Protein 1P6R (pdb70)

Solvent-accessible surface area: 5342 Å² total; per-residue (Å²): 195,136,107,42,1,48,3,56,97,39,6,30,59,1,2,96,27,0,58,167,64,115,30,20,37,14,72,82,0,36,111,60,1,31,159,84,31,128,72,69,74,148,39,0,74,60,16,2,98,92,0,49,128,16,18,0,2,66,66,109,178,119,83,233,44,52,36,0,36,39,80,12,82,156,38,90,74,98,96,81,202,76

Structure (mmCIF, N/CA/C/O backbone):
data_1P6R
#
_entry.id   1P6R
#
loop_
_atom_site.group_PDB
_atom_site.id
_atom_site.type_symbol
_atom_site.label_atom_id
_atom_site.label_alt_id
_atom_site.label_comp_id
_atom_site.label_asym_id
_atom_site.label_entity_id
_atom_site.label_seq_id
_atom_site.pdbx_PDB_ins_code
_atom_site.Cartn_x
_atom_site.Cartn_y
_atom_site.Cartn_z
_atom_site.occupancy
_atom_site.B_iso_or_equiv
_atom_site.auth_seq_id
_atom_site.auth_comp_id
_atom_site.auth_asym_id
_atom_site.auth_atom_id
_atom_site.pdbx_PDB_model_num
ATOM 1 N N . MET A 1 1 ? 7.481 8.700 9.263 1.00 0.00 1 MET A N 1
ATOM 2 C CA . MET A 1 1 ? 6.581 9.847 9.472 1.00 0.00 1 MET A CA 1
ATOM 3 C C . MET A 1 1 ? 5.999 10.236 8.117 1.00 0.00 1 MET A C 1
ATOM 4 O O . MET A 1 1 ? 6.437 9.670 7.117 1.00 0.00 1 MET A O 1
ATOM 20 N N . LYS A 1 2 ? 5.027 11.152 8.067 1.00 0.00 2 LYS A N 1
ATOM 21 C CA . LYS A 1 2 ? 4.433 11.519 6.792 1.00 0.00 2 LYS A CA 1
ATOM 22 C C . LYS A 1 2 ? 5.491 12.139 5.875 1.00 0.00 2 LYS A C 1
ATOM 23 O O . LYS A 1 2 ? 6.187 13.071 6.272 1.00 0.00 2 LYS A O 1
ATOM 42 N N . LYS A 1 3 ? 5.617 11.596 4.666 1.00 0.00 3 LYS A N 1
ATOM 43 C CA . LYS A 1 3 ? 6.556 12.006 3.637 1.00 0.00 3 LYS A CA 1
ATOM 44 C C . LYS A 1 3 ? 5.814 11.832 2.312 1.00 0.00 3 LYS A C 1
ATOM 45 O O . LYS A 1 3 ? 4.912 10.994 2.245 1.00 0.00 3 LYS A O 1
ATOM 64 N N . ILE A 1 4 ? 6.123 12.609 1.268 1.00 0.00 4 ILE A N 1
ATOM 65 C CA . ILE A 1 4 ? 5.442 12.386 -0.003 1.00 0.00 4 ILE A CA 1
ATOM 66 C C . ILE A 1 4 ? 5.837 10.973 -0.464 1.00 0.00 4 ILE A C 1
ATOM 67 O O . ILE A 1 4 ? 7.001 10.599 -0.306 1.00 0.00 4 ILE A O 1
ATOM 83 N N . PRO A 1 5 ? 4.916 10.139 -0.970 1.00 0.00 5 PRO A N 1
ATOM 84 C CA . PRO A 1 5 ? 5.282 8.771 -1.287 1.00 0.00 5 PRO A CA 1
ATOM 85 C C . PRO A 1 5 ? 6.401 8.684 -2.338 1.00 0.00 5 PRO A C 1
ATOM 86 O O . PRO A 1 5 ? 6.181 8.941 -3.521 1.00 0.00 5 PRO A O 1
ATOM 97 N N . GLN A 1 6 ? 7.574 8.193 -1.921 1.00 0.00 6 GLN A N 1
ATOM 98 C CA . GLN A 1 6 ? 8.717 7.954 -2.792 1.00 0.00 6 GLN A CA 1
ATOM 99 C C . GLN A 1 6 ? 8.529 6.532 -3.315 1.00 0.00 6 GLN A C 1
ATOM 100 O O . GLN A 1 6 ? 9.123 5.577 -2.816 1.00 0.00 6 GLN A O 1
ATOM 114 N N . ILE A 1 7 ? 7.599 6.415 -4.260 1.00 0.00 7 ILE A N 1
ATOM 115 C CA . ILE A 1 7 ? 7.073 5.171 -4.801 1.00 0.00 7 ILE A CA 1
ATOM 116 C C . ILE A 1 7 ? 7.824 4.662 -6.036 1.00 0.00 7 ILE A C 1
ATOM 117 O O . ILE A 1 7 ? 8.114 5.413 -6.966 1.00 0.00 7 ILE A O 1
ATOM 133 N N . SER A 1 8 ? 8.100 3.356 -6.058 1.00 0.00 8 SER A N 1
ATOM 134 C CA . SER A 1 8 ? 8.612 2.649 -7.222 1.00 0.00 8 SER A CA 1
ATOM 135 C C . SER A 1 8 ? 7.406 2.000 -7.913 1.00 0.00 8 SER A C 1
ATOM 136 O O . SER A 1 8 ? 6.385 1.765 -7.265 1.00 0.00 8 SER A O 1
ATOM 144 N N . ASP A 1 9 ? 7.502 1.680 -9.208 1.00 0.00 9 ASP A N 1
ATOM 145 C CA . ASP A 1 9 ? 6.395 1.065 -9.943 1.00 0.00 9 ASP A CA 1
ATOM 146 C C . ASP A 1 9 ? 5.830 -0.159 -9.209 1.00 0.00 9 ASP A C 1
ATOM 147 O O . ASP A 1 9 ? 4.618 -0.339 -9.116 1.00 0.00 9 ASP A O 1
ATOM 156 N N . ALA A 1 10 ? 6.719 -0.993 -8.667 1.00 0.00 10 ALA A N 1
ATOM 157 C CA . ALA A 1 10 ? 6.331 -2.181 -7.924 1.00 0.00 10 ALA A CA 1
ATOM 158 C C . ALA A 1 10 ? 5.400 -1.822 -6.759 1.00 0.00 10 ALA A C 1
ATOM 159 O O . ALA A 1 10 ? 4.427 -2.528 -6.508 1.00 0.00 10 ALA A O 1
ATOM 166 N N . GLU A 1 11 ? 5.685 -0.726 -6.047 1.00 0.00 11 GLU A N 1
ATOM 167 C CA . GLU A 1 11 ? 4.810 -0.252 -4.982 1.00 0.00 11 GLU A CA 1
ATOM 168 C C . GLU A 1 11 ? 3.538 0.323 -5.610 1.00 0.00 11 GLU A C 1
ATOM 169 O O . GLU A 1 11 ? 2.434 0.066 -5.132 1.00 0.00 11 GLU A O 1
ATOM 181 N N . LEU A 1 12 ? 3.690 1.112 -6.681 1.00 0.00 12 LEU A N 1
ATOM 182 C CA . LEU A 1 12 ? 2.569 1.730 -7.376 1.00 0.00 12 LEU A CA 1
ATOM 183 C C . LEU A 1 12 ? 1.502 0.689 -7.705 1.00 0.00 12 LEU A C 1
ATOM 184 O O . LEU A 1 12 ? 0.320 0.980 -7.570 1.00 0.00 12 LEU A O 1
ATOM 200 N N . GLU A 1 13 ? 1.899 -0.519 -8.119 1.00 0.00 13 GLU A N 1
ATOM 201 C CA . GLU A 1 13 ? 0.947 -1.597 -8.354 1.00 0.00 13 GLU A CA 1
ATOM 202 C C . GLU A 1 13 ? 0.033 -1.805 -7.140 1.00 0.00 13 GLU A C 1
ATOM 203 O O . GLU A 1 13 ? -1.185 -1.902 -7.290 1.00 0.00 13 GLU A O 1
ATOM 215 N N . VAL A 1 14 ? 0.604 -1.865 -5.932 1.00 0.00 14 VAL A N 1
ATOM 216 C CA . VAL A 1 14 ? -0.198 -2.078 -4.736 1.00 0.00 14 VAL A CA 1
ATOM 217 C C . VAL A 1 14 ? -1.080 -0.858 -4.492 1.00 0.00 14 VAL A C 1
ATOM 218 O O . VAL A 1 14 ? -2.257 -1.021 -4.184 1.00 0.00 14 VAL A O 1
ATOM 231 N N . MET A 1 15 ? -0.542 0.357 -4.665 1.00 0.00 15 MET A N 1
ATOM 232 C CA . MET A 1 15 ? -1.355 1.560 -4.504 1.00 0.00 15 MET A CA 1
ATOM 233 C C . MET A 1 15 ? -2.577 1.489 -5.420 1.00 0.00 15 MET A C 1
ATOM 234 O O . MET A 1 15 ? -3.709 1.673 -4.984 1.00 0.00 15 MET A O 1
ATOM 248 N N . LYS A 1 16 ? -2.314 1.227 -6.700 1.00 0.00 16 LYS A N 1
ATOM 249 C CA . LYS A 1 16 ? -3.291 1.111 -7.764 1.00 0.00 16 LYS A CA 1
ATOM 250 C C . LYS A 1 16 ? -4.363 0.105 -7.373 1.00 0.00 16 LYS A C 1
ATOM 251 O O . LYS A 1 16 ? -5.545 0.436 -7.416 1.00 0.00 16 LYS A O 1
ATOM 270 N N . VAL A 1 17 ? -3.962 -1.106 -6.978 1.00 0.00 17 VAL A N 1
ATOM 271 C CA . VAL A 1 17 ? -4.910 -2.121 -6.540 1.00 0.00 17 VAL A CA 1
ATOM 272 C C . VAL A 1 17 ? -5.752 -1.581 -5.377 1.00 0.00 17 VAL A C 1
ATOM 273 O O . VAL A 1 17 ? -6.980 -1.562 -5.449 1.00 0.00 17 VAL A O 1
ATOM 286 N N . ILE A 1 18 ? -5.087 -1.119 -4.317 1.00 0.00 18 ILE A N 1
ATOM 287 C CA . ILE A 1 18 ? -5.736 -0.642 -3.102 1.00 0.00 18 ILE A CA 1
ATOM 288 C C . ILE A 1 18 ? -6.752 0.463 -3.410 1.00 0.00 18 ILE A C 1
ATOM 289 O O . ILE A 1 18 ? -7.877 0.407 -2.921 1.00 0.00 18 ILE A O 1
ATOM 305 N N . TRP A 1 19 ? -6.386 1.454 -4.229 1.00 0.00 19 TRP A N 1
ATOM 306 C CA . TRP A 1 19 ? -7.268 2.562 -4.580 1.00 0.00 19 TRP A CA 1
ATOM 307 C C . TRP A 1 19 ? -8.579 2.102 -5.238 1.00 0.00 19 TRP A C 1
ATOM 308 O O . TRP A 1 19 ? -9.536 2.874 -5.256 1.00 0.00 19 TRP A O 1
ATOM 329 N N . LYS A 1 20 ? -8.663 0.880 -5.783 1.00 0.00 20 LYS A N 1
ATOM 330 C CA . LYS A 1 20 ? -9.924 0.395 -6.343 1.00 0.00 20 LYS A CA 1
ATOM 331 C C . LYS A 1 20 ? -10.903 -0.011 -5.234 1.00 0.00 20 LYS A C 1
ATOM 332 O O . LYS A 1 20 ? -12.100 -0.133 -5.484 1.00 0.00 20 LYS A O 1
ATOM 351 N N . HIS A 1 21 ? -10.394 -0.268 -4.027 1.00 0.00 21 HIS A N 1
ATOM 352 C CA . HIS A 1 21 ? -11.156 -0.746 -2.884 1.00 0.00 21 HIS A CA 1
ATOM 353 C C . HIS A 1 21 ? -11.448 0.411 -1.922 1.00 0.00 21 HIS A C 1
ATOM 354 O O . HIS A 1 21 ? -10.784 1.444 -1.982 1.00 0.00 21 HIS A O 1
ATOM 368 N N . SER A 1 22 ? -12.441 0.268 -1.034 1.00 0.00 22 SER A N 1
ATOM 369 C CA . SER A 1 22 ? -12.739 1.293 -0.038 1.00 0.00 22 SER A CA 1
ATOM 370 C C . SER A 1 22 ? -11.553 1.307 0.922 1.00 0.00 22 SER A C 1
ATOM 371 O O . SER A 1 22 ? -10.893 2.324 1.127 1.00 0.00 22 SER A O 1
ATOM 379 N N . SER A 1 23 ? -11.307 0.170 1.568 1.00 0.00 23 SER A N 1
ATOM 380 C CA . SER A 1 23 ? -9.976 -0.117 2.063 1.00 0.00 23 SER A CA 1
ATOM 381 C C . SER A 1 23 ? -9.695 -1.555 1.615 1.00 0.00 23 SER A C 1
ATOM 382 O O . SER A 1 23 ? -10.468 -2.086 0.822 1.00 0.00 23 SER A O 1
ATOM 390 N N . ILE A 1 24 ? -8.733 -2.261 2.208 1.00 0.00 24 ILE A N 1
ATOM 391 C CA . ILE A 1 24 ? -8.550 -3.696 2.012 1.00 0.00 24 ILE A CA 1
ATOM 392 C C . ILE A 1 24 ? -7.844 -4.253 3.248 1.00 0.00 24 ILE A C 1
ATOM 393 O O . ILE A 1 24 ? -7.099 -3.499 3.877 1.00 0.00 24 ILE A O 1
ATOM 409 N N . ASN A 1 25 ? -8.052 -5.527 3.601 1.00 0.00 25 ASN A N 1
ATOM 410 C CA . ASN A 1 25 ? -7.355 -6.176 4.712 1.00 0.00 25 ASN A CA 1
ATOM 411 C C . ASN A 1 25 ? -6.141 -6.947 4.199 1.00 0.00 25 ASN A C 1
ATOM 412 O O . ASN A 1 25 ? -6.110 -7.346 3.037 1.00 0.00 25 ASN A O 1
ATOM 423 N N . THR A 1 26 ? -5.165 -7.183 5.078 1.00 0.00 26 THR A N 1
ATOM 424 C CA . THR A 1 26 ? -3.930 -7.883 4.770 1.00 0.00 26 THR A CA 1
ATOM 425 C C . THR A 1 26 ? -4.124 -9.170 3.971 1.00 0.00 26 THR A C 1
ATOM 426 O O . THR A 1 26 ? -3.487 -9.322 2.936 1.00 0.00 26 THR A O 1
ATOM 437 N N . ASN A 1 27 ? -4.974 -10.101 4.419 1.00 0.00 27 ASN A N 1
ATOM 438 C CA . ASN A 1 27 ? -5.124 -11.369 3.709 1.00 0.00 27 ASN A CA 1
ATOM 439 C C . ASN A 1 27 ? -5.492 -11.116 2.250 1.00 0.00 27 ASN A C 1
ATOM 440 O O . ASN A 1 27 ? -4.777 -11.541 1.344 1.00 0.00 27 ASN A O 1
ATOM 451 N N . GLU A 1 28 ? -6.586 -10.385 2.028 1.00 0.00 28 GLU A N 1
ATOM 452 C CA . GLU A 1 28 ? -7.023 -10.017 0.700 1.00 0.00 28 GLU A CA 1
ATOM 453 C C . GLU A 1 28 ? -5.913 -9.294 -0.071 1.00 0.00 28 GLU A C 1
ATOM 454 O O . GLU A 1 28 ? -5.714 -9.586 -1.247 1.00 0.00 28 GLU A O 1
ATOM 466 N N . VAL A 1 29 ? -5.191 -8.366 0.566 1.00 0.00 29 VAL A N 1
ATOM 467 C CA . VAL A 1 29 ? -4.116 -7.635 -0.098 1.00 0.00 29 VAL A CA 1
ATOM 468 C C . VAL A 1 29 ? -3.035 -8.606 -0.593 1.00 0.00 29 VAL A C 1
ATOM 469 O O . VAL A 1 29 ? -2.715 -8.610 -1.782 1.00 0.00 29 VAL A O 1
ATOM 482 N N . ILE A 1 30 ? -2.489 -9.446 0.295 1.00 0.00 30 ILE A N 1
ATOM 483 C CA . ILE A 1 30 ? -1.471 -10.419 -0.065 1.00 0.00 30 ILE A CA 1
ATOM 484 C C . ILE A 1 30 ? -1.993 -11.323 -1.179 1.00 0.00 30 ILE A C 1
ATOM 485 O O . ILE A 1 30 ? -1.299 -11.501 -2.176 1.00 0.00 30 ILE A O 1
ATOM 501 N N . LYS A 1 31 ? -3.198 -11.882 -1.035 1.00 0.00 31 LYS A N 1
ATOM 502 C CA . LYS A 1 31 ? -3.768 -12.747 -2.060 1.00 0.00 31 LYS A CA 1
ATOM 503 C C . LYS A 1 31 ? -3.831 -12.020 -3.409 1.00 0.00 31 LYS A C 1
ATOM 504 O O . LYS A 1 31 ? -3.283 -12.506 -4.396 1.00 0.00 31 LYS A O 1
ATOM 523 N N . GLU A 1 32 ? -4.483 -10.854 -3.448 1.00 0.00 32 GLU A N 1
ATOM 524 C CA . GLU A 1 32 ? -4.648 -10.061 -4.656 1.00 0.00 32 GLU A CA 1
ATOM 525 C C . GLU A 1 32 ? -3.296 -9.784 -5.318 1.00 0.00 32 GLU A C 1
ATOM 526 O O . GLU A 1 32 ? -3.114 -10.052 -6.509 1.00 0.00 32 GLU A O 1
ATOM 538 N N . LEU A 1 33 ? -2.341 -9.238 -4.558 1.00 0.00 33 LEU A N 1
ATOM 539 C CA . LEU A 1 33 ? -1.038 -8.950 -5.131 1.00 0.00 33 LEU A CA 1
ATOM 540 C C . LEU A 1 33 ? -0.369 -10.237 -5.599 1.00 0.00 33 LEU A C 1
ATOM 541 O O . LEU A 1 33 ? 0.118 -10.266 -6.719 1.00 0.00 33 LEU A O 1
ATOM 557 N N . SER A 1 34 ? -0.378 -11.310 -4.806 1.00 0.00 34 SER A N 1
ATOM 558 C CA . SER A 1 34 ? 0.226 -12.573 -5.221 1.00 0.00 34 SER A CA 1
ATOM 559 C C . SER A 1 34 ? -0.362 -13.059 -6.550 1.00 0.00 34 SER A C 1
ATOM 560 O O . SER A 1 34 ? 0.370 -13.521 -7.420 1.00 0.00 34 SER A O 1
ATOM 568 N N . LYS A 1 35 ? -1.685 -12.966 -6.709 1.00 0.00 35 LYS A N 1
ATOM 569 C CA . LYS A 1 35 ? -2.356 -13.388 -7.931 1.00 0.00 35 LYS A CA 1
ATOM 570 C C . LYS A 1 35 ? -1.917 -12.531 -9.121 1.00 0.00 35 LYS A C 1
ATOM 571 O O . LYS A 1 35 ? -1.585 -13.061 -10.179 1.00 0.00 35 LYS A O 1
ATOM 590 N N . THR A 1 36 ? -1.933 -11.207 -8.961 1.00 0.00 36 THR A N 1
ATOM 591 C CA . THR A 1 36 ? -1.612 -10.287 -10.049 1.00 0.00 36 THR A CA 1
ATOM 592 C C . THR A 1 36 ? -0.111 -10.247 -10.375 1.00 0.00 36 THR A C 1
ATOM 593 O O . THR A 1 36 ? 0.274 -10.019 -11.520 1.00 0.00 36 THR A O 1
ATOM 604 N N . SER A 1 37 ? 0.754 -10.390 -9.374 1.00 0.00 37 SER A N 1
ATOM 605 C CA . SER A 1 37 ? 2.203 -10.435 -9.501 1.00 0.00 37 SER A CA 1
ATOM 606 C C . SER A 1 37 ? 2.743 -11.369 -8.417 1.00 0.00 37 SER A C 1
ATOM 607 O O . SER A 1 37 ? 2.757 -11.006 -7.244 1.00 0.00 37 SER A O 1
ATOM 615 N N . THR A 1 38 ? 3.204 -12.560 -8.802 1.00 0.00 38 THR A N 1
ATOM 616 C CA . THR A 1 38 ? 3.656 -13.602 -7.892 1.00 0.00 38 THR A CA 1
ATOM 617 C C . THR A 1 38 ? 4.949 -13.240 -7.153 1.00 0.00 38 THR A C 1
ATOM 618 O O . THR A 1 38 ? 6.001 -13.814 -7.434 1.00 0.00 38 THR A O 1
ATOM 629 N N . TRP A 1 39 ? 4.870 -12.295 -6.216 1.00 0.00 39 TRP A N 1
ATOM 630 C CA . TRP A 1 39 ? 5.954 -11.904 -5.337 1.00 0.00 39 TRP A CA 1
ATOM 631 C C . TRP A 1 39 ? 5.796 -12.655 -4.012 1.00 0.00 39 TRP A C 1
ATOM 632 O O . TRP A 1 39 ? 4.694 -13.067 -3.653 1.00 0.00 39 TRP A O 1
ATOM 653 N N . SER A 1 40 ? 6.891 -12.836 -3.269 1.00 0.00 40 SER A N 1
ATOM 654 C CA . SER A 1 40 ? 6.823 -13.476 -1.960 1.00 0.00 40 SER A CA 1
ATOM 655 C C . SER A 1 40 ? 6.015 -12.571 -1.017 1.00 0.00 40 SER A C 1
ATOM 656 O O . SER A 1 40 ? 6.150 -11.353 -1.136 1.00 0.00 40 SER A O 1
ATOM 664 N N . PRO A 1 41 ? 5.219 -13.106 -0.073 1.00 0.00 41 PRO A N 1
ATOM 665 C CA . PRO A 1 41 ? 4.492 -12.311 0.911 1.00 0.00 41 PRO A CA 1
ATOM 666 C C . PRO A 1 41 ? 5.361 -11.226 1.558 1.00 0.00 41 PRO A C 1
ATOM 667 O O . PRO A 1 41 ? 4.898 -10.108 1.779 1.00 0.00 41 PRO A O 1
ATOM 678 N N . LYS A 1 42 ? 6.632 -11.547 1.834 1.00 0.00 42 LYS A N 1
ATOM 679 C CA . LYS A 1 42 ? 7.602 -10.613 2.393 1.00 0.00 42 LYS A CA 1
ATOM 680 C C . LYS A 1 42 ? 7.643 -9.322 1.569 1.00 0.00 42 LYS A C 1
ATOM 681 O O . LYS A 1 42 ? 7.722 -8.227 2.123 1.00 0.00 42 LYS A O 1
ATOM 700 N N . THR A 1 43 ? 7.589 -9.447 0.241 1.00 0.00 43 THR A N 1
ATOM 701 C CA . THR A 1 43 ? 7.580 -8.322 -0.680 1.00 0.00 43 THR A CA 1
ATOM 702 C C . THR A 1 43 ? 6.401 -7.413 -0.337 1.00 0.00 43 THR A C 1
ATOM 703 O O . THR A 1 43 ? 6.569 -6.209 -0.149 1.00 0.00 43 THR A O 1
ATOM 714 N N . ILE A 1 44 ? 5.211 -8.009 -0.220 1.00 0.00 44 ILE A N 1
ATOM 715 C CA . ILE A 1 44 ? 3.993 -7.275 0.077 1.00 0.00 44 ILE A CA 1
ATOM 716 C C . ILE A 1 44 ? 4.153 -6.580 1.425 1.00 0.00 44 ILE A C 1
ATOM 717 O O . ILE A 1 44 ? 3.895 -5.386 1.542 1.00 0.00 44 ILE A O 1
ATOM 733 N N . GLN A 1 45 ? 4.611 -7.319 2.438 1.00 0.00 45 GLN A N 1
ATOM 734 C CA . GLN A 1 45 ? 4.849 -6.766 3.760 1.00 0.00 45 GLN A CA 1
ATOM 735 C C . GLN A 1 45 ? 5.802 -5.568 3.679 1.00 0.00 45 GLN A C 1
ATOM 736 O O . GLN A 1 45 ? 5.557 -4.549 4.319 1.00 0.00 45 GLN A O 1
ATOM 750 N N . THR A 1 46 ? 6.867 -5.669 2.880 1.00 0.00 46 THR A N 1
ATOM 751 C CA . THR A 1 46 ? 7.820 -4.580 2.697 1.00 0.00 46 THR A CA 1
ATOM 752 C C . THR A 1 46 ? 7.122 -3.361 2.079 1.00 0.00 46 THR A C 1
ATOM 753 O O . THR A 1 46 ? 7.255 -2.248 2.586 1.00 0.00 46 THR A O 1
ATOM 764 N N . MET A 1 47 ? 6.381 -3.557 0.983 1.00 0.00 47 MET A N 1
ATOM 765 C CA . MET A 1 47 ? 5.641 -2.489 0.322 1.00 0.00 47 MET A CA 1
ATOM 766 C C . MET A 1 47 ? 4.692 -1.809 1.315 1.00 0.00 47 MET A C 1
ATOM 767 O O . MET A 1 47 ? 4.712 -0.589 1.468 1.00 0.00 47 MET A O 1
ATOM 781 N N . LEU A 1 48 ? 3.869 -2.601 2.005 1.00 0.00 48 LEU A N 1
ATOM 782 C CA . LEU A 1 48 ? 2.955 -2.086 3.014 1.00 0.00 48 LEU A CA 1
ATOM 783 C C . LEU A 1 48 ? 3.740 -1.274 4.042 1.00 0.00 48 LEU A C 1
ATOM 784 O O . LEU A 1 48 ? 3.399 -0.126 4.314 1.00 0.00 48 LEU A O 1
ATOM 800 N N . LEU A 1 49 ? 4.801 -1.861 4.600 1.00 0.00 49 LEU A N 1
ATOM 801 C CA . LEU A 1 49 ? 5.629 -1.210 5.599 1.00 0.00 49 LEU A CA 1
ATOM 802 C C . LEU A 1 49 ? 6.125 0.146 5.091 1.00 0.00 49 LEU A C 1
ATOM 803 O O . LEU A 1 49 ? 6.039 1.127 5.823 1.00 0.00 49 LEU A O 1
ATOM 819 N N . ARG A 1 50 ? 6.637 0.214 3.856 1.00 0.00 50 ARG A N 1
ATOM 820 C CA . ARG A 1 50 ? 7.085 1.463 3.246 1.00 0.00 50 ARG A CA 1
ATOM 821 C C . ARG A 1 50 ? 5.957 2.497 3.291 1.00 0.00 50 ARG A C 1
ATOM 822 O O . ARG A 1 50 ? 6.100 3.557 3.901 1.00 0.00 50 ARG A O 1
ATOM 843 N N . LEU A 1 51 ? 4.836 2.196 2.634 1.00 0.00 51 LEU A N 1
ATOM 844 C CA . LEU A 1 51 ? 3.675 3.057 2.577 1.00 0.00 51 LEU A CA 1
ATOM 845 C C . LEU A 1 51 ? 3.189 3.483 3.968 1.00 0.00 51 LEU A C 1
ATOM 846 O O . LEU A 1 51 ? 2.759 4.622 4.140 1.00 0.00 51 LEU A O 1
ATOM 862 N N . ILE A 1 52 ? 3.238 2.600 4.964 1.00 0.00 52 ILE A N 1
ATOM 863 C CA . ILE A 1 52 ? 2.859 2.950 6.325 1.00 0.00 52 ILE A CA 1
ATOM 864 C C . ILE A 1 52 ? 3.882 3.934 6.902 1.00 0.00 52 ILE A C 1
ATOM 865 O O . ILE A 1 52 ? 3.516 5.013 7.362 1.00 0.00 52 ILE A O 1
ATOM 881 N N . LYS A 1 53 ? 5.166 3.575 6.860 1.00 0.00 53 LYS A N 1
ATOM 882 C CA . LYS A 1 53 ? 6.262 4.374 7.389 1.00 0.00 53 LYS A CA 1
ATOM 883 C C . LYS A 1 53 ? 6.243 5.797 6.824 1.00 0.00 53 LYS A C 1
ATOM 884 O O . LYS A 1 53 ? 6.436 6.756 7.575 1.00 0.00 53 LYS A O 1
ATOM 903 N N . LYS A 1 54 ? 6.012 5.933 5.515 1.00 0.00 54 LYS A N 1
ATOM 904 C CA . LYS A 1 54 ? 5.941 7.205 4.820 1.00 0.00 54 LYS A CA 1
ATOM 905 C C . LYS A 1 54 ? 4.617 7.945 5.061 1.00 0.00 54 LYS A C 1
ATOM 906 O O . LYS A 1 54 ? 4.432 9.039 4.534 1.00 0.00 54 LYS A O 1
ATOM 925 N N . GLY A 1 55 ? 3.675 7.372 5.819 1.00 0.00 55 GLY A N 1
ATOM 926 C CA . GLY A 1 55 ? 2.375 7.986 6.052 1.00 0.00 55 GLY A CA 1
ATOM 927 C C . GLY A 1 55 ? 1.567 8.089 4.756 1.00 0.00 55 GLY A C 1
ATOM 928 O O . GLY A 1 55 ? 0.757 9.001 4.594 1.00 0.00 55 GLY A O 1
ATOM 932 N N . ALA A 1 56 ? 1.803 7.157 3.828 1.00 0.00 56 ALA A N 1
ATOM 933 C CA . ALA A 1 56 ? 1.092 7.060 2.567 1.00 0.00 56 ALA A CA 1
ATOM 934 C C . ALA A 1 56 ? -0.233 6.341 2.839 1.00 0.00 56 ALA A C 1
ATOM 935 O O . ALA A 1 56 ? -1.304 6.799 2.449 1.00 0.00 56 ALA A O 1
ATOM 942 N N . LEU A 1 57 ? -0.162 5.196 3.519 1.00 0.00 57 LEU A N 1
ATOM 943 C CA . LEU A 1 57 ? -1.329 4.409 3.894 1.00 0.00 57 LEU A CA 1
ATOM 944 C C . LEU A 1 57 ? -1.430 4.403 5.414 1.00 0.00 57 LEU A C 1
ATOM 945 O O . LEU A 1 57 ? -0.476 4.021 6.087 1.00 0.00 57 LEU A O 1
ATOM 961 N N . ASN A 1 58 ? -2.578 4.809 5.955 1.00 0.00 58 ASN A N 1
ATOM 962 C CA . ASN A 1 58 ? -2.852 4.671 7.380 1.00 0.00 58 ASN A CA 1
ATOM 963 C C . ASN A 1 58 ? -3.509 3.299 7.512 1.00 0.00 58 ASN A C 1
ATOM 964 O O . ASN A 1 58 ? -4.101 2.834 6.538 1.00 0.00 58 ASN A O 1
ATOM 975 N N . HIS A 1 59 ? -3.398 2.622 8.657 1.00 0.00 59 HIS A N 1
ATOM 976 C CA . HIS A 1 59 ? -4.053 1.334 8.836 1.00 0.00 59 HIS A CA 1
ATOM 977 C C . HIS A 1 59 ? -4.742 1.226 10.185 1.00 0.00 59 HIS A C 1
ATOM 978 O O . HIS A 1 59 ? -4.440 1.979 11.111 1.00 0.00 59 HIS A O 1
ATOM 992 N N . HIS A 1 60 ? -5.692 0.296 10.253 1.00 0.00 60 HIS A N 1
ATOM 993 C CA . HIS A 1 60 ? -6.453 -0.039 11.447 1.00 0.00 60 HIS A CA 1
ATOM 994 C C . HIS A 1 60 ? -6.290 -1.540 11.683 1.00 0.00 60 HIS A C 1
ATOM 995 O O . HIS A 1 60 ? -6.499 -2.328 10.763 1.00 0.00 60 HIS A O 1
ATOM 1009 N N . LYS A 1 61 ? -5.923 -1.948 12.900 1.00 0.00 61 LYS A N 1
ATOM 1010 C CA . LYS A 1 61 ? -5.664 -3.346 13.222 1.00 0.00 61 LYS A CA 1
ATOM 1011 C C . LYS A 1 61 ? -6.967 -4.083 13.551 1.00 0.00 61 LYS A C 1
ATOM 1012 O O . LYS A 1 61 ? -7.464 -4.028 14.676 1.00 0.00 61 LYS A O 1
ATOM 1031 N N . GLU A 1 62 ? -7.516 -4.811 12.576 1.00 0.00 62 GLU A N 1
ATOM 1032 C CA . GLU A 1 62 ? -8.736 -5.573 12.763 1.00 0.00 62 GLU A CA 1
ATOM 1033 C C . GLU A 1 62 ? -8.336 -6.935 13.333 1.00 0.00 62 GLU A C 1
ATOM 1034 O O . GLU A 1 62 ? -8.336 -7.959 12.645 1.00 0.00 62 GLU A O 1
ATOM 1046 N N . GLY A 1 63 ? -8.034 -6.923 14.633 1.00 0.00 63 GLY A N 1
ATOM 1047 C CA . GLY A 1 63 ? -7.659 -8.084 15.425 1.00 0.00 63 GLY A CA 1
ATOM 1048 C C . GLY A 1 63 ? -6.401 -8.789 14.911 1.00 0.00 63 GLY A C 1
ATOM 1049 O O . GLY A 1 63 ? -5.331 -8.657 15.497 1.00 0.00 63 GLY A O 1
ATOM 1053 N N . ARG A 1 64 ? -6.549 -9.561 13.832 1.00 0.00 64 ARG A N 1
ATOM 1054 C CA . ARG A 1 64 ? -5.493 -10.361 13.226 1.00 0.00 64 ARG A CA 1
ATOM 1055 C C . ARG A 1 64 ? -4.908 -9.682 11.987 1.00 0.00 64 ARG A C 1
ATOM 1056 O O . ARG A 1 64 ? -3.694 -9.691 11.799 1.00 0.00 64 ARG A O 1
ATOM 1077 N N . VAL A 1 65 ? -5.766 -9.129 11.127 1.00 0.00 65 VAL A N 1
ATOM 1078 C CA . VAL A 1 65 ? -5.356 -8.477 9.888 1.00 0.00 65 VAL A CA 1
ATOM 1079 C C . VAL A 1 65 ? -5.456 -6.967 10.076 1.00 0.00 65 VAL A C 1
ATOM 1080 O O . VAL A 1 65 ? -6.220 -6.502 10.919 1.00 0.00 65 VAL A O 1
ATOM 1093 N N . PHE A 1 66 ? -4.689 -6.192 9.309 1.00 0.00 66 PHE A N 1
ATOM 1094 C CA . PHE A 1 66 ? -4.706 -4.741 9.381 1.00 0.00 66 PHE A CA 1
ATOM 1095 C C . PHE A 1 66 ? -5.269 -4.192 8.069 1.00 0.00 66 PHE A C 1
ATOM 1096 O O . PHE A 1 66 ? -4.837 -4.573 6.982 1.00 0.00 66 PHE A O 1
ATOM 1113 N N . VAL A 1 67 ? -6.310 -3.366 8.192 1.00 0.00 67 VAL A N 1
ATOM 1114 C CA . VAL A 1 67 ? -7.054 -2.762 7.101 1.00 0.00 67 VAL A CA 1
ATOM 1115 C C . VAL A 1 67 ? -6.343 -1.482 6.684 1.00 0.00 67 VAL A C 1
ATOM 1116 O O . VAL A 1 67 ? -6.053 -0.661 7.551 1.00 0.00 67 VAL A O 1
ATOM 1129 N N . TYR A 1 68 ? -6.076 -1.304 5.384 1.00 0.00 68 TYR A N 1
ATOM 1130 C CA . TYR A 1 68 ? -5.347 -0.148 4.866 1.00 0.00 68 TYR A CA 1
ATOM 1131 C C . TYR A 1 68 ? -6.289 0.925 4.331 1.00 0.00 68 TYR A C 1
ATOM 1132 O O . TYR A 1 68 ? -7.017 0.685 3.371 1.00 0.00 68 TYR A O 1
ATOM 1150 N N . THR A 1 69 ? -6.208 2.122 4.909 1.00 0.00 69 THR A N 1
ATOM 1151 C CA . THR A 1 69 ? -6.943 3.314 4.527 1.00 0.00 69 THR A CA 1
ATOM 1152 C C . THR A 1 69 ? -5.948 4.260 3.835 1.00 0.00 69 THR A C 1
ATOM 1153 O O . THR A 1 69 ? -5.061 4.785 4.517 1.00 0.00 69 THR A O 1
ATOM 1164 N N . PRO A 1 70 ? -6.033 4.465 2.511 1.00 0.00 70 PRO A N 1
ATOM 1165 C CA . PRO A 1 70 ? -5.140 5.364 1.793 1.00 0.00 70 PRO A CA 1
ATOM 1166 C C . PRO A 1 70 ? -5.166 6.779 2.376 1.00 0.00 70 PRO A C 1
ATOM 1167 O O . PRO A 1 70 ? -6.224 7.400 2.440 1.00 0.00 70 PRO A O 1
ATOM 1178 N N . ASN A 1 71 ? -4.009 7.293 2.801 1.00 0.00 71 ASN A N 1
ATOM 1179 C CA . ASN A 1 71 ? -3.890 8.656 3.311 1.00 0.00 71 ASN A CA 1
ATOM 1180 C C . ASN A 1 71 ? -3.788 9.640 2.147 1.00 0.00 71 ASN A C 1
ATOM 1181 O O . ASN A 1 71 ? -4.132 10.813 2.282 1.00 0.00 71 ASN A O 1
ATOM 1192 N N . ILE A 1 72 ? -3.249 9.144 1.033 1.00 0.00 72 ILE A N 1
ATOM 1193 C CA . ILE A 1 72 ? -3.025 9.824 -0.231 1.00 0.00 72 ILE A CA 1
ATOM 1194 C C . ILE A 1 72 ? -3.944 9.234 -1.305 1.00 0.00 72 ILE A C 1
ATOM 1195 O O . ILE A 1 72 ? -4.207 8.031 -1.338 1.00 0.00 72 ILE A O 1
ATOM 1211 N N . ASP A 1 73 ? -4.430 10.103 -2.192 1.00 0.00 73 ASP A N 1
ATOM 1212 C CA . ASP A 1 73 ? -5.285 9.760 -3.317 1.00 0.00 73 ASP A CA 1
ATOM 1213 C C . ASP A 1 73 ? -5.144 10.842 -4.384 1.00 0.00 73 ASP A C 1
ATOM 1214 O O . ASP A 1 73 ? -4.783 10.561 -5.523 1.00 0.00 73 ASP A O 1
ATOM 1223 N N . GLU A 1 74 ? -5.390 12.092 -3.980 1.00 0.00 74 GLU A N 1
ATOM 1224 C CA . GLU A 1 74 ? -5.272 13.271 -4.825 1.00 0.00 74 GLU A CA 1
ATOM 1225 C C . GLU A 1 74 ? -3.851 13.338 -5.384 1.00 0.00 74 GLU A C 1
ATOM 1226 O O . GLU A 1 74 ? -3.644 13.482 -6.587 1.00 0.00 74 GLU A O 1
ATOM 1238 N N . SER A 1 75 ? -2.867 13.230 -4.488 1.00 0.00 75 SER A N 1
ATOM 1239 C CA . SER A 1 75 ? -1.449 13.205 -4.810 1.00 0.00 75 SER A CA 1
ATOM 1240 C C . SER A 1 75 ? -1.086 11.858 -5.447 1.00 0.00 75 SER A C 1
ATOM 1241 O O . SER A 1 75 ? -0.294 11.093 -4.895 1.00 0.00 75 SER A O 1
ATOM 1249 N N . ASP A 1 76 ? -1.676 11.565 -6.607 1.00 0.00 76 ASP A N 1
ATOM 1250 C CA . ASP A 1 76 ? -1.508 10.307 -7.312 1.00 0.00 76 ASP A CA 1
ATOM 1251 C C . ASP A 1 76 ? -0.089 10.153 -7.859 1.00 0.00 76 ASP A C 1
ATOM 1252 O O . ASP A 1 76 ? 0.161 10.412 -9.033 1.00 0.00 76 ASP A O 1
ATOM 1261 N N . TYR A 1 77 ? 0.827 9.731 -6.986 1.00 0.00 77 TYR A N 1
ATOM 1262 C CA . TYR A 1 77 ? 2.209 9.398 -7.297 1.00 0.00 77 TYR A CA 1
ATOM 1263 C C . TYR A 1 77 ? 3.012 10.593 -7.825 1.00 0.00 77 TYR A C 1
ATOM 1264 O O . TYR A 1 77 ? 3.312 10.682 -9.013 1.00 0.00 77 TYR A O 1
ATOM 1282 N N . ILE A 1 78 ? 3.391 11.502 -6.922 1.00 0.00 78 ILE A N 1
ATOM 1283 C CA . ILE A 1 78 ? 4.161 12.698 -7.246 1.00 0.00 78 ILE A CA 1
ATOM 1284 C C . ILE A 1 78 ? 5.443 12.702 -6.408 1.00 0.00 78 ILE A C 1
ATOM 1285 O O . ILE A 1 78 ? 5.435 13.149 -5.263 1.00 0.00 78 ILE A O 1
ATOM 1301 N N . GLU A 1 79 ? 6.549 12.199 -6.966 1.00 0.00 79 GLU A N 1
ATOM 1302 C CA . GLU A 1 79 ? 7.824 12.166 -6.272 1.00 0.00 79 GLU A CA 1
ATOM 1303 C C . GLU A 1 79 ? 8.522 13.522 -6.375 1.00 0.00 79 GLU A C 1
ATOM 1304 O O . GLU A 1 79 ? 9.154 13.828 -7.384 1.00 0.00 79 GLU A O 1
ATOM 1316 N N . VAL A 1 80 ? 8.402 14.321 -5.319 1.00 0.00 80 VAL A N 1
ATOM 1317 C CA . VAL A 1 80 ? 9.087 15.589 -5.115 1.00 0.00 80 VAL A CA 1
ATOM 1318 C C . VAL A 1 80 ? 10.007 15.362 -3.913 1.00 0.00 80 VAL A C 1
ATOM 1319 O O . VAL A 1 80 ? 9.739 14.463 -3.118 1.00 0.00 80 VAL A O 1
ATOM 1332 N N . LYS A 1 81 ? 11.142 16.061 -3.833 1.00 0.00 81 LYS A N 1
ATOM 1333 C CA . LYS A 1 81 ? 12.091 15.907 -2.733 1.00 0.00 81 LYS A CA 1
ATOM 1334 C C . LYS A 1 81 ? 11.471 16.354 -1.398 1.00 0.00 81 LYS A C 1
ATOM 1335 O O . LYS A 1 81 ? 11.764 17.438 -0.897 1.00 0.00 81 LYS A O 1
ATOM 1354 N N . SER A 1 82 ? 10.600 15.518 -0.834 1.00 0.00 82 SER A N 1
ATOM 1355 C CA . SER A 1 82 ? 9.889 15.682 0.421 1.00 0.00 82 SER A CA 1
ATOM 1356 C C . SER A 1 82 ? 9.351 14.298 0.796 1.00 0.00 82 SER A C 1
ATOM 1357 O O . SER A 1 82 ? 9.979 13.303 0.364 1.00 0.00 82 SER A O 1
ATOM 1366 N N . MET A 1 1 ? 1.865 11.441 2.988 1.00 0.00 1 MET A N 2
ATOM 1367 C CA . MET A 1 1 ? 1.407 12.248 4.126 1.00 0.00 1 MET A CA 2
ATOM 1368 C C . MET A 1 1 ? 2.434 13.359 4.357 1.00 0.00 1 MET A C 2
ATOM 1369 O O . MET A 1 1 ? 3.012 13.812 3.373 1.00 0.00 1 MET A O 2
ATOM 1385 N N . LYS A 1 2 ? 2.696 13.771 5.607 1.00 0.00 2 LYS A N 2
ATOM 1386 C CA . LYS A 1 2 ? 3.784 14.704 5.895 1.00 0.00 2 LYS A CA 2
ATOM 1387 C C . LYS A 1 2 ? 5.064 14.038 5.385 1.00 0.00 2 LYS A C 2
ATOM 1388 O O . LYS A 1 2 ? 5.859 14.634 4.663 1.00 0.00 2 LYS A O 2
ATOM 1407 N N . LYS A 1 3 ? 5.232 12.763 5.745 1.00 0.00 3 LYS A N 2
ATOM 1408 C CA . LYS A 1 3 ? 6.245 11.921 5.141 1.00 0.00 3 LYS A CA 2
ATOM 1409 C C . LYS A 1 3 ? 5.709 11.647 3.732 1.00 0.00 3 LYS A C 2
ATOM 1410 O O . LYS A 1 3 ? 4.564 11.203 3.590 1.00 0.00 3 LYS A O 2
ATOM 1429 N N . ILE A 1 4 ? 6.487 11.994 2.705 1.00 0.00 4 ILE A N 2
ATOM 1430 C CA . ILE A 1 4 ? 6.078 11.857 1.315 1.00 0.00 4 ILE A CA 2
ATOM 1431 C C . ILE A 1 4 ? 6.549 10.514 0.743 1.00 0.00 4 ILE A C 2
ATOM 1432 O O . ILE A 1 4 ? 7.690 10.115 0.994 1.00 0.00 4 ILE A O 2
ATOM 1448 N N . PRO A 1 5 ? 5.694 9.804 -0.011 1.00 0.00 5 PRO A N 2
ATOM 1449 C CA . PRO A 1 5 ? 6.048 8.542 -0.629 1.00 0.00 5 PRO A CA 2
ATOM 1450 C C . PRO A 1 5 ? 6.766 8.774 -1.963 1.00 0.00 5 PRO A C 2
ATOM 1451 O O . PRO A 1 5 ? 6.489 9.736 -2.678 1.00 0.00 5 PRO A O 2
ATOM 1462 N N . GLN A 1 6 ? 7.694 7.871 -2.288 1.00 0.00 6 GLN A N 2
ATOM 1463 C CA . GLN A 1 6 ? 8.513 7.853 -3.492 1.00 0.00 6 GLN A CA 2
ATOM 1464 C C . GLN A 1 6 ? 8.319 6.461 -4.091 1.00 0.00 6 GLN A C 2
ATOM 1465 O O . GLN A 1 6 ? 9.033 5.517 -3.767 1.00 0.00 6 GLN A O 2
ATOM 1479 N N . ILE A 1 7 ? 7.304 6.342 -4.944 1.00 0.00 7 ILE A N 2
ATOM 1480 C CA . ILE A 1 7 ? 6.831 5.070 -5.457 1.00 0.00 7 ILE A CA 2
ATOM 1481 C C . ILE A 1 7 ? 7.676 4.531 -6.610 1.00 0.00 7 ILE A C 2
ATOM 1482 O O . ILE A 1 7 ? 7.739 5.134 -7.679 1.00 0.00 7 ILE A O 2
ATOM 1498 N N . SER A 1 8 ? 8.292 3.365 -6.392 1.00 0.00 8 SER A N 2
ATOM 1499 C CA . SER A 1 8 ? 8.982 2.611 -7.428 1.00 0.00 8 SER A CA 2
ATOM 1500 C C . SER A 1 8 ? 7.939 1.757 -8.162 1.00 0.00 8 SER A C 2
ATOM 1501 O O . SER A 1 8 ? 6.818 1.604 -7.681 1.00 0.00 8 SER A O 2
ATOM 1509 N N . ASP A 1 9 ? 8.297 1.171 -9.310 1.00 0.00 9 ASP A N 2
ATOM 1510 C CA . ASP A 1 9 ? 7.381 0.345 -10.096 1.00 0.00 9 ASP A CA 2
ATOM 1511 C C . ASP A 1 9 ? 6.687 -0.725 -9.244 1.00 0.00 9 ASP A C 2
ATOM 1512 O O . ASP A 1 9 ? 5.463 -0.830 -9.245 1.00 0.00 9 ASP A O 2
ATOM 1521 N N . ALA A 1 10 ? 7.473 -1.512 -8.505 1.00 0.00 10 ALA A N 2
ATOM 1522 C CA . ALA A 1 10 ? 6.944 -2.576 -7.661 1.00 0.00 10 ALA A CA 2
ATOM 1523 C C . ALA A 1 10 ? 5.883 -2.032 -6.701 1.00 0.00 10 ALA A C 2
ATOM 1524 O O . ALA A 1 10 ? 4.783 -2.573 -6.601 1.00 0.00 10 ALA A O 2
ATOM 1531 N N . GLU A 1 11 ? 6.211 -0.942 -6.005 1.00 0.00 11 GLU A N 2
ATOM 1532 C CA . GLU A 1 11 ? 5.287 -0.296 -5.090 1.00 0.00 11 GLU A CA 2
ATOM 1533 C C . GLU A 1 11 ? 4.042 0.184 -5.842 1.00 0.00 11 GLU A C 2
ATOM 1534 O O . GLU A 1 11 ? 2.925 0.030 -5.351 1.00 0.00 11 GLU A O 2
ATOM 1546 N N . LEU A 1 12 ? 4.229 0.771 -7.028 1.00 0.00 12 LEU A N 2
ATOM 1547 C CA . LEU A 1 12 ? 3.134 1.277 -7.842 1.00 0.00 12 LEU A CA 2
ATOM 1548 C C . LEU A 1 12 ? 2.100 0.165 -8.033 1.00 0.00 12 LEU A C 2
ATOM 1549 O O . LEU A 1 12 ? 0.909 0.419 -7.906 1.00 0.00 12 LEU A O 2
ATOM 1565 N N . GLU A 1 13 ? 2.529 -1.076 -8.293 1.00 0.00 13 GLU A N 2
ATOM 1566 C CA . GLU A 1 13 ? 1.591 -2.182 -8.443 1.00 0.00 13 GLU A CA 2
ATOM 1567 C C . GLU A 1 13 ? 0.707 -2.342 -7.202 1.00 0.00 13 GLU A C 2
ATOM 1568 O O . GLU A 1 13 ? -0.513 -2.459 -7.321 1.00 0.00 13 GLU A O 2
ATOM 1580 N N . VAL A 1 14 ? 1.307 -2.358 -6.007 1.00 0.00 14 VAL A N 2
ATOM 1581 C CA . VAL A 1 14 ? 0.520 -2.532 -4.792 1.00 0.00 14 VAL A CA 2
ATOM 1582 C C . VAL A 1 14 ? -0.424 -1.345 -4.616 1.00 0.00 14 VAL A C 2
ATOM 1583 O O . VAL A 1 14 ? -1.596 -1.520 -4.286 1.00 0.00 14 VAL A O 2
ATOM 1596 N N . MET A 1 15 ? 0.080 -0.135 -4.872 1.00 0.00 15 MET A N 2
ATOM 1597 C CA . MET A 1 15 ? -0.729 1.069 -4.795 1.00 0.00 15 MET A CA 2
ATOM 1598 C C . MET A 1 15 ? -1.939 0.946 -5.727 1.00 0.00 15 MET A C 2
ATOM 1599 O O . MET A 1 15 ? -3.071 1.197 -5.324 1.00 0.00 15 MET A O 2
ATOM 1613 N N . LYS A 1 16 ? -1.690 0.544 -6.975 1.00 0.00 16 LYS A N 2
ATOM 1614 C CA . LYS A 1 16 ? -2.698 0.328 -7.997 1.00 0.00 16 LYS A CA 2
ATOM 1615 C C . LYS A 1 16 ? -3.737 -0.667 -7.487 1.00 0.00 16 LYS A C 2
ATOM 1616 O O . LYS A 1 16 ? -4.929 -0.400 -7.588 1.00 0.00 16 LYS A O 2
ATOM 1635 N N . VAL A 1 17 ? -3.307 -1.804 -6.933 1.00 0.00 17 VAL A N 2
ATOM 1636 C CA . VAL A 1 17 ? -4.235 -2.774 -6.359 1.00 0.00 17 VAL A CA 2
ATOM 1637 C C . VAL A 1 17 ? -5.105 -2.097 -5.291 1.00 0.00 17 VAL A C 2
ATOM 1638 O O . VAL A 1 17 ? -6.334 -2.182 -5.337 1.00 0.00 17 VAL A O 2
ATOM 1651 N N . ILE A 1 18 ? -4.471 -1.411 -4.336 1.00 0.00 18 ILE A N 2
ATOM 1652 C CA . ILE A 1 18 ? -5.180 -0.726 -3.262 1.00 0.00 18 ILE A CA 2
ATOM 1653 C C . ILE A 1 18 ? -6.207 0.257 -3.842 1.00 0.00 18 ILE A C 2
ATOM 1654 O O . ILE A 1 18 ? -7.337 0.296 -3.367 1.00 0.00 18 ILE A O 2
ATOM 1670 N N . TRP A 1 19 ? -5.826 1.033 -4.862 1.00 0.00 19 TRP A N 2
ATOM 1671 C CA . TRP A 1 19 ? -6.702 1.996 -5.522 1.00 0.00 19 TRP A CA 2
ATOM 1672 C C . TRP A 1 19 ? -7.785 1.322 -6.373 1.00 0.00 19 TRP A C 2
ATOM 1673 O O . TRP A 1 19 ? -8.855 1.896 -6.560 1.00 0.00 19 TRP A O 2
ATOM 1694 N N . LYS A 1 20 ? -7.511 0.138 -6.927 1.00 0.00 20 LYS A N 2
ATOM 1695 C CA . LYS A 1 20 ? -8.482 -0.607 -7.714 1.00 0.00 20 LYS A CA 2
ATOM 1696 C C . LYS A 1 20 ? -9.607 -1.075 -6.790 1.00 0.00 20 LYS A C 2
ATOM 1697 O O . LYS A 1 20 ? -10.782 -0.981 -7.142 1.00 0.00 20 LYS A O 2
ATOM 1716 N N . HIS A 1 21 ? -9.245 -1.621 -5.626 1.00 0.00 21 HIS A N 2
ATOM 1717 C CA . HIS A 1 21 ? -10.223 -2.000 -4.614 1.00 0.00 21 HIS A CA 2
ATOM 1718 C C . HIS A 1 21 ? -10.693 -0.720 -3.892 1.00 0.00 21 HIS A C 2
ATOM 1719 O O . HIS A 1 21 ? -10.176 0.362 -4.156 1.00 0.00 21 HIS A O 2
ATOM 1733 N N . SER A 1 22 ? -11.686 -0.798 -2.997 1.00 0.00 22 SER A N 2
ATOM 1734 C CA . SER A 1 22 ? -12.139 0.376 -2.253 1.00 0.00 22 SER A CA 2
ATOM 1735 C C . SER A 1 22 ? -11.046 0.727 -1.243 1.00 0.00 22 SER A C 2
ATOM 1736 O O . SER A 1 22 ? -10.527 1.840 -1.193 1.00 0.00 22 SER A O 2
ATOM 1744 N N . SER A 1 23 ? -10.756 -0.226 -0.365 1.00 0.00 23 SER A N 2
ATOM 1745 C CA . SER A 1 23 ? -9.500 -0.285 0.357 1.00 0.00 23 SER A CA 2
ATOM 1746 C C . SER A 1 23 ? -9.060 -1.744 0.183 1.00 0.00 23 SER A C 2
ATOM 1747 O O . SER A 1 23 ? -9.611 -2.414 -0.689 1.00 0.00 23 SER A O 2
ATOM 1755 N N . ILE A 1 24 ? -8.199 -2.316 1.028 1.00 0.00 24 ILE A N 2
ATOM 1756 C CA . ILE A 1 24 ? -7.923 -3.752 0.952 1.00 0.00 24 ILE A CA 2
ATOM 1757 C C . ILE A 1 24 ? -7.495 -4.288 2.320 1.00 0.00 24 ILE A C 2
ATOM 1758 O O . ILE A 1 24 ? -6.850 -3.538 3.054 1.00 0.00 24 ILE A O 2
ATOM 1774 N N . ASN A 1 25 ? -7.821 -5.540 2.676 1.00 0.00 25 ASN A N 2
ATOM 1775 C CA . ASN A 1 25 ? -7.346 -6.167 3.917 1.00 0.00 25 ASN A CA 2
ATOM 1776 C C . ASN A 1 25 ? -6.088 -6.992 3.642 1.00 0.00 25 ASN A C 2
ATOM 1777 O O . ASN A 1 25 ? -5.855 -7.378 2.502 1.00 0.00 25 ASN A O 2
ATOM 1788 N N . THR A 1 26 ? -5.279 -7.288 4.662 1.00 0.00 26 THR A N 2
ATOM 1789 C CA . THR A 1 26 ? -4.026 -8.018 4.490 1.00 0.00 26 THR A CA 2
ATOM 1790 C C . THR A 1 26 ? -4.138 -9.352 3.741 1.00 0.00 26 THR A C 2
ATOM 1791 O O . THR A 1 26 ? -3.246 -9.680 2.962 1.00 0.00 26 THR A O 2
ATOM 1802 N N . ASN A 1 27 ? -5.190 -10.146 3.959 1.00 0.00 27 ASN A N 2
ATOM 1803 C CA . ASN A 1 27 ? -5.308 -11.405 3.228 1.00 0.00 27 ASN A CA 2
ATOM 1804 C C . ASN A 1 27 ? -5.468 -11.093 1.744 1.00 0.00 27 ASN A C 2
ATOM 1805 O O . ASN A 1 27 ? -4.714 -11.593 0.911 1.00 0.00 27 ASN A O 2
ATOM 1816 N N . GLU A 1 28 ? -6.449 -10.243 1.430 1.00 0.00 28 GLU A N 2
ATOM 1817 C CA . GLU A 1 28 ? -6.723 -9.823 0.068 1.00 0.00 28 GLU A CA 2
ATOM 1818 C C . GLU A 1 28 ? -5.454 -9.255 -0.570 1.00 0.00 28 GLU A C 2
ATOM 1819 O O . GLU A 1 28 ? -5.109 -9.628 -1.688 1.00 0.00 28 GLU A O 2
ATOM 1831 N N . VAL A 1 29 ? -4.767 -8.354 0.139 1.00 0.00 29 VAL A N 2
ATOM 1832 C CA . VAL A 1 29 ? -3.567 -7.705 -0.360 1.00 0.00 29 VAL A CA 2
ATOM 1833 C C . VAL A 1 29 ? -2.503 -8.754 -0.654 1.00 0.00 29 VAL A C 2
ATOM 1834 O O . VAL A 1 29 ? -2.045 -8.829 -1.788 1.00 0.00 29 VAL A O 2
ATOM 1847 N N . ILE A 1 30 ? -2.137 -9.598 0.317 1.00 0.00 30 ILE A N 2
ATOM 1848 C CA . ILE A 1 30 ? -1.088 -10.583 0.100 1.00 0.00 30 ILE A CA 2
ATOM 1849 C C . ILE A 1 30 ? -1.453 -11.492 -1.072 1.00 0.00 30 ILE A C 2
ATOM 1850 O O . ILE A 1 30 ? -0.624 -11.691 -1.959 1.00 0.00 30 ILE A O 2
ATOM 1866 N N . LYS A 1 31 ? -2.683 -12.009 -1.110 1.00 0.00 31 LYS A N 2
ATOM 1867 C CA . LYS A 1 31 ? -3.117 -12.872 -2.198 1.00 0.00 31 LYS A CA 2
ATOM 1868 C C . LYS A 1 31 ? -2.998 -12.150 -3.548 1.00 0.00 31 LYS A C 2
ATOM 1869 O O . LYS A 1 31 ? -2.315 -12.633 -4.451 1.00 0.00 31 LYS A O 2
ATOM 1888 N N . GLU A 1 32 ? -3.644 -10.988 -3.685 1.00 0.00 32 GLU A N 2
ATOM 1889 C CA . GLU A 1 32 ? -3.664 -10.218 -4.920 1.00 0.00 32 GLU A CA 2
ATOM 1890 C C . GLU A 1 32 ? -2.245 -9.870 -5.383 1.00 0.00 32 GLU A C 2
ATOM 1891 O O . GLU A 1 32 ? -1.900 -10.072 -6.548 1.00 0.00 32 GLU A O 2
ATOM 1903 N N . LEU A 1 33 ? -1.413 -9.335 -4.487 1.00 0.00 33 LEU A N 2
ATOM 1904 C CA . LEU A 1 33 ? -0.055 -8.979 -4.784 1.00 0.00 33 LEU A CA 2
ATOM 1905 C C . LEU A 1 33 ? 0.692 -10.230 -5.243 1.00 0.00 33 LEU A C 2
ATOM 1906 O O . LEU A 1 33 ? 1.272 -10.206 -6.319 1.00 0.00 33 LEU A O 2
ATOM 1922 N N . SER A 1 34 ? 0.637 -11.328 -4.478 1.00 0.00 34 SER A N 2
ATOM 1923 C CA . SER A 1 34 ? 1.308 -12.571 -4.852 1.00 0.00 34 SER A CA 2
ATOM 1924 C C . SER A 1 34 ? 0.891 -13.037 -6.251 1.00 0.00 34 SER A C 2
ATOM 1925 O O . SER A 1 34 ? 1.729 -13.474 -7.036 1.00 0.00 34 SER A O 2
ATOM 1933 N N . LYS A 1 35 ? -0.409 -12.965 -6.559 1.00 0.00 35 LYS A N 2
ATOM 1934 C CA . LYS A 1 35 ? -0.926 -13.369 -7.860 1.00 0.00 35 LYS A CA 2
ATOM 1935 C C . LYS A 1 35 ? -0.366 -12.474 -8.968 1.00 0.00 35 LYS A C 2
ATOM 1936 O O . LYS A 1 35 ? 0.098 -12.968 -9.993 1.00 0.00 35 LYS A O 2
ATOM 1955 N N . THR A 1 36 ? -0.435 -11.156 -8.777 1.00 0.00 36 THR A N 2
ATOM 1956 C CA . THR A 1 36 ? -0.006 -10.200 -9.790 1.00 0.00 36 THR A CA 2
ATOM 1957 C C . THR A 1 36 ? 1.518 -10.162 -9.961 1.00 0.00 36 THR A C 2
ATOM 1958 O O . THR A 1 36 ? 2.009 -9.901 -11.058 1.00 0.00 36 THR A O 2
ATOM 1969 N N . SER A 1 37 ? 2.287 -10.341 -8.887 1.00 0.00 37 SER A N 2
ATOM 1970 C CA . SER A 1 37 ? 3.741 -10.367 -8.915 1.00 0.00 37 SER A CA 2
ATOM 1971 C C . SER A 1 37 ? 4.252 -11.332 -7.845 1.00 0.00 37 SER A C 2
ATOM 1972 O O . SER A 1 37 ? 3.856 -11.240 -6.686 1.00 0.00 37 SER A O 2
ATOM 1980 N N . THR A 1 38 ? 5.156 -12.242 -8.212 1.00 0.00 38 THR A N 2
ATOM 1981 C CA . THR A 1 38 ? 5.680 -13.266 -7.325 1.00 0.00 38 THR A CA 2
ATOM 1982 C C . THR A 1 38 ? 6.606 -12.679 -6.252 1.00 0.00 38 THR A C 2
ATOM 1983 O O . THR A 1 38 ? 7.825 -12.827 -6.339 1.00 0.00 38 THR A O 2
ATOM 1994 N N . TRP A 1 39 ? 6.025 -12.012 -5.255 1.00 0.00 39 TRP A N 2
ATOM 1995 C CA . TRP A 1 39 ? 6.693 -11.453 -4.095 1.00 0.00 39 TRP A CA 2
ATOM 1996 C C . TRP A 1 39 ? 6.243 -12.262 -2.879 1.00 0.00 39 TRP A C 2
ATOM 1997 O O . TRP A 1 39 ? 5.074 -12.634 -2.787 1.00 0.00 39 TRP A O 2
ATOM 2018 N N . SER A 1 40 ? 7.161 -12.572 -1.960 1.00 0.00 40 SER A N 2
ATOM 2019 C CA . SER A 1 40 ? 6.813 -13.371 -0.793 1.00 0.00 40 SER A CA 2
ATOM 2020 C C . SER A 1 40 ? 5.933 -12.562 0.167 1.00 0.00 40 SER A C 2
ATOM 2021 O O . SER A 1 40 ? 5.945 -11.331 0.103 1.00 0.00 40 SER A O 2
ATOM 2029 N N . PRO A 1 41 ? 5.204 -13.213 1.088 1.00 0.00 41 PRO A N 2
ATOM 2030 C CA . PRO A 1 41 ? 4.473 -12.516 2.132 1.00 0.00 41 PRO A CA 2
ATOM 2031 C C . PRO A 1 41 ? 5.392 -11.538 2.870 1.00 0.00 41 PRO A C 2
ATOM 2032 O O . PRO A 1 41 ? 4.995 -10.412 3.144 1.00 0.00 41 PRO A O 2
ATOM 2043 N N . LYS A 1 42 ? 6.633 -11.951 3.159 1.00 0.00 42 LYS A N 2
ATOM 2044 C CA . LYS A 1 42 ? 7.619 -11.103 3.816 1.00 0.00 42 LYS A CA 2
ATOM 2045 C C . LYS A 1 42 ? 7.873 -9.864 2.948 1.00 0.00 42 LYS A C 2
ATOM 2046 O O . LYS A 1 42 ? 7.787 -8.734 3.429 1.00 0.00 42 LYS A O 2
ATOM 2065 N N . THR A 1 43 ? 8.180 -10.064 1.661 1.00 0.00 43 THR A N 2
ATOM 2066 C CA . THR A 1 43 ? 8.400 -8.971 0.720 1.00 0.00 43 THR A CA 2
ATOM 2067 C C . THR A 1 43 ? 7.212 -8.003 0.756 1.00 0.00 43 THR A C 2
ATOM 2068 O O . THR A 1 43 ? 7.388 -6.795 0.910 1.00 0.00 43 THR A O 2
ATOM 2079 N N . ILE A 1 44 ? 5.999 -8.543 0.635 1.00 0.00 44 ILE A N 2
ATOM 2080 C CA . ILE A 1 44 ? 4.768 -7.770 0.641 1.00 0.00 44 ILE A CA 2
ATOM 2081 C C . ILE A 1 44 ? 4.647 -6.962 1.934 1.00 0.00 44 ILE A C 2
ATOM 2082 O O . ILE A 1 44 ? 4.406 -5.757 1.896 1.00 0.00 44 ILE A O 2
ATOM 2098 N N . GLN A 1 45 ? 4.824 -7.614 3.081 1.00 0.00 45 GLN A N 2
ATOM 2099 C CA . GLN A 1 45 ? 4.773 -6.960 4.378 1.00 0.00 45 GLN A CA 2
ATOM 2100 C C . GLN A 1 45 ? 5.811 -5.837 4.442 1.00 0.00 45 GLN A C 2
ATOM 2101 O O . GLN A 1 45 ? 5.515 -4.756 4.947 1.00 0.00 45 GLN A O 2
ATOM 2115 N N . THR A 1 46 ? 7.009 -6.071 3.900 1.00 0.00 46 THR A N 2
ATOM 2116 C CA . THR A 1 46 ? 8.048 -5.052 3.848 1.00 0.00 46 THR A CA 2
ATOM 2117 C C . THR A 1 46 ? 7.554 -3.860 3.018 1.00 0.00 46 THR A C 2
ATOM 2118 O O . THR A 1 46 ? 7.629 -2.723 3.477 1.00 0.00 46 THR A O 2
ATOM 2129 N N . MET A 1 47 ? 7.038 -4.105 1.808 1.00 0.00 47 MET A N 2
ATOM 2130 C CA . MET A 1 47 ? 6.513 -3.045 0.949 1.00 0.00 47 MET A CA 2
ATOM 2131 C C . MET A 1 47 ? 5.444 -2.239 1.694 1.00 0.00 47 MET A C 2
ATOM 2132 O O . MET A 1 47 ? 5.527 -1.012 1.764 1.00 0.00 47 MET A O 2
ATOM 2146 N N . LEU A 1 48 ? 4.449 -2.931 2.259 1.00 0.00 48 LEU A N 2
ATOM 2147 C CA . LEU A 1 48 ? 3.382 -2.305 3.030 1.00 0.00 48 LEU A CA 2
ATOM 2148 C C . LEU A 1 48 ? 3.983 -1.421 4.124 1.00 0.00 48 LEU A C 2
ATOM 2149 O O . LEU A 1 48 ? 3.685 -0.231 4.186 1.00 0.00 48 LEU A O 2
ATOM 2165 N N . LEU A 1 49 ? 4.835 -2.000 4.975 1.00 0.00 49 LEU A N 2
ATOM 2166 C CA . LEU A 1 49 ? 5.493 -1.293 6.066 1.00 0.00 49 LEU A CA 2
ATOM 2167 C C . LEU A 1 49 ? 6.174 -0.027 5.547 1.00 0.00 49 LEU A C 2
ATOM 2168 O O . LEU A 1 49 ? 5.935 1.059 6.070 1.00 0.00 49 LEU A O 2
ATOM 2184 N N . ARG A 1 50 ? 7.011 -0.156 4.514 1.00 0.00 50 ARG A N 2
ATOM 2185 C CA . ARG A 1 50 ? 7.727 0.966 3.930 1.00 0.00 50 ARG A CA 2
ATOM 2186 C C . ARG A 1 50 ? 6.756 2.062 3.485 1.00 0.00 50 ARG A C 2
ATOM 2187 O O . ARG A 1 50 ? 6.925 3.219 3.863 1.00 0.00 50 ARG A O 2
ATOM 2208 N N . LEU A 1 51 ? 5.736 1.723 2.694 1.00 0.00 51 LEU A N 2
ATOM 2209 C CA . LEU A 1 51 ? 4.773 2.673 2.209 1.00 0.00 51 LEU A CA 2
ATOM 2210 C C . LEU A 1 51 ? 4.046 3.353 3.372 1.00 0.00 51 LEU A C 2
ATOM 2211 O O . LEU A 1 51 ? 3.909 4.574 3.375 1.00 0.00 51 LEU A O 2
ATOM 2227 N N . ILE A 1 52 ? 3.593 2.588 4.369 1.00 0.00 52 ILE A N 2
ATOM 2228 C CA . ILE A 1 52 ? 2.941 3.143 5.551 1.00 0.00 52 ILE A CA 2
ATOM 2229 C C . ILE A 1 52 ? 3.890 4.149 6.213 1.00 0.00 52 ILE A C 2
ATOM 2230 O O . ILE A 1 52 ? 3.516 5.297 6.444 1.00 0.00 52 ILE A O 2
ATOM 2246 N N . LYS A 1 53 ? 5.127 3.729 6.490 1.00 0.00 53 LYS A N 2
ATOM 2247 C CA . LYS A 1 53 ? 6.144 4.572 7.103 1.00 0.00 53 LYS A CA 2
ATOM 2248 C C . LYS A 1 53 ? 6.330 5.862 6.297 1.00 0.00 53 LYS A C 2
ATOM 2249 O O . LYS A 1 53 ? 6.434 6.941 6.874 1.00 0.00 53 LYS A O 2
ATOM 2268 N N . LYS A 1 54 ? 6.347 5.759 4.966 1.00 0.00 54 LYS A N 2
ATOM 2269 C CA . LYS A 1 54 ? 6.487 6.901 4.071 1.00 0.00 54 LYS A CA 2
ATOM 2270 C C . LYS A 1 54 ? 5.164 7.652 3.848 1.00 0.00 54 LYS A C 2
ATOM 2271 O O . LYS A 1 54 ? 5.064 8.450 2.918 1.00 0.00 54 LYS A O 2
ATOM 2290 N N . GLY A 1 55 ? 4.137 7.408 4.669 1.00 0.00 55 GLY A N 2
ATOM 2291 C CA . GLY A 1 55 ? 2.879 8.131 4.599 1.00 0.00 55 GLY A CA 2
ATOM 2292 C C . GLY A 1 55 ? 2.113 7.904 3.296 1.00 0.00 55 GLY A C 2
ATOM 2293 O O . GLY A 1 55 ? 1.382 8.792 2.857 1.00 0.00 55 GLY A O 2
ATOM 2297 N N . ALA A 1 56 ? 2.275 6.736 2.672 1.00 0.00 56 ALA A N 2
ATOM 2298 C CA . ALA A 1 56 ? 1.564 6.369 1.453 1.00 0.00 56 ALA A CA 2
ATOM 2299 C C . ALA A 1 56 ? 0.149 5.904 1.794 1.00 0.00 56 ALA A C 2
ATOM 2300 O O . ALA A 1 56 ? -0.806 6.179 1.068 1.00 0.00 56 ALA A O 2
ATOM 2307 N N . LEU A 1 57 ? 0.036 5.154 2.892 1.00 0.00 57 LEU A N 2
ATOM 2308 C CA . LEU A 1 57 ? -1.186 4.530 3.351 1.00 0.00 57 LEU A CA 2
ATOM 2309 C C . LEU A 1 57 ? -1.347 4.756 4.853 1.00 0.00 57 LEU A C 2
ATOM 2310 O O . LEU A 1 57 ? -0.367 4.965 5.564 1.00 0.00 57 LEU A O 2
ATOM 2326 N N . ASN A 1 58 ? -2.594 4.682 5.313 1.00 0.00 58 ASN A N 2
ATOM 2327 C CA . ASN A 1 58 ? -3.037 4.707 6.699 1.00 0.00 58 ASN A CA 2
ATOM 2328 C C . ASN A 1 58 ? -3.770 3.379 6.872 1.00 0.00 58 ASN A C 2
ATOM 2329 O O . ASN A 1 58 ? -4.353 2.910 5.898 1.00 0.00 58 ASN A O 2
ATOM 2340 N N . HIS A 1 59 ? -3.741 2.740 8.044 1.00 0.00 59 HIS A N 2
ATOM 2341 C CA . HIS A 1 59 ? -4.411 1.454 8.216 1.00 0.00 59 HIS A CA 2
ATOM 2342 C C . HIS A 1 59 ? -5.199 1.371 9.516 1.00 0.00 59 HIS A C 2
ATOM 2343 O O . HIS A 1 59 ? -4.948 2.128 10.452 1.00 0.00 59 HIS A O 2
ATOM 2357 N N . HIS A 1 60 ? -6.164 0.448 9.539 1.00 0.00 60 HIS A N 2
ATOM 2358 C CA . HIS A 1 60 ? -7.003 0.118 10.682 1.00 0.00 60 HIS A CA 2
ATOM 2359 C C . HIS A 1 60 ? -6.925 -1.398 10.873 1.00 0.00 60 HIS A C 2
ATOM 2360 O O . HIS A 1 60 ? -6.823 -2.124 9.887 1.00 0.00 60 HIS A O 2
ATOM 2374 N N . LYS A 1 61 ? -6.957 -1.888 12.114 1.00 0.00 61 LYS A N 2
ATOM 2375 C CA . LYS A 1 61 ? -6.821 -3.308 12.414 1.00 0.00 61 LYS A CA 2
ATOM 2376 C C . LYS A 1 61 ? -8.176 -3.983 12.640 1.00 0.00 61 LYS A C 2
ATOM 2377 O O . LYS A 1 61 ? -8.920 -3.601 13.541 1.00 0.00 61 LYS A O 2
ATOM 2396 N N . GLU A 1 62 ? -8.481 -5.000 11.828 1.00 0.00 62 GLU A N 2
ATOM 2397 C CA . GLU A 1 62 ? -9.684 -5.814 11.909 1.00 0.00 62 GLU A CA 2
ATOM 2398 C C . GLU A 1 62 ? -9.276 -7.213 12.382 1.00 0.00 62 GLU A C 2
ATOM 2399 O O . GLU A 1 62 ? -9.222 -8.168 11.605 1.00 0.00 62 GLU A O 2
ATOM 2411 N N . GLY A 1 63 ? -9.033 -7.315 13.691 1.00 0.00 63 GLY A N 2
ATOM 2412 C CA . GLY A 1 63 ? -8.686 -8.533 14.411 1.00 0.00 63 GLY A CA 2
ATOM 2413 C C . GLY A 1 63 ? -7.551 -9.352 13.791 1.00 0.00 63 GLY A C 2
ATOM 2414 O O . GLY A 1 63 ? -6.410 -9.278 14.239 1.00 0.00 63 GLY A O 2
ATOM 2418 N N . ARG A 1 64 ? -7.881 -10.167 12.788 1.00 0.00 64 ARG A N 2
ATOM 2419 C CA . ARG A 1 64 ? -6.960 -11.084 12.131 1.00 0.00 64 ARG A CA 2
ATOM 2420 C C . ARG A 1 64 ? -6.172 -10.422 11.002 1.00 0.00 64 ARG A C 2
ATOM 2421 O O . ARG A 1 64 ? -5.081 -10.883 10.673 1.00 0.00 64 ARG A O 2
ATOM 2442 N N . VAL A 1 65 ? -6.727 -9.378 10.380 1.00 0.00 65 VAL A N 2
ATOM 2443 C CA . VAL A 1 65 ? -6.099 -8.673 9.269 1.00 0.00 65 VAL A CA 2
ATOM 2444 C C . VAL A 1 65 ? -6.198 -7.177 9.531 1.00 0.00 65 VAL A C 2
ATOM 2445 O O . VAL A 1 65 ? -6.932 -6.756 10.422 1.00 0.00 65 VAL A O 2
ATOM 2458 N N . PHE A 1 66 ? -5.454 -6.362 8.782 1.00 0.00 66 PHE A N 2
ATOM 2459 C CA . PHE A 1 66 ? -5.544 -4.916 8.866 1.00 0.00 66 PHE A CA 2
ATOM 2460 C C . PHE A 1 66 ? -5.864 -4.365 7.479 1.00 0.00 66 PHE A C 2
ATOM 2461 O O . PHE A 1 66 ? -5.387 -4.881 6.468 1.00 0.00 66 PHE A O 2
ATOM 2478 N N . VAL A 1 67 ? -6.767 -3.384 7.447 1.00 0.00 67 VAL A N 2
ATOM 2479 C CA . VAL A 1 67 ? -7.299 -2.752 6.257 1.00 0.00 67 VAL A CA 2
ATOM 2480 C C . VAL A 1 67 ? -6.464 -1.518 5.950 1.00 0.00 67 VAL A C 2
ATOM 2481 O O . VAL A 1 67 ? -6.295 -0.676 6.833 1.00 0.00 67 VAL A O 2
ATOM 2494 N N . TYR A 1 68 ? -5.952 -1.412 4.719 1.00 0.00 68 TYR A N 2
ATOM 2495 C CA . TYR A 1 68 ? -5.146 -0.279 4.287 1.00 0.00 68 TYR A CA 2
ATOM 2496 C C . TYR A 1 68 ? -6.019 0.703 3.518 1.00 0.00 68 TYR A C 2
ATOM 2497 O O . TYR A 1 68 ? -6.572 0.355 2.475 1.00 0.00 68 TYR A O 2
ATOM 2515 N N . THR A 1 69 ? -6.099 1.932 4.017 1.00 0.00 69 THR A N 2
ATOM 2516 C CA . THR A 1 69 ? -6.768 3.052 3.387 1.00 0.00 69 THR A CA 2
ATOM 2517 C C . THR A 1 69 ? -5.658 3.929 2.804 1.00 0.00 69 THR A C 2
ATOM 2518 O O . THR A 1 69 ? -4.755 4.317 3.546 1.00 0.00 69 THR A O 2
ATOM 2529 N N . PRO A 1 70 ? -5.673 4.251 1.510 1.00 0.00 70 PRO A N 2
ATOM 2530 C CA . PRO A 1 70 ? -4.588 4.989 0.901 1.00 0.00 70 PRO A CA 2
ATOM 2531 C C . PRO A 1 70 ? -4.625 6.477 1.268 1.00 0.00 70 PRO A C 2
ATOM 2532 O O . PRO A 1 70 ? -5.691 7.087 1.296 1.00 0.00 70 PRO A O 2
ATOM 2543 N N . ASN A 1 71 ? -3.454 7.053 1.571 1.00 0.00 71 ASN A N 2
ATOM 2544 C CA . ASN A 1 71 ? -3.307 8.463 1.929 1.00 0.00 71 ASN A CA 2
ATOM 2545 C C . ASN A 1 71 ? -3.265 9.330 0.675 1.00 0.00 71 ASN A C 2
ATOM 2546 O O . ASN A 1 71 ? -3.718 10.470 0.677 1.00 0.00 71 ASN A O 2
ATOM 2557 N N . ILE A 1 72 ? -2.680 8.770 -0.381 1.00 0.00 72 ILE A N 2
ATOM 2558 C CA . ILE A 1 72 ? -2.463 9.394 -1.674 1.00 0.00 72 ILE A CA 2
ATOM 2559 C C . ILE A 1 72 ? -3.351 8.701 -2.706 1.00 0.00 72 ILE A C 2
ATOM 2560 O O . ILE A 1 72 ? -3.838 7.598 -2.458 1.00 0.00 72 ILE A O 2
ATOM 2576 N N . ASP A 1 73 ? -3.588 9.356 -3.845 1.00 0.00 73 ASP A N 2
ATOM 2577 C CA . ASP A 1 73 ? -4.397 8.852 -4.947 1.00 0.00 73 ASP A CA 2
ATOM 2578 C C . ASP A 1 73 ? -3.488 8.519 -6.132 1.00 0.00 73 ASP A C 2
ATOM 2579 O O . ASP A 1 73 ? -2.341 8.957 -6.177 1.00 0.00 73 ASP A O 2
ATOM 2588 N N . GLU A 1 74 ? -4.025 7.761 -7.095 1.00 0.00 74 GLU A N 2
ATOM 2589 C CA . GLU A 1 74 ? -3.376 7.405 -8.350 1.00 0.00 74 GLU A CA 2
ATOM 2590 C C . GLU A 1 74 ? -2.643 8.605 -8.955 1.00 0.00 74 GLU A C 2
ATOM 2591 O O . GLU A 1 74 ? -1.509 8.481 -9.407 1.00 0.00 74 GLU A O 2
ATOM 2603 N N . SER A 1 75 ? -3.320 9.756 -8.982 1.00 0.00 75 SER A N 2
ATOM 2604 C CA . SER A 1 75 ? -2.769 10.988 -9.523 1.00 0.00 75 SER A CA 2
ATOM 2605 C C . SER A 1 75 ? -1.585 11.472 -8.685 1.00 0.00 75 SER A C 2
ATOM 2606 O O . SER A 1 75 ? -0.429 11.321 -9.075 1.00 0.00 75 SER A O 2
ATOM 2614 N N . ASP A 1 76 ? -1.875 12.058 -7.523 1.00 0.00 76 ASP A N 2
ATOM 2615 C CA . ASP A 1 76 ? -0.878 12.643 -6.633 1.00 0.00 76 ASP A CA 2
ATOM 2616 C C . ASP A 1 76 ? -0.040 11.601 -5.883 1.00 0.00 76 ASP A C 2
ATOM 2617 O O . ASP A 1 76 ? 0.272 11.801 -4.711 1.00 0.00 76 ASP A O 2
ATOM 2626 N N . TYR A 1 77 ? 0.371 10.511 -6.542 1.00 0.00 77 TYR A N 2
ATOM 2627 C CA . TYR A 1 77 ? 1.209 9.518 -5.914 1.00 0.00 77 TYR A CA 2
ATOM 2628 C C . TYR A 1 77 ? 2.511 10.194 -5.478 1.00 0.00 77 TYR A C 2
ATOM 2629 O O . TYR A 1 77 ? 3.005 9.951 -4.380 1.00 0.00 77 TYR A O 2
ATOM 2647 N N . ILE A 1 78 ? 3.049 11.073 -6.332 1.00 0.00 78 ILE A N 2
ATOM 2648 C CA . ILE A 1 78 ? 4.164 11.922 -5.949 1.00 0.00 78 ILE A CA 2
ATOM 2649 C C . ILE A 1 78 ? 3.497 13.082 -5.208 1.00 0.00 78 ILE A C 2
ATOM 2650 O O . ILE A 1 78 ? 3.062 14.051 -5.830 1.00 0.00 78 ILE A O 2
ATOM 2666 N N . GLU A 1 79 ? 3.400 12.975 -3.884 1.00 0.00 79 GLU A N 2
ATOM 2667 C CA . GLU A 1 79 ? 2.724 13.965 -3.060 1.00 0.00 79 GLU A CA 2
ATOM 2668 C C . GLU A 1 79 ? 3.725 14.996 -2.543 1.00 0.00 79 GLU A C 2
ATOM 2669 O O . GLU A 1 79 ? 4.797 14.634 -2.063 1.00 0.00 79 GLU A O 2
ATOM 2681 N N . VAL A 1 80 ? 3.371 16.280 -2.628 1.00 0.00 80 VAL A N 2
ATOM 2682 C CA . VAL A 1 80 ? 4.180 17.360 -2.088 1.00 0.00 80 VAL A CA 2
ATOM 2683 C C . VAL A 1 80 ? 4.048 17.353 -0.561 1.00 0.00 80 VAL A C 2
ATOM 2684 O O . VAL A 1 80 ? 3.015 16.944 -0.031 1.00 0.00 80 VAL A O 2
ATOM 2697 N N . LYS A 1 81 ? 5.096 17.766 0.157 1.00 0.00 81 LYS A N 2
ATOM 2698 C CA . LYS A 1 81 ? 5.049 17.795 1.612 1.00 0.00 81 LYS A CA 2
ATOM 2699 C C . LYS A 1 81 ? 4.014 18.819 2.101 1.00 0.00 81 LYS A C 2
ATOM 2700 O O . LYS A 1 81 ? 3.627 19.736 1.377 1.00 0.00 81 LYS A O 2
ATOM 2719 N N . SER A 1 82 ? 3.558 18.633 3.338 1.00 0.00 82 SER A N 2
ATOM 2720 C CA . SER A 1 82 ? 2.655 19.456 4.115 1.00 0.00 82 SER A CA 2
ATOM 2721 C C . SER A 1 82 ? 2.835 18.934 5.544 1.00 0.00 82 SER A C 2
ATOM 2722 O O . SER A 1 82 ? 3.882 18.275 5.764 1.00 0.00 82 SER A O 2
ATOM 2731 N N . MET A 1 1 ? 2.890 18.469 -0.951 1.00 0.00 1 MET A N 3
ATOM 2732 C CA . MET A 1 1 ? 1.494 18.525 -0.489 1.00 0.00 1 MET A CA 3
ATOM 2733 C C . MET A 1 1 ? 1.168 17.413 0.519 1.00 0.00 1 MET A C 3
ATOM 2734 O O . MET A 1 1 ? 0.093 16.821 0.445 1.00 0.00 1 MET A O 3
ATOM 2750 N N . LYS A 1 2 ? 2.085 17.129 1.455 1.00 0.00 2 LYS A N 3
ATOM 2751 C CA . LYS A 1 2 ? 1.960 16.141 2.526 1.00 0.00 2 LYS A CA 3
ATOM 2752 C C . LYS A 1 2 ? 1.756 14.698 2.036 1.00 0.00 2 LYS A C 3
ATOM 2753 O O . LYS A 1 2 ? 2.623 13.848 2.234 1.00 0.00 2 LYS A O 3
ATOM 2772 N N . LYS A 1 3 ? 0.609 14.399 1.424 1.00 0.00 3 LYS A N 3
ATOM 2773 C CA . LYS A 1 3 ? 0.237 13.082 0.922 1.00 0.00 3 LYS A CA 3
ATOM 2774 C C . LYS A 1 3 ? 1.025 12.768 -0.357 1.00 0.00 3 LYS A C 3
ATOM 2775 O O . LYS A 1 3 ? 0.446 12.620 -1.432 1.00 0.00 3 LYS A O 3
ATOM 2794 N N . ILE A 1 4 ? 2.353 12.678 -0.237 1.00 0.00 4 ILE A N 3
ATOM 2795 C CA . ILE A 1 4 ? 3.267 12.491 -1.359 1.00 0.00 4 ILE A CA 3
ATOM 2796 C C . ILE A 1 4 ? 4.326 11.413 -1.091 1.00 0.00 4 ILE A C 3
ATOM 2797 O O . ILE A 1 4 ? 5.519 11.712 -1.075 1.00 0.00 4 ILE A O 3
ATOM 2813 N N . PRO A 1 5 ? 3.928 10.151 -0.879 1.00 0.00 5 PRO A N 3
ATOM 2814 C CA . PRO A 1 5 ? 4.879 9.070 -0.697 1.00 0.00 5 PRO A CA 3
ATOM 2815 C C . PRO A 1 5 ? 5.684 8.887 -1.987 1.00 0.00 5 PRO A C 3
ATOM 2816 O O . PRO A 1 5 ? 5.140 8.979 -3.087 1.00 0.00 5 PRO A O 3
ATOM 2827 N N . GLN A 1 6 ? 6.987 8.632 -1.870 1.00 0.00 6 GLN A N 3
ATOM 2828 C CA . GLN A 1 6 ? 7.836 8.433 -3.034 1.00 0.00 6 GLN A CA 3
ATOM 2829 C C . GLN A 1 6 ? 7.604 7.012 -3.558 1.00 0.00 6 GLN A C 3
ATOM 2830 O O . GLN A 1 6 ? 8.363 6.096 -3.248 1.00 0.00 6 GLN A O 3
ATOM 2844 N N . ILE A 1 7 ? 6.543 6.819 -4.343 1.00 0.00 7 ILE A N 3
ATOM 2845 C CA . ILE A 1 7 ? 6.147 5.495 -4.801 1.00 0.00 7 ILE A CA 3
ATOM 2846 C C . ILE A 1 7 ? 7.006 5.031 -5.987 1.00 0.00 7 ILE A C 3
ATOM 2847 O O . ILE A 1 7 ? 6.974 5.613 -7.073 1.00 0.00 7 ILE A O 3
ATOM 2863 N N . SER A 1 8 ? 7.737 3.934 -5.777 1.00 0.00 8 SER A N 3
ATOM 2864 C CA . SER A 1 8 ? 8.537 3.267 -6.795 1.00 0.00 8 SER A CA 3
ATOM 2865 C C . SER A 1 8 ? 7.628 2.362 -7.638 1.00 0.00 8 SER A C 3
ATOM 2866 O O . SER A 1 8 ? 6.512 2.056 -7.226 1.00 0.00 8 SER A O 3
ATOM 2874 N N . ASP A 1 9 ? 8.111 1.888 -8.792 1.00 0.00 9 ASP A N 3
ATOM 2875 C CA . ASP A 1 9 ? 7.344 1.027 -9.694 1.00 0.00 9 ASP A CA 3
ATOM 2876 C C . ASP A 1 9 ? 6.664 -0.140 -8.965 1.00 0.00 9 ASP A C 3
ATOM 2877 O O . ASP A 1 9 ? 5.446 -0.287 -9.018 1.00 0.00 9 ASP A O 3
ATOM 2886 N N . ALA A 1 10 ? 7.453 -0.971 -8.278 1.00 0.00 10 ALA A N 3
ATOM 2887 C CA . ALA A 1 10 ? 6.924 -2.126 -7.561 1.00 0.00 10 ALA A CA 3
ATOM 2888 C C . ALA A 1 10 ? 5.844 -1.703 -6.564 1.00 0.00 10 ALA A C 3
ATOM 2889 O O . ALA A 1 10 ? 4.767 -2.292 -6.518 1.00 0.00 10 ALA A O 3
ATOM 2896 N N . GLU A 1 11 ? 6.134 -0.663 -5.779 1.00 0.00 11 GLU A N 3
ATOM 2897 C CA . GLU A 1 11 ? 5.201 -0.132 -4.801 1.00 0.00 11 GLU A CA 3
ATOM 2898 C C . GLU A 1 11 ? 3.895 0.280 -5.488 1.00 0.00 11 GLU A C 3
ATOM 2899 O O . GLU A 1 11 ? 2.815 -0.055 -5.009 1.00 0.00 11 GLU A O 3
ATOM 2911 N N . LEU A 1 12 ? 3.977 0.992 -6.615 1.00 0.00 12 LEU A N 3
ATOM 2912 C CA . LEU A 1 12 ? 2.795 1.455 -7.332 1.00 0.00 12 LEU A CA 3
ATOM 2913 C C . LEU A 1 12 ? 1.828 0.294 -7.576 1.00 0.00 12 LEU A C 3
ATOM 2914 O O . LEU A 1 12 ? 0.625 0.452 -7.397 1.00 0.00 12 LEU A O 3
ATOM 2930 N N . GLU A 1 13 ? 2.333 -0.887 -7.945 1.00 0.00 13 GLU A N 3
ATOM 2931 C CA . GLU A 1 13 ? 1.464 -2.038 -8.149 1.00 0.00 13 GLU A CA 3
ATOM 2932 C C . GLU A 1 13 ? 0.685 -2.378 -6.878 1.00 0.00 13 GLU A C 3
ATOM 2933 O O . GLU A 1 13 ? -0.506 -2.680 -6.944 1.00 0.00 13 GLU A O 3
ATOM 2945 N N . VAL A 1 14 ? 1.341 -2.336 -5.714 1.00 0.00 14 VAL A N 3
ATOM 2946 C CA . VAL A 1 14 ? 0.658 -2.662 -4.473 1.00 0.00 14 VAL A CA 3
ATOM 2947 C C . VAL A 1 14 ? -0.389 -1.591 -4.176 1.00 0.00 14 VAL A C 3
ATOM 2948 O O . VAL A 1 14 ? -1.525 -1.915 -3.833 1.00 0.00 14 VAL A O 3
ATOM 2961 N N . MET A 1 15 ? -0.021 -0.317 -4.352 1.00 0.00 15 MET A N 3
ATOM 2962 C CA . MET A 1 15 ? -0.934 0.797 -4.154 1.00 0.00 15 MET A CA 3
ATOM 2963 C C . MET A 1 15 ? -2.173 0.594 -5.029 1.00 0.00 15 MET A C 3
ATOM 2964 O O . MET A 1 15 ? -3.291 0.649 -4.530 1.00 0.00 15 MET A O 3
ATOM 2978 N N . LYS A 1 16 ? -1.963 0.329 -6.321 1.00 0.00 16 LYS A N 3
ATOM 2979 C CA . LYS A 1 16 ? -3.001 0.046 -7.304 1.00 0.00 16 LYS A CA 3
ATOM 2980 C C . LYS A 1 16 ? -3.873 -1.111 -6.819 1.00 0.00 16 LYS A C 3
ATOM 2981 O O . LYS A 1 16 ? -5.095 -1.000 -6.852 1.00 0.00 16 LYS A O 3
ATOM 3000 N N . VAL A 1 17 ? -3.275 -2.221 -6.376 1.00 0.00 17 VAL A N 3
ATOM 3001 C CA . VAL A 1 17 ? -4.036 -3.343 -5.854 1.00 0.00 17 VAL A CA 3
ATOM 3002 C C . VAL A 1 17 ? -4.940 -2.877 -4.709 1.00 0.00 17 VAL A C 3
ATOM 3003 O O . VAL A 1 17 ? -6.128 -3.192 -4.703 1.00 0.00 17 VAL A O 3
ATOM 3016 N N . ILE A 1 18 ? -4.398 -2.127 -3.745 1.00 0.00 18 ILE A N 3
ATOM 3017 C CA . ILE A 1 18 ? -5.202 -1.640 -2.629 1.00 0.00 18 ILE A CA 3
ATOM 3018 C C . ILE A 1 18 ? -6.349 -0.784 -3.189 1.00 0.00 18 ILE A C 3
ATOM 3019 O O . ILE A 1 18 ? -7.517 -1.076 -2.949 1.00 0.00 18 ILE A O 3
ATOM 3035 N N . TRP A 1 19 ? -6.003 0.243 -3.970 1.00 0.00 19 TRP A N 3
ATOM 3036 C CA . TRP A 1 19 ? -6.879 1.189 -4.628 1.00 0.00 19 TRP A CA 3
ATOM 3037 C C . TRP A 1 19 ? -7.973 0.513 -5.465 1.00 0.00 19 TRP A C 3
ATOM 3038 O O . TRP A 1 19 ? -9.071 1.051 -5.583 1.00 0.00 19 TRP A O 3
ATOM 3059 N N . LYS A 1 20 ? -7.683 -0.640 -6.072 1.00 0.00 20 LYS A N 3
ATOM 3060 C CA . LYS A 1 20 ? -8.649 -1.384 -6.867 1.00 0.00 20 LYS A CA 3
ATOM 3061 C C . LYS A 1 20 ? -9.768 -1.939 -5.976 1.00 0.00 20 LYS A C 3
ATOM 3062 O O . LYS A 1 20 ? -10.908 -2.054 -6.425 1.00 0.00 20 LYS A O 3
ATOM 3081 N N . HIS A 1 21 ? -9.446 -2.320 -4.737 1.00 0.00 21 HIS A N 3
ATOM 3082 C CA . HIS A 1 21 ? -10.418 -2.819 -3.773 1.00 0.00 21 HIS A CA 3
ATOM 3083 C C . HIS A 1 21 ? -10.921 -1.627 -2.937 1.00 0.00 21 HIS A C 3
ATOM 3084 O O . HIS A 1 21 ? -10.455 -0.505 -3.118 1.00 0.00 21 HIS A O 3
ATOM 3098 N N . SER A 1 22 ? -11.885 -1.828 -2.029 1.00 0.00 22 SER A N 3
ATOM 3099 C CA . SER A 1 22 ? -12.364 -0.747 -1.170 1.00 0.00 22 SER A CA 3
ATOM 3100 C C . SER A 1 22 ? -11.241 -0.431 -0.182 1.00 0.00 22 SER A C 3
ATOM 3101 O O . SER A 1 22 ? -10.763 0.696 -0.066 1.00 0.00 22 SER A O 3
ATOM 3109 N N . SER A 1 23 ? -10.866 -1.437 0.599 1.00 0.00 23 SER A N 3
ATOM 3110 C CA . SER A 1 23 ? -9.567 -1.489 1.243 1.00 0.00 23 SER A CA 3
ATOM 3111 C C . SER A 1 23 ? -9.067 -2.905 0.934 1.00 0.00 23 SER A C 3
ATOM 3112 O O . SER A 1 23 ? -9.639 -3.540 0.051 1.00 0.00 23 SER A O 3
ATOM 3120 N N . ILE A 1 24 ? -8.132 -3.490 1.684 1.00 0.00 24 ILE A N 3
ATOM 3121 C CA . ILE A 1 24 ? -7.782 -4.897 1.485 1.00 0.00 24 ILE A CA 3
ATOM 3122 C C . ILE A 1 24 ? -7.259 -5.500 2.787 1.00 0.00 24 ILE A C 3
ATOM 3123 O O . ILE A 1 24 ? -6.558 -4.796 3.515 1.00 0.00 24 ILE A O 3
ATOM 3139 N N . ASN A 1 25 ? -7.568 -6.770 3.084 1.00 0.00 25 ASN A N 3
ATOM 3140 C CA . ASN A 1 25 ? -7.030 -7.458 4.258 1.00 0.00 25 ASN A CA 3
ATOM 3141 C C . ASN A 1 25 ? -5.675 -8.049 3.879 1.00 0.00 25 ASN A C 3
ATOM 3142 O O . ASN A 1 25 ? -5.497 -8.476 2.740 1.00 0.00 25 ASN A O 3
ATOM 3153 N N . THR A 1 26 ? -4.732 -8.092 4.820 1.00 0.00 26 THR A N 3
ATOM 3154 C CA . THR A 1 26 ? -3.380 -8.557 4.542 1.00 0.00 26 THR A CA 3
ATOM 3155 C C . THR A 1 26 ? -3.315 -9.889 3.785 1.00 0.00 26 THR A C 3
ATOM 3156 O O . THR A 1 26 ? -2.514 -10.014 2.864 1.00 0.00 26 THR A O 3
ATOM 3167 N N . ASN A 1 27 ? -4.148 -10.879 4.111 1.00 0.00 27 ASN A N 3
ATOM 3168 C CA . ASN A 1 27 ? -4.111 -12.149 3.385 1.00 0.00 27 ASN A CA 3
ATOM 3169 C C . ASN A 1 27 ? -4.358 -11.896 1.897 1.00 0.00 27 ASN A C 3
ATOM 3170 O O . ASN A 1 27 ? -3.583 -12.331 1.045 1.00 0.00 27 ASN A O 3
ATOM 3181 N N . GLU A 1 28 ? -5.429 -11.158 1.590 1.00 0.00 28 GLU A N 3
ATOM 3182 C CA . GLU A 1 28 ? -5.761 -10.795 0.227 1.00 0.00 28 GLU A CA 3
ATOM 3183 C C . GLU A 1 28 ? -4.663 -9.928 -0.385 1.00 0.00 28 GLU A C 3
ATOM 3184 O O . GLU A 1 28 ? -4.383 -10.085 -1.569 1.00 0.00 28 GLU A O 3
ATOM 3196 N N . VAL A 1 29 ? -4.039 -9.022 0.379 1.00 0.00 29 VAL A N 3
ATOM 3197 C CA . VAL A 1 29 ? -2.961 -8.208 -0.174 1.00 0.00 29 VAL A CA 3
ATOM 3198 C C . VAL A 1 29 ? -1.821 -9.124 -0.618 1.00 0.00 29 VAL A C 3
ATOM 3199 O O . VAL A 1 29 ? -1.432 -9.089 -1.781 1.00 0.00 29 VAL A O 3
ATOM 3212 N N . ILE A 1 30 ? -1.311 -9.974 0.279 1.00 0.00 30 ILE A N 3
ATOM 3213 C CA . ILE A 1 30 ? -0.220 -10.877 -0.056 1.00 0.00 30 ILE A CA 3
ATOM 3214 C C . ILE A 1 30 ? -0.620 -11.748 -1.250 1.00 0.00 30 ILE A C 3
ATOM 3215 O O . ILE A 1 30 ? 0.156 -11.870 -2.197 1.00 0.00 30 ILE A O 3
ATOM 3231 N N . LYS A 1 31 ? -1.829 -12.314 -1.242 1.00 0.00 31 LYS A N 3
ATOM 3232 C CA . LYS A 1 31 ? -2.311 -13.149 -2.335 1.00 0.00 31 LYS A CA 3
ATOM 3233 C C . LYS A 1 31 ? -2.327 -12.385 -3.669 1.00 0.00 31 LYS A C 3
ATOM 3234 O O . LYS A 1 31 ? -1.718 -12.822 -4.646 1.00 0.00 31 LYS A O 3
ATOM 3253 N N . GLU A 1 32 ? -3.028 -11.249 -3.719 1.00 0.00 32 GLU A N 3
ATOM 3254 C CA . GLU A 1 32 ? -3.178 -10.436 -4.917 1.00 0.00 32 GLU A CA 3
ATOM 3255 C C . GLU A 1 32 ? -1.809 -9.988 -5.433 1.00 0.00 32 GLU A C 3
ATOM 3256 O O . GLU A 1 32 ? -1.529 -10.085 -6.629 1.00 0.00 32 GLU A O 3
ATOM 3268 N N . LEU A 1 33 ? -0.948 -9.490 -4.540 1.00 0.00 33 LEU A N 3
ATOM 3269 C CA . LEU A 1 33 ? 0.405 -9.110 -4.913 1.00 0.00 33 LEU A CA 3
ATOM 3270 C C . LEU A 1 33 ? 1.100 -10.328 -5.518 1.00 0.00 33 LEU A C 3
ATOM 3271 O O . LEU A 1 33 ? 1.608 -10.241 -6.628 1.00 0.00 33 LEU A O 3
ATOM 3287 N N . SER A 1 34 ? 1.079 -11.474 -4.830 1.00 0.00 34 SER A N 3
ATOM 3288 C CA . SER A 1 34 ? 1.712 -12.686 -5.332 1.00 0.00 34 SER A CA 3
ATOM 3289 C C . SER A 1 34 ? 1.234 -13.035 -6.746 1.00 0.00 34 SER A C 3
ATOM 3290 O O . SER A 1 34 ? 2.042 -13.405 -7.597 1.00 0.00 34 SER A O 3
ATOM 3298 N N . LYS A 1 35 ? -0.076 -12.931 -6.990 1.00 0.00 35 LYS A N 3
ATOM 3299 C CA . LYS A 1 35 ? -0.661 -13.208 -8.296 1.00 0.00 35 LYS A CA 3
ATOM 3300 C C . LYS A 1 35 ? -0.165 -12.217 -9.354 1.00 0.00 35 LYS A C 3
ATOM 3301 O O . LYS A 1 35 ? 0.237 -12.620 -10.442 1.00 0.00 35 LYS A O 3
ATOM 3320 N N . THR A 1 36 ? -0.225 -10.919 -9.051 1.00 0.00 36 THR A N 3
ATOM 3321 C CA . THR A 1 36 ? 0.124 -9.871 -10.005 1.00 0.00 36 THR A CA 3
ATOM 3322 C C . THR A 1 36 ? 1.631 -9.821 -10.281 1.00 0.00 36 THR A C 3
ATOM 3323 O O . THR A 1 36 ? 2.056 -9.730 -11.431 1.00 0.00 36 THR A O 3
ATOM 3334 N N . SER A 1 37 ? 2.454 -9.797 -9.236 1.00 0.00 37 SER A N 3
ATOM 3335 C CA . SER A 1 37 ? 3.905 -9.828 -9.328 1.00 0.00 37 SER A CA 3
ATOM 3336 C C . SER A 1 37 ? 4.428 -10.591 -8.113 1.00 0.00 37 SER A C 3
ATOM 3337 O O . SER A 1 37 ? 4.435 -10.059 -7.005 1.00 0.00 37 SER A O 3
ATOM 3345 N N . THR A 1 38 ? 4.895 -11.821 -8.332 1.00 0.00 38 THR A N 3
ATOM 3346 C CA . THR A 1 38 ? 5.298 -12.770 -7.307 1.00 0.00 38 THR A CA 3
ATOM 3347 C C . THR A 1 38 ? 6.562 -12.405 -6.515 1.00 0.00 38 THR A C 3
ATOM 3348 O O . THR A 1 38 ? 7.535 -13.156 -6.508 1.00 0.00 38 THR A O 3
ATOM 3359 N N . TRP A 1 39 ? 6.546 -11.267 -5.819 1.00 0.00 39 TRP A N 3
ATOM 3360 C CA . TRP A 1 39 ? 7.601 -10.886 -4.903 1.00 0.00 39 TRP A CA 3
ATOM 3361 C C . TRP A 1 39 ? 7.413 -11.708 -3.625 1.00 0.00 39 TRP A C 3
ATOM 3362 O O . TRP A 1 39 ? 6.283 -11.994 -3.231 1.00 0.00 39 TRP A O 3
ATOM 3383 N N . SER A 1 40 ? 8.505 -12.106 -2.975 1.00 0.00 40 SER A N 3
ATOM 3384 C CA . SER A 1 40 ? 8.438 -12.909 -1.767 1.00 0.00 40 SER A CA 3
ATOM 3385 C C . SER A 1 40 ? 7.653 -12.185 -0.660 1.00 0.00 40 SER A C 3
ATOM 3386 O O . SER A 1 40 ? 7.753 -10.962 -0.557 1.00 0.00 40 SER A O 3
ATOM 3394 N N . PRO A 1 41 ? 6.906 -12.899 0.202 1.00 0.00 41 PRO A N 3
ATOM 3395 C CA . PRO A 1 41 ? 6.188 -12.301 1.323 1.00 0.00 41 PRO A CA 3
ATOM 3396 C C . PRO A 1 41 ? 7.044 -11.333 2.145 1.00 0.00 41 PRO A C 3
ATOM 3397 O O . PRO A 1 41 ? 6.531 -10.346 2.667 1.00 0.00 41 PRO A O 3
ATOM 3408 N N . LYS A 1 42 ? 8.343 -11.613 2.297 1.00 0.00 42 LYS A N 3
ATOM 3409 C CA . LYS A 1 42 ? 9.260 -10.714 2.984 1.00 0.00 42 LYS A CA 3
ATOM 3410 C C . LYS A 1 42 ? 9.287 -9.362 2.257 1.00 0.00 42 LYS A C 3
ATOM 3411 O O . LYS A 1 42 ? 9.146 -8.313 2.882 1.00 0.00 42 LYS A O 3
ATOM 3430 N N . THR A 1 43 ? 9.466 -9.389 0.934 1.00 0.00 43 THR A N 3
ATOM 3431 C CA . THR A 1 43 ? 9.483 -8.215 0.078 1.00 0.00 43 THR A CA 3
ATOM 3432 C C . THR A 1 43 ? 8.170 -7.451 0.252 1.00 0.00 43 THR A C 3
ATOM 3433 O O . THR A 1 43 ? 8.178 -6.246 0.494 1.00 0.00 43 THR A O 3
ATOM 3444 N N . ILE A 1 44 ? 7.044 -8.162 0.148 1.00 0.00 44 ILE A N 3
ATOM 3445 C CA . ILE A 1 44 ? 5.718 -7.592 0.326 1.00 0.00 44 ILE A CA 3
ATOM 3446 C C . ILE A 1 44 ? 5.622 -6.863 1.669 1.00 0.00 44 ILE A C 3
ATOM 3447 O O . ILE A 1 44 ? 5.283 -5.680 1.716 1.00 0.00 44 ILE A O 3
ATOM 3463 N N . GLN A 1 45 ? 5.933 -7.562 2.762 1.00 0.00 45 GLN A N 3
ATOM 3464 C CA . GLN A 1 45 ? 5.905 -6.985 4.098 1.00 0.00 45 GLN A CA 3
ATOM 3465 C C . GLN A 1 45 ? 6.826 -5.766 4.180 1.00 0.00 45 GLN A C 3
ATOM 3466 O O . GLN A 1 45 ? 6.450 -4.757 4.771 1.00 0.00 45 GLN A O 3
ATOM 3480 N N . THR A 1 46 ? 8.015 -5.838 3.575 1.00 0.00 46 THR A N 3
ATOM 3481 C CA . THR A 1 46 ? 8.940 -4.712 3.553 1.00 0.00 46 THR A CA 3
ATOM 3482 C C . THR A 1 46 ? 8.275 -3.511 2.871 1.00 0.00 46 THR A C 3
ATOM 3483 O O . THR A 1 46 ? 8.245 -2.425 3.443 1.00 0.00 46 THR A O 3
ATOM 3494 N N . MET A 1 47 ? 7.730 -3.691 1.662 1.00 0.00 47 MET A N 3
ATOM 3495 C CA . MET A 1 47 ? 7.060 -2.606 0.954 1.00 0.00 47 MET A CA 3
ATOM 3496 C C . MET A 1 47 ? 5.941 -2.021 1.816 1.00 0.00 47 MET A C 3
ATOM 3497 O O . MET A 1 47 ? 5.882 -0.807 1.998 1.00 0.00 47 MET A O 3
ATOM 3511 N N . LEU A 1 48 ? 5.065 -2.877 2.356 1.00 0.00 48 LEU A N 3
ATOM 3512 C CA . LEU A 1 48 ? 3.982 -2.432 3.227 1.00 0.00 48 LEU A CA 3
ATOM 3513 C C . LEU A 1 48 ? 4.548 -1.575 4.363 1.00 0.00 48 LEU A C 3
ATOM 3514 O O . LEU A 1 48 ? 4.123 -0.437 4.543 1.00 0.00 48 LEU A O 3
ATOM 3530 N N . LEU A 1 49 ? 5.519 -2.106 5.110 1.00 0.00 49 LEU A N 3
ATOM 3531 C CA . LEU A 1 49 ? 6.175 -1.411 6.210 1.00 0.00 49 LEU A CA 3
ATOM 3532 C C . LEU A 1 49 ? 6.671 -0.034 5.760 1.00 0.00 49 LEU A C 3
ATOM 3533 O O . LEU A 1 49 ? 6.354 0.977 6.388 1.00 0.00 49 LEU A O 3
ATOM 3549 N N . ARG A 1 50 ? 7.441 0.010 4.669 1.00 0.00 50 ARG A N 3
ATOM 3550 C CA . ARG A 1 50 ? 7.967 1.252 4.133 1.00 0.00 50 ARG A CA 3
ATOM 3551 C C . ARG A 1 50 ? 6.841 2.240 3.830 1.00 0.00 50 ARG A C 3
ATOM 3552 O O . ARG A 1 50 ? 6.875 3.367 4.316 1.00 0.00 50 ARG A O 3
ATOM 3573 N N . LEU A 1 51 ? 5.841 1.844 3.039 1.00 0.00 51 LEU A N 3
ATOM 3574 C CA . LEU A 1 51 ? 4.737 2.686 2.672 1.00 0.00 51 LEU A CA 3
ATOM 3575 C C . LEU A 1 51 ? 4.001 3.192 3.916 1.00 0.00 51 LEU A C 3
ATOM 3576 O O . LEU A 1 51 ? 3.669 4.373 3.987 1.00 0.00 51 LEU A O 3
ATOM 3592 N N . ILE A 1 52 ? 3.760 2.328 4.906 1.00 0.00 52 ILE A N 3
ATOM 3593 C CA . ILE A 1 52 ? 3.126 2.733 6.157 1.00 0.00 52 ILE A CA 3
ATOM 3594 C C . ILE A 1 52 ? 3.970 3.839 6.800 1.00 0.00 52 ILE A C 3
ATOM 3595 O O . ILE A 1 52 ? 3.448 4.910 7.105 1.00 0.00 52 ILE A O 3
ATOM 3611 N N . LYS A 1 53 ? 5.277 3.612 6.980 1.00 0.00 53 LYS A N 3
ATOM 3612 C CA . LYS A 1 53 ? 6.159 4.626 7.552 1.00 0.00 53 LYS A CA 3
ATOM 3613 C C . LYS A 1 53 ? 6.133 5.920 6.727 1.00 0.00 53 LYS A C 3
ATOM 3614 O O . LYS A 1 53 ? 6.158 7.011 7.290 1.00 0.00 53 LYS A O 3
ATOM 3633 N N . LYS A 1 54 ? 6.047 5.809 5.398 1.00 0.00 54 LYS A N 3
ATOM 3634 C CA . LYS A 1 54 ? 5.955 6.951 4.493 1.00 0.00 54 LYS A CA 3
ATOM 3635 C C . LYS A 1 54 ? 4.556 7.596 4.515 1.00 0.00 54 LYS A C 3
ATOM 3636 O O . LYS A 1 54 ? 4.287 8.484 3.710 1.00 0.00 54 LYS A O 3
ATOM 3655 N N . GLY A 1 55 ? 3.652 7.164 5.405 1.00 0.00 55 GLY A N 3
ATOM 3656 C CA . GLY A 1 55 ? 2.311 7.718 5.531 1.00 0.00 55 GLY A CA 3
ATOM 3657 C C . GLY A 1 55 ? 1.439 7.430 4.310 1.00 0.00 55 GLY A C 3
ATOM 3658 O O . GLY A 1 55 ? 0.458 8.135 4.074 1.00 0.00 55 GLY A O 3
ATOM 3662 N N . ALA A 1 56 ? 1.773 6.384 3.550 1.00 0.00 56 ALA A N 3
ATOM 3663 C CA . ALA A 1 56 ? 1.048 6.000 2.353 1.00 0.00 56 ALA A CA 3
ATOM 3664 C C . ALA A 1 56 ? -0.283 5.354 2.730 1.00 0.00 56 ALA A C 3
ATOM 3665 O O . ALA A 1 56 ? -1.354 5.819 2.353 1.00 0.00 56 ALA A O 3
ATOM 3672 N N . LEU A 1 57 ? -0.211 4.250 3.469 1.00 0.00 57 LEU A N 3
ATOM 3673 C CA . LEU A 1 57 ? -1.351 3.436 3.849 1.00 0.00 57 LEU A CA 3
ATOM 3674 C C . LEU A 1 57 ? -1.429 3.381 5.370 1.00 0.00 57 LEU A C 3
ATOM 3675 O O . LEU A 1 57 ? -0.434 3.087 6.028 1.00 0.00 57 LEU A O 3
ATOM 3691 N N . ASN A 1 58 ? -2.605 3.676 5.921 1.00 0.00 58 ASN A N 3
ATOM 3692 C CA . ASN A 1 58 ? -2.908 3.483 7.332 1.00 0.00 58 ASN A CA 3
ATOM 3693 C C . ASN A 1 58 ? -3.486 2.071 7.423 1.00 0.00 58 ASN A C 3
ATOM 3694 O O . ASN A 1 58 ? -3.981 1.576 6.412 1.00 0.00 58 ASN A O 3
ATOM 3705 N N . HIS A 1 59 ? -3.416 1.392 8.572 1.00 0.00 59 HIS A N 3
ATOM 3706 C CA . HIS A 1 59 ? -4.051 0.087 8.711 1.00 0.00 59 HIS A CA 3
ATOM 3707 C C . HIS A 1 59 ? -4.905 0.028 9.967 1.00 0.00 59 HIS A C 3
ATOM 3708 O O . HIS A 1 59 ? -4.743 0.834 10.882 1.00 0.00 59 HIS A O 3
ATOM 3722 N N . HIS A 1 60 ? -5.845 -0.914 9.955 1.00 0.00 60 HIS A N 3
ATOM 3723 C CA . HIS A 1 60 ? -6.794 -1.179 11.023 1.00 0.00 60 HIS A CA 3
ATOM 3724 C C . HIS A 1 60 ? -6.772 -2.672 11.333 1.00 0.00 60 HIS A C 3
ATOM 3725 O O . HIS A 1 60 ? -6.721 -3.484 10.413 1.00 0.00 60 HIS A O 3
ATOM 3739 N N . LYS A 1 61 ? -6.818 -3.039 12.614 1.00 0.00 61 LYS A N 3
ATOM 3740 C CA . LYS A 1 61 ? -6.844 -4.424 13.053 1.00 0.00 61 LYS A CA 3
ATOM 3741 C C . LYS A 1 61 ? -8.297 -4.902 13.020 1.00 0.00 61 LYS A C 3
ATOM 3742 O O . LYS A 1 61 ? -9.038 -4.721 13.987 1.00 0.00 61 LYS A O 3
ATOM 3761 N N . GLU A 1 62 ? -8.716 -5.542 11.926 1.00 0.00 62 GLU A N 3
ATOM 3762 C CA . GLU A 1 62 ? -10.090 -5.992 11.790 1.00 0.00 62 GLU A CA 3
ATOM 3763 C C . GLU A 1 62 ? -10.206 -7.366 12.453 1.00 0.00 62 GLU A C 3
ATOM 3764 O O . GLU A 1 62 ? -10.278 -8.409 11.798 1.00 0.00 62 GLU A O 3
ATOM 3776 N N . GLY A 1 63 ? -10.264 -7.327 13.786 1.00 0.00 63 GLY A N 3
ATOM 3777 C CA . GLY A 1 63 ? -10.431 -8.469 14.671 1.00 0.00 63 GLY A CA 3
ATOM 3778 C C . GLY A 1 63 ? -9.332 -9.523 14.529 1.00 0.00 63 GLY A C 3
ATOM 3779 O O . GLY A 1 63 ? -8.469 -9.643 15.394 1.00 0.00 63 GLY A O 3
ATOM 3783 N N . ARG A 1 64 ? -9.393 -10.304 13.450 1.00 0.00 64 ARG A N 3
ATOM 3784 C CA . ARG A 1 64 ? -8.483 -11.405 13.168 1.00 0.00 64 ARG A CA 3
ATOM 3785 C C . ARG A 1 64 ? -7.436 -11.045 12.113 1.00 0.00 64 ARG A C 3
ATOM 3786 O O . ARG A 1 64 ? -6.329 -11.576 12.155 1.00 0.00 64 ARG A O 3
ATOM 3807 N N . VAL A 1 65 ? -7.776 -10.172 11.159 1.00 0.00 65 VAL A N 3
ATOM 3808 C CA . VAL A 1 65 ? -6.883 -9.786 10.072 1.00 0.00 65 VAL A CA 3
ATOM 3809 C C . VAL A 1 65 ? -6.752 -8.269 10.065 1.00 0.00 65 VAL A C 3
ATOM 3810 O O . VAL A 1 65 ? -7.686 -7.579 10.463 1.00 0.00 65 VAL A O 3
ATOM 3823 N N . PHE A 1 66 ? -5.607 -7.731 9.636 1.00 0.00 66 PHE A N 3
ATOM 3824 C CA . PHE A 1 66 ? -5.424 -6.290 9.559 1.00 0.00 66 PHE A CA 3
ATOM 3825 C C . PHE A 1 66 ? -5.614 -5.839 8.111 1.00 0.00 66 PHE A C 3
ATOM 3826 O O . PHE A 1 66 ? -5.146 -6.499 7.177 1.00 0.00 66 PHE A O 3
ATOM 3843 N N . VAL A 1 67 ? -6.373 -4.752 7.952 1.00 0.00 67 VAL A N 3
ATOM 3844 C CA . VAL A 1 67 ? -6.821 -4.168 6.700 1.00 0.00 67 VAL A CA 3
ATOM 3845 C C . VAL A 1 67 ? -6.073 -2.868 6.432 1.00 0.00 67 VAL A C 3
ATOM 3846 O O . VAL A 1 67 ? -5.896 -2.079 7.357 1.00 0.00 67 VAL A O 3
ATOM 3859 N N . TYR A 1 68 ? -5.663 -2.640 5.177 1.00 0.00 68 TYR A N 3
ATOM 3860 C CA . TYR A 1 68 ? -4.953 -1.433 4.767 1.00 0.00 68 TYR A CA 3
ATOM 3861 C C . TYR A 1 68 ? -5.926 -0.437 4.148 1.00 0.00 68 TYR A C 3
ATOM 3862 O O . TYR A 1 68 ? -6.566 -0.736 3.140 1.00 0.00 68 TYR A O 3
ATOM 3880 N N . THR A 1 69 ? -5.999 0.750 4.742 1.00 0.00 69 THR A N 3
ATOM 3881 C CA . THR A 1 69 ? -6.811 1.881 4.336 1.00 0.00 69 THR A CA 3
ATOM 3882 C C . THR A 1 69 ? -5.873 2.936 3.731 1.00 0.00 69 THR A C 3
ATOM 3883 O O . THR A 1 69 ? -5.036 3.465 4.469 1.00 0.00 69 THR A O 3
ATOM 3894 N N . PRO A 1 70 ? -5.953 3.238 2.425 1.00 0.00 70 PRO A N 3
ATOM 3895 C CA . PRO A 1 70 ? -5.135 4.271 1.805 1.00 0.00 70 PRO A CA 3
ATOM 3896 C C . PRO A 1 70 ? -5.236 5.589 2.585 1.00 0.00 70 PRO A C 3
ATOM 3897 O O . PRO A 1 70 ? -6.342 6.042 2.868 1.00 0.00 70 PRO A O 3
ATOM 3908 N N . ASN A 1 71 ? -4.098 6.199 2.936 1.00 0.00 71 ASN A N 3
ATOM 3909 C CA . ASN A 1 71 ? -4.045 7.442 3.709 1.00 0.00 71 ASN A CA 3
ATOM 3910 C C . ASN A 1 71 ? -3.745 8.657 2.823 1.00 0.00 71 ASN A C 3
ATOM 3911 O O . ASN A 1 71 ? -3.699 9.781 3.312 1.00 0.00 71 ASN A O 3
ATOM 3922 N N . ILE A 1 72 ? -3.551 8.438 1.520 1.00 0.00 72 ILE A N 3
ATOM 3923 C CA . ILE A 1 72 ? -3.170 9.461 0.551 1.00 0.00 72 ILE A CA 3
ATOM 3924 C C . ILE A 1 72 ? -4.276 9.764 -0.455 1.00 0.00 72 ILE A C 3
ATOM 3925 O O . ILE A 1 72 ? -5.123 8.922 -0.746 1.00 0.00 72 ILE A O 3
ATOM 3941 N N . ASP A 1 73 ? -4.268 11.002 -0.956 1.00 0.00 73 ASP A N 3
ATOM 3942 C CA . ASP A 1 73 ? -5.216 11.598 -1.846 1.00 0.00 73 ASP A CA 3
ATOM 3943 C C . ASP A 1 73 ? -4.486 12.688 -2.643 1.00 0.00 73 ASP A C 3
ATOM 3944 O O . ASP A 1 73 ? -3.284 12.893 -2.451 1.00 0.00 73 ASP A O 3
ATOM 3953 N N . GLU A 1 74 ? -5.230 13.396 -3.501 1.00 0.00 74 GLU A N 3
ATOM 3954 C CA . GLU A 1 74 ? -4.794 14.539 -4.297 1.00 0.00 74 GLU A CA 3
ATOM 3955 C C . GLU A 1 74 ? -3.591 14.231 -5.193 1.00 0.00 74 GLU A C 3
ATOM 3956 O O . GLU A 1 74 ? -3.737 14.062 -6.400 1.00 0.00 74 GLU A O 3
ATOM 3968 N N . SER A 1 75 ? -2.399 14.213 -4.600 1.00 0.00 75 SER A N 3
ATOM 3969 C CA . SER A 1 75 ? -1.153 13.953 -5.300 1.00 0.00 75 SER A CA 3
ATOM 3970 C C . SER A 1 75 ? -0.969 12.448 -5.495 1.00 0.00 75 SER A C 3
ATOM 3971 O O . SER A 1 75 ? -0.544 12.014 -6.566 1.00 0.00 75 SER A O 3
ATOM 3979 N N . ASP A 1 76 ? -1.285 11.666 -4.452 1.00 0.00 76 ASP A N 3
ATOM 3980 C CA . ASP A 1 76 ? -1.212 10.207 -4.409 1.00 0.00 76 ASP A CA 3
ATOM 3981 C C . ASP A 1 76 ? 0.158 9.642 -4.803 1.00 0.00 76 ASP A C 3
ATOM 3982 O O . ASP A 1 76 ? 0.922 9.207 -3.947 1.00 0.00 76 ASP A O 3
ATOM 3991 N N . TYR A 1 77 ? 0.432 9.606 -6.108 1.00 0.00 77 TYR A N 3
ATOM 3992 C CA . TYR A 1 77 ? 1.650 9.083 -6.707 1.00 0.00 77 TYR A CA 3
ATOM 3993 C C . TYR A 1 77 ? 2.662 10.196 -6.996 1.00 0.00 77 TYR A C 3
ATOM 3994 O O . TYR A 1 77 ? 3.866 9.949 -7.004 1.00 0.00 77 TYR A O 3
ATOM 4012 N N . ILE A 1 78 ? 2.195 11.425 -7.234 1.00 0.00 78 ILE A N 3
ATOM 4013 C CA . ILE A 1 78 ? 3.077 12.497 -7.669 1.00 0.00 78 ILE A CA 3
ATOM 4014 C C . ILE A 1 78 ? 3.806 13.078 -6.458 1.00 0.00 78 ILE A C 3
ATOM 4015 O O . ILE A 1 78 ? 3.180 13.471 -5.474 1.00 0.00 78 ILE A O 3
ATOM 4031 N N . GLU A 1 79 ? 5.138 13.128 -6.527 1.00 0.00 79 GLU A N 3
ATOM 4032 C CA . GLU A 1 79 ? 5.951 13.682 -5.464 1.00 0.00 79 GLU A CA 3
ATOM 4033 C C . GLU A 1 79 ? 5.928 15.210 -5.594 1.00 0.00 79 GLU A C 3
ATOM 4034 O O . GLU A 1 79 ? 6.693 15.769 -6.377 1.00 0.00 79 GLU A O 3
ATOM 4046 N N . VAL A 1 80 ? 5.073 15.884 -4.818 1.00 0.00 80 VAL A N 3
ATOM 4047 C CA . VAL A 1 80 ? 4.948 17.340 -4.808 1.00 0.00 80 VAL A CA 3
ATOM 4048 C C . VAL A 1 80 ? 5.391 17.862 -3.441 1.00 0.00 80 VAL A C 3
ATOM 4049 O O . VAL A 1 80 ? 4.827 17.456 -2.426 1.00 0.00 80 VAL A O 3
ATOM 4062 N N . LYS A 1 81 ? 6.375 18.764 -3.411 1.00 0.00 81 LYS A N 3
ATOM 4063 C CA . LYS A 1 81 ? 6.935 19.321 -2.183 1.00 0.00 81 LYS A CA 3
ATOM 4064 C C . LYS A 1 81 ? 5.877 19.966 -1.273 1.00 0.00 81 LYS A C 3
ATOM 4065 O O . LYS A 1 81 ? 4.755 20.251 -1.704 1.00 0.00 81 LYS A O 3
ATOM 4084 N N . SER A 1 82 ? 6.261 20.179 -0.010 1.00 0.00 82 SER A N 3
ATOM 4085 C CA . SER A 1 82 ? 5.438 20.758 1.045 1.00 0.00 82 SER A CA 3
ATOM 4086 C C . SER A 1 82 ? 4.208 19.889 1.304 1.00 0.00 82 SER A C 3
ATOM 4087 O O . SER A 1 82 ? 4.335 18.644 1.231 1.00 0.00 82 SER A O 3
ATOM 4096 N N . MET A 1 1 ? 6.507 8.528 9.493 1.00 0.00 1 MET A N 4
ATOM 4097 C CA . MET A 1 1 ? 6.948 9.898 9.189 1.00 0.00 1 MET A CA 4
ATOM 4098 C C . MET A 1 1 ? 5.726 10.654 8.675 1.00 0.00 1 MET A C 4
ATOM 4099 O O . MET A 1 1 ? 4.632 10.096 8.766 1.00 0.00 1 MET A O 4
ATOM 4115 N N . LYS A 1 2 ? 5.885 11.894 8.204 1.00 0.00 2 LYS A N 4
ATOM 4116 C CA . LYS A 1 2 ? 4.769 12.664 7.677 1.00 0.00 2 LYS A CA 4
ATOM 4117 C C . LYS A 1 2 ? 4.270 12.057 6.360 1.00 0.00 2 LYS A C 4
ATOM 4118 O O . LYS A 1 2 ? 4.860 11.112 5.839 1.00 0.00 2 LYS A O 4
ATOM 4137 N N . LYS A 1 3 ? 3.186 12.617 5.822 1.00 0.00 3 LYS A N 4
ATOM 4138 C CA . LYS A 1 3 ? 2.595 12.182 4.568 1.00 0.00 3 LYS A CA 4
ATOM 4139 C C . LYS A 1 3 ? 3.514 12.589 3.412 1.00 0.00 3 LYS A C 4
ATOM 4140 O O . LYS A 1 3 ? 3.398 13.704 2.907 1.00 0.00 3 LYS A O 4
ATOM 4159 N N . ILE A 1 4 ? 4.449 11.725 3.006 1.00 0.00 4 ILE A N 4
ATOM 4160 C CA . ILE A 1 4 ? 5.346 12.020 1.889 1.00 0.00 4 ILE A CA 4
ATOM 4161 C C . ILE A 1 4 ? 5.810 10.730 1.199 1.00 0.00 4 ILE A C 4
ATOM 4162 O O . ILE A 1 4 ? 6.955 10.307 1.353 1.00 0.00 4 ILE A O 4
ATOM 4178 N N . PRO A 1 5 ? 4.935 10.073 0.420 1.00 0.00 5 PRO A N 4
ATOM 4179 C CA . PRO A 1 5 ? 5.307 8.872 -0.304 1.00 0.00 5 PRO A CA 4
ATOM 4180 C C . PRO A 1 5 ? 6.401 9.172 -1.334 1.00 0.00 5 PRO A C 4
ATOM 4181 O O . PRO A 1 5 ? 6.420 10.248 -1.931 1.00 0.00 5 PRO A O 4
ATOM 4192 N N . GLN A 1 6 ? 7.307 8.216 -1.542 1.00 0.00 6 GLN A N 4
ATOM 4193 C CA . GLN A 1 6 ? 8.396 8.253 -2.510 1.00 0.00 6 GLN A CA 4
ATOM 4194 C C . GLN A 1 6 ? 8.269 6.912 -3.228 1.00 0.00 6 GLN A C 4
ATOM 4195 O O . GLN A 1 6 ? 8.844 5.910 -2.809 1.00 0.00 6 GLN A O 4
ATOM 4209 N N . ILE A 1 7 ? 7.420 6.899 -4.254 1.00 0.00 7 ILE A N 4
ATOM 4210 C CA . ILE A 1 7 ? 6.958 5.695 -4.918 1.00 0.00 7 ILE A CA 4
ATOM 4211 C C . ILE A 1 7 ? 7.798 5.270 -6.121 1.00 0.00 7 ILE A C 4
ATOM 4212 O O . ILE A 1 7 ? 7.958 6.027 -7.076 1.00 0.00 7 ILE A O 4
ATOM 4228 N N . SER A 1 8 ? 8.278 4.024 -6.079 1.00 0.00 8 SER A N 4
ATOM 4229 C CA . SER A 1 8 ? 8.954 3.364 -7.188 1.00 0.00 8 SER A CA 4
ATOM 4230 C C . SER A 1 8 ? 7.878 2.640 -8.011 1.00 0.00 8 SER A C 4
ATOM 4231 O O . SER A 1 8 ? 6.807 2.357 -7.480 1.00 0.00 8 SER A O 4
ATOM 4239 N N . ASP A 1 9 ? 8.141 2.291 -9.274 1.00 0.00 9 ASP A N 4
ATOM 4240 C CA . ASP A 1 9 ? 7.151 1.616 -10.120 1.00 0.00 9 ASP A CA 4
ATOM 4241 C C . ASP A 1 9 ? 6.499 0.418 -9.413 1.00 0.00 9 ASP A C 4
ATOM 4242 O O . ASP A 1 9 ? 5.277 0.348 -9.294 1.00 0.00 9 ASP A O 4
ATOM 4251 N N . ALA A 1 10 ? 7.329 -0.507 -8.920 1.00 0.00 10 ALA A N 4
ATOM 4252 C CA . ALA A 1 10 ? 6.872 -1.699 -8.213 1.00 0.00 10 ALA A CA 4
ATOM 4253 C C . ALA A 1 10 ? 5.941 -1.337 -7.053 1.00 0.00 10 ALA A C 4
ATOM 4254 O O . ALA A 1 10 ? 4.931 -1.999 -6.834 1.00 0.00 10 ALA A O 4
ATOM 4261 N N . GLU A 1 11 ? 6.282 -0.282 -6.307 1.00 0.00 11 GLU A N 4
ATOM 4262 C CA . GLU A 1 11 ? 5.441 0.194 -5.223 1.00 0.00 11 GLU A CA 4
ATOM 4263 C C . GLU A 1 11 ? 4.120 0.689 -5.813 1.00 0.00 11 GLU A C 4
ATOM 4264 O O . GLU A 1 11 ? 3.053 0.306 -5.347 1.00 0.00 11 GLU A O 4
ATOM 4276 N N . LEU A 1 12 ? 4.178 1.523 -6.854 1.00 0.00 12 LEU A N 4
ATOM 4277 C CA . LEU A 1 12 ? 2.988 2.084 -7.479 1.00 0.00 12 LEU A CA 4
ATOM 4278 C C . LEU A 1 12 ? 1.990 0.980 -7.846 1.00 0.00 12 LEU A C 4
ATOM 4279 O O . LEU A 1 12 ? 0.801 1.110 -7.563 1.00 0.00 12 LEU A O 4
ATOM 4295 N N . GLU A 1 13 ? 2.464 -0.113 -8.459 1.00 0.00 13 GLU A N 4
ATOM 4296 C CA . GLU A 1 13 ? 1.612 -1.248 -8.810 1.00 0.00 13 GLU A CA 4
ATOM 4297 C C . GLU A 1 13 ? 0.755 -1.677 -7.617 1.00 0.00 13 GLU A C 4
ATOM 4298 O O . GLU A 1 13 ? -0.451 -1.887 -7.747 1.00 0.00 13 GLU A O 4
ATOM 4310 N N . VAL A 1 14 ? 1.391 -1.809 -6.452 1.00 0.00 14 VAL A N 4
ATOM 4311 C CA . VAL A 1 14 ? 0.715 -2.178 -5.223 1.00 0.00 14 VAL A CA 4
ATOM 4312 C C . VAL A 1 14 ? -0.373 -1.153 -4.931 1.00 0.00 14 VAL A C 4
ATOM 4313 O O . VAL A 1 14 ? -1.531 -1.522 -4.754 1.00 0.00 14 VAL A O 4
ATOM 4326 N N . MET A 1 15 ? -0.009 0.131 -4.905 1.00 0.00 15 MET A N 4
ATOM 4327 C CA . MET A 1 15 ? -0.968 1.193 -4.624 1.00 0.00 15 MET A CA 4
ATOM 4328 C C . MET A 1 15 ? -2.183 1.064 -5.533 1.00 0.00 15 MET A C 4
ATOM 4329 O O . MET A 1 15 ? -3.305 1.026 -5.051 1.00 0.00 15 MET A O 4
ATOM 4343 N N . LYS A 1 16 ? -1.944 0.998 -6.844 1.00 0.00 16 LYS A N 4
ATOM 4344 C CA . LYS A 1 16 ? -2.962 0.860 -7.873 1.00 0.00 16 LYS A CA 4
ATOM 4345 C C . LYS A 1 16 ? -3.848 -0.348 -7.582 1.00 0.00 16 LYS A C 4
ATOM 4346 O O . LYS A 1 16 ? -5.068 -0.212 -7.614 1.00 0.00 16 LYS A O 4
ATOM 4365 N N . VAL A 1 17 ? -3.263 -1.517 -7.293 1.00 0.00 17 VAL A N 4
ATOM 4366 C CA . VAL A 1 17 ? -4.046 -2.696 -6.938 1.00 0.00 17 VAL A CA 4
ATOM 4367 C C . VAL A 1 17 ? -4.957 -2.363 -5.751 1.00 0.00 17 VAL A C 4
ATOM 4368 O O . VAL A 1 17 ? -6.177 -2.499 -5.846 1.00 0.00 17 VAL A O 4
ATOM 4381 N N . ILE A 1 18 ? -4.370 -1.899 -4.645 1.00 0.00 18 ILE A N 4
ATOM 4382 C CA . ILE A 1 18 ? -5.113 -1.550 -3.441 1.00 0.00 18 ILE A CA 4
ATOM 4383 C C . ILE A 1 18 ? -6.252 -0.578 -3.768 1.00 0.00 18 ILE A C 4
ATOM 4384 O O . ILE A 1 18 ? -7.392 -0.796 -3.362 1.00 0.00 18 ILE A O 4
ATOM 4400 N N . TRP A 1 19 ? -5.947 0.474 -4.527 1.00 0.00 19 TRP A N 4
ATOM 4401 C CA . TRP A 1 19 ? -6.842 1.529 -4.941 1.00 0.00 19 TRP A CA 4
ATOM 4402 C C . TRP A 1 19 ? -8.055 1.017 -5.730 1.00 0.00 19 TRP A C 4
ATOM 4403 O O . TRP A 1 19 ? -9.026 1.759 -5.865 1.00 0.00 19 TRP A O 4
ATOM 4424 N N . LYS A 1 20 ? -8.041 -0.218 -6.253 1.00 0.00 20 LYS A N 4
ATOM 4425 C CA . LYS A 1 20 ? -9.234 -0.767 -6.892 1.00 0.00 20 LYS A CA 4
ATOM 4426 C C . LYS A 1 20 ? -10.272 -1.153 -5.832 1.00 0.00 20 LYS A C 4
ATOM 4427 O O . LYS A 1 20 ? -11.469 -1.139 -6.110 1.00 0.00 20 LYS A O 4
ATOM 4446 N N . HIS A 1 21 ? -9.817 -1.536 -4.634 1.00 0.00 21 HIS A N 4
ATOM 4447 C CA . HIS A 1 21 ? -10.678 -1.939 -3.532 1.00 0.00 21 HIS A CA 4
ATOM 4448 C C . HIS A 1 21 ? -11.021 -0.706 -2.682 1.00 0.00 21 HIS A C 4
ATOM 4449 O O . HIS A 1 21 ? -10.404 0.348 -2.822 1.00 0.00 21 HIS A O 4
ATOM 4463 N N . SER A 1 22 ? -12.024 -0.827 -1.811 1.00 0.00 22 SER A N 4
ATOM 4464 C CA . SER A 1 22 ? -12.476 0.249 -0.930 1.00 0.00 22 SER A CA 4
ATOM 4465 C C . SER A 1 22 ? -11.340 0.602 0.033 1.00 0.00 22 SER A C 4
ATOM 4466 O O . SER A 1 22 ? -10.878 1.738 0.125 1.00 0.00 22 SER A O 4
ATOM 4474 N N . SER A 1 23 ? -10.933 -0.393 0.808 1.00 0.00 23 SER A N 4
ATOM 4475 C CA . SER A 1 23 ? -9.655 -0.458 1.485 1.00 0.00 23 SER A CA 4
ATOM 4476 C C . SER A 1 23 ? -9.174 -1.869 1.122 1.00 0.00 23 SER A C 4
ATOM 4477 O O . SER A 1 23 ? -9.751 -2.450 0.208 1.00 0.00 23 SER A O 4
ATOM 4485 N N . ILE A 1 24 ? -8.270 -2.523 1.849 1.00 0.00 24 ILE A N 4
ATOM 4486 C CA . ILE A 1 24 ? -7.994 -3.934 1.559 1.00 0.00 24 ILE A CA 4
ATOM 4487 C C . ILE A 1 24 ? -7.522 -4.660 2.814 1.00 0.00 24 ILE A C 4
ATOM 4488 O O . ILE A 1 24 ? -6.783 -4.061 3.592 1.00 0.00 24 ILE A O 4
ATOM 4504 N N . ASN A 1 25 ? -7.905 -5.924 3.020 1.00 0.00 25 ASN A N 4
ATOM 4505 C CA . ASN A 1 25 ? -7.432 -6.692 4.173 1.00 0.00 25 ASN A CA 4
ATOM 4506 C C . ASN A 1 25 ? -6.048 -7.247 3.826 1.00 0.00 25 ASN A C 4
ATOM 4507 O O . ASN A 1 25 ? -5.774 -7.516 2.658 1.00 0.00 25 ASN A O 4
ATOM 4518 N N . THR A 1 26 ? -5.157 -7.427 4.806 1.00 0.00 26 THR A N 4
ATOM 4519 C CA . THR A 1 26 ? -3.812 -7.909 4.499 1.00 0.00 26 THR A CA 4
ATOM 4520 C C . THR A 1 26 ? -3.830 -9.242 3.744 1.00 0.00 26 THR A C 4
ATOM 4521 O O . THR A 1 26 ? -3.083 -9.407 2.785 1.00 0.00 26 THR A O 4
ATOM 4532 N N . ASN A 1 27 ? -4.679 -10.196 4.135 1.00 0.00 27 ASN A N 4
ATOM 4533 C CA . ASN A 1 27 ? -4.766 -11.461 3.417 1.00 0.00 27 ASN A CA 4
ATOM 4534 C C . ASN A 1 27 ? -5.110 -11.205 1.944 1.00 0.00 27 ASN A C 4
ATOM 4535 O O . ASN A 1 27 ? -4.427 -11.718 1.059 1.00 0.00 27 ASN A O 4
ATOM 4546 N N . GLU A 1 28 ? -6.139 -10.387 1.683 1.00 0.00 28 GLU A N 4
ATOM 4547 C CA . GLU A 1 28 ? -6.527 -9.995 0.332 1.00 0.00 28 GLU A CA 4
ATOM 4548 C C . GLU A 1 28 ? -5.315 -9.420 -0.408 1.00 0.00 28 GLU A C 4
ATOM 4549 O O . GLU A 1 28 ? -5.020 -9.832 -1.528 1.00 0.00 28 GLU A O 4
ATOM 4561 N N . VAL A 1 29 ? -4.620 -8.464 0.217 1.00 0.00 29 VAL A N 4
ATOM 4562 C CA . VAL A 1 29 ? -3.482 -7.793 -0.398 1.00 0.00 29 VAL A CA 4
ATOM 4563 C C . VAL A 1 29 ? -2.385 -8.791 -0.772 1.00 0.00 29 VAL A C 4
ATOM 4564 O O . VAL A 1 29 ? -1.956 -8.825 -1.927 1.00 0.00 29 VAL A O 4
ATOM 4577 N N . ILE A 1 30 ? -1.938 -9.613 0.185 1.00 0.00 30 ILE A N 4
ATOM 4578 C CA . ILE A 1 30 ? -0.882 -10.574 -0.081 1.00 0.00 30 ILE A CA 4
ATOM 4579 C C . ILE A 1 30 ? -1.326 -11.534 -1.178 1.00 0.00 30 ILE A C 4
ATOM 4580 O O . ILE A 1 30 ? -0.561 -11.764 -2.113 1.00 0.00 30 ILE A O 4
ATOM 4596 N N . LYS A 1 31 ? -2.544 -12.079 -1.092 1.00 0.00 31 LYS A N 4
ATOM 4597 C CA . LYS A 1 31 ? -3.044 -12.975 -2.124 1.00 0.00 31 LYS A CA 4
ATOM 4598 C C . LYS A 1 31 ? -2.984 -12.291 -3.492 1.00 0.00 31 LYS A C 4
ATOM 4599 O O . LYS A 1 31 ? -2.368 -12.826 -4.411 1.00 0.00 31 LYS A O 4
ATOM 4618 N N . GLU A 1 32 ? -3.588 -11.106 -3.624 1.00 0.00 32 GLU A N 4
ATOM 4619 C CA . GLU A 1 32 ? -3.625 -10.381 -4.881 1.00 0.00 32 GLU A CA 4
ATOM 4620 C C . GLU A 1 32 ? -2.220 -10.162 -5.441 1.00 0.00 32 GLU A C 4
ATOM 4621 O O . GLU A 1 32 ? -1.930 -10.547 -6.576 1.00 0.00 32 GLU A O 4
ATOM 4633 N N . LEU A 1 33 ? -1.337 -9.532 -4.661 1.00 0.00 33 LEU A N 4
ATOM 4634 C CA . LEU A 1 33 ? -0.005 -9.245 -5.161 1.00 0.00 33 LEU A CA 4
ATOM 4635 C C . LEU A 1 33 ? 0.762 -10.529 -5.466 1.00 0.00 33 LEU A C 4
ATOM 4636 O O . LEU A 1 33 ? 1.403 -10.589 -6.507 1.00 0.00 33 LEU A O 4
ATOM 4652 N N . SER A 1 34 ? 0.683 -11.561 -4.623 1.00 0.00 34 SER A N 4
ATOM 4653 C CA . SER A 1 34 ? 1.381 -12.814 -4.899 1.00 0.00 34 SER A CA 4
ATOM 4654 C C . SER A 1 34 ? 0.850 -13.466 -6.183 1.00 0.00 34 SER A C 4
ATOM 4655 O O . SER A 1 34 ? 1.611 -14.051 -6.948 1.00 0.00 34 SER A O 4
ATOM 4663 N N . LYS A 1 35 ? -0.466 -13.398 -6.404 1.00 0.00 35 LYS A N 4
ATOM 4664 C CA . LYS A 1 35 ? -1.105 -13.971 -7.580 1.00 0.00 35 LYS A CA 4
ATOM 4665 C C . LYS A 1 35 ? -0.644 -13.258 -8.851 1.00 0.00 35 LYS A C 4
ATOM 4666 O O . LYS A 1 35 ? -0.299 -13.896 -9.842 1.00 0.00 35 LYS A O 4
ATOM 4685 N N . THR A 1 36 ? -0.693 -11.928 -8.828 1.00 0.00 36 THR A N 4
ATOM 4686 C CA . THR A 1 36 ? -0.433 -11.105 -9.999 1.00 0.00 36 THR A CA 4
ATOM 4687 C C . THR A 1 36 ? 1.054 -10.872 -10.268 1.00 0.00 36 THR A C 4
ATOM 4688 O O . THR A 1 36 ? 1.461 -10.790 -11.425 1.00 0.00 36 THR A O 4
ATOM 4699 N N . SER A 1 37 ? 1.856 -10.740 -9.210 1.00 0.00 37 SER A N 4
ATOM 4700 C CA . SER A 1 37 ? 3.263 -10.383 -9.272 1.00 0.00 37 SER A CA 4
ATOM 4701 C C . SER A 1 37 ? 4.114 -11.436 -8.562 1.00 0.00 37 SER A C 4
ATOM 4702 O O . SER A 1 37 ? 3.784 -11.863 -7.458 1.00 0.00 37 SER A O 4
ATOM 4710 N N . THR A 1 38 ? 5.235 -11.837 -9.163 1.00 0.00 38 THR A N 4
ATOM 4711 C CA . THR A 1 38 ? 6.139 -12.823 -8.591 1.00 0.00 38 THR A CA 4
ATOM 4712 C C . THR A 1 38 ? 6.953 -12.181 -7.463 1.00 0.00 38 THR A C 4
ATOM 4713 O O . THR A 1 38 ? 8.155 -11.965 -7.614 1.00 0.00 38 THR A O 4
ATOM 4724 N N . TRP A 1 39 ? 6.286 -11.848 -6.357 1.00 0.00 39 TRP A N 4
ATOM 4725 C CA . TRP A 1 39 ? 6.832 -11.224 -5.168 1.00 0.00 39 TRP A CA 4
ATOM 4726 C C . TRP A 1 39 ? 6.446 -12.084 -3.966 1.00 0.00 39 TRP A C 4
ATOM 4727 O O . TRP A 1 39 ? 5.379 -12.696 -3.971 1.00 0.00 39 TRP A O 4
ATOM 4748 N N . SER A 1 40 ? 7.306 -12.155 -2.946 1.00 0.00 40 SER A N 4
ATOM 4749 C CA . SER A 1 40 ? 7.016 -12.958 -1.766 1.00 0.00 40 SER A CA 4
ATOM 4750 C C . SER A 1 40 ? 6.141 -12.155 -0.797 1.00 0.00 40 SER A C 4
ATOM 4751 O O . SER A 1 40 ? 6.052 -10.931 -0.932 1.00 0.00 40 SER A O 4
ATOM 4759 N N . PRO A 1 41 ? 5.523 -12.799 0.209 1.00 0.00 41 PRO A N 4
ATOM 4760 C CA . PRO A 1 41 ? 4.805 -12.078 1.244 1.00 0.00 41 PRO A CA 4
ATOM 4761 C C . PRO A 1 41 ? 5.738 -11.043 1.877 1.00 0.00 41 PRO A C 4
ATOM 4762 O O . PRO A 1 41 ? 5.336 -9.908 2.087 1.00 0.00 41 PRO A O 4
ATOM 4773 N N . LYS A 1 42 ? 7.002 -11.406 2.123 1.00 0.00 42 LYS A N 4
ATOM 4774 C CA . LYS A 1 42 ? 7.985 -10.487 2.678 1.00 0.00 42 LYS A CA 4
ATOM 4775 C C . LYS A 1 42 ? 8.188 -9.288 1.744 1.00 0.00 42 LYS A C 4
ATOM 4776 O O . LYS A 1 42 ? 8.212 -8.145 2.202 1.00 0.00 42 LYS A O 4
ATOM 4795 N N . THR A 1 43 ? 8.328 -9.529 0.436 1.00 0.00 43 THR A N 4
ATOM 4796 C CA . THR A 1 43 ? 8.453 -8.456 -0.545 1.00 0.00 43 THR A CA 4
ATOM 4797 C C . THR A 1 43 ? 7.258 -7.503 -0.404 1.00 0.00 43 THR A C 4
ATOM 4798 O O . THR A 1 43 ? 7.422 -6.292 -0.257 1.00 0.00 43 THR A O 4
ATOM 4809 N N . ILE A 1 44 ? 6.048 -8.065 -0.427 1.00 0.00 44 ILE A N 4
ATOM 4810 C CA . ILE A 1 44 ? 4.807 -7.312 -0.307 1.00 0.00 44 ILE A CA 4
ATOM 4811 C C . ILE A 1 44 ? 4.807 -6.500 0.993 1.00 0.00 44 ILE A C 4
ATOM 4812 O O . ILE A 1 44 ? 4.522 -5.303 0.989 1.00 0.00 44 ILE A O 4
ATOM 4828 N N . GLN A 1 45 ? 5.157 -7.144 2.106 1.00 0.00 45 GLN A N 4
ATOM 4829 C CA . GLN A 1 45 ? 5.249 -6.512 3.409 1.00 0.00 45 GLN A CA 4
ATOM 4830 C C . GLN A 1 45 ? 6.265 -5.372 3.382 1.00 0.00 45 GLN A C 4
ATOM 4831 O O . GLN A 1 45 ? 6.036 -4.349 4.017 1.00 0.00 45 GLN A O 4
ATOM 4845 N N . THR A 1 46 ? 7.366 -5.515 2.641 1.00 0.00 46 THR A N 4
ATOM 4846 C CA . THR A 1 46 ? 8.340 -4.439 2.500 1.00 0.00 46 THR A CA 4
ATOM 4847 C C . THR A 1 46 ? 7.672 -3.235 1.821 1.00 0.00 46 THR A C 4
ATOM 4848 O O . THR A 1 46 ? 7.798 -2.105 2.296 1.00 0.00 46 THR A O 4
ATOM 4859 N N . MET A 1 47 ? 6.942 -3.464 0.722 1.00 0.00 47 MET A N 4
ATOM 4860 C CA . MET A 1 47 ? 6.236 -2.383 0.039 1.00 0.00 47 MET A CA 4
ATOM 4861 C C . MET A 1 47 ? 5.244 -1.711 0.996 1.00 0.00 47 MET A C 4
ATOM 4862 O O . MET A 1 47 ? 5.245 -0.489 1.144 1.00 0.00 47 MET A O 4
ATOM 4876 N N . LEU A 1 48 ? 4.409 -2.515 1.660 1.00 0.00 48 LEU A N 4
ATOM 4877 C CA . LEU A 1 48 ? 3.444 -2.013 2.633 1.00 0.00 48 LEU A CA 4
ATOM 4878 C C . LEU A 1 48 ? 4.161 -1.172 3.693 1.00 0.00 48 LEU A C 4
ATOM 4879 O O . LEU A 1 48 ? 3.738 -0.057 3.983 1.00 0.00 48 LEU A O 4
ATOM 4895 N N . LEU A 1 49 ? 5.250 -1.697 4.259 1.00 0.00 49 LEU A N 4
ATOM 4896 C CA . LEU A 1 49 ? 6.053 -1.017 5.264 1.00 0.00 49 LEU A CA 4
ATOM 4897 C C . LEU A 1 49 ? 6.487 0.351 4.743 1.00 0.00 49 LEU A C 4
ATOM 4898 O O . LEU A 1 49 ? 6.282 1.345 5.434 1.00 0.00 49 LEU A O 4
ATOM 4914 N N . ARG A 1 50 ? 7.067 0.417 3.537 1.00 0.00 50 ARG A N 4
ATOM 4915 C CA . ARG A 1 50 ? 7.492 1.678 2.942 1.00 0.00 50 ARG A CA 4
ATOM 4916 C C . ARG A 1 50 ? 6.325 2.673 2.943 1.00 0.00 50 ARG A C 4
ATOM 4917 O O . ARG A 1 50 ? 6.405 3.731 3.565 1.00 0.00 50 ARG A O 4
ATOM 4938 N N . LEU A 1 51 ? 5.234 2.329 2.255 1.00 0.00 51 LEU A N 4
ATOM 4939 C CA . LEU A 1 51 ? 4.029 3.125 2.179 1.00 0.00 51 LEU A CA 4
ATOM 4940 C C . LEU A 1 51 ? 3.554 3.594 3.556 1.00 0.00 51 LEU A C 4
ATOM 4941 O O . LEU A 1 51 ? 3.331 4.787 3.748 1.00 0.00 51 LEU A O 4
ATOM 4957 N N . ILE A 1 52 ? 3.394 2.685 4.517 1.00 0.00 52 ILE A N 4
ATOM 4958 C CA . ILE A 1 52 ? 2.937 3.037 5.857 1.00 0.00 52 ILE A CA 4
ATOM 4959 C C . ILE A 1 52 ? 3.905 4.040 6.492 1.00 0.00 52 ILE A C 4
ATOM 4960 O O . ILE A 1 52 ? 3.489 5.106 6.941 1.00 0.00 52 ILE A O 4
ATOM 4976 N N . LYS A 1 53 ? 5.200 3.714 6.509 1.00 0.00 53 LYS A N 4
ATOM 4977 C CA . LYS A 1 53 ? 6.239 4.558 7.079 1.00 0.00 53 LYS A CA 4
ATOM 4978 C C . LYS A 1 53 ? 6.188 5.972 6.490 1.00 0.00 53 LYS A C 4
ATOM 4979 O O . LYS A 1 53 ? 6.336 6.951 7.224 1.00 0.00 53 LYS A O 4
ATOM 4998 N N . LYS A 1 54 ? 5.965 6.084 5.178 1.00 0.00 54 LYS A N 4
ATOM 4999 C CA . LYS A 1 54 ? 5.890 7.363 4.479 1.00 0.00 54 LYS A CA 4
ATOM 5000 C C . LYS A 1 54 ? 4.496 8.016 4.559 1.00 0.00 54 LYS A C 4
ATOM 5001 O O . LYS A 1 54 ? 4.235 8.992 3.852 1.00 0.00 54 LYS A O 4
ATOM 5020 N N . GLY A 1 55 ? 3.590 7.482 5.387 1.00 0.00 55 GLY A N 4
ATOM 5021 C CA . GLY A 1 55 ? 2.251 8.019 5.582 1.00 0.00 55 GLY A CA 4
ATOM 5022 C C . GLY A 1 55 ? 1.366 7.916 4.337 1.00 0.00 55 GLY A C 4
ATOM 5023 O O . GLY A 1 55 ? 0.426 8.694 4.186 1.00 0.00 55 GLY A O 4
ATOM 5027 N N . ALA A 1 56 ? 1.641 6.947 3.459 1.00 0.00 56 ALA A N 4
ATOM 5028 C CA . ALA A 1 56 ? 0.882 6.714 2.238 1.00 0.00 56 ALA A CA 4
ATOM 5029 C C . ALA A 1 56 ? -0.397 5.931 2.544 1.00 0.00 56 ALA A C 4
ATOM 5030 O O . ALA A 1 56 ? -1.464 6.213 2.001 1.00 0.00 56 ALA A O 4
ATOM 5037 N N . LEU A 1 57 ? -0.277 4.918 3.403 1.00 0.00 57 LEU A N 4
ATOM 5038 C CA . LEU A 1 57 ? -1.365 4.043 3.811 1.00 0.00 57 LEU A CA 4
ATOM 5039 C C . LEU A 1 57 ? -1.487 4.090 5.330 1.00 0.00 57 LEU A C 4
ATOM 5040 O O . LEU A 1 57 ? -0.480 4.080 6.034 1.00 0.00 57 LEU A O 4
ATOM 5056 N N . ASN A 1 58 ? -2.725 4.131 5.818 1.00 0.00 58 ASN A N 4
ATOM 5057 C CA . ASN A 1 58 ? -3.071 4.021 7.228 1.00 0.00 58 ASN A CA 4
ATOM 5058 C C . ASN A 1 58 ? -3.670 2.626 7.391 1.00 0.00 58 ASN A C 4
ATOM 5059 O O . ASN A 1 58 ? -4.214 2.112 6.415 1.00 0.00 58 ASN A O 4
ATOM 5070 N N . HIS A 1 59 ? -3.559 1.984 8.558 1.00 0.00 59 HIS A N 4
ATOM 5071 C CA . HIS A 1 59 ? -4.171 0.675 8.771 1.00 0.00 59 HIS A CA 4
ATOM 5072 C C . HIS A 1 59 ? -4.874 0.581 10.115 1.00 0.00 59 HIS A C 4
ATOM 5073 O O . HIS A 1 59 ? -4.617 1.377 11.016 1.00 0.00 59 HIS A O 4
ATOM 5087 N N . HIS A 1 60 ? -5.791 -0.383 10.205 1.00 0.00 60 HIS A N 4
ATOM 5088 C CA . HIS A 1 60 ? -6.588 -0.676 11.390 1.00 0.00 60 HIS A CA 4
ATOM 5089 C C . HIS A 1 60 ? -6.782 -2.187 11.502 1.00 0.00 60 HIS A C 4
ATOM 5090 O O . HIS A 1 60 ? -6.822 -2.876 10.485 1.00 0.00 60 HIS A O 4
ATOM 5104 N N . LYS A 1 61 ? -6.847 -2.714 12.728 1.00 0.00 61 LYS A N 4
ATOM 5105 C CA . LYS A 1 61 ? -6.975 -4.144 12.973 1.00 0.00 61 LYS A CA 4
ATOM 5106 C C . LYS A 1 61 ? -8.446 -4.551 12.863 1.00 0.00 61 LYS A C 4
ATOM 5107 O O . LYS A 1 61 ? -9.224 -4.344 13.794 1.00 0.00 61 LYS A O 4
ATOM 5126 N N . GLU A 1 62 ? -8.829 -5.177 11.745 1.00 0.00 62 GLU A N 4
ATOM 5127 C CA . GLU A 1 62 ? -10.200 -5.606 11.531 1.00 0.00 62 GLU A CA 4
ATOM 5128 C C . GLU A 1 62 ? -10.334 -6.989 12.174 1.00 0.00 62 GLU A C 4
ATOM 5129 O O . GLU A 1 62 ? -10.350 -8.025 11.507 1.00 0.00 62 GLU A O 4
ATOM 5141 N N . GLY A 1 63 ? -10.449 -6.976 13.504 1.00 0.00 63 GLY A N 4
ATOM 5142 C CA . GLY A 1 63 ? -10.631 -8.152 14.338 1.00 0.00 63 GLY A CA 4
ATOM 5143 C C . GLY A 1 63 ? -9.442 -9.115 14.298 1.00 0.00 63 GLY A C 4
ATOM 5144 O O . GLY A 1 63 ? -8.714 -9.239 15.284 1.00 0.00 63 GLY A O 4
ATOM 5148 N N . ARG A 1 64 ? -9.292 -9.839 13.187 1.00 0.00 64 ARG A N 4
ATOM 5149 C CA . ARG A 1 64 ? -8.266 -10.852 12.964 1.00 0.00 64 ARG A CA 4
ATOM 5150 C C . ARG A 1 64 ? -7.189 -10.336 12.009 1.00 0.00 64 ARG A C 4
ATOM 5151 O O . ARG A 1 64 ? -6.002 -10.445 12.304 1.00 0.00 64 ARG A O 4
ATOM 5172 N N . VAL A 1 65 ? -7.599 -9.797 10.858 1.00 0.00 65 VAL A N 4
ATOM 5173 C CA . VAL A 1 65 ? -6.691 -9.291 9.837 1.00 0.00 65 VAL A CA 4
ATOM 5174 C C . VAL A 1 65 ? -6.692 -7.770 9.903 1.00 0.00 65 VAL A C 4
ATOM 5175 O O . VAL A 1 65 ? -7.713 -7.166 10.221 1.00 0.00 65 VAL A O 4
ATOM 5188 N N . PHE A 1 66 ? -5.554 -7.133 9.627 1.00 0.00 66 PHE A N 4
ATOM 5189 C CA . PHE A 1 66 ? -5.504 -5.682 9.582 1.00 0.00 66 PHE A CA 4
ATOM 5190 C C . PHE A 1 66 ? -5.766 -5.240 8.147 1.00 0.00 66 PHE A C 4
ATOM 5191 O O . PHE A 1 66 ? -5.386 -5.928 7.196 1.00 0.00 66 PHE A O 4
ATOM 5208 N N . VAL A 1 67 ? -6.492 -4.131 8.011 1.00 0.00 67 VAL A N 4
ATOM 5209 C CA . VAL A 1 67 ? -6.939 -3.566 6.755 1.00 0.00 67 VAL A CA 4
ATOM 5210 C C . VAL A 1 67 ? -6.221 -2.248 6.514 1.00 0.00 67 VAL A C 4
ATOM 5211 O O . VAL A 1 67 ? -6.079 -1.452 7.442 1.00 0.00 67 VAL A O 4
ATOM 5224 N N . TYR A 1 68 ? -5.794 -2.034 5.266 1.00 0.00 68 TYR A N 4
ATOM 5225 C CA . TYR A 1 68 ? -5.103 -0.839 4.819 1.00 0.00 68 TYR A CA 4
ATOM 5226 C C . TYR A 1 68 ? -6.104 0.101 4.159 1.00 0.00 68 TYR A C 4
ATOM 5227 O O . TYR A 1 68 ? -6.743 -0.269 3.173 1.00 0.00 68 TYR A O 4
ATOM 5245 N N . THR A 1 69 ? -6.213 1.307 4.706 1.00 0.00 69 THR A N 4
ATOM 5246 C CA . THR A 1 69 ? -7.009 2.420 4.227 1.00 0.00 69 THR A CA 4
ATOM 5247 C C . THR A 1 69 ? -6.031 3.388 3.547 1.00 0.00 69 THR A C 4
ATOM 5248 O O . THR A 1 69 ? -5.175 3.942 4.246 1.00 0.00 69 THR A O 4
ATOM 5259 N N . PRO A 1 70 ? -6.089 3.572 2.218 1.00 0.00 70 PRO A N 4
ATOM 5260 C CA . PRO A 1 70 ? -5.211 4.496 1.520 1.00 0.00 70 PRO A CA 4
ATOM 5261 C C . PRO A 1 70 ? -5.340 5.913 2.079 1.00 0.00 70 PRO A C 4
ATOM 5262 O O . PRO A 1 70 ? -6.456 6.404 2.232 1.00 0.00 70 PRO A O 4
ATOM 5273 N N . ASN A 1 71 ? -4.217 6.566 2.391 1.00 0.00 71 ASN A N 4
ATOM 5274 C CA . ASN A 1 71 ? -4.222 7.921 2.933 1.00 0.00 71 ASN A CA 4
ATOM 5275 C C . ASN A 1 71 ? -4.221 8.947 1.797 1.00 0.00 71 ASN A C 4
ATOM 5276 O O . ASN A 1 71 ? -4.825 10.009 1.915 1.00 0.00 71 ASN A O 4
ATOM 5287 N N . ILE A 1 72 ? -3.534 8.623 0.694 1.00 0.00 72 ILE A N 4
ATOM 5288 C CA . ILE A 1 72 ? -3.406 9.459 -0.497 1.00 0.00 72 ILE A CA 4
ATOM 5289 C C . ILE A 1 72 ? -4.139 8.824 -1.692 1.00 0.00 72 ILE A C 4
ATOM 5290 O O . ILE A 1 72 ? -4.500 7.643 -1.661 1.00 0.00 72 ILE A O 4
ATOM 5306 N N . ASP A 1 73 ? -4.404 9.630 -2.725 1.00 0.00 73 ASP A N 4
ATOM 5307 C CA . ASP A 1 73 ? -5.038 9.225 -3.978 1.00 0.00 73 ASP A CA 4
ATOM 5308 C C . ASP A 1 73 ? -3.996 9.248 -5.101 1.00 0.00 73 ASP A C 4
ATOM 5309 O O . ASP A 1 73 ? -3.005 9.965 -4.998 1.00 0.00 73 ASP A O 4
ATOM 5318 N N . GLU A 1 74 ? -4.251 8.500 -6.181 1.00 0.00 74 GLU A N 4
ATOM 5319 C CA . GLU A 1 74 ? -3.420 8.396 -7.381 1.00 0.00 74 GLU A CA 4
ATOM 5320 C C . GLU A 1 74 ? -2.800 9.735 -7.786 1.00 0.00 74 GLU A C 4
ATOM 5321 O O . GLU A 1 74 ? -1.585 9.862 -7.925 1.00 0.00 74 GLU A O 4
ATOM 5333 N N . SER A 1 75 ? -3.646 10.744 -7.971 1.00 0.00 75 SER A N 4
ATOM 5334 C CA . SER A 1 75 ? -3.244 12.078 -8.385 1.00 0.00 75 SER A CA 4
ATOM 5335 C C . SER A 1 75 ? -2.148 12.685 -7.511 1.00 0.00 75 SER A C 4
ATOM 5336 O O . SER A 1 75 ? -1.366 13.508 -7.980 1.00 0.00 75 SER A O 4
ATOM 5344 N N . ASP A 1 76 ? -2.108 12.287 -6.242 1.00 0.00 76 ASP A N 4
ATOM 5345 C CA . ASP A 1 76 ? -1.153 12.719 -5.247 1.00 0.00 76 ASP A CA 4
ATOM 5346 C C . ASP A 1 76 ? -0.418 11.489 -4.707 1.00 0.00 76 ASP A C 4
ATOM 5347 O O . ASP A 1 76 ? -0.081 11.442 -3.526 1.00 0.00 76 ASP A O 4
ATOM 5356 N N . TYR A 1 77 ? -0.129 10.508 -5.579 1.00 0.00 77 TYR A N 4
ATOM 5357 C CA . TYR A 1 77 ? 0.600 9.310 -5.178 1.00 0.00 77 TYR A CA 4
ATOM 5358 C C . TYR A 1 77 ? 1.944 9.689 -4.565 1.00 0.00 77 TYR A C 4
ATOM 5359 O O . TYR A 1 77 ? 2.411 9.006 -3.662 1.00 0.00 77 TYR A O 4
ATOM 5377 N N . ILE A 1 78 ? 2.556 10.764 -5.075 1.00 0.00 78 ILE A N 4
ATOM 5378 C CA . ILE A 1 78 ? 3.770 11.358 -4.534 1.00 0.00 78 ILE A CA 4
ATOM 5379 C C . ILE A 1 78 ? 3.423 12.809 -4.218 1.00 0.00 78 ILE A C 4
ATOM 5380 O O . ILE A 1 78 ? 3.257 13.620 -5.128 1.00 0.00 78 ILE A O 4
ATOM 5396 N N . GLU A 1 79 ? 3.287 13.141 -2.934 1.00 0.00 79 GLU A N 4
ATOM 5397 C CA . GLU A 1 79 ? 3.032 14.498 -2.515 1.00 0.00 79 GLU A CA 4
ATOM 5398 C C . GLU A 1 79 ? 4.367 15.237 -2.618 1.00 0.00 79 GLU A C 4
ATOM 5399 O O . GLU A 1 79 ? 5.189 15.170 -1.705 1.00 0.00 79 GLU A O 4
ATOM 5411 N N . VAL A 1 80 ? 4.570 15.963 -3.717 1.00 0.00 80 VAL A N 4
ATOM 5412 C CA . VAL A 1 80 ? 5.825 16.650 -3.979 1.00 0.00 80 VAL A CA 4
ATOM 5413 C C . VAL A 1 80 ? 5.965 17.880 -3.076 1.00 0.00 80 VAL A C 4
ATOM 5414 O O . VAL A 1 80 ? 5.083 18.735 -3.041 1.00 0.00 80 VAL A O 4
ATOM 5427 N N . LYS A 1 81 ? 7.073 17.934 -2.332 1.00 0.00 81 LYS A N 4
ATOM 5428 C CA . LYS A 1 81 ? 7.457 18.991 -1.408 1.00 0.00 81 LYS A CA 4
ATOM 5429 C C . LYS A 1 81 ? 8.817 18.584 -0.825 1.00 0.00 81 LYS A C 4
ATOM 5430 O O . LYS A 1 81 ? 9.772 18.411 -1.581 1.00 0.00 81 LYS A O 4
ATOM 5449 N N . SER A 1 82 ? 8.916 18.404 0.490 1.00 0.00 82 SER A N 4
ATOM 5450 C CA . SER A 1 82 ? 10.065 17.951 1.247 1.00 0.00 82 SER A CA 4
ATOM 5451 C C . SER A 1 82 ? 9.493 17.572 2.612 1.00 0.00 82 SER A C 4
ATOM 5452 O O . SER A 1 82 ? 10.248 16.994 3.421 1.00 0.00 82 SER A O 4
ATOM 5461 N N . MET A 1 1 ? 10.394 18.993 4.585 1.00 0.00 1 MET A N 5
ATOM 5462 C CA . MET A 1 1 ? 8.941 18.946 4.807 1.00 0.00 1 MET A CA 5
ATOM 5463 C C . MET A 1 1 ? 8.230 18.215 3.662 1.00 0.00 1 MET A C 5
ATOM 5464 O O . MET A 1 1 ? 7.384 17.356 3.900 1.00 0.00 1 MET A O 5
ATOM 5480 N N . LYS A 1 2 ? 8.577 18.545 2.416 1.00 0.00 2 LYS A N 5
ATOM 5481 C CA . LYS A 1 2 ? 8.015 17.932 1.226 1.00 0.00 2 LYS A CA 5
ATOM 5482 C C . LYS A 1 2 ? 8.677 16.565 1.033 1.00 0.00 2 LYS A C 5
ATOM 5483 O O . LYS A 1 2 ? 9.455 16.377 0.099 1.00 0.00 2 LYS A O 5
ATOM 5502 N N . LYS A 1 3 ? 8.388 15.626 1.936 1.00 0.00 3 LYS A N 5
ATOM 5503 C CA . LYS A 1 3 ? 8.931 14.275 1.914 1.00 0.00 3 LYS A CA 5
ATOM 5504 C C . LYS A 1 3 ? 7.794 13.309 1.574 1.00 0.00 3 LYS A C 5
ATOM 5505 O O . LYS A 1 3 ? 7.167 12.719 2.454 1.00 0.00 3 LYS A O 5
ATOM 5524 N N . ILE A 1 4 ? 7.512 13.154 0.279 1.00 0.00 4 ILE A N 5
ATOM 5525 C CA . ILE A 1 4 ? 6.469 12.246 -0.195 1.00 0.00 4 ILE A CA 5
ATOM 5526 C C . ILE A 1 4 ? 7.009 10.816 -0.044 1.00 0.00 4 ILE A C 5
ATOM 5527 O O . ILE A 1 4 ? 8.216 10.624 -0.196 1.00 0.00 4 ILE A O 5
ATOM 5543 N N . PRO A 1 5 ? 6.175 9.810 0.285 1.00 0.00 5 PRO A N 5
ATOM 5544 C CA . PRO A 1 5 ? 6.642 8.438 0.411 1.00 0.00 5 PRO A CA 5
ATOM 5545 C C . PRO A 1 5 ? 7.440 8.021 -0.833 1.00 0.00 5 PRO A C 5
ATOM 5546 O O . PRO A 1 5 ? 6.975 8.183 -1.961 1.00 0.00 5 PRO A O 5
ATOM 5557 N N . GLN A 1 6 ? 8.663 7.520 -0.622 1.00 0.00 6 GLN A N 5
ATOM 5558 C CA . GLN A 1 6 ? 9.587 7.099 -1.674 1.00 0.00 6 GLN A CA 5
ATOM 5559 C C . GLN A 1 6 ? 9.095 5.814 -2.356 1.00 0.00 6 GLN A C 5
ATOM 5560 O O . GLN A 1 6 ? 9.656 4.730 -2.196 1.00 0.00 6 GLN A O 5
ATOM 5574 N N . ILE A 1 7 ? 8.018 5.950 -3.120 1.00 0.00 7 ILE A N 5
ATOM 5575 C CA . ILE A 1 7 ? 7.324 4.857 -3.772 1.00 0.00 7 ILE A CA 5
ATOM 5576 C C . ILE A 1 7 ? 8.036 4.446 -5.065 1.00 0.00 7 ILE A C 5
ATOM 5577 O O . ILE A 1 7 ? 8.141 5.230 -6.010 1.00 0.00 7 ILE A O 5
ATOM 5593 N N . SER A 1 8 ? 8.512 3.198 -5.103 1.00 0.00 8 SER A N 5
ATOM 5594 C CA . SER A 1 8 ? 9.113 2.595 -6.285 1.00 0.00 8 SER A CA 5
ATOM 5595 C C . SER A 1 8 ? 8.000 2.162 -7.245 1.00 0.00 8 SER A C 5
ATOM 5596 O O . SER A 1 8 ? 6.821 2.255 -6.911 1.00 0.00 8 SER A O 5
ATOM 5604 N N . ASP A 1 9 ? 8.353 1.651 -8.427 1.00 0.00 9 ASP A N 5
ATOM 5605 C CA . ASP A 1 9 ? 7.400 1.162 -9.400 1.00 0.00 9 ASP A CA 5
ATOM 5606 C C . ASP A 1 9 ? 6.525 0.051 -8.805 1.00 0.00 9 ASP A C 5
ATOM 5607 O O . ASP A 1 9 ? 5.301 0.118 -8.882 1.00 0.00 9 ASP A O 5
ATOM 5616 N N . ALA A 1 10 ? 7.144 -0.957 -8.182 1.00 0.00 10 ALA A N 5
ATOM 5617 C CA . ALA A 1 10 ? 6.432 -2.071 -7.566 1.00 0.00 10 ALA A CA 5
ATOM 5618 C C . ALA A 1 10 ? 5.452 -1.546 -6.514 1.00 0.00 10 ALA A C 5
ATOM 5619 O O . ALA A 1 10 ? 4.275 -1.907 -6.501 1.00 0.00 10 ALA A O 5
ATOM 5626 N N . GLU A 1 11 ? 5.947 -0.675 -5.632 1.00 0.00 11 GLU A N 5
ATOM 5627 C CA . GLU A 1 11 ? 5.117 -0.045 -4.620 1.00 0.00 11 GLU A CA 5
ATOM 5628 C C . GLU A 1 11 ? 3.970 0.719 -5.290 1.00 0.00 11 GLU A C 5
ATOM 5629 O O . GLU A 1 11 ? 2.835 0.651 -4.831 1.00 0.00 11 GLU A O 5
ATOM 5641 N N . LEU A 1 12 ? 4.241 1.433 -6.383 1.00 0.00 12 LEU A N 5
ATOM 5642 C CA . LEU A 1 12 ? 3.210 2.189 -7.071 1.00 0.00 12 LEU A CA 5
ATOM 5643 C C . LEU A 1 12 ? 2.131 1.248 -7.601 1.00 0.00 12 LEU A C 5
ATOM 5644 O O . LEU A 1 12 ? 0.955 1.525 -7.397 1.00 0.00 12 LEU A O 5
ATOM 5660 N N . GLU A 1 13 ? 2.500 0.141 -8.260 1.00 0.00 13 GLU A N 5
ATOM 5661 C CA . GLU A 1 13 ? 1.527 -0.842 -8.734 1.00 0.00 13 GLU A CA 5
ATOM 5662 C C . GLU A 1 13 ? 0.588 -1.230 -7.596 1.00 0.00 13 GLU A C 5
ATOM 5663 O O . GLU A 1 13 ? -0.631 -1.201 -7.736 1.00 0.00 13 GLU A O 5
ATOM 5675 N N . VAL A 1 14 ? 1.184 -1.599 -6.466 1.00 0.00 14 VAL A N 5
ATOM 5676 C CA . VAL A 1 14 ? 0.467 -1.956 -5.256 1.00 0.00 14 VAL A CA 5
ATOM 5677 C C . VAL A 1 14 ? -0.507 -0.840 -4.871 1.00 0.00 14 VAL A C 5
ATOM 5678 O O . VAL A 1 14 ? -1.696 -1.087 -4.672 1.00 0.00 14 VAL A O 5
ATOM 5691 N N . MET A 1 15 ? -0.010 0.393 -4.781 1.00 0.00 15 MET A N 5
ATOM 5692 C CA . MET A 1 15 ? -0.820 1.537 -4.390 1.00 0.00 15 MET A CA 5
ATOM 5693 C C . MET A 1 15 ? -1.995 1.706 -5.351 1.00 0.00 15 MET A C 5
ATOM 5694 O O . MET A 1 15 ? -3.129 1.810 -4.905 1.00 0.00 15 MET A O 5
ATOM 5708 N N . LYS A 1 16 ? -1.726 1.706 -6.657 1.00 0.00 16 LYS A N 5
ATOM 5709 C CA . LYS A 1 16 ? -2.707 1.797 -7.732 1.00 0.00 16 LYS A CA 5
ATOM 5710 C C . LYS A 1 16 ? -3.765 0.710 -7.575 1.00 0.00 16 LYS A C 5
ATOM 5711 O O . LYS A 1 16 ? -4.954 1.009 -7.652 1.00 0.00 16 LYS A O 5
ATOM 5730 N N . VAL A 1 17 ? -3.348 -0.541 -7.364 1.00 0.00 17 VAL A N 5
ATOM 5731 C CA . VAL A 1 17 ? -4.275 -1.639 -7.150 1.00 0.00 17 VAL A CA 5
ATOM 5732 C C . VAL A 1 17 ? -5.189 -1.291 -5.970 1.00 0.00 17 VAL A C 5
ATOM 5733 O O . VAL A 1 17 ? -6.409 -1.242 -6.121 1.00 0.00 17 VAL A O 5
ATOM 5746 N N . ILE A 1 18 ? -4.599 -1.017 -4.804 1.00 0.00 18 ILE A N 5
ATOM 5747 C CA . ILE A 1 18 ? -5.354 -0.695 -3.598 1.00 0.00 18 ILE A CA 5
ATOM 5748 C C . ILE A 1 18 ? -6.313 0.477 -3.855 1.00 0.00 18 ILE A C 5
ATOM 5749 O O . ILE A 1 18 ? -7.486 0.401 -3.494 1.00 0.00 18 ILE A O 5
ATOM 5765 N N . TRP A 1 19 ? -5.834 1.531 -4.520 1.00 0.00 19 TRP A N 5
ATOM 5766 C CA . TRP A 1 19 ? -6.553 2.739 -4.864 1.00 0.00 19 TRP A CA 5
ATOM 5767 C C . TRP A 1 19 ? -7.834 2.468 -5.669 1.00 0.00 19 TRP A C 5
ATOM 5768 O O . TRP A 1 19 ? -8.694 3.344 -5.724 1.00 0.00 19 TRP A O 5
ATOM 5789 N N . LYS A 1 20 ? -7.994 1.291 -6.291 1.00 0.00 20 LYS A N 5
ATOM 5790 C CA . LYS A 1 20 ? -9.242 0.969 -6.977 1.00 0.00 20 LYS A CA 5
ATOM 5791 C C . LYS A 1 20 ? -10.361 0.666 -5.975 1.00 0.00 20 LYS A C 5
ATOM 5792 O O . LYS A 1 20 ? -11.533 0.875 -6.280 1.00 0.00 20 LYS A O 5
ATOM 5811 N N . HIS A 1 21 ? -10.008 0.137 -4.801 1.00 0.00 21 HIS A N 5
ATOM 5812 C CA . HIS A 1 21 ? -10.956 -0.275 -3.777 1.00 0.00 21 HIS A CA 5
ATOM 5813 C C . HIS A 1 21 ? -11.152 0.838 -2.743 1.00 0.00 21 HIS A C 5
ATOM 5814 O O . HIS A 1 21 ? -10.346 1.762 -2.665 1.00 0.00 21 HIS A O 5
ATOM 5828 N N . SER A 1 22 ? -12.220 0.764 -1.939 1.00 0.00 22 SER A N 5
ATOM 5829 C CA . SER A 1 22 ? -12.473 1.738 -0.885 1.00 0.00 22 SER A CA 5
ATOM 5830 C C . SER A 1 22 ? -11.386 1.548 0.171 1.00 0.00 22 SER A C 5
ATOM 5831 O O . SER A 1 22 ? -10.659 2.474 0.528 1.00 0.00 22 SER A O 5
ATOM 5839 N N . SER A 1 23 ? -11.318 0.348 0.743 1.00 0.00 23 SER A N 5
ATOM 5840 C CA . SER A 1 23 ? -10.100 -0.098 1.398 1.00 0.00 23 SER A CA 5
ATOM 5841 C C . SER A 1 23 ? -9.847 -1.514 0.870 1.00 0.00 23 SER A C 5
ATOM 5842 O O . SER A 1 23 ? -10.494 -1.900 -0.101 1.00 0.00 23 SER A O 5
ATOM 5850 N N . ILE A 1 24 ? -9.057 -2.353 1.543 1.00 0.00 24 ILE A N 5
ATOM 5851 C CA . ILE A 1 24 ? -8.926 -3.766 1.179 1.00 0.00 24 ILE A CA 5
ATOM 5852 C C . ILE A 1 24 ? -8.530 -4.590 2.406 1.00 0.00 24 ILE A C 5
ATOM 5853 O O . ILE A 1 24 ? -7.729 -4.069 3.184 1.00 0.00 24 ILE A O 5
ATOM 5869 N N . ASN A 1 25 ? -9.011 -5.831 2.607 1.00 0.00 25 ASN A N 5
ATOM 5870 C CA . ASN A 1 25 ? -8.494 -6.634 3.727 1.00 0.00 25 ASN A CA 5
ATOM 5871 C C . ASN A 1 25 ? -7.185 -7.305 3.325 1.00 0.00 25 ASN A C 5
ATOM 5872 O O . ASN A 1 25 ? -6.883 -7.437 2.143 1.00 0.00 25 ASN A O 5
ATOM 5883 N N . THR A 1 26 ? -6.397 -7.742 4.306 1.00 0.00 26 THR A N 5
ATOM 5884 C CA . THR A 1 26 ? -5.089 -8.321 4.019 1.00 0.00 26 THR A CA 5
ATOM 5885 C C . THR A 1 26 ? -5.150 -9.593 3.159 1.00 0.00 26 THR A C 5
ATOM 5886 O O . THR A 1 26 ? -4.267 -9.801 2.329 1.00 0.00 26 THR A O 5
ATOM 5897 N N . ASN A 1 27 ? -6.160 -10.454 3.320 1.00 0.00 27 ASN A N 5
ATOM 5898 C CA . ASN A 1 27 ? -6.242 -11.646 2.478 1.00 0.00 27 ASN A CA 5
ATOM 5899 C C . ASN A 1 27 ? -6.433 -11.211 1.026 1.00 0.00 27 ASN A C 5
ATOM 5900 O O . ASN A 1 27 ? -5.682 -11.623 0.142 1.00 0.00 27 ASN A O 5
ATOM 5911 N N . GLU A 1 28 ? -7.424 -10.343 0.810 1.00 0.00 28 GLU A N 5
ATOM 5912 C CA . GLU A 1 28 ? -7.736 -9.753 -0.481 1.00 0.00 28 GLU A CA 5
ATOM 5913 C C . GLU A 1 28 ? -6.478 -9.121 -1.080 1.00 0.00 28 GLU A C 5
ATOM 5914 O O . GLU A 1 28 ? -6.135 -9.405 -2.226 1.00 0.00 28 GLU A O 5
ATOM 5926 N N . VAL A 1 29 ? -5.794 -8.270 -0.307 1.00 0.00 29 VAL A N 5
ATOM 5927 C CA . VAL A 1 29 ? -4.610 -7.573 -0.783 1.00 0.00 29 VAL A CA 5
ATOM 5928 C C . VAL A 1 29 ? -3.544 -8.577 -1.208 1.00 0.00 29 VAL A C 5
ATOM 5929 O O . VAL A 1 29 ? -3.095 -8.523 -2.348 1.00 0.00 29 VAL A O 5
ATOM 5942 N N . ILE A 1 30 ? -3.159 -9.513 -0.331 1.00 0.00 30 ILE A N 5
ATOM 5943 C CA . ILE A 1 30 ? -2.114 -10.470 -0.664 1.00 0.00 30 ILE A CA 5
ATOM 5944 C C . ILE A 1 30 ? -2.502 -11.259 -1.913 1.00 0.00 30 ILE A C 5
ATOM 5945 O O . ILE A 1 30 ? -1.702 -11.351 -2.843 1.00 0.00 30 ILE A O 5
ATOM 5961 N N . LYS A 1 31 ? -3.724 -11.794 -1.954 1.00 0.00 31 LYS A N 5
ATOM 5962 C CA . LYS A 1 31 ? -4.216 -12.557 -3.091 1.00 0.00 31 LYS A CA 5
ATOM 5963 C C . LYS A 1 31 ? -4.092 -11.739 -4.385 1.00 0.00 31 LYS A C 5
ATOM 5964 O O . LYS A 1 31 ? -3.462 -12.175 -5.351 1.00 0.00 31 LYS A O 5
ATOM 5983 N N . GLU A 1 32 ? -4.689 -10.545 -4.392 1.00 0.00 32 GLU A N 5
ATOM 5984 C CA . GLU A 1 32 ? -4.709 -9.650 -5.538 1.00 0.00 32 GLU A CA 5
ATOM 5985 C C . GLU A 1 32 ? -3.289 -9.314 -6.000 1.00 0.00 32 GLU A C 5
ATOM 5986 O O . GLU A 1 32 ? -2.945 -9.528 -7.163 1.00 0.00 32 GLU A O 5
ATOM 5998 N N . LEU A 1 33 ? -2.449 -8.797 -5.099 1.00 0.00 33 LEU A N 5
ATOM 5999 C CA . LEU A 1 33 ? -1.092 -8.436 -5.396 1.00 0.00 33 LEU A CA 5
ATOM 6000 C C . LEU A 1 33 ? -0.362 -9.642 -5.987 1.00 0.00 33 LEU A C 5
ATOM 6001 O O . LEU A 1 33 ? 0.191 -9.520 -7.078 1.00 0.00 33 LEU A O 5
ATOM 6017 N N . SER A 1 34 ? -0.425 -10.803 -5.321 1.00 0.00 34 SER A N 5
ATOM 6018 C CA . SER A 1 34 ? 0.200 -12.030 -5.806 1.00 0.00 34 SER A CA 5
ATOM 6019 C C . SER A 1 34 ? -0.224 -12.342 -7.244 1.00 0.00 34 SER A C 5
ATOM 6020 O O . SER A 1 34 ? 0.601 -12.761 -8.053 1.00 0.00 34 SER A O 5
ATOM 6028 N N . LYS A 1 35 ? -1.511 -12.159 -7.565 1.00 0.00 35 LYS A N 5
ATOM 6029 C CA . LYS A 1 35 ? -1.999 -12.384 -8.920 1.00 0.00 35 LYS A CA 5
ATOM 6030 C C . LYS A 1 35 ? -1.347 -11.396 -9.887 1.00 0.00 35 LYS A C 5
ATOM 6031 O O . LYS A 1 35 ? -0.862 -11.794 -10.943 1.00 0.00 35 LYS A O 5
ATOM 6050 N N . THR A 1 36 ? -1.355 -10.106 -9.546 1.00 0.00 36 THR A N 5
ATOM 6051 C CA . THR A 1 36 ? -0.814 -9.086 -10.437 1.00 0.00 36 THR A CA 5
ATOM 6052 C C . THR A 1 36 ? 0.693 -9.261 -10.663 1.00 0.00 36 THR A C 5
ATOM 6053 O O . THR A 1 36 ? 1.176 -9.080 -11.780 1.00 0.00 36 THR A O 5
ATOM 6064 N N . SER A 1 37 ? 1.465 -9.529 -9.610 1.00 0.00 37 SER A N 5
ATOM 6065 C CA . SER A 1 37 ? 2.888 -9.817 -9.702 1.00 0.00 37 SER A CA 5
ATOM 6066 C C . SER A 1 37 ? 3.236 -10.804 -8.593 1.00 0.00 37 SER A C 5
ATOM 6067 O O . SER A 1 37 ? 2.748 -10.656 -7.476 1.00 0.00 37 SER A O 5
ATOM 6075 N N . THR A 1 38 ? 4.092 -11.787 -8.873 1.00 0.00 38 THR A N 5
ATOM 6076 C CA . THR A 1 38 ? 4.435 -12.844 -7.935 1.00 0.00 38 THR A CA 5
ATOM 6077 C C . THR A 1 38 ? 5.358 -12.361 -6.810 1.00 0.00 38 THR A C 5
ATOM 6078 O O . THR A 1 38 ? 6.497 -12.814 -6.705 1.00 0.00 38 THR A O 5
ATOM 6089 N N . TRP A 1 39 ? 4.874 -11.437 -5.979 1.00 0.00 39 TRP A N 5
ATOM 6090 C CA . TRP A 1 39 ? 5.552 -10.972 -4.784 1.00 0.00 39 TRP A CA 5
ATOM 6091 C C . TRP A 1 39 ? 5.129 -11.926 -3.667 1.00 0.00 39 TRP A C 5
ATOM 6092 O O . TRP A 1 39 ? 3.946 -12.237 -3.547 1.00 0.00 39 TRP A O 5
ATOM 6113 N N . SER A 1 40 ? 6.073 -12.435 -2.870 1.00 0.00 40 SER A N 5
ATOM 6114 C CA . SER A 1 40 ? 5.716 -13.366 -1.807 1.00 0.00 40 SER A CA 5
ATOM 6115 C C . SER A 1 40 ? 4.873 -12.649 -0.746 1.00 0.00 40 SER A C 5
ATOM 6116 O O . SER A 1 40 ? 4.949 -11.423 -0.650 1.00 0.00 40 SER A O 5
ATOM 6124 N N . PRO A 1 41 ? 4.101 -13.376 0.081 1.00 0.00 41 PRO A N 5
ATOM 6125 C CA . PRO A 1 41 ? 3.385 -12.780 1.197 1.00 0.00 41 PRO A CA 5
ATOM 6126 C C . PRO A 1 41 ? 4.327 -11.907 2.028 1.00 0.00 41 PRO A C 5
ATOM 6127 O O . PRO A 1 41 ? 3.993 -10.774 2.347 1.00 0.00 41 PRO A O 5
ATOM 6138 N N . LYS A 1 42 ? 5.532 -12.408 2.324 1.00 0.00 42 LYS A N 5
ATOM 6139 C CA . LYS A 1 42 ? 6.539 -11.651 3.055 1.00 0.00 42 LYS A CA 5
ATOM 6140 C C . LYS A 1 42 ? 6.870 -10.346 2.320 1.00 0.00 42 LYS A C 5
ATOM 6141 O O . LYS A 1 42 ? 6.897 -9.281 2.937 1.00 0.00 42 LYS A O 5
ATOM 6160 N N . THR A 1 43 ? 7.117 -10.417 1.006 1.00 0.00 43 THR A N 5
ATOM 6161 C CA . THR A 1 43 ? 7.399 -9.226 0.208 1.00 0.00 43 THR A CA 5
ATOM 6162 C C . THR A 1 43 ? 6.247 -8.228 0.360 1.00 0.00 43 THR A C 5
ATOM 6163 O O . THR A 1 43 ? 6.460 -7.076 0.730 1.00 0.00 43 THR A O 5
ATOM 6174 N N . ILE A 1 44 ? 5.020 -8.684 0.098 1.00 0.00 44 ILE A N 5
ATOM 6175 C CA . ILE A 1 44 ? 3.819 -7.864 0.176 1.00 0.00 44 ILE A CA 5
ATOM 6176 C C . ILE A 1 44 ? 3.706 -7.214 1.556 1.00 0.00 44 ILE A C 5
ATOM 6177 O O . ILE A 1 44 ? 3.492 -6.009 1.665 1.00 0.00 44 ILE A O 5
ATOM 6193 N N . GLN A 1 45 ? 3.867 -8.006 2.613 1.00 0.00 45 GLN A N 5
ATOM 6194 C CA . GLN A 1 45 ? 3.814 -7.529 3.984 1.00 0.00 45 GLN A CA 5
ATOM 6195 C C . GLN A 1 45 ? 4.895 -6.473 4.220 1.00 0.00 45 GLN A C 5
ATOM 6196 O O . GLN A 1 45 ? 4.624 -5.465 4.868 1.00 0.00 45 GLN A O 5
ATOM 6210 N N . THR A 1 46 ? 6.100 -6.669 3.677 1.00 0.00 46 THR A N 5
ATOM 6211 C CA . THR A 1 46 ? 7.163 -5.678 3.792 1.00 0.00 46 THR A CA 5
ATOM 6212 C C . THR A 1 46 ? 6.726 -4.372 3.113 1.00 0.00 46 THR A C 5
ATOM 6213 O O . THR A 1 46 ? 6.822 -3.303 3.712 1.00 0.00 46 THR A O 5
ATOM 6224 N N . MET A 1 47 ? 6.237 -4.447 1.870 1.00 0.00 47 MET A N 5
ATOM 6225 C CA . MET A 1 47 ? 5.764 -3.278 1.135 1.00 0.00 47 MET A CA 5
ATOM 6226 C C . MET A 1 47 ? 4.686 -2.543 1.943 1.00 0.00 47 MET A C 5
ATOM 6227 O O . MET A 1 47 ? 4.790 -1.338 2.172 1.00 0.00 47 MET A O 5
ATOM 6241 N N . LEU A 1 48 ? 3.661 -3.275 2.394 1.00 0.00 48 LEU A N 5
ATOM 6242 C CA . LEU A 1 48 ? 2.593 -2.726 3.222 1.00 0.00 48 LEU A CA 5
ATOM 6243 C C . LEU A 1 48 ? 3.201 -2.016 4.433 1.00 0.00 48 LEU A C 5
ATOM 6244 O O . LEU A 1 48 ? 2.938 -0.838 4.655 1.00 0.00 48 LEU A O 5
ATOM 6260 N N . LEU A 1 49 ? 4.026 -2.729 5.204 1.00 0.00 49 LEU A N 5
ATOM 6261 C CA . LEU A 1 49 ? 4.697 -2.211 6.388 1.00 0.00 49 LEU A CA 5
ATOM 6262 C C . LEU A 1 49 ? 5.422 -0.897 6.086 1.00 0.00 49 LEU A C 5
ATOM 6263 O O . LEU A 1 49 ? 5.261 0.073 6.826 1.00 0.00 49 LEU A O 5
ATOM 6279 N N . ARG A 1 50 ? 6.207 -0.853 5.005 1.00 0.00 50 ARG A N 5
ATOM 6280 C CA . ARG A 1 50 ? 6.946 0.341 4.611 1.00 0.00 50 ARG A CA 5
ATOM 6281 C C . ARG A 1 50 ? 5.995 1.529 4.454 1.00 0.00 50 ARG A C 5
ATOM 6282 O O . ARG A 1 50 ? 6.121 2.525 5.166 1.00 0.00 50 ARG A O 5
ATOM 6303 N N . LEU A 1 51 ? 5.036 1.429 3.530 1.00 0.00 51 LEU A N 5
ATOM 6304 C CA . LEU A 1 51 ? 4.035 2.425 3.276 1.00 0.00 51 LEU A CA 5
ATOM 6305 C C . LEU A 1 51 ? 3.333 2.838 4.570 1.00 0.00 51 LEU A C 5
ATOM 6306 O O . LEU A 1 51 ? 3.234 4.028 4.851 1.00 0.00 51 LEU A O 5
ATOM 6322 N N . ILE A 1 52 ? 2.852 1.881 5.366 1.00 0.00 52 ILE A N 5
ATOM 6323 C CA . ILE A 1 52 ? 2.170 2.173 6.622 1.00 0.00 52 ILE A CA 5
ATOM 6324 C C . ILE A 1 52 ? 3.066 3.033 7.516 1.00 0.00 52 ILE A C 5
ATOM 6325 O O . ILE A 1 52 ? 2.642 4.099 7.961 1.00 0.00 52 ILE A O 5
ATOM 6341 N N . LYS A 1 53 ? 4.309 2.606 7.762 1.00 0.00 53 LYS A N 5
ATOM 6342 C CA . LYS A 1 53 ? 5.237 3.383 8.576 1.00 0.00 53 LYS A CA 5
ATOM 6343 C C . LYS A 1 53 ? 5.421 4.787 7.994 1.00 0.00 53 LYS A C 5
ATOM 6344 O O . LYS A 1 53 ? 5.462 5.762 8.740 1.00 0.00 53 LYS A O 5
ATOM 6363 N N . LYS A 1 54 ? 5.508 4.901 6.664 1.00 0.00 54 LYS A N 5
ATOM 6364 C CA . LYS A 1 54 ? 5.656 6.190 5.998 1.00 0.00 54 LYS A CA 5
ATOM 6365 C C . LYS A 1 54 ? 4.330 6.975 5.925 1.00 0.00 54 LYS A C 5
ATOM 6366 O O . LYS A 1 54 ? 4.272 8.013 5.271 1.00 0.00 54 LYS A O 5
ATOM 6385 N N . GLY A 1 55 ? 3.253 6.505 6.564 1.00 0.00 55 GLY A N 5
ATOM 6386 C CA . GLY A 1 55 ? 1.966 7.185 6.548 1.00 0.00 55 GLY A CA 5
ATOM 6387 C C . GLY A 1 55 ? 1.335 7.215 5.154 1.00 0.00 55 GLY A C 5
ATOM 6388 O O . GLY A 1 55 ? 0.512 8.082 4.865 1.00 0.00 55 GLY A O 5
ATOM 6392 N N . ALA A 1 56 ? 1.703 6.266 4.289 1.00 0.00 56 ALA A N 5
ATOM 6393 C CA . ALA A 1 56 ? 1.155 6.135 2.949 1.00 0.00 56 ALA A CA 5
ATOM 6394 C C . ALA A 1 56 ? -0.273 5.593 3.059 1.00 0.00 56 ALA A C 5
ATOM 6395 O O . ALA A 1 56 ? -1.226 6.132 2.493 1.00 0.00 56 ALA A O 5
ATOM 6402 N N . LEU A 1 57 ? -0.397 4.489 3.794 1.00 0.00 57 LEU A N 5
ATOM 6403 C CA . LEU A 1 57 ? -1.626 3.765 4.067 1.00 0.00 57 LEU A CA 5
ATOM 6404 C C . LEU A 1 57 ? -1.849 3.805 5.578 1.00 0.00 57 LEU A C 5
ATOM 6405 O O . LEU A 1 57 ? -0.917 4.054 6.342 1.00 0.00 57 LEU A O 5
ATOM 6421 N N . ASN A 1 58 ? -3.085 3.592 6.020 1.00 0.00 58 ASN A N 5
ATOM 6422 C CA . ASN A 1 58 ? -3.475 3.474 7.423 1.00 0.00 58 ASN A CA 5
ATOM 6423 C C . ASN A 1 58 ? -4.332 2.214 7.468 1.00 0.00 58 ASN A C 5
ATOM 6424 O O . ASN A 1 58 ? -4.935 1.882 6.449 1.00 0.00 58 ASN A O 5
ATOM 6435 N N . HIS A 1 59 ? -4.363 1.475 8.584 1.00 0.00 59 HIS A N 5
ATOM 6436 C CA . HIS A 1 59 ? -5.138 0.240 8.647 1.00 0.00 59 HIS A CA 5
ATOM 6437 C C . HIS A 1 59 ? -5.943 0.106 9.935 1.00 0.00 59 HIS A C 5
ATOM 6438 O O . HIS A 1 59 ? -5.626 0.751 10.933 1.00 0.00 59 HIS A O 5
ATOM 6452 N N . HIS A 1 60 ? -6.984 -0.728 9.882 1.00 0.00 60 HIS A N 5
ATOM 6453 C CA . HIS A 1 60 ? -7.860 -1.060 10.998 1.00 0.00 60 HIS A CA 5
ATOM 6454 C C . HIS A 1 60 ? -7.915 -2.580 11.149 1.00 0.00 60 HIS A C 5
ATOM 6455 O O . HIS A 1 60 ? -7.896 -3.296 10.150 1.00 0.00 60 HIS A O 5
ATOM 6469 N N . LYS A 1 61 ? -8.010 -3.082 12.382 1.00 0.00 61 LYS A N 5
ATOM 6470 C CA . LYS A 1 61 ? -8.094 -4.507 12.658 1.00 0.00 61 LYS A CA 5
ATOM 6471 C C . LYS A 1 61 ? -9.567 -4.907 12.520 1.00 0.00 61 LYS A C 5
ATOM 6472 O O . LYS A 1 61 ? -10.330 -4.869 13.487 1.00 0.00 61 LYS A O 5
ATOM 6491 N N . GLU A 1 62 ? -9.980 -5.339 11.323 1.00 0.00 62 GLU A N 5
ATOM 6492 C CA . GLU A 1 62 ? -11.383 -5.645 11.090 1.00 0.00 62 GLU A CA 5
ATOM 6493 C C . GLU A 1 62 ? -11.685 -7.082 11.509 1.00 0.00 62 GLU A C 5
ATOM 6494 O O . GLU A 1 62 ? -11.849 -7.975 10.679 1.00 0.00 62 GLU A O 5
ATOM 6506 N N . GLY A 1 63 ? -11.813 -7.281 12.822 1.00 0.00 63 GLY A N 5
ATOM 6507 C CA . GLY A 1 63 ? -12.214 -8.540 13.436 1.00 0.00 63 GLY A CA 5
ATOM 6508 C C . GLY A 1 63 ? -11.194 -9.673 13.301 1.00 0.00 63 GLY A C 5
ATOM 6509 O O . GLY A 1 63 ? -10.747 -10.215 14.310 1.00 0.00 63 GLY A O 5
ATOM 6513 N N . ARG A 1 64 ? -10.877 -10.086 12.071 1.00 0.00 64 ARG A N 5
ATOM 6514 C CA . ARG A 1 64 ? -9.963 -11.179 11.771 1.00 0.00 64 ARG A CA 5
ATOM 6515 C C . ARG A 1 64 ? -8.755 -10.662 10.994 1.00 0.00 64 ARG A C 5
ATOM 6516 O O . ARG A 1 64 ? -7.640 -10.708 11.511 1.00 0.00 64 ARG A O 5
ATOM 6537 N N . VAL A 1 65 ? -8.959 -10.156 9.775 1.00 0.00 65 VAL A N 5
ATOM 6538 C CA . VAL A 1 65 ? -7.881 -9.634 8.951 1.00 0.00 65 VAL A CA 5
ATOM 6539 C C . VAL A 1 65 ? -7.959 -8.114 8.999 1.00 0.00 65 VAL A C 5
ATOM 6540 O O . VAL A 1 65 ? -9.044 -7.544 9.113 1.00 0.00 65 VAL A O 5
ATOM 6553 N N . PHE A 1 66 ? -6.807 -7.450 8.944 1.00 0.00 66 PHE A N 5
ATOM 6554 C CA . PHE A 1 66 ? -6.770 -5.999 8.991 1.00 0.00 66 PHE A CA 5
ATOM 6555 C C . PHE A 1 66 ? -7.050 -5.454 7.593 1.00 0.00 66 PHE A C 5
ATOM 6556 O O . PHE A 1 66 ? -6.716 -6.095 6.591 1.00 0.00 66 PHE A O 5
ATOM 6573 N N . VAL A 1 67 ? -7.701 -4.290 7.559 1.00 0.00 67 VAL A N 5
ATOM 6574 C CA . VAL A 1 67 ? -8.137 -3.575 6.377 1.00 0.00 67 VAL A CA 5
ATOM 6575 C C . VAL A 1 67 ? -7.277 -2.335 6.193 1.00 0.00 67 VAL A C 5
ATOM 6576 O O . VAL A 1 67 ? -7.183 -1.536 7.122 1.00 0.00 67 VAL A O 5
ATOM 6589 N N . TYR A 1 68 ? -6.671 -2.184 5.009 1.00 0.00 68 TYR A N 5
ATOM 6590 C CA . TYR A 1 68 ? -5.820 -1.057 4.653 1.00 0.00 68 TYR A CA 5
ATOM 6591 C C . TYR A 1 68 ? -6.619 -0.038 3.852 1.00 0.00 68 TYR A C 5
ATOM 6592 O O . TYR A 1 68 ? -7.244 -0.401 2.853 1.00 0.00 68 TYR A O 5
ATOM 6610 N N . THR A 1 69 ? -6.565 1.224 4.275 1.00 0.00 69 THR A N 5
ATOM 6611 C CA . THR A 1 69 ? -7.160 2.368 3.610 1.00 0.00 69 THR A CA 5
ATOM 6612 C C . THR A 1 69 ? -6.000 3.267 3.162 1.00 0.00 69 THR A C 5
ATOM 6613 O O . THR A 1 69 ? -5.062 3.478 3.938 1.00 0.00 69 THR A O 5
ATOM 6624 N N . PRO A 1 70 ? -6.015 3.786 1.928 1.00 0.00 70 PRO A N 5
ATOM 6625 C CA . PRO A 1 70 ? -5.011 4.731 1.474 1.00 0.00 70 PRO A CA 5
ATOM 6626 C C . PRO A 1 70 ? -5.081 5.996 2.333 1.00 0.00 70 PRO A C 5
ATOM 6627 O O . PRO A 1 70 ? -6.164 6.557 2.489 1.00 0.00 70 PRO A O 5
ATOM 6638 N N . ASN A 1 71 ? -3.955 6.445 2.895 1.00 0.00 71 ASN A N 5
ATOM 6639 C CA . ASN A 1 71 ? -3.901 7.700 3.639 1.00 0.00 71 ASN A CA 5
ATOM 6640 C C . ASN A 1 71 ? -3.568 8.830 2.660 1.00 0.00 71 ASN A C 5
ATOM 6641 O O . ASN A 1 71 ? -4.014 9.958 2.851 1.00 0.00 71 ASN A O 5
ATOM 6652 N N . ILE A 1 72 ? -2.827 8.517 1.588 1.00 0.00 72 ILE A N 5
ATOM 6653 C CA . ILE A 1 72 ? -2.507 9.450 0.512 1.00 0.00 72 ILE A CA 5
ATOM 6654 C C . ILE A 1 72 ? -3.239 9.016 -0.770 1.00 0.00 72 ILE A C 5
ATOM 6655 O O . ILE A 1 72 ? -3.553 7.837 -0.960 1.00 0.00 72 ILE A O 5
ATOM 6671 N N . ASP A 1 73 ? -3.560 9.971 -1.647 1.00 0.00 73 ASP A N 5
ATOM 6672 C CA . ASP A 1 73 ? -4.227 9.748 -2.909 1.00 0.00 73 ASP A CA 5
ATOM 6673 C C . ASP A 1 73 ? -3.205 9.699 -4.043 1.00 0.00 73 ASP A C 5
ATOM 6674 O O . ASP A 1 73 ? -2.062 10.112 -3.868 1.00 0.00 73 ASP A O 5
ATOM 6683 N N . GLU A 1 74 ? -3.640 9.251 -5.222 1.00 0.00 74 GLU A N 5
ATOM 6684 C CA . GLU A 1 74 ? -2.801 9.131 -6.407 1.00 0.00 74 GLU A CA 5
ATOM 6685 C C . GLU A 1 74 ? -1.947 10.379 -6.665 1.00 0.00 74 GLU A C 5
ATOM 6686 O O . GLU A 1 74 ? -0.730 10.286 -6.826 1.00 0.00 74 GLU A O 5
ATOM 6698 N N . SER A 1 75 ? -2.577 11.555 -6.645 1.00 0.00 75 SER A N 5
ATOM 6699 C CA . SER A 1 75 ? -1.932 12.835 -6.887 1.00 0.00 75 SER A CA 5
ATOM 6700 C C . SER A 1 75 ? -0.765 13.115 -5.939 1.00 0.00 75 SER A C 5
ATOM 6701 O O . SER A 1 75 ? 0.077 13.951 -6.253 1.00 0.00 75 SER A O 5
ATOM 6709 N N . ASP A 1 76 ? -0.711 12.451 -4.780 1.00 0.00 76 ASP A N 5
ATOM 6710 C CA . ASP A 1 76 ? 0.382 12.633 -3.839 1.00 0.00 76 ASP A CA 5
ATOM 6711 C C . ASP A 1 76 ? 1.687 12.046 -4.381 1.00 0.00 76 ASP A C 5
ATOM 6712 O O . ASP A 1 76 ? 2.751 12.407 -3.882 1.00 0.00 76 ASP A O 5
ATOM 6721 N N . TYR A 1 77 ? 1.645 11.153 -5.383 1.00 0.00 77 TYR A N 5
ATOM 6722 C CA . TYR A 1 77 ? 2.850 10.507 -5.893 1.00 0.00 77 TYR A CA 5
ATOM 6723 C C . TYR A 1 77 ? 3.710 11.420 -6.783 1.00 0.00 77 TYR A C 5
ATOM 6724 O O . TYR A 1 77 ? 3.979 11.120 -7.944 1.00 0.00 77 TYR A O 5
ATOM 6742 N N . ILE A 1 78 ? 4.173 12.531 -6.215 1.00 0.00 78 ILE A N 5
ATOM 6743 C CA . ILE A 1 78 ? 5.157 13.429 -6.786 1.00 0.00 78 ILE A CA 5
ATOM 6744 C C . ILE A 1 78 ? 6.339 13.218 -5.845 1.00 0.00 78 ILE A C 5
ATOM 6745 O O . ILE A 1 78 ? 6.384 13.812 -4.770 1.00 0.00 78 ILE A O 5
ATOM 6761 N N . GLU A 1 79 ? 7.272 12.331 -6.201 1.00 0.00 79 GLU A N 5
ATOM 6762 C CA . GLU A 1 79 ? 8.299 11.940 -5.249 1.00 0.00 79 GLU A CA 5
ATOM 6763 C C . GLU A 1 79 ? 9.314 13.074 -5.069 1.00 0.00 79 GLU A C 5
ATOM 6764 O O . GLU A 1 79 ? 10.281 13.196 -5.819 1.00 0.00 79 GLU A O 5
ATOM 6776 N N . VAL A 1 80 ? 9.097 13.856 -4.011 1.00 0.00 80 VAL A N 5
ATOM 6777 C CA . VAL A 1 80 ? 9.945 14.942 -3.557 1.00 0.00 80 VAL A CA 5
ATOM 6778 C C . VAL A 1 80 ? 10.502 14.533 -2.194 1.00 0.00 80 VAL A C 5
ATOM 6779 O O . VAL A 1 80 ? 9.808 13.894 -1.397 1.00 0.00 80 VAL A O 5
ATOM 6792 N N . LYS A 1 81 ? 11.773 14.874 -1.979 1.00 0.00 81 LYS A N 5
ATOM 6793 C CA . LYS A 1 81 ? 12.551 14.576 -0.794 1.00 0.00 81 LYS A CA 5
ATOM 6794 C C . LYS A 1 81 ? 13.123 15.891 -0.266 1.00 0.00 81 LYS A C 5
ATOM 6795 O O . LYS A 1 81 ? 14.305 16.186 -0.445 1.00 0.00 81 LYS A O 5
ATOM 6814 N N . SER A 1 82 ? 12.264 16.714 0.334 1.00 0.00 82 SER A N 5
ATOM 6815 C CA . SER A 1 82 ? 12.632 17.992 0.921 1.00 0.00 82 SER A CA 5
ATOM 6816 C C . SER A 1 82 ? 11.634 18.306 2.035 1.00 0.00 82 SER A C 5
ATOM 6817 O O . SER A 1 82 ? 11.363 17.399 2.854 1.00 0.00 82 SER A O 5
ATOM 6826 N N . MET A 1 1 ? 4.658 11.407 4.452 1.00 0.00 1 MET A N 6
ATOM 6827 C CA . MET A 1 1 ? 5.018 12.164 5.663 1.00 0.00 1 MET A CA 6
ATOM 6828 C C . MET A 1 1 ? 4.558 13.598 5.417 1.00 0.00 1 MET A C 6
ATOM 6829 O O . MET A 1 1 ? 3.588 13.758 4.681 1.00 0.00 1 MET A O 6
ATOM 6845 N N . LYS A 1 2 ? 5.233 14.614 5.973 1.00 0.00 2 LYS A N 6
ATOM 6846 C CA . LYS A 1 2 ? 4.963 15.997 5.595 1.00 0.00 2 LYS A CA 6
ATOM 6847 C C . LYS A 1 2 ? 5.221 16.074 4.086 1.00 0.00 2 LYS A C 6
ATOM 6848 O O . LYS A 1 2 ? 4.419 16.606 3.325 1.00 0.00 2 LYS A O 6
ATOM 6867 N N . LYS A 1 3 ? 6.350 15.493 3.666 1.00 0.00 3 LYS A N 6
ATOM 6868 C CA . LYS A 1 3 ? 6.643 15.276 2.265 1.00 0.00 3 LYS A CA 6
ATOM 6869 C C . LYS A 1 3 ? 5.726 14.141 1.803 1.00 0.00 3 LYS A C 6
ATOM 6870 O O . LYS A 1 3 ? 5.589 13.126 2.501 1.00 0.00 3 LYS A O 6
ATOM 6889 N N . ILE A 1 4 ? 5.093 14.311 0.641 1.00 0.00 4 ILE A N 6
ATOM 6890 C CA . ILE A 1 4 ? 4.279 13.262 0.044 1.00 0.00 4 ILE A CA 6
ATOM 6891 C C . ILE A 1 4 ? 5.171 12.023 -0.148 1.00 0.00 4 ILE A C 6
ATOM 6892 O O . ILE A 1 4 ? 6.370 12.167 -0.388 1.00 0.00 4 ILE A O 6
ATOM 6908 N N . PRO A 1 5 ? 4.626 10.809 0.016 1.00 0.00 5 PRO A N 6
ATOM 6909 C CA . PRO A 1 5 ? 5.413 9.589 -0.006 1.00 0.00 5 PRO A CA 6
ATOM 6910 C C . PRO A 1 5 ? 6.201 9.402 -1.310 1.00 0.00 5 PRO A C 6
ATOM 6911 O O . PRO A 1 5 ? 5.631 9.333 -2.400 1.00 0.00 5 PRO A O 6
ATOM 6922 N N . GLN A 1 6 ? 7.528 9.305 -1.181 1.00 0.00 6 GLN A N 6
ATOM 6923 C CA . GLN A 1 6 ? 8.469 9.098 -2.270 1.00 0.00 6 GLN A CA 6
ATOM 6924 C C . GLN A 1 6 ? 8.351 7.642 -2.737 1.00 0.00 6 GLN A C 6
ATOM 6925 O O . GLN A 1 6 ? 9.175 6.791 -2.407 1.00 0.00 6 GLN A O 6
ATOM 6939 N N . ILE A 1 7 ? 7.294 7.358 -3.494 1.00 0.00 7 ILE A N 6
ATOM 6940 C CA . ILE A 1 7 ? 6.941 6.019 -3.945 1.00 0.00 7 ILE A CA 6
ATOM 6941 C C . ILE A 1 7 ? 7.763 5.576 -5.156 1.00 0.00 7 ILE A C 6
ATOM 6942 O O . ILE A 1 7 ? 8.140 6.390 -5.996 1.00 0.00 7 ILE A O 6
ATOM 6958 N N . SER A 1 8 ? 8.011 4.262 -5.239 1.00 0.00 8 SER A N 6
ATOM 6959 C CA . SER A 1 8 ? 8.695 3.607 -6.351 1.00 0.00 8 SER A CA 6
ATOM 6960 C C . SER A 1 8 ? 7.665 2.807 -7.158 1.00 0.00 8 SER A C 6
ATOM 6961 O O . SER A 1 8 ? 6.642 2.412 -6.607 1.00 0.00 8 SER A O 6
ATOM 6969 N N . ASP A 1 9 ? 7.923 2.517 -8.437 1.00 0.00 9 ASP A N 6
ATOM 6970 C CA . ASP A 1 9 ? 6.985 1.786 -9.296 1.00 0.00 9 ASP A CA 6
ATOM 6971 C C . ASP A 1 9 ? 6.427 0.515 -8.635 1.00 0.00 9 ASP A C 6
ATOM 6972 O O . ASP A 1 9 ? 5.214 0.316 -8.570 1.00 0.00 9 ASP A O 6
ATOM 6981 N N . ALA A 1 10 ? 7.321 -0.332 -8.117 1.00 0.00 10 ALA A N 6
ATOM 6982 C CA . ALA A 1 10 ? 6.954 -1.586 -7.465 1.00 0.00 10 ALA A CA 6
ATOM 6983 C C . ALA A 1 10 ? 6.082 -1.383 -6.224 1.00 0.00 10 ALA A C 6
ATOM 6984 O O . ALA A 1 10 ? 5.421 -2.314 -5.782 1.00 0.00 10 ALA A O 6
ATOM 6991 N N . GLU A 1 11 ? 6.101 -0.188 -5.636 1.00 0.00 11 GLU A N 6
ATOM 6992 C CA . GLU A 1 11 ? 5.241 0.160 -4.520 1.00 0.00 11 GLU A CA 6
ATOM 6993 C C . GLU A 1 11 ? 3.918 0.647 -5.126 1.00 0.00 11 GLU A C 6
ATOM 6994 O O . GLU A 1 11 ? 2.842 0.137 -4.821 1.00 0.00 11 GLU A O 6
ATOM 7006 N N . LEU A 1 12 ? 4.003 1.615 -6.040 1.00 0.00 12 LEU A N 6
ATOM 7007 C CA . LEU A 1 12 ? 2.861 2.216 -6.712 1.00 0.00 12 LEU A CA 6
ATOM 7008 C C . LEU A 1 12 ? 1.902 1.167 -7.286 1.00 0.00 12 LEU A C 6
ATOM 7009 O O . LEU A 1 12 ? 0.686 1.325 -7.163 1.00 0.00 12 LEU A O 6
ATOM 7025 N N . GLU A 1 13 ? 2.418 0.088 -7.895 1.00 0.00 13 GLU A N 6
ATOM 7026 C CA . GLU A 1 13 ? 1.542 -0.942 -8.455 1.00 0.00 13 GLU A CA 6
ATOM 7027 C C . GLU A 1 13 ? 0.542 -1.473 -7.428 1.00 0.00 13 GLU A C 6
ATOM 7028 O O . GLU A 1 13 ? -0.601 -1.786 -7.757 1.00 0.00 13 GLU A O 6
ATOM 7040 N N . VAL A 1 14 ? 0.984 -1.570 -6.177 1.00 0.00 14 VAL A N 6
ATOM 7041 C CA . VAL A 1 14 ? 0.180 -2.104 -5.096 1.00 0.00 14 VAL A CA 6
ATOM 7042 C C . VAL A 1 14 ? -0.747 -1.001 -4.599 1.00 0.00 14 VAL A C 6
ATOM 7043 O O . VAL A 1 14 ? -1.920 -1.253 -4.323 1.00 0.00 14 VAL A O 6
ATOM 7056 N N . MET A 1 15 ? -0.240 0.237 -4.545 1.00 0.00 15 MET A N 6
ATOM 7057 C CA . MET A 1 15 ? -1.074 1.377 -4.201 1.00 0.00 15 MET A CA 6
ATOM 7058 C C . MET A 1 15 ? -2.296 1.414 -5.113 1.00 0.00 15 MET A C 6
ATOM 7059 O O . MET A 1 15 ? -3.387 1.689 -4.636 1.00 0.00 15 MET A O 6
ATOM 7073 N N . LYS A 1 16 ? -2.125 1.140 -6.412 1.00 0.00 16 LYS A N 6
ATOM 7074 C CA . LYS A 1 16 ? -3.239 1.108 -7.352 1.00 0.00 16 LYS A CA 6
ATOM 7075 C C . LYS A 1 16 ? -4.330 0.144 -6.867 1.00 0.00 16 LYS A C 6
ATOM 7076 O O . LYS A 1 16 ? -5.496 0.530 -6.760 1.00 0.00 16 LYS A O 6
ATOM 7095 N N . VAL A 1 17 ? -3.953 -1.104 -6.561 1.00 0.00 17 VAL A N 6
ATOM 7096 C CA . VAL A 1 17 ? -4.876 -2.103 -6.028 1.00 0.00 17 VAL A CA 6
ATOM 7097 C C . VAL A 1 17 ? -5.584 -1.535 -4.796 1.00 0.00 17 VAL A C 6
ATOM 7098 O O . VAL A 1 17 ? -6.790 -1.708 -4.636 1.00 0.00 17 VAL A O 6
ATOM 7111 N N . ILE A 1 18 ? -4.836 -0.858 -3.923 1.00 0.00 18 ILE A N 6
ATOM 7112 C CA . ILE A 1 18 ? -5.407 -0.307 -2.707 1.00 0.00 18 ILE A CA 6
ATOM 7113 C C . ILE A 1 18 ? -6.375 0.841 -3.053 1.00 0.00 18 ILE A C 6
ATOM 7114 O O . ILE A 1 18 ? -7.541 0.753 -2.708 1.00 0.00 18 ILE A O 6
ATOM 7130 N N . TRP A 1 19 ? -5.982 1.896 -3.769 1.00 0.00 19 TRP A N 6
ATOM 7131 C CA . TRP A 1 19 ? -6.907 2.974 -4.130 1.00 0.00 19 TRP A CA 6
ATOM 7132 C C . TRP A 1 19 ? -8.181 2.452 -4.816 1.00 0.00 19 TRP A C 6
ATOM 7133 O O . TRP A 1 19 ? -9.245 3.046 -4.664 1.00 0.00 19 TRP A O 6
ATOM 7154 N N . LYS A 1 20 ? -8.086 1.351 -5.568 1.00 0.00 20 LYS A N 6
ATOM 7155 C CA . LYS A 1 20 ? -9.225 0.741 -6.246 1.00 0.00 20 LYS A CA 6
ATOM 7156 C C . LYS A 1 20 ? -10.268 0.130 -5.282 1.00 0.00 20 LYS A C 6
ATOM 7157 O O . LYS A 1 20 ? -11.398 -0.124 -5.698 1.00 0.00 20 LYS A O 6
ATOM 7176 N N . HIS A 1 21 ? -9.914 -0.141 -4.021 1.00 0.00 21 HIS A N 6
ATOM 7177 C CA . HIS A 1 21 ? -10.788 -0.804 -3.049 1.00 0.00 21 HIS A CA 6
ATOM 7178 C C . HIS A 1 21 ? -11.753 0.158 -2.321 1.00 0.00 21 HIS A C 6
ATOM 7179 O O . HIS A 1 21 ? -11.902 1.314 -2.712 1.00 0.00 21 HIS A O 6
ATOM 7193 N N . SER A 1 22 ? -12.405 -0.328 -1.249 1.00 0.00 22 SER A N 6
ATOM 7194 C CA . SER A 1 22 ? -13.125 0.502 -0.282 1.00 0.00 22 SER A CA 6
ATOM 7195 C C . SER A 1 22 ? -12.172 0.683 0.914 1.00 0.00 22 SER A C 6
ATOM 7196 O O . SER A 1 22 ? -11.777 1.795 1.258 1.00 0.00 22 SER A O 6
ATOM 7204 N N . SER A 1 23 ? -11.817 -0.438 1.553 1.00 0.00 23 SER A N 6
ATOM 7205 C CA . SER A 1 23 ? -10.580 -0.613 2.297 1.00 0.00 23 SER A CA 6
ATOM 7206 C C . SER A 1 23 ? -10.045 -1.969 1.797 1.00 0.00 23 SER A C 6
ATOM 7207 O O . SER A 1 23 ? -10.589 -2.490 0.825 1.00 0.00 23 SER A O 6
ATOM 7215 N N . ILE A 1 24 ? -9.132 -2.643 2.502 1.00 0.00 24 ILE A N 6
ATOM 7216 C CA . ILE A 1 24 ? -8.741 -4.021 2.194 1.00 0.00 24 ILE A CA 6
ATOM 7217 C C . ILE A 1 24 ? -8.197 -4.712 3.445 1.00 0.00 24 ILE A C 6
ATOM 7218 O O . ILE A 1 24 ? -7.567 -4.023 4.244 1.00 0.00 24 ILE A O 6
ATOM 7234 N N . ASN A 1 25 ? -8.366 -6.033 3.604 1.00 0.00 25 ASN A N 6
ATOM 7235 C CA . ASN A 1 25 ? -7.706 -6.789 4.675 1.00 0.00 25 ASN A CA 6
ATOM 7236 C C . ASN A 1 25 ? -6.420 -7.402 4.129 1.00 0.00 25 ASN A C 6
ATOM 7237 O O . ASN A 1 25 ? -6.274 -7.567 2.917 1.00 0.00 25 ASN A O 6
ATOM 7248 N N . THR A 1 26 ? -5.505 -7.778 5.026 1.00 0.00 26 THR A N 6
ATOM 7249 C CA . THR A 1 26 ? -4.218 -8.336 4.648 1.00 0.00 26 THR A CA 6
ATOM 7250 C C . THR A 1 26 ? -4.337 -9.484 3.646 1.00 0.00 26 THR A C 6
ATOM 7251 O O . THR A 1 26 ? -3.688 -9.440 2.607 1.00 0.00 26 THR A O 6
ATOM 7262 N N . ASN A 1 27 ? -5.154 -10.503 3.937 1.00 0.00 27 ASN A N 6
ATOM 7263 C CA . ASN A 1 27 ? -5.276 -11.654 3.046 1.00 0.00 27 ASN A CA 6
ATOM 7264 C C . ASN A 1 27 ? -5.597 -11.205 1.624 1.00 0.00 27 ASN A C 6
ATOM 7265 O O . ASN A 1 27 ? -4.872 -11.547 0.693 1.00 0.00 27 ASN A O 6
ATOM 7276 N N . GLU A 1 28 ? -6.653 -10.405 1.466 1.00 0.00 28 GLU A N 6
ATOM 7277 C CA . GLU A 1 28 ? -7.045 -9.884 0.170 1.00 0.00 28 GLU A CA 6
ATOM 7278 C C . GLU A 1 28 ? -5.893 -9.094 -0.451 1.00 0.00 28 GLU A C 6
ATOM 7279 O O . GLU A 1 28 ? -5.630 -9.233 -1.643 1.00 0.00 28 GLU A O 6
ATOM 7291 N N . VAL A 1 29 ? -5.184 -8.286 0.343 1.00 0.00 29 VAL A N 6
ATOM 7292 C CA . VAL A 1 29 ? -4.028 -7.561 -0.167 1.00 0.00 29 VAL A CA 6
ATOM 7293 C C . VAL A 1 29 ? -3.025 -8.548 -0.772 1.00 0.00 29 VAL A C 6
ATOM 7294 O O . VAL A 1 29 ? -2.604 -8.366 -1.912 1.00 0.00 29 VAL A O 6
ATOM 7307 N N . ILE A 1 30 ? -2.658 -9.606 -0.041 1.00 0.00 30 ILE A N 6
ATOM 7308 C CA . ILE A 1 30 ? -1.705 -10.585 -0.548 1.00 0.00 30 ILE A CA 6
ATOM 7309 C C . ILE A 1 30 ? -2.252 -11.219 -1.831 1.00 0.00 30 ILE A C 6
ATOM 7310 O O . ILE A 1 30 ? -1.534 -11.288 -2.830 1.00 0.00 30 ILE A O 6
ATOM 7326 N N . LYS A 1 31 ? -3.522 -11.641 -1.826 1.00 0.00 31 LYS A N 6
ATOM 7327 C CA . LYS A 1 31 ? -4.170 -12.226 -2.995 1.00 0.00 31 LYS A CA 6
ATOM 7328 C C . LYS A 1 31 ? -4.039 -11.302 -4.213 1.00 0.00 31 LYS A C 6
ATOM 7329 O O . LYS A 1 31 ? -3.566 -11.734 -5.263 1.00 0.00 31 LYS A O 6
ATOM 7348 N N . GLU A 1 32 ? -4.457 -10.039 -4.087 1.00 0.00 32 GLU A N 6
ATOM 7349 C CA . GLU A 1 32 ? -4.403 -9.079 -5.183 1.00 0.00 32 GLU A CA 6
ATOM 7350 C C . GLU A 1 32 ? -2.961 -8.842 -5.628 1.00 0.00 32 GLU A C 6
ATOM 7351 O O . GLU A 1 32 ? -2.646 -8.980 -6.809 1.00 0.00 32 GLU A O 6
ATOM 7363 N N . LEU A 1 33 ? -2.076 -8.475 -4.699 1.00 0.00 33 LEU A N 6
ATOM 7364 C CA . LEU A 1 33 ? -0.690 -8.193 -5.043 1.00 0.00 33 LEU A CA 6
ATOM 7365 C C . LEU A 1 33 ? -0.070 -9.371 -5.791 1.00 0.00 33 LEU A C 6
ATOM 7366 O O . LEU A 1 33 ? 0.572 -9.152 -6.817 1.00 0.00 33 LEU A O 6
ATOM 7382 N N . SER A 1 34 ? -0.322 -10.606 -5.341 1.00 0.00 34 SER A N 6
ATOM 7383 C CA . SER A 1 34 ? 0.174 -11.793 -6.028 1.00 0.00 34 SER A CA 6
ATOM 7384 C C . SER A 1 34 ? -0.198 -11.793 -7.517 1.00 0.00 34 SER A C 6
ATOM 7385 O O . SER A 1 34 ? 0.584 -12.264 -8.337 1.00 0.00 34 SER A O 6
ATOM 7393 N N . LYS A 1 35 ? -1.384 -11.284 -7.877 1.00 0.00 35 LYS A N 6
ATOM 7394 C CA . LYS A 1 35 ? -1.805 -11.220 -9.272 1.00 0.00 35 LYS A CA 6
ATOM 7395 C C . LYS A 1 35 ? -0.927 -10.231 -10.035 1.00 0.00 35 LYS A C 6
ATOM 7396 O O . LYS A 1 35 ? -0.469 -10.522 -11.136 1.00 0.00 35 LYS A O 6
ATOM 7415 N N . THR A 1 36 ? -0.717 -9.047 -9.454 1.00 0.00 36 THR A N 6
ATOM 7416 C CA . THR A 1 36 ? 0.061 -7.996 -10.096 1.00 0.00 36 THR A CA 6
ATOM 7417 C C . THR A 1 36 ? 1.523 -8.428 -10.265 1.00 0.00 36 THR A C 6
ATOM 7418 O O . THR A 1 36 ? 2.080 -8.303 -11.352 1.00 0.00 36 THR A O 6
ATOM 7429 N N . SER A 1 37 ? 2.136 -8.930 -9.190 1.00 0.00 37 SER A N 6
ATOM 7430 C CA . SER A 1 37 ? 3.487 -9.463 -9.175 1.00 0.00 37 SER A CA 6
ATOM 7431 C C . SER A 1 37 ? 3.516 -10.611 -8.170 1.00 0.00 37 SER A C 6
ATOM 7432 O O . SER A 1 37 ? 3.229 -10.398 -6.993 1.00 0.00 37 SER A O 6
ATOM 7440 N N . THR A 1 38 ? 3.884 -11.816 -8.606 1.00 0.00 38 THR A N 6
ATOM 7441 C CA . THR A 1 38 ? 3.907 -13.007 -7.773 1.00 0.00 38 THR A CA 6
ATOM 7442 C C . THR A 1 38 ? 5.091 -12.989 -6.798 1.00 0.00 38 THR A C 6
ATOM 7443 O O . THR A 1 38 ? 5.983 -13.830 -6.902 1.00 0.00 38 THR A O 6
ATOM 7454 N N . TRP A 1 39 ? 5.124 -12.025 -5.876 1.00 0.00 39 TRP A N 6
ATOM 7455 C CA . TRP A 1 39 ? 6.140 -11.942 -4.844 1.00 0.00 39 TRP A CA 6
ATOM 7456 C C . TRP A 1 39 ? 5.694 -12.768 -3.633 1.00 0.00 39 TRP A C 6
ATOM 7457 O O . TRP A 1 39 ? 4.501 -12.993 -3.434 1.00 0.00 39 TRP A O 6
ATOM 7478 N N . SER A 1 40 ? 6.641 -13.196 -2.798 1.00 0.00 40 SER A N 6
ATOM 7479 C CA . SER A 1 40 ? 6.340 -13.949 -1.591 1.00 0.00 40 SER A CA 6
ATOM 7480 C C . SER A 1 40 ? 5.537 -13.083 -0.601 1.00 0.00 40 SER A C 6
ATOM 7481 O O . SER A 1 40 ? 5.743 -11.870 -0.565 1.00 0.00 40 SER A O 6
ATOM 7489 N N . PRO A 1 41 ? 4.663 -13.665 0.239 1.00 0.00 41 PRO A N 6
ATOM 7490 C CA . PRO A 1 41 ? 3.892 -12.929 1.237 1.00 0.00 41 PRO A CA 6
ATOM 7491 C C . PRO A 1 41 ? 4.729 -11.953 2.075 1.00 0.00 41 PRO A C 6
ATOM 7492 O O . PRO A 1 41 ? 4.292 -10.836 2.342 1.00 0.00 41 PRO A O 6
ATOM 7503 N N . LYS A 1 42 ? 5.934 -12.356 2.493 1.00 0.00 42 LYS A N 6
ATOM 7504 C CA . LYS A 1 42 ? 6.828 -11.486 3.250 1.00 0.00 42 LYS A CA 6
ATOM 7505 C C . LYS A 1 42 ? 7.232 -10.271 2.407 1.00 0.00 42 LYS A C 6
ATOM 7506 O O . LYS A 1 42 ? 7.194 -9.133 2.877 1.00 0.00 42 LYS A O 6
ATOM 7525 N N . THR A 1 43 ? 7.627 -10.511 1.156 1.00 0.00 43 THR A N 6
ATOM 7526 C CA . THR A 1 43 ? 7.988 -9.470 0.209 1.00 0.00 43 THR A CA 6
ATOM 7527 C C . THR A 1 43 ? 6.801 -8.521 0.039 1.00 0.00 43 THR A C 6
ATOM 7528 O O . THR A 1 43 ? 6.970 -7.304 0.046 1.00 0.00 43 THR A O 6
ATOM 7539 N N . ILE A 1 44 ? 5.592 -9.075 -0.086 1.00 0.00 44 ILE A N 6
ATOM 7540 C CA . ILE A 1 44 ? 4.381 -8.274 -0.163 1.00 0.00 44 ILE A CA 6
ATOM 7541 C C . ILE A 1 44 ? 4.284 -7.403 1.087 1.00 0.00 44 ILE A C 6
ATOM 7542 O O . ILE A 1 44 ? 4.233 -6.183 0.974 1.00 0.00 44 ILE A O 6
ATOM 7558 N N . GLN A 1 45 ? 4.287 -8.005 2.277 1.00 0.00 45 GLN A N 6
ATOM 7559 C CA . GLN A 1 45 ? 4.201 -7.260 3.524 1.00 0.00 45 GLN A CA 6
ATOM 7560 C C . GLN A 1 45 ? 5.268 -6.175 3.630 1.00 0.00 45 GLN A C 6
ATOM 7561 O O . GLN A 1 45 ? 5.000 -5.111 4.184 1.00 0.00 45 GLN A O 6
ATOM 7575 N N . THR A 1 46 ? 6.461 -6.422 3.089 1.00 0.00 46 THR A N 6
ATOM 7576 C CA . THR A 1 46 ? 7.500 -5.402 3.043 1.00 0.00 46 THR A CA 6
ATOM 7577 C C . THR A 1 46 ? 6.954 -4.137 2.356 1.00 0.00 46 THR A C 6
ATOM 7578 O O . THR A 1 46 ? 7.211 -3.030 2.825 1.00 0.00 46 THR A O 6
ATOM 7589 N N . MET A 1 47 ? 6.172 -4.279 1.277 1.00 0.00 47 MET A N 6
ATOM 7590 C CA . MET A 1 47 ? 5.572 -3.134 0.606 1.00 0.00 47 MET A CA 6
ATOM 7591 C C . MET A 1 47 ? 4.674 -2.372 1.581 1.00 0.00 47 MET A C 6
ATOM 7592 O O . MET A 1 47 ? 4.897 -1.184 1.804 1.00 0.00 47 MET A O 6
ATOM 7606 N N . LEU A 1 48 ? 3.674 -3.031 2.187 1.00 0.00 48 LEU A N 6
ATOM 7607 C CA . LEU A 1 48 ? 2.809 -2.392 3.150 1.00 0.00 48 LEU A CA 6
ATOM 7608 C C . LEU A 1 48 ? 3.625 -1.695 4.245 1.00 0.00 48 LEU A C 6
ATOM 7609 O O . LEU A 1 48 ? 3.340 -0.552 4.594 1.00 0.00 48 LEU A O 6
ATOM 7625 N N . LEU A 1 49 ? 4.650 -2.369 4.771 1.00 0.00 49 LEU A N 6
ATOM 7626 C CA . LEU A 1 49 ? 5.534 -1.816 5.787 1.00 0.00 49 LEU A CA 6
ATOM 7627 C C . LEU A 1 49 ? 6.139 -0.497 5.290 1.00 0.00 49 LEU A C 6
ATOM 7628 O O . LEU A 1 49 ? 6.047 0.517 5.980 1.00 0.00 49 LEU A O 6
ATOM 7644 N N . ARG A 1 50 ? 6.738 -0.484 4.093 1.00 0.00 50 ARG A N 6
ATOM 7645 C CA . ARG A 1 50 ? 7.293 0.732 3.509 1.00 0.00 50 ARG A CA 6
ATOM 7646 C C . ARG A 1 50 ? 6.240 1.837 3.432 1.00 0.00 50 ARG A C 6
ATOM 7647 O O . ARG A 1 50 ? 6.478 2.973 3.843 1.00 0.00 50 ARG A O 6
ATOM 7668 N N . LEU A 1 51 ? 5.088 1.498 2.858 1.00 0.00 51 LEU A N 6
ATOM 7669 C CA . LEU A 1 51 ? 3.971 2.427 2.711 1.00 0.00 51 LEU A CA 6
ATOM 7670 C C . LEU A 1 51 ? 3.600 3.044 4.066 1.00 0.00 51 LEU A C 6
ATOM 7671 O O . LEU A 1 51 ? 3.407 4.257 4.163 1.00 0.00 51 LEU A O 6
ATOM 7687 N N . ILE A 1 52 ? 3.500 2.224 5.114 1.00 0.00 52 ILE A N 6
ATOM 7688 C CA . ILE A 1 52 ? 3.213 2.700 6.458 1.00 0.00 52 ILE A CA 6
ATOM 7689 C C . ILE A 1 52 ? 4.338 3.625 6.930 1.00 0.00 52 ILE A C 6
ATOM 7690 O O . ILE A 1 52 ? 4.062 4.737 7.374 1.00 0.00 52 ILE A O 6
ATOM 7706 N N . LYS A 1 53 ? 5.603 3.197 6.827 1.00 0.00 53 LYS A N 6
ATOM 7707 C CA . LYS A 1 53 ? 6.733 4.016 7.258 1.00 0.00 53 LYS A CA 6
ATOM 7708 C C . LYS A 1 53 ? 6.723 5.395 6.595 1.00 0.00 53 LYS A C 6
ATOM 7709 O O . LYS A 1 53 ? 6.962 6.393 7.269 1.00 0.00 53 LYS A O 6
ATOM 7728 N N . LYS A 1 54 ? 6.442 5.468 5.290 1.00 0.00 54 LYS A N 6
ATOM 7729 C CA . LYS A 1 54 ? 6.386 6.747 4.588 1.00 0.00 54 LYS A CA 6
ATOM 7730 C C . LYS A 1 54 ? 5.101 7.535 4.893 1.00 0.00 54 LYS A C 6
ATOM 7731 O O . LYS A 1 54 ? 4.925 8.643 4.377 1.00 0.00 54 LYS A O 6
ATOM 7750 N N . GLY A 1 55 ? 4.205 7.010 5.735 1.00 0.00 55 GLY A N 6
ATOM 7751 C CA . GLY A 1 55 ? 2.958 7.671 6.088 1.00 0.00 55 GLY A CA 6
ATOM 7752 C C . GLY A 1 55 ? 2.008 7.729 4.894 1.00 0.00 55 GLY A C 6
ATOM 7753 O O . GLY A 1 55 ? 1.227 8.669 4.772 1.00 0.00 55 GLY A O 6
ATOM 7757 N N . ALA A 1 56 ? 2.101 6.747 3.993 1.00 0.00 56 ALA A N 6
ATOM 7758 C CA . ALA A 1 56 ? 1.259 6.675 2.812 1.00 0.00 56 ALA A CA 6
ATOM 7759 C C . ALA A 1 56 ? -0.060 5.981 3.153 1.00 0.00 56 ALA A C 6
ATOM 7760 O O . ALA A 1 56 ? -1.130 6.408 2.722 1.00 0.00 56 ALA A O 6
ATOM 7767 N N . LEU A 1 57 ? 0.017 4.889 3.915 1.00 0.00 57 LEU A N 6
ATOM 7768 C CA . LEU A 1 57 ? -1.131 4.089 4.316 1.00 0.00 57 LEU A CA 6
ATOM 7769 C C . LEU A 1 57 ? -1.191 3.998 5.839 1.00 0.00 57 LEU A C 6
ATOM 7770 O O . LEU A 1 57 ? -0.158 3.931 6.501 1.00 0.00 57 LEU A O 6
ATOM 7786 N N . ASN A 1 58 ? -2.411 3.979 6.373 1.00 0.00 58 ASN A N 6
ATOM 7787 C CA . ASN A 1 58 ? -2.738 3.800 7.779 1.00 0.00 58 ASN A CA 6
ATOM 7788 C C . ASN A 1 58 ? -3.344 2.401 7.911 1.00 0.00 58 ASN A C 6
ATOM 7789 O O . ASN A 1 58 ? -4.040 1.969 6.992 1.00 0.00 58 ASN A O 6
ATOM 7800 N N . HIS A 1 59 ? -3.101 1.684 9.011 1.00 0.00 59 HIS A N 6
ATOM 7801 C CA . HIS A 1 59 ? -3.608 0.330 9.206 1.00 0.00 59 HIS A CA 6
ATOM 7802 C C . HIS A 1 59 ? -4.236 0.129 10.580 1.00 0.00 59 HIS A C 6
ATOM 7803 O O . HIS A 1 59 ? -3.988 0.892 11.512 1.00 0.00 59 HIS A O 6
ATOM 7817 N N . HIS A 1 60 ? -5.080 -0.900 10.676 1.00 0.00 60 HIS A N 6
ATOM 7818 C CA . HIS A 1 60 ? -5.820 -1.273 11.879 1.00 0.00 60 HIS A CA 6
ATOM 7819 C C . HIS A 1 60 ? -5.909 -2.798 11.978 1.00 0.00 60 HIS A C 6
ATOM 7820 O O . HIS A 1 60 ? -6.031 -3.458 10.953 1.00 0.00 60 HIS A O 6
ATOM 7834 N N . LYS A 1 61 ? -5.851 -3.370 13.185 1.00 0.00 61 LYS A N 6
ATOM 7835 C CA . LYS A 1 61 ? -5.983 -4.809 13.397 1.00 0.00 61 LYS A CA 6
ATOM 7836 C C . LYS A 1 61 ? -7.473 -5.140 13.475 1.00 0.00 61 LYS A C 6
ATOM 7837 O O . LYS A 1 61 ? -8.083 -5.006 14.537 1.00 0.00 61 LYS A O 6
ATOM 7856 N N . GLU A 1 62 ? -8.075 -5.608 12.378 1.00 0.00 62 GLU A N 6
ATOM 7857 C CA . GLU A 1 62 ? -9.494 -5.917 12.391 1.00 0.00 62 GLU A CA 6
ATOM 7858 C C . GLU A 1 62 ? -9.668 -7.348 12.896 1.00 0.00 62 GLU A C 6
ATOM 7859 O O . GLU A 1 62 ? -9.952 -8.278 12.140 1.00 0.00 62 GLU A O 6
ATOM 7871 N N . GLY A 1 63 ? -9.540 -7.495 14.216 1.00 0.00 63 GLY A N 6
ATOM 7872 C CA . GLY A 1 63 ? -9.698 -8.750 14.931 1.00 0.00 63 GLY A CA 6
ATOM 7873 C C . GLY A 1 63 ? -8.647 -9.793 14.544 1.00 0.00 63 GLY A C 6
ATOM 7874 O O . GLY A 1 63 ? -7.736 -10.067 15.320 1.00 0.00 63 GLY A O 6
ATOM 7878 N N . ARG A 1 64 ? -8.787 -10.382 13.354 1.00 0.00 64 ARG A N 6
ATOM 7879 C CA . ARG A 1 64 ? -7.923 -11.440 12.849 1.00 0.00 64 ARG A CA 6
ATOM 7880 C C . ARG A 1 64 ? -6.887 -10.896 11.867 1.00 0.00 64 ARG A C 6
ATOM 7881 O O . ARG A 1 64 ? -5.688 -11.060 12.083 1.00 0.00 64 ARG A O 6
ATOM 7902 N N . VAL A 1 65 ? -7.340 -10.256 10.785 1.00 0.00 65 VAL A N 6
ATOM 7903 C CA . VAL A 1 65 ? -6.479 -9.725 9.740 1.00 0.00 65 VAL A CA 6
ATOM 7904 C C . VAL A 1 65 ? -6.397 -8.214 9.927 1.00 0.00 65 VAL A C 6
ATOM 7905 O O . VAL A 1 65 ? -7.288 -7.614 10.530 1.00 0.00 65 VAL A O 6
ATOM 7918 N N . PHE A 1 66 ? -5.314 -7.593 9.456 1.00 0.00 66 PHE A N 6
ATOM 7919 C CA . PHE A 1 66 ? -5.162 -6.155 9.581 1.00 0.00 66 PHE A CA 6
ATOM 7920 C C . PHE A 1 66 ? -5.604 -5.487 8.287 1.00 0.00 66 PHE A C 6
ATOM 7921 O O . PHE A 1 66 ? -5.265 -5.932 7.189 1.00 0.00 66 PHE A O 6
ATOM 7938 N N . VAL A 1 67 ? -6.429 -4.458 8.448 1.00 0.00 67 VAL A N 6
ATOM 7939 C CA . VAL A 1 67 ? -7.045 -3.688 7.396 1.00 0.00 67 VAL A CA 6
ATOM 7940 C C . VAL A 1 67 ? -6.160 -2.487 7.077 1.00 0.00 67 VAL A C 6
ATOM 7941 O O . VAL A 1 67 ? -5.619 -1.866 7.993 1.00 0.00 67 VAL A O 6
ATOM 7954 N N . TYR A 1 68 ? -6.000 -2.193 5.781 1.00 0.00 68 TYR A N 6
ATOM 7955 C CA . TYR A 1 68 ? -5.187 -1.101 5.263 1.00 0.00 68 TYR A CA 6
ATOM 7956 C C . TYR A 1 68 ? -6.083 -0.004 4.691 1.00 0.00 68 TYR A C 6
ATOM 7957 O O . TYR A 1 68 ? -7.071 -0.290 4.010 1.00 0.00 68 TYR A O 6
ATOM 7975 N N . THR A 1 69 ? -5.722 1.257 4.945 1.00 0.00 69 THR A N 6
ATOM 7976 C CA . THR A 1 69 ? -6.474 2.423 4.513 1.00 0.00 69 THR A CA 6
ATOM 7977 C C . THR A 1 69 ? -5.549 3.497 3.909 1.00 0.00 69 THR A C 6
ATOM 7978 O O . THR A 1 69 ? -4.559 3.875 4.536 1.00 0.00 69 THR A O 6
ATOM 7989 N N . PRO A 1 70 ? -5.841 3.972 2.688 1.00 0.00 70 PRO A N 6
ATOM 7990 C CA . PRO A 1 70 ? -5.134 5.049 2.014 1.00 0.00 70 PRO A CA 6
ATOM 7991 C C . PRO A 1 70 ? -5.060 6.314 2.877 1.00 0.00 70 PRO A C 6
ATOM 7992 O O . PRO A 1 70 ? -6.092 6.913 3.169 1.00 0.00 70 PRO A O 6
ATOM 8003 N N . ASN A 1 71 ? -3.859 6.738 3.289 1.00 0.00 71 ASN A N 6
ATOM 8004 C CA . ASN A 1 71 ? -3.692 7.997 4.018 1.00 0.00 71 ASN A CA 6
ATOM 8005 C C . ASN A 1 71 ? -3.695 9.159 3.024 1.00 0.00 71 ASN A C 6
ATOM 8006 O O . ASN A 1 71 ? -4.045 10.286 3.368 1.00 0.00 71 ASN A O 6
ATOM 8017 N N . ILE A 1 72 ? -3.251 8.852 1.805 1.00 0.00 72 ILE A N 6
ATOM 8018 C CA . ILE A 1 72 ? -3.157 9.713 0.639 1.00 0.00 72 ILE A CA 6
ATOM 8019 C C . ILE A 1 72 ? -4.164 9.260 -0.425 1.00 0.00 72 ILE A C 6
ATOM 8020 O O . ILE A 1 72 ? -4.356 8.068 -0.668 1.00 0.00 72 ILE A O 6
ATOM 8036 N N . ASP A 1 73 ? -4.806 10.235 -1.066 1.00 0.00 73 ASP A N 6
ATOM 8037 C CA . ASP A 1 73 ? -5.788 10.073 -2.123 1.00 0.00 73 ASP A CA 6
ATOM 8038 C C . ASP A 1 73 ? -5.742 11.359 -2.947 1.00 0.00 73 ASP A C 6
ATOM 8039 O O . ASP A 1 73 ? -5.168 12.344 -2.479 1.00 0.00 73 ASP A O 6
ATOM 8048 N N . GLU A 1 74 ? -6.345 11.361 -4.140 1.00 0.00 74 GLU A N 6
ATOM 8049 C CA . GLU A 1 74 ? -6.357 12.463 -5.096 1.00 0.00 74 GLU A CA 6
ATOM 8050 C C . GLU A 1 74 ? -4.928 12.773 -5.555 1.00 0.00 74 GLU A C 6
ATOM 8051 O O . GLU A 1 74 ? -4.546 12.427 -6.672 1.00 0.00 74 GLU A O 6
ATOM 8063 N N . SER A 1 75 ? -4.110 13.377 -4.690 1.00 0.00 75 SER A N 6
ATOM 8064 C CA . SER A 1 75 ? -2.686 13.574 -4.929 1.00 0.00 75 SER A CA 6
ATOM 8065 C C . SER A 1 75 ? -1.996 12.240 -4.628 1.00 0.00 75 SER A C 6
ATOM 8066 O O . SER A 1 75 ? -1.166 12.150 -3.727 1.00 0.00 75 SER A O 6
ATOM 8074 N N . ASP A 1 76 ? -2.381 11.209 -5.383 1.00 0.00 76 ASP A N 6
ATOM 8075 C CA . ASP A 1 76 ? -1.950 9.828 -5.233 1.00 0.00 76 ASP A CA 6
ATOM 8076 C C . ASP A 1 76 ? -0.432 9.713 -5.127 1.00 0.00 76 ASP A C 6
ATOM 8077 O O . ASP A 1 76 ? 0.080 9.165 -4.153 1.00 0.00 76 ASP A O 6
ATOM 8086 N N . TYR A 1 77 ? 0.288 10.210 -6.135 1.00 0.00 77 TYR A N 6
ATOM 8087 C CA . TYR A 1 77 ? 1.738 10.136 -6.154 1.00 0.00 77 TYR A CA 6
ATOM 8088 C C . TYR A 1 77 ? 2.328 11.118 -7.161 1.00 0.00 77 TYR A C 6
ATOM 8089 O O . TYR A 1 77 ? 2.094 10.997 -8.361 1.00 0.00 77 TYR A O 6
ATOM 8107 N N . ILE A 1 78 ? 3.083 12.091 -6.653 1.00 0.00 78 ILE A N 6
ATOM 8108 C CA . ILE A 1 78 ? 3.933 12.984 -7.418 1.00 0.00 78 ILE A CA 6
ATOM 8109 C C . ILE A 1 78 ? 5.303 12.763 -6.777 1.00 0.00 78 ILE A C 6
ATOM 8110 O O . ILE A 1 78 ? 5.397 12.785 -5.549 1.00 0.00 78 ILE A O 6
ATOM 8126 N N . GLU A 1 79 ? 6.349 12.485 -7.559 1.00 0.00 79 GLU A N 6
ATOM 8127 C CA . GLU A 1 79 ? 7.649 12.204 -6.969 1.00 0.00 79 GLU A CA 6
ATOM 8128 C C . GLU A 1 79 ? 8.285 13.503 -6.469 1.00 0.00 79 GLU A C 6
ATOM 8129 O O . GLU A 1 79 ? 8.897 14.238 -7.243 1.00 0.00 79 GLU A O 6
ATOM 8141 N N . VAL A 1 80 ? 8.167 13.770 -5.167 1.00 0.00 80 VAL A N 6
ATOM 8142 C CA . VAL A 1 80 ? 8.777 14.937 -4.550 1.00 0.00 80 VAL A CA 6
ATOM 8143 C C . VAL A 1 80 ? 10.285 14.694 -4.437 1.00 0.00 80 VAL A C 6
ATOM 8144 O O . VAL A 1 80 ? 10.722 13.681 -3.897 1.00 0.00 80 VAL A O 6
ATOM 8157 N N . LYS A 1 81 ? 11.090 15.615 -4.969 1.00 0.00 81 LYS A N 6
ATOM 8158 C CA . LYS A 1 81 ? 12.541 15.504 -4.953 1.00 0.00 81 LYS A CA 6
ATOM 8159 C C . LYS A 1 81 ? 13.091 16.112 -3.660 1.00 0.00 81 LYS A C 6
ATOM 8160 O O . LYS A 1 81 ? 13.912 17.026 -3.702 1.00 0.00 81 LYS A O 6
ATOM 8179 N N . SER A 1 82 ? 12.623 15.617 -2.513 1.00 0.00 82 SER A N 6
ATOM 8180 C CA . SER A 1 82 ? 13.019 16.039 -1.182 1.00 0.00 82 SER A CA 6
ATOM 8181 C C . SER A 1 82 ? 12.292 15.116 -0.205 1.00 0.00 82 SER A C 6
ATOM 8182 O O . SER A 1 82 ? 12.398 15.388 1.012 1.00 0.00 82 SER A O 6
ATOM 8191 N N . MET A 1 1 ? 4.459 11.523 5.002 1.00 0.00 1 MET A N 7
ATOM 8192 C CA . MET A 1 1 ? 3.451 12.339 5.697 1.00 0.00 1 MET A CA 7
ATOM 8193 C C . MET A 1 1 ? 4.013 13.755 5.707 1.00 0.00 1 MET A C 7
ATOM 8194 O O . MET A 1 1 ? 5.209 13.877 5.968 1.00 0.00 1 MET A O 7
ATOM 8210 N N . LYS A 1 2 ? 3.212 14.773 5.366 1.00 0.00 2 LYS A N 7
ATOM 8211 C CA . LYS A 1 2 ? 3.655 16.141 5.095 1.00 0.00 2 LYS A CA 7
ATOM 8212 C C . LYS A 1 2 ? 4.445 16.061 3.784 1.00 0.00 2 LYS A C 7
ATOM 8213 O O . LYS A 1 2 ? 3.962 16.476 2.735 1.00 0.00 2 LYS A O 7
ATOM 8232 N N . LYS A 1 3 ? 5.628 15.447 3.839 1.00 0.00 3 LYS A N 7
ATOM 8233 C CA . LYS A 1 3 ? 6.367 15.049 2.660 1.00 0.00 3 LYS A CA 7
ATOM 8234 C C . LYS A 1 3 ? 5.534 13.926 2.029 1.00 0.00 3 LYS A C 7
ATOM 8235 O O . LYS A 1 3 ? 5.104 12.999 2.732 1.00 0.00 3 LYS A O 7
ATOM 8254 N N . ILE A 1 4 ? 5.260 14.024 0.727 1.00 0.00 4 ILE A N 7
ATOM 8255 C CA . ILE A 1 4 ? 4.494 13.011 0.015 1.00 0.00 4 ILE A CA 7
ATOM 8256 C C . ILE A 1 4 ? 5.290 11.696 0.080 1.00 0.00 4 ILE A C 7
ATOM 8257 O O . ILE A 1 4 ? 6.516 11.745 -0.033 1.00 0.00 4 ILE A O 7
ATOM 8273 N N . PRO A 1 5 ? 4.644 10.536 0.294 1.00 0.00 5 PRO A N 7
ATOM 8274 C CA . PRO A 1 5 ? 5.319 9.248 0.342 1.00 0.00 5 PRO A CA 7
ATOM 8275 C C . PRO A 1 5 ? 6.273 9.052 -0.841 1.00 0.00 5 PRO A C 7
ATOM 8276 O O . PRO A 1 5 ? 5.838 9.085 -1.990 1.00 0.00 5 PRO A O 7
ATOM 8287 N N . GLN A 1 6 ? 7.570 8.850 -0.571 1.00 0.00 6 GLN A N 7
ATOM 8288 C CA . GLN A 1 6 ? 8.565 8.588 -1.606 1.00 0.00 6 GLN A CA 7
ATOM 8289 C C . GLN A 1 6 ? 8.374 7.151 -2.096 1.00 0.00 6 GLN A C 7
ATOM 8290 O O . GLN A 1 6 ? 9.109 6.236 -1.730 1.00 0.00 6 GLN A O 7
ATOM 8304 N N . ILE A 1 7 ? 7.332 6.968 -2.899 1.00 0.00 7 ILE A N 7
ATOM 8305 C CA . ILE A 1 7 ? 6.877 5.700 -3.433 1.00 0.00 7 ILE A CA 7
ATOM 8306 C C . ILE A 1 7 ? 7.690 5.287 -4.666 1.00 0.00 7 ILE A C 7
ATOM 8307 O O . ILE A 1 7 ? 7.768 6.031 -5.643 1.00 0.00 7 ILE A O 7
ATOM 8323 N N . SER A 1 8 ? 8.280 4.089 -4.628 1.00 0.00 8 SER A N 7
ATOM 8324 C CA . SER A 1 8 ? 8.956 3.497 -5.776 1.00 0.00 8 SER A CA 7
ATOM 8325 C C . SER A 1 8 ? 7.917 2.813 -6.678 1.00 0.00 8 SER A C 7
ATOM 8326 O O . SER A 1 8 ? 6.725 2.798 -6.374 1.00 0.00 8 SER A O 7
ATOM 8334 N N . ASP A 1 9 ? 8.378 2.206 -7.772 1.00 0.00 9 ASP A N 7
ATOM 8335 C CA . ASP A 1 9 ? 7.531 1.546 -8.761 1.00 0.00 9 ASP A CA 7
ATOM 8336 C C . ASP A 1 9 ? 6.636 0.480 -8.120 1.00 0.00 9 ASP A C 7
ATOM 8337 O O . ASP A 1 9 ? 5.413 0.593 -8.145 1.00 0.00 9 ASP A O 7
ATOM 8346 N N . ALA A 1 10 ? 7.253 -0.552 -7.535 1.00 0.00 10 ALA A N 7
ATOM 8347 C CA . ALA A 1 10 ? 6.532 -1.647 -6.896 1.00 0.00 10 ALA A CA 7
ATOM 8348 C C . ALA A 1 10 ? 5.519 -1.109 -5.885 1.00 0.00 10 ALA A C 7
ATOM 8349 O O . ALA A 1 10 ? 4.363 -1.522 -5.864 1.00 0.00 10 ALA A O 7
ATOM 8356 N N . GLU A 1 11 ? 5.953 -0.165 -5.051 1.00 0.00 11 GLU A N 7
ATOM 8357 C CA . GLU A 1 11 ? 5.083 0.460 -4.074 1.00 0.00 11 GLU A CA 7
ATOM 8358 C C . GLU A 1 11 ? 3.878 1.104 -4.775 1.00 0.00 11 GLU A C 7
ATOM 8359 O O . GLU A 1 11 ? 2.740 0.896 -4.362 1.00 0.00 11 GLU A O 7
ATOM 8371 N N . LEU A 1 12 ? 4.110 1.880 -5.836 1.00 0.00 12 LEU A N 7
ATOM 8372 C CA . LEU A 1 12 ? 3.031 2.535 -6.562 1.00 0.00 12 LEU A CA 7
ATOM 8373 C C . LEU A 1 12 ? 2.065 1.492 -7.117 1.00 0.00 12 LEU A C 7
ATOM 8374 O O . LEU A 1 12 ? 0.856 1.685 -7.027 1.00 0.00 12 LEU A O 7
ATOM 8390 N N . GLU A 1 13 ? 2.572 0.380 -7.664 1.00 0.00 13 GLU A N 7
ATOM 8391 C CA . GLU A 1 13 ? 1.705 -0.697 -8.134 1.00 0.00 13 GLU A CA 7
ATOM 8392 C C . GLU A 1 13 ? 0.729 -1.100 -7.025 1.00 0.00 13 GLU A C 7
ATOM 8393 O O . GLU A 1 13 ? -0.485 -1.120 -7.242 1.00 0.00 13 GLU A O 7
ATOM 8405 N N . VAL A 1 14 ? 1.247 -1.414 -5.830 1.00 0.00 14 VAL A N 7
ATOM 8406 C CA . VAL A 1 14 ? 0.359 -1.808 -4.746 1.00 0.00 14 VAL A CA 7
ATOM 8407 C C . VAL A 1 14 ? -0.581 -0.661 -4.389 1.00 0.00 14 VAL A C 7
ATOM 8408 O O . VAL A 1 14 ? -1.771 -0.906 -4.218 1.00 0.00 14 VAL A O 7
ATOM 8421 N N . MET A 1 15 ? -0.089 0.584 -4.317 1.00 0.00 15 MET A N 7
ATOM 8422 C CA . MET A 1 15 ? -0.963 1.715 -4.024 1.00 0.00 15 MET A CA 7
ATOM 8423 C C . MET A 1 15 ? -2.140 1.750 -4.998 1.00 0.00 15 MET A C 7
ATOM 8424 O O . MET A 1 15 ? -3.284 1.911 -4.586 1.00 0.00 15 MET A O 7
ATOM 8438 N N . LYS A 1 16 ? -1.850 1.595 -6.291 1.00 0.00 16 LYS A N 7
ATOM 8439 C CA . LYS A 1 16 ? -2.852 1.589 -7.341 1.00 0.00 16 LYS A CA 7
ATOM 8440 C C . LYS A 1 16 ? -3.891 0.506 -7.058 1.00 0.00 16 LYS A C 7
ATOM 8441 O O . LYS A 1 16 ? -5.087 0.774 -7.113 1.00 0.00 16 LYS A O 7
ATOM 8460 N N . VAL A 1 17 ? -3.446 -0.710 -6.732 1.00 0.00 17 VAL A N 7
ATOM 8461 C CA . VAL A 1 17 ? -4.354 -1.795 -6.380 1.00 0.00 17 VAL A CA 7
ATOM 8462 C C . VAL A 1 17 ? -5.221 -1.390 -5.176 1.00 0.00 17 VAL A C 7
ATOM 8463 O O . VAL A 1 17 ? -6.446 -1.517 -5.217 1.00 0.00 17 VAL A O 7
ATOM 8476 N N . ILE A 1 18 ? -4.588 -0.896 -4.108 1.00 0.00 18 ILE A N 7
ATOM 8477 C CA . ILE A 1 18 ? -5.284 -0.470 -2.899 1.00 0.00 18 ILE A CA 7
ATOM 8478 C C . ILE A 1 18 ? -6.344 0.584 -3.250 1.00 0.00 18 ILE A C 7
ATOM 8479 O O . ILE A 1 18 ? -7.456 0.515 -2.738 1.00 0.00 18 ILE A O 7
ATOM 8495 N N . TRP A 1 19 ? -6.005 1.548 -4.113 1.00 0.00 19 TRP A N 7
ATOM 8496 C CA . TRP A 1 19 ? -6.914 2.598 -4.562 1.00 0.00 19 TRP A CA 7
ATOM 8497 C C . TRP A 1 19 ? -8.002 2.059 -5.499 1.00 0.00 19 TRP A C 7
ATOM 8498 O O . TRP A 1 19 ? -9.106 2.597 -5.521 1.00 0.00 19 TRP A O 7
ATOM 8519 N N . LYS A 1 20 ? -7.696 1.039 -6.307 1.00 0.00 20 LYS A N 7
ATOM 8520 C CA . LYS A 1 20 ? -8.658 0.445 -7.225 1.00 0.00 20 LYS A CA 7
ATOM 8521 C C . LYS A 1 20 ? -9.800 -0.191 -6.432 1.00 0.00 20 LYS A C 7
ATOM 8522 O O . LYS A 1 20 ? -10.970 0.023 -6.746 1.00 0.00 20 LYS A O 7
ATOM 8541 N N . HIS A 1 21 ? -9.465 -1.011 -5.433 1.00 0.00 21 HIS A N 7
ATOM 8542 C CA . HIS A 1 21 ? -10.473 -1.597 -4.556 1.00 0.00 21 HIS A CA 7
ATOM 8543 C C . HIS A 1 21 ? -10.962 -0.512 -3.581 1.00 0.00 21 HIS A C 7
ATOM 8544 O O . HIS A 1 21 ? -10.294 0.504 -3.417 1.00 0.00 21 HIS A O 7
ATOM 8558 N N . SER A 1 22 ? -12.120 -0.690 -2.928 1.00 0.00 22 SER A N 7
ATOM 8559 C CA . SER A 1 22 ? -12.628 0.309 -1.986 1.00 0.00 22 SER A CA 7
ATOM 8560 C C . SER A 1 22 ? -11.594 0.518 -0.875 1.00 0.00 22 SER A C 7
ATOM 8561 O O . SER A 1 22 ? -11.173 1.637 -0.588 1.00 0.00 22 SER A O 7
ATOM 8569 N N . SER A 1 23 ? -11.261 -0.554 -0.159 1.00 0.00 23 SER A N 7
ATOM 8570 C CA . SER A 1 23 ? -9.998 -0.619 0.554 1.00 0.00 23 SER A CA 7
ATOM 8571 C C . SER A 1 23 ? -9.450 -2.001 0.180 1.00 0.00 23 SER A C 7
ATOM 8572 O O . SER A 1 23 ? -9.966 -2.591 -0.768 1.00 0.00 23 SER A O 7
ATOM 8580 N N . ILE A 1 24 ? -8.539 -2.607 0.944 1.00 0.00 24 ILE A N 7
ATOM 8581 C CA . ILE A 1 24 ? -8.164 -4.003 0.732 1.00 0.00 24 ILE A CA 7
ATOM 8582 C C . ILE A 1 24 ? -7.665 -4.604 2.050 1.00 0.00 24 ILE A C 7
ATOM 8583 O O . ILE A 1 24 ? -7.150 -3.839 2.868 1.00 0.00 24 ILE A O 7
ATOM 8599 N N . ASN A 1 25 ? -7.799 -5.921 2.274 1.00 0.00 25 ASN A N 7
ATOM 8600 C CA . ASN A 1 25 ? -7.236 -6.597 3.450 1.00 0.00 25 ASN A CA 7
ATOM 8601 C C . ASN A 1 25 ? -5.968 -7.367 3.084 1.00 0.00 25 ASN A C 7
ATOM 8602 O O . ASN A 1 25 ? -5.735 -7.638 1.910 1.00 0.00 25 ASN A O 7
ATOM 8613 N N . THR A 1 26 ? -5.151 -7.729 4.078 1.00 0.00 26 THR A N 7
ATOM 8614 C CA . THR A 1 26 ? -3.885 -8.421 3.864 1.00 0.00 26 THR A CA 7
ATOM 8615 C C . THR A 1 26 ? -3.982 -9.640 2.940 1.00 0.00 26 THR A C 7
ATOM 8616 O O . THR A 1 26 ? -3.144 -9.810 2.059 1.00 0.00 26 THR A O 7
ATOM 8627 N N . ASN A 1 27 ? -4.981 -10.505 3.123 1.00 0.00 27 ASN A N 7
ATOM 8628 C CA . ASN A 1 27 ? -5.094 -11.680 2.267 1.00 0.00 27 ASN A CA 7
ATOM 8629 C C . ASN A 1 27 ? -5.360 -11.255 0.826 1.00 0.00 27 ASN A C 7
ATOM 8630 O O . ASN A 1 27 ? -4.675 -11.701 -0.092 1.00 0.00 27 ASN A O 7
ATOM 8641 N N . GLU A 1 28 ? -6.353 -10.385 0.637 1.00 0.00 28 GLU A N 7
ATOM 8642 C CA . GLU A 1 28 ? -6.759 -9.923 -0.675 1.00 0.00 28 GLU A CA 7
ATOM 8643 C C . GLU A 1 28 ? -5.570 -9.270 -1.366 1.00 0.00 28 GLU A C 7
ATOM 8644 O O . GLU A 1 28 ? -5.287 -9.565 -2.523 1.00 0.00 28 GLU A O 7
ATOM 8656 N N . VAL A 1 29 ? -4.876 -8.389 -0.645 1.00 0.00 29 VAL A N 7
ATOM 8657 C CA . VAL A 1 29 ? -3.746 -7.664 -1.182 1.00 0.00 29 VAL A CA 7
ATOM 8658 C C . VAL A 1 29 ? -2.636 -8.641 -1.556 1.00 0.00 29 VAL A C 7
ATOM 8659 O O . VAL A 1 29 ? -2.204 -8.630 -2.703 1.00 0.00 29 VAL A O 7
ATOM 8672 N N . ILE A 1 30 ? -2.203 -9.518 -0.641 1.00 0.00 30 ILE A N 7
ATOM 8673 C CA . ILE A 1 30 ? -1.137 -10.465 -0.944 1.00 0.00 30 ILE A CA 7
ATOM 8674 C C . ILE A 1 30 ? -1.508 -11.293 -2.177 1.00 0.00 30 ILE A C 7
ATOM 8675 O O . ILE A 1 30 ? -0.722 -11.359 -3.120 1.00 0.00 30 ILE A O 7
ATOM 8691 N N . LYS A 1 31 ? -2.708 -11.884 -2.204 1.00 0.00 31 LYS A N 7
ATOM 8692 C CA . LYS A 1 31 ? -3.142 -12.670 -3.352 1.00 0.00 31 LYS A CA 7
ATOM 8693 C C . LYS A 1 31 ? -3.120 -11.828 -4.636 1.00 0.00 31 LYS A C 7
ATOM 8694 O O . LYS A 1 31 ? -2.465 -12.203 -5.606 1.00 0.00 31 LYS A O 7
ATOM 8713 N N . GLU A 1 32 ? -3.830 -10.695 -4.643 1.00 0.00 32 GLU A N 7
ATOM 8714 C CA . GLU A 1 32 ? -3.943 -9.810 -5.796 1.00 0.00 32 GLU A CA 7
ATOM 8715 C C . GLU A 1 32 ? -2.567 -9.427 -6.345 1.00 0.00 32 GLU A C 7
ATOM 8716 O O . GLU A 1 32 ? -2.297 -9.578 -7.537 1.00 0.00 32 GLU A O 7
ATOM 8728 N N . LEU A 1 33 ? -1.693 -8.913 -5.480 1.00 0.00 33 LEU A N 7
ATOM 8729 C CA . LEU A 1 33 ? -0.374 -8.489 -5.843 1.00 0.00 33 LEU A CA 7
ATOM 8730 C C . LEU A 1 33 ? 0.420 -9.689 -6.366 1.00 0.00 33 LEU A C 7
ATOM 8731 O O . LEU A 1 33 ? 0.794 -9.688 -7.534 1.00 0.00 33 LEU A O 7
ATOM 8747 N N . SER A 1 34 ? 0.608 -10.741 -5.558 1.00 0.00 34 SER A N 7
ATOM 8748 C CA . SER A 1 34 ? 1.398 -11.898 -5.964 1.00 0.00 34 SER A CA 7
ATOM 8749 C C . SER A 1 34 ? 0.900 -12.526 -7.271 1.00 0.00 34 SER A C 7
ATOM 8750 O O . SER A 1 34 ? 1.709 -13.014 -8.055 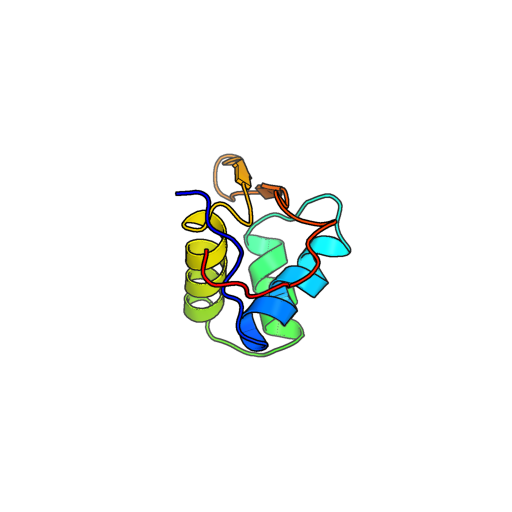1.00 0.00 34 SER A O 7
ATOM 8758 N N . LYS A 1 35 ? -0.414 -12.524 -7.520 1.00 0.00 35 LYS A N 7
ATOM 8759 C CA . LYS A 1 35 ? -0.969 -13.077 -8.750 1.00 0.00 35 LYS A CA 7
ATOM 8760 C C . LYS A 1 35 ? -0.494 -12.288 -9.971 1.00 0.00 35 LYS A C 7
ATOM 8761 O O . LYS A 1 35 ? -0.290 -12.863 -11.038 1.00 0.00 35 LYS A O 7
ATOM 8780 N N . THR A 1 36 ? -0.374 -10.969 -9.825 1.00 0.00 36 THR A N 7
ATOM 8781 C CA . THR A 1 36 ? -0.063 -10.065 -10.917 1.00 0.00 36 THR A CA 7
ATOM 8782 C C . THR A 1 36 ? 1.446 -9.826 -11.000 1.00 0.00 36 THR A C 7
ATOM 8783 O O . THR A 1 36 ? 2.078 -10.177 -11.994 1.00 0.00 36 THR A O 7
ATOM 8794 N N . SER A 1 37 ? 2.020 -9.250 -9.945 1.00 0.00 37 SER A N 7
ATOM 8795 C CA . SER A 1 37 ? 3.444 -8.996 -9.801 1.00 0.00 37 SER A CA 7
ATOM 8796 C C . SER A 1 37 ? 3.928 -9.907 -8.672 1.00 0.00 37 SER A C 7
ATOM 8797 O O . SER A 1 37 ? 3.650 -9.657 -7.501 1.00 0.00 37 SER A O 7
ATOM 8805 N N . THR A 1 38 ? 4.664 -10.960 -9.029 1.00 0.00 38 THR A N 7
ATOM 8806 C CA . THR A 1 38 ? 5.074 -12.039 -8.144 1.00 0.00 38 THR A CA 7
ATOM 8807 C C . THR A 1 38 ? 6.079 -11.644 -7.054 1.00 0.00 38 THR A C 7
ATOM 8808 O O . THR A 1 38 ? 7.214 -12.119 -7.069 1.00 0.00 38 THR A O 7
ATOM 8819 N N . TRP A 1 39 ? 5.670 -10.803 -6.103 1.00 0.00 39 TRP A N 7
ATOM 8820 C CA . TRP A 1 39 ? 6.449 -10.488 -4.918 1.00 0.00 39 TRP A CA 7
ATOM 8821 C C . TRP A 1 39 ? 6.011 -11.463 -3.824 1.00 0.00 39 TRP A C 7
ATOM 8822 O O . TRP A 1 39 ? 4.828 -11.804 -3.730 1.00 0.00 39 TRP A O 7
ATOM 8843 N N . SER A 1 40 ? 6.954 -11.927 -3.004 1.00 0.00 40 SER A N 7
ATOM 8844 C CA . SER A 1 40 ? 6.663 -12.852 -1.922 1.00 0.00 40 SER A CA 7
ATOM 8845 C C . SER A 1 40 ? 5.818 -12.160 -0.839 1.00 0.00 40 SER A C 7
ATOM 8846 O O . SER A 1 40 ? 5.926 -10.944 -0.676 1.00 0.00 40 SER A O 7
ATOM 8854 N N . PRO A 1 41 ? 5.013 -12.900 -0.057 1.00 0.00 41 PRO A N 7
ATOM 8855 C CA . PRO A 1 41 ? 4.204 -12.320 1.007 1.00 0.00 41 PRO A CA 7
ATOM 8856 C C . PRO A 1 41 ? 5.031 -11.429 1.943 1.00 0.00 41 PRO A C 7
ATOM 8857 O O . PRO A 1 41 ? 4.564 -10.382 2.385 1.00 0.00 41 PRO A O 7
ATOM 8868 N N . LYS A 1 42 ? 6.258 -11.845 2.273 1.00 0.00 42 LYS A N 7
ATOM 8869 C CA . LYS A 1 42 ? 7.154 -11.051 3.107 1.00 0.00 42 LYS A CA 7
ATOM 8870 C C . LYS A 1 42 ? 7.485 -9.711 2.435 1.00 0.00 42 LYS A C 7
ATOM 8871 O O . LYS A 1 42 ? 7.472 -8.665 3.083 1.00 0.00 42 LYS A O 7
ATOM 8890 N N . THR A 1 43 ? 7.768 -9.734 1.130 1.00 0.00 43 THR A N 7
ATOM 8891 C CA . THR A 1 43 ? 8.074 -8.553 0.338 1.00 0.00 43 THR A CA 7
ATOM 8892 C C . THR A 1 43 ? 6.887 -7.596 0.416 1.00 0.00 43 THR A C 7
ATOM 8893 O O . THR A 1 43 ? 7.042 -6.425 0.759 1.00 0.00 43 THR A O 7
ATOM 8904 N N . ILE A 1 44 ? 5.691 -8.110 0.124 1.00 0.00 44 ILE A N 7
ATOM 8905 C CA . ILE A 1 44 ? 4.462 -7.342 0.182 1.00 0.00 44 ILE A CA 7
ATOM 8906 C C . ILE A 1 44 ? 4.291 -6.715 1.564 1.00 0.00 44 ILE A C 7
ATOM 8907 O O . ILE A 1 44 ? 4.064 -5.512 1.674 1.00 0.00 44 ILE A O 7
ATOM 8923 N N . GLN A 1 45 ? 4.409 -7.518 2.621 1.00 0.00 45 GLN A N 7
ATOM 8924 C CA . GLN A 1 45 ? 4.288 -7.016 3.981 1.00 0.00 45 GLN A CA 7
ATOM 8925 C C . GLN A 1 45 ? 5.329 -5.929 4.256 1.00 0.00 45 GLN A C 7
ATOM 8926 O O . GLN A 1 45 ? 5.010 -4.925 4.893 1.00 0.00 45 GLN A O 7
ATOM 8940 N N . THR A 1 46 ? 6.552 -6.090 3.744 1.00 0.00 46 THR A N 7
ATOM 8941 C CA . THR A 1 46 ? 7.565 -5.052 3.870 1.00 0.00 46 THR A CA 7
ATOM 8942 C C . THR A 1 46 ? 7.048 -3.770 3.204 1.00 0.00 46 THR A C 7
ATOM 8943 O O . THR A 1 46 ? 7.029 -2.720 3.839 1.00 0.00 46 THR A O 7
ATOM 8954 N N . MET A 1 47 ? 6.595 -3.844 1.946 1.00 0.00 47 MET A N 7
ATOM 8955 C CA . MET A 1 47 ? 6.069 -2.679 1.237 1.00 0.00 47 MET A CA 7
ATOM 8956 C C . MET A 1 47 ? 4.932 -2.015 2.023 1.00 0.00 47 MET A C 7
ATOM 8957 O O . MET A 1 47 ? 4.939 -0.799 2.215 1.00 0.00 47 MET A O 7
ATOM 8971 N N . LEU A 1 48 ? 3.965 -2.807 2.498 1.00 0.00 48 LEU A N 7
ATOM 8972 C CA . LEU A 1 48 ? 2.874 -2.299 3.325 1.00 0.00 48 LEU A CA 7
ATOM 8973 C C . LEU A 1 48 ? 3.463 -1.536 4.516 1.00 0.00 48 LEU A C 7
ATOM 8974 O O . LEU A 1 48 ? 3.062 -0.406 4.795 1.00 0.00 48 LEU A O 7
ATOM 8990 N N . LEU A 1 49 ? 4.434 -2.142 5.208 1.00 0.00 49 LEU A N 7
ATOM 8991 C CA . LEU A 1 49 ? 5.100 -1.510 6.336 1.00 0.00 49 LEU A CA 7
ATOM 8992 C C . LEU A 1 49 ? 5.735 -0.179 5.914 1.00 0.00 49 LEU A C 7
ATOM 8993 O O . LEU A 1 49 ? 5.601 0.803 6.641 1.00 0.00 49 LEU A O 7
ATOM 9009 N N . ARG A 1 50 ? 6.410 -0.125 4.755 1.00 0.00 50 ARG A N 7
ATOM 9010 C CA . ARG A 1 50 ? 6.998 1.117 4.254 1.00 0.00 50 ARG A CA 7
ATOM 9011 C C . ARG A 1 50 ? 5.927 2.201 4.185 1.00 0.00 50 ARG A C 7
ATOM 9012 O O . ARG A 1 50 ? 6.060 3.245 4.815 1.00 0.00 50 ARG A O 7
ATOM 9033 N N . LEU A 1 51 ? 4.865 1.958 3.417 1.00 0.00 51 LEU A N 7
ATOM 9034 C CA . LEU A 1 51 ? 3.746 2.867 3.272 1.00 0.00 51 LEU A CA 7
ATOM 9035 C C . LEU A 1 51 ? 3.185 3.295 4.624 1.00 0.00 51 LEU A C 7
ATOM 9036 O O . LEU A 1 51 ? 2.936 4.481 4.825 1.00 0.00 51 LEU A O 7
ATOM 9052 N N . ILE A 1 52 ? 2.981 2.359 5.551 1.00 0.00 52 ILE A N 7
ATOM 9053 C CA . ILE A 1 52 ? 2.496 2.709 6.879 1.00 0.00 52 ILE A CA 7
ATOM 9054 C C . ILE A 1 52 ? 3.481 3.690 7.533 1.00 0.00 52 ILE A C 7
ATOM 9055 O O . ILE A 1 52 ? 3.080 4.772 7.956 1.00 0.00 52 ILE A O 7
ATOM 9071 N N . LYS A 1 53 ? 4.773 3.349 7.572 1.00 0.00 53 LYS A N 7
ATOM 9072 C CA . LYS A 1 53 ? 5.807 4.198 8.158 1.00 0.00 53 LYS A CA 7
ATOM 9073 C C . LYS A 1 53 ? 5.825 5.589 7.508 1.00 0.00 53 LYS A C 7
ATOM 9074 O O . LYS A 1 53 ? 5.950 6.596 8.199 1.00 0.00 53 LYS A O 7
ATOM 9093 N N . LYS A 1 54 ? 5.695 5.649 6.180 1.00 0.00 54 LYS A N 7
ATOM 9094 C CA . LYS A 1 54 ? 5.673 6.876 5.410 1.00 0.00 54 LYS A CA 7
ATOM 9095 C C . LYS A 1 54 ? 4.359 7.644 5.601 1.00 0.00 54 LYS A C 7
ATOM 9096 O O . LYS A 1 54 ? 4.245 8.782 5.138 1.00 0.00 54 LYS A O 7
ATOM 9115 N N . GLY A 1 55 ? 3.360 7.052 6.261 1.00 0.00 55 GLY A N 7
ATOM 9116 C CA . GLY A 1 55 ? 2.068 7.677 6.467 1.00 0.00 55 GLY A CA 7
ATOM 9117 C C . GLY A 1 55 ? 1.273 7.745 5.165 1.00 0.00 55 GLY A C 7
ATOM 9118 O O . GLY A 1 55 ? 0.449 8.644 5.003 1.00 0.00 55 GLY A O 7
ATOM 9122 N N . ALA A 1 56 ? 1.496 6.793 4.257 1.00 0.00 56 ALA A N 7
ATOM 9123 C CA . ALA A 1 56 ? 0.800 6.678 2.981 1.00 0.00 56 ALA A CA 7
ATOM 9124 C C . ALA A 1 56 ? -0.528 5.932 3.159 1.00 0.00 56 ALA A C 7
ATOM 9125 O O . ALA A 1 56 ? -1.504 6.191 2.453 1.00 0.00 56 ALA A O 7
ATOM 9132 N N . LEU A 1 57 ? -0.554 4.997 4.110 1.00 0.00 57 LEU A N 7
ATOM 9133 C CA . LEU A 1 57 ? -1.702 4.181 4.463 1.00 0.00 57 LEU A CA 7
ATOM 9134 C C . LEU A 1 57 ? -1.801 4.121 5.990 1.00 0.00 57 LEU A C 7
ATOM 9135 O O . LEU A 1 57 ? -0.837 4.418 6.696 1.00 0.00 57 LEU A O 7
ATOM 9151 N N . ASN A 1 58 ? -2.975 3.735 6.480 1.00 0.00 58 ASN A N 7
ATOM 9152 C CA . ASN A 1 58 ? -3.323 3.486 7.871 1.00 0.00 58 ASN A CA 7
ATOM 9153 C C . ASN A 1 58 ? -4.075 2.160 7.830 1.00 0.00 58 ASN A C 7
ATOM 9154 O O . ASN A 1 58 ? -4.575 1.812 6.762 1.00 0.00 58 ASN A O 7
ATOM 9165 N N . HIS A 1 59 ? -4.121 1.381 8.914 1.00 0.00 59 HIS A N 7
ATOM 9166 C CA . HIS A 1 59 ? -4.827 0.106 8.887 1.00 0.00 59 HIS A CA 7
ATOM 9167 C C . HIS A 1 59 ? -5.692 -0.139 10.114 1.00 0.00 59 HIS A C 7
ATOM 9168 O O . HIS A 1 59 ? -5.505 0.485 11.157 1.00 0.00 59 HIS A O 7
ATOM 9182 N N . HIS A 1 60 ? -6.656 -1.046 9.940 1.00 0.00 60 HIS A N 7
ATOM 9183 C CA . HIS A 1 60 ? -7.560 -1.548 10.964 1.00 0.00 60 HIS A CA 7
ATOM 9184 C C . HIS A 1 60 ? -7.400 -3.069 11.009 1.00 0.00 60 HIS A C 7
ATOM 9185 O O . HIS A 1 60 ? -7.196 -3.688 9.967 1.00 0.00 60 HIS A O 7
ATOM 9199 N N . LYS A 1 61 ? -7.499 -3.676 12.193 1.00 0.00 61 LYS A N 7
ATOM 9200 C CA . LYS A 1 61 ? -7.362 -5.115 12.371 1.00 0.00 61 LYS A CA 7
ATOM 9201 C C . LYS A 1 61 ? -8.697 -5.819 12.109 1.00 0.00 61 LYS A C 7
ATOM 9202 O O . LYS A 1 61 ? -9.586 -5.829 12.960 1.00 0.00 61 LYS A O 7
ATOM 9221 N N . GLU A 1 62 ? -8.833 -6.444 10.939 1.00 0.00 62 GLU A N 7
ATOM 9222 C CA . GLU A 1 62 ? -10.007 -7.219 10.583 1.00 0.00 62 GLU A CA 7
ATOM 9223 C C . GLU A 1 62 ? -9.773 -8.634 11.122 1.00 0.00 62 GLU A C 7
ATOM 9224 O O . GLU A 1 62 ? -9.456 -9.574 10.387 1.00 0.00 62 GLU A O 7
ATOM 9236 N N . GLY A 1 63 ? -9.967 -8.761 12.436 1.00 0.00 63 GLY A N 7
ATOM 9237 C CA . GLY A 1 63 ? -9.836 -9.996 13.192 1.00 0.00 63 GLY A CA 7
ATOM 9238 C C . GLY A 1 63 ? -8.436 -10.606 13.103 1.00 0.00 63 GLY A C 7
ATOM 9239 O O . GLY A 1 63 ? -7.638 -10.472 14.027 1.00 0.00 63 GLY A O 7
ATOM 9243 N N . ARG A 1 64 ? -8.159 -11.297 11.996 1.00 0.00 64 ARG A N 7
ATOM 9244 C CA . ARG A 1 64 ? -6.908 -12.000 11.738 1.00 0.00 64 ARG A CA 7
ATOM 9245 C C . ARG A 1 64 ? -6.021 -11.234 10.757 1.00 0.00 64 ARG A C 7
ATOM 9246 O O . ARG A 1 64 ? -4.801 -11.238 10.902 1.00 0.00 64 ARG A O 7
ATOM 9267 N N . VAL A 1 65 ? -6.625 -10.609 9.744 1.00 0.00 65 VAL A N 7
ATOM 9268 C CA . VAL A 1 65 ? -5.916 -9.831 8.734 1.00 0.00 65 VAL A CA 7
ATOM 9269 C C . VAL A 1 65 ? -6.139 -8.354 9.042 1.00 0.00 65 VAL A C 7
ATOM 9270 O O . VAL A 1 65 ? -6.903 -8.027 9.948 1.00 0.00 65 VAL A O 7
ATOM 9283 N N . PHE A 1 66 ? -5.462 -7.447 8.337 1.00 0.00 66 PHE A N 7
ATOM 9284 C CA . PHE A 1 66 ? -5.627 -6.018 8.540 1.00 0.00 66 PHE A CA 7
ATOM 9285 C C . PHE A 1 66 ? -6.021 -5.340 7.226 1.00 0.00 66 PHE A C 7
ATOM 9286 O O . PHE A 1 66 ? -5.486 -5.666 6.166 1.00 0.00 66 PHE A O 7
ATOM 9303 N N . VAL A 1 67 ? -7.026 -4.462 7.307 1.00 0.00 67 VAL A N 7
ATOM 9304 C CA . VAL A 1 67 ? -7.595 -3.690 6.213 1.00 0.00 67 VAL A CA 7
ATOM 9305 C C . VAL A 1 67 ? -6.831 -2.381 6.124 1.00 0.00 67 VAL A C 7
ATOM 9306 O O . VAL A 1 67 ? -6.662 -1.727 7.151 1.00 0.00 67 VAL A O 7
ATOM 9319 N N . TYR A 1 68 ? -6.397 -1.994 4.921 1.00 0.00 68 TYR A N 7
ATOM 9320 C CA . TYR A 1 68 ? -5.645 -0.764 4.723 1.00 0.00 68 TYR A CA 7
ATOM 9321 C C . TYR A 1 68 ? -6.574 0.348 4.252 1.00 0.00 68 TYR A C 7
ATOM 9322 O O . TYR A 1 68 ? -7.169 0.253 3.180 1.00 0.00 68 TYR A O 7
ATOM 9340 N N . THR A 1 69 ? -6.649 1.420 5.034 1.00 0.00 69 THR A N 7
ATOM 9341 C CA . THR A 1 69 ? -7.363 2.642 4.731 1.00 0.00 69 THR A CA 7
ATOM 9342 C C . THR A 1 69 ? -6.296 3.591 4.176 1.00 0.00 69 THR A C 7
ATOM 9343 O O . THR A 1 69 ? -5.366 3.918 4.918 1.00 0.00 69 THR A O 7
ATOM 9354 N N . PRO A 1 70 ? -6.353 3.999 2.901 1.00 0.00 70 PRO A N 7
ATOM 9355 C CA . PRO A 1 70 ? -5.326 4.854 2.337 1.00 0.00 70 PRO A CA 7
ATOM 9356 C C . PRO A 1 70 ? -5.377 6.263 2.936 1.00 0.00 70 PRO A C 7
ATOM 9357 O O . PRO A 1 70 ? -6.455 6.820 3.127 1.00 0.00 70 PRO A O 7
ATOM 9368 N N . ASN A 1 71 ? -4.204 6.830 3.238 1.00 0.00 71 ASN A N 7
ATOM 9369 C CA . ASN A 1 71 ? -4.074 8.147 3.865 1.00 0.00 71 ASN A CA 7
ATOM 9370 C C . ASN A 1 71 ? -4.120 9.235 2.805 1.00 0.00 71 ASN A C 7
ATOM 9371 O O . ASN A 1 71 ? -4.646 10.322 3.028 1.00 0.00 71 ASN A O 7
ATOM 9382 N N . ILE A 1 72 ? -3.540 8.921 1.650 1.00 0.00 72 ILE A N 7
ATOM 9383 C CA . ILE A 1 72 ? -3.459 9.777 0.485 1.00 0.00 72 ILE A CA 7
ATOM 9384 C C . ILE A 1 72 ? -4.346 9.138 -0.583 1.00 0.00 72 ILE A C 7
ATOM 9385 O O . ILE A 1 72 ? -4.432 7.913 -0.665 1.00 0.00 72 ILE A O 7
ATOM 9401 N N . ASP A 1 73 ? -5.046 9.958 -1.368 1.00 0.00 73 ASP A N 7
ATOM 9402 C CA . ASP A 1 73 ? -5.960 9.491 -2.401 1.00 0.00 73 ASP A CA 7
ATOM 9403 C C . ASP A 1 73 ? -6.125 10.549 -3.488 1.00 0.00 73 ASP A C 7
ATOM 9404 O O . ASP A 1 73 ? -5.760 10.312 -4.634 1.00 0.00 73 ASP A O 7
ATOM 9413 N N . GLU A 1 74 ? -6.650 11.719 -3.108 1.00 0.00 74 GLU A N 7
ATOM 9414 C CA . GLU A 1 74 ? -6.901 12.867 -3.977 1.00 0.00 74 GLU A CA 7
ATOM 9415 C C . GLU A 1 74 ? -5.796 13.065 -5.023 1.00 0.00 74 GLU A C 7
ATOM 9416 O O . GLU A 1 74 ? -6.018 12.913 -6.221 1.00 0.00 74 GLU A O 7
ATOM 9428 N N . SER A 1 75 ? -4.598 13.402 -4.549 1.00 0.00 75 SER A N 7
ATOM 9429 C CA . SER A 1 75 ? -3.429 13.660 -5.378 1.00 0.00 75 SER A CA 7
ATOM 9430 C C . SER A 1 75 ? -2.710 12.381 -5.824 1.00 0.00 75 SER A C 7
ATOM 9431 O O . SER A 1 75 ? -1.604 12.479 -6.350 1.00 0.00 75 SER A O 7
ATOM 9439 N N . ASP A 1 76 ? -3.305 11.200 -5.616 1.00 0.00 76 ASP A N 7
ATOM 9440 C CA . ASP A 1 76 ? -2.717 9.901 -5.918 1.00 0.00 76 ASP A CA 7
ATOM 9441 C C . ASP A 1 76 ? -1.297 9.835 -5.344 1.00 0.00 76 ASP A C 7
ATOM 9442 O O . ASP A 1 76 ? -1.144 9.742 -4.128 1.00 0.00 76 ASP A O 7
ATOM 9451 N N . TYR A 1 77 ? -0.266 9.921 -6.188 1.00 0.00 77 TYR A N 7
ATOM 9452 C CA . TYR A 1 77 ? 1.127 9.930 -5.781 1.00 0.00 77 TYR A CA 7
ATOM 9453 C C . TYR A 1 77 ? 1.900 10.924 -6.649 1.00 0.00 77 TYR A C 7
ATOM 9454 O O . TYR A 1 77 ? 2.245 10.619 -7.789 1.00 0.00 77 TYR A O 7
ATOM 9472 N N . ILE A 1 78 ? 2.177 12.112 -6.108 1.00 0.00 78 ILE A N 7
ATOM 9473 C CA . ILE A 1 78 ? 3.026 13.100 -6.757 1.00 0.00 78 ILE A CA 7
ATOM 9474 C C . ILE A 1 78 ? 4.455 12.802 -6.297 1.00 0.00 78 ILE A C 7
ATOM 9475 O O . ILE A 1 78 ? 4.723 12.793 -5.096 1.00 0.00 78 ILE A O 7
ATOM 9491 N N . GLU A 1 79 ? 5.379 12.557 -7.230 1.00 0.00 79 GLU A N 7
ATOM 9492 C CA . GLU A 1 79 ? 6.760 12.294 -6.862 1.00 0.00 79 GLU A CA 7
ATOM 9493 C C . GLU A 1 79 ? 7.399 13.619 -6.442 1.00 0.00 79 GLU A C 7
ATOM 9494 O O . GLU A 1 79 ? 7.827 14.408 -7.282 1.00 0.00 79 GLU A O 7
ATOM 9506 N N . VAL A 1 80 ? 7.462 13.855 -5.132 1.00 0.00 80 VAL A N 7
ATOM 9507 C CA . VAL A 1 80 ? 8.070 15.049 -4.571 1.00 0.00 80 VAL A CA 7
ATOM 9508 C C . VAL A 1 80 ? 9.593 14.932 -4.690 1.00 0.00 80 VAL A C 7
ATOM 9509 O O . VAL A 1 80 ? 10.139 13.830 -4.667 1.00 0.00 80 VAL A O 7
ATOM 9522 N N . LYS A 1 81 ? 10.283 16.062 -4.852 1.00 0.00 81 LYS A N 7
ATOM 9523 C CA . LYS A 1 81 ? 11.733 16.110 -4.974 1.00 0.00 81 LYS A CA 7
ATOM 9524 C C . LYS A 1 81 ? 12.329 16.617 -3.659 1.00 0.00 81 LYS A C 7
ATOM 9525 O O . LYS A 1 81 ? 13.041 17.621 -3.636 1.00 0.00 81 LYS A O 7
ATOM 9544 N N . SER A 1 82 ? 12.010 15.946 -2.552 1.00 0.00 82 SER A N 7
ATOM 9545 C CA . SER A 1 82 ? 12.483 16.253 -1.214 1.00 0.00 82 SER A CA 7
ATOM 9546 C C . SER A 1 82 ? 12.244 15.006 -0.369 1.00 0.00 82 SER A C 7
ATOM 9547 O O . SER A 1 82 ? 12.784 14.963 0.755 1.00 0.00 82 SER A O 7
ATOM 9556 N N . MET A 1 1 ? 4.281 10.021 4.986 1.00 0.00 1 MET A N 8
ATOM 9557 C CA . MET A 1 1 ? 4.344 11.484 5.074 1.00 0.00 1 MET A CA 8
ATOM 9558 C C . MET A 1 1 ? 3.809 12.062 3.766 1.00 0.00 1 MET A C 8
ATOM 9559 O O . MET A 1 1 ? 3.969 11.419 2.733 1.00 0.00 1 MET A O 8
ATOM 9575 N N . LYS A 1 2 ? 3.149 13.224 3.808 1.00 0.00 2 LYS A N 8
ATOM 9576 C CA . LYS A 1 2 ? 2.604 13.851 2.612 1.00 0.00 2 LYS A CA 8
ATOM 9577 C C . LYS A 1 2 ? 3.747 14.227 1.667 1.00 0.00 2 LYS A C 8
ATOM 9578 O O . LYS A 1 2 ? 3.726 13.890 0.487 1.00 0.00 2 LYS A O 8
ATOM 9597 N N . LYS A 1 3 ? 4.740 14.946 2.193 1.00 0.00 3 LYS A N 8
ATOM 9598 C CA . LYS A 1 3 ? 5.917 15.334 1.434 1.00 0.00 3 LYS A CA 8
ATOM 9599 C C . LYS A 1 3 ? 6.827 14.115 1.240 1.00 0.00 3 LYS A C 8
ATOM 9600 O O . LYS A 1 3 ? 6.897 13.255 2.117 1.00 0.00 3 LYS A O 8
ATOM 9619 N N . ILE A 1 4 ? 7.517 14.067 0.094 1.00 0.00 4 ILE A N 8
ATOM 9620 C CA . ILE A 1 4 ? 8.475 13.036 -0.310 1.00 0.00 4 ILE A CA 8
ATOM 9621 C C . ILE A 1 4 ? 8.150 11.616 0.197 1.00 0.00 4 ILE A C 8
ATOM 9622 O O . ILE A 1 4 ? 8.948 11.018 0.918 1.00 0.00 4 ILE A O 8
ATOM 9638 N N . PRO A 1 5 ? 7.003 11.038 -0.194 1.00 0.00 5 PRO A N 8
ATOM 9639 C CA . PRO A 1 5 ? 6.634 9.705 0.238 1.00 0.00 5 PRO A CA 8
ATOM 9640 C C . PRO A 1 5 ? 7.491 8.644 -0.450 1.00 0.00 5 PRO A C 8
ATOM 9641 O O . PRO A 1 5 ? 7.994 8.837 -1.557 1.00 0.00 5 PRO A O 8
ATOM 9652 N N . GLN A 1 6 ? 7.638 7.500 0.219 1.00 0.00 6 GLN A N 8
ATOM 9653 C CA . GLN A 1 6 ? 8.407 6.371 -0.271 1.00 0.00 6 GLN A CA 8
ATOM 9654 C C . GLN A 1 6 ? 7.708 5.718 -1.474 1.00 0.00 6 GLN A C 8
ATOM 9655 O O . GLN A 1 6 ? 7.047 4.697 -1.302 1.00 0.00 6 GLN A O 8
ATOM 9669 N N . ILE A 1 7 ? 7.817 6.287 -2.676 1.00 0.00 7 ILE A N 8
ATOM 9670 C CA . ILE A 1 7 ? 7.214 5.703 -3.873 1.00 0.00 7 ILE A CA 8
ATOM 9671 C C . ILE A 1 7 ? 8.299 5.194 -4.828 1.00 0.00 7 ILE A C 8
ATOM 9672 O O . ILE A 1 7 ? 9.404 5.728 -4.895 1.00 0.00 7 ILE A O 8
ATOM 9688 N N . SER A 1 8 ? 7.956 4.138 -5.564 1.00 0.00 8 SER A N 8
ATOM 9689 C CA . SER A 1 8 ? 8.711 3.474 -6.613 1.00 0.00 8 SER A CA 8
ATOM 9690 C C . SER A 1 8 ? 7.651 2.710 -7.414 1.00 0.00 8 SER A C 8
ATOM 9691 O O . SER A 1 8 ? 6.505 2.657 -6.967 1.00 0.00 8 SER A O 8
ATOM 9699 N N . ASP A 1 9 ? 7.990 2.130 -8.569 1.00 0.00 9 ASP A N 8
ATOM 9700 C CA . ASP A 1 9 ? 7.013 1.455 -9.424 1.00 0.00 9 ASP A CA 8
ATOM 9701 C C . ASP A 1 9 ? 6.091 0.504 -8.650 1.00 0.00 9 ASP A C 8
ATOM 9702 O O . ASP A 1 9 ? 4.886 0.732 -8.572 1.00 0.00 9 ASP A O 8
ATOM 9711 N N . ALA A 1 10 ? 6.656 -0.555 -8.067 1.00 0.00 10 ALA A N 8
ATOM 9712 C CA . ALA A 1 10 ? 5.876 -1.553 -7.345 1.00 0.00 10 ALA A CA 8
ATOM 9713 C C . ALA A 1 10 ? 5.051 -0.915 -6.225 1.00 0.00 10 ALA A C 8
ATOM 9714 O O . ALA A 1 10 ? 3.859 -1.189 -6.089 1.00 0.00 10 ALA A O 8
ATOM 9721 N N . GLU A 1 11 ? 5.683 -0.047 -5.430 1.00 0.00 11 GLU A N 8
ATOM 9722 C CA . GLU A 1 11 ? 4.998 0.655 -4.357 1.00 0.00 11 GLU A CA 8
ATOM 9723 C C . GLU A 1 11 ? 3.825 1.466 -4.910 1.00 0.00 11 GLU A C 8
ATOM 9724 O O . GLU A 1 11 ? 2.789 1.561 -4.262 1.00 0.00 11 GLU A O 8
ATOM 9736 N N . LEU A 1 12 ? 3.974 2.059 -6.096 1.00 0.00 12 LEU A N 8
ATOM 9737 C CA . LEU A 1 12 ? 2.912 2.836 -6.707 1.00 0.00 12 LEU A CA 8
ATOM 9738 C C . LEU A 1 12 ? 1.801 1.904 -7.200 1.00 0.00 12 LEU A C 8
ATOM 9739 O O . LEU A 1 12 ? 0.634 2.212 -6.986 1.00 0.00 12 LEU A O 8
ATOM 9755 N N . GLU A 1 13 ? 2.119 0.761 -7.825 1.00 0.00 13 GLU A N 8
ATOM 9756 C CA . GLU A 1 13 ? 1.094 -0.218 -8.200 1.00 0.00 13 GLU A CA 8
ATOM 9757 C C . GLU A 1 13 ? 0.250 -0.551 -6.970 1.00 0.00 13 GLU A C 8
ATOM 9758 O O . GLU A 1 13 ? -0.980 -0.534 -6.994 1.00 0.00 13 GLU A O 8
ATOM 9770 N N . VAL A 1 14 ? 0.956 -0.859 -5.887 1.00 0.00 14 VAL A N 8
ATOM 9771 C CA . VAL A 1 14 ? 0.375 -1.127 -4.591 1.00 0.00 14 VAL A CA 8
ATOM 9772 C C . VAL A 1 14 ? -0.532 0.036 -4.201 1.00 0.00 14 VAL A C 8
ATOM 9773 O O . VAL A 1 14 ? -1.722 -0.167 -4.002 1.00 0.00 14 VAL A O 8
ATOM 9786 N N . MET A 1 15 ? 0.000 1.254 -4.126 1.00 0.00 15 MET A N 8
ATOM 9787 C CA . MET A 1 15 ? -0.759 2.437 -3.748 1.00 0.00 15 MET A CA 8
ATOM 9788 C C . MET A 1 15 ? -2.038 2.582 -4.570 1.00 0.00 15 MET A C 8
ATOM 9789 O O . MET A 1 15 ? -3.108 2.797 -4.008 1.00 0.00 15 MET A O 8
ATOM 9803 N N . LYS A 1 16 ? -1.923 2.458 -5.892 1.00 0.00 16 LYS A N 8
ATOM 9804 C CA . LYS A 1 16 ? -3.042 2.503 -6.815 1.00 0.00 16 LYS A CA 8
ATOM 9805 C C . LYS A 1 16 ? -4.103 1.498 -6.372 1.00 0.00 16 LYS A C 8
ATOM 9806 O O . LYS A 1 16 ? -5.271 1.854 -6.240 1.00 0.00 16 LYS A O 8
ATOM 9825 N N . VAL A 1 17 ? -3.700 0.246 -6.145 1.00 0.00 17 VAL A N 8
ATOM 9826 C CA . VAL A 1 17 ? -4.610 -0.791 -5.681 1.00 0.00 17 VAL A CA 8
ATOM 9827 C C . VAL A 1 17 ? -5.244 -0.379 -4.343 1.00 0.00 17 VAL A C 8
ATOM 9828 O O . VAL A 1 17 ? -6.468 -0.368 -4.220 1.00 0.00 17 VAL A O 8
ATOM 9841 N N . ILE A 1 18 ? -4.428 -0.009 -3.351 1.00 0.00 18 ILE A N 8
ATOM 9842 C CA . ILE A 1 18 ? -4.893 0.395 -2.028 1.00 0.00 18 ILE A CA 8
ATOM 9843 C C . ILE A 1 18 ? -5.961 1.485 -2.144 1.00 0.00 18 ILE A C 8
ATOM 9844 O O . ILE A 1 18 ? -7.034 1.358 -1.558 1.00 0.00 18 ILE A O 8
ATOM 9860 N N . TRP A 1 19 ? -5.680 2.541 -2.911 1.00 0.00 19 TRP A N 8
ATOM 9861 C CA . TRP A 1 19 ? -6.574 3.675 -3.096 1.00 0.00 19 TRP A CA 8
ATOM 9862 C C . TRP A 1 19 ? -7.956 3.296 -3.648 1.00 0.00 19 TRP A C 8
ATOM 9863 O O . TRP A 1 19 ? -8.869 4.117 -3.583 1.00 0.00 19 TRP A O 8
ATOM 9884 N N . LYS A 1 20 ? -8.148 2.089 -4.196 1.00 0.00 20 LYS A N 8
ATOM 9885 C CA . LYS A 1 20 ? -9.480 1.670 -4.622 1.00 0.00 20 LYS A CA 8
ATOM 9886 C C . LYS A 1 20 ? -10.366 1.374 -3.404 1.00 0.00 20 LYS A C 8
ATOM 9887 O O . LYS A 1 20 ? -11.588 1.455 -3.501 1.00 0.00 20 LYS A O 8
ATOM 9906 N N . HIS A 1 21 ? -9.757 1.003 -2.272 1.00 0.00 21 HIS A N 8
ATOM 9907 C CA . HIS A 1 21 ? -10.445 0.681 -1.027 1.00 0.00 21 HIS A CA 8
ATOM 9908 C C . HIS A 1 21 ? -10.403 1.900 -0.089 1.00 0.00 21 HIS A C 8
ATOM 9909 O O . HIS A 1 21 ? -9.604 2.810 -0.301 1.00 0.00 21 HIS A O 8
ATOM 9923 N N . SER A 1 22 ? -11.256 1.947 0.943 1.00 0.00 22 SER A N 8
ATOM 9924 C CA . SER A 1 22 ? -11.292 3.070 1.882 1.00 0.00 22 SER A CA 8
ATOM 9925 C C . SER A 1 22 ? -9.956 3.124 2.628 1.00 0.00 22 SER A C 8
ATOM 9926 O O . SER A 1 22 ? -9.272 4.144 2.666 1.00 0.00 22 SER A O 8
ATOM 9934 N N . SER A 1 23 ? -9.624 2.036 3.315 1.00 0.00 23 SER A N 8
ATOM 9935 C CA . SER A 1 23 ? -8.245 1.744 3.667 1.00 0.00 23 SER A CA 8
ATOM 9936 C C . SER A 1 23 ? -8.099 0.279 3.244 1.00 0.00 23 SER A C 8
ATOM 9937 O O . SER A 1 23 ? -8.956 -0.181 2.496 1.00 0.00 23 SER A O 8
ATOM 9945 N N . ILE A 1 24 ? -7.167 -0.521 3.761 1.00 0.00 24 ILE A N 8
ATOM 9946 C CA . ILE A 1 24 ? -7.155 -1.939 3.397 1.00 0.00 24 ILE A CA 8
ATOM 9947 C C . ILE A 1 24 ? -6.549 -2.785 4.513 1.00 0.00 24 ILE A C 8
ATOM 9948 O O . ILE A 1 24 ? -5.543 -2.354 5.080 1.00 0.00 24 ILE A O 8
ATOM 9964 N N . ASN A 1 25 ? -7.122 -3.954 4.843 1.00 0.00 25 ASN A N 8
ATOM 9965 C CA . ASN A 1 25 ? -6.474 -4.852 5.795 1.00 0.00 25 ASN A CA 8
ATOM 9966 C C . ASN A 1 25 ? -5.403 -5.649 5.062 1.00 0.00 25 ASN A C 8
ATOM 9967 O O . ASN A 1 25 ? -5.449 -5.818 3.843 1.00 0.00 25 ASN A O 8
ATOM 9978 N N . THR A 1 26 ? -4.433 -6.150 5.819 1.00 0.00 26 THR A N 8
ATOM 9979 C CA . THR A 1 26 ? -3.316 -6.864 5.228 1.00 0.00 26 THR A CA 8
ATOM 9980 C C . THR A 1 26 ? -3.744 -8.068 4.383 1.00 0.00 26 THR A C 8
ATOM 9981 O O . THR A 1 26 ? -3.207 -8.254 3.295 1.00 0.00 26 THR A O 8
ATOM 9992 N N . ASN A 1 27 ? -4.706 -8.881 4.835 1.00 0.00 27 ASN A N 8
ATOM 9993 C CA . ASN A 1 27 ? -5.146 -10.032 4.047 1.00 0.00 27 ASN A CA 8
ATOM 9994 C C . ASN A 1 27 ? -5.627 -9.570 2.671 1.00 0.00 27 ASN A C 8
ATOM 9995 O O . ASN A 1 27 ? -5.167 -10.082 1.650 1.00 0.00 27 ASN A O 8
ATOM 10006 N N . GLU A 1 28 ? -6.540 -8.592 2.653 1.00 0.00 28 GLU A N 8
ATOM 10007 C CA . GLU A 1 28 ? -7.034 -7.994 1.427 1.00 0.00 28 GLU A CA 8
ATOM 10008 C C . GLU A 1 28 ? -5.854 -7.534 0.572 1.00 0.00 28 GLU A C 8
ATOM 10009 O O . GLU A 1 28 ? -5.818 -7.833 -0.615 1.00 0.00 28 GLU A O 8
ATOM 10021 N N . VAL A 1 29 ? -4.901 -6.803 1.160 1.00 0.00 29 VAL A N 8
ATOM 10022 C CA . VAL A 1 29 ? -3.769 -6.283 0.402 1.00 0.00 29 VAL A CA 8
ATOM 10023 C C . VAL A 1 29 ? -2.962 -7.410 -0.250 1.00 0.00 29 VAL A C 8
ATOM 10024 O O . VAL A 1 29 ? -2.757 -7.384 -1.465 1.00 0.00 29 VAL A O 8
ATOM 10037 N N . ILE A 1 30 ? -2.514 -8.400 0.533 1.00 0.00 30 ILE A N 8
ATOM 10038 C CA . ILE A 1 30 ? -1.721 -9.499 -0.002 1.00 0.00 30 ILE A CA 8
ATOM 10039 C C . ILE A 1 30 ? -2.512 -10.189 -1.110 1.00 0.00 30 ILE A C 8
ATOM 10040 O O . ILE A 1 30 ? -1.984 -10.384 -2.203 1.00 0.00 30 ILE A O 8
ATOM 10056 N N . LYS A 1 31 ? -3.774 -10.536 -0.843 1.00 0.00 31 LYS A N 8
ATOM 10057 C CA . LYS A 1 31 ? -4.615 -11.212 -1.815 1.00 0.00 31 LYS A CA 8
ATOM 10058 C C . LYS A 1 31 ? -4.735 -10.391 -3.106 1.00 0.00 31 LYS A C 8
ATOM 10059 O O . LYS A 1 31 ? -4.449 -10.894 -4.192 1.00 0.00 31 LYS A O 8
ATOM 10078 N N . GLU A 1 32 ? -5.149 -9.126 -2.987 1.00 0.00 32 GLU A N 8
ATOM 10079 C CA . GLU A 1 32 ? -5.369 -8.231 -4.112 1.00 0.00 32 GLU A CA 8
ATOM 10080 C C . GLU A 1 32 ? -4.108 -8.078 -4.958 1.00 0.00 32 GLU A C 8
ATOM 10081 O O . GLU A 1 32 ? -4.164 -8.181 -6.186 1.00 0.00 32 GLU A O 8
ATOM 10093 N N . LEU A 1 33 ? -2.967 -7.818 -4.314 1.00 0.00 33 LEU A N 8
ATOM 10094 C CA . LEU A 1 33 ? -1.738 -7.713 -5.076 1.00 0.00 33 LEU A CA 8
ATOM 10095 C C . LEU A 1 33 ? -1.438 -9.064 -5.720 1.00 0.00 33 LEU A C 8
ATOM 10096 O O . LEU A 1 33 ? -1.293 -9.113 -6.934 1.00 0.00 33 LEU A O 8
ATOM 10112 N N . SER A 1 34 ? -1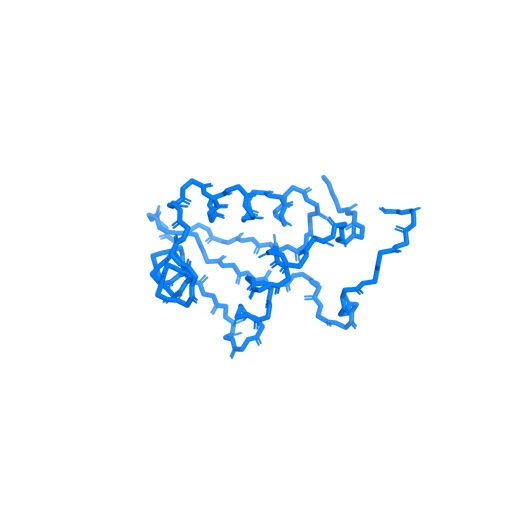.420 -10.160 -4.956 1.00 0.00 34 SER A N 8
ATOM 10113 C CA . SER A 1 34 ? -1.132 -11.485 -5.501 1.00 0.00 34 SER A CA 8
ATOM 10114 C C . SER A 1 34 ? -1.987 -11.808 -6.736 1.00 0.00 34 SER A C 8
ATOM 10115 O O . SER A 1 34 ? -1.486 -12.393 -7.692 1.00 0.00 34 SER A O 8
ATOM 10123 N N . LYS A 1 35 ? -3.270 -11.429 -6.720 1.00 0.00 35 LYS A N 8
ATOM 10124 C CA . LYS A 1 35 ? -4.179 -11.655 -7.839 1.00 0.00 35 LYS A CA 8
ATOM 10125 C C . LYS A 1 35 ? -3.738 -10.891 -9.094 1.00 0.00 35 LYS A C 8
ATOM 10126 O O . LYS A 1 35 ? -3.977 -11.358 -10.205 1.00 0.00 35 LYS A O 8
ATOM 10145 N N . THR A 1 36 ? -3.146 -9.707 -8.924 1.00 0.00 36 THR A N 8
ATOM 10146 C CA . THR A 1 36 ? -2.737 -8.840 -10.019 1.00 0.00 36 THR A CA 8
ATOM 10147 C C . THR A 1 36 ? -1.242 -9.016 -10.303 1.00 0.00 36 THR A C 8
ATOM 10148 O O . THR A 1 36 ? -0.855 -9.551 -11.339 1.00 0.00 36 THR A O 8
ATOM 10159 N N . SER A 1 37 ? -0.403 -8.545 -9.381 1.00 0.00 37 SER A N 8
ATOM 10160 C CA . SER A 1 37 ? 1.046 -8.651 -9.437 1.00 0.00 37 SER A CA 8
ATOM 10161 C C . SER A 1 37 ? 1.469 -9.812 -8.535 1.00 0.00 37 SER A C 8
ATOM 10162 O O . SER A 1 37 ? 1.459 -9.686 -7.310 1.00 0.00 37 SER A O 8
ATOM 10170 N N . THR A 1 38 ? 1.881 -10.930 -9.133 1.00 0.00 38 THR A N 8
ATOM 10171 C CA . THR A 1 38 ? 2.231 -12.152 -8.430 1.00 0.00 38 THR A CA 8
ATOM 10172 C C . THR A 1 38 ? 3.557 -12.031 -7.667 1.00 0.00 38 THR A C 8
ATOM 10173 O O . THR A 1 38 ? 4.554 -12.635 -8.059 1.00 0.00 38 THR A O 8
ATOM 10184 N N . TRP A 1 39 ? 3.563 -11.247 -6.588 1.00 0.00 39 TRP A N 8
ATOM 10185 C CA . TRP A 1 39 ? 4.680 -11.079 -5.674 1.00 0.00 39 TRP A CA 8
ATOM 10186 C C . TRP A 1 39 ? 4.404 -11.942 -4.438 1.00 0.00 39 TRP A C 8
ATOM 10187 O O . TRP A 1 39 ? 3.249 -12.108 -4.050 1.00 0.00 39 TRP A O 8
ATOM 10208 N N . SER A 1 40 ? 5.443 -12.511 -3.817 1.00 0.00 40 SER A N 8
ATOM 10209 C CA . SER A 1 40 ? 5.248 -13.356 -2.645 1.00 0.00 40 SER A CA 8
ATOM 10210 C C . SER A 1 40 ? 4.773 -12.512 -1.455 1.00 0.00 40 SER A C 8
ATOM 10211 O O . SER A 1 40 ? 5.052 -11.312 -1.424 1.00 0.00 40 SER A O 8
ATOM 10219 N N . PRO A 1 41 ? 4.102 -13.103 -0.451 1.00 0.00 41 PRO A N 8
ATOM 10220 C CA . PRO A 1 41 ? 3.722 -12.375 0.749 1.00 0.00 41 PRO A CA 8
ATOM 10221 C C . PRO A 1 41 ? 4.939 -11.676 1.359 1.00 0.00 41 PRO A C 8
ATOM 10222 O O . PRO A 1 41 ? 4.846 -10.521 1.752 1.00 0.00 41 PRO A O 8
ATOM 10233 N N . LYS A 1 42 ? 6.098 -12.345 1.392 1.00 0.00 42 LYS A N 8
ATOM 10234 C CA . LYS A 1 42 ? 7.333 -11.737 1.872 1.00 0.00 42 LYS A CA 8
ATOM 10235 C C . LYS A 1 42 ? 7.654 -10.479 1.055 1.00 0.00 42 LYS A C 8
ATOM 10236 O O . LYS A 1 42 ? 7.942 -9.425 1.625 1.00 0.00 42 LYS A O 8
ATOM 10255 N N . THR A 1 43 ? 7.619 -10.581 -0.278 1.00 0.00 43 THR A N 8
ATOM 10256 C CA . THR A 1 43 ? 7.877 -9.437 -1.145 1.00 0.00 43 THR A CA 8
ATOM 10257 C C . THR A 1 43 ? 6.922 -8.295 -0.783 1.00 0.00 43 THR A C 8
ATOM 10258 O O . THR A 1 43 ? 7.363 -7.181 -0.499 1.00 0.00 43 THR A O 8
ATOM 10269 N N . ILE A 1 44 ? 5.616 -8.577 -0.763 1.00 0.00 44 ILE A N 8
ATOM 10270 C CA . ILE A 1 44 ? 4.592 -7.604 -0.425 1.00 0.00 44 ILE A CA 8
ATOM 10271 C C . ILE A 1 44 ? 4.904 -6.945 0.915 1.00 0.00 44 ILE A C 8
ATOM 10272 O O . ILE A 1 44 ? 4.925 -5.725 1.025 1.00 0.00 44 ILE A O 8
ATOM 10288 N N . GLN A 1 45 ? 5.147 -7.760 1.936 1.00 0.00 45 GLN A N 8
ATOM 10289 C CA . GLN A 1 45 ? 5.477 -7.305 3.277 1.00 0.00 45 GLN A CA 8
ATOM 10290 C C . GLN A 1 45 ? 6.708 -6.396 3.249 1.00 0.00 45 GLN A C 8
ATOM 10291 O O . GLN A 1 45 ? 6.731 -5.382 3.941 1.00 0.00 45 GLN A O 8
ATOM 10305 N N . THR A 1 46 ? 7.716 -6.722 2.437 1.00 0.00 46 THR A N 8
ATOM 10306 C CA . THR A 1 46 ? 8.895 -5.874 2.299 1.00 0.00 46 THR A CA 8
ATOM 10307 C C . THR A 1 46 ? 8.489 -4.513 1.709 1.00 0.00 46 THR A C 8
ATOM 10308 O O . THR A 1 46 ? 8.857 -3.466 2.244 1.00 0.00 46 THR A O 8
ATOM 10319 N N . MET A 1 47 ? 7.719 -4.515 0.615 1.00 0.00 47 MET A N 8
ATOM 10320 C CA . MET A 1 47 ? 7.236 -3.288 -0.013 1.00 0.00 47 MET A CA 8
ATOM 10321 C C . MET A 1 47 ? 6.433 -2.451 0.991 1.00 0.00 47 MET A C 8
ATOM 10322 O O . MET A 1 47 ? 6.650 -1.247 1.115 1.00 0.00 47 MET A O 8
ATOM 10336 N N . LEU A 1 48 ? 5.512 -3.090 1.717 1.00 0.00 48 LEU A N 8
ATOM 10337 C CA . LEU A 1 48 ? 4.711 -2.447 2.748 1.00 0.00 48 LEU A CA 8
ATOM 10338 C C . LEU A 1 48 ? 5.631 -1.842 3.805 1.00 0.00 48 LEU A C 8
ATOM 10339 O O . LEU A 1 48 ? 5.456 -0.687 4.178 1.00 0.00 48 LEU A O 8
ATOM 10355 N N . LEU A 1 49 ? 6.614 -2.606 4.290 1.00 0.00 49 LEU A N 8
ATOM 10356 C CA . LEU A 1 49 ? 7.568 -2.122 5.278 1.00 0.00 49 LEU A CA 8
ATOM 10357 C C . LEU A 1 49 ? 8.240 -0.857 4.755 1.00 0.00 49 LEU A C 8
ATOM 10358 O O . LEU A 1 49 ? 8.278 0.138 5.475 1.00 0.00 49 LEU A O 8
ATOM 10374 N N . ARG A 1 50 ? 8.748 -0.870 3.515 1.00 0.00 50 ARG A N 8
ATOM 10375 C CA . ARG A 1 50 ? 9.332 0.336 2.939 1.00 0.00 50 ARG A CA 8
ATOM 10376 C C . ARG A 1 50 ? 8.314 1.472 2.976 1.00 0.00 50 ARG A C 8
ATOM 10377 O O . ARG A 1 50 ? 8.596 2.527 3.538 1.00 0.00 50 ARG A O 8
ATOM 10398 N N . LEU A 1 51 ? 7.135 1.262 2.389 1.00 0.00 51 LEU A N 8
ATOM 10399 C CA . LEU A 1 51 ? 6.101 2.282 2.337 1.00 0.00 51 LEU A CA 8
ATOM 10400 C C . LEU A 1 51 ? 5.836 2.893 3.719 1.00 0.00 51 LEU A C 8
ATOM 10401 O O . LEU A 1 51 ? 5.768 4.112 3.865 1.00 0.00 51 LEU A O 8
ATOM 10417 N N . ILE A 1 52 ? 5.656 2.052 4.734 1.00 0.00 52 ILE A N 8
ATOM 10418 C CA . ILE A 1 52 ? 5.288 2.492 6.069 1.00 0.00 52 ILE A CA 8
ATOM 10419 C C . ILE A 1 52 ? 6.464 3.138 6.803 1.00 0.00 52 ILE A C 8
ATOM 10420 O O . ILE A 1 52 ? 6.386 4.282 7.243 1.00 0.00 52 ILE A O 8
ATOM 10436 N N . LYS A 1 53 ? 7.569 2.407 6.934 1.00 0.00 53 LYS A N 8
ATOM 10437 C CA . LYS A 1 53 ? 8.709 2.837 7.722 1.00 0.00 53 LYS A CA 8
ATOM 10438 C C . LYS A 1 53 ? 9.509 3.940 7.033 1.00 0.00 53 LYS A C 8
ATOM 10439 O O . LYS A 1 53 ? 10.014 4.843 7.696 1.00 0.00 53 LYS A O 8
ATOM 10458 N N . LYS A 1 54 ? 9.642 3.863 5.708 1.00 0.00 54 LYS A N 8
ATOM 10459 C CA . LYS A 1 54 ? 10.526 4.726 4.942 1.00 0.00 54 LYS A CA 8
ATOM 10460 C C . LYS A 1 54 ? 9.863 5.988 4.369 1.00 0.00 54 LYS A C 8
ATOM 10461 O O . LYS A 1 54 ? 10.396 6.553 3.413 1.00 0.00 54 LYS A O 8
ATOM 10480 N N . GLY A 1 55 ? 8.758 6.464 4.965 1.00 0.00 55 GLY A N 8
ATOM 10481 C CA . GLY A 1 55 ? 8.153 7.754 4.622 1.00 0.00 55 GLY A CA 8
ATOM 10482 C C . GLY A 1 55 ? 6.828 7.858 3.857 1.00 0.00 55 GLY A C 8
ATOM 10483 O O . GLY A 1 55 ? 6.381 8.990 3.683 1.00 0.00 55 GLY A O 8
ATOM 10487 N N . ALA A 1 56 ? 6.132 6.798 3.432 1.00 0.00 56 ALA A N 8
ATOM 10488 C CA . ALA A 1 56 ? 4.873 6.977 2.689 1.00 0.00 56 ALA A CA 8
ATOM 10489 C C . ALA A 1 56 ? 3.611 6.847 3.546 1.00 0.00 56 ALA A C 8
ATOM 10490 O O . ALA A 1 56 ? 2.956 7.849 3.833 1.00 0.00 56 ALA A O 8
ATOM 10497 N N . LEU A 1 57 ? 3.313 5.625 3.987 1.00 0.00 57 LEU A N 8
ATOM 10498 C CA . LEU A 1 57 ? 2.009 5.165 4.472 1.00 0.00 57 LEU A CA 8
ATOM 10499 C C . LEU A 1 57 ? 1.995 4.998 5.994 1.00 0.00 57 LEU A C 8
ATOM 10500 O O . LEU A 1 57 ? 3.047 5.034 6.624 1.00 0.00 57 LEU A O 8
ATOM 10516 N N . ASN A 1 58 ? 0.806 4.859 6.593 1.00 0.00 58 ASN A N 8
ATOM 10517 C CA . ASN A 1 58 ? 0.647 4.647 8.027 1.00 0.00 58 ASN A CA 8
ATOM 10518 C C . ASN A 1 58 ? -0.106 3.337 8.292 1.00 0.00 58 ASN A C 8
ATOM 10519 O O . ASN A 1 58 ? -0.931 2.925 7.476 1.00 0.00 58 ASN A O 8
ATOM 10530 N N . HIS A 1 59 ? 0.190 2.691 9.425 1.00 0.00 59 HIS A N 8
ATOM 10531 C CA . HIS A 1 59 ? -0.400 1.436 9.883 1.00 0.00 59 HIS A CA 8
ATOM 10532 C C . HIS A 1 59 ? -1.401 1.709 11.009 1.00 0.00 59 HIS A C 8
ATOM 10533 O O . HIS A 1 59 ? -1.296 2.704 11.728 1.00 0.00 59 HIS A O 8
ATOM 10547 N N . HIS A 1 60 ? -2.365 0.805 11.158 1.00 0.00 60 HIS A N 8
ATOM 10548 C CA . HIS A 1 60 ? -3.371 0.796 12.204 1.00 0.00 60 HIS A CA 8
ATOM 10549 C C . HIS A 1 60 ? -3.682 -0.659 12.559 1.00 0.00 60 HIS A C 8
ATOM 10550 O O . HIS A 1 60 ? -3.655 -1.523 11.685 1.00 0.00 60 HIS A O 8
ATOM 10564 N N . LYS A 1 61 ? -3.961 -0.947 13.832 1.00 0.00 61 LYS A N 8
ATOM 10565 C CA . LYS A 1 61 ? -4.361 -2.270 14.287 1.00 0.00 61 LYS A CA 8
ATOM 10566 C C . LYS A 1 61 ? -5.886 -2.257 14.370 1.00 0.00 61 LYS A C 8
ATOM 10567 O O . LYS A 1 61 ? -6.448 -1.843 15.386 1.00 0.00 61 LYS A O 8
ATOM 10586 N N . GLU A 1 62 ? -6.578 -2.728 13.330 1.00 0.00 62 GLU A N 8
ATOM 10587 C CA . GLU A 1 62 ? -8.033 -2.708 13.348 1.00 0.00 62 GLU A CA 8
ATOM 10588 C C . GLU A 1 62 ? -8.516 -3.977 14.054 1.00 0.00 62 GLU A C 8
ATOM 10589 O O . GLU A 1 62 ? -9.023 -4.919 13.441 1.00 0.00 62 GLU A O 8
ATOM 10601 N N . GLY A 1 63 ? -8.404 -3.937 15.384 1.00 0.00 63 GLY A N 8
ATOM 10602 C CA . GLY A 1 63 ? -8.803 -4.989 16.305 1.00 0.00 63 GLY A CA 8
ATOM 10603 C C . GLY A 1 63 ? -8.136 -6.331 15.999 1.00 0.00 63 GLY A C 8
ATOM 10604 O O . GLY A 1 63 ? -7.171 -6.714 16.655 1.00 0.00 63 GLY A O 8
ATOM 10608 N N . ARG A 1 64 ? -8.677 -7.044 15.010 1.00 0.00 64 ARG A N 8
ATOM 10609 C CA . ARG A 1 64 ? -8.231 -8.363 14.590 1.00 0.00 64 ARG A CA 8
ATOM 10610 C C . ARG A 1 64 ? -7.200 -8.271 13.466 1.00 0.00 64 ARG A C 8
ATOM 10611 O O . ARG A 1 64 ? -6.173 -8.942 13.520 1.00 0.00 64 ARG A O 8
ATOM 10632 N N . VAL A 1 65 ? -7.485 -7.471 12.434 1.00 0.00 65 VAL A N 8
ATOM 10633 C CA . VAL A 1 65 ? -6.618 -7.328 11.275 1.00 0.00 65 VAL A CA 8
ATOM 10634 C C . VAL A 1 65 ? -5.884 -5.998 11.360 1.00 0.00 65 VAL A C 8
ATOM 10635 O O . VAL A 1 65 ? -6.433 -5.031 11.881 1.00 0.00 65 VAL A O 8
ATOM 10648 N N . PHE A 1 66 ? -4.651 -5.922 10.854 1.00 0.00 66 PHE A N 8
ATOM 10649 C CA . PHE A 1 66 ? -3.966 -4.643 10.777 1.00 0.00 66 PHE A CA 8
ATOM 10650 C C . PHE A 1 66 ? -4.195 -4.061 9.384 1.00 0.00 66 PHE A C 8
ATOM 10651 O O . PHE A 1 66 ? -4.115 -4.768 8.370 1.00 0.00 66 PHE A O 8
ATOM 10668 N N . VAL A 1 67 ? -4.549 -2.776 9.391 1.00 0.00 67 VAL A N 8
ATOM 10669 C CA . VAL A 1 67 ? -4.983 -1.956 8.283 1.00 0.00 67 VAL A CA 8
ATOM 10670 C C . VAL A 1 67 ? -3.939 -0.911 7.932 1.00 0.00 67 VAL A C 8
ATOM 10671 O O . VAL A 1 67 ? -3.308 -0.333 8.816 1.00 0.00 67 VAL A O 8
ATOM 10684 N N . TYR A 1 68 ? -3.755 -0.692 6.630 1.00 0.00 68 TYR A N 8
ATOM 10685 C CA . TYR A 1 68 ? -2.891 0.358 6.128 1.00 0.00 68 TYR A CA 8
ATOM 10686 C C . TYR A 1 68 ? -3.785 1.541 5.786 1.00 0.00 68 TYR A C 8
ATOM 10687 O O . TYR A 1 68 ? -4.709 1.405 4.983 1.00 0.00 68 TYR A O 8
ATOM 10705 N N . THR A 1 69 ? -3.524 2.681 6.422 1.00 0.00 69 THR A N 8
ATOM 10706 C CA . THR A 1 69 ? -4.256 3.922 6.257 1.00 0.00 69 THR A CA 8
ATOM 10707 C C . THR A 1 69 ? -3.465 4.799 5.279 1.00 0.00 69 THR A C 8
ATOM 10708 O O . THR A 1 69 ? -2.324 5.154 5.601 1.00 0.00 69 THR A O 8
ATOM 10719 N N . PRO A 1 70 ? -4.012 5.140 4.101 1.00 0.00 70 PRO A N 8
ATOM 10720 C CA . PRO A 1 70 ? -3.318 5.965 3.126 1.00 0.00 70 PRO A CA 8
ATOM 10721 C C . PRO A 1 70 ? -3.041 7.385 3.621 1.00 0.00 70 PRO A C 8
ATOM 10722 O O . PRO A 1 70 ? -3.809 8.315 3.394 1.00 0.00 70 PRO A O 8
ATOM 10733 N N . ASN A 1 71 ? -1.893 7.542 4.279 1.00 0.00 71 ASN A N 8
ATOM 10734 C CA . ASN A 1 71 ? -1.347 8.820 4.726 1.00 0.00 71 ASN A CA 8
ATOM 10735 C C . ASN A 1 71 ? -1.243 9.822 3.575 1.00 0.00 71 ASN A C 8
ATOM 10736 O O . ASN A 1 71 ? -1.299 11.032 3.774 1.00 0.00 71 ASN A O 8
ATOM 10747 N N . ILE A 1 72 ? -1.085 9.272 2.372 1.00 0.00 72 ILE A N 8
ATOM 10748 C CA . ILE A 1 72 ? -1.011 9.983 1.108 1.00 0.00 72 ILE A CA 8
ATOM 10749 C C . ILE A 1 72 ? -2.303 9.672 0.340 1.00 0.00 72 ILE A C 8
ATOM 10750 O O . ILE A 1 72 ? -2.695 8.512 0.204 1.00 0.00 72 ILE A O 8
ATOM 10766 N N . ASP A 1 73 ? -2.996 10.720 -0.115 1.00 0.00 73 ASP A N 8
ATOM 10767 C CA . ASP A 1 73 ? -4.260 10.637 -0.816 1.00 0.00 73 ASP A CA 8
ATOM 10768 C C . ASP A 1 73 ? -4.107 10.079 -2.231 1.00 0.00 73 ASP A C 8
ATOM 10769 O O . ASP A 1 73 ? -3.004 10.036 -2.768 1.00 0.00 73 ASP A O 8
ATOM 10778 N N . GLU A 1 74 ? -5.245 9.725 -2.835 1.00 0.00 74 GLU A N 8
ATOM 10779 C CA . GLU A 1 74 ? -5.394 9.172 -4.176 1.00 0.00 74 GLU A CA 8
ATOM 10780 C C . GLU A 1 74 ? -4.368 9.746 -5.153 1.00 0.00 74 GLU A C 8
ATOM 10781 O O . GLU A 1 74 ? -3.437 9.060 -5.567 1.00 0.00 74 GLU A O 8
ATOM 10793 N N . SER A 1 75 ? -4.530 11.018 -5.511 1.00 0.00 75 SER A N 8
ATOM 10794 C CA . SER A 1 75 ? -3.675 11.678 -6.483 1.00 0.00 75 SER A CA 8
ATOM 10795 C C . SER A 1 75 ? -2.467 12.358 -5.841 1.00 0.00 75 SER A C 8
ATOM 10796 O O . SER A 1 75 ? -2.006 13.378 -6.348 1.00 0.00 75 SER A O 8
ATOM 10804 N N . ASP A 1 76 ? -1.950 11.815 -4.733 1.00 0.00 76 ASP A N 8
ATOM 10805 C CA . ASP A 1 76 ? -0.722 12.324 -4.137 1.00 0.00 76 ASP A CA 8
ATOM 10806 C C . ASP A 1 76 ? 0.410 12.165 -5.152 1.00 0.00 76 ASP A C 8
ATOM 10807 O O . ASP A 1 76 ? 1.243 13.054 -5.314 1.00 0.00 76 ASP A O 8
ATOM 10816 N N . TYR A 1 77 ? 0.436 10.999 -5.799 1.00 0.00 77 TYR A N 8
ATOM 10817 C CA . TYR A 1 77 ? 1.388 10.639 -6.831 1.00 0.00 77 TYR A CA 8
ATOM 10818 C C . TYR A 1 77 ? 0.617 10.482 -8.144 1.00 0.00 77 TYR A C 8
ATOM 10819 O O . TYR A 1 77 ? -0.611 10.577 -8.171 1.00 0.00 77 TYR A O 8
ATOM 10837 N N . ILE A 1 78 ? 1.328 10.196 -9.233 1.00 0.00 78 ILE A N 8
ATOM 10838 C CA . ILE A 1 78 ? 0.728 10.028 -10.544 1.00 0.00 78 ILE A CA 8
ATOM 10839 C C . ILE A 1 78 ? 0.158 8.610 -10.606 1.00 0.00 78 ILE A C 8
ATOM 10840 O O . ILE A 1 78 ? 0.898 7.635 -10.724 1.00 0.00 78 ILE A O 8
ATOM 10856 N N . GLU A 1 79 ? -1.168 8.496 -10.511 1.00 0.00 79 GLU A N 8
ATOM 10857 C CA . GLU A 1 79 ? -1.870 7.234 -10.576 1.00 0.00 79 GLU A CA 8
ATOM 10858 C C . GLU A 1 79 ? -1.860 6.772 -12.036 1.00 0.00 79 GLU A C 8
ATOM 10859 O O . GLU A 1 79 ? -2.659 7.241 -12.843 1.00 0.00 79 GLU A O 8
ATOM 10871 N N . VAL A 1 80 ? -0.946 5.863 -12.378 1.00 0.00 80 VAL A N 8
ATOM 10872 C CA . VAL A 1 80 ? -0.795 5.357 -13.734 1.00 0.00 80 VAL A CA 8
ATOM 10873 C C . VAL A 1 80 ? -1.939 4.401 -14.088 1.00 0.00 80 VAL A C 8
ATOM 10874 O O . VAL A 1 80 ? -2.459 3.705 -13.219 1.00 0.00 80 VAL A O 8
ATOM 10887 N N . LYS A 1 81 ? -2.311 4.362 -15.372 1.00 0.00 81 LYS A N 8
ATOM 10888 C CA . LYS A 1 81 ? -3.388 3.529 -15.895 1.00 0.00 81 LYS A CA 8
ATOM 10889 C C . LYS A 1 81 ? -4.715 3.913 -15.223 1.00 0.00 81 LYS A C 8
ATOM 10890 O O . LYS A 1 81 ? -5.059 5.093 -15.189 1.00 0.00 81 LYS A O 8
ATOM 10909 N N . SER A 1 82 ? -5.480 2.940 -14.729 1.00 0.00 82 SER A N 8
ATOM 10910 C CA . SER A 1 82 ? -6.743 3.087 -14.030 1.00 0.00 82 SER A CA 8
ATOM 10911 C C . SER A 1 82 ? -6.974 1.733 -13.365 1.00 0.00 82 SER A C 8
ATOM 10912 O O . SER A 1 82 ? -7.787 1.675 -12.421 1.00 0.00 82 SER A O 8
ATOM 10921 N N . MET A 1 1 ? 10.713 14.366 -3.213 1.00 0.00 1 MET A N 9
ATOM 10922 C CA . MET A 1 1 ? 11.328 14.915 -2.001 1.00 0.00 1 MET A CA 9
ATOM 10923 C C . MET A 1 1 ? 10.569 14.378 -0.797 1.00 0.00 1 MET A C 9
ATOM 10924 O O . MET A 1 1 ? 9.421 13.970 -0.968 1.00 0.00 1 MET A O 9
ATOM 10940 N N . LYS A 1 2 ? 11.174 14.398 0.395 1.00 0.00 2 LYS A N 9
ATOM 10941 C CA . LYS A 1 2 ? 10.560 13.921 1.631 1.00 0.00 2 LYS A CA 9
ATOM 10942 C C . LYS A 1 2 ? 9.510 14.922 2.126 1.00 0.00 2 LYS A C 9
ATOM 10943 O O . LYS A 1 2 ? 9.674 15.566 3.159 1.00 0.00 2 LYS A O 9
ATOM 10962 N N . LYS A 1 3 ? 8.445 15.044 1.334 1.00 0.00 3 LYS A N 9
ATOM 10963 C CA . LYS A 1 3 ? 7.262 15.867 1.531 1.00 0.00 3 LYS A CA 9
ATOM 10964 C C . LYS A 1 3 ? 6.131 15.117 0.830 1.00 0.00 3 LYS A C 9
ATOM 10965 O O . LYS A 1 3 ? 5.135 14.752 1.448 1.00 0.00 3 LYS A O 9
ATOM 10984 N N . ILE A 1 4 ? 6.317 14.862 -0.469 1.00 0.00 4 ILE A N 9
ATOM 10985 C CA . ILE A 1 4 ? 5.408 14.043 -1.254 1.00 0.00 4 ILE A CA 9
ATOM 10986 C C . ILE A 1 4 ? 5.781 12.573 -1.015 1.00 0.00 4 ILE A C 9
ATOM 10987 O O . ILE A 1 4 ? 6.913 12.299 -0.609 1.00 0.00 4 ILE A O 9
ATOM 11003 N N . PRO A 1 5 ? 4.874 11.608 -1.226 1.00 0.00 5 PRO A N 9
ATOM 11004 C CA . PRO A 1 5 ? 5.216 10.208 -1.045 1.00 0.00 5 PRO A CA 9
ATOM 11005 C C . PRO A 1 5 ? 6.245 9.784 -2.098 1.00 0.00 5 PRO A C 9
ATOM 11006 O O . PRO A 1 5 ? 5.933 9.746 -3.288 1.00 0.00 5 PRO A O 9
ATOM 11017 N N . GLN A 1 6 ? 7.460 9.416 -1.679 1.00 0.00 6 GLN A N 9
ATOM 11018 C CA . GLN A 1 6 ? 8.493 8.924 -2.586 1.00 0.00 6 GLN A CA 9
ATOM 11019 C C . GLN A 1 6 ? 8.189 7.449 -2.876 1.00 0.00 6 GLN A C 9
ATOM 11020 O O . GLN A 1 6 ? 8.944 6.553 -2.507 1.00 0.00 6 GLN A O 9
ATOM 11034 N N . ILE A 1 7 ? 7.035 7.207 -3.497 1.00 0.00 7 ILE A N 9
ATOM 11035 C CA . ILE A 1 7 ? 6.505 5.888 -3.793 1.00 0.00 7 ILE A CA 9
ATOM 11036 C C . ILE A 1 7 ? 7.058 5.371 -5.122 1.00 0.00 7 ILE A C 9
ATOM 11037 O O . ILE A 1 7 ? 6.961 6.042 -6.151 1.00 0.00 7 ILE A O 9
ATOM 11053 N N . SER A 1 8 ? 7.637 4.169 -5.082 1.00 0.00 8 SER A N 9
ATOM 11054 C CA . SER A 1 8 ? 8.190 3.474 -6.235 1.00 0.00 8 SER A CA 9
ATOM 11055 C C . SER A 1 8 ? 7.063 2.793 -7.021 1.00 0.00 8 SER A C 9
ATOM 11056 O O . SER A 1 8 ? 5.960 2.636 -6.505 1.00 0.00 8 SER A O 9
ATOM 11064 N N . ASP A 1 9 ? 7.344 2.332 -8.244 1.00 0.00 9 ASP A N 9
ATOM 11065 C CA . ASP A 1 9 ? 6.356 1.656 -9.084 1.00 0.00 9 ASP A CA 9
ATOM 11066 C C . ASP A 1 9 ? 5.682 0.488 -8.352 1.00 0.00 9 ASP A C 9
ATOM 11067 O O . ASP A 1 9 ? 4.458 0.386 -8.326 1.00 0.00 9 ASP A O 9
ATOM 11076 N N . ALA A 1 10 ? 6.485 -0.395 -7.750 1.00 0.00 10 ALA A N 9
ATOM 11077 C CA . ALA A 1 10 ? 5.971 -1.545 -7.016 1.00 0.00 10 ALA A CA 9
ATOM 11078 C C . ALA A 1 10 ? 4.973 -1.092 -5.948 1.00 0.00 10 ALA A C 9
ATOM 11079 O O . ALA A 1 10 ? 3.835 -1.555 -5.910 1.00 0.00 10 ALA A O 9
ATOM 11086 N N . GLU A 1 11 ? 5.402 -0.153 -5.100 1.00 0.00 11 GLU A N 9
ATOM 11087 C CA . GLU A 1 11 ? 4.570 0.431 -4.060 1.00 0.00 11 GLU A CA 9
ATOM 11088 C C . GLU A 1 11 ? 3.289 1.005 -4.678 1.00 0.00 11 GLU A C 9
ATOM 11089 O O . GLU A 1 11 ? 2.196 0.813 -4.153 1.00 0.00 11 GLU A O 9
ATOM 11101 N N . LEU A 1 12 ? 3.418 1.716 -5.800 1.00 0.00 12 LEU A N 9
ATOM 11102 C CA . LEU A 1 12 ? 2.278 2.315 -6.472 1.00 0.00 12 LEU A CA 9
ATOM 11103 C C . LEU A 1 12 ? 1.276 1.247 -6.914 1.00 0.00 12 LEU A C 9
ATOM 11104 O O . LEU A 1 12 ? 0.069 1.464 -6.812 1.00 0.00 12 LEU A O 9
ATOM 11120 N N . GLU A 1 13 ? 1.762 0.100 -7.406 1.00 0.00 13 GLU A N 9
ATOM 11121 C CA . GLU A 1 13 ? 0.899 -0.997 -7.829 1.00 0.00 13 GLU A CA 9
ATOM 11122 C C . GLU A 1 13 ? -0.042 -1.348 -6.684 1.00 0.00 13 GLU A C 9
ATOM 11123 O O . GLU A 1 13 ? -1.267 -1.328 -6.820 1.00 0.00 13 GLU A O 9
ATOM 11135 N N . VAL A 1 14 ? 0.553 -1.625 -5.526 1.00 0.00 14 VAL A N 9
ATOM 11136 C CA . VAL A 1 14 ? -0.222 -2.041 -4.377 1.00 0.00 14 VAL A CA 9
ATOM 11137 C C . VAL A 1 14 ? -1.120 -0.903 -3.922 1.00 0.00 14 VAL A C 9
ATOM 11138 O O . VAL A 1 14 ? -2.294 -1.136 -3.658 1.00 0.00 14 VAL A O 9
ATOM 11151 N N . MET A 1 15 ? -0.602 0.330 -3.885 1.00 0.00 15 MET A N 9
ATOM 11152 C CA . MET A 1 15 ? -1.402 1.488 -3.527 1.00 0.00 15 MET A CA 9
ATOM 11153 C C . MET A 1 15 ? -2.675 1.542 -4.362 1.00 0.00 15 MET A C 9
ATOM 11154 O O . MET A 1 15 ? -3.757 1.672 -3.799 1.00 0.00 15 MET A O 9
ATOM 11168 N N . LYS A 1 16 ? -2.555 1.432 -5.687 1.00 0.00 16 LYS A N 9
ATOM 11169 C CA . LYS A 1 16 ? -3.707 1.441 -6.576 1.00 0.00 16 LYS A CA 9
ATOM 11170 C C . LYS A 1 16 ? -4.655 0.298 -6.209 1.00 0.00 16 LYS A C 9
ATOM 11171 O O . LYS A 1 16 ? -5.861 0.514 -6.127 1.00 0.00 16 LYS A O 9
ATOM 11190 N N . VAL A 1 17 ? -4.129 -0.908 -5.971 1.00 0.00 17 VAL A N 9
ATOM 11191 C CA . VAL A 1 17 ? -4.970 -2.024 -5.543 1.00 0.00 17 VAL A CA 9
ATOM 11192 C C . VAL A 1 17 ? -5.735 -1.653 -4.263 1.00 0.00 17 VAL A C 9
ATOM 11193 O O . VAL A 1 17 ? -6.936 -1.900 -4.176 1.00 0.00 17 VAL A O 9
ATOM 11206 N N . ILE A 1 18 ? -5.072 -1.051 -3.268 1.00 0.00 18 ILE A N 9
ATOM 11207 C CA . ILE A 1 18 ? -5.757 -0.644 -2.045 1.00 0.00 18 ILE A CA 9
ATOM 11208 C C . ILE A 1 18 ? -6.834 0.393 -2.387 1.00 0.00 18 ILE A C 9
ATOM 11209 O O . ILE A 1 18 ? -7.993 0.221 -2.024 1.00 0.00 18 ILE A O 9
ATOM 11225 N N . TRP A 1 19 ? -6.450 1.456 -3.096 1.00 0.00 19 TRP A N 9
ATOM 11226 C CA . TRP A 1 19 ? -7.283 2.553 -3.537 1.00 0.00 19 TRP A CA 9
ATOM 11227 C C . TRP A 1 19 ? -8.487 2.079 -4.362 1.00 0.00 19 TRP A C 9
ATOM 11228 O O . TRP A 1 19 ? -9.527 2.731 -4.353 1.00 0.00 19 TRP A O 9
ATOM 11249 N N . LYS A 1 20 ? -8.359 0.960 -5.080 1.00 0.00 20 LYS A N 9
ATOM 11250 C CA . LYS A 1 20 ? -9.461 0.364 -5.821 1.00 0.00 20 LYS A CA 9
ATOM 11251 C C . LYS A 1 20 ? -10.515 -0.186 -4.846 1.00 0.00 20 LYS A C 9
ATOM 11252 O O . LYS A 1 20 ? -11.702 -0.207 -5.169 1.00 0.00 20 LYS A O 9
ATOM 11271 N N . HIS A 1 21 ? -10.084 -0.660 -3.672 1.00 0.00 21 HIS A N 9
ATOM 11272 C CA . HIS A 1 21 ? -10.950 -1.173 -2.617 1.00 0.00 21 HIS A CA 9
ATOM 11273 C C . HIS A 1 21 ? -11.326 -0.001 -1.691 1.00 0.00 21 HIS A C 9
ATOM 11274 O O . HIS A 1 21 ? -10.914 1.134 -1.921 1.00 0.00 21 HIS A O 9
ATOM 11288 N N . SER A 1 22 ? -12.128 -0.241 -0.651 1.00 0.00 22 SER A N 9
ATOM 11289 C CA . SER A 1 22 ? -12.506 0.803 0.299 1.00 0.00 22 SER A CA 9
ATOM 11290 C C . SER A 1 22 ? -11.288 1.053 1.188 1.00 0.00 22 SER A C 9
ATOM 11291 O O . SER A 1 22 ? -10.746 2.153 1.276 1.00 0.00 22 SER A O 9
ATOM 11299 N N . SER A 1 23 ? -10.879 0.010 1.898 1.00 0.00 23 SER A N 9
ATOM 11300 C CA . SER A 1 23 ? -9.527 -0.145 2.396 1.00 0.00 23 SER A CA 9
ATOM 11301 C C . SER A 1 23 ? -9.182 -1.587 2.002 1.00 0.00 23 SER A C 9
ATOM 11302 O O . SER A 1 23 ? -9.889 -2.138 1.164 1.00 0.00 23 SER A O 9
ATOM 11310 N N . ILE A 1 24 ? -8.235 -2.281 2.634 1.00 0.00 24 ILE A N 9
ATOM 11311 C CA . ILE A 1 24 ? -8.055 -3.703 2.338 1.00 0.00 24 ILE A CA 9
ATOM 11312 C C . ILE A 1 24 ? -7.483 -4.436 3.549 1.00 0.00 24 ILE A C 9
ATOM 11313 O O . ILE A 1 24 ? -6.613 -3.870 4.216 1.00 0.00 24 ILE A O 9
ATOM 11329 N N . ASN A 1 25 ? -7.951 -5.659 3.842 1.00 0.00 25 ASN A N 9
ATOM 11330 C CA . ASN A 1 25 ? -7.355 -6.479 4.897 1.00 0.00 25 ASN A CA 9
ATOM 11331 C C . ASN A 1 25 ? -6.148 -7.206 4.330 1.00 0.00 25 ASN A C 9
ATOM 11332 O O . ASN A 1 25 ? -6.061 -7.446 3.127 1.00 0.00 25 ASN A O 9
ATOM 11343 N N . THR A 1 26 ? -5.207 -7.553 5.205 1.00 0.00 26 THR A N 9
ATOM 11344 C CA . THR A 1 26 ? -3.958 -8.157 4.778 1.00 0.00 26 THR A CA 9
ATOM 11345 C C . THR A 1 26 ? -4.174 -9.445 3.979 1.00 0.00 26 THR A C 9
ATOM 11346 O O . THR A 1 26 ? -3.463 -9.675 3.009 1.00 0.00 26 THR A O 9
ATOM 11357 N N . ASN A 1 27 ? -5.155 -10.284 4.329 1.00 0.00 27 ASN A N 9
ATOM 11358 C CA . ASN A 1 27 ? -5.390 -11.498 3.551 1.00 0.00 27 ASN A CA 9
ATOM 11359 C C . ASN A 1 27 ? -5.704 -11.128 2.101 1.00 0.00 27 ASN A C 9
ATOM 11360 O O . ASN A 1 27 ? -5.096 -11.683 1.184 1.00 0.00 27 ASN A O 9
ATOM 11371 N N . GLU A 1 28 ? -6.657 -10.216 1.895 1.00 0.00 28 GLU A N 9
ATOM 11372 C CA . GLU A 1 28 ? -7.027 -9.747 0.574 1.00 0.00 28 GLU A CA 9
ATOM 11373 C C . GLU A 1 28 ? -5.835 -9.075 -0.110 1.00 0.00 28 GLU A C 9
ATOM 11374 O O . GLU A 1 28 ? -5.616 -9.312 -1.296 1.00 0.00 28 GLU A O 9
ATOM 11386 N N . VAL A 1 29 ? -5.062 -8.254 0.615 1.00 0.00 29 VAL A N 9
ATOM 11387 C CA . VAL A 1 29 ? -3.905 -7.587 0.028 1.00 0.00 29 VAL A CA 9
ATOM 11388 C C . VAL A 1 29 ? -2.921 -8.637 -0.487 1.00 0.00 29 VAL A C 9
ATOM 11389 O O . VAL A 1 29 ? -2.599 -8.632 -1.670 1.00 0.00 29 VAL A O 9
ATOM 11402 N N . ILE A 1 30 ? -2.473 -9.564 0.366 1.00 0.00 30 ILE A N 9
ATOM 11403 C CA . ILE A 1 30 ? -1.530 -10.592 -0.042 1.00 0.00 30 ILE A CA 9
ATOM 11404 C C . ILE A 1 30 ? -2.097 -11.393 -1.210 1.00 0.00 30 ILE A C 9
ATOM 11405 O O . ILE A 1 30 ? -1.396 -11.590 -2.201 1.00 0.00 30 ILE A O 9
ATOM 11421 N N . LYS A 1 31 ? -3.356 -11.830 -1.123 1.00 0.00 31 LYS A N 9
ATOM 11422 C CA . LYS A 1 31 ? -3.975 -12.594 -2.194 1.00 0.00 31 LYS A CA 9
ATOM 11423 C C . LYS A 1 31 ? -3.927 -11.817 -3.517 1.00 0.00 31 LYS A C 9
ATOM 11424 O O . LYS A 1 31 ? -3.304 -12.266 -4.478 1.00 0.00 31 LYS A O 9
ATOM 11443 N N . GLU A 1 32 ? -4.549 -10.637 -3.559 1.00 0.00 32 GLU A N 9
ATOM 11444 C CA . GLU A 1 32 ? -4.642 -9.832 -4.767 1.00 0.00 32 GLU A CA 9
ATOM 11445 C C . GLU A 1 32 ? -3.256 -9.484 -5.314 1.00 0.00 32 GLU A C 9
ATOM 11446 O O . GLU A 1 32 ? -2.985 -9.672 -6.503 1.00 0.00 32 GLU A O 9
ATOM 11458 N N . LEU A 1 33 ? -2.375 -8.970 -4.452 1.00 0.00 33 LEU A N 9
ATOM 11459 C CA . LEU A 1 33 ? -1.025 -8.619 -4.854 1.00 0.00 33 LEU A CA 9
ATOM 11460 C C . LEU A 1 33 ? -0.332 -9.852 -5.429 1.00 0.00 33 LEU A C 9
ATOM 11461 O O . LEU A 1 33 ? 0.096 -9.797 -6.571 1.00 0.00 33 LEU A O 9
ATOM 11477 N N . SER A 1 34 ? -0.246 -10.961 -4.685 1.00 0.00 34 SER A N 9
ATOM 11478 C CA . SER A 1 34 ? 0.440 -12.160 -5.165 1.00 0.00 34 SER A CA 9
ATOM 11479 C C . SER A 1 34 ? -0.101 -12.635 -6.518 1.00 0.00 34 SER A C 9
ATOM 11480 O O . SER A 1 34 ? 0.678 -13.022 -7.387 1.00 0.00 34 SER A O 9
ATOM 11488 N N . LYS A 1 35 ? -1.426 -12.608 -6.704 1.00 0.00 35 LYS A N 9
ATOM 11489 C CA . LYS A 1 35 ? -2.032 -13.023 -7.963 1.00 0.00 35 LYS A CA 9
ATOM 11490 C C . LYS A 1 35 ? -1.605 -12.105 -9.109 1.00 0.00 35 LYS A C 9
ATOM 11491 O O . LYS A 1 35 ? -1.240 -12.588 -10.178 1.00 0.00 35 LYS A O 9
ATOM 11510 N N . THR A 1 36 ? -1.684 -10.789 -8.906 1.00 0.00 36 THR A N 9
ATOM 11511 C CA . THR A 1 36 ? -1.338 -9.828 -9.945 1.00 0.00 36 THR A CA 9
ATOM 11512 C C . THR A 1 36 ? 0.181 -9.764 -10.139 1.00 0.00 36 THR A C 9
ATOM 11513 O O . THR A 1 36 ? 0.698 -10.065 -11.213 1.00 0.00 36 THR A O 9
ATOM 11524 N N . SER A 1 37 ? 0.886 -9.351 -9.090 1.00 0.00 37 SER A N 9
ATOM 11525 C CA . SER A 1 37 ? 2.330 -9.220 -9.022 1.00 0.00 37 SER A CA 9
ATOM 11526 C C . SER A 1 37 ? 2.893 -10.408 -8.237 1.00 0.00 37 SER A C 9
ATOM 11527 O O . SER A 1 37 ? 2.781 -10.459 -7.013 1.00 0.00 37 SER A O 9
ATOM 11535 N N . THR A 1 38 ? 3.538 -11.349 -8.928 1.00 0.00 38 THR A N 9
ATOM 11536 C CA . THR A 1 38 ? 4.069 -12.572 -8.346 1.00 0.00 38 THR A CA 9
ATOM 11537 C C . THR A 1 38 ? 5.200 -12.294 -7.349 1.00 0.00 38 THR A C 9
ATOM 11538 O O . THR A 1 38 ? 6.375 -12.402 -7.702 1.00 0.00 38 THR A O 9
ATOM 11549 N N . TRP A 1 39 ? 4.836 -11.944 -6.115 1.00 0.00 39 TRP A N 9
ATOM 11550 C CA . TRP A 1 39 ? 5.721 -11.658 -4.998 1.00 0.00 39 TRP A CA 9
ATOM 11551 C C . TRP A 1 39 ? 5.317 -12.525 -3.802 1.00 0.00 39 TRP A C 9
ATOM 11552 O O . TRP A 1 39 ? 4.150 -12.896 -3.672 1.00 0.00 39 TRP A O 9
ATOM 11573 N N . SER A 1 40 ? 6.275 -12.855 -2.928 1.00 0.00 40 SER A N 9
ATOM 11574 C CA . SER A 1 40 ? 5.992 -13.668 -1.750 1.00 0.00 40 SER A CA 9
ATOM 11575 C C . SER A 1 40 ? 5.233 -12.841 -0.705 1.00 0.00 40 SER A C 9
ATOM 11576 O O . SER A 1 40 ? 5.279 -11.610 -0.759 1.00 0.00 40 SER A O 9
ATOM 11584 N N . PRO A 1 41 ? 4.573 -13.478 0.278 1.00 0.00 41 PRO A N 9
ATOM 11585 C CA . PRO A 1 41 ? 3.918 -12.764 1.362 1.00 0.00 41 PRO A CA 9
ATOM 11586 C C . PRO A 1 41 ? 4.886 -11.811 2.069 1.00 0.00 41 PRO A C 9
ATOM 11587 O O . PRO A 1 41 ? 4.506 -10.695 2.402 1.00 0.00 41 PRO A O 9
ATOM 11598 N N . LYS A 1 42 ? 6.139 -12.230 2.280 1.00 0.00 42 LYS A N 9
ATOM 11599 C CA . LYS A 1 42 ? 7.156 -11.401 2.917 1.00 0.00 42 LYS A CA 9
ATOM 11600 C C . LYS A 1 42 ? 7.468 -10.188 2.036 1.00 0.00 42 LYS A C 9
ATOM 11601 O O . LYS A 1 42 ? 7.453 -9.044 2.499 1.00 0.00 42 LYS A O 9
ATOM 11620 N N . THR A 1 43 ? 7.753 -10.441 0.754 1.00 0.00 43 THR A N 9
ATOM 11621 C CA . THR A 1 43 ? 8.016 -9.392 -0.221 1.00 0.00 43 THR A CA 9
ATOM 11622 C C . THR A 1 43 ? 6.874 -8.371 -0.188 1.00 0.00 43 THR A C 9
ATOM 11623 O O . THR A 1 43 ? 7.111 -7.166 -0.162 1.00 0.00 43 THR A O 9
ATOM 11634 N N . ILE A 1 44 ? 5.634 -8.862 -0.167 1.00 0.00 44 ILE A N 9
ATOM 11635 C CA . ILE A 1 44 ? 4.451 -8.025 -0.099 1.00 0.00 44 ILE A CA 9
ATOM 11636 C C . ILE A 1 44 ? 4.449 -7.222 1.203 1.00 0.00 44 ILE A C 9
ATOM 11637 O O . ILE A 1 44 ? 4.428 -5.996 1.153 1.00 0.00 44 ILE A O 9
ATOM 11653 N N . GLN A 1 45 ? 4.482 -7.892 2.360 1.00 0.00 45 GLN A N 9
ATOM 11654 C CA . GLN A 1 45 ? 4.483 -7.271 3.684 1.00 0.00 45 GLN A CA 9
ATOM 11655 C C . GLN A 1 45 ? 5.477 -6.110 3.751 1.00 0.00 45 GLN A C 9
ATOM 11656 O O . GLN A 1 45 ? 5.161 -5.051 4.294 1.00 0.00 45 GLN A O 9
ATOM 11670 N N . THR A 1 46 ? 6.669 -6.305 3.181 1.00 0.00 46 THR A N 9
ATOM 11671 C CA . THR A 1 46 ? 7.696 -5.274 3.128 1.00 0.00 46 THR A CA 9
ATOM 11672 C C . THR A 1 46 ? 7.144 -3.966 2.534 1.00 0.00 46 THR A C 9
ATOM 11673 O O . THR A 1 46 ? 7.473 -2.885 3.017 1.00 0.00 46 THR A O 9
ATOM 11684 N N . MET A 1 47 ? 6.300 -4.044 1.499 1.00 0.00 47 MET A N 9
ATOM 11685 C CA . MET A 1 47 ? 5.717 -2.868 0.867 1.00 0.00 47 MET A CA 9
ATOM 11686 C C . MET A 1 47 ? 4.784 -2.144 1.838 1.00 0.00 47 MET A C 9
ATOM 11687 O O . MET A 1 47 ? 4.935 -0.937 2.029 1.00 0.00 47 MET A O 9
ATOM 11701 N N . LEU A 1 48 ? 3.828 -2.849 2.465 1.00 0.00 48 LEU A N 9
ATOM 11702 C CA . LEU A 1 48 ? 2.959 -2.245 3.444 1.00 0.00 48 LEU A CA 9
ATOM 11703 C C . LEU A 1 48 ? 3.798 -1.571 4.528 1.00 0.00 48 LEU A C 9
ATOM 11704 O O . LEU A 1 48 ? 3.592 -0.400 4.832 1.00 0.00 48 LEU A O 9
ATOM 11720 N N . LEU A 1 49 ? 4.754 -2.314 5.093 1.00 0.00 49 LEU A N 9
ATOM 11721 C CA . LEU A 1 49 ? 5.667 -1.815 6.113 1.00 0.00 49 LEU A CA 9
ATOM 11722 C C . LEU A 1 49 ? 6.318 -0.507 5.651 1.00 0.00 49 LEU A C 9
ATOM 11723 O O . LEU A 1 49 ? 6.254 0.498 6.359 1.00 0.00 49 LEU A O 9
ATOM 11739 N N . ARG A 1 50 ? 6.933 -0.512 4.464 1.00 0.00 50 ARG A N 9
ATOM 11740 C CA . ARG A 1 50 ? 7.586 0.661 3.906 1.00 0.00 50 ARG A CA 9
ATOM 11741 C C . ARG A 1 50 ? 6.622 1.839 3.834 1.00 0.00 50 ARG A C 9
ATOM 11742 O O . ARG A 1 50 ? 6.920 2.911 4.356 1.00 0.00 50 ARG A O 9
ATOM 11763 N N . LEU A 1 51 ? 5.466 1.654 3.195 1.00 0.00 51 LEU A N 9
ATOM 11764 C CA . LEU A 1 51 ? 4.471 2.680 3.049 1.00 0.00 51 LEU A CA 9
ATOM 11765 C C . LEU A 1 51 ? 4.062 3.227 4.422 1.00 0.00 51 LEU A C 9
ATOM 11766 O O . LEU A 1 51 ? 4.066 4.440 4.616 1.00 0.00 51 LEU A O 9
ATOM 11782 N 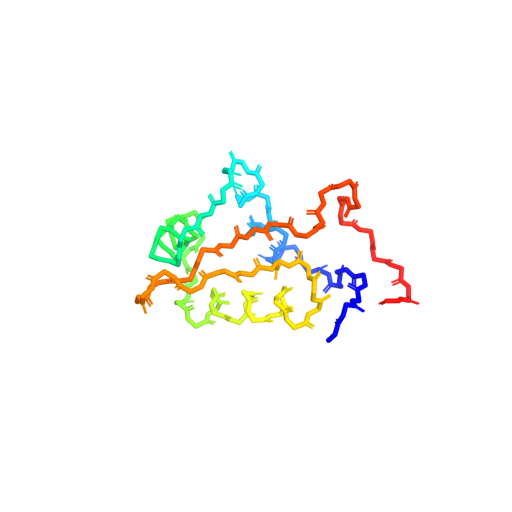N . ILE A 1 52 ? 3.738 2.360 5.385 1.00 0.00 52 ILE A N 9
ATOM 11783 C CA . ILE A 1 52 ? 3.383 2.782 6.736 1.00 0.00 52 ILE A CA 9
ATOM 11784 C C . ILE A 1 52 ? 4.503 3.656 7.312 1.00 0.00 52 ILE A C 9
ATOM 11785 O O . ILE A 1 52 ? 4.237 4.767 7.765 1.00 0.00 52 ILE A O 9
ATOM 11801 N N . LYS A 1 53 ? 5.755 3.184 7.277 1.00 0.00 53 LYS A N 9
ATOM 11802 C CA . LYS A 1 53 ? 6.880 3.969 7.780 1.00 0.00 53 LYS A CA 9
ATOM 11803 C C . LYS A 1 53 ? 6.987 5.313 7.048 1.00 0.00 53 LYS A C 9
ATOM 11804 O O . LYS A 1 53 ? 7.304 6.325 7.666 1.00 0.00 53 LYS A O 9
ATOM 11823 N N . LYS A 1 54 ? 6.694 5.339 5.745 1.00 0.00 54 LYS A N 9
ATOM 11824 C CA . LYS A 1 54 ? 6.692 6.558 4.943 1.00 0.00 54 LYS A CA 9
ATOM 11825 C C . LYS A 1 54 ? 5.413 7.391 5.166 1.00 0.00 54 LYS A C 9
ATOM 11826 O O . LYS A 1 54 ? 5.177 8.349 4.433 1.00 0.00 54 LYS A O 9
ATOM 11845 N N . GLY A 1 55 ? 4.576 7.049 6.154 1.00 0.00 55 GLY A N 9
ATOM 11846 C CA . GLY A 1 55 ? 3.359 7.781 6.483 1.00 0.00 55 GLY A CA 9
ATOM 11847 C C . GLY A 1 55 ? 2.285 7.680 5.399 1.00 0.00 55 GLY A C 9
ATOM 11848 O O . GLY A 1 55 ? 1.363 8.492 5.368 1.00 0.00 55 GLY A O 9
ATOM 11852 N N . ALA A 1 56 ? 2.354 6.656 4.549 1.00 0.00 56 ALA A N 9
ATOM 11853 C CA . ALA A 1 56 ? 1.435 6.452 3.439 1.00 0.00 56 ALA A CA 9
ATOM 11854 C C . ALA A 1 56 ? 0.099 5.840 3.868 1.00 0.00 56 ALA A C 9
ATOM 11855 O O . ALA A 1 56 ? -0.927 6.066 3.230 1.00 0.00 56 ALA A O 9
ATOM 11862 N N . LEU A 1 57 ? 0.124 5.026 4.922 1.00 0.00 57 LEU A N 9
ATOM 11863 C CA . LEU A 1 57 ? -0.975 4.187 5.376 1.00 0.00 57 LEU A CA 9
ATOM 11864 C C . LEU A 1 57 ? -1.079 4.244 6.900 1.00 0.00 57 LEU A C 9
ATOM 11865 O O . LEU A 1 57 ? -0.105 4.567 7.581 1.00 0.00 57 LEU A O 9
ATOM 11881 N N . ASN A 1 58 ? -2.264 3.914 7.412 1.00 0.00 58 ASN A N 9
ATOM 11882 C CA . ASN A 1 58 ? -2.593 3.753 8.814 1.00 0.00 58 ASN A CA 9
ATOM 11883 C C . ASN A 1 58 ? -3.148 2.335 8.994 1.00 0.00 58 ASN A C 9
ATOM 11884 O O . ASN A 1 58 ? -3.681 1.756 8.047 1.00 0.00 58 ASN A O 9
ATOM 11895 N N . HIS A 1 59 ? -3.008 1.774 10.198 1.00 0.00 59 HIS A N 9
ATOM 11896 C CA . HIS A 1 59 ? -3.436 0.422 10.534 1.00 0.00 59 HIS A CA 9
ATOM 11897 C C . HIS A 1 59 ? -4.814 0.423 11.207 1.00 0.00 59 HIS A C 9
ATOM 11898 O O . HIS A 1 59 ? -5.202 1.391 11.863 1.00 0.00 59 HIS A O 9
ATOM 11912 N N . HIS A 1 60 ? -5.548 -0.675 11.030 1.00 0.00 60 HIS A N 9
ATOM 11913 C CA . HIS A 1 60 ? -6.852 -0.956 11.612 1.00 0.00 60 HIS A CA 9
ATOM 11914 C C . HIS A 1 60 ? -6.933 -2.465 11.861 1.00 0.00 60 HIS A C 9
ATOM 11915 O O . HIS A 1 60 ? -6.319 -3.229 11.122 1.00 0.00 60 HIS A O 9
ATOM 11929 N N . LYS A 1 61 ? -7.627 -2.902 12.915 1.00 0.00 61 LYS A N 9
ATOM 11930 C CA . LYS A 1 61 ? -7.813 -4.311 13.243 1.00 0.00 61 LYS A CA 9
ATOM 11931 C C . LYS A 1 61 ? -9.233 -4.731 12.847 1.00 0.00 61 LYS A C 9
ATOM 11932 O O . LYS A 1 61 ? -10.186 -4.484 13.586 1.00 0.00 61 LYS A O 9
ATOM 11951 N N . GLU A 1 62 ? -9.396 -5.393 11.697 1.00 0.00 62 GLU A N 9
ATOM 11952 C CA . GLU A 1 62 ? -10.705 -5.850 11.249 1.00 0.00 62 GLU A CA 9
ATOM 11953 C C . GLU A 1 62 ? -10.959 -7.219 11.881 1.00 0.00 62 GLU A C 9
ATOM 11954 O O . GLU A 1 62 ? -10.874 -8.265 11.234 1.00 0.00 62 GLU A O 9
ATOM 11966 N N . GLY A 1 63 ? -11.319 -7.176 13.167 1.00 0.00 63 GLY A N 9
ATOM 11967 C CA . GLY A 1 63 ? -11.659 -8.329 13.988 1.00 0.00 63 GLY A CA 9
ATOM 11968 C C . GLY A 1 63 ? -10.513 -9.333 14.118 1.00 0.00 63 GLY A C 9
ATOM 11969 O O . GLY A 1 63 ? -9.871 -9.413 15.162 1.00 0.00 63 GLY A O 9
ATOM 11973 N N . ARG A 1 64 ? -10.281 -10.112 13.061 1.00 0.00 64 ARG A N 9
ATOM 11974 C CA . ARG A 1 64 ? -9.270 -11.156 12.993 1.00 0.00 64 ARG A CA 9
ATOM 11975 C C . ARG A 1 64 ? -8.045 -10.697 12.205 1.00 0.00 64 ARG A C 9
ATOM 11976 O O . ARG A 1 64 ? -6.915 -10.900 12.643 1.00 0.00 64 ARG A O 9
ATOM 11997 N N . VAL A 1 65 ? -8.265 -10.098 11.033 1.00 0.00 65 VAL A N 9
ATOM 11998 C CA . VAL A 1 65 ? -7.205 -9.660 10.137 1.00 0.00 65 VAL A CA 9
ATOM 11999 C C . VAL A 1 65 ? -7.079 -8.146 10.247 1.00 0.00 65 VAL A C 9
ATOM 12000 O O . VAL A 1 65 ? -8.040 -7.474 10.607 1.00 0.00 65 VAL A O 9
ATOM 12013 N N . PHE A 1 66 ? -5.898 -7.590 9.974 1.00 0.00 66 PHE A N 9
ATOM 12014 C CA . PHE A 1 66 ? -5.709 -6.150 10.031 1.00 0.00 66 PHE A CA 9
ATOM 12015 C C . PHE A 1 66 ? -5.809 -5.540 8.637 1.00 0.00 66 PHE A C 9
ATOM 12016 O O . PHE A 1 66 ? -5.408 -6.155 7.646 1.00 0.00 66 PHE A O 9
ATOM 12033 N N . VAL A 1 67 ? -6.384 -4.336 8.606 1.00 0.00 67 VAL A N 9
ATOM 12034 C CA . VAL A 1 67 ? -6.697 -3.511 7.459 1.00 0.00 67 VAL A CA 9
ATOM 12035 C C . VAL A 1 67 ? -5.764 -2.317 7.369 1.00 0.00 67 VAL A C 9
ATOM 12036 O O . VAL A 1 67 ? -5.420 -1.709 8.383 1.00 0.00 67 VAL A O 9
ATOM 12049 N N . TYR A 1 68 ? -5.354 -2.009 6.137 1.00 0.00 68 TYR A N 9
ATOM 12050 C CA . TYR A 1 68 ? -4.568 -0.828 5.842 1.00 0.00 68 TYR A CA 9
ATOM 12051 C C . TYR A 1 68 ? -5.525 0.232 5.321 1.00 0.00 68 TYR A C 9
ATOM 12052 O O . TYR A 1 68 ? -6.183 0.012 4.304 1.00 0.00 68 TYR A O 9
ATOM 12070 N N . THR A 1 69 ? -5.598 1.373 6.002 1.00 0.00 69 THR A N 9
ATOM 12071 C CA . THR A 1 69 ? -6.406 2.504 5.589 1.00 0.00 69 THR A CA 9
ATOM 12072 C C . THR A 1 69 ? -5.435 3.529 4.993 1.00 0.00 69 THR A C 9
ATOM 12073 O O . THR A 1 69 ? -4.545 3.976 5.721 1.00 0.00 69 THR A O 9
ATOM 12084 N N . PRO A 1 70 ? -5.544 3.885 3.706 1.00 0.00 70 PRO A N 9
ATOM 12085 C CA . PRO A 1 70 ? -4.638 4.832 3.080 1.00 0.00 70 PRO A CA 9
ATOM 12086 C C . PRO A 1 70 ? -4.683 6.207 3.750 1.00 0.00 70 PRO A C 9
ATOM 12087 O O . PRO A 1 70 ? -5.762 6.730 4.016 1.00 0.00 70 PRO A O 9
ATOM 12098 N N . ASN A 1 71 ? -3.513 6.797 4.001 1.00 0.00 71 ASN A N 9
ATOM 12099 C CA . ASN A 1 71 ? -3.390 8.149 4.546 1.00 0.00 71 ASN A CA 9
ATOM 12100 C C . ASN A 1 71 ? -3.472 9.148 3.394 1.00 0.00 71 ASN A C 9
ATOM 12101 O O . ASN A 1 71 ? -3.965 10.261 3.553 1.00 0.00 71 ASN A O 9
ATOM 12112 N N . ILE A 1 72 ? -2.949 8.735 2.238 1.00 0.00 72 ILE A N 9
ATOM 12113 C CA . ILE A 1 72 ? -2.853 9.498 1.005 1.00 0.00 72 ILE A CA 9
ATOM 12114 C C . ILE A 1 72 ? -3.764 8.893 -0.068 1.00 0.00 72 ILE A C 9
ATOM 12115 O O . ILE A 1 72 ? -4.191 7.742 0.036 1.00 0.00 72 ILE A O 9
ATOM 12131 N N . ASP A 1 73 ? -4.056 9.695 -1.095 1.00 0.00 73 ASP A N 9
ATOM 12132 C CA . ASP A 1 73 ? -4.853 9.351 -2.265 1.00 0.00 73 ASP A CA 9
ATOM 12133 C C . ASP A 1 73 ? -3.965 9.503 -3.502 1.00 0.00 73 ASP A C 9
ATOM 12134 O O . ASP A 1 73 ? -2.957 10.205 -3.434 1.00 0.00 73 ASP A O 9
ATOM 12143 N N . GLU A 1 74 ? -4.356 8.890 -4.625 1.00 0.00 74 GLU A N 9
ATOM 12144 C CA . GLU A 1 74 ? -3.668 8.981 -5.911 1.00 0.00 74 GLU A CA 9
ATOM 12145 C C . GLU A 1 74 ? -3.171 10.404 -6.178 1.00 0.00 74 GLU A C 9
ATOM 12146 O O . GLU A 1 74 ? -1.990 10.625 -6.422 1.00 0.00 74 GLU A O 9
ATOM 12158 N N . SER A 1 75 ? -4.079 11.374 -6.097 1.00 0.00 75 SER A N 9
ATOM 12159 C CA . SER A 1 75 ? -3.803 12.780 -6.338 1.00 0.00 75 SER A CA 9
ATOM 12160 C C . SER A 1 75 ? -2.636 13.338 -5.518 1.00 0.00 75 SER A C 9
ATOM 12161 O O . SER A 1 75 ? -1.972 14.270 -5.961 1.00 0.00 75 SER A O 9
ATOM 12169 N N . ASP A 1 76 ? -2.397 12.800 -4.318 1.00 0.00 76 ASP A N 9
ATOM 12170 C CA . ASP A 1 76 ? -1.302 13.246 -3.470 1.00 0.00 76 ASP A CA 9
ATOM 12171 C C . ASP A 1 76 ? 0.038 12.694 -3.966 1.00 0.00 76 ASP A C 9
ATOM 12172 O O . ASP A 1 76 ? 1.085 13.267 -3.666 1.00 0.00 76 ASP A O 9
ATOM 12181 N N . TYR A 1 77 ? 0.029 11.591 -4.724 1.00 0.00 77 TYR A N 9
ATOM 12182 C CA . TYR A 1 77 ? 1.241 10.968 -5.237 1.00 0.00 77 TYR A CA 9
ATOM 12183 C C . TYR A 1 77 ? 1.812 11.754 -6.426 1.00 0.00 77 TYR A C 9
ATOM 12184 O O . TYR A 1 77 ? 1.863 11.289 -7.563 1.00 0.00 77 TYR A O 9
ATOM 12202 N N . ILE A 1 78 ? 2.265 12.970 -6.146 1.00 0.00 78 ILE A N 9
ATOM 12203 C CA . ILE A 1 78 ? 2.932 13.837 -7.100 1.00 0.00 78 ILE A CA 9
ATOM 12204 C C . ILE A 1 78 ? 4.402 13.423 -7.062 1.00 0.00 78 ILE A C 9
ATOM 12205 O O . ILE A 1 78 ? 5.159 13.858 -6.196 1.00 0.00 78 ILE A O 9
ATOM 12221 N N . GLU A 1 79 ? 4.796 12.543 -7.980 1.00 0.00 79 GLU A N 9
ATOM 12222 C CA . GLU A 1 79 ? 6.146 12.006 -8.020 1.00 0.00 79 GLU A CA 9
ATOM 12223 C C . GLU A 1 79 ? 7.115 13.062 -8.553 1.00 0.00 79 GLU A C 9
ATOM 12224 O O . GLU A 1 79 ? 7.249 13.242 -9.762 1.00 0.00 79 GLU A O 9
ATOM 12236 N N . VAL A 1 80 ? 7.807 13.743 -7.643 1.00 0.00 80 VAL A N 9
ATOM 12237 C CA . VAL A 1 80 ? 8.875 14.666 -7.992 1.00 0.00 80 VAL A CA 9
ATOM 12238 C C . VAL A 1 80 ? 10.102 13.818 -8.344 1.00 0.00 80 VAL A C 9
ATOM 12239 O O . VAL A 1 80 ? 10.240 12.703 -7.839 1.00 0.00 80 VAL A O 9
ATOM 12252 N N . LYS A 1 81 ? 10.961 14.300 -9.249 1.00 0.00 81 LYS A N 9
ATOM 12253 C CA . LYS A 1 81 ? 12.181 13.603 -9.641 1.00 0.00 81 LYS A CA 9
ATOM 12254 C C . LYS A 1 81 ? 13.179 13.643 -8.472 1.00 0.00 81 LYS A C 9
ATOM 12255 O O . LYS A 1 81 ? 14.165 14.377 -8.523 1.00 0.00 81 LYS A O 9
ATOM 12274 N N . SER A 1 82 ? 12.909 12.814 -7.460 1.00 0.00 82 SER A N 9
ATOM 12275 C CA . SER A 1 82 ? 13.552 12.652 -6.161 1.00 0.00 82 SER A CA 9
ATOM 12276 C C . SER A 1 82 ? 12.571 13.215 -5.138 1.00 0.00 82 SER A C 9
ATOM 12277 O O . SER A 1 82 ? 12.184 12.493 -4.189 1.00 0.00 82 SER A O 9
ATOM 12286 N N . MET A 1 1 ? 4.915 8.223 8.130 1.00 0.00 1 MET A N 10
ATOM 12287 C CA . MET A 1 1 ? 5.588 9.433 8.622 1.00 0.00 1 MET A CA 10
ATOM 12288 C C . MET A 1 1 ? 5.388 10.529 7.579 1.00 0.00 1 MET A C 10
ATOM 12289 O O . MET A 1 1 ? 4.297 10.568 7.017 1.00 0.00 1 MET A O 10
ATOM 12305 N N . LYS A 1 2 ? 6.388 11.376 7.308 1.00 0.00 2 LYS A N 10
ATOM 12306 C CA . LYS A 1 2 ? 6.279 12.435 6.311 1.00 0.00 2 LYS A CA 10
ATOM 12307 C C . LYS A 1 2 ? 5.882 11.838 4.955 1.00 0.00 2 LYS A C 10
ATOM 12308 O O . LYS A 1 2 ? 6.383 10.783 4.570 1.00 0.00 2 LYS A O 10
ATOM 12327 N N . LYS A 1 3 ? 4.966 12.511 4.254 1.00 0.00 3 LYS A N 10
ATOM 12328 C CA . LYS A 1 3 ? 4.414 12.087 2.976 1.00 0.00 3 LYS A CA 10
ATOM 12329 C C . LYS A 1 3 ? 5.444 12.259 1.851 1.00 0.00 3 LYS A C 10
ATOM 12330 O O . LYS A 1 3 ? 5.569 13.354 1.307 1.00 0.00 3 LYS A O 10
ATOM 12349 N N . ILE A 1 4 ? 6.182 11.199 1.503 1.00 0.00 4 ILE A N 10
ATOM 12350 C CA . ILE A 1 4 ? 7.143 11.209 0.395 1.00 0.00 4 ILE A CA 10
ATOM 12351 C C . ILE A 1 4 ? 7.348 9.777 -0.128 1.00 0.00 4 ILE A C 10
ATOM 12352 O O . ILE A 1 4 ? 8.421 9.199 0.038 1.00 0.00 4 ILE A O 10
ATOM 12368 N N . PRO A 1 5 ? 6.330 9.177 -0.767 1.00 0.00 5 PRO A N 10
ATOM 12369 C CA . PRO A 1 5 ? 6.392 7.801 -1.232 1.00 0.00 5 PRO A CA 10
ATOM 12370 C C . PRO A 1 5 ? 7.334 7.638 -2.432 1.00 0.00 5 PRO A C 10
ATOM 12371 O O . PRO A 1 5 ? 7.587 8.595 -3.163 1.00 0.00 5 PRO A O 10
ATOM 12382 N N . GLN A 1 6 ? 7.836 6.415 -2.636 1.00 0.00 6 GLN A N 10
ATOM 12383 C CA . GLN A 1 6 ? 8.679 6.033 -3.766 1.00 0.00 6 GLN A CA 10
ATOM 12384 C C . GLN A 1 6 ? 7.787 5.271 -4.742 1.00 0.00 6 GLN A C 10
ATOM 12385 O O . GLN A 1 6 ? 6.846 4.606 -4.308 1.00 0.00 6 GLN A O 10
ATOM 12399 N N . ILE A 1 7 ? 8.070 5.368 -6.046 1.00 0.00 7 ILE A N 10
ATOM 12400 C CA . ILE A 1 7 ? 7.262 4.737 -7.082 1.00 0.00 7 ILE A CA 10
ATOM 12401 C C . ILE A 1 7 ? 8.093 3.741 -7.885 1.00 0.00 7 ILE A C 10
ATOM 12402 O O . ILE A 1 7 ? 9.294 3.912 -8.077 1.00 0.00 7 ILE A O 10
ATOM 12418 N N . SER A 1 8 ? 7.408 2.700 -8.353 1.00 0.00 8 SER A N 10
ATOM 12419 C CA . SER A 1 8 ? 7.874 1.598 -9.166 1.00 0.00 8 SER A CA 10
ATOM 12420 C C . SER A 1 8 ? 6.610 0.807 -9.509 1.00 0.00 8 SER A C 10
ATOM 12421 O O . SER A 1 8 ? 5.520 1.174 -9.061 1.00 0.00 8 SER A O 10
ATOM 12429 N N . ASP A 1 9 ? 6.758 -0.276 -10.274 1.00 0.00 9 ASP A N 10
ATOM 12430 C CA . ASP A 1 9 ? 5.638 -1.102 -10.704 1.00 0.00 9 ASP A CA 10
ATOM 12431 C C . ASP A 1 9 ? 4.821 -1.556 -9.495 1.00 0.00 9 ASP A C 10
ATOM 12432 O O . ASP A 1 9 ? 3.699 -1.098 -9.302 1.00 0.00 9 ASP A O 10
ATOM 12441 N N . ALA A 1 10 ? 5.400 -2.429 -8.666 1.00 0.00 10 ALA A N 10
ATOM 12442 C CA . ALA A 1 10 ? 4.733 -2.957 -7.484 1.00 0.00 10 ALA A CA 10
ATOM 12443 C C . ALA A 1 10 ? 4.172 -1.822 -6.625 1.00 0.00 10 ALA A C 10
ATOM 12444 O O . ALA A 1 10 ? 2.990 -1.829 -6.286 1.00 0.00 10 ALA A O 10
ATOM 12451 N N . GLU A 1 11 ? 5.022 -0.838 -6.310 1.00 0.00 11 GLU A N 10
ATOM 12452 C CA . GLU A 1 11 ? 4.653 0.311 -5.496 1.00 0.00 11 GLU A CA 10
ATOM 12453 C C . GLU A 1 11 ? 3.377 0.978 -6.000 1.00 0.00 11 GLU A C 10
ATOM 12454 O O . GLU A 1 11 ? 2.575 1.406 -5.174 1.00 0.00 11 GLU A O 10
ATOM 12466 N N . LEU A 1 12 ? 3.180 1.112 -7.316 1.00 0.00 12 LEU A N 10
ATOM 12467 C CA . LEU A 1 12 ? 1.948 1.715 -7.806 1.00 0.00 12 LEU A CA 10
ATOM 12468 C C . LEU A 1 12 ? 0.810 0.688 -7.872 1.00 0.00 12 LEU A C 10
ATOM 12469 O O . LEU A 1 12 ? -0.313 0.974 -7.459 1.00 0.00 12 LEU A O 10
ATOM 12485 N N . GLU A 1 13 ? 1.092 -0.509 -8.393 1.00 0.00 13 GLU A N 10
ATOM 12486 C CA . GLU A 1 13 ? 0.111 -1.577 -8.536 1.00 0.00 13 GLU A CA 10
ATOM 12487 C C . GLU A 1 13 ? -0.636 -1.830 -7.231 1.00 0.00 13 GLU A C 10
ATOM 12488 O O . GLU A 1 13 ? -1.867 -1.806 -7.211 1.00 0.00 13 GLU A O 10
ATOM 12500 N N . VAL A 1 14 ? 0.096 -2.079 -6.140 1.00 0.00 14 VAL A N 10
ATOM 12501 C CA . VAL A 1 14 ? -0.553 -2.367 -4.871 1.00 0.00 14 VAL A CA 10
ATOM 12502 C C . VAL A 1 14 ? -1.462 -1.204 -4.483 1.00 0.00 14 VAL A C 10
ATOM 12503 O O . VAL A 1 14 ? -2.616 -1.424 -4.131 1.00 0.00 14 VAL A O 10
ATOM 12516 N N . MET A 1 15 ? -0.976 0.034 -4.603 1.00 0.00 15 MET A N 10
ATOM 12517 C CA . MET A 1 15 ? -1.760 1.206 -4.263 1.00 0.00 15 MET A CA 10
ATOM 12518 C C . MET A 1 15 ? -3.063 1.237 -5.046 1.00 0.00 15 MET A C 10
ATOM 12519 O O . MET A 1 15 ? -4.120 1.413 -4.454 1.00 0.00 15 MET A O 10
ATOM 12533 N N . LYS A 1 16 ? -2.989 1.071 -6.369 1.00 0.00 16 LYS A N 10
ATOM 12534 C CA . LYS A 1 16 ? -4.165 1.031 -7.230 1.00 0.00 16 LYS A CA 10
ATOM 12535 C C . LYS A 1 16 ? -5.126 -0.050 -6.731 1.00 0.00 16 LYS A C 10
ATOM 12536 O O . LYS A 1 16 ? -6.324 0.199 -6.599 1.00 0.00 16 LYS A O 10
ATOM 12555 N N . VAL A 1 17 ? -4.610 -1.246 -6.435 1.00 0.00 17 VAL A N 10
ATOM 12556 C CA . VAL A 1 17 ? -5.440 -2.320 -5.910 1.00 0.00 17 VAL A CA 10
ATOM 12557 C C . VAL A 1 17 ? -6.119 -1.878 -4.605 1.00 0.00 17 VAL A C 10
ATOM 12558 O O . VAL A 1 17 ? -7.315 -2.103 -4.441 1.00 0.00 17 VAL A O 10
ATOM 12571 N N . ILE A 1 18 ? -5.395 -1.242 -3.678 1.00 0.00 18 ILE A N 10
ATOM 12572 C CA . ILE A 1 18 ? -6.007 -0.731 -2.453 1.00 0.00 18 ILE A CA 10
ATOM 12573 C C . ILE A 1 18 ? -7.106 0.277 -2.818 1.00 0.00 18 ILE A C 10
ATOM 12574 O O . ILE A 1 18 ? -8.246 0.124 -2.391 1.00 0.00 18 ILE A O 10
ATOM 12590 N N . TRP A 1 19 ? -6.765 1.289 -3.620 1.00 0.00 19 TRP A N 10
ATOM 12591 C CA . TRP A 1 19 ? -7.626 2.357 -4.084 1.00 0.00 19 TRP A CA 10
ATOM 12592 C C . TRP A 1 19 ? -8.893 1.830 -4.767 1.00 0.00 19 TRP A C 10
ATOM 12593 O O . TRP A 1 19 ? -9.928 2.490 -4.719 1.00 0.00 19 TRP A O 10
ATOM 12614 N N . LYS A 1 20 ? -8.827 0.663 -5.415 1.00 0.00 20 LYS A N 10
ATOM 12615 C CA . LYS A 1 20 ? -9.999 0.044 -6.020 1.00 0.00 20 LYS A CA 10
ATOM 12616 C C . LYS A 1 20 ? -11.052 -0.293 -4.950 1.00 0.00 20 LYS A C 10
ATOM 12617 O O . LYS A 1 20 ? -12.248 -0.272 -5.239 1.00 0.00 20 LYS A O 10
ATOM 12636 N N . HIS A 1 21 ? -10.615 -0.633 -3.733 1.00 0.00 21 HIS A N 10
ATOM 12637 C CA . HIS A 1 21 ? -11.478 -0.951 -2.601 1.00 0.00 21 HIS A CA 10
ATOM 12638 C C . HIS A 1 21 ? -11.655 0.304 -1.734 1.00 0.00 21 HIS A C 10
ATOM 12639 O O . HIS A 1 21 ? -10.983 1.309 -1.955 1.00 0.00 21 HIS A O 10
ATOM 12653 N N . SER A 1 22 ? -12.566 0.285 -0.752 1.00 0.00 22 SER A N 10
ATOM 12654 C CA . SER A 1 22 ? -12.767 1.433 0.127 1.00 0.00 22 SER A CA 10
ATOM 12655 C C . SER A 1 22 ? -11.509 1.583 0.980 1.00 0.00 22 SER A C 10
ATOM 12656 O O . SER A 1 22 ? -10.858 2.626 1.004 1.00 0.00 22 SER A O 10
ATOM 12664 N N . SER A 1 23 ? -11.199 0.548 1.754 1.00 0.00 23 SER A N 10
ATOM 12665 C CA . SER A 1 23 ? -9.847 0.340 2.236 1.00 0.00 23 SER A CA 10
ATOM 12666 C C . SER A 1 23 ? -9.561 -1.141 1.962 1.00 0.00 23 SER A C 10
ATOM 12667 O O . SER A 1 23 ? -10.317 -1.761 1.217 1.00 0.00 23 SER A O 10
ATOM 12675 N N . ILE A 1 24 ? -8.590 -1.767 2.628 1.00 0.00 24 ILE A N 10
ATOM 12676 C CA . ILE A 1 24 ? -8.407 -3.214 2.600 1.00 0.00 24 ILE A CA 10
ATOM 12677 C C . ILE A 1 24 ? -7.697 -3.639 3.886 1.00 0.00 24 ILE A C 10
ATOM 12678 O O . ILE A 1 24 ? -6.960 -2.812 4.427 1.00 0.00 24 ILE A O 10
ATOM 12694 N N . ASN A 1 25 ? -7.890 -4.871 4.377 1.00 0.00 25 ASN A N 10
ATOM 12695 C CA . ASN A 1 25 ? -7.138 -5.384 5.528 1.00 0.00 25 ASN A CA 10
ATOM 12696 C C . ASN A 1 25 ? -5.980 -6.248 5.041 1.00 0.00 25 ASN A C 10
ATOM 12697 O O . ASN A 1 25 ? -6.005 -6.703 3.902 1.00 0.00 25 ASN A O 10
ATOM 12708 N N . THR A 1 26 ? -4.967 -6.485 5.876 1.00 0.00 26 THR A N 10
ATOM 12709 C CA . THR A 1 26 ? -3.787 -7.238 5.476 1.00 0.00 26 THR A CA 10
ATOM 12710 C C . THR A 1 26 ? -4.076 -8.610 4.858 1.00 0.00 26 THR A C 10
ATOM 12711 O O . THR A 1 26 ? -3.512 -8.927 3.819 1.00 0.00 26 THR A O 10
ATOM 12722 N N . ASN A 1 27 ? -4.931 -9.44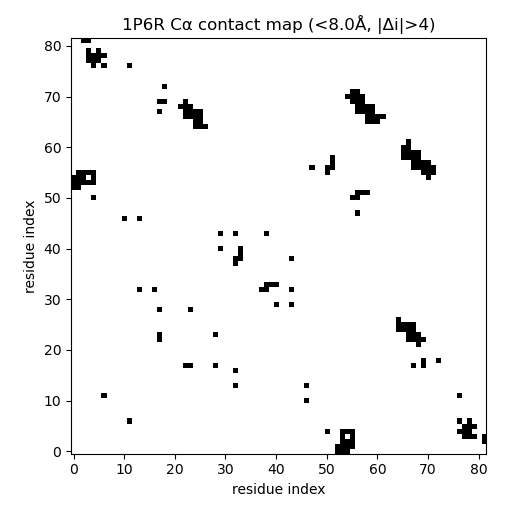1 5.456 1.00 0.00 27 ASN A N 10
ATOM 12723 C CA . ASN A 1 27 ? -5.199 -10.766 4.890 1.00 0.00 27 ASN A CA 10
ATOM 12724 C C . ASN A 1 27 ? -5.701 -10.618 3.454 1.00 0.00 27 ASN A C 10
ATOM 12725 O O . ASN A 1 27 ? -5.146 -11.203 2.522 1.00 0.00 27 ASN A O 10
ATOM 12736 N N . GLU A 1 28 ? -6.731 -9.788 3.281 1.00 0.00 28 GLU A N 10
ATOM 12737 C CA . GLU A 1 28 ? -7.305 -9.485 1.992 1.00 0.00 28 GLU A CA 10
ATOM 12738 C C . GLU A 1 28 ? -6.257 -8.873 1.056 1.00 0.00 28 GLU A C 10
ATOM 12739 O O . GLU A 1 28 ? -6.228 -9.227 -0.119 1.00 0.00 28 GLU A O 10
ATOM 12751 N N . VAL A 1 29 ? -5.397 -7.971 1.547 1.00 0.00 29 VAL A N 10
ATOM 12752 C CA . VAL A 1 29 ? -4.380 -7.341 0.715 1.00 0.00 29 VAL A CA 10
ATOM 12753 C C . VAL A 1 29 ? -3.410 -8.403 0.211 1.00 0.00 29 VAL A C 10
ATOM 12754 O O . VAL A 1 29 ? -3.264 -8.547 -0.997 1.00 0.00 29 VAL A O 10
ATOM 12767 N N . ILE A 1 30 ? -2.784 -9.180 1.103 1.00 0.00 30 ILE A N 10
ATOM 12768 C CA . ILE A 1 30 ? -1.863 -10.232 0.703 1.00 0.00 30 ILE A CA 10
ATOM 12769 C C . ILE A 1 30 ? -2.544 -11.149 -0.312 1.00 0.00 30 ILE A C 10
ATOM 12770 O O . ILE A 1 30 ? -1.963 -11.418 -1.362 1.00 0.00 30 ILE A O 10
ATOM 12786 N N . LYS A 1 31 ? -3.771 -11.598 -0.034 1.00 0.00 31 LYS A N 10
ATOM 12787 C CA . LYS A 1 31 ? -4.500 -12.467 -0.947 1.00 0.00 31 LYS A CA 10
ATOM 12788 C C . LYS A 1 31 ? -4.664 -11.812 -2.329 1.00 0.00 31 LYS A C 10
ATOM 12789 O O . LYS A 1 31 ? -4.220 -12.363 -3.336 1.00 0.00 31 LYS A O 10
ATOM 12808 N N . GLU A 1 32 ? -5.297 -10.637 -2.374 1.00 0.00 32 GLU A N 10
ATOM 12809 C CA . GLU A 1 32 ? -5.575 -9.886 -3.594 1.00 0.00 32 GLU A CA 10
ATOM 12810 C C . GLU A 1 32 ? -4.298 -9.645 -4.405 1.00 0.00 32 GLU A C 10
ATOM 12811 O O . GLU A 1 32 ? -4.246 -9.901 -5.611 1.00 0.00 32 GLU A O 10
ATOM 12823 N N . LEU A 1 33 ? -3.257 -9.128 -3.752 1.00 0.00 33 LEU A N 10
ATOM 12824 C CA . LEU A 1 33 ? -2.000 -8.836 -4.367 1.00 0.00 33 LEU A CA 10
ATOM 12825 C C . LEU A 1 33 ? -1.405 -10.136 -4.903 1.00 0.00 33 LEU A C 10
ATOM 12826 O O . LEU A 1 33 ? -1.075 -10.191 -6.078 1.00 0.00 33 LEU A O 10
ATOM 12842 N N . SER A 1 34 ? -1.336 -11.198 -4.093 1.00 0.00 34 SER A N 10
ATOM 12843 C CA . SER A 1 34 ? -0.813 -12.483 -4.549 1.00 0.00 34 SER A CA 10
ATOM 12844 C C . SER A 1 34 ? -1.560 -12.987 -5.789 1.00 0.00 34 SER A C 10
ATOM 12845 O O . SER A 1 34 ? -0.935 -13.501 -6.713 1.00 0.00 34 SER A O 10
ATOM 12853 N N . LYS A 1 35 ? -2.890 -12.850 -5.814 1.00 0.00 35 LYS A N 10
ATOM 12854 C CA . LYS A 1 35 ? -3.691 -13.289 -6.950 1.00 0.00 35 LYS A CA 10
ATOM 12855 C C . LYS A 1 35 ? -3.330 -12.489 -8.202 1.00 0.00 35 LYS A C 10
ATOM 12856 O O . LYS A 1 35 ? -3.113 -13.062 -9.266 1.00 0.00 35 LYS A O 10
ATOM 12875 N N . THR A 1 36 ? -3.295 -11.162 -8.082 1.00 0.00 36 THR A N 10
ATOM 12876 C CA . THR A 1 36 ? -3.028 -10.288 -9.216 1.00 0.00 36 THR A CA 10
ATOM 12877 C C . THR A 1 36 ? -1.578 -10.411 -9.707 1.00 0.00 36 THR A C 10
ATOM 12878 O O . THR A 1 36 ? -1.323 -10.391 -10.910 1.00 0.00 36 THR A O 10
ATOM 12889 N N . SER A 1 37 ? -0.606 -10.466 -8.797 1.00 0.00 37 SER A N 10
ATOM 12890 C CA . SER A 1 37 ? 0.805 -10.667 -9.092 1.00 0.00 37 SER A CA 10
ATOM 12891 C C . SER A 1 37 ? 1.432 -11.456 -7.941 1.00 0.00 37 SER A C 10
ATOM 12892 O O . SER A 1 37 ? 1.489 -10.963 -6.818 1.00 0.00 37 SER A O 10
ATOM 12900 N N . THR A 1 38 ? 1.927 -12.665 -8.212 1.00 0.00 38 THR A N 10
ATOM 12901 C CA . THR A 1 38 ? 2.453 -13.579 -7.210 1.00 0.00 38 THR A CA 10
ATOM 12902 C C . THR A 1 38 ? 3.771 -13.106 -6.582 1.00 0.00 38 THR A C 10
ATOM 12903 O O . THR A 1 38 ? 4.820 -13.699 -6.831 1.00 0.00 38 THR A O 10
ATOM 12914 N N . TRP A 1 39 ? 3.717 -12.052 -5.767 1.00 0.00 39 TRP A N 10
ATOM 12915 C CA . TRP A 1 39 ? 4.823 -11.537 -4.988 1.00 0.00 39 TRP A CA 10
ATOM 12916 C C . TRP A 1 39 ? 4.668 -12.126 -3.583 1.00 0.00 39 TRP A C 10
ATOM 12917 O O . TRP A 1 39 ? 3.662 -11.873 -2.923 1.00 0.00 39 TRP A O 10
ATOM 12938 N N . SER A 1 40 ? 5.632 -12.931 -3.131 1.00 0.00 40 SER A N 10
ATOM 12939 C CA . SER A 1 40 ? 5.602 -13.601 -1.837 1.00 0.00 40 SER A CA 10
ATOM 12940 C C . SER A 1 40 ? 5.246 -12.633 -0.695 1.00 0.00 40 SER A C 10
ATOM 12941 O O . SER A 1 40 ? 5.700 -11.491 -0.746 1.00 0.00 40 SER A O 10
ATOM 12949 N N . PRO A 1 41 ? 4.505 -13.064 0.343 1.00 0.00 41 PRO A N 10
ATOM 12950 C CA . PRO A 1 41 ? 4.085 -12.244 1.480 1.00 0.00 41 PRO A CA 10
ATOM 12951 C C . PRO A 1 41 ? 5.110 -11.216 1.971 1.00 0.00 41 PRO A C 10
ATOM 12952 O O . PRO A 1 41 ? 4.765 -10.054 2.178 1.00 0.00 41 PRO A O 10
ATOM 12963 N N . LYS A 1 42 ? 6.368 -11.629 2.158 1.00 0.00 42 LYS A N 10
ATOM 12964 C CA . LYS A 1 42 ? 7.435 -10.734 2.591 1.00 0.00 42 LYS A CA 10
ATOM 12965 C C . LYS A 1 42 ? 7.512 -9.499 1.684 1.00 0.00 42 LYS A C 10
ATOM 12966 O O . LYS A 1 42 ? 7.627 -8.374 2.167 1.00 0.00 42 LYS A O 10
ATOM 12985 N N . THR A 1 43 ? 7.430 -9.712 0.370 1.00 0.00 43 THR A N 10
ATOM 12986 C CA . THR A 1 43 ? 7.436 -8.664 -0.637 1.00 0.00 43 THR A CA 10
ATOM 12987 C C . THR A 1 43 ? 6.306 -7.682 -0.336 1.00 0.00 43 THR A C 10
ATOM 12988 O O . THR A 1 43 ? 6.528 -6.474 -0.274 1.00 0.00 43 THR A O 10
ATOM 12999 N N . ILE A 1 44 ? 5.097 -8.217 -0.133 1.00 0.00 44 ILE A N 10
ATOM 13000 C CA . ILE A 1 44 ? 3.912 -7.422 0.146 1.00 0.00 44 ILE A CA 10
ATOM 13001 C C . ILE A 1 44 ? 4.160 -6.559 1.379 1.00 0.00 44 ILE A C 10
ATOM 13002 O O . ILE A 1 44 ? 4.026 -5.338 1.330 1.00 0.00 44 ILE A O 10
ATOM 13018 N N . GLN A 1 45 ? 4.550 -7.201 2.481 1.00 0.00 45 GLN A N 10
ATOM 13019 C CA . GLN A 1 45 ? 4.821 -6.512 3.727 1.00 0.00 45 GLN A CA 10
ATOM 13020 C C . GLN A 1 45 ? 5.879 -5.423 3.531 1.00 0.00 45 GLN A C 10
ATOM 13021 O O . GLN A 1 45 ? 5.714 -4.319 4.042 1.00 0.00 45 GLN A O 10
ATOM 13035 N N . THR A 1 46 ? 6.944 -5.706 2.777 1.00 0.00 46 THR A N 10
ATOM 13036 C CA . THR A 1 46 ? 7.979 -4.716 2.507 1.00 0.00 46 THR A CA 10
ATOM 13037 C C . THR A 1 46 ? 7.389 -3.523 1.742 1.00 0.00 46 THR A C 10
ATOM 13038 O O . THR A 1 46 ? 7.587 -2.375 2.139 1.00 0.00 46 THR A O 10
ATOM 13049 N N . MET A 1 47 ? 6.659 -3.780 0.650 1.00 0.00 47 MET A N 10
ATOM 13050 C CA . MET A 1 47 ? 6.035 -2.725 -0.146 1.00 0.00 47 MET A CA 10
ATOM 13051 C C . MET A 1 47 ? 5.153 -1.844 0.743 1.00 0.00 47 MET A C 10
ATOM 13052 O O . MET A 1 47 ? 5.295 -0.620 0.749 1.00 0.00 47 MET A O 10
ATOM 13066 N N . LEU A 1 48 ? 4.256 -2.479 1.505 1.00 0.00 48 LEU A N 10
ATOM 13067 C CA . LEU A 1 48 ? 3.380 -1.780 2.435 1.00 0.00 48 LEU A CA 10
ATOM 13068 C C . LEU A 1 48 ? 4.217 -0.947 3.406 1.00 0.00 48 LEU A C 10
ATOM 13069 O O . LEU A 1 48 ? 3.943 0.236 3.590 1.00 0.00 48 LEU A O 10
ATOM 13085 N N . LEU A 1 49 ? 5.233 -1.557 4.024 1.00 0.00 49 LEU A N 10
ATOM 13086 C CA . LEU A 1 49 ? 6.103 -0.890 4.981 1.00 0.00 49 LEU A CA 10
ATOM 13087 C C . LEU A 1 49 ? 6.687 0.384 4.375 1.00 0.00 49 LEU A C 10
ATOM 13088 O O . LEU A 1 49 ? 6.576 1.438 4.997 1.00 0.00 49 LEU A O 10
ATOM 13104 N N . ARG A 1 50 ? 7.290 0.306 3.179 1.00 0.00 50 ARG A N 10
ATOM 13105 C CA . ARG A 1 50 ? 7.860 1.484 2.525 1.00 0.00 50 ARG A CA 10
ATOM 13106 C C . ARG A 1 50 ? 6.836 2.620 2.486 1.00 0.00 50 ARG A C 10
ATOM 13107 O O . ARG A 1 50 ? 7.062 3.679 3.066 1.00 0.00 50 ARG A O 10
ATOM 13128 N N . LEU A 1 51 ? 5.709 2.398 1.807 1.00 0.00 51 LEU A N 10
ATOM 13129 C CA . LEU A 1 51 ? 4.621 3.319 1.675 1.00 0.00 51 LEU A CA 10
ATOM 13130 C C . LEU A 1 51 ? 4.182 3.871 3.036 1.00 0.00 51 LEU A C 10
ATOM 13131 O O . LEU A 1 51 ? 4.185 5.083 3.218 1.00 0.00 51 LEU A O 10
ATOM 13147 N N . ILE A 1 52 ? 3.817 3.019 3.995 1.00 0.00 52 ILE A N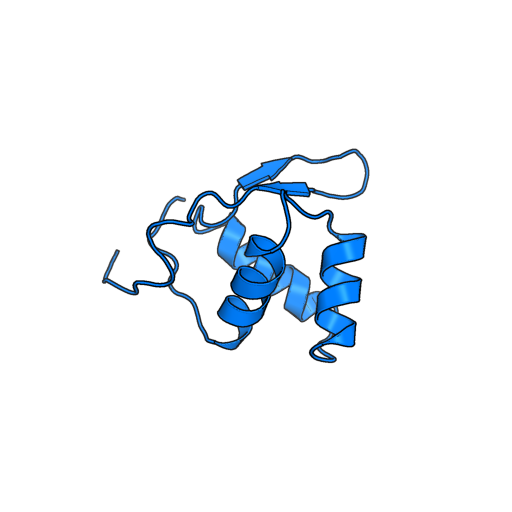 10
ATOM 13148 C CA . ILE A 1 52 ? 3.378 3.447 5.324 1.00 0.00 52 ILE A CA 10
ATOM 13149 C C . ILE A 1 52 ? 4.423 4.373 5.956 1.00 0.00 52 ILE A C 10
ATOM 13150 O O . ILE A 1 52 ? 4.118 5.503 6.353 1.00 0.00 52 ILE A O 10
ATOM 13166 N N . LYS A 1 53 ? 5.667 3.898 6.043 1.00 0.00 53 LYS A N 10
ATOM 13167 C CA . LYS A 1 53 ? 6.770 4.658 6.606 1.00 0.00 53 LYS A CA 10
ATOM 13168 C C . LYS A 1 53 ? 6.840 6.027 5.928 1.00 0.00 53 LYS A C 10
ATOM 13169 O O . LYS A 1 53 ? 6.886 7.053 6.605 1.00 0.00 53 LYS A O 10
ATOM 13188 N N . LYS A 1 54 ? 6.749 6.055 4.600 1.00 0.00 54 LYS A N 10
ATOM 13189 C CA . LYS A 1 54 ? 6.818 7.252 3.790 1.00 0.00 54 LYS A CA 10
ATOM 13190 C C . LYS A 1 54 ? 5.478 8.004 3.690 1.00 0.00 54 LYS A C 10
ATOM 13191 O O . LYS A 1 54 ? 5.286 8.794 2.764 1.00 0.00 54 LYS A O 10
ATOM 13210 N N . GLY A 1 55 ? 4.549 7.763 4.625 1.00 0.00 55 GLY A N 10
ATOM 13211 C CA . GLY A 1 55 ? 3.292 8.492 4.736 1.00 0.00 55 GLY A CA 10
ATOM 13212 C C . GLY A 1 55 ? 2.338 8.306 3.560 1.00 0.00 55 GLY A C 10
ATOM 13213 O O . GLY A 1 55 ? 1.535 9.190 3.282 1.00 0.00 55 GLY A O 10
ATOM 13217 N N . ALA A 1 56 ? 2.398 7.160 2.882 1.00 0.00 56 ALA A N 10
ATOM 13218 C CA . ALA A 1 56 ? 1.527 6.851 1.759 1.00 0.00 56 ALA A CA 10
ATOM 13219 C C . ALA A 1 56 ? 0.153 6.396 2.262 1.00 0.00 56 ALA A C 10
ATOM 13220 O O . ALA A 1 56 ? -0.889 6.851 1.788 1.00 0.00 56 ALA A O 10
ATOM 13227 N N . LEU A 1 57 ? 0.157 5.465 3.219 1.00 0.00 57 LEU A N 10
ATOM 13228 C CA . LEU A 1 57 ? -1.038 4.847 3.771 1.00 0.00 57 LEU A CA 10
ATOM 13229 C C . LEU A 1 57 ? -1.040 4.983 5.290 1.00 0.00 57 LEU A C 10
ATOM 13230 O O . LEU A 1 57 ? -0.038 4.675 5.933 1.00 0.00 57 LEU A O 10
ATOM 13246 N N . ASN A 1 58 ? -2.160 5.436 5.854 1.00 0.00 58 ASN A N 10
ATOM 13247 C CA . ASN A 1 58 ? -2.394 5.427 7.293 1.00 0.00 58 ASN A CA 10
ATOM 13248 C C . ASN A 1 58 ? -3.071 4.084 7.565 1.00 0.00 58 ASN A C 10
ATOM 13249 O O . ASN A 1 58 ? -3.698 3.549 6.651 1.00 0.00 58 ASN A O 10
ATOM 13260 N N . HIS A 1 59 ? -2.938 3.494 8.756 1.00 0.00 59 HIS A N 10
ATOM 13261 C CA . HIS A 1 59 ? -3.597 2.224 9.044 1.00 0.00 59 HIS A CA 10
ATOM 13262 C C . HIS A 1 59 ? -4.253 2.194 10.419 1.00 0.00 59 HIS A C 10
ATOM 13263 O O . HIS A 1 59 ? -3.917 2.992 11.292 1.00 0.00 59 HIS A O 10
ATOM 13277 N N . HIS A 1 60 ? -5.214 1.277 10.574 1.00 0.00 60 HIS A N 10
ATOM 13278 C CA . HIS A 1 60 ? -5.951 1.005 11.802 1.00 0.00 60 HIS A CA 10
ATOM 13279 C C . HIS A 1 60 ? -5.868 -0.496 12.082 1.00 0.00 60 HIS A C 10
ATOM 13280 O O . HIS A 1 60 ? -5.824 -1.289 11.146 1.00 0.00 60 HIS A O 10
ATOM 13294 N N . LYS A 1 61 ? -5.811 -0.902 13.351 1.00 0.00 61 LYS A N 10
ATOM 13295 C CA . LYS A 1 61 ? -5.686 -2.303 13.732 1.00 0.00 61 LYS A CA 10
ATOM 13296 C C . LYS A 1 61 ? -7.054 -2.993 13.777 1.00 0.00 61 LYS A C 10
ATOM 13297 O O . LYS A 1 61 ? -7.987 -2.488 14.398 1.00 0.00 61 LYS A O 10
ATOM 13316 N N . GLU A 1 62 ? -7.161 -4.154 13.122 1.00 0.00 62 GLU A N 10
ATOM 13317 C CA . GLU A 1 62 ? -8.350 -4.994 13.055 1.00 0.00 62 GLU A CA 10
ATOM 13318 C C . GLU A 1 62 ? -7.939 -6.412 13.486 1.00 0.00 62 GLU A C 10
ATOM 13319 O O . GLU A 1 62 ? -7.787 -7.325 12.673 1.00 0.00 62 GLU A O 10
ATOM 13331 N N . GLY A 1 63 ? -7.798 -6.594 14.801 1.00 0.00 63 GLY A N 10
ATOM 13332 C CA . GLY A 1 63 ? -7.427 -7.854 15.427 1.00 0.00 63 GLY A CA 10
ATOM 13333 C C . GLY A 1 63 ? -6.188 -8.494 14.791 1.00 0.00 63 GLY A C 10
ATOM 13334 O O . GLY A 1 63 ? -5.066 -8.059 15.035 1.00 0.00 63 GLY A O 10
ATOM 13338 N N . ARG A 1 64 ? -6.399 -9.543 13.991 1.00 0.00 64 ARG A N 10
ATOM 13339 C CA . ARG A 1 64 ? -5.336 -10.288 13.326 1.00 0.00 64 ARG A CA 10
ATOM 13340 C C . ARG A 1 64 ? -4.639 -9.466 12.240 1.00 0.00 64 ARG A C 10
ATOM 13341 O O . ARG A 1 64 ? -3.469 -9.701 11.947 1.00 0.00 64 ARG A O 10
ATOM 13362 N N . VAL A 1 65 ? -5.371 -8.548 11.611 1.00 0.00 65 VAL A N 10
ATOM 13363 C CA . VAL A 1 65 ? -4.916 -7.788 10.458 1.00 0.00 65 VAL A CA 10
ATOM 13364 C C . VAL A 1 65 ? -5.003 -6.294 10.747 1.00 0.00 65 VAL A C 10
ATOM 13365 O O . VAL A 1 65 ? -5.518 -5.888 11.786 1.00 0.00 65 VAL A O 10
ATOM 13378 N N . PHE A 1 66 ? -4.449 -5.461 9.867 1.00 0.00 66 PHE A N 10
ATOM 13379 C CA . PHE A 1 66 ? -4.585 -4.019 9.953 1.00 0.00 66 PHE A CA 10
ATOM 13380 C C . PHE A 1 66 ? -5.147 -3.488 8.632 1.00 0.00 66 PHE A C 10
ATOM 13381 O O . PHE A 1 66 ? -4.793 -3.982 7.562 1.00 0.00 66 PHE A O 10
ATOM 13398 N N . VAL A 1 67 ? -6.088 -2.545 8.729 1.00 0.00 67 VAL A N 10
ATOM 13399 C CA . VAL A 1 67 ? -6.795 -1.916 7.625 1.00 0.00 67 VAL A CA 10
ATOM 13400 C C . VAL A 1 67 ? -5.978 -0.732 7.133 1.00 0.00 67 VAL A C 10
ATOM 13401 O O . VAL A 1 67 ? -5.594 0.101 7.952 1.00 0.00 67 VAL A O 10
ATOM 13414 N N . TYR A 1 68 ? -5.730 -0.645 5.821 1.00 0.00 68 TYR A N 10
ATOM 13415 C CA . TYR A 1 68 ? -4.979 0.453 5.225 1.00 0.00 68 TYR A CA 10
ATOM 13416 C C . TYR A 1 68 ? -5.934 1.489 4.644 1.00 0.00 68 TYR A C 10
ATOM 13417 O O . TYR A 1 68 ? -6.688 1.188 3.721 1.00 0.00 68 TYR A O 10
ATOM 13435 N N . THR A 1 69 ? -5.847 2.716 5.148 1.00 0.00 69 THR A N 10
ATOM 13436 C CA . THR A 1 69 ? -6.602 3.876 4.713 1.00 0.00 69 THR A CA 10
ATOM 13437 C C . THR A 1 69 ? -5.630 4.768 3.930 1.00 0.00 69 THR A C 10
ATOM 13438 O O . THR A 1 69 ? -4.677 5.266 4.537 1.00 0.00 69 THR A O 10
ATOM 13449 N N . PRO A 1 70 ? -5.806 4.951 2.611 1.00 0.00 70 PRO A N 10
ATOM 13450 C CA . PRO A 1 70 ? -4.936 5.795 1.806 1.00 0.00 70 PRO A CA 10
ATOM 13451 C C . PRO A 1 70 ? -4.716 7.171 2.448 1.00 0.00 70 PRO A C 10
ATOM 13452 O O . PRO A 1 70 ? -5.682 7.864 2.758 1.00 0.00 70 PRO A O 10
ATOM 13463 N N . ASN A 1 71 ? -3.455 7.558 2.668 1.00 0.00 71 ASN A N 10
ATOM 13464 C CA . ASN A 1 71 ? -3.105 8.825 3.305 1.00 0.00 71 ASN A CA 10
ATOM 13465 C C . ASN A 1 71 ? -3.020 9.942 2.273 1.00 0.00 71 ASN A C 10
ATOM 13466 O O . ASN A 1 71 ? -3.312 11.097 2.579 1.00 0.00 71 ASN A O 10
ATOM 13477 N N . ILE A 1 72 ? -2.531 9.590 1.084 1.00 0.00 72 ILE A N 10
ATOM 13478 C CA . ILE A 1 72 ? -2.306 10.487 -0.038 1.00 0.00 72 ILE A CA 10
ATOM 13479 C C . ILE A 1 72 ? -3.277 10.146 -1.176 1.00 0.00 72 ILE A C 10
ATOM 13480 O O . ILE A 1 72 ? -3.849 9.056 -1.199 1.00 0.00 72 ILE A O 10
ATOM 13496 N N . ASP A 1 73 ? -3.483 11.074 -2.115 1.00 0.00 73 ASP A N 10
ATOM 13497 C CA . ASP A 1 73 ? -4.286 10.826 -3.308 1.00 0.00 73 ASP A CA 10
ATOM 13498 C C . ASP A 1 73 ? -3.351 10.421 -4.448 1.00 0.00 73 ASP A C 10
ATOM 13499 O O . ASP A 1 73 ? -2.158 10.720 -4.415 1.00 0.00 73 ASP A O 10
ATOM 13508 N N . GLU A 1 74 ? -3.897 9.775 -5.481 1.00 0.00 74 GLU A N 10
ATOM 13509 C CA . GLU A 1 74 ? -3.153 9.377 -6.669 1.00 0.00 74 GLU A CA 10
ATOM 13510 C C . GLU A 1 74 ? -2.294 10.534 -7.191 1.00 0.00 74 GLU A C 10
ATOM 13511 O O . GLU A 1 74 ? -1.114 10.355 -7.478 1.00 0.00 74 GLU A O 10
ATOM 13523 N N . SER A 1 75 ? -2.882 11.732 -7.275 1.00 0.00 75 SER A N 10
ATOM 13524 C CA . SER A 1 75 ? -2.180 12.927 -7.733 1.00 0.00 75 SER A CA 10
ATOM 13525 C C . SER A 1 75 ? -0.969 13.273 -6.855 1.00 0.00 75 SER A C 10
ATOM 13526 O O . SER A 1 75 ? 0.006 13.831 -7.352 1.00 0.00 75 SER A O 10
ATOM 13534 N N . ASP A 1 76 ? -1.031 12.964 -5.556 1.00 0.00 76 ASP A N 10
ATOM 13535 C CA . ASP A 1 76 ? 0.048 13.226 -4.616 1.00 0.00 76 ASP A CA 10
ATOM 13536 C C . ASP A 1 76 ? 1.113 12.137 -4.710 1.00 0.00 76 ASP A C 10
ATOM 13537 O O . ASP A 1 76 ? 2.281 12.392 -4.428 1.00 0.00 76 ASP A O 10
ATOM 13546 N N . TYR A 1 77 ? 0.712 10.910 -5.059 1.00 0.00 77 TYR A N 10
ATOM 13547 C CA . TYR A 1 77 ? 1.576 9.735 -5.108 1.00 0.00 77 TYR A CA 10
ATOM 13548 C C . TYR A 1 77 ? 2.552 9.745 -6.296 1.00 0.00 77 TYR A C 10
ATOM 13549 O O . TYR A 1 77 ? 2.654 8.772 -7.040 1.00 0.00 77 TYR A O 10
ATOM 13567 N N . ILE A 1 78 ? 3.270 10.852 -6.481 1.00 0.00 78 ILE A N 10
ATOM 13568 C CA . ILE A 1 78 ? 4.297 11.045 -7.486 1.00 0.00 78 ILE A CA 10
ATOM 13569 C C . ILE A 1 78 ? 5.558 11.442 -6.725 1.00 0.00 78 ILE A C 10
ATOM 13570 O O . ILE A 1 78 ? 5.545 12.447 -6.015 1.00 0.00 78 ILE A O 10
ATOM 13586 N N . GLU A 1 79 ? 6.643 10.672 -6.840 1.00 0.00 79 GLU A N 10
ATOM 13587 C CA . GLU A 1 79 ? 7.859 11.018 -6.124 1.00 0.00 79 GLU A CA 10
ATOM 13588 C C . GLU A 1 79 ? 8.517 12.210 -6.820 1.00 0.00 79 GLU A C 10
ATOM 13589 O O . GLU A 1 79 ? 9.223 12.042 -7.814 1.00 0.00 79 GLU A O 10
ATOM 13601 N N . VAL A 1 80 ? 8.304 13.411 -6.286 1.00 0.00 80 VAL A N 10
ATOM 13602 C CA . VAL A 1 80 ? 8.914 14.615 -6.822 1.00 0.00 80 VAL A CA 10
ATOM 13603 C C . VAL A 1 80 ? 10.399 14.605 -6.453 1.00 0.00 80 VAL A C 10
ATOM 13604 O O . VAL A 1 80 ? 10.774 14.114 -5.389 1.00 0.00 80 VAL A O 10
ATOM 13617 N N . LYS A 1 81 ? 11.247 15.117 -7.348 1.00 0.00 81 LYS A N 10
ATOM 13618 C CA . LYS A 1 81 ? 12.690 15.174 -7.179 1.00 0.00 81 LYS A CA 10
ATOM 13619 C C . LYS A 1 81 ? 13.186 16.513 -7.717 1.00 0.00 81 LYS A C 10
ATOM 13620 O O . LYS A 1 81 ? 12.471 17.199 -8.448 1.00 0.00 81 LYS A O 10
ATOM 13639 N N . SER A 1 82 ? 14.403 16.875 -7.326 1.00 0.00 82 SER A N 10
ATOM 13640 C CA . SER A 1 82 ? 15.179 18.047 -7.678 1.00 0.00 82 SER A CA 10
ATOM 13641 C C . SER A 1 82 ? 16.564 17.756 -7.094 1.00 0.00 82 SER A C 10
ATOM 13642 O O . SER A 1 82 ? 17.448 18.623 -7.246 1.00 0.00 82 SER A O 10
ATOM 13651 N N . MET A 1 1 ? 9.970 20.059 1.474 1.00 0.00 1 MET A N 11
ATOM 13652 C CA . MET A 1 1 ? 9.737 20.109 2.925 1.00 0.00 1 MET A CA 11
ATOM 13653 C C . MET A 1 1 ? 8.780 18.995 3.354 1.00 0.00 1 MET A C 11
ATOM 13654 O O . MET A 1 1 ? 9.073 18.279 4.308 1.00 0.00 1 MET A O 11
ATOM 13670 N N . LYS A 1 2 ? 7.640 18.852 2.666 1.00 0.00 2 LYS A N 11
ATOM 13671 C CA . LYS A 1 2 ? 6.683 17.807 3.009 1.00 0.00 2 LYS A CA 11
ATOM 13672 C C . LYS A 1 2 ? 7.335 16.421 2.914 1.00 0.00 2 LYS A C 11
ATOM 13673 O O . LYS A 1 2 ? 8.157 16.174 2.031 1.00 0.00 2 LYS A O 11
ATOM 13692 N N . LYS A 1 3 ? 6.954 15.508 3.811 1.00 0.00 3 LYS A N 11
ATOM 13693 C CA . LYS A 1 3 ? 7.483 14.150 3.854 1.00 0.00 3 LYS A CA 11
ATOM 13694 C C . LYS A 1 3 ? 6.843 13.295 2.755 1.00 0.00 3 LYS A C 11
ATOM 13695 O O . LYS A 1 3 ? 6.149 12.321 3.036 1.00 0.00 3 LYS A O 11
ATOM 13714 N N . ILE A 1 4 ? 7.069 13.668 1.494 1.00 0.00 4 ILE A N 11
ATOM 13715 C CA . ILE A 1 4 ? 6.553 12.933 0.347 1.00 0.00 4 ILE A CA 11
ATOM 13716 C C . ILE A 1 4 ? 7.145 11.512 0.368 1.00 0.00 4 ILE A C 11
ATOM 13717 O O . ILE A 1 4 ? 8.368 11.375 0.428 1.00 0.00 4 ILE A O 11
ATOM 13733 N N . PRO A 1 5 ? 6.331 10.443 0.361 1.00 0.00 5 PRO A N 11
ATOM 13734 C CA . PRO A 1 5 ? 6.876 9.099 0.425 1.00 0.00 5 PRO A CA 11
ATOM 13735 C C . PRO A 1 5 ? 7.521 8.727 -0.920 1.00 0.00 5 PRO A C 11
ATOM 13736 O O . PRO A 1 5 ? 6.837 8.534 -1.923 1.00 0.00 5 PRO A O 11
ATOM 13747 N N . GLN A 1 6 ? 8.845 8.541 -0.923 1.00 0.00 6 GLN A N 11
ATOM 13748 C CA . GLN A 1 6 ? 9.620 8.201 -2.114 1.00 0.00 6 GLN A CA 11
ATOM 13749 C C . GLN A 1 6 ? 9.522 6.693 -2.357 1.00 0.00 6 GLN A C 11
ATOM 13750 O O . GLN A 1 6 ? 10.468 5.938 -2.149 1.00 0.00 6 GLN A O 11
ATOM 13764 N N . ILE A 1 7 ? 8.345 6.268 -2.806 1.00 0.00 7 ILE A N 11
ATOM 13765 C CA . ILE A 1 7 ? 8.001 4.870 -3.015 1.00 0.00 7 ILE A CA 11
ATOM 13766 C C . ILE A 1 7 ? 8.543 4.318 -4.343 1.00 0.00 7 ILE A C 11
ATOM 13767 O O . ILE A 1 7 ? 8.585 5.022 -5.353 1.00 0.00 7 ILE A O 11
ATOM 13783 N N . SER A 1 8 ? 8.937 3.037 -4.337 1.00 0.00 8 SER A N 11
ATOM 13784 C CA . SER A 1 8 ? 9.455 2.329 -5.506 1.00 0.00 8 SER A CA 11
ATOM 13785 C C . SER A 1 8 ? 8.315 1.722 -6.337 1.00 0.00 8 SER A C 11
ATOM 13786 O O . SER A 1 8 ? 7.185 1.617 -5.868 1.00 0.00 8 SER A O 11
ATOM 13794 N N . ASP A 1 9 ? 8.612 1.284 -7.566 1.00 0.00 9 ASP A N 11
ATOM 13795 C CA . ASP A 1 9 ? 7.620 0.706 -8.469 1.00 0.00 9 ASP A CA 11
ATOM 13796 C C . ASP A 1 9 ? 6.851 -0.461 -7.836 1.00 0.00 9 ASP A C 11
ATOM 13797 O O . ASP A 1 9 ? 5.624 -0.450 -7.800 1.00 0.00 9 ASP A O 11
ATOM 13806 N N . ALA A 1 10 ? 7.566 -1.475 -7.340 1.00 0.00 10 ALA A N 11
ATOM 13807 C CA . ALA A 1 10 ? 6.938 -2.659 -6.759 1.00 0.00 10 ALA A CA 11
ATOM 13808 C C . ALA A 1 10 ? 5.913 -2.273 -5.691 1.00 0.00 10 ALA A C 11
ATOM 13809 O O . ALA A 1 10 ? 4.784 -2.756 -5.685 1.00 0.00 10 ALA A O 11
ATOM 13816 N N . GLU A 1 11 ? 6.314 -1.373 -4.795 1.00 0.00 11 GLU A N 11
ATOM 13817 C CA . GLU A 1 11 ? 5.450 -0.841 -3.756 1.00 0.00 11 GLU A CA 11
ATOM 13818 C C . GLU A 1 11 ? 4.265 -0.097 -4.390 1.00 0.00 11 GLU A C 11
ATOM 13819 O O . GLU A 1 11 ? 3.113 -0.323 -4.018 1.00 0.00 11 GLU A O 11
ATOM 13831 N N . LEU A 1 12 ? 4.548 0.791 -5.350 1.00 0.00 12 LEU A N 11
ATOM 13832 C CA . LEU A 1 12 ? 3.541 1.577 -6.053 1.00 0.00 12 LEU A CA 11
ATOM 13833 C C . LEU A 1 12 ? 2.424 0.670 -6.591 1.00 0.00 12 LEU A C 11
ATOM 13834 O O . LEU A 1 12 ? 1.252 1.033 -6.517 1.00 0.00 12 LEU A O 11
ATOM 13850 N N . GLU A 1 13 ? 2.764 -0.516 -7.115 1.00 0.00 13 GLU A N 11
ATOM 13851 C CA . GLU A 1 13 ? 1.752 -1.455 -7.589 1.00 0.00 13 GLU A CA 11
ATOM 13852 C C . GLU A 1 13 ? 0.749 -1.786 -6.480 1.00 0.00 13 GLU A C 11
ATOM 13853 O O . GLU A 1 13 ? -0.459 -1.821 -6.720 1.00 0.00 13 GLU A O 11
ATOM 13865 N N . VAL A 1 14 ? 1.238 -2.039 -5.260 1.00 0.00 14 VAL A N 11
ATOM 13866 C CA . VAL A 1 14 ? 0.336 -2.361 -4.164 1.00 0.00 14 VAL A CA 11
ATOM 13867 C C . VAL A 1 14 ? -0.521 -1.138 -3.872 1.00 0.00 14 VAL A C 11
ATOM 13868 O O . VAL A 1 14 ? -1.734 -1.278 -3.734 1.00 0.00 14 VAL A O 11
ATOM 13881 N N . MET A 1 15 ? 0.081 0.061 -3.851 1.00 0.00 15 MET A N 11
ATOM 13882 C CA . MET A 1 15 ? -0.693 1.281 -3.665 1.00 0.00 15 MET A CA 11
ATOM 13883 C C . MET A 1 15 ? -1.843 1.323 -4.664 1.00 0.00 15 MET A C 11
ATOM 13884 O O . MET A 1 15 ? -2.978 1.520 -4.258 1.00 0.00 15 MET A O 11
ATOM 13898 N N . LYS A 1 16 ? -1.550 1.145 -5.957 1.00 0.00 16 LYS A N 11
ATOM 13899 C CA . LYS A 1 16 ? -2.547 1.147 -7.020 1.00 0.00 16 LYS A CA 11
ATOM 13900 C C . LYS A 1 16 ? -3.691 0.193 -6.682 1.00 0.00 16 LYS A C 11
ATOM 13901 O O . LYS A 1 16 ? -4.848 0.577 -6.815 1.00 0.00 16 LYS A O 11
ATOM 13920 N N . VAL A 1 17 ? -3.402 -1.033 -6.236 1.00 0.00 17 VAL A N 11
ATOM 13921 C CA . VAL A 1 17 ? -4.459 -1.947 -5.839 1.00 0.00 17 VAL A CA 11
ATOM 13922 C C . VAL A 1 17 ? -5.273 -1.325 -4.693 1.00 0.00 17 VAL A C 11
ATOM 13923 O O . VAL A 1 17 ? -6.495 -1.205 -4.781 1.00 0.00 17 VAL A O 11
ATOM 13936 N N . ILE A 1 18 ? -4.591 -0.900 -3.627 1.00 0.00 18 ILE A N 11
ATOM 13937 C CA . ILE A 1 18 ? -5.229 -0.317 -2.450 1.00 0.00 18 ILE A CA 11
ATOM 13938 C C . ILE A 1 18 ? -6.119 0.879 -2.847 1.00 0.00 18 ILE A C 11
ATOM 13939 O O . ILE A 1 18 ? -7.198 1.054 -2.290 1.00 0.00 18 ILE A O 11
ATOM 13955 N N . TRP A 1 19 ? -5.653 1.693 -3.799 1.00 0.00 19 TRP A N 11
ATOM 13956 C CA . TRP A 1 19 ? -6.282 2.880 -4.344 1.00 0.00 19 TRP A CA 11
ATOM 13957 C C . TRP A 1 19 ? -7.441 2.530 -5.286 1.00 0.00 19 TRP A C 11
ATOM 13958 O O . TRP A 1 19 ? -8.413 3.278 -5.358 1.00 0.00 19 TRP A O 11
ATOM 13979 N N . LYS A 1 20 ? -7.321 1.441 -6.051 1.00 0.00 20 LYS A N 11
ATOM 13980 C CA . LYS A 1 20 ? -8.359 0.991 -6.967 1.00 0.00 20 LYS A CA 11
ATOM 13981 C C . LYS A 1 20 ? -9.585 0.581 -6.153 1.00 0.00 20 LYS A C 11
ATOM 13982 O O . LYS A 1 20 ? -10.701 1.012 -6.439 1.00 0.00 20 LYS A O 11
ATOM 14001 N N . HIS A 1 21 ? -9.376 -0.284 -5.160 1.00 0.00 21 HIS A N 11
ATOM 14002 C CA . HIS A 1 21 ? -10.436 -0.691 -4.248 1.00 0.00 21 HIS A CA 11
ATOM 14003 C C . HIS A 1 21 ? -10.732 0.494 -3.307 1.00 0.00 21 HIS A C 11
ATOM 14004 O O . HIS A 1 21 ? -9.999 1.479 -3.312 1.00 0.00 21 HIS A O 11
ATOM 14018 N N . SER A 1 22 ? -11.805 0.450 -2.506 1.00 0.00 22 SER A N 11
ATOM 14019 C CA . SER A 1 22 ? -12.111 1.544 -1.582 1.00 0.00 22 SER A CA 11
ATOM 14020 C C . SER A 1 22 ? -10.969 1.622 -0.569 1.00 0.00 22 SER A C 11
ATOM 14021 O O . SER A 1 22 ? -10.336 2.656 -0.367 1.00 0.00 22 SER A O 11
ATOM 14029 N N . SER A 1 23 ? -10.770 0.525 0.151 1.00 0.00 23 SER A N 11
ATOM 14030 C CA . SER A 1 23 ? -9.494 0.224 0.767 1.00 0.00 23 SER A CA 11
ATOM 14031 C C . SER A 1 23 ? -9.252 -1.241 0.386 1.00 0.00 23 SER A C 11
ATOM 14032 O O . SER A 1 23 ? -9.934 -1.734 -0.512 1.00 0.00 23 SER A O 11
ATOM 14040 N N . ILE A 1 24 ? -8.420 -2.000 1.100 1.00 0.00 24 ILE A N 11
ATOM 14041 C CA . ILE A 1 24 ? -8.315 -3.440 0.880 1.00 0.00 24 ILE A CA 11
ATOM 14042 C C . ILE A 1 24 ? -7.862 -4.114 2.178 1.00 0.00 24 ILE A C 11
ATOM 14043 O O . ILE A 1 24 ? -7.152 -3.457 2.944 1.00 0.00 24 ILE A O 11
ATOM 14059 N N . ASN A 1 25 ? -8.239 -5.378 2.429 1.00 0.00 25 ASN A N 11
ATOM 14060 C CA . ASN A 1 25 ? -7.768 -6.144 3.589 1.00 0.00 25 ASN A CA 11
ATOM 14061 C C . ASN A 1 25 ? -6.596 -7.046 3.202 1.00 0.00 25 ASN A C 11
ATOM 14062 O O . ASN A 1 25 ? -6.387 -7.302 2.019 1.00 0.00 25 ASN A O 11
ATOM 14073 N N . THR A 1 26 ? -5.834 -7.542 4.181 1.00 0.00 26 THR A N 11
ATOM 14074 C CA . THR A 1 26 ? -4.669 -8.386 3.941 1.00 0.00 26 THR A CA 11
ATOM 14075 C C . THR A 1 26 ? -4.934 -9.544 2.971 1.00 0.00 26 THR A C 11
ATOM 14076 O O . THR A 1 26 ? -4.201 -9.721 2.004 1.00 0.00 26 THR A O 11
ATOM 14087 N N . ASN A 1 27 ? -5.973 -10.348 3.204 1.00 0.00 27 ASN A N 11
ATOM 14088 C CA . ASN A 1 27 ? -6.233 -11.494 2.339 1.00 0.00 27 ASN A CA 11
ATOM 14089 C C . ASN A 1 27 ? -6.438 -11.039 0.896 1.00 0.00 27 ASN A C 11
ATOM 14090 O O . ASN A 1 27 ? -5.892 -11.648 -0.026 1.00 0.00 27 ASN A O 11
ATOM 14101 N N . GLU A 1 28 ? -7.232 -9.985 0.705 1.00 0.00 28 GLU A N 11
ATOM 14102 C CA . GLU A 1 28 ? -7.539 -9.456 -0.606 1.00 0.00 28 GLU A CA 11
ATOM 14103 C C . GLU A 1 28 ? -6.266 -8.913 -1.251 1.00 0.00 28 GLU A C 11
ATOM 14104 O O . GLU A 1 28 ? -6.001 -9.194 -2.416 1.00 0.00 28 GLU A O 11
ATOM 14116 N N . VAL A 1 29 ? -5.483 -8.136 -0.497 1.00 0.00 29 VAL A N 11
ATOM 14117 C CA . VAL A 1 29 ? -4.265 -7.522 -0.998 1.00 0.00 29 VAL A CA 11
ATOM 14118 C C . VAL A 1 29 ? -3.297 -8.606 -1.465 1.00 0.00 29 VAL A C 11
ATOM 14119 O O . VAL A 1 29 ? -2.860 -8.576 -2.614 1.00 0.00 29 VAL A O 11
ATOM 14132 N N . ILE A 1 30 ? -2.999 -9.590 -0.610 1.00 0.00 30 ILE A N 11
ATOM 14133 C CA . ILE A 1 30 ? -2.105 -10.669 -0.985 1.00 0.00 30 ILE A CA 11
ATOM 14134 C C . ILE A 1 30 ? -2.643 -11.392 -2.217 1.00 0.00 30 ILE A C 11
ATOM 14135 O O . ILE A 1 30 ? -1.906 -11.563 -3.185 1.00 0.00 30 ILE A O 11
ATOM 14151 N N . LYS A 1 31 ? -3.918 -11.791 -2.208 1.00 0.00 31 LYS A N 11
ATOM 14152 C CA . LYS A 1 31 ? -4.498 -12.497 -3.341 1.00 0.00 31 LYS A CA 11
ATOM 14153 C C . LYS A 1 31 ? -4.334 -11.690 -4.637 1.00 0.00 31 LYS A C 11
ATOM 14154 O O . LYS A 1 31 ? -3.798 -12.197 -5.623 1.00 0.00 31 LYS A O 11
ATOM 14173 N N . GLU A 1 32 ? -4.785 -10.433 -4.627 1.00 0.00 32 GLU A N 11
ATOM 14174 C CA . GLU A 1 32 ? -4.746 -9.540 -5.773 1.00 0.00 32 GLU A CA 11
ATOM 14175 C C . GLU A 1 32 ? -3.313 -9.368 -6.281 1.00 0.00 32 GLU A C 11
ATOM 14176 O O . GLU A 1 32 ? -3.042 -9.577 -7.467 1.00 0.00 32 GLU A O 11
ATOM 14188 N N . LEU A 1 33 ? -2.390 -8.977 -5.393 1.00 0.00 33 LEU A N 11
ATOM 14189 C CA . LEU A 1 33 ? -1.008 -8.785 -5.795 1.00 0.00 33 LEU A CA 11
ATOM 14190 C C . LEU A 1 33 ? -0.447 -10.097 -6.337 1.00 0.00 33 LEU A C 11
ATOM 14191 O O . LEU A 1 33 ? -0.006 -10.105 -7.478 1.00 0.00 33 LEU A O 11
ATOM 14207 N N . SER A 1 34 ? -0.495 -11.204 -5.587 1.00 0.00 34 SER A N 11
ATOM 14208 C CA . SER A 1 34 ? 0.026 -12.483 -6.061 1.00 0.00 34 SER A CA 11
ATOM 14209 C C . SER A 1 34 ? -0.548 -12.878 -7.427 1.00 0.00 34 SER A C 11
ATOM 14210 O O . SER A 1 34 ? 0.187 -13.404 -8.260 1.00 0.00 34 SER A O 11
ATOM 14218 N N . LYS A 1 35 ? -1.846 -12.651 -7.665 1.00 0.00 35 LYS A N 11
ATOM 14219 C CA . LYS A 1 35 ? -2.447 -12.968 -8.956 1.00 0.00 35 LYS A CA 11
ATOM 14220 C C . LYS A 1 35 ? -1.831 -12.115 -10.067 1.00 0.00 35 LYS A C 11
ATOM 14221 O O . LYS A 1 35 ? -1.469 -12.639 -11.117 1.00 0.00 35 LYS A O 11
ATOM 14240 N N . THR A 1 36 ? -1.752 -10.800 -9.856 1.00 0.00 36 THR A N 11
ATOM 14241 C CA . THR A 1 36 ? -1.229 -9.885 -10.862 1.00 0.00 36 THR A CA 11
ATOM 14242 C C . THR A 1 36 ? 0.299 -9.992 -10.954 1.00 0.00 36 THR A C 11
ATOM 14243 O O . THR A 1 36 ? 0.848 -10.435 -11.960 1.00 0.00 36 THR A O 11
ATOM 14254 N N . SER A 1 37 ? 0.984 -9.556 -9.901 1.00 0.00 37 SER A N 11
ATOM 14255 C CA . SER A 1 37 ? 2.425 -9.578 -9.743 1.00 0.00 37 SER A CA 11
ATOM 14256 C C . SER A 1 37 ? 2.797 -10.821 -8.933 1.00 0.00 37 SER A C 11
ATOM 14257 O O . SER A 1 37 ? 2.570 -10.848 -7.724 1.00 0.00 37 SER A O 11
ATOM 14265 N N . THR A 1 38 ? 3.388 -11.833 -9.567 1.00 0.00 38 THR A N 11
ATOM 14266 C CA . THR A 1 38 ? 3.733 -13.094 -8.929 1.00 0.00 38 THR A CA 11
ATOM 14267 C C . THR A 1 38 ? 4.797 -12.927 -7.834 1.00 0.00 38 THR A C 11
ATOM 14268 O O . THR A 1 38 ? 5.971 -13.219 -8.065 1.00 0.00 38 THR A O 11
ATOM 14279 N N . TRP A 1 39 ? 4.379 -12.463 -6.655 1.00 0.00 39 TRP A N 11
ATOM 14280 C CA . TRP A 1 39 ? 5.176 -12.289 -5.455 1.00 0.00 39 TRP A CA 11
ATOM 14281 C C . TRP A 1 39 ? 4.532 -13.111 -4.339 1.00 0.00 39 TRP A C 11
ATOM 14282 O O . TRP A 1 39 ? 3.304 -13.202 -4.254 1.00 0.00 39 TRP A O 11
ATOM 14303 N N . SER A 1 40 ? 5.359 -13.714 -3.486 1.00 0.00 40 SER A N 11
ATOM 14304 C CA . SER A 1 40 ? 4.913 -14.541 -2.379 1.00 0.00 40 SER A CA 11
ATOM 14305 C C . SER A 1 40 ? 4.249 -13.692 -1.282 1.00 0.00 40 SER A C 11
ATOM 14306 O O . SER A 1 40 ? 4.496 -12.487 -1.207 1.00 0.00 40 SER A O 11
ATOM 14314 N N . PRO A 1 41 ? 3.441 -14.298 -0.394 1.00 0.00 41 PRO A N 11
ATOM 14315 C CA . PRO A 1 41 ? 2.817 -13.595 0.718 1.00 0.00 41 PRO A CA 11
ATOM 14316 C C . PRO A 1 41 ? 3.825 -12.798 1.548 1.00 0.00 41 PRO A C 11
ATOM 14317 O O . PRO A 1 41 ? 3.558 -11.659 1.929 1.00 0.00 41 PRO A O 11
ATOM 14328 N N . LYS A 1 42 ? 4.974 -13.403 1.868 1.00 0.00 42 LYS A N 11
ATOM 14329 C CA . LYS A 1 42 ? 6.024 -12.749 2.640 1.00 0.00 42 LYS A CA 11
ATOM 14330 C C . LYS A 1 42 ? 6.493 -11.498 1.892 1.00 0.00 42 LYS A C 11
ATOM 14331 O O . LYS A 1 42 ? 6.550 -10.409 2.464 1.00 0.00 42 LYS A O 11
ATOM 14350 N N . THR A 1 43 ? 6.837 -11.664 0.612 1.00 0.00 43 THR A N 11
ATOM 14351 C CA . THR A 1 43 ? 7.278 -10.600 -0.272 1.00 0.00 43 THR A CA 11
ATOM 14352 C C . THR A 1 43 ? 6.281 -9.441 -0.227 1.00 0.00 43 THR A C 11
ATOM 14353 O O . THR A 1 43 ? 6.658 -8.313 0.090 1.00 0.00 43 THR A O 11
ATOM 14364 N N . ILE A 1 44 ? 5.008 -9.732 -0.510 1.00 0.00 44 ILE A N 11
ATOM 14365 C CA . ILE A 1 44 ? 3.955 -8.727 -0.509 1.00 0.00 44 ILE A CA 11
ATOM 14366 C C . ILE A 1 44 ? 3.896 -8.021 0.836 1.00 0.00 44 ILE A C 11
ATOM 14367 O O . ILE A 1 44 ? 3.958 -6.794 0.885 1.00 0.00 44 ILE A O 11
ATOM 14383 N N . GLN A 1 45 ? 3.769 -8.782 1.925 1.00 0.00 45 GLN A N 11
ATOM 14384 C CA . GLN A 1 45 ? 3.701 -8.189 3.247 1.00 0.00 45 GLN A CA 11
ATOM 14385 C C . GLN A 1 45 ? 4.891 -7.264 3.467 1.00 0.00 45 GLN A C 11
ATOM 14386 O O . GLN A 1 45 ? 4.684 -6.130 3.872 1.00 0.00 45 GLN A O 11
ATOM 14400 N N . THR A 1 46 ? 6.112 -7.705 3.156 1.00 0.00 46 THR A N 11
ATOM 14401 C CA . THR A 1 46 ? 7.300 -6.873 3.310 1.00 0.00 46 THR A CA 11
ATOM 14402 C C . THR A 1 46 ? 7.134 -5.558 2.535 1.00 0.00 46 THR A C 11
ATOM 14403 O O . THR A 1 46 ? 7.198 -4.477 3.121 1.00 0.00 46 THR A O 11
ATOM 14414 N N . MET A 1 47 ? 6.908 -5.652 1.218 1.00 0.00 47 MET A N 11
ATOM 14415 C CA . MET A 1 47 ? 6.748 -4.497 0.348 1.00 0.00 47 MET A CA 11
ATOM 14416 C C . MET A 1 47 ? 5.683 -3.526 0.864 1.00 0.00 47 MET A C 11
ATOM 14417 O O . MET A 1 47 ? 5.905 -2.318 0.895 1.00 0.00 47 MET A O 11
ATOM 14431 N N . LEU A 1 48 ? 4.519 -4.046 1.252 1.00 0.00 48 LEU A N 11
ATOM 14432 C CA . LEU A 1 48 ? 3.388 -3.233 1.645 1.00 0.00 48 LEU A CA 11
ATOM 14433 C C . LEU A 1 48 ? 3.635 -2.633 3.021 1.00 0.00 48 LEU A C 11
ATOM 14434 O O . LEU A 1 48 ? 3.473 -1.436 3.232 1.00 0.00 48 LEU A O 11
ATOM 14450 N N . LEU A 1 49 ? 4.070 -3.479 3.943 1.00 0.00 49 LEU A N 11
ATOM 14451 C CA . LEU A 1 49 ? 4.449 -3.109 5.309 1.00 0.00 49 LEU A CA 11
ATOM 14452 C C . LEU A 1 49 ? 5.326 -1.856 5.320 1.00 0.00 49 LEU A C 11
ATOM 14453 O O . LEU A 1 49 ? 5.103 -0.969 6.144 1.00 0.00 49 LEU A O 11
ATOM 14469 N N . ARG A 1 50 ? 6.298 -1.753 4.405 1.00 0.00 50 ARG A N 11
ATOM 14470 C CA . ARG A 1 50 ? 7.136 -0.559 4.294 1.00 0.00 50 ARG A CA 11
ATOM 14471 C C . ARG A 1 50 ? 6.289 0.721 4.299 1.00 0.00 50 ARG A C 11
ATOM 14472 O O . ARG A 1 50 ? 6.625 1.701 4.958 1.00 0.00 50 ARG A O 11
ATOM 14493 N N . LEU A 1 51 ? 5.176 0.696 3.566 1.00 0.00 51 LEU A N 11
ATOM 14494 C CA . LEU A 1 51 ? 4.254 1.810 3.408 1.00 0.00 51 LEU A CA 11
ATOM 14495 C C . LEU A 1 51 ? 3.517 2.123 4.708 1.00 0.00 51 LEU A C 11
ATOM 14496 O O . LEU A 1 51 ? 3.085 3.257 4.922 1.00 0.00 51 LEU A O 11
ATOM 14512 N N . ILE A 1 52 ? 3.354 1.113 5.562 1.00 0.00 52 ILE A N 11
ATOM 14513 C CA . ILE A 1 52 ? 2.740 1.264 6.866 1.00 0.00 52 ILE A CA 11
ATOM 14514 C C . ILE A 1 52 ? 3.775 1.946 7.756 1.00 0.00 52 ILE A C 11
ATOM 14515 O O . ILE A 1 52 ? 3.491 2.970 8.372 1.00 0.00 52 ILE A O 11
ATOM 14531 N N . LYS A 1 53 ? 5.001 1.411 7.772 1.00 0.00 53 LYS A N 11
ATOM 14532 C CA . LYS A 1 53 ? 6.108 1.978 8.533 1.00 0.00 53 LYS A CA 11
ATOM 14533 C C . LYS A 1 53 ? 6.318 3.452 8.155 1.00 0.00 53 LYS A C 11
ATOM 14534 O O . LYS A 1 53 ? 6.499 4.299 9.026 1.00 0.00 53 LYS A O 11
ATOM 14553 N N . LYS A 1 54 ? 6.277 3.761 6.856 1.00 0.00 54 LYS A N 11
ATOM 14554 C CA . LYS A 1 54 ? 6.424 5.102 6.323 1.00 0.00 54 LYS A CA 11
ATOM 14555 C C . LYS A 1 54 ? 5.191 5.984 6.576 1.00 0.00 54 LYS A C 11
ATOM 14556 O O . LYS A 1 54 ? 5.226 7.170 6.257 1.00 0.00 54 LYS A O 11
ATOM 14575 N N . GLY A 1 55 ? 4.094 5.435 7.108 1.00 0.00 55 GLY A N 11
ATOM 14576 C CA . GLY A 1 55 ? 2.872 6.191 7.346 1.00 0.00 55 GLY A CA 11
ATOM 14577 C C . GLY A 1 55 ? 2.217 6.651 6.041 1.00 0.00 55 GLY A C 11
ATOM 14578 O O . GLY A 1 55 ? 1.446 7.611 6.038 1.00 0.00 55 GLY A O 11
ATOM 14582 N N . ALA A 1 56 ? 2.503 5.963 4.932 1.00 0.00 56 ALA A N 11
ATOM 14583 C CA . ALA A 1 56 ? 1.915 6.256 3.633 1.00 0.00 56 ALA A CA 11
ATOM 14584 C C . ALA A 1 56 ? 0.533 5.607 3.576 1.00 0.00 56 ALA A C 11
ATOM 14585 O O . ALA A 1 56 ? -0.412 6.184 3.043 1.00 0.00 56 ALA A O 11
ATOM 14592 N N . LEU A 1 57 ? 0.413 4.399 4.128 1.00 0.00 57 LEU A N 11
ATOM 14593 C CA . LEU A 1 57 ? -0.846 3.681 4.246 1.00 0.00 57 LEU A CA 11
ATOM 14594 C C . LEU A 1 57 ? -1.110 3.519 5.743 1.00 0.00 57 LEU A C 11
ATOM 14595 O O . LEU A 1 57 ? -0.264 2.982 6.452 1.00 0.00 57 LEU A O 11
ATOM 14611 N N . ASN A 1 58 ? -2.265 3.971 6.237 1.00 0.00 58 ASN A N 11
ATOM 14612 C CA . ASN A 1 58 ? -2.632 3.816 7.640 1.00 0.00 58 ASN A CA 11
ATOM 14613 C C . ASN A 1 58 ? -3.413 2.514 7.772 1.00 0.00 58 ASN A C 11
ATOM 14614 O O . ASN A 1 58 ? -4.392 2.318 7.054 1.00 0.00 58 ASN A O 11
ATOM 14625 N N . HIS A 1 59 ? -2.994 1.618 8.664 1.00 0.00 59 HIS A N 11
ATOM 14626 C CA . HIS A 1 59 ? -3.639 0.331 8.845 1.00 0.00 59 HIS A CA 11
ATOM 14627 C C . HIS A 1 59 ? -4.680 0.354 9.961 1.00 0.00 59 HIS A C 11
ATOM 14628 O O . HIS A 1 59 ? -4.581 1.116 10.920 1.00 0.00 59 HIS A O 11
ATOM 14642 N N . HIS A 1 60 ? -5.672 -0.523 9.811 1.00 0.00 60 HIS A N 11
ATOM 14643 C CA . HIS A 1 60 ? -6.779 -0.755 10.729 1.00 0.00 60 HIS A CA 11
ATOM 14644 C C . HIS A 1 60 ? -6.927 -2.267 10.912 1.00 0.00 60 HIS A C 11
ATOM 14645 O O . HIS A 1 60 ? -6.686 -3.008 9.965 1.00 0.00 60 HIS A O 11
ATOM 14659 N N . LYS A 1 61 ? -7.292 -2.740 12.107 1.00 0.00 61 LYS A N 11
ATOM 14660 C CA . LYS A 1 61 ? -7.467 -4.164 12.369 1.00 0.00 61 LYS A CA 11
ATOM 14661 C C . LYS A 1 61 ? -8.900 -4.609 12.063 1.00 0.00 61 LYS A C 11
ATOM 14662 O O . LYS A 1 61 ? -9.813 -4.366 12.853 1.00 0.00 61 LYS A O 11
ATOM 14681 N N . GLU A 1 62 ? -9.101 -5.302 10.942 1.00 0.00 62 GLU A N 11
ATOM 14682 C CA . GLU A 1 62 ? -10.385 -5.884 10.595 1.00 0.00 62 GLU A CA 11
ATOM 14683 C C . GLU A 1 62 ? -10.413 -7.263 11.260 1.00 0.00 62 GLU A C 11
ATOM 14684 O O . GLU A 1 62 ? -10.238 -8.306 10.624 1.00 0.00 62 GLU A O 11
ATOM 14696 N N . GLY A 1 63 ? -10.660 -7.235 12.572 1.00 0.00 63 GLY A N 11
ATOM 14697 C CA . GLY A 1 63 ? -10.750 -8.401 13.437 1.00 0.00 63 GLY A CA 11
ATOM 14698 C C . GLY A 1 63 ? -9.471 -9.241 13.437 1.00 0.00 63 GLY A C 11
ATOM 14699 O O . GLY A 1 63 ? -8.658 -9.140 14.353 1.00 0.00 63 GLY A O 11
ATOM 14703 N N . ARG A 1 64 ? -9.319 -10.086 12.416 1.00 0.00 64 ARG A N 11
ATOM 14704 C CA . ARG A 1 64 ? -8.208 -11.016 12.255 1.00 0.00 64 ARG A CA 11
ATOM 14705 C C . ARG A 1 64 ? -7.207 -10.527 11.208 1.00 0.00 64 ARG A C 11
ATOM 14706 O O . ARG A 1 64 ? -6.011 -10.767 11.351 1.00 0.00 64 ARG A O 11
ATOM 14727 N N . VAL A 1 65 ? -7.689 -9.872 10.148 1.00 0.00 65 VAL A N 11
ATOM 14728 C CA . VAL A 1 65 ? -6.847 -9.332 9.085 1.00 0.00 65 VAL A CA 11
ATOM 14729 C C . VAL A 1 65 ? -6.771 -7.820 9.284 1.00 0.00 65 VAL A C 11
ATOM 14730 O O . VAL A 1 65 ? -7.441 -7.286 10.167 1.00 0.00 65 VAL A O 11
ATOM 14743 N N . PHE A 1 66 ? -5.937 -7.116 8.518 1.00 0.00 66 PHE A N 11
ATOM 14744 C CA . PHE A 1 66 ? -5.807 -5.673 8.634 1.00 0.00 66 PHE A CA 11
ATOM 14745 C C . PHE A 1 66 ? -6.076 -4.999 7.288 1.00 0.00 66 PHE A C 11
ATOM 14746 O O . PHE A 1 66 ? -5.724 -5.533 6.237 1.00 0.00 66 PHE A O 11
ATOM 14763 N N . VAL A 1 67 ? -6.784 -3.867 7.341 1.00 0.00 67 VAL A N 11
ATOM 14764 C CA . VAL A 1 67 ? -7.209 -3.053 6.215 1.00 0.00 67 VAL A CA 11
ATOM 14765 C C . VAL A 1 67 ? -6.278 -1.859 6.092 1.00 0.00 67 VAL A C 11
ATOM 14766 O O . VAL A 1 67 ? -5.911 -1.269 7.107 1.00 0.00 67 VAL A O 11
ATOM 14779 N N . TYR A 1 68 ? -5.904 -1.512 4.858 1.00 0.00 68 TYR A N 11
ATOM 14780 C CA . TYR A 1 68 ? -4.994 -0.412 4.565 1.00 0.00 68 TYR A CA 11
ATOM 14781 C C . TYR A 1 68 ? -5.765 0.760 3.969 1.00 0.00 68 TYR A C 11
ATOM 14782 O O . TYR A 1 68 ? -6.385 0.609 2.919 1.00 0.00 68 TYR A O 11
ATOM 14800 N N . THR A 1 69 ? -5.706 1.922 4.620 1.00 0.00 69 THR A N 11
ATOM 14801 C CA . THR A 1 69 ? -6.343 3.151 4.174 1.00 0.00 69 THR A CA 11
ATOM 14802 C C . THR A 1 69 ? -5.241 4.085 3.645 1.00 0.00 69 THR A C 11
ATOM 14803 O O . THR A 1 69 ? -4.341 4.454 4.401 1.00 0.00 69 THR A O 11
ATOM 14814 N N . PRO A 1 70 ? -5.227 4.422 2.344 1.00 0.00 70 PRO A N 11
ATOM 14815 C CA . PRO A 1 70 ? -4.223 5.308 1.775 1.00 0.00 70 PRO A CA 11
ATOM 14816 C C . PRO A 1 70 ? -4.202 6.676 2.467 1.00 0.00 70 PRO A C 11
ATOM 14817 O O . PRO A 1 70 ? -5.217 7.367 2.487 1.00 0.00 70 PRO A O 11
ATOM 14828 N N . ASN A 1 71 ? -3.057 7.074 3.030 1.00 0.00 71 ASN A N 11
ATOM 14829 C CA . ASN A 1 71 ? -2.900 8.382 3.666 1.00 0.00 71 ASN A CA 11
ATOM 14830 C C . ASN A 1 71 ? -2.765 9.456 2.588 1.00 0.00 71 ASN A C 11
ATOM 14831 O O . ASN A 1 71 ? -3.282 10.562 2.713 1.00 0.00 71 ASN A O 11
ATOM 14842 N N . ILE A 1 72 ? -2.062 9.092 1.511 1.00 0.00 72 ILE A N 11
ATOM 14843 C CA . ILE A 1 72 ? -1.803 9.940 0.352 1.00 0.00 72 ILE A CA 11
ATOM 14844 C C . ILE A 1 72 ? -2.563 9.413 -0.875 1.00 0.00 72 ILE A C 11
ATOM 14845 O O . ILE A 1 72 ? -2.925 8.237 -0.956 1.00 0.00 72 ILE A O 11
ATOM 14861 N N . ASP A 1 73 ? -2.836 10.316 -1.821 1.00 0.00 73 ASP A N 11
ATOM 14862 C CA . ASP A 1 73 ? -3.532 10.038 -3.073 1.00 0.00 73 ASP A CA 11
ATOM 14863 C C . ASP A 1 73 ? -2.508 9.828 -4.188 1.00 0.00 73 ASP A C 11
ATOM 14864 O O . ASP A 1 73 ? -1.379 10.298 -4.068 1.00 0.00 73 ASP A O 11
ATOM 14873 N N . GLU A 1 74 ? -2.921 9.175 -5.281 1.00 0.00 74 GLU A N 11
ATOM 14874 C CA . GLU A 1 74 ? -2.114 8.936 -6.473 1.00 0.00 74 GLU A CA 11
ATOM 14875 C C . GLU A 1 74 ? -1.306 10.176 -6.860 1.00 0.00 74 GLU A C 11
ATOM 14876 O O . GLU A 1 74 ? -0.093 10.107 -7.054 1.00 0.00 74 GLU A O 11
ATOM 14888 N N . SER A 1 75 ? -1.990 11.320 -6.951 1.00 0.00 75 SER A N 11
ATOM 14889 C CA . SER A 1 75 ? -1.381 12.593 -7.306 1.00 0.00 75 SER A CA 11
ATOM 14890 C C . SER A 1 75 ? -0.161 12.893 -6.435 1.00 0.00 75 SER A C 11
ATOM 14891 O O . SER A 1 75 ? 0.847 13.387 -6.931 1.00 0.00 75 SER A O 11
ATOM 14899 N N . ASP A 1 76 ? -0.254 12.569 -5.141 1.00 0.00 76 ASP A N 11
ATOM 14900 C CA . ASP A 1 76 ? 0.787 12.812 -4.159 1.00 0.00 76 ASP A CA 11
ATOM 14901 C C . ASP A 1 76 ? 1.684 11.583 -3.969 1.00 0.00 76 ASP A C 11
ATOM 14902 O O . ASP A 1 76 ? 2.168 11.346 -2.866 1.00 0.00 76 ASP A O 11
ATOM 14911 N N . TYR A 1 77 ? 1.910 10.795 -5.030 1.00 0.00 77 TYR A N 11
ATOM 14912 C CA . TYR A 1 77 ? 2.868 9.692 -5.003 1.00 0.00 77 TYR A CA 11
ATOM 14913 C C . TYR A 1 77 ? 4.250 10.322 -4.791 1.00 0.00 77 TYR A C 11
ATOM 14914 O O . TYR A 1 77 ? 4.785 10.293 -3.687 1.00 0.00 77 TYR A O 11
ATOM 14932 N N . ILE A 1 78 ? 4.832 10.883 -5.854 1.00 0.00 78 ILE A N 11
ATOM 14933 C CA . ILE A 1 78 ? 6.052 11.674 -5.792 1.00 0.00 78 ILE A CA 11
ATOM 14934 C C . ILE A 1 78 ? 5.667 13.013 -6.421 1.00 0.00 78 ILE A C 11
ATOM 14935 O O . ILE A 1 78 ? 5.677 13.152 -7.641 1.00 0.00 78 ILE A O 11
ATOM 14951 N N . GLU A 1 79 ? 5.266 13.970 -5.582 1.00 0.00 79 GLU A N 11
ATOM 14952 C CA . GLU A 1 79 ? 4.838 15.305 -5.962 1.00 0.00 79 GLU A CA 11
ATOM 14953 C C . GLU A 1 79 ? 5.754 16.318 -5.282 1.00 0.00 79 GLU A C 11
ATOM 14954 O O . GLU A 1 79 ? 6.111 16.131 -4.120 1.00 0.00 79 GLU A O 11
ATOM 14966 N N . VAL A 1 80 ? 6.126 17.382 -5.996 1.00 0.00 80 VAL A N 11
ATOM 14967 C CA . VAL A 1 80 ? 6.890 18.495 -5.454 1.00 0.00 80 VAL A CA 11
ATOM 14968 C C . VAL A 1 80 ? 5.885 19.620 -5.198 1.00 0.00 80 VAL A C 11
ATOM 14969 O O . VAL A 1 80 ? 4.974 19.813 -6.003 1.00 0.00 80 VAL A O 11
ATOM 14982 N N . LYS A 1 81 ? 6.010 20.327 -4.072 1.00 0.00 81 LYS A N 11
ATOM 14983 C CA . LYS A 1 81 ? 5.099 21.410 -3.721 1.00 0.00 81 LYS A CA 11
ATOM 14984 C C . LYS A 1 81 ? 5.754 22.345 -2.706 1.00 0.00 81 LYS A C 11
ATOM 14985 O O . LYS A 1 81 ? 5.717 23.564 -2.871 1.00 0.00 81 LYS A O 11
ATOM 15004 N N . SER A 1 82 ? 6.308 21.788 -1.627 1.00 0.00 82 SER A N 11
ATOM 15005 C CA . SER A 1 82 ? 6.940 22.564 -0.578 1.00 0.00 82 SER A CA 11
ATOM 15006 C C . SER A 1 82 ? 7.970 21.675 0.105 1.00 0.00 82 SER A C 11
ATOM 15007 O O . SER A 1 82 ? 9.139 22.096 0.237 1.00 0.00 82 SER A O 11
ATOM 15016 N N . MET A 1 1 ? 9.267 11.283 -2.466 1.00 0.00 1 MET A N 12
ATOM 15017 C CA . MET A 1 1 ? 10.134 11.953 -3.452 1.00 0.00 1 MET A CA 12
ATOM 15018 C C . MET A 1 1 ? 9.377 13.076 -4.156 1.00 0.00 1 MET A C 12
ATOM 15019 O O . MET A 1 1 ? 9.770 14.229 -4.021 1.00 0.00 1 MET A O 12
ATOM 15035 N N . LYS A 1 2 ? 8.295 12.759 -4.884 1.00 0.00 2 LYS A N 12
ATOM 15036 C CA . LYS A 1 2 ? 7.482 13.808 -5.504 1.00 0.00 2 LYS A CA 12
ATOM 15037 C C . LYS A 1 2 ? 7.005 14.745 -4.392 1.00 0.00 2 LYS A C 12
ATOM 15038 O O . LYS A 1 2 ? 7.210 15.954 -4.436 1.00 0.00 2 LYS A O 12
ATOM 15057 N N . LYS A 1 3 ? 6.367 14.133 -3.395 1.00 0.00 3 LYS A N 12
ATOM 15058 C CA . LYS A 1 3 ? 5.916 14.732 -2.153 1.00 0.00 3 LYS A CA 12
ATOM 15059 C C . LYS A 1 3 ? 6.682 14.011 -1.031 1.00 0.00 3 LYS A C 12
ATOM 15060 O O . LYS A 1 3 ? 7.541 13.163 -1.304 1.00 0.00 3 LYS A O 12
ATOM 15079 N N . ILE A 1 4 ? 6.360 14.338 0.225 1.00 0.00 4 ILE A N 12
ATOM 15080 C CA . ILE A 1 4 ? 6.992 13.781 1.418 1.00 0.00 4 ILE A CA 12
ATOM 15081 C C . ILE A 1 4 ? 7.102 12.245 1.381 1.00 0.00 4 ILE A C 12
ATOM 15082 O O . ILE A 1 4 ? 8.190 11.743 1.662 1.00 0.00 4 ILE A O 12
ATOM 15098 N N . PRO A 1 5 ? 6.045 11.477 1.041 1.00 0.00 5 PRO A N 12
ATOM 15099 C CA . PRO A 1 5 ? 6.126 10.025 0.980 1.00 0.00 5 PRO A CA 12
ATOM 15100 C C . PRO A 1 5 ? 7.339 9.546 0.200 1.00 0.00 5 PRO A C 12
ATOM 15101 O O . PRO A 1 5 ? 7.539 9.910 -0.961 1.00 0.00 5 PRO A O 12
ATOM 15112 N N . GLN A 1 6 ? 8.152 8.707 0.839 1.00 0.00 6 GLN A N 12
ATOM 15113 C CA . GLN A 1 6 ? 9.393 8.205 0.292 1.00 0.00 6 GLN A CA 12
ATOM 15114 C C . GLN A 1 6 ? 9.110 7.044 -0.675 1.00 0.00 6 GLN A C 12
ATOM 15115 O O . GLN A 1 6 ? 9.746 5.996 -0.607 1.00 0.00 6 GLN A O 12
ATOM 15129 N N . ILE A 1 7 ? 8.159 7.242 -1.589 1.00 0.00 7 ILE A N 12
ATOM 15130 C CA . ILE A 1 7 ? 7.642 6.203 -2.473 1.00 0.00 7 ILE A CA 12
ATOM 15131 C C . ILE A 1 7 ? 8.454 6.031 -3.753 1.00 0.00 7 ILE A C 12
ATOM 15132 O O . ILE A 1 7 ? 8.696 7.000 -4.476 1.00 0.00 7 ILE A O 12
ATOM 15148 N N . SER A 1 8 ? 8.807 4.773 -4.035 1.00 0.00 8 SER A N 12
ATOM 15149 C CA . SER A 1 8 ? 9.435 4.306 -5.260 1.00 0.00 8 SER A CA 12
ATOM 15150 C C . SER A 1 8 ? 8.368 3.610 -6.128 1.00 0.00 8 SER A C 12
ATOM 15151 O O . SER A 1 8 ? 7.213 3.479 -5.720 1.00 0.00 8 SER A O 12
ATOM 15159 N N . ASP A 1 9 ? 8.749 3.141 -7.323 1.00 0.00 9 ASP A N 12
ATOM 15160 C CA . ASP A 1 9 ? 7.832 2.502 -8.264 1.00 0.00 9 ASP A CA 12
ATOM 15161 C C . ASP A 1 9 ? 7.002 1.376 -7.634 1.00 0.00 9 ASP A C 12
ATOM 15162 O O . ASP A 1 9 ? 5.778 1.460 -7.601 1.00 0.00 9 ASP A O 12
ATOM 15171 N N . ALA A 1 10 ? 7.656 0.319 -7.142 1.00 0.00 10 ALA A N 12
ATOM 15172 C CA . ALA A 1 10 ? 6.963 -0.833 -6.567 1.00 0.00 10 ALA A CA 12
ATOM 15173 C C . ALA A 1 10 ? 5.978 -0.399 -5.480 1.00 0.00 10 ALA A C 12
ATOM 15174 O O . ALA A 1 10 ? 4.818 -0.813 -5.475 1.00 0.00 10 ALA A O 12
ATOM 15181 N N . GLU A 1 11 ? 6.448 0.456 -4.569 1.00 0.00 11 GLU A N 12
ATOM 15182 C CA . GLU A 1 11 ? 5.622 1.009 -3.509 1.00 0.00 11 GLU A CA 12
ATOM 15183 C C . GLU A 1 11 ? 4.384 1.668 -4.113 1.00 0.00 11 GLU A C 12
ATOM 15184 O O . GLU A 1 11 ? 3.273 1.440 -3.647 1.00 0.00 11 GLU A O 12
ATOM 15196 N N . LEU A 1 12 ? 4.570 2.479 -5.154 1.00 0.00 12 LEU A N 12
ATOM 15197 C CA . LEU A 1 12 ? 3.464 3.156 -5.808 1.00 0.00 12 LEU A CA 12
ATOM 15198 C C . LEU A 1 12 ? 2.486 2.153 -6.440 1.00 0.00 12 LEU A C 12
ATOM 15199 O O . LEU A 1 12 ? 1.272 2.315 -6.309 1.00 0.00 12 LEU A O 12
ATOM 15215 N N . GLU A 1 13 ? 2.991 1.110 -7.112 1.00 0.00 13 GLU A N 12
ATOM 15216 C CA . GLU A 1 13 ? 2.133 0.073 -7.682 1.00 0.00 13 GLU A CA 12
ATOM 15217 C C . GLU A 1 13 ? 1.230 -0.493 -6.584 1.00 0.00 13 GLU A C 12
ATOM 15218 O O . GLU A 1 13 ? 0.009 -0.542 -6.726 1.00 0.00 13 GLU A O 12
ATOM 15230 N N . VAL A 1 14 ? 1.854 -0.913 -5.482 1.00 0.00 14 VAL A N 12
ATOM 15231 C CA . VAL A 1 14 ? 1.150 -1.452 -4.329 1.00 0.00 14 VAL A CA 12
ATOM 15232 C C . VAL A 1 14 ? 0.121 -0.440 -3.828 1.00 0.00 14 VAL A C 12
ATOM 15233 O O . VAL A 1 14 ? -1.045 -0.784 -3.633 1.00 0.00 14 VAL A O 12
ATOM 15246 N N . MET A 1 15 ? 0.545 0.810 -3.631 1.00 0.00 15 MET A N 12
ATOM 15247 C CA . MET A 1 15 ? -0.322 1.866 -3.141 1.00 0.00 15 MET A CA 12
ATOM 15248 C C . MET A 1 15 ? -1.646 1.916 -3.888 1.00 0.00 15 MET A C 12
ATOM 15249 O O . MET A 1 15 ? -2.689 2.038 -3.256 1.00 0.00 15 MET A O 12
ATOM 15263 N N . LYS A 1 16 ? -1.617 1.821 -5.219 1.00 0.00 16 LYS A N 12
ATOM 15264 C CA . LYS A 1 16 ? -2.844 1.854 -6.001 1.00 0.00 16 LYS A CA 12
ATOM 15265 C C . LYS A 1 16 ? -3.824 0.771 -5.541 1.00 0.00 16 LYS A C 12
ATOM 15266 O O . LYS A 1 16 ? -5.011 1.055 -5.409 1.00 0.00 16 LYS A O 12
ATOM 15285 N N . VAL A 1 17 ? -3.357 -0.451 -5.257 1.00 0.00 17 VAL A N 12
ATOM 15286 C CA . VAL A 1 17 ? -4.246 -1.485 -4.733 1.00 0.00 17 VAL A CA 12
ATOM 15287 C C . VAL A 1 17 ? -4.855 -0.986 -3.417 1.00 0.00 17 VAL A C 12
ATOM 15288 O O . VAL A 1 17 ? -6.071 -1.013 -3.231 1.00 0.00 17 VAL A O 12
ATOM 15301 N N . ILE A 1 18 ? -3.995 -0.508 -2.514 1.00 0.00 18 ILE A N 12
ATOM 15302 C CA . ILE A 1 18 ? -4.407 -0.012 -1.206 1.00 0.00 18 ILE A CA 12
ATOM 15303 C C . ILE A 1 18 ? -5.430 1.124 -1.342 1.00 0.00 18 ILE A C 12
ATOM 15304 O O . ILE A 1 18 ? -6.328 1.242 -0.515 1.00 0.00 18 ILE A O 12
ATOM 15320 N N . TRP A 1 19 ? -5.288 1.951 -2.380 1.00 0.00 19 TRP A N 12
ATOM 15321 C CA . TRP A 1 19 ? -6.113 3.096 -2.689 1.00 0.00 19 TRP A CA 12
ATOM 15322 C C . TRP A 1 19 ? -7.423 2.730 -3.393 1.00 0.00 19 TRP A C 12
ATOM 15323 O O . TRP A 1 19 ? -8.407 3.447 -3.230 1.00 0.00 19 TRP A O 12
ATOM 15344 N N . LYS A 1 20 ? -7.454 1.665 -4.201 1.00 0.00 20 LYS A N 12
ATOM 15345 C CA . LYS A 1 20 ? -8.697 1.234 -4.838 1.00 0.00 20 LYS A CA 12
ATOM 15346 C C . LYS A 1 20 ? -9.698 0.846 -3.751 1.00 0.00 20 LYS A C 12
ATOM 15347 O O . LYS A 1 20 ? -10.842 1.297 -3.750 1.00 0.00 20 LYS A O 12
ATOM 15366 N N . HIS A 1 21 ? -9.258 -0.012 -2.833 1.00 0.00 21 HIS A N 12
ATOM 15367 C CA . HIS A 1 21 ? -10.066 -0.428 -1.696 1.00 0.00 21 HIS A CA 12
ATOM 15368 C C . HIS A 1 21 ? -10.172 0.763 -0.723 1.00 0.00 21 HIS A C 12
ATOM 15369 O O . HIS A 1 21 ? -9.293 1.620 -0.711 1.00 0.00 21 HIS A O 12
ATOM 15383 N N . SER A 1 22 ? -11.230 0.845 0.098 1.00 0.00 22 SER A N 12
ATOM 15384 C CA . SER A 1 22 ? -11.417 1.952 1.042 1.00 0.00 22 SER A CA 12
ATOM 15385 C C . SER A 1 22 ? -10.198 2.043 1.965 1.00 0.00 22 SER A C 12
ATOM 15386 O O . SER A 1 22 ? -9.585 3.095 2.133 1.00 0.00 22 SER A O 12
ATOM 15394 N N . SER A 1 23 ? -9.911 0.947 2.661 1.00 0.00 23 SER A N 12
ATOM 15395 C CA . SER A 1 23 ? -8.582 0.705 3.195 1.00 0.00 23 SER A CA 12
ATOM 15396 C C . SER A 1 23 ? -8.302 -0.728 2.733 1.00 0.00 23 SER A C 12
ATOM 15397 O O . SER A 1 23 ? -9.009 -1.180 1.833 1.00 0.00 23 SER A O 12
ATOM 15405 N N . ILE A 1 24 ? -7.424 -1.515 3.356 1.00 0.00 24 ILE A N 12
ATOM 15406 C CA . ILE A 1 24 ? -7.277 -2.905 2.921 1.00 0.00 24 ILE A CA 12
ATOM 15407 C C . ILE A 1 24 ? -6.837 -3.808 4.070 1.00 0.00 24 ILE A C 12
ATOM 15408 O O . ILE A 1 24 ? -5.945 -3.411 4.820 1.00 0.00 24 ILE A O 12
ATOM 15424 N N . ASN A 1 25 ? -7.439 -4.994 4.229 1.00 0.00 25 ASN A N 12
ATOM 15425 C CA . ASN A 1 25 ? -7.004 -5.947 5.247 1.00 0.00 25 ASN A CA 12
ATOM 15426 C C . ASN A 1 25 ? -5.826 -6.759 4.710 1.00 0.00 25 ASN A C 12
ATOM 15427 O O . ASN A 1 25 ? -5.614 -6.830 3.499 1.00 0.00 25 ASN A O 12
ATOM 15438 N N . THR A 1 26 ? -5.057 -7.379 5.604 1.00 0.00 26 THR A N 12
ATOM 15439 C CA . THR A 1 26 ? -3.862 -8.118 5.237 1.00 0.00 26 THR A CA 12
ATOM 15440 C C . THR A 1 26 ? -4.128 -9.179 4.163 1.00 0.00 26 THR A C 12
ATOM 15441 O O . THR A 1 26 ? -3.391 -9.259 3.186 1.00 0.00 26 THR A O 12
ATOM 15452 N N . ASN A 1 27 ? -5.177 -9.992 4.309 1.00 0.00 27 ASN A N 12
ATOM 15453 C CA . ASN A 1 27 ? -5.473 -11.016 3.312 1.00 0.00 27 ASN A CA 12
ATOM 15454 C C . ASN A 1 27 ? -5.690 -10.376 1.941 1.00 0.00 27 ASN A C 12
ATOM 15455 O O . ASN A 1 27 ? -5.097 -10.814 0.958 1.00 0.00 27 ASN A O 12
ATOM 15466 N N . GLU A 1 28 ? -6.530 -9.339 1.878 1.00 0.00 28 GLU A N 12
ATOM 15467 C CA . GLU A 1 28 ? -6.818 -8.646 0.637 1.00 0.00 28 GLU A CA 12
ATOM 15468 C C . GLU A 1 28 ? -5.519 -8.121 0.038 1.00 0.00 28 GLU A C 12
ATOM 15469 O O . GLU A 1 28 ? -5.274 -8.299 -1.151 1.00 0.00 28 GLU A O 12
ATOM 15481 N N . VAL A 1 29 ? -4.689 -7.478 0.866 1.00 0.00 29 VAL A N 12
ATOM 15482 C CA . VAL A 1 29 ? -3.436 -6.910 0.403 1.00 0.00 29 VAL A CA 12
ATOM 15483 C C . VAL A 1 29 ? -2.546 -8.000 -0.196 1.00 0.00 29 VAL A C 12
ATOM 15484 O O . VAL A 1 29 ? -2.124 -7.878 -1.344 1.00 0.00 29 VAL A O 12
ATOM 15497 N N . ILE A 1 30 ? -2.281 -9.082 0.545 1.00 0.00 30 ILE A N 12
ATOM 15498 C CA . ILE A 1 30 ? -1.418 -10.138 0.038 1.00 0.00 30 ILE A CA 12
ATOM 15499 C C . ILE A 1 30 ? -2.002 -10.727 -1.247 1.00 0.00 30 ILE A C 12
ATOM 15500 O O . ILE A 1 30 ? -1.275 -10.871 -2.230 1.00 0.00 30 ILE A O 12
ATOM 15516 N N . LYS A 1 31 ? -3.302 -11.033 -1.261 1.00 0.00 31 LYS A N 12
ATOM 15517 C CA . LYS A 1 31 ? -3.955 -11.578 -2.443 1.00 0.00 31 LYS A CA 12
ATOM 15518 C C . LYS A 1 31 ? -3.778 -10.634 -3.637 1.00 0.00 31 LYS A C 12
ATOM 15519 O O . LYS A 1 31 ? -3.197 -11.034 -4.644 1.00 0.00 31 LYS A O 12
ATOM 15538 N N . GLU A 1 32 ? -4.259 -9.391 -3.533 1.00 0.00 32 GLU A N 12
ATOM 15539 C CA . GLU A 1 32 ? -4.169 -8.405 -4.604 1.00 0.00 32 GLU A CA 12
ATOM 15540 C C . GLU A 1 32 ? -2.733 -8.259 -5.101 1.00 0.00 32 GLU A C 12
ATOM 15541 O O . GLU A 1 32 ? -2.489 -8.319 -6.306 1.00 0.00 32 GLU A O 12
ATOM 15553 N N . LEU A 1 33 ? -1.781 -8.035 -4.193 1.00 0.00 33 LEU A N 12
ATOM 15554 C CA . LEU A 1 33 ? -0.393 -7.867 -4.592 1.00 0.00 33 LEU A CA 12
ATOM 15555 C C . LEU A 1 33 ? 0.088 -9.112 -5.342 1.00 0.00 33 LEU A C 12
ATOM 15556 O O . LEU A 1 33 ? 0.600 -8.981 -6.450 1.00 0.00 33 LEU A O 12
ATOM 15572 N N . SER A 1 34 ? -0.127 -10.311 -4.788 1.00 0.00 34 SER A N 12
ATOM 15573 C CA . SER A 1 34 ? 0.275 -11.554 -5.443 1.00 0.00 34 SER A CA 12
ATOM 15574 C C . SER A 1 34 ? -0.353 -11.688 -6.837 1.00 0.00 34 SER A C 12
ATOM 15575 O O . SER A 1 34 ? 0.300 -12.131 -7.778 1.00 0.00 34 SER A O 12
ATOM 15583 N N . LYS A 1 35 ? -1.637 -11.342 -6.963 1.00 0.00 35 LYS A N 12
ATOM 15584 C CA . LYS A 1 35 ? -2.362 -11.413 -8.224 1.00 0.00 35 LYS A CA 12
ATOM 15585 C C . LYS A 1 35 ? -1.766 -10.440 -9.245 1.00 0.00 35 LYS A C 12
ATOM 15586 O O . LYS A 1 35 ? -1.532 -10.806 -10.394 1.00 0.00 35 LYS A O 12
ATOM 15605 N N . THR A 1 36 ? -1.550 -9.190 -8.834 1.00 0.00 36 THR A N 12
ATOM 15606 C CA . THR A 1 36 ? -1.063 -8.146 -9.723 1.00 0.00 36 THR A CA 12
ATOM 15607 C C . THR A 1 36 ? 0.412 -8.322 -10.096 1.00 0.00 36 THR A C 12
ATOM 15608 O O . THR A 1 36 ? 0.800 -7.970 -11.210 1.00 0.00 36 THR A O 12
ATOM 15619 N N . SER A 1 37 ? 1.268 -8.784 -9.181 1.00 0.00 37 SER A N 12
ATOM 15620 C CA . SER A 1 37 ? 2.679 -9.009 -9.467 1.00 0.00 37 SER A CA 12
ATOM 15621 C C . SER A 1 37 ? 3.214 -10.197 -8.670 1.00 0.00 37 SER A C 12
ATOM 15622 O O . SER A 1 37 ? 2.800 -10.438 -7.539 1.00 0.00 37 SER A O 12
ATOM 15630 N N . THR A 1 38 ? 4.169 -10.928 -9.247 1.00 0.00 38 THR A N 12
ATOM 15631 C CA . THR A 1 38 ? 4.766 -12.106 -8.645 1.00 0.00 38 THR A CA 12
ATOM 15632 C C . THR A 1 38 ? 5.703 -11.711 -7.499 1.00 0.00 38 THR A C 12
ATOM 15633 O O . THR A 1 38 ? 6.923 -11.783 -7.645 1.00 0.00 38 THR A O 12
ATOM 15644 N N . TRP A 1 39 ? 5.127 -11.275 -6.379 1.00 0.00 39 TRP A N 12
ATOM 15645 C CA . TRP A 1 39 ? 5.823 -10.913 -5.155 1.00 0.00 39 TRP A CA 12
ATOM 15646 C C . TRP A 1 39 ? 5.369 -11.902 -4.081 1.00 0.00 39 TRP A C 12
ATOM 15647 O O . TRP A 1 39 ? 4.172 -12.135 -3.929 1.00 0.00 39 TRP A O 12
ATOM 15668 N N . SER A 1 40 ? 6.312 -12.528 -3.371 1.00 0.00 40 SER A N 12
ATOM 15669 C CA . SER A 1 40 ? 5.971 -13.510 -2.348 1.00 0.00 40 SER A CA 12
ATOM 15670 C C . SER A 1 40 ? 5.336 -12.813 -1.140 1.00 0.00 40 SER A C 12
ATOM 15671 O O . SER A 1 40 ? 5.490 -11.602 -0.999 1.00 0.00 40 SER A O 12
ATOM 15679 N N . PRO A 1 41 ? 4.672 -13.541 -0.228 1.00 0.00 41 PRO A N 12
ATOM 15680 C CA . PRO A 1 41 ? 4.179 -12.961 1.010 1.00 0.00 41 PRO A CA 12
ATOM 15681 C C . PRO A 1 41 ? 5.294 -12.230 1.769 1.00 0.00 41 PRO A C 12
ATOM 15682 O O . PRO A 1 41 ? 5.042 -11.211 2.409 1.00 0.00 41 PRO A O 12
ATOM 15693 N N . LYS A 1 42 ? 6.530 -12.743 1.723 1.00 0.00 42 LYS A N 12
ATOM 15694 C CA . LYS A 1 42 ? 7.668 -12.091 2.358 1.00 0.00 42 LYS A CA 12
ATOM 15695 C C . LYS A 1 42 ? 7.940 -10.762 1.647 1.00 0.00 42 LYS A C 12
ATOM 15696 O O . LYS A 1 42 ? 8.050 -9.722 2.297 1.00 0.00 42 LYS A O 12
ATOM 15715 N N . THR A 1 43 ? 8.051 -10.795 0.315 1.00 0.00 43 THR A N 12
ATOM 15716 C CA . THR A 1 43 ? 8.256 -9.601 -0.497 1.00 0.00 43 THR A CA 12
ATOM 15717 C C . THR A 1 43 ? 7.194 -8.555 -0.145 1.00 0.00 43 THR A C 12
ATOM 15718 O O . THR A 1 43 ? 7.506 -7.397 0.118 1.00 0.00 43 THR A O 12
ATOM 15729 N N . ILE A 1 44 ? 5.934 -8.984 -0.124 1.00 0.00 44 ILE A N 12
ATOM 15730 C CA . ILE A 1 44 ? 4.783 -8.154 0.173 1.00 0.00 44 ILE A CA 12
ATOM 15731 C C . ILE A 1 44 ? 4.917 -7.533 1.562 1.00 0.00 44 ILE A C 12
ATOM 15732 O O . ILE A 1 44 ? 4.831 -6.315 1.699 1.00 0.00 44 ILE A O 12
ATOM 15748 N N . GLN A 1 45 ? 5.139 -8.352 2.593 1.00 0.00 45 GLN A N 12
ATOM 15749 C CA . GLN A 1 45 ? 5.331 -7.850 3.948 1.00 0.00 45 GLN A CA 12
ATOM 15750 C C . GLN A 1 45 ? 6.468 -6.826 3.975 1.00 0.00 45 GLN A C 12
ATOM 15751 O O . GLN A 1 45 ? 6.340 -5.781 4.613 1.00 0.00 45 GLN A O 12
ATOM 15765 N N . THR A 1 46 ? 7.555 -7.096 3.246 1.00 0.00 46 THR A N 12
ATOM 15766 C CA . THR A 1 46 ? 8.659 -6.154 3.142 1.00 0.00 46 THR A CA 12
ATOM 15767 C C . THR A 1 46 ? 8.158 -4.841 2.523 1.00 0.00 46 THR A C 12
ATOM 15768 O O . THR A 1 46 ? 8.404 -3.779 3.082 1.00 0.00 46 THR A O 12
ATOM 15779 N N . MET A 1 47 ? 7.443 -4.888 1.394 1.00 0.00 47 MET A N 12
ATOM 15780 C CA . MET A 1 47 ? 6.915 -3.693 0.737 1.00 0.00 47 MET A CA 12
ATOM 15781 C C . MET A 1 47 ? 5.987 -2.897 1.667 1.00 0.00 47 MET A C 12
ATOM 15782 O O . MET A 1 47 ? 6.057 -1.670 1.713 1.00 0.00 47 MET A O 12
ATOM 15796 N N . LEU A 1 48 ? 5.119 -3.583 2.412 1.00 0.00 48 LEU A N 12
ATOM 15797 C CA . LEU A 1 48 ? 4.213 -2.950 3.363 1.00 0.00 48 LEU A CA 12
ATOM 15798 C C . LEU A 1 48 ? 5.033 -2.237 4.443 1.00 0.00 48 LEU A C 12
ATOM 15799 O O . LEU A 1 48 ? 4.867 -1.038 4.675 1.00 0.00 48 LEU A O 12
ATOM 15815 N N . LEU A 1 49 ? 5.940 -2.980 5.086 1.00 0.00 49 LEU A N 12
ATOM 15816 C CA . LEU A 1 49 ? 6.850 -2.447 6.092 1.00 0.00 49 LEU A CA 12
ATOM 15817 C C . LEU A 1 49 ? 7.585 -1.226 5.535 1.00 0.00 49 LEU A C 12
ATOM 15818 O O . LEU A 1 49 ? 7.708 -0.208 6.219 1.00 0.00 49 LEU A O 12
ATOM 15834 N N . ARG A 1 50 ? 8.065 -1.326 4.290 1.00 0.00 50 ARG A N 12
ATOM 15835 C CA . ARG A 1 50 ? 8.724 -0.230 3.618 1.00 0.00 50 ARG A CA 12
ATOM 15836 C C . ARG A 1 50 ? 7.768 0.955 3.571 1.00 0.00 50 ARG A C 12
ATOM 15837 O O . ARG A 1 50 ? 8.083 1.941 4.213 1.00 0.00 50 ARG A O 12
ATOM 15858 N N . LEU A 1 51 ? 6.603 0.870 2.916 1.00 0.00 51 LEU A N 12
ATOM 15859 C CA . LEU A 1 51 ? 5.651 1.987 2.825 1.00 0.00 51 LEU A CA 12
ATOM 15860 C C . LEU A 1 51 ? 5.373 2.672 4.171 1.00 0.00 51 LEU A C 12
ATOM 15861 O O . LEU A 1 51 ? 5.150 3.886 4.225 1.00 0.00 51 LEU A O 12
ATOM 15877 N N . ILE A 1 52 ? 5.349 1.904 5.261 1.00 0.00 52 ILE A N 12
ATOM 15878 C CA . ILE A 1 52 ? 5.141 2.473 6.585 1.00 0.00 52 ILE A CA 12
ATOM 15879 C C . ILE A 1 52 ? 6.313 3.393 6.956 1.00 0.00 52 ILE A C 12
ATOM 15880 O O . ILE A 1 52 ? 6.109 4.568 7.252 1.00 0.00 52 ILE A O 12
ATOM 15896 N N . LYS A 1 53 ? 7.546 2.880 6.922 1.00 0.00 53 LYS A N 12
ATOM 15897 C CA . LYS A 1 53 ? 8.726 3.669 7.275 1.00 0.00 53 LYS A CA 12
ATOM 15898 C C . LYS A 1 53 ? 8.995 4.773 6.241 1.00 0.00 53 LYS A C 12
ATOM 15899 O O . LYS A 1 53 ? 9.390 5.893 6.567 1.00 0.00 53 LYS A O 12
ATOM 15918 N N . LYS A 1 54 ? 8.734 4.455 4.978 1.00 0.00 54 LYS A N 12
ATOM 15919 C CA . LYS A 1 54 ? 8.919 5.235 3.782 1.00 0.00 54 LYS A CA 12
ATOM 15920 C C . LYS A 1 54 ? 7.911 6.375 3.645 1.00 0.00 54 LYS A C 12
ATOM 15921 O O . LYS A 1 54 ? 7.541 6.738 2.533 1.00 0.00 54 LYS A O 12
ATOM 15940 N N . GLY A 1 55 ? 7.366 6.899 4.740 1.00 0.00 55 GLY A N 12
ATOM 15941 C CA . GLY A 1 55 ? 6.607 8.130 4.634 1.00 0.00 55 GLY A CA 12
ATOM 15942 C C . GLY A 1 55 ? 5.170 7.994 4.129 1.00 0.00 55 GLY A C 12
ATOM 15943 O O . GLY A 1 55 ? 4.608 9.031 3.786 1.00 0.00 55 GLY A O 12
ATOM 15947 N N . ALA A 1 56 ? 4.547 6.802 4.087 1.00 0.00 56 ALA A N 12
ATOM 15948 C CA . ALA A 1 56 ? 3.239 6.689 3.431 1.00 0.00 56 ALA A CA 12
ATOM 15949 C C . ALA A 1 56 ? 2.122 5.974 4.190 1.00 0.00 56 ALA A C 12
ATOM 15950 O O . ALA A 1 56 ? 0.972 6.394 4.068 1.00 0.00 56 ALA A O 12
ATOM 15957 N N . LEU A 1 57 ? 2.401 4.880 4.903 1.00 0.00 57 LEU A N 12
ATOM 15958 C CA . LEU A 1 57 ? 1.345 4.061 5.508 1.00 0.00 57 LEU A CA 12
ATOM 15959 C C . LEU A 1 57 ? 1.360 3.980 7.036 1.00 0.00 57 LEU A C 12
ATOM 15960 O O . LEU A 1 57 ? 2.364 4.250 7.688 1.00 0.00 57 LEU A O 12
ATOM 15976 N N . ASN A 1 58 ? 0.210 3.572 7.581 1.00 0.00 58 ASN A N 12
ATOM 15977 C CA . ASN A 1 58 ? -0.054 3.263 8.979 1.00 0.00 58 ASN A CA 12
ATOM 15978 C C . ASN A 1 58 ? -0.969 2.034 8.959 1.00 0.00 58 ASN A C 12
ATOM 15979 O O . ASN A 1 58 ? -1.635 1.819 7.945 1.00 0.00 58 ASN A O 12
ATOM 15990 N N . HIS A 1 59 ? -1.000 1.209 10.011 1.00 0.00 59 HIS A N 12
ATOM 15991 C CA . HIS A 1 59 ? -1.910 0.069 10.072 1.00 0.00 59 HIS A CA 12
ATOM 15992 C C . HIS A 1 59 ? -2.578 -0.020 11.444 1.00 0.00 59 HIS A C 12
ATOM 15993 O O . HIS A 1 59 ? -2.083 0.561 12.409 1.00 0.00 59 HIS A O 12
ATOM 16007 N N . HIS A 1 60 ? -3.718 -0.713 11.504 1.00 0.00 60 HIS A N 12
ATOM 16008 C CA . HIS A 1 60 ? -4.510 -0.951 12.701 1.00 0.00 60 HIS A CA 12
ATOM 16009 C C . HIS A 1 60 ? -4.801 -2.449 12.797 1.00 0.00 60 HIS A C 12
ATOM 16010 O O . HIS A 1 60 ? -5.047 -3.090 11.778 1.00 0.00 60 HIS A O 12
ATOM 16024 N N . LYS A 1 61 ? -4.786 -3.007 14.011 1.00 0.00 61 LYS A N 12
ATOM 16025 C CA . LYS A 1 61 ? -5.045 -4.421 14.248 1.00 0.00 61 LYS A CA 12
ATOM 16026 C C . LYS A 1 61 ? -6.554 -4.684 14.347 1.00 0.00 61 LYS A C 12
ATOM 16027 O O . LYS A 1 61 ? -7.163 -4.505 15.402 1.00 0.00 61 LYS A O 12
ATOM 16046 N N . GLU A 1 62 ? -7.168 -5.149 13.257 1.00 0.00 62 GLU A N 12
ATOM 16047 C CA . GLU A 1 62 ? -8.584 -5.469 13.228 1.00 0.00 62 GLU A CA 12
ATOM 16048 C C . GLU A 1 62 ? -8.726 -6.911 13.722 1.00 0.00 62 GLU A C 12
ATOM 16049 O O . GLU A 1 62 ? -8.963 -7.847 12.955 1.00 0.00 62 GLU A O 12
ATOM 16061 N N . GLY A 1 63 ? -8.620 -7.056 15.045 1.00 0.00 63 GLY A N 12
ATOM 16062 C CA . GLY A 1 63 ? -8.749 -8.311 15.769 1.00 0.00 63 GLY A CA 12
ATOM 16063 C C . GLY A 1 63 ? -7.740 -9.375 15.329 1.00 0.00 63 GLY A C 12
ATOM 16064 O O . GLY A 1 63 ? -6.761 -9.628 16.026 1.00 0.00 63 GLY A O 12
ATOM 16068 N N . ARG A 1 64 ? -8.005 -10.013 14.187 1.00 0.00 64 ARG A N 12
ATOM 16069 C CA . ARG A 1 64 ? -7.206 -11.094 13.627 1.00 0.00 64 ARG A CA 12
ATOM 16070 C C . ARG A 1 64 ? -6.274 -10.592 12.523 1.00 0.00 64 ARG A C 12
ATOM 16071 O O . ARG A 1 64 ? -5.114 -10.992 12.470 1.00 0.00 64 ARG A O 12
ATOM 16092 N N . VAL A 1 65 ? -6.788 -9.750 11.623 1.00 0.00 65 VAL A N 12
ATOM 16093 C CA . VAL A 1 65 ? -6.031 -9.211 10.500 1.00 0.00 65 VAL A CA 12
ATOM 16094 C C . VAL A 1 65 ? -5.674 -7.764 10.813 1.00 0.00 65 VAL A C 12
ATOM 16095 O O . VAL A 1 65 ? -6.315 -7.142 11.656 1.00 0.00 65 VAL A O 12
ATOM 16108 N N . PHE A 1 66 ? -4.652 -7.215 10.157 1.00 0.00 66 PHE A N 12
ATOM 16109 C CA . PHE A 1 66 ? -4.261 -5.827 10.340 1.00 0.00 66 PHE A CA 12
ATOM 16110 C C . PHE A 1 66 ? -4.586 -5.057 9.064 1.00 0.00 66 PHE A C 12
ATOM 16111 O O . PHE A 1 66 ? -4.160 -5.437 7.971 1.00 0.00 66 PHE A O 12
ATOM 16128 N N . VAL A 1 67 ? -5.412 -4.020 9.211 1.00 0.00 67 VAL A N 12
ATOM 16129 C CA . VAL A 1 67 ? -5.882 -3.173 8.132 1.00 0.00 67 VAL A CA 12
ATOM 16130 C C . VAL A 1 67 ? -4.870 -2.061 7.918 1.00 0.00 67 VAL A C 12
ATOM 16131 O O . VAL A 1 67 ? -4.433 -1.439 8.883 1.00 0.00 67 VAL A O 12
ATOM 16144 N N . TYR A 1 68 ? -4.525 -1.792 6.659 1.00 0.00 68 TYR A N 12
ATOM 16145 C CA . TYR A 1 68 ? -3.575 -0.757 6.302 1.00 0.00 68 TYR A CA 12
ATOM 16146 C C . TYR A 1 68 ? -4.350 0.497 5.922 1.00 0.00 68 TYR A C 12
ATOM 16147 O O . TYR A 1 68 ? -5.176 0.474 5.010 1.00 0.00 68 TYR A O 12
ATOM 16165 N N . THR A 1 69 ? -4.077 1.577 6.650 1.00 0.00 69 THR A N 12
ATOM 16166 C CA . THR A 1 69 ? -4.656 2.892 6.480 1.00 0.00 69 THR A CA 12
ATOM 16167 C C . THR A 1 69 ? -3.592 3.751 5.791 1.00 0.00 69 THR A C 12
ATOM 16168 O O . THR A 1 69 ? -2.570 4.043 6.421 1.00 0.00 69 THR A O 12
ATOM 16179 N N . PRO A 1 70 ? -3.760 4.131 4.518 1.00 0.00 70 PRO A N 12
ATOM 16180 C CA . PRO A 1 70 ? -2.768 4.943 3.846 1.00 0.00 70 PRO A CA 12
ATOM 16181 C C . PRO A 1 70 ? -2.835 6.372 4.396 1.00 0.00 70 PRO A C 12
ATOM 16182 O O . PRO A 1 70 ? -3.917 6.930 4.556 1.00 0.00 70 PRO A O 12
ATOM 16193 N N . ASN A 1 71 ? -1.678 6.956 4.716 1.00 0.00 71 ASN A N 12
ATOM 16194 C CA . ASN A 1 71 ? -1.592 8.298 5.282 1.00 0.00 71 ASN A CA 12
ATOM 16195 C C . ASN A 1 71 ? -1.966 9.345 4.239 1.00 0.00 71 ASN A C 12
ATOM 16196 O O . ASN A 1 71 ? -2.565 10.368 4.566 1.00 0.00 71 ASN A O 12
ATOM 16207 N N . ILE A 1 72 ? -1.545 9.098 3.000 1.00 0.00 72 ILE A N 12
ATOM 16208 C CA . ILE A 1 72 ? -1.777 9.958 1.845 1.00 0.00 72 ILE A CA 12
ATOM 16209 C C . ILE A 1 72 ? -2.720 9.284 0.837 1.00 0.00 72 ILE A C 12
ATOM 16210 O O . ILE A 1 72 ? -2.914 8.069 0.877 1.00 0.00 72 ILE A O 12
ATOM 16226 N N . ASP A 1 73 ? -3.317 10.077 -0.060 1.00 0.00 73 ASP A N 12
ATOM 16227 C CA . ASP A 1 73 ? -4.219 9.616 -1.116 1.00 0.00 73 ASP A CA 12
ATOM 16228 C C . ASP A 1 73 ? -3.489 9.654 -2.465 1.00 0.00 73 ASP A C 12
ATOM 16229 O O . ASP A 1 73 ? -2.461 10.322 -2.572 1.00 0.00 73 ASP A O 12
ATOM 16238 N N . GLU A 1 74 ? -4.036 8.974 -3.484 1.00 0.00 74 GLU A N 12
ATOM 16239 C CA . GLU A 1 74 ? -3.499 8.883 -4.843 1.00 0.00 74 GLU A CA 12
ATOM 16240 C C . GLU A 1 74 ? -2.850 10.191 -5.296 1.00 0.00 74 GLU A C 12
ATOM 16241 O O . GLU A 1 74 ? -1.668 10.211 -5.637 1.00 0.00 74 GLU A O 12
ATOM 16253 N N . SER A 1 75 ? -3.628 11.277 -5.255 1.00 0.00 75 SER A N 12
ATOM 16254 C CA . SER A 1 75 ? -3.259 12.629 -5.637 1.00 0.00 75 SER A CA 12
ATOM 16255 C C . SER A 1 75 ? -1.880 13.078 -5.154 1.00 0.00 75 SER A C 12
ATOM 16256 O O . SER A 1 75 ? -1.250 13.914 -5.798 1.00 0.00 75 SER A O 12
ATOM 16264 N N . ASP A 1 76 ? -1.412 12.549 -4.022 1.00 0.00 76 ASP A N 12
ATOM 16265 C CA . ASP A 1 76 ? -0.101 12.876 -3.493 1.00 0.00 76 ASP A CA 12
ATOM 16266 C C . ASP A 1 76 ? 1.009 12.529 -4.494 1.00 0.00 76 ASP A C 12
ATOM 16267 O O . ASP A 1 76 ? 2.008 13.239 -4.553 1.00 0.00 76 ASP A O 12
ATOM 16276 N N . TYR A 1 77 ? 0.839 11.454 -5.274 1.00 0.00 77 TYR A N 12
ATOM 16277 C CA . TYR A 1 77 ? 1.813 11.004 -6.267 1.00 0.00 77 TYR A CA 12
ATOM 16278 C C . TYR A 1 77 ? 1.219 10.955 -7.680 1.00 0.00 77 TYR A C 12
ATOM 16279 O O . TYR A 1 77 ? 1.869 11.399 -8.625 1.00 0.00 77 TYR A O 12
ATOM 16297 N N . ILE A 1 78 ? 0.026 10.373 -7.842 1.00 0.00 78 ILE A N 12
ATOM 16298 C CA . ILE A 1 78 ? -0.661 10.228 -9.121 1.00 0.00 78 ILE A CA 12
ATOM 16299 C C . ILE A 1 78 ? -2.038 10.884 -9.028 1.00 0.00 78 ILE A C 12
ATOM 16300 O O . ILE A 1 78 ? -2.910 10.395 -8.311 1.00 0.00 78 ILE A O 12
ATOM 16316 N N . GLU A 1 79 ? -2.258 11.972 -9.771 1.00 0.00 79 GLU A N 12
ATOM 16317 C CA . GLU A 1 79 ? -3.552 12.629 -9.769 1.00 0.00 79 GLU A CA 12
ATOM 16318 C C . GLU A 1 79 ? -4.545 11.789 -10.572 1.00 0.00 79 GLU A C 12
ATOM 16319 O O . GLU A 1 79 ? -4.586 11.866 -11.800 1.00 0.00 79 GLU A O 12
ATOM 16331 N N . VAL A 1 80 ? -5.358 11.010 -9.859 1.00 0.00 80 VAL A N 12
ATOM 16332 C CA . VAL A 1 80 ? -6.365 10.144 -10.448 1.00 0.00 80 VAL A CA 12
ATOM 16333 C C . VAL A 1 80 ? -7.515 11.011 -10.968 1.00 0.00 80 VAL A C 12
ATOM 16334 O O . VAL A 1 80 ? -7.781 12.086 -10.430 1.00 0.00 80 VAL A O 12
ATOM 16347 N N . LYS A 1 81 ? -8.165 10.566 -12.046 1.00 0.00 81 LYS A N 12
ATOM 16348 C CA . LYS A 1 81 ? -9.261 11.265 -12.698 1.00 0.00 81 LYS A CA 12
ATOM 16349 C C . LYS A 1 81 ? -10.257 10.214 -13.185 1.00 0.00 81 LYS A C 12
ATOM 16350 O O . LYS A 1 81 ? -9.926 9.027 -13.218 1.00 0.00 81 LYS A O 12
ATOM 16369 N N . SER A 1 82 ? -11.458 10.646 -13.562 1.00 0.00 82 SER A N 12
ATOM 16370 C CA . SER A 1 82 ? -12.530 9.801 -14.044 1.00 0.00 82 SER A CA 12
ATOM 16371 C C . SER A 1 82 ? -13.509 10.740 -14.735 1.00 0.00 82 SER A C 12
ATOM 16372 O O . SER A 1 82 ? -13.841 11.735 -14.049 1.00 0.00 82 SER A O 12
ATOM 16381 N N . MET A 1 1 ? 8.254 11.875 3.392 1.00 0.00 1 MET A N 13
ATOM 16382 C CA . MET A 1 1 ? 7.725 11.057 4.488 1.00 0.00 1 MET A CA 13
ATOM 16383 C C . MET A 1 1 ? 6.559 11.801 5.137 1.00 0.00 1 MET A C 13
ATOM 16384 O O . MET A 1 1 ? 6.589 13.028 5.135 1.00 0.00 1 MET A O 13
ATOM 16400 N N . LYS A 1 2 ? 5.560 11.084 5.671 1.00 0.00 2 LYS A N 13
ATOM 16401 C CA . LYS A 1 2 ? 4.338 11.651 6.248 1.00 0.00 2 LYS A CA 13
ATOM 16402 C C . LYS A 1 2 ? 3.549 12.285 5.098 1.00 0.00 2 LYS A C 13
ATOM 16403 O O . LYS A 1 2 ? 3.755 13.444 4.745 1.00 0.00 2 LYS A O 13
ATOM 16422 N N . LYS A 1 3 ? 2.660 11.493 4.492 1.00 0.00 3 LYS A N 13
ATOM 16423 C CA . LYS A 1 3 ? 1.949 11.806 3.262 1.00 0.00 3 LYS A CA 13
ATOM 16424 C C . LYS A 1 3 ? 2.985 11.814 2.140 1.00 0.00 3 LYS A C 13
ATOM 16425 O O . LYS A 1 3 ? 3.068 10.829 1.415 1.00 0.00 3 LYS A O 13
ATOM 16444 N N . ILE A 1 4 ? 3.790 12.884 2.053 1.00 0.00 4 ILE A N 13
ATOM 16445 C CA . ILE A 1 4 ? 4.885 13.123 1.102 1.00 0.00 4 ILE A CA 13
ATOM 16446 C C . ILE A 1 4 ? 5.551 11.777 0.764 1.00 0.00 4 ILE A C 13
ATOM 16447 O O . ILE A 1 4 ? 6.345 11.295 1.575 1.00 0.00 4 ILE A O 13
ATOM 16463 N N . PRO A 1 5 ? 5.226 11.151 -0.382 1.00 0.00 5 PRO A N 13
ATOM 16464 C CA . PRO A 1 5 ? 5.647 9.790 -0.670 1.00 0.00 5 PRO A CA 13
ATOM 16465 C C . PRO A 1 5 ? 6.887 9.687 -1.568 1.00 0.00 5 PRO A C 13
ATOM 16466 O O . PRO A 1 5 ? 7.157 10.553 -2.399 1.00 0.00 5 PRO A O 13
ATOM 16477 N N . GLN A 1 6 ? 7.614 8.576 -1.400 1.00 0.00 6 GLN A N 13
ATOM 16478 C CA . GLN A 1 6 ? 8.770 8.155 -2.179 1.00 0.00 6 GLN A CA 13
ATOM 16479 C C . GLN A 1 6 ? 8.442 6.726 -2.616 1.00 0.00 6 GLN A C 13
ATOM 16480 O O . GLN A 1 6 ? 8.487 5.819 -1.787 1.00 0.00 6 GLN A O 13
ATOM 16494 N N . ILE A 1 7 ? 8.065 6.534 -3.883 1.00 0.00 7 ILE A N 13
ATOM 16495 C CA . ILE A 1 7 ? 7.557 5.265 -4.399 1.00 0.00 7 ILE A CA 13
ATOM 16496 C C . ILE A 1 7 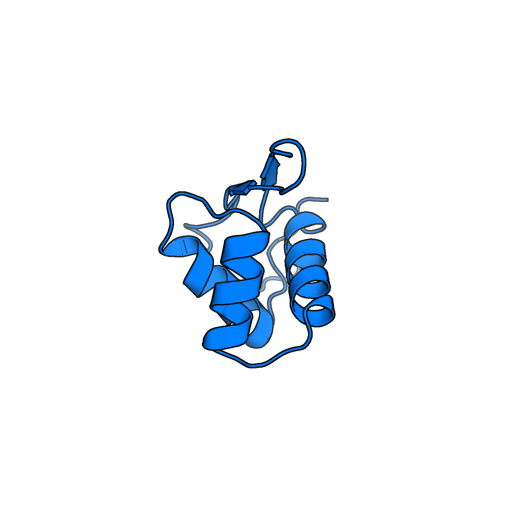? 8.540 4.565 -5.336 1.00 0.00 7 ILE A C 13
ATOM 16497 O O . ILE A 1 7 ? 9.400 5.195 -5.946 1.00 0.00 7 ILE A O 13
ATOM 16513 N N . SER A 1 8 ? 8.379 3.242 -5.437 1.00 0.00 8 SER A N 13
ATOM 16514 C CA . SER A 1 8 ? 9.081 2.338 -6.332 1.00 0.00 8 SER A CA 13
ATOM 16515 C C . SER A 1 8 ? 7.997 1.484 -7.002 1.00 0.00 8 SER A C 13
ATOM 16516 O O . SER A 1 8 ? 6.915 1.341 -6.435 1.00 0.00 8 SER A O 13
ATOM 16524 N N . ASP A 1 9 ? 8.254 0.919 -8.187 1.00 0.00 9 ASP A N 13
ATOM 16525 C CA . ASP A 1 9 ? 7.257 0.156 -8.946 1.00 0.00 9 ASP A CA 13
ATOM 16526 C C . ASP A 1 9 ? 6.493 -0.865 -8.093 1.00 0.00 9 ASP A C 13
ATOM 16527 O O . ASP A 1 9 ? 5.263 -0.927 -8.131 1.00 0.00 9 ASP A O 13
ATOM 16536 N N . ALA A 1 10 ? 7.225 -1.666 -7.317 1.00 0.00 10 ALA A N 13
ATOM 16537 C CA . ALA A 1 10 ? 6.617 -2.687 -6.479 1.00 0.00 10 ALA A CA 13
ATOM 16538 C C . ALA A 1 10 ? 5.624 -2.078 -5.484 1.00 0.00 10 ALA A C 13
ATOM 16539 O O . ALA A 1 10 ? 4.564 -2.645 -5.229 1.00 0.00 10 ALA A O 13
ATOM 16546 N N . GLU A 1 11 ? 5.961 -0.914 -4.926 1.00 0.00 11 GLU A N 13
ATOM 16547 C CA . GLU A 1 11 ? 5.061 -0.203 -4.037 1.00 0.00 11 GLU A CA 13
ATOM 16548 C C . GLU A 1 11 ? 3.886 0.337 -4.850 1.00 0.00 11 GLU A C 13
ATOM 16549 O O . GLU A 1 11 ? 2.738 0.208 -4.435 1.00 0.00 11 GLU A O 13
ATOM 16561 N N . LEU A 1 12 ? 4.162 0.940 -6.010 1.00 0.00 12 LEU A N 13
ATOM 16562 C CA . LEU A 1 12 ? 3.136 1.515 -6.869 1.00 0.00 12 LEU A CA 13
ATOM 16563 C C . LEU A 1 12 ? 2.020 0.492 -7.121 1.00 0.00 12 LEU A C 13
ATOM 16564 O O . LEU A 1 12 ? 0.847 0.828 -6.979 1.00 0.00 12 LEU A O 13
ATOM 16580 N N . GLU A 1 13 ? 2.367 -0.758 -7.463 1.00 0.00 13 GLU A N 13
ATOM 16581 C CA . GLU A 1 13 ? 1.377 -1.826 -7.640 1.00 0.00 13 GLU A CA 13
ATOM 16582 C C . GLU A 1 13 ? 0.412 -1.886 -6.453 1.00 0.00 13 GLU A C 13
ATOM 16583 O O . GLU A 1 13 ? -0.807 -1.958 -6.611 1.00 0.00 13 GLU A O 13
ATOM 16595 N N . VAL A 1 14 ? 0.985 -1.884 -5.250 1.00 0.00 14 VAL A N 13
ATOM 16596 C CA . VAL A 1 14 ? 0.230 -1.933 -4.017 1.00 0.00 14 VAL A CA 13
ATOM 16597 C C . VAL A 1 14 ? -0.682 -0.707 -3.930 1.00 0.00 14 VAL A C 13
ATOM 16598 O O . VAL A 1 14 ? -1.879 -0.851 -3.677 1.00 0.00 14 VAL A O 13
ATOM 16611 N N . MET A 1 15 ? -0.141 0.490 -4.181 1.00 0.00 15 MET A N 13
ATOM 16612 C CA . MET A 1 15 ? -0.947 1.706 -4.156 1.00 0.00 15 MET A CA 13
ATOM 16613 C C . MET A 1 15 ? -2.149 1.577 -5.089 1.00 0.00 15 MET A C 13
ATOM 16614 O O . MET A 1 15 ? -3.277 1.836 -4.686 1.00 0.00 15 MET A O 13
ATOM 16628 N N . LYS A 1 16 ? -1.885 1.190 -6.340 1.00 0.00 16 LYS A N 13
ATOM 16629 C CA . LYS A 1 16 ? -2.881 1.001 -7.382 1.00 0.00 16 LYS A CA 13
ATOM 16630 C C . LYS A 1 16 ? -3.999 0.093 -6.867 1.00 0.00 16 LYS A C 13
ATOM 16631 O O . LYS A 1 16 ? -5.169 0.476 -6.899 1.00 0.00 16 LYS A O 13
ATOM 16650 N N . VAL A 1 17 ? -3.642 -1.102 -6.384 1.00 0.00 17 VAL A N 13
ATOM 16651 C CA . VAL A 1 17 ? -4.615 -2.037 -5.850 1.00 0.00 17 VAL A CA 13
ATOM 16652 C C . VAL A 1 17 ? -5.457 -1.375 -4.758 1.00 0.00 17 VAL A C 13
ATOM 16653 O O . VAL A 1 17 ? -6.681 -1.487 -4.773 1.00 0.00 17 VAL A O 13
ATOM 16666 N N . ILE A 1 18 ? -4.816 -0.698 -3.803 1.00 0.00 18 ILE A N 13
ATOM 16667 C CA . ILE A 1 18 ? -5.552 -0.075 -2.714 1.00 0.00 18 ILE A CA 13
ATOM 16668 C C . ILE A 1 18 ? -6.501 1.002 -3.261 1.00 0.00 18 ILE A C 13
ATOM 16669 O O . ILE A 1 18 ? -7.703 0.930 -3.021 1.00 0.00 18 ILE A O 13
ATOM 16685 N N . TRP A 1 19 ? -5.975 1.984 -4.002 1.00 0.00 19 TRP A N 13
ATOM 16686 C CA . TRP A 1 19 ? -6.747 3.080 -4.583 1.00 0.00 19 TRP A CA 13
ATOM 16687 C C . TRP A 1 19 ? -7.917 2.579 -5.436 1.00 0.00 19 TRP A C 13
ATOM 16688 O O . TRP A 1 19 ? -8.941 3.251 -5.520 1.00 0.00 19 TRP A O 13
ATOM 16709 N N . LYS A 1 20 ? -7.769 1.429 -6.102 1.00 0.00 20 LYS A N 13
ATOM 16710 C CA . LYS A 1 20 ? -8.849 0.858 -6.898 1.00 0.00 20 LYS A CA 13
ATOM 16711 C C . LYS A 1 20 ? -10.076 0.527 -6.030 1.00 0.00 20 LYS A C 13
ATOM 16712 O O . LYS A 1 20 ? -11.197 0.504 -6.538 1.00 0.00 20 LYS A O 13
ATOM 16731 N N . HIS A 1 21 ? -9.870 0.244 -4.740 1.00 0.00 21 HIS A N 13
ATOM 16732 C CA . HIS A 1 21 ? -10.908 -0.097 -3.772 1.00 0.00 21 HIS A CA 13
ATOM 16733 C C . HIS A 1 21 ? -11.152 1.124 -2.862 1.00 0.00 21 HIS A C 13
ATOM 16734 O O . HIS A 1 21 ? -10.472 2.138 -3.005 1.00 0.00 21 HIS A O 13
ATOM 16748 N N . SER A 1 22 ? -12.123 1.084 -1.940 1.00 0.00 22 SER A N 13
ATOM 16749 C CA . SER A 1 22 ? -12.377 2.216 -1.045 1.00 0.00 22 SER A CA 13
ATOM 16750 C C . SER A 1 22 ? -11.183 2.322 -0.097 1.00 0.00 22 SER A C 13
ATOM 16751 O O . SER A 1 22 ? -10.514 3.348 0.012 1.00 0.00 22 SER A O 13
ATOM 16759 N N . SER A 1 23 ? -10.957 1.253 0.656 1.00 0.00 23 SER A N 13
ATOM 16760 C CA . SER A 1 23 ? -9.656 0.953 1.219 1.00 0.00 23 SER A CA 13
ATOM 16761 C C . SER A 1 23 ? -9.462 -0.523 0.860 1.00 0.00 23 SER A C 13
ATOM 16762 O O . SER A 1 23 ? -10.200 -1.013 0.010 1.00 0.00 23 SER A O 13
ATOM 16770 N N . ILE A 1 24 ? -8.618 -1.300 1.537 1.00 0.00 24 ILE A N 13
ATOM 16771 C CA . ILE A 1 24 ? -8.555 -2.733 1.256 1.00 0.00 24 ILE A CA 13
ATOM 16772 C C . ILE A 1 24 ? -8.098 -3.494 2.495 1.00 0.00 24 ILE A C 13
ATOM 16773 O O . ILE A 1 24 ? -7.281 -2.943 3.238 1.00 0.00 24 ILE A O 13
ATOM 16789 N N . ASN A 1 25 ? -8.578 -4.727 2.720 1.00 0.00 25 ASN A N 13
ATOM 16790 C CA . ASN A 1 25 ? -8.071 -5.546 3.823 1.00 0.00 25 ASN A CA 13
ATOM 16791 C C . ASN A 1 25 ? -6.884 -6.369 3.343 1.00 0.00 25 ASN A C 13
ATOM 16792 O O . ASN A 1 25 ? -6.702 -6.569 2.144 1.00 0.00 25 ASN A O 13
ATOM 16803 N N . THR A 1 26 ? -6.080 -6.869 4.278 1.00 0.00 26 THR A N 13
ATOM 16804 C CA . THR A 1 26 ? -4.870 -7.594 3.915 1.00 0.00 26 THR A CA 13
ATOM 16805 C C . THR A 1 26 ? -5.130 -8.853 3.078 1.00 0.00 26 THR A C 13
ATOM 16806 O O . THR A 1 26 ? -4.331 -9.161 2.197 1.00 0.00 26 THR A O 13
ATOM 16817 N N . ASN A 1 27 ? -6.229 -9.581 3.294 1.00 0.00 27 ASN A N 13
ATOM 16818 C CA . ASN A 1 27 ? -6.496 -10.750 2.461 1.00 0.00 27 ASN A CA 13
ATOM 16819 C C . ASN A 1 27 ? -6.722 -10.303 1.016 1.00 0.00 27 ASN A C 13
ATOM 16820 O O . ASN A 1 27 ? -6.120 -10.850 0.093 1.00 0.00 27 ASN A O 13
ATOM 16831 N N . GLU A 1 28 ? -7.563 -9.280 0.838 1.00 0.00 28 GLU A N 13
ATOM 16832 C CA . GLU A 1 28 ? -7.878 -8.707 -0.457 1.00 0.00 28 GLU A CA 13
ATOM 16833 C C . GLU A 1 28 ? -6.590 -8.224 -1.124 1.00 0.00 28 GLU A C 13
ATOM 16834 O O . GLU A 1 28 ? -6.326 -8.538 -2.283 1.00 0.00 28 GLU A O 13
ATOM 16846 N N . VAL A 1 29 ? -5.789 -7.454 -0.381 1.00 0.00 29 VAL A N 13
ATOM 16847 C CA . VAL A 1 29 ? -4.557 -6.880 -0.894 1.00 0.00 29 VAL A CA 13
ATOM 16848 C C . VAL A 1 29 ? -3.597 -7.982 -1.343 1.00 0.00 29 VAL A C 13
ATOM 16849 O O . VAL A 1 29 ? -3.166 -7.981 -2.495 1.00 0.00 29 VAL A O 13
ATOM 16862 N N . ILE A 1 30 ? -3.284 -8.940 -0.462 1.00 0.00 30 ILE A N 13
ATOM 16863 C CA . ILE A 1 30 ? -2.356 -10.006 -0.806 1.00 0.00 30 ILE A CA 13
ATOM 16864 C C . ILE A 1 30 ? -2.889 -10.776 -2.007 1.00 0.00 30 ILE A C 13
ATOM 16865 O O . ILE A 1 30 ? -2.125 -11.047 -2.931 1.00 0.00 30 ILE A O 13
ATOM 16881 N N . LYS A 1 31 ? -4.183 -11.100 -2.022 1.00 0.00 31 LYS A N 13
ATOM 16882 C CA . LYS A 1 31 ? -4.790 -11.791 -3.147 1.00 0.00 31 LYS A CA 13
ATOM 16883 C C . LYS A 1 31 ? -4.547 -11.016 -4.450 1.00 0.00 31 LYS A C 13
ATOM 16884 O O . LYS A 1 31 ? -3.976 -11.563 -5.396 1.00 0.00 31 LYS A O 13
ATOM 16903 N N . GLU A 1 32 ? -4.965 -9.746 -4.502 1.00 0.00 32 GLU A N 13
ATOM 16904 C CA . GLU A 1 32 ? -4.831 -8.937 -5.705 1.00 0.00 32 GLU A CA 13
ATOM 16905 C C . GLU A 1 32 ? -3.371 -8.834 -6.151 1.00 0.00 32 GLU A C 13
ATOM 16906 O O . GLU A 1 32 ? -3.061 -9.033 -7.328 1.00 0.00 32 GLU A O 13
ATOM 16918 N N . LEU A 1 33 ? -2.460 -8.507 -5.228 1.00 0.00 33 LEU A N 13
ATOM 16919 C CA . LEU A 1 33 ? -1.073 -8.383 -5.557 1.00 0.00 33 LEU A CA 13
ATOM 16920 C C . LEU A 1 33 ? -0.569 -9.716 -6.100 1.00 0.00 33 LEU A C 13
ATOM 16921 O O . LEU A 1 33 ? -0.006 -9.739 -7.185 1.00 0.00 33 LEU A O 13
ATOM 16937 N N . SER A 1 34 ? -0.821 -10.827 -5.402 1.00 0.00 34 SER A N 13
ATOM 16938 C CA . SER A 1 34 ? -0.396 -12.144 -5.860 1.00 0.00 34 SER A CA 13
ATOM 16939 C C . SER A 1 34 ? -0.877 -12.418 -7.291 1.00 0.00 34 SER A C 13
ATOM 16940 O O . SER A 1 34 ? -0.126 -12.960 -8.101 1.00 0.00 34 SER A O 13
ATOM 16948 N N . LYS A 1 35 ? -2.125 -12.049 -7.603 1.00 0.00 35 LYS A N 13
ATOM 16949 C CA . LYS A 1 35 ? -2.673 -12.230 -8.942 1.00 0.00 35 LYS A CA 13
ATOM 16950 C C . LYS A 1 35 ? -1.908 -11.387 -9.966 1.00 0.00 35 LYS A C 13
ATOM 16951 O O . LYS A 1 35 ? -1.573 -11.884 -11.038 1.00 0.00 35 LYS A O 13
ATOM 16970 N N . THR A 1 36 ? -1.663 -10.112 -9.659 1.00 0.00 36 THR A N 13
ATOM 16971 C CA . THR A 1 36 ? -0.987 -9.200 -10.573 1.00 0.00 36 THR A CA 13
ATOM 16972 C C . THR A 1 36 ? 0.527 -9.430 -10.572 1.00 0.00 36 THR A C 13
ATOM 16973 O O . THR A 1 36 ? 1.080 -9.894 -11.567 1.00 0.00 36 THR A O 13
ATOM 16984 N N . SER A 1 37 ? 1.203 -9.089 -9.473 1.00 0.00 37 SER A N 13
ATOM 16985 C CA . SER A 1 37 ? 2.627 -9.332 -9.300 1.00 0.00 37 SER A CA 13
ATOM 16986 C C . SER A 1 37 ? 2.786 -10.454 -8.271 1.00 0.00 37 SER A C 13
ATOM 16987 O O . SER A 1 37 ? 2.733 -10.217 -7.064 1.00 0.00 37 SER A O 13
ATOM 16995 N N . THR A 1 38 ? 3.111 -11.658 -8.744 1.00 0.00 38 THR A N 13
ATOM 16996 C CA . THR A 1 38 ? 3.175 -12.858 -7.925 1.00 0.00 38 THR A CA 13
ATOM 16997 C C . THR A 1 38 ? 4.435 -12.955 -7.059 1.00 0.00 38 THR A C 13
ATOM 16998 O O . THR A 1 38 ? 5.248 -13.860 -7.234 1.00 0.00 38 THR A O 13
ATOM 17009 N N . TRP A 1 39 ? 4.593 -12.022 -6.118 1.00 0.00 39 TRP A N 13
ATOM 17010 C CA . TRP A 1 39 ? 5.652 -12.083 -5.122 1.00 0.00 39 TRP A CA 13
ATOM 17011 C C . TRP A 1 39 ? 5.158 -12.934 -3.944 1.00 0.00 39 TRP A C 13
ATOM 17012 O O . TRP A 1 39 ? 4.062 -13.492 -3.991 1.00 0.00 39 TRP A O 13
ATOM 17033 N N . SER A 1 40 ? 5.944 -13.025 -2.866 1.00 0.00 40 SER A N 13
ATOM 17034 C CA . SER A 1 40 ? 5.508 -13.743 -1.676 1.00 0.00 40 SER A CA 13
ATOM 17035 C C . SER A 1 40 ? 4.594 -12.825 -0.856 1.00 0.00 40 SER A C 13
ATOM 17036 O O . SER A 1 40 ? 4.779 -11.604 -0.888 1.00 0.00 40 SER A O 13
ATOM 17044 N N . PRO A 1 41 ? 3.638 -13.381 -0.089 1.00 0.00 41 PRO A N 13
ATOM 17045 C CA . PRO A 1 41 ? 2.860 -12.616 0.875 1.00 0.00 41 PRO A CA 13
ATOM 17046 C C . PRO A 1 41 ? 3.796 -11.783 1.760 1.00 0.00 41 PRO A C 13
ATOM 17047 O O . PRO A 1 41 ? 3.472 -10.651 2.113 1.00 0.00 41 PRO A O 13
ATOM 17058 N N . LYS A 1 42 ? 4.975 -12.332 2.087 1.00 0.00 42 LYS A N 13
ATOM 17059 C CA . LYS A 1 42 ? 5.983 -11.631 2.867 1.00 0.00 42 LYS A CA 13
ATOM 17060 C C . LYS A 1 42 ? 6.456 -10.389 2.105 1.00 0.00 42 LYS A C 13
ATOM 17061 O O . LYS A 1 42 ? 6.581 -9.315 2.689 1.00 0.00 42 LYS A O 13
ATOM 17080 N N . THR A 1 43 ? 6.730 -10.521 0.804 1.00 0.00 43 THR A N 13
ATOM 17081 C CA . THR A 1 43 ? 7.153 -9.403 -0.024 1.00 0.00 43 THR A CA 13
ATOM 17082 C C . THR A 1 43 ? 6.067 -8.331 -0.008 1.00 0.00 43 THR A C 13
ATOM 17083 O O . THR A 1 43 ? 6.353 -7.156 0.202 1.00 0.00 43 THR A O 13
ATOM 17094 N N . ILE A 1 44 ? 4.815 -8.743 -0.221 1.00 0.00 44 ILE A N 13
ATOM 17095 C CA . ILE A 1 44 ? 3.685 -7.825 -0.234 1.00 0.00 44 ILE A CA 13
ATOM 17096 C C . ILE A 1 44 ? 3.624 -7.086 1.110 1.00 0.00 44 ILE A C 13
ATOM 17097 O O . ILE A 1 44 ? 3.569 -5.856 1.141 1.00 0.00 44 ILE A O 13
ATOM 17113 N N . GLN A 1 45 ? 3.685 -7.827 2.223 1.00 0.00 45 GLN A N 13
ATOM 17114 C CA . GLN A 1 45 ? 3.735 -7.238 3.555 1.00 0.00 45 GLN A CA 13
ATOM 17115 C C . GLN A 1 45 ? 4.920 -6.277 3.677 1.00 0.00 45 GLN A C 13
ATOM 17116 O O . GLN A 1 45 ? 4.775 -5.216 4.275 1.00 0.00 45 GLN A O 13
ATOM 17130 N N . THR A 1 46 ? 6.078 -6.616 3.106 1.00 0.00 46 THR A N 13
ATOM 17131 C CA . THR A 1 46 ? 7.233 -5.728 3.128 1.00 0.00 46 THR A CA 13
ATOM 17132 C C . THR A 1 46 ? 6.896 -4.418 2.405 1.00 0.00 46 THR A C 13
ATOM 17133 O O . THR A 1 46 ? 7.116 -3.346 2.959 1.00 0.00 46 THR A O 13
ATOM 17144 N N . MET A 1 47 ? 6.351 -4.481 1.184 1.00 0.00 47 MET A N 13
ATOM 17145 C CA . MET A 1 47 ? 5.982 -3.281 0.434 1.00 0.00 47 MET A CA 13
ATOM 17146 C C . MET A 1 47 ? 5.032 -2.406 1.257 1.00 0.00 47 MET A C 13
ATOM 17147 O O . MET A 1 47 ? 5.259 -1.206 1.424 1.00 0.00 47 MET A O 13
ATOM 17161 N N . LEU A 1 48 ? 3.973 -3.025 1.784 1.00 0.00 48 LEU A N 13
ATOM 17162 C CA . LEU A 1 48 ? 3.003 -2.353 2.641 1.00 0.00 48 LEU A CA 13
ATOM 17163 C C . LEU A 1 48 ? 3.730 -1.682 3.814 1.00 0.00 48 LEU A C 13
ATOM 17164 O O . LEU A 1 48 ? 3.538 -0.497 4.078 1.00 0.00 48 LEU A O 13
ATOM 17180 N N . LEU A 1 49 ? 4.582 -2.440 4.506 1.00 0.00 49 LEU A N 13
ATOM 17181 C CA . LEU A 1 49 ? 5.384 -1.953 5.620 1.00 0.00 49 LEU A CA 13
ATOM 17182 C C . LEU A 1 49 ? 6.200 -0.729 5.196 1.00 0.00 49 LEU A C 13
ATOM 17183 O O . LEU A 1 49 ? 6.188 0.270 5.907 1.00 0.00 49 LEU A O 13
ATOM 17199 N N . ARG A 1 50 ? 6.892 -0.765 4.050 1.00 0.00 50 ARG A N 13
ATOM 17200 C CA . ARG A 1 50 ? 7.649 0.385 3.571 1.00 0.00 50 ARG A CA 13
ATOM 17201 C C . ARG A 1 50 ? 6.729 1.597 3.425 1.00 0.00 50 ARG A C 13
ATOM 17202 O O . ARG A 1 50 ? 7.029 2.673 3.938 1.00 0.00 50 ARG A O 13
ATOM 17223 N N . LEU A 1 51 ? 5.598 1.418 2.743 1.00 0.00 51 LEU A N 13
ATOM 17224 C CA . LEU A 1 51 ? 4.618 2.490 2.575 1.00 0.00 51 LEU A CA 13
ATOM 17225 C C . LEU A 1 51 ? 4.146 3.041 3.929 1.00 0.00 51 LEU A C 13
ATOM 17226 O O . LEU A 1 51 ? 3.945 4.249 4.072 1.00 0.00 51 LEU A O 13
ATOM 17242 N N . ILE A 1 52 ? 3.958 2.170 4.923 1.00 0.00 52 ILE A N 13
ATOM 17243 C CA . ILE A 1 52 ? 3.580 2.591 6.267 1.00 0.00 52 ILE A CA 13
ATOM 17244 C C . ILE A 1 52 ? 4.728 3.391 6.894 1.00 0.00 52 ILE A C 13
ATOM 17245 O O . ILE A 1 52 ? 4.502 4.478 7.419 1.00 0.00 52 ILE A O 13
ATOM 17261 N N . LYS A 1 53 ? 5.964 2.889 6.818 1.00 0.00 53 LYS A N 13
ATOM 17262 C CA . LYS A 1 53 ? 7.147 3.555 7.357 1.00 0.00 53 LYS A CA 13
ATOM 17263 C C . LYS A 1 53 ? 7.303 4.952 6.748 1.00 0.00 53 LYS A C 13
ATOM 17264 O O . LYS A 1 53 ? 7.649 5.904 7.443 1.00 0.00 53 LYS A O 13
ATOM 17283 N N . LYS A 1 54 ? 7.036 5.079 5.446 1.00 0.00 54 LYS A N 13
ATOM 17284 C CA . LYS A 1 54 ? 7.087 6.335 4.730 1.00 0.00 54 LYS A CA 13
ATOM 17285 C C . LYS A 1 54 ? 5.906 7.241 5.114 1.00 0.00 54 LYS A C 13
ATOM 17286 O O . LYS A 1 54 ? 5.908 8.427 4.788 1.00 0.00 54 LYS A O 13
ATOM 17305 N N . GLY A 1 55 ? 4.894 6.713 5.806 1.00 0.00 55 GLY A N 13
ATOM 17306 C CA . GLY A 1 55 ? 3.706 7.458 6.180 1.00 0.00 55 GLY A CA 13
ATOM 17307 C C . GLY A 1 55 ? 2.851 7.755 4.951 1.00 0.00 55 GLY A C 13
ATOM 17308 O O . GLY A 1 55 ? 2.135 8.756 4.928 1.00 0.00 55 GLY A O 13
ATOM 17312 N N . ALA A 1 56 ? 2.931 6.894 3.931 1.00 0.00 56 ALA A N 13
ATOM 17313 C CA . ALA A 1 56 ? 2.156 6.999 2.704 1.00 0.00 56 ALA A CA 13
ATOM 17314 C C . ALA A 1 56 ? 0.807 6.310 2.920 1.00 0.00 56 ALA A C 13
ATOM 17315 O O . ALA A 1 56 ? -0.224 6.786 2.456 1.00 0.00 56 ALA A O 13
ATOM 17322 N N . LEU A 1 57 ? 0.808 5.178 3.626 1.00 0.00 57 LEU A N 13
ATOM 17323 C CA . LEU A 1 57 ? -0.389 4.412 3.946 1.00 0.00 57 LEU A CA 13
ATOM 17324 C C . LEU A 1 57 ? -0.542 4.360 5.464 1.00 0.00 57 LEU A C 13
ATOM 17325 O O . LEU A 1 57 ? 0.430 4.112 6.172 1.00 0.00 57 LEU A O 13
ATOM 17341 N N . ASN A 1 58 ? -1.757 4.597 5.957 1.00 0.00 58 ASN A N 13
ATOM 17342 C CA . ASN A 1 58 ? -2.123 4.440 7.358 1.00 0.00 58 ASN A CA 13
ATOM 17343 C C . ASN A 1 58 ? -2.904 3.131 7.425 1.00 0.00 58 ASN A C 13
ATOM 17344 O O . ASN A 1 58 ? -3.599 2.821 6.461 1.00 0.00 58 ASN A O 13
ATOM 17355 N N . HIS A 1 59 ? -2.812 2.351 8.503 1.00 0.00 59 HIS A N 13
ATOM 17356 C CA . HIS A 1 59 ? -3.546 1.096 8.620 1.00 0.00 59 HIS A CA 13
ATOM 17357 C C . HIS A 1 59 ? -4.200 0.953 9.984 1.00 0.00 59 HIS A C 13
ATOM 17358 O O . HIS A 1 59 ? -3.815 1.614 10.946 1.00 0.00 59 HIS A O 13
ATOM 17372 N N . HIS A 1 60 ? -5.216 0.092 10.039 1.00 0.00 60 HIS A N 13
ATOM 17373 C CA . HIS A 1 60 ? -5.988 -0.187 11.244 1.00 0.00 60 HIS A CA 13
ATOM 17374 C C . HIS A 1 60 ? -6.423 -1.650 11.250 1.00 0.00 60 HIS A C 13
ATOM 17375 O O . HIS A 1 60 ? -6.639 -2.233 10.190 1.00 0.00 60 HIS A O 13
ATOM 17389 N N . LYS A 1 61 ? -6.486 -2.263 12.436 1.00 0.00 61 LYS A N 13
ATOM 17390 C CA . LYS A 1 61 ? -6.836 -3.665 12.613 1.00 0.00 61 LYS A CA 13
ATOM 17391 C C . LYS A 1 61 ? -8.360 -3.794 12.632 1.00 0.00 61 LYS A C 13
ATOM 17392 O O . LYS A 1 61 ? -8.985 -3.663 13.685 1.00 0.00 61 LYS A O 13
ATOM 17411 N N . GLU A 1 62 ? -8.968 -4.095 11.480 1.00 0.00 62 GLU A N 13
ATOM 17412 C CA . GLU A 1 62 ? -10.414 -4.181 11.391 1.00 0.00 62 GLU A CA 13
ATOM 17413 C C . GLU A 1 62 ? -10.840 -5.592 11.798 1.00 0.00 62 GLU A C 13
ATOM 17414 O O . GLU A 1 62 ? -11.235 -6.412 10.969 1.00 0.00 62 GLU A O 13
ATOM 17426 N N . GLY A 1 63 ? -10.821 -5.826 13.113 1.00 0.00 63 GLY A N 13
ATOM 17427 C CA . GLY A 1 63 ? -11.237 -7.058 13.770 1.00 0.00 63 GLY A CA 13
ATOM 17428 C C . GLY A 1 63 ? -10.531 -8.319 13.264 1.00 0.00 63 GLY A C 13
ATOM 17429 O O . GLY A 1 63 ? -9.671 -8.869 13.946 1.00 0.00 63 GLY A O 13
ATOM 17433 N N . ARG A 1 64 ? -10.927 -8.797 12.083 1.00 0.00 64 ARG A N 13
ATOM 17434 C CA . ARG A 1 64 ? -10.418 -10.018 11.480 1.00 0.00 64 ARG A CA 13
ATOM 17435 C C . ARG A 1 64 ? -8.997 -9.805 10.947 1.00 0.00 64 ARG A C 13
ATOM 17436 O O . ARG A 1 64 ? -8.066 -10.511 11.335 1.00 0.00 64 ARG A O 13
ATOM 17457 N N . VAL A 1 65 ? -8.827 -8.839 10.039 1.00 0.00 65 VAL A N 13
ATOM 17458 C CA . VAL A 1 65 ? -7.550 -8.533 9.412 1.00 0.00 65 VAL A CA 13
ATOM 17459 C C . VAL A 1 65 ? -7.395 -7.017 9.343 1.00 0.00 65 VAL A C 13
ATOM 17460 O O . VAL A 1 65 ? -8.369 -6.281 9.503 1.00 0.00 65 VAL A O 13
ATOM 17473 N N . PHE A 1 66 ? -6.168 -6.539 9.124 1.00 0.00 66 PHE A N 13
ATOM 17474 C CA . PHE A 1 66 ? -5.917 -5.112 9.039 1.00 0.00 66 PHE A CA 13
ATOM 17475 C C . PHE A 1 66 ? -6.237 -4.587 7.644 1.00 0.00 66 PHE A C 13
ATOM 17476 O O . PHE A 1 66 ? -6.120 -5.311 6.650 1.00 0.00 66 PHE A O 13
ATOM 17493 N N . VAL A 1 67 ? -6.683 -3.329 7.616 1.00 0.00 67 VAL A N 13
ATOM 17494 C CA . VAL A 1 67 ? -7.100 -2.569 6.456 1.00 0.00 67 VAL A CA 13
ATOM 17495 C C . VAL A 1 67 ? -6.143 -1.402 6.271 1.00 0.00 67 VAL A C 13
ATOM 17496 O O . VAL A 1 67 ? -5.754 -0.773 7.257 1.00 0.00 67 VAL A O 13
ATOM 17509 N N . TYR A 1 68 ? -5.772 -1.132 5.014 1.00 0.00 68 TYR A N 13
ATOM 17510 C CA . TYR A 1 68 ? -4.872 -0.046 4.650 1.00 0.00 68 TYR A CA 13
ATOM 17511 C C . TYR A 1 68 ? -5.678 1.098 4.043 1.00 0.00 68 TYR A C 13
ATOM 17512 O O . TYR A 1 68 ? -6.360 0.914 3.035 1.00 0.00 68 TYR A O 13
ATOM 17530 N N . THR A 1 69 ? -5.587 2.271 4.664 1.00 0.00 69 THR A N 13
ATOM 17531 C CA . THR A 1 69 ? -6.199 3.517 4.247 1.00 0.00 69 THR A CA 13
ATOM 17532 C C . THR A 1 69 ? -5.091 4.412 3.668 1.00 0.00 69 THR A C 13
ATOM 17533 O O . THR A 1 69 ? -4.152 4.743 4.398 1.00 0.00 69 THR A O 13
ATOM 17544 N N . PRO A 1 70 ? -5.152 4.800 2.388 1.00 0.00 70 PRO A N 13
ATOM 17545 C CA . PRO A 1 70 ? -4.144 5.648 1.770 1.00 0.00 70 PRO A CA 13
ATOM 17546 C C . PRO A 1 70 ? -4.065 7.020 2.449 1.00 0.00 70 PRO A C 13
ATOM 17547 O O . PRO A 1 70 ? -5.081 7.698 2.582 1.00 0.00 70 PRO A O 13
ATOM 17558 N N . ASN A 1 71 ? -2.868 7.437 2.872 1.00 0.00 71 ASN A N 13
ATOM 17559 C CA . ASN A 1 71 ? -2.632 8.774 3.419 1.00 0.00 71 ASN A CA 13
ATOM 17560 C C . ASN A 1 71 ? -2.501 9.770 2.262 1.00 0.00 71 ASN A C 13
ATOM 17561 O O . ASN A 1 71 ? -2.786 10.958 2.396 1.00 0.00 71 ASN A O 13
ATOM 17572 N N . ILE A 1 72 ? -2.056 9.242 1.119 1.00 0.00 72 ILE A N 13
ATOM 17573 C CA . ILE A 1 72 ? -1.846 9.907 -0.157 1.00 0.00 72 ILE A CA 13
ATOM 17574 C C . ILE A 1 72 ? -2.872 9.411 -1.181 1.00 0.00 72 ILE A C 13
ATOM 17575 O O . ILE A 1 72 ? -3.218 8.231 -1.239 1.00 0.00 72 ILE A O 13
ATOM 17591 N N . ASP A 1 73 ? -3.352 10.344 -2.003 1.00 0.00 73 ASP A N 13
ATOM 17592 C CA . ASP A 1 73 ? -4.303 10.105 -3.075 1.00 0.00 73 ASP A CA 13
ATOM 17593 C C . ASP A 1 73 ? -4.137 11.205 -4.120 1.00 0.00 73 ASP A C 13
ATOM 17594 O O . ASP A 1 73 ? -3.895 10.926 -5.289 1.00 0.00 73 ASP A O 13
ATOM 17603 N N . GLU A 1 74 ? -4.225 12.461 -3.665 1.00 0.00 74 GLU A N 13
ATOM 17604 C CA . GLU A 1 74 ? -4.038 13.645 -4.494 1.00 0.00 74 GLU A CA 13
ATOM 17605 C C . GLU A 1 74 ? -2.706 13.542 -5.238 1.00 0.00 74 GLU A C 13
ATOM 17606 O O . GLU A 1 74 ? -2.650 13.642 -6.461 1.00 0.00 74 GLU A O 13
ATOM 17618 N N . SER A 1 75 ? -1.629 13.308 -4.485 1.00 0.00 75 SER A N 13
ATOM 17619 C CA . SER A 1 75 ? -0.273 13.139 -4.980 1.00 0.00 75 SER A CA 13
ATOM 17620 C C . SER A 1 75 ? -0.086 11.770 -5.651 1.00 0.00 75 SER A C 13
ATOM 17621 O O . SER A 1 75 ? 0.889 11.075 -5.361 1.00 0.00 75 SER A O 13
ATOM 17629 N N . ASP A 1 76 ? -1.011 11.391 -6.540 1.00 0.00 76 ASP A N 13
ATOM 17630 C CA . ASP A 1 76 ? -1.076 10.108 -7.225 1.00 0.00 76 ASP A CA 13
ATOM 17631 C C . ASP A 1 76 ? 0.271 9.696 -7.819 1.00 0.00 76 ASP A C 13
ATOM 17632 O O . ASP A 1 76 ? 0.614 10.092 -8.930 1.00 0.00 76 ASP A O 13
ATOM 17641 N N . TYR A 1 77 ? 1.022 8.898 -7.059 1.00 0.00 77 TYR A N 13
ATOM 17642 C CA . TYR A 1 77 ? 2.324 8.368 -7.429 1.00 0.00 77 TYR A CA 13
ATOM 17643 C C . TYR A 1 77 ? 3.329 9.484 -7.758 1.00 0.00 77 TYR A C 13
ATOM 17644 O O . TYR A 1 77 ? 4.245 9.295 -8.553 1.00 0.00 77 TYR A O 13
ATOM 17662 N N . ILE A 1 78 ? 3.198 10.649 -7.119 1.00 0.00 78 ILE A N 13
ATOM 17663 C CA . ILE A 1 78 ? 4.139 11.742 -7.328 1.00 0.00 78 ILE A CA 13
ATOM 17664 C C . ILE A 1 78 ? 5.269 11.558 -6.316 1.00 0.00 78 ILE A C 13
ATOM 17665 O O . ILE A 1 78 ? 5.114 11.914 -5.150 1.00 0.00 78 ILE A O 13
ATOM 17681 N N . GLU A 1 79 ? 6.399 10.988 -6.747 1.00 0.00 79 GLU A N 13
ATOM 17682 C CA . GLU A 1 79 ? 7.524 10.716 -5.869 1.00 0.00 79 GLU A CA 13
ATOM 17683 C C . GLU A 1 79 ? 8.253 12.019 -5.530 1.00 0.00 79 GLU A C 13
ATOM 17684 O O . GLU A 1 79 ? 8.869 12.622 -6.406 1.00 0.00 79 GLU A O 13
ATOM 17696 N N . VAL A 1 80 ? 8.192 12.447 -4.269 1.00 0.00 80 VAL A N 13
ATOM 17697 C CA . VAL A 1 80 ? 8.871 13.632 -3.768 1.00 0.00 80 VAL A CA 13
ATOM 17698 C C . VAL A 1 80 ? 9.916 13.164 -2.755 1.00 0.00 80 VAL A C 13
ATOM 17699 O O . VAL A 1 80 ? 9.572 12.580 -1.731 1.00 0.00 80 VAL A O 13
ATOM 17712 N N . LYS A 1 81 ? 11.199 13.388 -3.056 1.00 0.00 81 LYS A N 13
ATOM 17713 C CA . LYS A 1 81 ? 12.305 12.941 -2.219 1.00 0.00 81 LYS A CA 13
ATOM 17714 C C . LYS A 1 81 ? 12.391 13.774 -0.933 1.00 0.00 81 LYS A C 13
ATOM 17715 O O . LYS A 1 81 ? 13.256 14.636 -0.791 1.00 0.00 81 LYS A O 13
ATOM 17734 N N . SER A 1 82 ? 11.483 13.510 0.005 1.00 0.00 82 SER A N 13
ATOM 17735 C CA . SER A 1 82 ? 11.407 14.141 1.308 1.00 0.00 82 SER A CA 13
ATOM 17736 C C . SER A 1 82 ? 10.459 13.290 2.155 1.00 0.00 82 SER A C 13
ATOM 17737 O O . SER A 1 82 ? 9.875 13.823 3.128 1.00 0.00 82 SER A O 13
ATOM 17746 N N . MET A 1 1 ? 8.408 11.574 -2.263 1.00 0.00 1 MET A N 14
ATOM 17747 C CA . MET A 1 1 ? 9.313 12.594 -2.810 1.00 0.00 1 MET A CA 14
ATOM 17748 C C . MET A 1 1 ? 9.019 13.883 -2.035 1.00 0.00 1 MET A C 14
ATOM 17749 O O . MET A 1 1 ? 8.501 13.774 -0.922 1.00 0.00 1 MET A O 14
ATOM 17765 N N . LYS A 1 2 ? 9.330 15.068 -2.567 1.00 0.00 2 LYS A N 14
ATOM 17766 C CA . LYS A 1 2 ? 8.968 16.315 -1.909 1.00 0.00 2 LYS A CA 14
ATOM 17767 C C . LYS A 1 2 ? 7.437 16.380 -1.889 1.00 0.00 2 LYS A C 14
ATOM 17768 O O . LYS A 1 2 ? 6.817 16.204 -2.937 1.00 0.00 2 LYS A O 14
ATOM 17787 N N . LYS A 1 3 ? 6.840 16.596 -0.710 1.00 0.00 3 LYS A N 14
ATOM 17788 C CA . LYS A 1 3 ? 5.398 16.641 -0.474 1.00 0.00 3 LYS A CA 14
ATOM 17789 C C . LYS A 1 3 ? 4.753 15.267 -0.690 1.00 0.00 3 LYS A C 14
ATOM 17790 O O . LYS A 1 3 ? 4.251 14.664 0.256 1.00 0.00 3 LYS A O 14
ATOM 17809 N N . ILE A 1 4 ? 4.740 14.781 -1.931 1.00 0.00 4 ILE A N 14
ATOM 17810 C CA . ILE A 1 4 ? 4.111 13.516 -2.278 1.00 0.00 4 ILE A CA 14
ATOM 17811 C C . ILE A 1 4 ? 4.808 12.348 -1.559 1.00 0.00 4 ILE A C 14
ATOM 17812 O O . ILE A 1 4 ? 6.007 12.434 -1.279 1.00 0.00 4 ILE A O 14
ATOM 17828 N N . PRO A 1 5 ? 4.087 11.253 -1.262 1.00 0.00 5 PRO A N 14
ATOM 17829 C CA . PRO A 1 5 ? 4.604 10.071 -0.574 1.00 0.00 5 PRO A CA 14
ATOM 17830 C C . PRO A 1 5 ? 5.905 9.535 -1.176 1.00 0.00 5 PRO A C 14
ATOM 17831 O O . PRO A 1 5 ? 6.237 9.800 -2.337 1.00 0.00 5 PRO A O 14
ATOM 17842 N N . GLN A 1 6 ? 6.678 8.788 -0.378 1.00 0.00 6 GLN A N 14
ATOM 17843 C CA . GLN A 1 6 ? 7.973 8.287 -0.806 1.00 0.00 6 GLN A CA 14
ATOM 17844 C C . GLN A 1 6 ? 7.818 7.024 -1.675 1.00 0.00 6 GLN A C 14
ATOM 17845 O O . GLN A 1 6 ? 8.405 5.985 -1.390 1.00 0.00 6 GLN A O 14
ATOM 17859 N N . ILE A 1 7 ? 7.045 7.124 -2.761 1.00 0.00 7 ILE A N 14
ATOM 17860 C CA . ILE A 1 7 ? 6.687 5.984 -3.604 1.00 0.00 7 ILE A CA 14
ATOM 17861 C C . ILE A 1 7 ? 7.793 5.599 -4.590 1.00 0.00 7 ILE A C 14
ATOM 17862 O O . ILE A 1 7 ? 8.587 6.434 -5.019 1.00 0.00 7 ILE A O 14
ATOM 17878 N N . SER A 1 8 ? 7.795 4.312 -4.950 1.00 0.00 8 SER A N 14
ATOM 17879 C CA . SER A 1 8 ? 8.666 3.648 -5.907 1.00 0.00 8 SER A CA 14
ATOM 17880 C C . SER A 1 8 ? 7.775 2.778 -6.808 1.00 0.00 8 SER A C 14
ATOM 17881 O O . SER A 1 8 ? 6.638 2.481 -6.439 1.00 0.00 8 SER A O 14
ATOM 17889 N N . ASP A 1 9 ? 8.289 2.334 -7.960 1.00 0.00 9 ASP A N 14
ATOM 17890 C CA . ASP A 1 9 ? 7.535 1.552 -8.943 1.00 0.00 9 ASP A CA 14
ATOM 17891 C C . ASP A 1 9 ? 6.736 0.394 -8.327 1.00 0.00 9 ASP A C 14
ATOM 17892 O O . ASP A 1 9 ? 5.509 0.402 -8.360 1.00 0.00 9 ASP A O 14
ATOM 17901 N N . ALA A 1 10 ? 7.422 -0.604 -7.762 1.00 0.00 10 ALA A N 14
ATOM 17902 C CA . ALA A 1 10 ? 6.764 -1.767 -7.173 1.00 0.00 10 ALA A CA 14
ATOM 17903 C C . ALA A 1 10 ? 5.742 -1.349 -6.112 1.00 0.00 10 ALA A C 14
ATOM 17904 O O . ALA A 1 10 ? 4.638 -1.886 -6.051 1.00 0.00 10 ALA A O 14
ATOM 17911 N N . GLU A 1 11 ? 6.111 -0.370 -5.284 1.00 0.00 11 GLU A N 14
ATOM 17912 C CA . GLU A 1 11 ? 5.245 0.140 -4.235 1.00 0.00 11 GLU A CA 14
ATOM 17913 C C . GLU A 1 11 ? 3.940 0.661 -4.843 1.00 0.00 11 GLU A C 14
ATOM 17914 O O . GLU A 1 11 ? 2.863 0.419 -4.303 1.00 0.00 11 GLU A O 14
ATOM 17926 N N . LEU A 1 12 ? 4.021 1.357 -5.981 1.00 0.00 12 LEU A N 14
ATOM 17927 C CA . LEU A 1 12 ? 2.830 1.866 -6.643 1.00 0.00 12 LEU A CA 14
ATOM 17928 C C . LEU A 1 12 ? 1.858 0.729 -6.994 1.00 0.00 12 LEU A C 14
ATOM 17929 O O . LEU A 1 12 ? 0.645 0.925 -6.957 1.00 0.00 12 LEU A O 14
ATOM 17945 N N . GLU A 1 13 ? 2.358 -0.470 -7.318 1.00 0.00 13 GLU A N 14
ATOM 17946 C CA . GLU A 1 13 ? 1.492 -1.599 -7.628 1.00 0.00 13 GLU A CA 14
ATOM 17947 C C . GLU A 1 13 ? 0.680 -2.005 -6.398 1.00 0.00 13 GLU A C 14
ATOM 17948 O O . GLU A 1 13 ? -0.538 -2.176 -6.478 1.00 0.00 13 GLU A O 14
ATOM 17960 N N . VAL A 1 14 ? 1.347 -2.168 -5.250 1.00 0.00 14 VAL A N 14
ATOM 17961 C CA . VAL A 1 14 ? 0.627 -2.542 -4.043 1.00 0.00 14 VAL A CA 14
ATOM 17962 C C . VAL A 1 14 ? -0.341 -1.417 -3.670 1.00 0.00 14 VAL A C 14
ATOM 17963 O O . VAL A 1 14 ? -1.485 -1.680 -3.308 1.00 0.00 14 VAL A O 14
ATOM 17976 N N . MET A 1 15 ? 0.098 -0.161 -3.807 1.00 0.00 15 MET A N 14
ATOM 17977 C CA . MET A 1 15 ? -0.740 1.001 -3.555 1.00 0.00 15 MET A CA 14
ATOM 17978 C C . MET A 1 15 ? -2.011 0.941 -4.399 1.00 0.00 15 MET A C 14
ATOM 17979 O O . MET A 1 15 ? -3.105 1.137 -3.879 1.00 0.00 15 MET A O 14
ATOM 17993 N N . LYS A 1 16 ? -1.866 0.677 -5.697 1.00 0.00 16 LYS A N 14
ATOM 17994 C CA . LYS A 1 16 ? -2.978 0.536 -6.622 1.00 0.00 16 LYS A CA 14
ATOM 17995 C C . LYS A 1 16 ? -3.949 -0.523 -6.101 1.00 0.00 16 LYS A C 14
ATOM 17996 O O . LYS A 1 16 ? -5.145 -0.258 -5.977 1.00 0.00 16 LYS A O 14
ATOM 18015 N N . VAL A 1 17 ? -3.439 -1.716 -5.780 1.00 0.00 17 VAL A N 14
ATOM 18016 C CA . VAL A 1 17 ? -4.261 -2.778 -5.221 1.00 0.00 17 VAL A CA 14
ATOM 18017 C C . VAL A 1 17 ? -5.006 -2.278 -3.975 1.00 0.00 17 VAL A C 14
ATOM 18018 O O . VAL A 1 17 ? -6.213 -2.478 -3.86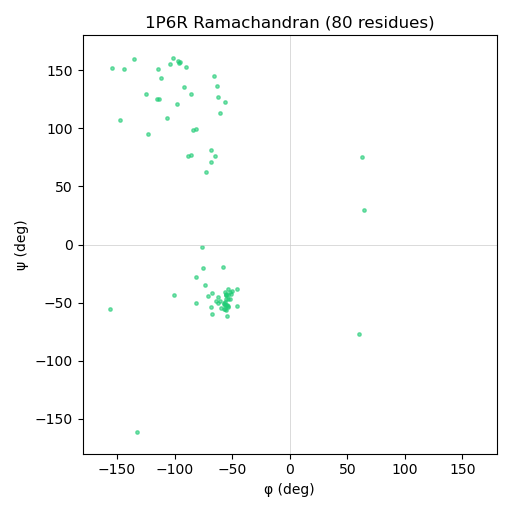4 1.00 0.00 17 VAL A O 14
ATOM 18031 N N . ILE A 1 18 ? -4.305 -1.637 -3.035 1.00 0.00 18 ILE A N 14
ATOM 18032 C CA . ILE A 1 18 ? -4.929 -1.112 -1.829 1.00 0.00 18 ILE A CA 14
ATOM 18033 C C . ILE A 1 18 ? -6.060 -0.146 -2.206 1.00 0.00 18 ILE A C 14
ATOM 18034 O O . ILE A 1 18 ? -7.206 -0.362 -1.818 1.00 0.00 18 ILE A O 14
ATOM 18050 N N . TRP A 1 19 ? -5.747 0.902 -2.972 1.00 0.00 19 TRP A N 14
ATOM 18051 C CA . TRP A 1 19 ? -6.700 1.923 -3.393 1.00 0.00 19 TRP A CA 14
ATOM 18052 C C . TRP A 1 19 ? -7.883 1.352 -4.179 1.00 0.00 19 TRP A C 14
ATOM 18053 O O . TRP A 1 19 ? -8.961 1.941 -4.164 1.00 0.00 19 TRP A O 14
ATOM 18074 N N . LYS A 1 20 ? -7.702 0.232 -4.884 1.00 0.00 20 LYS A N 14
ATOM 18075 C CA . LYS A 1 20 ? -8.808 -0.412 -5.583 1.00 0.00 20 LYS A CA 14
ATOM 18076 C C . LYS A 1 20 ? -9.885 -0.867 -4.582 1.00 0.00 20 LYS A C 14
ATOM 18077 O O . LYS A 1 20 ? -11.056 -0.965 -4.945 1.00 0.00 20 LYS A O 14
ATOM 18096 N N . HIS A 1 21 ? -9.492 -1.164 -3.338 1.00 0.00 21 HIS A N 14
ATOM 18097 C CA . HIS A 1 21 ? -10.376 -1.581 -2.255 1.00 0.00 21 HIS A CA 14
ATOM 18098 C C . HIS A 1 21 ? -10.629 -0.370 -1.334 1.00 0.00 21 HIS A C 14
ATOM 18099 O O . HIS A 1 21 ? -10.027 0.684 -1.529 1.00 0.00 21 HIS A O 14
ATOM 18113 N N . SER A 1 22 ? -11.526 -0.467 -0.344 1.00 0.00 22 SER A N 14
ATOM 18114 C CA . SER A 1 22 ? -11.797 0.648 0.566 1.00 0.00 22 SER A CA 14
ATOM 18115 C C . SER A 1 22 ? -10.546 0.867 1.417 1.00 0.00 22 SER A C 14
ATOM 18116 O O . SER A 1 22 ? -9.966 1.950 1.472 1.00 0.00 22 SER A O 14
ATOM 18124 N N . SER A 1 23 ? -10.169 -0.173 2.149 1.00 0.00 23 SER A N 14
ATOM 18125 C CA . SER A 1 23 ? -8.814 -0.346 2.640 1.00 0.00 23 SER A CA 14
ATOM 18126 C C . SER A 1 23 ? -8.495 -1.793 2.252 1.00 0.00 23 SER A C 14
ATOM 18127 O O . SER A 1 23 ? -9.217 -2.339 1.424 1.00 0.00 23 SER A O 14
ATOM 18135 N N . ILE A 1 24 ? -7.555 -2.496 2.884 1.00 0.00 24 ILE A N 14
ATOM 18136 C CA . ILE A 1 24 ? -7.379 -3.913 2.574 1.00 0.00 24 ILE A CA 14
ATOM 18137 C C . ILE A 1 24 ? -6.835 -4.654 3.791 1.00 0.00 24 ILE A C 14
ATOM 18138 O O . ILE A 1 24 ? -5.996 -4.091 4.499 1.00 0.00 24 ILE A O 14
ATOM 18154 N N . ASN A 1 25 ? -7.304 -5.883 4.049 1.00 0.00 25 ASN A N 14
ATOM 18155 C CA . ASN A 1 25 ? -6.796 -6.695 5.153 1.00 0.00 25 ASN A CA 14
ATOM 18156 C C . ASN A 1 25 ? -5.581 -7.478 4.665 1.00 0.00 25 ASN A C 14
ATOM 18157 O O . ASN A 1 25 ? -5.435 -7.699 3.465 1.00 0.00 25 ASN A O 14
ATOM 18168 N N . THR A 1 26 ? -4.691 -7.898 5.564 1.00 0.00 26 THR A N 14
ATOM 18169 C CA . THR A 1 26 ? -3.470 -8.560 5.122 1.00 0.00 26 THR A CA 14
ATOM 18170 C C . THR A 1 26 ? -3.709 -9.835 4.301 1.00 0.00 26 THR A C 14
ATOM 18171 O O . THR A 1 26 ? -2.974 -10.073 3.347 1.00 0.00 26 THR A O 14
ATOM 18182 N N . ASN A 1 27 ? -4.720 -10.653 4.605 1.00 0.00 27 ASN A N 14
ATOM 18183 C CA . ASN A 1 27 ? -4.966 -11.837 3.783 1.00 0.00 27 ASN A CA 14
ATOM 18184 C C . ASN A 1 27 ? -5.282 -11.395 2.353 1.00 0.00 27 ASN A C 14
ATOM 18185 O O . ASN A 1 27 ? -4.668 -11.869 1.398 1.00 0.00 27 ASN A O 14
ATOM 18196 N N . GLU A 1 28 ? -6.229 -10.461 2.224 1.00 0.00 28 GLU A N 14
ATOM 18197 C CA . GLU A 1 28 ? -6.610 -9.877 0.947 1.00 0.00 28 GLU A CA 14
ATOM 18198 C C . GLU A 1 28 ? -5.371 -9.327 0.230 1.00 0.00 28 GLU A C 14
ATOM 18199 O O . GLU A 1 28 ? -5.183 -9.587 -0.957 1.00 0.00 28 GLU A O 14
ATOM 18211 N N . VAL A 1 29 ? -4.538 -8.560 0.943 1.00 0.00 29 VAL A N 14
ATOM 18212 C CA . VAL A 1 29 ? -3.357 -7.944 0.358 1.00 0.00 29 VAL A CA 14
ATOM 18213 C C . VAL A 1 29 ? -2.402 -9.014 -0.171 1.00 0.00 29 VAL A C 14
ATOM 18214 O O . VAL A 1 29 ? -2.084 -8.998 -1.356 1.00 0.00 29 VAL A O 14
ATOM 18227 N N . ILE A 1 30 ? -1.967 -9.963 0.667 1.00 0.00 30 ILE A N 14
ATOM 18228 C CA . ILE A 1 30 ? -1.050 -11.008 0.235 1.00 0.00 30 ILE A CA 14
ATOM 18229 C C . ILE A 1 30 ? -1.647 -11.768 -0.952 1.00 0.00 30 ILE A C 14
ATOM 18230 O O . ILE A 1 30 ? -0.950 -12.011 -1.938 1.00 0.00 30 ILE A O 14
ATOM 18246 N N . LYS A 1 31 ? -2.938 -12.105 -0.890 1.00 0.00 31 LYS A N 14
ATOM 18247 C CA . LYS A 1 31 ? -3.598 -12.815 -1.973 1.00 0.00 31 LYS A CA 14
ATOM 18248 C C . LYS A 1 31 ? -3.543 -12.008 -3.279 1.00 0.00 31 LYS A C 14
ATOM 18249 O O . LYS A 1 31 ? -3.011 -12.486 -4.280 1.00 0.00 31 LYS A O 14
ATOM 18268 N N . GLU A 1 32 ? -4.070 -10.779 -3.287 1.00 0.00 32 GLU A N 14
ATOM 18269 C CA . GLU A 1 32 ? -4.126 -9.975 -4.498 1.00 0.00 32 GLU A CA 14
ATOM 18270 C C . GLU A 1 32 ? -2.726 -9.662 -5.028 1.00 0.00 32 GLU A C 14
ATOM 18271 O O . GLU A 1 32 ? -2.488 -9.735 -6.235 1.00 0.00 32 GLU A O 14
ATOM 18283 N N . LEU A 1 33 ? -1.792 -9.310 -4.141 1.00 0.00 33 LEU A N 14
ATOM 18284 C CA . LEU A 1 33 ? -0.421 -9.059 -4.550 1.00 0.00 33 LEU A CA 14
ATOM 18285 C C . LEU A 1 33 ? 0.137 -10.320 -5.197 1.00 0.00 33 LEU A C 14
ATOM 18286 O O . LEU A 1 33 ? 0.567 -10.255 -6.340 1.00 0.00 33 LEU A O 14
ATOM 18302 N N . SER A 1 34 ? 0.093 -11.470 -4.518 1.00 0.00 34 SER A N 14
ATOM 18303 C CA . SER A 1 34 ? 0.636 -12.694 -5.094 1.00 0.00 34 SER A CA 14
ATOM 18304 C C . SER A 1 34 ? 0.012 -13.016 -6.463 1.00 0.00 34 SER A C 14
ATOM 18305 O O . SER A 1 34 ? 0.718 -13.472 -7.365 1.00 0.00 34 SER A O 14
ATOM 18313 N N . LYS A 1 35 ? -1.294 -12.773 -6.630 1.00 0.00 35 LYS A N 14
ATOM 18314 C CA . LYS A 1 35 ? -1.962 -12.983 -7.911 1.00 0.00 35 LYS A CA 14
ATOM 18315 C C . LYS A 1 35 ? -1.416 -12.039 -8.990 1.00 0.00 35 LYS A C 14
ATOM 18316 O O . LYS A 1 35 ? -1.086 -12.479 -10.089 1.00 0.00 35 LYS A O 14
ATOM 18335 N N . THR A 1 36 ? -1.341 -10.738 -8.694 1.00 0.00 36 THR A N 14
ATOM 18336 C CA . THR A 1 36 ? -0.927 -9.732 -9.669 1.00 0.00 36 THR A CA 14
ATOM 18337 C C . THR A 1 36 ? 0.571 -9.812 -9.985 1.00 0.00 36 THR A C 14
ATOM 18338 O O . THR A 1 36 ? 0.985 -9.661 -11.133 1.00 0.00 36 THR A O 14
ATOM 18349 N N . SER A 1 37 ? 1.405 -9.963 -8.962 1.00 0.00 37 SER A N 14
ATOM 18350 C CA . SER A 1 37 ? 2.844 -10.123 -9.067 1.00 0.00 37 SER A CA 14
ATOM 18351 C C . SER A 1 37 ? 3.275 -11.044 -7.929 1.00 0.00 37 SER A C 14
ATOM 18352 O O . SER A 1 37 ? 3.317 -10.620 -6.777 1.00 0.00 37 SER A O 14
ATOM 18360 N N . THR A 1 38 ? 3.618 -12.291 -8.257 1.00 0.00 38 THR A N 14
ATOM 18361 C CA . THR A 1 38 ? 3.922 -13.359 -7.317 1.00 0.00 38 THR A CA 14
ATOM 18362 C C . THR A 1 38 ? 5.208 -13.169 -6.505 1.00 0.00 38 THR A C 14
ATOM 18363 O O . THR A 1 38 ? 6.158 -13.938 -6.624 1.00 0.00 38 THR A O 14
ATOM 18374 N N . TRP A 1 39 ? 5.211 -12.150 -5.647 1.00 0.00 39 TRP A N 14
ATOM 18375 C CA . TRP A 1 39 ? 6.251 -11.883 -4.677 1.00 0.00 39 TRP A CA 14
ATOM 18376 C C . TRP A 1 39 ? 5.961 -12.765 -3.457 1.00 0.00 39 TRP A C 14
ATOM 18377 O O . TRP A 1 39 ? 4.798 -13.030 -3.151 1.00 0.00 39 TRP A O 14
ATOM 18398 N N . SER A 1 40 ? 6.995 -13.250 -2.765 1.00 0.00 40 SER A N 14
ATOM 18399 C CA . SER A 1 40 ? 6.777 -14.126 -1.618 1.00 0.00 40 SER A CA 14
ATOM 18400 C C . SER A 1 40 ? 6.138 -13.343 -0.460 1.00 0.00 40 SER A C 14
ATOM 18401 O O . SER A 1 40 ? 6.335 -12.129 -0.385 1.00 0.00 40 SER A O 14
ATOM 18409 N N . PRO A 1 41 ? 5.401 -13.993 0.458 1.00 0.00 41 PRO A N 14
ATOM 18410 C CA . PRO A 1 41 ? 4.809 -13.332 1.613 1.00 0.00 41 PRO A CA 14
ATOM 18411 C C . PRO A 1 41 ? 5.794 -12.410 2.332 1.00 0.00 41 PRO A C 14
ATOM 18412 O O . PRO A 1 41 ? 5.463 -11.263 2.605 1.00 0.00 41 PRO A O 14
ATOM 18423 N N . LYS A 1 42 ? 7.017 -12.876 2.605 1.00 0.00 42 LYS A N 14
ATOM 18424 C CA . LYS A 1 42 ? 8.035 -12.045 3.239 1.00 0.00 42 LYS A CA 14
ATOM 18425 C C . LYS A 1 42 ? 8.322 -10.786 2.404 1.00 0.00 42 LYS A C 14
ATOM 18426 O O . LYS A 1 42 ? 8.453 -9.691 2.952 1.00 0.00 42 LYS A O 14
ATOM 18445 N N . THR A 1 43 ? 8.406 -10.922 1.076 1.00 0.00 43 THR A N 14
ATOM 18446 C CA . THR A 1 43 ? 8.622 -9.793 0.184 1.00 0.00 43 THR A CA 14
ATOM 18447 C C . THR A 1 43 ? 7.456 -8.813 0.339 1.00 0.00 43 THR A C 14
ATOM 18448 O O . THR A 1 43 ? 7.670 -7.626 0.570 1.00 0.00 43 THR A O 14
ATOM 18459 N N . ILE A 1 44 ? 6.222 -9.309 0.231 1.00 0.00 44 ILE A N 14
ATOM 18460 C CA . ILE A 1 44 ? 5.017 -8.515 0.394 1.00 0.00 44 ILE A CA 14
ATOM 18461 C C . ILE A 1 44 ? 5.030 -7.774 1.735 1.00 0.00 44 ILE A C 14
ATOM 18462 O O . ILE A 1 44 ? 4.820 -6.564 1.783 1.00 0.00 44 ILE A O 14
ATOM 18478 N N . GLN A 1 45 ? 5.289 -8.496 2.824 1.00 0.00 45 GLN A N 14
ATOM 18479 C CA . GLN A 1 45 ? 5.397 -7.936 4.163 1.00 0.00 45 GLN A CA 14
ATOM 18480 C C . GLN A 1 45 ? 6.422 -6.798 4.153 1.00 0.00 45 GLN A C 14
ATOM 18481 O O . GLN A 1 45 ? 6.155 -5.716 4.677 1.00 0.00 45 GLN A O 14
ATOM 18495 N N . THR A 1 46 ? 7.578 -7.026 3.521 1.00 0.00 46 THR A N 14
ATOM 18496 C CA . THR A 1 46 ? 8.591 -5.991 3.383 1.00 0.00 46 THR A CA 14
ATOM 18497 C C . THR A 1 46 ? 7.999 -4.783 2.647 1.00 0.00 46 THR A C 14
ATOM 18498 O O . THR A 1 46 ? 8.093 -3.673 3.153 1.00 0.00 46 THR A O 14
ATOM 18509 N N . MET A 1 47 ? 7.371 -4.969 1.479 1.00 0.00 47 MET A N 14
ATOM 18510 C CA . MET A 1 47 ? 6.764 -3.869 0.731 1.00 0.00 47 MET A CA 14
ATOM 18511 C C . MET A 1 47 ? 5.773 -3.078 1.596 1.00 0.00 47 MET A C 14
ATOM 18512 O O . MET A 1 47 ? 5.791 -1.848 1.602 1.00 0.00 47 MET A O 14
ATOM 18526 N N . LEU A 1 48 ? 4.909 -3.769 2.337 1.00 0.00 48 LEU A N 14
ATOM 18527 C CA . LEU A 1 48 ? 3.948 -3.114 3.218 1.00 0.00 48 LEU A CA 14
ATOM 18528 C C . LEU A 1 48 ? 4.693 -2.266 4.253 1.00 0.00 48 LEU A C 14
ATOM 18529 O O . LEU A 1 48 ? 4.383 -1.086 4.435 1.00 0.00 48 LEU A O 14
ATOM 18545 N N . LEU A 1 49 ? 5.699 -2.858 4.908 1.00 0.00 49 LEU A N 14
ATOM 18546 C CA . LEU A 1 49 ? 6.546 -2.135 5.849 1.00 0.00 49 LEU A CA 14
ATOM 18547 C C . LEU A 1 49 ? 7.149 -0.911 5.152 1.00 0.00 49 LEU A C 14
ATOM 18548 O O . LEU A 1 49 ? 7.197 0.172 5.738 1.00 0.00 49 LEU A O 14
ATOM 18564 N N . ARG A 1 50 ? 7.588 -1.075 3.897 1.00 0.00 50 ARG A N 14
ATOM 18565 C CA . ARG A 1 50 ? 8.115 0.028 3.119 1.00 0.00 50 ARG A CA 14
ATOM 18566 C C . ARG A 1 50 ? 7.057 1.120 3.036 1.00 0.00 50 ARG A C 14
ATOM 18567 O O . ARG A 1 50 ? 7.334 2.174 3.578 1.00 0.00 50 ARG A O 14
ATOM 18588 N N . LEU A 1 51 ? 5.863 0.925 2.452 1.00 0.00 51 LEU A N 14
ATOM 18589 C CA . LEU A 1 51 ? 4.865 1.990 2.412 1.00 0.00 51 LEU A CA 14
ATOM 18590 C C . LEU A 1 51 ? 4.631 2.674 3.766 1.00 0.00 51 LEU A C 14
ATOM 18591 O O . LEU A 1 51 ? 4.443 3.891 3.828 1.00 0.00 51 LEU A O 14
ATOM 18607 N N . ILE A 1 52 ? 4.609 1.910 4.859 1.00 0.00 52 ILE A N 14
ATOM 18608 C CA . ILE A 1 52 ? 4.426 2.503 6.176 1.00 0.00 52 ILE A CA 14
ATOM 18609 C C . ILE A 1 52 ? 5.543 3.519 6.466 1.00 0.00 52 ILE A C 14
ATOM 18610 O O . ILE A 1 52 ? 5.267 4.642 6.882 1.00 0.00 52 ILE A O 14
ATOM 18626 N N . LYS A 1 53 ? 6.804 3.151 6.224 1.00 0.00 53 LYS A N 14
ATOM 18627 C CA . LYS A 1 53 ? 7.939 4.039 6.454 1.00 0.00 53 LYS A CA 14
ATOM 18628 C C . LYS A 1 53 ? 8.027 5.152 5.392 1.00 0.00 53 LYS A C 14
ATOM 18629 O O . LYS A 1 53 ? 8.295 6.312 5.694 1.00 0.00 53 LYS A O 14
ATOM 18648 N N . LYS A 1 54 ? 7.768 4.792 4.138 1.00 0.00 54 LYS A N 14
ATOM 18649 C CA . LYS A 1 54 ? 7.883 5.541 2.905 1.00 0.00 54 LYS A CA 14
ATOM 18650 C C . LYS A 1 54 ? 6.824 6.632 2.730 1.00 0.00 54 LYS A C 14
ATOM 18651 O O . LYS A 1 54 ? 6.419 6.931 1.608 1.00 0.00 54 LYS A O 14
ATOM 18670 N N . GLY A 1 55 ? 6.277 7.185 3.808 1.00 0.00 55 GLY A N 14
ATOM 18671 C CA . GLY A 1 55 ? 5.390 8.321 3.630 1.00 0.00 55 GLY A CA 14
ATOM 18672 C C . GLY A 1 55 ? 3.980 7.940 3.178 1.00 0.00 55 GLY A C 14
ATOM 18673 O O . GLY A 1 55 ? 3.260 8.842 2.758 1.00 0.00 55 GLY A O 14
ATOM 18677 N N . ALA A 1 56 ? 3.558 6.665 3.264 1.00 0.00 56 ALA A N 14
ATOM 18678 C CA . ALA A 1 56 ? 2.298 6.245 2.650 1.00 0.00 56 ALA A CA 14
ATOM 18679 C C . ALA A 1 56 ? 1.236 5.627 3.562 1.00 0.00 56 ALA A C 14
ATOM 18680 O O . ALA A 1 56 ? 0.100 6.099 3.566 1.00 0.00 56 ALA A O 14
ATOM 18687 N N . LEU A 1 57 ? 1.544 4.536 4.265 1.00 0.00 57 LEU A N 14
ATOM 18688 C CA . LEU A 1 57 ? 0.510 3.749 4.945 1.00 0.00 57 LEU A CA 14
ATOM 18689 C C . LEU A 1 57 ? 0.502 3.832 6.470 1.00 0.00 57 LEU A C 14
ATOM 18690 O O . LEU A 1 57 ? 1.520 4.088 7.105 1.00 0.00 57 LEU A O 14
ATOM 18706 N N . ASN A 1 58 ? -0.676 3.563 7.046 1.00 0.00 58 ASN A N 14
ATOM 18707 C CA . ASN A 1 58 ? -0.908 3.431 8.474 1.00 0.00 58 ASN A CA 14
ATOM 18708 C C . ASN A 1 58 ? -1.693 2.135 8.667 1.00 0.00 58 ASN A C 14
ATOM 18709 O O . ASN A 1 58 ? -2.792 2.009 8.128 1.00 0.00 58 ASN A O 14
ATOM 18720 N N . HIS A 1 59 ? -1.136 1.147 9.370 1.00 0.00 59 HIS A N 14
ATOM 18721 C CA . HIS A 1 59 ? -1.794 -0.133 9.586 1.00 0.00 59 HIS A CA 14
ATOM 18722 C C . HIS A 1 59 ? -2.494 -0.174 10.945 1.00 0.00 59 HIS A C 14
ATOM 18723 O O . HIS A 1 59 ? -2.012 0.388 11.926 1.00 0.00 59 HIS A O 14
ATOM 18737 N N . HIS A 1 60 ? -3.652 -0.837 10.981 1.00 0.00 60 HIS A N 14
ATOM 18738 C CA . HIS A 1 60 ? -4.522 -0.997 12.137 1.00 0.00 60 HIS A CA 14
ATOM 18739 C C . HIS A 1 60 ? -4.741 -2.489 12.382 1.00 0.00 60 HIS A C 14
ATOM 18740 O O . HIS A 1 60 ? -4.797 -3.261 11.429 1.00 0.00 60 HIS A O 14
ATOM 18754 N N . LYS A 1 61 ? -4.850 -2.904 13.646 1.00 0.00 61 LYS A N 14
ATOM 18755 C CA . LYS A 1 61 ? -5.108 -4.285 14.032 1.00 0.00 61 LYS A CA 14
ATOM 18756 C C . LYS A 1 61 ? -6.624 -4.476 14.107 1.00 0.00 61 LYS A C 14
ATOM 18757 O O . LYS A 1 61 ? -7.237 -4.175 15.131 1.00 0.00 61 LYS A O 14
ATOM 18776 N N . GLU A 1 62 ? -7.248 -4.999 13.047 1.00 0.00 62 GLU A N 14
ATOM 18777 C CA . GLU A 1 62 ? -8.694 -5.137 13.027 1.00 0.00 62 GLU A CA 14
ATOM 18778 C C . GLU A 1 62 ? -9.073 -6.460 13.694 1.00 0.00 62 GLU A C 14
ATOM 18779 O O . GLU A 1 62 ? -9.447 -7.437 13.043 1.00 0.00 62 GLU A O 14
ATOM 18791 N N . GLY A 1 63 ? -9.021 -6.451 15.027 1.00 0.00 63 GLY A N 14
ATOM 18792 C CA . GLY A 1 63 ? -9.391 -7.566 15.885 1.00 0.00 63 GLY A CA 14
ATOM 18793 C C . GLY A 1 63 ? -8.459 -8.769 15.748 1.00 0.00 63 GLY A C 14
ATOM 18794 O O . GLY A 1 63 ? -7.748 -9.110 16.692 1.00 0.00 63 GLY A O 14
ATOM 18798 N N . ARG A 1 64 ? -8.509 -9.448 14.598 1.00 0.00 64 ARG A N 14
ATOM 18799 C CA . ARG A 1 64 ? -7.721 -10.643 14.313 1.00 0.00 64 ARG A CA 14
ATOM 18800 C C . ARG A 1 64 ? -6.640 -10.350 13.275 1.00 0.00 64 ARG A C 14
ATOM 18801 O O . ARG A 1 64 ? -5.464 -10.610 13.520 1.00 0.00 64 ARG A O 14
ATOM 18822 N N . VAL A 1 65 ? -7.033 -9.819 12.113 1.00 0.00 65 VAL A N 14
ATOM 18823 C CA . VAL A 1 65 ? -6.116 -9.491 11.030 1.00 0.00 65 VAL A CA 14
ATOM 18824 C C . VAL A 1 65 ? -5.910 -7.987 10.999 1.00 0.00 65 VAL A C 14
ATOM 18825 O O . VAL A 1 65 ? -6.746 -7.213 11.459 1.00 0.00 65 VAL A O 14
ATOM 18838 N N . PHE A 1 66 ? -4.765 -7.579 10.465 1.00 0.00 66 PHE A N 14
ATOM 18839 C CA . PHE A 1 66 ? -4.400 -6.178 10.359 1.00 0.00 66 PHE A CA 14
ATOM 18840 C C . PHE A 1 66 ? -4.755 -5.650 8.968 1.00 0.00 66 PHE A C 14
ATOM 18841 O O . PHE A 1 66 ? -4.621 -6.363 7.968 1.00 0.00 66 PHE A O 14
ATOM 18858 N N . VAL A 1 67 ? -5.262 -4.415 8.942 1.00 0.00 67 VAL A N 14
ATOM 18859 C CA . VAL A 1 67 ? -5.766 -3.694 7.785 1.00 0.00 67 VAL A CA 14
ATOM 18860 C C . VAL A 1 67 ? -4.872 -2.492 7.514 1.00 0.00 67 VAL A C 14
ATOM 18861 O O . VAL A 1 67 ? -4.469 -1.808 8.453 1.00 0.00 67 VAL A O 14
ATOM 18874 N N . TYR A 1 68 ? -4.574 -2.228 6.238 1.00 0.00 68 TYR A N 14
ATOM 18875 C CA . TYR A 1 68 ? -3.749 -1.096 5.838 1.00 0.00 68 TYR A CA 14
ATOM 18876 C C . TYR A 1 68 ? -4.647 0.051 5.407 1.00 0.00 68 TYR A C 14
ATOM 18877 O O . TYR A 1 68 ? -5.432 -0.114 4.473 1.00 0.00 68 TYR A O 14
ATOM 18895 N N . THR A 1 69 ? -4.526 1.203 6.071 1.00 0.00 69 THR A N 14
ATOM 18896 C CA . THR A 1 69 ? -5.263 2.404 5.724 1.00 0.00 69 THR A CA 14
ATOM 18897 C C . THR A 1 69 ? -4.282 3.383 5.061 1.00 0.00 69 THR A C 14
ATOM 18898 O O . THR A 1 69 ? -3.242 3.705 5.647 1.00 0.00 69 THR A O 14
ATOM 18909 N N . PRO A 1 70 ? -4.532 3.803 3.811 1.00 0.00 70 PRO A N 14
ATOM 18910 C CA . PRO A 1 70 ? -3.675 4.759 3.137 1.00 0.00 70 PRO A CA 14
ATOM 18911 C C . PRO A 1 70 ? -3.751 6.135 3.797 1.00 0.00 70 PRO A C 14
ATOM 18912 O O . PRO A 1 70 ? -4.840 6.627 4.077 1.00 0.00 70 PRO A O 14
ATOM 18923 N N . ASN A 1 71 ? -2.600 6.778 3.997 1.00 0.00 71 ASN A N 14
ATOM 18924 C CA . ASN A 1 71 ? -2.517 8.155 4.479 1.00 0.00 71 ASN A CA 14
ATOM 18925 C C . ASN A 1 71 ? -2.552 9.115 3.274 1.00 0.00 71 ASN A C 14
ATOM 18926 O O . ASN A 1 71 ? -2.414 10.327 3.425 1.00 0.00 71 ASN A O 14
ATOM 18937 N N . ILE A 1 72 ? -2.689 8.562 2.067 1.00 0.00 72 ILE A N 14
ATOM 18938 C CA . ILE A 1 72 ? -2.584 9.224 0.780 1.00 0.00 72 ILE A CA 14
ATOM 18939 C C . ILE A 1 72 ? -3.581 8.603 -0.200 1.00 0.00 72 ILE A C 14
ATOM 18940 O O . ILE A 1 72 ? -4.054 7.484 0.002 1.00 0.00 72 ILE A O 14
ATOM 18956 N N . ASP A 1 73 ? -3.868 9.333 -1.278 1.00 0.00 73 ASP A N 14
ATOM 18957 C CA . ASP A 1 73 ? -4.740 8.932 -2.370 1.00 0.00 73 ASP A CA 14
ATOM 18958 C C . ASP A 1 73 ? -3.982 9.162 -3.676 1.00 0.00 73 ASP A C 14
ATOM 18959 O O . ASP A 1 73 ? -3.018 9.929 -3.701 1.00 0.00 73 ASP A O 14
ATOM 18968 N N . GLU A 1 74 ? -4.434 8.525 -4.758 1.00 0.00 74 GLU A N 14
ATOM 18969 C CA . GLU A 1 74 ? -3.898 8.686 -6.103 1.00 0.00 74 GLU A CA 14
ATOM 18970 C C . GLU A 1 74 ? -3.685 10.171 -6.408 1.00 0.00 74 GLU A C 14
ATOM 18971 O O . GLU A 1 74 ? -2.614 10.580 -6.846 1.00 0.00 74 GLU A O 14
ATOM 18983 N N . SER A 1 75 ? -4.717 10.972 -6.140 1.00 0.00 75 SER A N 14
ATOM 18984 C CA . SER A 1 75 ? -4.738 12.409 -6.343 1.00 0.00 75 SER A CA 14
ATOM 18985 C C . SER A 1 75 ? -3.631 13.143 -5.577 1.00 0.00 75 SER A C 14
ATOM 18986 O O . SER A 1 75 ? -3.228 14.230 -5.979 1.00 0.00 75 SER A O 14
ATOM 18994 N N . ASP A 1 76 ? -3.180 12.591 -4.445 1.00 0.00 76 ASP A N 14
ATOM 18995 C CA . ASP A 1 76 ? -2.091 13.166 -3.668 1.00 0.00 76 ASP A CA 14
ATOM 18996 C C . ASP A 1 76 ? -0.761 12.690 -4.245 1.00 0.00 76 ASP A C 14
ATOM 18997 O O . ASP A 1 76 ? 0.178 13.473 -4.341 1.00 0.00 76 ASP A O 14
ATOM 19006 N N . TYR A 1 77 ? -0.669 11.405 -4.612 1.00 0.00 77 TYR A N 14
ATOM 19007 C CA . TYR A 1 77 ? 0.542 10.875 -5.229 1.00 0.00 77 TYR A CA 14
ATOM 19008 C C . TYR A 1 77 ? 0.850 11.669 -6.504 1.00 0.00 77 TYR A C 14
ATOM 19009 O O . TYR A 1 77 ? 1.954 12.184 -6.668 1.00 0.00 77 TYR A O 14
ATOM 19027 N N . ILE A 1 78 ? -0.130 11.766 -7.405 1.00 0.00 78 ILE A N 14
ATOM 19028 C CA . ILE A 1 78 ? -0.032 12.528 -8.639 1.00 0.00 78 ILE A CA 14
ATOM 19029 C C . ILE A 1 78 ? -0.837 13.809 -8.428 1.00 0.00 78 ILE A C 14
ATOM 19030 O O . ILE A 1 78 ? -2.043 13.834 -8.669 1.00 0.00 78 ILE A O 14
ATOM 19046 N N . GLU A 1 79 ? -0.171 14.888 -8.011 1.00 0.00 79 GLU A N 14
ATOM 19047 C CA . GLU A 1 79 ? -0.835 16.149 -7.765 1.00 0.00 79 GLU A CA 14
ATOM 19048 C C . GLU A 1 79 ? -1.185 16.796 -9.105 1.00 0.00 79 GLU A C 14
ATOM 19049 O O . GLU A 1 79 ? -0.347 17.457 -9.719 1.00 0.00 79 GLU A O 14
ATOM 19061 N N . VAL A 1 80 ? -2.436 16.630 -9.536 1.00 0.00 80 VAL A N 14
ATOM 19062 C CA . VAL A 1 80 ? -2.931 17.202 -10.776 1.00 0.00 80 VAL A CA 14
ATOM 19063 C C . VAL A 1 80 ? -3.127 18.709 -10.592 1.00 0.00 80 VAL A C 14
ATOM 19064 O O . VAL A 1 80 ? -3.587 19.158 -9.543 1.00 0.00 80 VAL A O 14
ATOM 19077 N N . LYS A 1 81 ? -2.752 19.489 -11.608 1.00 0.00 81 LYS A N 14
ATOM 19078 C CA . LYS A 1 81 ? -2.812 20.942 -11.626 1.00 0.00 81 LYS A CA 14
ATOM 19079 C C . LYS A 1 81 ? -2.475 21.385 -13.050 1.00 0.00 81 LYS A C 14
ATOM 19080 O O . LYS A 1 81 ? -2.167 20.542 -13.894 1.00 0.00 81 LYS A O 14
ATOM 19099 N N . SER A 1 82 ? -2.546 22.686 -13.319 1.00 0.00 82 SER A N 14
ATOM 19100 C CA . SER A 1 82 ? -2.236 23.352 -14.569 1.00 0.00 82 SER A CA 14
ATOM 19101 C C . SER A 1 82 ? -2.171 24.836 -14.211 1.00 0.00 82 SER A C 14
ATOM 19102 O O . SER A 1 82 ? -1.862 25.635 -15.120 1.00 0.00 82 SER A O 14
ATOM 19111 N N . MET A 1 1 ? 7.021 12.929 -0.848 1.00 0.00 1 MET A N 15
ATOM 19112 C CA . MET A 1 1 ? 7.689 13.949 -1.676 1.00 0.00 1 MET A CA 15
ATOM 19113 C C . MET A 1 1 ? 6.651 15.013 -2.043 1.00 0.00 1 MET A C 15
ATOM 19114 O O . MET A 1 1 ? 5.724 15.194 -1.258 1.00 0.00 1 MET A O 15
ATOM 19130 N N . LYS A 1 2 ? 6.770 15.689 -3.200 1.00 0.00 2 LYS A N 15
ATOM 19131 C CA . LYS A 1 2 ? 5.719 16.586 -3.693 1.00 0.00 2 LYS A CA 15
ATOM 19132 C C . LYS A 1 2 ? 4.447 15.736 -3.766 1.00 0.00 2 LYS A C 15
ATOM 19133 O O . LYS A 1 2 ? 3.383 16.114 -3.283 1.00 0.00 2 LYS A O 15
ATOM 19152 N N . LYS A 1 3 ? 4.607 14.548 -4.355 1.00 0.00 3 LYS A N 15
ATOM 19153 C CA . LYS A 1 3 ? 3.657 13.462 -4.233 1.00 0.00 3 LYS A CA 15
ATOM 19154 C C . LYS A 1 3 ? 3.829 13.096 -2.759 1.00 0.00 3 LYS A C 15
ATOM 19155 O O . LYS A 1 3 ? 4.878 12.555 -2.407 1.00 0.00 3 LYS A O 15
ATOM 19174 N N . ILE A 1 4 ? 2.873 13.478 -1.905 1.00 0.00 4 ILE A N 15
ATOM 19175 C CA . ILE A 1 4 ? 2.952 13.403 -0.445 1.00 0.00 4 ILE A CA 15
ATOM 19176 C C . ILE A 1 4 ? 3.847 12.269 0.093 1.00 0.00 4 ILE A C 15
ATOM 19177 O O . ILE A 1 4 ? 4.874 12.573 0.705 1.00 0.00 4 ILE A O 15
ATOM 19193 N N . PRO A 1 5 ? 3.524 10.986 -0.134 1.00 0.00 5 PRO A N 15
ATOM 19194 C CA . PRO A 1 5 ? 4.300 9.865 0.384 1.00 0.00 5 PRO A CA 15
ATOM 19195 C C . PRO A 1 5 ? 5.740 9.783 -0.138 1.00 0.00 5 PRO A C 15
ATOM 19196 O O . PRO A 1 5 ? 6.091 10.338 -1.181 1.00 0.00 5 PRO A O 15
ATOM 19207 N N . GLN A 1 6 ? 6.598 9.089 0.616 1.00 0.00 6 GLN A N 15
ATOM 19208 C CA . GLN A 1 6 ? 7.998 8.882 0.282 1.00 0.00 6 GLN A CA 15
ATOM 19209 C C . GLN A 1 6 ? 8.130 7.648 -0.633 1.00 0.00 6 GLN A C 15
ATOM 19210 O O . GLN A 1 6 ? 8.767 6.666 -0.268 1.00 0.00 6 GLN A O 15
ATOM 19224 N N . ILE A 1 7 ? 7.547 7.696 -1.833 1.00 0.00 7 ILE A N 15
ATOM 19225 C CA . ILE A 1 7 ? 7.419 6.533 -2.721 1.00 0.00 7 ILE A CA 15
ATOM 19226 C C . ILE A 1 7 ? 8.671 6.178 -3.529 1.00 0.00 7 ILE A C 15
ATOM 19227 O O . ILE A 1 7 ? 9.592 6.973 -3.707 1.00 0.00 7 ILE A O 15
ATOM 19243 N N . SER A 1 8 ? 8.708 4.919 -3.977 1.00 0.00 8 SER A N 15
ATOM 19244 C CA . SER A 1 8 ? 9.707 4.312 -4.836 1.00 0.00 8 SER A CA 15
ATOM 19245 C C . SER A 1 8 ? 8.953 3.322 -5.739 1.00 0.00 8 SER A C 15
ATOM 19246 O O . SER A 1 8 ? 7.872 2.866 -5.363 1.00 0.00 8 SER A O 15
ATOM 19254 N N . ASP A 1 9 ? 9.503 2.989 -6.912 1.00 0.00 9 ASP A N 15
ATOM 19255 C CA . ASP A 1 9 ? 8.830 2.197 -7.946 1.00 0.00 9 ASP A CA 15
ATOM 19256 C C . ASP A 1 9 ? 8.117 0.937 -7.439 1.00 0.00 9 ASP A C 15
ATOM 19257 O O . ASP A 1 9 ? 6.898 0.832 -7.549 1.00 0.00 9 ASP A O 15
ATOM 19266 N N . ALA A 1 10 ? 8.867 -0.027 -6.897 1.00 0.00 10 ALA A N 15
ATOM 19267 C CA . ALA A 1 10 ? 8.304 -1.292 -6.426 1.00 0.00 10 ALA A CA 15
ATOM 19268 C C . ALA A 1 10 ? 7.133 -1.059 -5.466 1.00 0.00 10 ALA A C 15
ATOM 19269 O O . ALA A 1 10 ? 6.113 -1.742 -5.537 1.00 0.00 10 ALA A O 15
ATOM 19276 N N . GLU A 1 11 ? 7.272 -0.081 -4.571 1.00 0.00 11 GLU A N 15
ATOM 19277 C CA . GLU A 1 11 ? 6.212 0.268 -3.645 1.00 0.00 11 GLU A CA 15
ATOM 19278 C C . GLU A 1 11 ? 5.017 0.827 -4.423 1.00 0.00 11 GLU A C 15
ATOM 19279 O O . GLU A 1 11 ? 3.882 0.425 -4.183 1.00 0.00 11 GLU A O 15
ATOM 19291 N N . LEU A 1 12 ? 5.260 1.737 -5.369 1.00 0.00 12 LEU A N 15
ATOM 19292 C CA . LEU A 1 12 ? 4.204 2.315 -6.192 1.00 0.00 12 LEU A CA 15
ATOM 19293 C C . LEU A 1 12 ? 3.397 1.211 -6.888 1.00 0.00 12 LEU A C 15
ATOM 19294 O O . LEU A 1 12 ? 2.171 1.289 -6.920 1.00 0.00 12 LEU A O 15
ATOM 19310 N N . GLU A 1 13 ? 4.051 0.162 -7.407 1.00 0.00 13 GLU A N 15
ATOM 19311 C CA . GLU A 1 13 ? 3.336 -0.967 -8.005 1.00 0.00 13 GLU A CA 15
ATOM 19312 C C . GLU A 1 13 ? 2.301 -1.511 -7.015 1.00 0.00 13 GLU A C 15
ATOM 19313 O O . GLU A 1 13 ? 1.126 -1.681 -7.341 1.00 0.00 13 GLU A O 15
ATOM 19325 N N . VAL A 1 14 ? 2.754 -1.783 -5.790 1.00 0.00 14 VAL A N 15
ATOM 19326 C CA . VAL A 1 14 ? 1.886 -2.264 -4.731 1.00 0.00 14 VAL A CA 15
ATOM 19327 C C . VAL A 1 14 ? 0.754 -1.263 -4.511 1.00 0.00 14 VAL A C 15
ATOM 19328 O O . VAL A 1 14 ? -0.400 -1.669 -4.427 1.00 0.00 14 VAL A O 15
ATOM 19341 N N . MET A 1 15 ? 1.048 0.038 -4.440 1.00 0.00 15 MET A N 15
ATOM 19342 C CA . MET A 1 15 ? -0.012 1.024 -4.266 1.00 0.00 15 MET A CA 15
ATOM 19343 C C . MET A 1 15 ? -1.061 0.913 -5.370 1.00 0.00 15 MET A C 15
ATOM 19344 O O . MET A 1 15 ? -2.254 0.891 -5.085 1.00 0.00 15 MET A O 15
ATOM 19358 N N . LYS A 1 16 ? -0.615 0.854 -6.627 1.00 0.00 16 LYS A N 15
ATOM 19359 C CA . LYS A 1 16 ? -1.486 0.734 -7.787 1.00 0.00 16 LYS A CA 15
ATOM 19360 C C . LYS A 1 16 ? -2.422 -0.466 -7.630 1.00 0.00 16 LYS A C 15
ATOM 19361 O O . LYS A 1 16 ? -3.602 -0.381 -7.969 1.00 0.00 16 LYS A O 15
ATOM 19380 N N . VAL A 1 17 ? -1.896 -1.581 -7.120 1.00 0.00 17 VAL A N 15
ATOM 19381 C CA . VAL A 1 17 ? -2.694 -2.765 -6.839 1.00 0.00 17 VAL A CA 15
ATOM 19382 C C . VAL A 1 17 ? -3.679 -2.476 -5.693 1.00 0.00 17 VAL A C 15
ATOM 19383 O O . VAL A 1 17 ? -4.879 -2.706 -5.827 1.00 0.00 17 VAL A O 15
ATOM 19396 N N . ILE A 1 18 ? -3.186 -1.969 -4.562 1.00 0.00 18 ILE A N 15
ATOM 19397 C CA . ILE A 1 18 ? -3.996 -1.717 -3.374 1.00 0.00 18 ILE A CA 15
ATOM 19398 C C . ILE A 1 18 ? -5.160 -0.767 -3.672 1.00 0.00 18 ILE A C 15
ATOM 19399 O O . ILE A 1 18 ? -6.301 -1.085 -3.342 1.00 0.00 18 ILE A O 15
ATOM 19415 N N . TRP A 1 19 ? -4.891 0.377 -4.308 1.00 0.00 19 TRP A N 15
ATOM 19416 C CA . TRP A 1 19 ? -5.890 1.396 -4.619 1.00 0.00 19 TRP A CA 15
ATOM 19417 C C . TRP A 1 19 ? -7.087 0.871 -5.424 1.00 0.00 19 TRP A C 15
ATOM 19418 O O . TRP A 1 19 ? -8.104 1.557 -5.499 1.00 0.00 19 TRP A O 15
ATOM 19439 N N . LYS A 1 20 ? -6.997 -0.311 -6.043 1.00 0.00 20 LYS A N 15
ATOM 19440 C CA . LYS A 1 20 ? -8.146 -0.879 -6.739 1.00 0.00 20 LYS A CA 15
ATOM 19441 C C . LYS A 1 20 ? -9.244 -1.251 -5.733 1.00 0.00 20 LYS A C 15
ATOM 19442 O O . LYS A 1 20 ? -10.425 -1.255 -6.070 1.00 0.00 20 LYS A O 15
ATOM 19461 N N . HIS A 1 21 ? -8.838 -1.588 -4.505 1.00 0.00 21 HIS A N 15
ATOM 19462 C CA . HIS A 1 21 ? -9.706 -1.967 -3.401 1.00 0.00 21 HIS A CA 15
ATOM 19463 C C . HIS A 1 21 ? -9.953 -0.743 -2.505 1.00 0.00 21 HIS A C 15
ATOM 19464 O O . HIS A 1 21 ? -9.203 0.229 -2.571 1.00 0.00 21 HIS A O 15
ATOM 19478 N N . SER A 1 22 ? -11.002 -0.761 -1.670 1.00 0.00 22 SER A N 15
ATOM 19479 C CA . SER A 1 22 ? -11.321 0.347 -0.770 1.00 0.00 22 SER A CA 15
ATOM 19480 C C . SER A 1 22 ? -10.194 0.475 0.255 1.00 0.00 22 SER A C 15
ATOM 19481 O O . SER A 1 22 ? -9.553 1.516 0.379 1.00 0.00 22 SER A O 15
ATOM 19489 N N . SER A 1 23 ? -9.978 -0.605 1.004 1.00 0.00 23 SER A N 15
ATOM 19490 C CA . SER A 1 23 ? -8.735 -0.822 1.724 1.00 0.00 23 SER A CA 15
ATOM 19491 C C . SER A 1 23 ? -8.335 -2.241 1.309 1.00 0.00 23 SER A C 15
ATOM 19492 O O . SER A 1 23 ? -8.863 -2.728 0.311 1.00 0.00 23 SER A O 15
ATOM 19500 N N . ILE A 1 24 ? -7.511 -2.970 2.061 1.00 0.00 24 ILE A N 15
ATOM 19501 C CA . ILE A 1 24 ? -7.249 -4.370 1.741 1.00 0.00 24 ILE A CA 15
ATOM 19502 C C . ILE A 1 24 ? -6.871 -5.119 3.014 1.00 0.00 24 ILE A C 15
ATOM 19503 O O . ILE A 1 24 ? -6.107 -4.548 3.795 1.00 0.00 24 ILE A O 15
ATOM 19519 N N . ASN A 1 25 ? -7.357 -6.348 3.251 1.00 0.00 25 ASN A N 15
ATOM 19520 C CA . ASN A 1 25 ? -6.921 -7.102 4.432 1.00 0.00 25 ASN A CA 15
ATOM 19521 C C . ASN A 1 25 ? -5.610 -7.817 4.138 1.00 0.00 25 ASN A C 15
ATOM 19522 O O . ASN A 1 25 ? -5.268 -8.028 2.979 1.00 0.00 25 ASN A O 15
ATOM 19533 N N . THR A 1 26 ? -4.873 -8.201 5.179 1.00 0.00 26 THR A N 15
ATOM 19534 C CA . THR A 1 26 ? -3.565 -8.822 4.974 1.00 0.00 26 THR A CA 15
ATOM 19535 C C . THR A 1 26 ? -3.616 -10.072 4.084 1.00 0.00 26 THR A C 15
ATOM 19536 O O . THR A 1 26 ? -2.769 -10.217 3.207 1.00 0.00 26 THR A O 15
ATOM 19547 N N . ASN A 1 27 ? -4.591 -10.971 4.243 1.00 0.00 27 ASN A N 15
ATOM 19548 C CA . ASN A 1 27 ? -4.639 -12.138 3.363 1.00 0.00 27 ASN A CA 15
ATOM 19549 C C . ASN A 1 27 ? -4.796 -11.690 1.908 1.00 0.00 27 ASN A C 15
ATOM 19550 O O . ASN A 1 27 ? -4.065 -12.147 1.030 1.00 0.00 27 ASN A O 15
ATOM 19561 N N . GLU A 1 28 ? -5.740 -10.776 1.668 1.00 0.00 28 GLU A N 15
ATOM 19562 C CA . GLU A 1 28 ? -6.007 -10.242 0.345 1.00 0.00 28 GLU A CA 15
ATOM 19563 C C . GLU A 1 28 ? -4.733 -9.621 -0.216 1.00 0.00 28 GLU A C 15
ATOM 19564 O O . GLU A 1 28 ? -4.388 -9.864 -1.368 1.00 0.00 28 GLU A O 15
ATOM 19576 N N . VAL A 1 29 ? -4.039 -8.822 0.597 1.00 0.00 29 VAL A N 15
ATOM 19577 C CA . VAL A 1 29 ? -2.836 -8.135 0.172 1.00 0.00 29 VAL A CA 15
ATOM 19578 C C . VAL A 1 29 ? -1.765 -9.148 -0.230 1.00 0.00 29 VAL A C 15
ATOM 19579 O O . VAL A 1 29 ? -1.285 -9.087 -1.359 1.00 0.00 29 VAL A O 15
ATOM 19592 N N . ILE A 1 30 ? -1.417 -10.102 0.644 1.00 0.00 30 ILE A N 15
ATOM 19593 C CA . ILE A 1 30 ? -0.409 -11.097 0.309 1.00 0.00 30 ILE A CA 15
ATOM 19594 C C . ILE A 1 30 ? -0.794 -11.825 -0.978 1.00 0.00 30 ILE A C 15
ATOM 19595 O O . ILE A 1 30 ? 0.013 -11.871 -1.907 1.00 0.00 30 ILE A O 15
ATOM 19611 N N . LYS A 1 31 ? -2.016 -12.362 -1.058 1.00 0.00 31 LYS A N 15
ATOM 19612 C CA . LYS A 1 31 ? -2.455 -13.072 -2.251 1.00 0.00 31 LYS A CA 15
ATOM 19613 C C . LYS A 1 31 ? -2.329 -12.188 -3.499 1.00 0.00 31 LYS A C 15
ATOM 19614 O O . LYS A 1 31 ? -1.645 -12.559 -4.451 1.00 0.00 31 LYS A O 15
ATOM 19633 N N . GLU A 1 32 ? -2.974 -11.019 -3.492 1.00 0.00 32 GLU A N 15
ATOM 19634 C CA . GLU A 1 32 ? -3.000 -10.098 -4.618 1.00 0.00 32 GLU A CA 15
ATOM 19635 C C . GLU A 1 32 ? -1.588 -9.730 -5.081 1.00 0.00 32 GLU A C 15
ATOM 19636 O O . GLU A 1 32 ? -1.267 -9.863 -6.263 1.00 0.00 32 GLU A O 15
ATOM 19648 N N . LEU A 1 33 ? -0.734 -9.250 -4.175 1.00 0.00 33 LEU A N 15
ATOM 19649 C CA . LEU A 1 33 ? 0.612 -8.865 -4.490 1.00 0.00 33 LEU A CA 15
ATOM 19650 C C . LEU A 1 33 ? 1.375 -10.071 -5.047 1.00 0.00 33 LEU A C 15
ATOM 19651 O O . LEU A 1 33 ? 1.998 -9.949 -6.096 1.00 0.00 33 LEU A O 15
ATOM 19667 N N . SER A 1 34 ? 1.292 -11.238 -4.395 1.00 0.00 34 SER A N 15
ATOM 19668 C CA . SER A 1 34 ? 1.971 -12.438 -4.878 1.00 0.00 34 SER A CA 15
ATOM 19669 C C . SER A 1 34 ? 1.515 -12.809 -6.295 1.00 0.00 34 SER A C 15
ATOM 19670 O O . SER A 1 34 ? 2.324 -13.214 -7.126 1.00 0.00 34 SER A O 15
ATOM 19678 N N . LYS A 1 35 ? 0.211 -12.707 -6.571 1.00 0.00 35 LYS A N 15
ATOM 19679 C CA . LYS A 1 35 ? -0.333 -13.004 -7.889 1.00 0.00 35 LYS A CA 15
ATOM 19680 C C . LYS A 1 35 ? 0.199 -12.012 -8.925 1.00 0.00 35 LYS A C 15
ATOM 19681 O O . LYS A 1 35 ? 0.645 -12.407 -9.999 1.00 0.00 35 LYS A O 15
ATOM 19700 N N . THR A 1 36 ? 0.120 -10.717 -8.615 1.00 0.00 36 THR A N 15
ATOM 19701 C CA . THR A 1 36 ? 0.510 -9.666 -9.545 1.00 0.00 36 THR A CA 15
ATOM 19702 C C . THR A 1 36 ? 2.027 -9.578 -9.749 1.00 0.00 36 THR A C 15
ATOM 19703 O O . THR A 1 36 ? 2.471 -9.140 -10.810 1.00 0.00 36 THR A O 15
ATOM 19714 N N . SER A 1 37 ? 2.843 -9.912 -8.747 1.00 0.00 37 SER A N 15
ATOM 19715 C CA . SER A 1 37 ? 4.295 -9.891 -8.862 1.00 0.00 37 SER A CA 15
ATOM 19716 C C . SER A 1 37 ? 4.914 -10.999 -8.010 1.00 0.00 37 SER A C 15
ATOM 19717 O O . SER A 1 37 ? 4.489 -11.234 -6.882 1.00 0.00 37 SER A O 15
ATOM 19725 N N . THR A 1 38 ? 5.943 -11.667 -8.538 1.00 0.00 38 THR A N 15
ATOM 19726 C CA . THR A 1 38 ? 6.623 -12.774 -7.887 1.00 0.00 38 THR A CA 15
ATOM 19727 C C . THR A 1 38 ? 7.436 -12.287 -6.684 1.00 0.00 38 THR A C 15
ATOM 19728 O O . THR A 1 38 ? 8.657 -12.160 -6.772 1.00 0.00 38 THR A O 15
ATOM 19739 N N . TRP A 1 39 ? 6.748 -12.008 -5.578 1.00 0.00 39 TRP A N 15
ATOM 19740 C CA . TRP A 1 39 ? 7.300 -11.573 -4.307 1.00 0.00 39 TRP A CA 15
ATOM 19741 C C . TRP A 1 39 ? 6.794 -12.546 -3.236 1.00 0.00 39 TRP A C 15
ATOM 19742 O O . TRP A 1 39 ? 5.641 -12.967 -3.294 1.00 0.00 39 TRP A O 15
ATOM 19763 N N . SER A 1 40 ? 7.651 -12.948 -2.290 1.00 0.00 40 SER A N 15
ATOM 19764 C CA . SER A 1 40 ? 7.268 -13.917 -1.263 1.00 0.00 40 SER A CA 15
ATOM 19765 C C . SER A 1 40 ? 6.440 -13.234 -0.170 1.00 0.00 40 SER A C 15
ATOM 19766 O O . SER A 1 40 ? 6.468 -12.008 -0.085 1.00 0.00 40 SER A O 15
ATOM 19774 N N . PRO A 1 41 ? 5.744 -13.979 0.706 1.00 0.00 41 PRO A N 15
ATOM 19775 C CA . PRO A 1 41 ? 5.043 -13.390 1.838 1.00 0.00 41 PRO A CA 15
ATOM 19776 C C . PRO A 1 41 ? 5.967 -12.469 2.641 1.00 0.00 41 PRO A C 15
ATOM 19777 O O . PRO A 1 41 ? 5.591 -11.346 2.962 1.00 0.00 41 PRO A O 15
ATOM 19788 N N . LYS A 1 42 ? 7.195 -12.916 2.929 1.00 0.00 42 LYS A N 15
ATOM 19789 C CA . LYS A 1 42 ? 8.170 -12.095 3.634 1.00 0.00 42 LYS A CA 15
ATOM 19790 C C . LYS A 1 42 ? 8.447 -10.813 2.847 1.00 0.00 42 LYS A C 15
ATOM 19791 O O . LYS A 1 42 ? 8.506 -9.729 3.433 1.00 0.00 42 LYS A O 15
ATOM 19810 N N . THR A 1 43 ? 8.620 -10.929 1.525 1.00 0.00 43 THR A N 15
ATOM 19811 C CA . THR A 1 43 ? 8.792 -9.761 0.676 1.00 0.00 43 THR A CA 15
ATOM 19812 C C . THR A 1 43 ? 7.595 -8.827 0.882 1.00 0.00 43 THR A C 15
ATOM 19813 O O . THR A 1 43 ? 7.788 -7.643 1.139 1.00 0.00 43 THR A O 15
ATOM 19824 N N . ILE A 1 44 ? 6.367 -9.354 0.812 1.00 0.00 44 ILE A N 15
ATOM 19825 C CA . ILE A 1 44 ? 5.166 -8.551 0.997 1.00 0.00 44 ILE A CA 15
ATOM 19826 C C . ILE A 1 44 ? 5.215 -7.824 2.336 1.00 0.00 44 ILE A C 15
ATOM 19827 O O . ILE A 1 44 ? 5.017 -6.614 2.381 1.00 0.00 44 ILE A O 15
ATOM 19843 N N . GLN A 1 45 ? 5.475 -8.545 3.427 1.00 0.00 45 GLN A N 15
ATOM 19844 C CA . GLN A 1 45 ? 5.563 -7.946 4.749 1.00 0.00 45 GLN A CA 15
ATOM 19845 C C . GLN A 1 45 ? 6.575 -6.797 4.741 1.00 0.00 45 GLN A C 15
ATOM 19846 O O . GLN A 1 45 ? 6.297 -5.717 5.266 1.00 0.00 45 GLN A O 15
ATOM 19860 N N . THR A 1 46 ? 7.728 -7.015 4.104 1.00 0.00 46 THR A N 15
ATOM 19861 C CA . THR A 1 46 ? 8.739 -5.978 3.967 1.00 0.00 46 THR A CA 15
ATOM 19862 C C . THR A 1 46 ? 8.159 -4.774 3.207 1.00 0.00 46 THR A C 15
ATOM 19863 O O . THR A 1 46 ? 8.294 -3.641 3.658 1.00 0.00 46 THR A O 15
ATOM 19874 N N . MET A 1 47 ? 7.500 -5.000 2.066 1.00 0.00 47 MET A N 15
ATOM 19875 C CA . MET A 1 47 ? 6.910 -3.930 1.268 1.00 0.00 47 MET A CA 15
ATOM 19876 C C . MET A 1 47 ? 5.839 -3.160 2.051 1.00 0.00 47 MET A C 15
ATOM 19877 O O . MET A 1 47 ? 5.778 -1.936 1.963 1.00 0.00 47 MET A O 15
ATOM 19891 N N . LEU A 1 48 ? 4.996 -3.860 2.815 1.00 0.00 48 LEU A N 15
ATOM 19892 C CA . LEU A 1 48 ? 3.979 -3.232 3.651 1.00 0.00 48 LEU A CA 15
ATOM 19893 C C . LEU A 1 48 ? 4.670 -2.320 4.665 1.00 0.00 48 LEU A C 15
ATOM 19894 O O . LEU A 1 48 ? 4.370 -1.128 4.742 1.00 0.00 48 LEU A O 15
ATOM 19910 N N . LEU A 1 49 ? 5.609 -2.886 5.432 1.00 0.00 49 LEU A N 15
ATOM 19911 C CA . LEU A 1 49 ? 6.388 -2.144 6.417 1.00 0.00 49 LEU A CA 15
ATOM 19912 C C . LEU A 1 49 ? 6.994 -0.905 5.755 1.00 0.00 49 LEU A C 15
ATOM 19913 O O . LEU A 1 49 ? 6.876 0.203 6.281 1.00 0.00 49 LEU A O 15
ATOM 19929 N N . ARG A 1 50 ? 7.612 -1.092 4.583 1.00 0.00 50 ARG A N 15
ATOM 19930 C CA . ARG A 1 50 ? 8.194 -0.008 3.820 1.00 0.00 50 ARG A CA 15
ATOM 19931 C C . ARG A 1 50 ? 7.137 1.054 3.562 1.00 0.00 50 ARG A C 15
ATOM 19932 O O . ARG A 1 50 ? 7.307 2.158 4.046 1.00 0.00 50 ARG A O 15
ATOM 19953 N N . LEU A 1 51 ? 6.049 0.743 2.853 1.00 0.00 51 LEU A N 15
ATOM 19954 C CA . LEU A 1 51 ? 4.992 1.716 2.560 1.00 0.00 51 LEU A CA 15
ATOM 19955 C C . LEU A 1 51 ? 4.485 2.449 3.808 1.00 0.00 51 LEU A C 15
ATOM 19956 O O . LEU A 1 51 ? 4.137 3.632 3.738 1.00 0.00 51 LEU A O 15
ATOM 19972 N N . ILE A 1 52 ? 4.403 1.759 4.947 1.00 0.00 52 ILE A N 15
ATOM 19973 C CA . ILE A 1 52 ? 3.989 2.404 6.184 1.00 0.00 52 ILE A CA 15
ATOM 19974 C C . ILE A 1 52 ? 5.037 3.449 6.588 1.00 0.00 52 ILE A C 15
ATOM 19975 O O . ILE A 1 52 ? 4.712 4.621 6.772 1.00 0.00 52 ILE A O 15
ATOM 19991 N N . LYS A 1 53 ? 6.303 3.041 6.707 1.00 0.00 53 LYS A N 15
ATOM 19992 C CA . LYS A 1 53 ? 7.386 3.939 7.098 1.00 0.00 53 LYS A CA 15
ATOM 19993 C C . LYS A 1 53 ? 7.573 5.081 6.088 1.00 0.00 53 LYS A C 15
ATOM 19994 O O . LYS A 1 53 ? 7.769 6.236 6.457 1.00 0.00 53 LYS A O 15
ATOM 20013 N N . LYS A 1 54 ? 7.471 4.758 4.802 1.00 0.00 54 LYS A N 15
ATOM 20014 C CA . LYS A 1 54 ? 7.675 5.582 3.631 1.00 0.00 54 LYS A CA 15
ATOM 20015 C C . LYS A 1 54 ? 6.561 6.608 3.405 1.00 0.00 54 LYS A C 15
ATOM 20016 O O . LYS A 1 54 ? 6.266 6.960 2.265 1.00 0.00 54 LYS A O 15
ATOM 20035 N N . GLY A 1 55 ? 5.860 7.042 4.450 1.00 0.00 55 GLY A N 15
ATOM 20036 C CA . GLY A 1 55 ? 4.938 8.154 4.289 1.00 0.00 55 GLY A CA 15
ATOM 20037 C C . GLY A 1 55 ? 3.601 7.804 3.635 1.00 0.00 55 GLY A C 15
ATOM 20038 O O . GLY A 1 55 ? 2.876 8.740 3.304 1.00 0.00 55 GLY A O 15
ATOM 20042 N N . ALA A 1 56 ? 3.242 6.521 3.454 1.00 0.00 56 ALA A N 15
ATOM 20043 C CA . ALA A 1 56 ? 2.073 6.174 2.644 1.00 0.00 56 ALA A CA 15
ATOM 20044 C C . ALA A 1 56 ? 0.916 5.470 3.352 1.00 0.00 56 ALA A C 15
ATOM 20045 O O . ALA A 1 56 ? -0.220 5.949 3.302 1.00 0.00 56 ALA A O 15
ATOM 20052 N N . LEU A 1 57 ? 1.166 4.315 3.969 1.00 0.00 57 LEU A N 15
ATOM 20053 C CA . LEU A 1 57 ? 0.083 3.474 4.475 1.00 0.00 57 LEU A CA 15
ATOM 20054 C C . LEU A 1 57 ? -0.017 3.484 5.998 1.00 0.00 57 LEU A C 15
ATOM 20055 O O . LEU A 1 57 ? 0.932 3.795 6.712 1.00 0.00 57 LEU A O 15
ATOM 20071 N N . ASN A 1 58 ? -1.220 3.168 6.472 1.00 0.00 58 ASN A N 15
ATOM 20072 C CA . ASN A 1 58 ? -1.630 3.063 7.860 1.00 0.00 58 ASN A CA 15
ATOM 20073 C C . ASN A 1 58 ? -2.564 1.854 7.907 1.00 0.00 58 ASN A C 15
ATOM 20074 O O . ASN A 1 58 ? -3.053 1.467 6.845 1.00 0.00 58 ASN A O 15
ATOM 20085 N N . HIS A 1 59 ? -2.753 1.193 9.052 1.00 0.00 59 HIS A N 15
ATOM 20086 C CA . HIS A 1 59 ? -3.612 0.013 9.114 1.00 0.00 59 HIS A CA 15
ATOM 20087 C C . HIS A 1 59 ? -4.549 0.027 10.319 1.00 0.00 59 HIS A C 15
ATOM 20088 O O . HIS A 1 59 ? -4.299 0.730 11.296 1.00 0.00 59 HIS A O 15
ATOM 20102 N N . HIS A 1 60 ? -5.635 -0.745 10.217 1.00 0.00 60 HIS A N 15
ATOM 20103 C CA . HIS A 1 60 ? -6.645 -0.925 11.253 1.00 0.00 60 HIS A CA 15
ATOM 20104 C C . HIS A 1 60 ? -6.862 -2.423 11.464 1.00 0.00 60 HIS A C 15
ATOM 20105 O O . HIS A 1 60 ? -6.820 -3.188 10.503 1.00 0.00 60 HIS A O 15
ATOM 20119 N N . LYS A 1 61 ? -7.122 -2.844 12.704 1.00 0.00 61 LYS A N 15
ATOM 20120 C CA . LYS A 1 61 ? -7.343 -4.239 13.052 1.00 0.00 61 LYS A CA 15
ATOM 20121 C C . LYS A 1 61 ? -8.806 -4.606 12.799 1.00 0.00 61 LYS A C 15
ATOM 20122 O O . LYS A 1 61 ? -9.644 -4.487 13.694 1.00 0.00 61 LYS A O 15
ATOM 20141 N N . GLU A 1 62 ? -9.124 -5.111 11.602 1.00 0.00 62 GLU A N 15
ATOM 20142 C CA . GLU A 1 62 ? -10.498 -5.504 11.311 1.00 0.00 62 GLU A CA 15
ATOM 20143 C C . GLU A 1 62 ? -10.702 -6.948 11.773 1.00 0.00 62 GLU A C 15
ATOM 20144 O O . GLU A 1 62 ? -10.825 -7.854 10.951 1.00 0.00 62 GLU A O 15
ATOM 20156 N N . GLY A 1 63 ? -10.840 -7.128 13.089 1.00 0.00 63 GLY A N 15
ATOM 20157 C CA . GLY A 1 63 ? -11.106 -8.399 13.761 1.00 0.00 63 GLY A CA 15
ATOM 20158 C C . GLY A 1 63 ? -10.194 -9.565 13.350 1.00 0.00 63 GLY A C 15
ATOM 20159 O O . GLY A 1 63 ? -9.317 -9.964 14.111 1.00 0.00 63 GLY A O 15
ATOM 20163 N N . ARG A 1 64 ? -10.441 -10.130 12.167 1.00 0.00 64 ARG A N 15
ATOM 20164 C CA . ARG A 1 64 ? -9.739 -11.261 11.578 1.00 0.00 64 ARG A CA 15
ATOM 20165 C C . ARG A 1 64 ? -8.230 -11.011 11.543 1.00 0.00 64 ARG A C 15
ATOM 20166 O O . ARG A 1 64 ? -7.456 -11.733 12.166 1.00 0.00 64 ARG A O 15
ATOM 20187 N N . VAL A 1 65 ? -7.826 -10.002 10.769 1.00 0.00 65 VAL A N 15
ATOM 20188 C CA . VAL A 1 65 ? -6.458 -9.558 10.585 1.00 0.00 65 VAL A CA 15
ATOM 20189 C C . VAL A 1 65 ? -6.547 -8.058 10.323 1.00 0.00 65 VAL A C 15
ATOM 20190 O O . VAL A 1 65 ? -7.647 -7.531 10.135 1.00 0.00 65 VAL A O 15
ATOM 20203 N N . PHE A 1 66 ? -5.411 -7.360 10.299 1.00 0.00 66 PHE A N 15
ATOM 20204 C CA . PHE A 1 66 ? -5.427 -5.936 10.021 1.00 0.00 66 PHE A CA 15
ATOM 20205 C C . PHE A 1 66 ? -5.482 -5.665 8.518 1.00 0.00 66 PHE A C 15
ATOM 20206 O O . PHE A 1 66 ? -5.057 -6.489 7.700 1.00 0.00 66 PHE A O 15
ATOM 20223 N N . VAL A 1 67 ? -6.088 -4.527 8.175 1.00 0.00 67 VAL A N 15
ATOM 20224 C CA . VAL A 1 67 ? -6.347 -4.035 6.852 1.00 0.00 67 VAL A CA 15
ATOM 20225 C C . VAL A 1 67 ? -5.623 -2.714 6.656 1.00 0.00 67 VAL A C 15
ATOM 20226 O O . VAL A 1 67 ? -5.581 -1.903 7.582 1.00 0.00 67 VAL A O 15
ATOM 20239 N N . TYR A 1 68 ? -5.059 -2.500 5.467 1.00 0.00 68 TYR A N 15
ATOM 20240 C CA . TYR A 1 68 ? -4.245 -1.330 5.184 1.00 0.00 68 TYR A CA 15
ATOM 20241 C C . TYR A 1 68 ? -5.103 -0.262 4.521 1.00 0.00 68 TYR A C 15
ATOM 20242 O O . TYR A 1 68 ? -5.717 -0.492 3.479 1.00 0.00 68 TYR A O 15
ATOM 20260 N N . THR A 1 69 ? -5.152 0.897 5.168 1.00 0.00 69 THR A N 15
ATOM 20261 C CA . THR A 1 69 ? -5.860 2.090 4.767 1.00 0.00 69 THR A CA 15
ATOM 20262 C C . THR A 1 69 ? -4.822 3.065 4.199 1.00 0.00 69 THR A C 15
ATOM 20263 O O . THR A 1 69 ? -3.959 3.516 4.959 1.00 0.00 69 THR A O 15
ATOM 20274 N N . PRO A 1 70 ? -4.849 3.373 2.892 1.00 0.00 70 PRO A N 15
ATOM 20275 C CA . PRO A 1 70 ? -3.960 4.364 2.305 1.00 0.00 70 PRO A CA 15
ATOM 20276 C C . PRO A 1 70 ? -4.131 5.687 3.069 1.00 0.00 70 PRO A C 15
ATOM 20277 O O . PRO A 1 70 ? -5.243 6.203 3.137 1.00 0.00 70 PRO A O 15
ATOM 20288 N N . ASN A 1 71 ? -3.061 6.233 3.663 1.00 0.00 71 ASN A N 15
ATOM 20289 C CA . ASN A 1 71 ? -3.146 7.445 4.487 1.00 0.00 71 ASN A CA 15
ATOM 20290 C C . ASN A 1 71 ? -2.937 8.724 3.660 1.00 0.00 71 ASN A C 15
ATOM 20291 O O . ASN A 1 71 ? -2.879 9.826 4.202 1.00 0.00 71 ASN A O 15
ATOM 20302 N N . ILE A 1 72 ? -2.802 8.570 2.346 1.00 0.00 72 ILE A N 15
ATOM 20303 C CA . ILE A 1 72 ? -2.566 9.620 1.365 1.00 0.00 72 ILE A CA 15
ATOM 20304 C C . ILE A 1 72 ? -3.791 9.782 0.468 1.00 0.00 72 ILE A C 15
ATOM 20305 O O . ILE A 1 72 ? -4.491 8.810 0.188 1.00 0.00 72 ILE A O 15
ATOM 20321 N N . ASP A 1 73 ? -4.043 11.009 0.008 1.00 0.00 73 ASP A N 15
ATOM 20322 C CA . ASP A 1 73 ? -5.142 11.339 -0.876 1.00 0.00 73 ASP A CA 15
ATOM 20323 C C . ASP A 1 73 ? -4.768 12.584 -1.676 1.00 0.00 73 ASP A C 15
ATOM 20324 O O . ASP A 1 73 ? -3.857 13.317 -1.290 1.00 0.00 73 ASP A O 15
ATOM 20333 N N . GLU A 1 74 ? -5.488 12.810 -2.774 1.00 0.00 74 GLU A N 15
ATOM 20334 C CA . GLU A 1 74 ? -5.335 13.924 -3.696 1.00 0.00 74 GLU A CA 15
ATOM 20335 C C . GLU A 1 74 ? -3.915 14.018 -4.268 1.00 0.00 74 GLU A C 15
ATOM 20336 O O . GLU A 1 74 ? -3.641 13.545 -5.369 1.00 0.00 74 GLU A O 15
ATOM 20348 N N . SER A 1 75 ? -2.985 14.612 -3.526 1.00 0.00 75 SER A N 15
ATOM 20349 C CA . SER A 1 75 ? -1.618 14.795 -3.985 1.00 0.00 75 SER A CA 15
ATOM 20350 C C . SER A 1 75 ? -0.769 13.571 -3.645 1.00 0.00 75 SER A C 15
ATOM 20351 O O . SER A 1 75 ? 0.312 13.692 -3.067 1.00 0.00 75 SER A O 15
ATOM 20359 N N . ASP A 1 76 ? -1.281 12.388 -3.998 1.00 0.00 76 ASP A N 15
ATOM 20360 C CA . ASP A 1 76 ? -0.585 11.123 -3.831 1.00 0.00 76 ASP A CA 15
ATOM 20361 C C . ASP A 1 76 ? 0.326 10.927 -5.048 1.00 0.00 76 ASP A C 15
ATOM 20362 O O . ASP A 1 76 ? 0.691 11.906 -5.697 1.00 0.00 76 ASP A O 15
ATOM 20371 N N . TYR A 1 77 ? 0.702 9.687 -5.384 1.00 0.00 77 TYR A N 15
ATOM 20372 C CA . TYR A 1 77 ? 1.540 9.465 -6.558 1.00 0.00 77 TYR A CA 15
ATOM 20373 C C . TYR A 1 77 ? 0.818 9.954 -7.814 1.00 0.00 77 TYR A C 15
ATOM 20374 O O . TYR A 1 77 ? 1.428 10.567 -8.688 1.00 0.00 77 TYR A O 15
ATOM 20392 N N . ILE A 1 78 ? -0.495 9.713 -7.892 1.00 0.00 78 ILE A N 15
ATOM 20393 C CA . ILE A 1 78 ? -1.310 10.313 -8.932 1.00 0.00 78 ILE A CA 15
ATOM 20394 C C . ILE A 1 78 ? -1.573 11.698 -8.339 1.00 0.00 78 ILE A C 15
ATOM 20395 O O . ILE A 1 78 ? -2.502 11.888 -7.558 1.00 0.00 78 ILE A O 15
ATOM 20411 N N . GLU A 1 79 ? -0.724 12.661 -8.693 1.00 0.00 79 GLU A N 15
ATOM 20412 C CA . GLU A 1 79 ? -0.730 13.967 -8.060 1.00 0.00 79 GLU A CA 15
ATOM 20413 C C . GLU A 1 79 ? -1.844 14.873 -8.586 1.00 0.00 79 GLU A C 15
ATOM 20414 O O . GLU A 1 79 ? -1.670 15.499 -9.630 1.00 0.00 79 GLU A O 15
ATOM 20426 N N . VAL A 1 80 ? -2.964 14.978 -7.863 1.00 0.00 80 VAL A N 15
ATOM 20427 C CA . VAL A 1 80 ? -4.017 15.930 -8.165 1.00 0.00 80 VAL A CA 15
ATOM 20428 C C . VAL A 1 80 ? -4.101 16.940 -7.014 1.00 0.00 80 VAL A C 15
ATOM 20429 O O . VAL A 1 80 ? -3.769 16.626 -5.868 1.00 0.00 80 VAL A O 15
ATOM 20442 N N . LYS A 1 81 ? -4.489 18.175 -7.335 1.00 0.00 81 LYS A N 15
ATOM 20443 C CA . LYS A 1 81 ? -4.620 19.285 -6.406 1.00 0.00 81 LYS A CA 15
ATOM 20444 C C . LYS A 1 81 ? -5.469 20.349 -7.109 1.00 0.00 81 LYS A C 15
ATOM 20445 O O . LYS A 1 81 ? -5.766 20.216 -8.298 1.00 0.00 81 LYS A O 15
ATOM 20464 N N . SER A 1 82 ? -5.897 21.373 -6.376 1.00 0.00 82 SER A N 15
ATOM 20465 C CA . SER A 1 82 ? -6.619 22.544 -6.825 1.00 0.00 82 SER A CA 15
ATOM 20466 C C . SER A 1 82 ? -6.364 23.596 -5.742 1.00 0.00 82 SER A C 15
ATOM 20467 O O . SER A 1 82 ? -5.586 23.261 -4.813 1.00 0.00 82 SER A O 15
ATOM 20476 N N . MET A 1 1 ? 8.452 8.980 7.624 1.00 0.00 1 MET A N 16
ATOM 20477 C CA . MET A 1 1 ? 7.408 9.995 7.839 1.00 0.00 1 MET A CA 16
ATOM 20478 C C . MET A 1 1 ? 6.856 10.417 6.481 1.00 0.00 1 MET A C 16
ATOM 20479 O O . MET A 1 1 ? 7.338 9.900 5.475 1.00 0.00 1 MET A O 16
ATOM 20495 N N . LYS A 1 2 ? 5.875 11.324 6.442 1.00 0.00 2 LYS A N 16
ATOM 20496 C CA . LYS A 1 2 ? 5.308 11.770 5.180 1.00 0.00 2 LYS A CA 16
ATOM 20497 C C . LYS A 1 2 ? 6.392 12.380 4.289 1.00 0.00 2 LYS A C 16
ATOM 20498 O O . LYS A 1 2 ? 7.050 13.345 4.672 1.00 0.00 2 LYS A O 16
ATOM 20517 N N . LYS A 1 3 ? 6.556 11.803 3.102 1.00 0.00 3 LYS A N 16
ATOM 20518 C CA . LYS A 1 3 ? 7.449 12.246 2.048 1.00 0.00 3 LYS A CA 16
ATOM 20519 C C . LYS A 1 3 ? 6.720 11.872 0.760 1.00 0.00 3 LYS A C 16
ATOM 20520 O O . LYS A 1 3 ? 5.858 10.997 0.806 1.00 0.00 3 LYS A O 16
ATOM 20539 N N . ILE A 1 4 ? 7.017 12.530 -0.367 1.00 0.00 4 ILE A N 16
ATOM 20540 C CA . ILE A 1 4 ? 6.424 12.183 -1.658 1.00 0.00 4 ILE A CA 16
ATOM 20541 C C . ILE A 1 4 ? 6.708 10.686 -1.842 1.00 0.00 4 ILE A C 16
ATOM 20542 O O . ILE A 1 4 ? 7.884 10.333 -1.941 1.00 0.00 4 ILE A O 16
ATOM 20558 N N . PRO A 1 5 ? 5.701 9.794 -1.830 1.00 0.00 5 PRO A N 16
ATOM 20559 C CA . PRO A 1 5 ? 5.966 8.368 -1.846 1.00 0.00 5 PRO A CA 16
ATOM 20560 C C . PRO A 1 5 ? 6.787 7.919 -3.060 1.00 0.00 5 PRO A C 16
ATOM 20561 O O . PRO A 1 5 ? 6.317 7.949 -4.197 1.00 0.00 5 PRO A O 16
ATOM 20572 N N . GLN A 1 6 ? 8.004 7.431 -2.796 1.00 0.00 6 GLN A N 16
ATOM 20573 C CA . GLN A 1 6 ? 8.941 6.950 -3.803 1.00 0.00 6 GLN A CA 16
ATOM 20574 C C . GLN A 1 6 ? 8.549 5.515 -4.151 1.00 0.00 6 GLN A C 16
ATOM 20575 O O . GLN A 1 6 ? 9.243 4.556 -3.822 1.00 0.00 6 GLN A O 16
ATOM 20589 N N . ILE A 1 7 ? 7.377 5.390 -4.765 1.00 0.00 7 ILE A N 16
ATOM 20590 C CA . ILE A 1 7 ? 6.719 4.132 -5.062 1.00 0.00 7 ILE A CA 16
ATOM 20591 C C . ILE A 1 7 ? 7.134 3.585 -6.431 1.00 0.00 7 ILE A C 16
ATOM 20592 O O . ILE A 1 7 ? 6.894 4.207 -7.463 1.00 0.00 7 ILE A O 16
ATOM 20608 N N . SER A 1 8 ? 7.761 2.405 -6.438 1.00 0.00 8 SER A N 16
ATOM 20609 C CA . SER A 1 8 ? 8.129 1.708 -7.664 1.00 0.00 8 SER A CA 16
ATOM 20610 C C . SER A 1 8 ? 6.869 1.096 -8.287 1.00 0.00 8 SER A C 16
ATOM 20611 O O . SER A 1 8 ? 5.849 0.979 -7.613 1.00 0.00 8 SER A O 16
ATOM 20619 N N . ASP A 1 9 ? 6.929 0.665 -9.552 1.00 0.00 9 ASP A N 16
ATOM 20620 C CA . ASP A 1 9 ? 5.785 0.063 -10.238 1.00 0.00 9 ASP A CA 16
ATOM 20621 C C . ASP A 1 9 ? 5.148 -1.068 -9.419 1.00 0.00 9 ASP A C 16
ATOM 20622 O O . ASP A 1 9 ? 3.931 -1.127 -9.262 1.00 0.00 9 ASP A O 16
ATOM 20631 N N . ALA A 1 10 ? 5.978 -1.967 -8.885 1.00 0.00 10 ALA A N 16
ATOM 20632 C CA . ALA A 1 10 ? 5.502 -3.086 -8.085 1.00 0.00 10 ALA A CA 16
ATOM 20633 C C . ALA A 1 10 ? 4.653 -2.592 -6.910 1.00 0.00 10 ALA A C 16
ATOM 20634 O O . ALA A 1 10 ? 3.580 -3.125 -6.642 1.00 0.00 10 ALA A O 16
ATOM 20641 N N . GLU A 1 11 ? 5.123 -1.553 -6.219 1.00 0.00 11 GLU A N 16
ATOM 20642 C CA . GLU A 1 11 ? 4.375 -0.951 -5.127 1.00 0.00 11 GLU A CA 16
ATOM 20643 C C . GLU A 1 11 ? 3.122 -0.257 -5.685 1.00 0.00 11 GLU A C 16
ATOM 20644 O O . GLU A 1 11 ? 2.043 -0.342 -5.103 1.00 0.00 11 GLU A O 16
ATOM 20656 N N . LEU A 1 12 ? 3.255 0.433 -6.822 1.00 0.00 12 LEU A N 16
ATOM 20657 C CA . LEU A 1 12 ? 2.157 1.141 -7.465 1.00 0.00 12 LEU A CA 16
ATOM 20658 C C . LEU A 1 12 ? 0.971 0.201 -7.681 1.00 0.00 12 LEU A C 16
ATOM 20659 O O . LEU A 1 12 ? -0.169 0.609 -7.491 1.00 0.00 12 LEU A O 16
ATOM 20675 N N . GLU A 1 13 ? 1.222 -1.058 -8.056 1.00 0.00 13 GLU A N 16
ATOM 20676 C CA . GLU A 1 13 ? 0.149 -2.035 -8.192 1.00 0.00 13 GLU A CA 16
ATOM 20677 C C . GLU A 1 13 ? -0.653 -2.161 -6.892 1.00 0.00 13 GLU A C 16
ATOM 20678 O O . GLU A 1 13 ? -1.883 -2.097 -6.907 1.00 0.00 13 GLU A O 16
ATOM 20690 N N . VAL A 1 14 ? 0.033 -2.342 -5.758 1.00 0.00 14 VAL A N 16
ATOM 20691 C CA . VAL A 1 14 ? -0.655 -2.498 -4.482 1.00 0.00 14 VAL A CA 16
ATOM 20692 C C . VAL A 1 14 ? -1.408 -1.213 -4.158 1.00 0.00 14 VAL A C 16
ATOM 20693 O O . VAL A 1 14 ? -2.554 -1.268 -3.722 1.00 0.00 14 VAL A O 16
ATOM 20706 N N . MET A 1 15 ? -0.793 -0.054 -4.404 1.00 0.00 15 MET A N 16
ATOM 20707 C CA . MET A 1 15 ? -1.466 1.213 -4.195 1.00 0.00 15 MET A CA 16
ATOM 20708 C C . MET A 1 15 ? -2.746 1.272 -5.022 1.00 0.00 15 MET A C 16
ATOM 20709 O O . MET A 1 15 ? -3.790 1.615 -4.488 1.00 0.00 15 MET A O 16
ATOM 20723 N N . LYS A 1 16 ? -2.677 0.928 -6.311 1.00 0.00 16 LYS A N 16
ATOM 20724 C CA . LYS A 1 16 ? -3.831 0.912 -7.198 1.00 0.00 16 LYS A CA 16
ATOM 20725 C C . LYS A 1 16 ? -4.919 0.015 -6.607 1.00 0.00 16 LYS A C 16
ATOM 20726 O O . LYS A 1 16 ? -6.069 0.439 -6.518 1.00 0.00 16 LYS A O 16
ATOM 20745 N N . VAL A 1 17 ? -4.573 -1.202 -6.174 1.00 0.00 17 VAL A N 16
ATOM 20746 C CA . VAL A 1 17 ? -5.540 -2.086 -5.524 1.00 0.00 17 VAL A CA 16
ATOM 20747 C C . VAL A 1 17 ? -6.164 -1.358 -4.323 1.00 0.00 17 VAL A C 16
ATOM 20748 O O . VAL A 1 17 ? -7.386 -1.282 -4.196 1.00 0.00 17 VAL A O 16
ATOM 20761 N N . ILE A 1 18 ? -5.325 -0.777 -3.463 1.00 0.00 18 ILE A N 16
ATOM 20762 C CA . ILE A 1 18 ? -5.775 -0.067 -2.273 1.00 0.00 18 ILE A CA 16
ATOM 20763 C C . ILE A 1 18 ? -6.517 1.232 -2.652 1.00 0.00 18 ILE A C 16
ATOM 20764 O O . ILE A 1 18 ? -7.256 1.771 -1.844 1.00 0.00 18 ILE A O 16
ATOM 20780 N N . TRP A 1 19 ? -6.359 1.762 -3.864 1.00 0.00 19 TRP A N 16
ATOM 20781 C CA . TRP A 1 19 ? -7.078 2.925 -4.349 1.00 0.00 19 TRP A CA 16
ATOM 20782 C C . TRP A 1 19 ? -8.433 2.507 -4.938 1.00 0.00 19 TRP A C 16
ATOM 20783 O O . TRP A 1 19 ? -9.399 3.261 -4.871 1.00 0.00 19 TRP A O 16
ATOM 20804 N N . LYS A 1 20 ? -8.501 1.307 -5.521 1.00 0.00 20 LYS A N 16
ATOM 20805 C CA . LYS A 1 20 ? -9.693 0.737 -6.137 1.00 0.00 20 LYS A CA 16
ATOM 20806 C C . LYS A 1 20 ? -10.709 0.244 -5.093 1.00 0.00 20 LYS A C 16
ATOM 20807 O O . LYS A 1 20 ? -11.902 0.166 -5.380 1.00 0.00 20 LYS A O 16
ATOM 20826 N N . HIS A 1 21 ? -10.225 -0.143 -3.912 1.00 0.00 21 HIS A N 16
ATOM 20827 C CA . HIS A 1 21 ? -11.014 -0.704 -2.817 1.00 0.00 21 HIS A CA 16
ATOM 20828 C C . HIS A 1 21 ? -12.013 0.286 -2.173 1.00 0.00 21 HIS A C 16
ATOM 20829 O O . HIS A 1 21 ? -12.174 1.414 -2.636 1.00 0.00 21 HIS A O 16
ATOM 20843 N N . SER A 1 22 ? -12.680 -0.140 -1.086 1.00 0.00 22 SER A N 16
ATOM 20844 C CA . SER A 1 22 ? -13.460 0.735 -0.205 1.00 0.00 22 SER A CA 16
ATOM 20845 C C . SER A 1 22 ? -12.546 1.038 0.994 1.00 0.00 22 SER A C 16
ATOM 20846 O O . SER A 1 22 ? -12.222 2.181 1.308 1.00 0.00 22 SER A O 16
ATOM 20854 N N . SER A 1 23 ? -12.165 -0.022 1.706 1.00 0.00 23 SER A N 16
ATOM 20855 C CA . SER A 1 23 ? -10.916 -0.092 2.441 1.00 0.00 23 SER A CA 16
ATOM 20856 C C . SER A 1 23 ? -10.354 -1.464 2.021 1.00 0.00 23 SER A C 16
ATOM 20857 O O . SER A 1 23 ? -10.933 -2.079 1.125 1.00 0.00 23 SER A O 16
ATOM 20865 N N . ILE A 1 24 ? -9.382 -2.062 2.713 1.00 0.00 24 ILE A N 16
ATOM 20866 C CA . ILE A 1 24 ? -9.035 -3.474 2.554 1.00 0.00 24 ILE A CA 16
ATOM 20867 C C . ILE A 1 24 ? -8.355 -3.929 3.841 1.00 0.00 24 ILE A C 16
ATOM 20868 O O . ILE A 1 24 ? -7.697 -3.080 4.446 1.00 0.00 24 ILE A O 16
ATOM 20884 N N . ASN A 1 25 ? -8.432 -5.206 4.237 1.00 0.00 25 ASN A N 16
ATOM 20885 C CA . ASN A 1 25 ? -7.647 -5.717 5.367 1.00 0.00 25 ASN A CA 16
ATOM 20886 C C . ASN A 1 25 ? -6.463 -6.536 4.862 1.00 0.00 25 ASN A C 16
ATOM 20887 O O . ASN A 1 25 ? -6.445 -6.943 3.705 1.00 0.00 25 ASN A O 16
ATOM 20898 N N . THR A 1 26 ? -5.482 -6.803 5.727 1.00 0.00 26 THR A N 16
ATOM 20899 C CA . THR A 1 26 ? -4.279 -7.546 5.356 1.00 0.00 26 THR A CA 16
ATOM 20900 C C . THR A 1 26 ? -4.569 -8.901 4.701 1.00 0.00 26 THR A C 16
ATOM 20901 O O . THR A 1 26 ? -3.883 -9.281 3.756 1.00 0.00 26 THR A O 16
ATOM 20912 N N . ASN A 1 27 ? -5.566 -9.648 5.181 1.00 0.00 27 ASN A N 16
ATOM 20913 C CA . ASN A 1 27 ? -5.872 -10.952 4.600 1.00 0.00 27 ASN A CA 16
ATOM 20914 C C . ASN A 1 27 ? -6.287 -10.769 3.143 1.00 0.00 27 ASN A C 16
ATOM 20915 O O . ASN A 1 27 ? -5.808 -11.486 2.266 1.00 0.00 27 ASN A O 16
ATOM 20926 N N . GLU A 1 28 ? -7.195 -9.822 2.912 1.00 0.00 28 GLU A N 16
ATOM 20927 C CA . GLU A 1 28 ? -7.714 -9.490 1.598 1.00 0.00 28 GLU A CA 16
ATOM 20928 C C . GLU A 1 28 ? -6.595 -8.959 0.698 1.00 0.00 28 GLU A C 16
ATOM 20929 O O . GLU A 1 28 ? -6.460 -9.391 -0.443 1.00 0.00 28 GLU A O 16
ATOM 20941 N N . VAL A 1 29 ? -5.798 -8.015 1.205 1.00 0.00 29 VAL A N 16
ATOM 20942 C CA . VAL A 1 29 ? -4.720 -7.391 0.450 1.00 0.00 29 VAL A CA 16
ATOM 20943 C C . VAL A 1 29 ? -3.700 -8.449 0.026 1.00 0.00 29 VAL A C 16
ATOM 20944 O O . VAL A 1 29 ? -3.338 -8.523 -1.148 1.00 0.00 29 VAL A O 16
ATOM 20957 N N . ILE A 1 30 ? -3.263 -9.293 0.970 1.00 0.00 30 ILE A N 16
ATOM 20958 C CA . ILE A 1 30 ? -2.300 -10.338 0.674 1.00 0.00 30 ILE A CA 16
ATOM 20959 C C . ILE A 1 30 ? -2.912 -11.304 -0.333 1.00 0.00 30 ILE A C 16
ATOM 20960 O O . ILE A 1 30 ? -2.255 -11.621 -1.320 1.00 0.00 30 ILE A O 16
ATOM 20976 N N . LYS A 1 31 ? -4.154 -11.753 -0.120 1.00 0.00 31 LYS A N 16
ATOM 20977 C CA . LYS A 1 31 ? -4.825 -12.638 -1.063 1.00 0.00 31 LYS A CA 16
ATOM 20978 C C . LYS A 1 31 ? -4.794 -12.030 -2.472 1.00 0.00 31 LYS A C 16
ATOM 20979 O O . LYS A 1 31 ? -4.285 -12.651 -3.408 1.00 0.00 31 LYS A O 16
ATOM 20998 N N . GLU A 1 32 ? -5.319 -10.807 -2.608 1.00 0.00 32 GLU A N 16
ATOM 20999 C CA . GLU A 1 32 ? -5.404 -10.091 -3.868 1.00 0.00 32 GLU A CA 16
ATOM 21000 C C . GLU A 1 32 ? -4.040 -10.019 -4.554 1.00 0.00 32 GLU A C 16
ATOM 21001 O O . GLU A 1 32 ? -3.877 -10.494 -5.681 1.00 0.00 32 GLU A O 16
ATOM 21013 N N . LEU A 1 33 ? -3.055 -9.412 -3.886 1.00 0.00 33 LEU A N 16
ATOM 21014 C CA . LEU A 1 33 ? -1.750 -9.237 -4.500 1.00 0.00 33 LEU A CA 16
ATOM 21015 C C . LEU A 1 33 ? -1.071 -10.574 -4.778 1.00 0.00 33 LEU A C 16
ATOM 21016 O O . LEU A 1 33 ? -0.502 -10.726 -5.851 1.00 0.00 33 LEU A O 16
ATOM 21032 N N . SER A 1 34 ? -1.147 -11.553 -3.873 1.00 0.00 34 SER A N 16
ATOM 21033 C CA . SER A 1 34 ? -0.536 -12.857 -4.115 1.00 0.00 34 SER A CA 16
ATOM 21034 C C . SER A 1 34 ? -1.116 -13.502 -5.377 1.00 0.00 34 SER A C 16
ATOM 21035 O O . SER A 1 34 ? -0.388 -14.115 -6.152 1.00 0.00 34 SER A O 16
ATOM 21043 N N . LYS A 1 35 ? -2.434 -13.394 -5.577 1.00 0.00 35 LYS A N 16
ATOM 21044 C CA . LYS A 1 35 ? -3.062 -13.951 -6.766 1.00 0.00 35 LYS A CA 16
ATOM 21045 C C . LYS A 1 35 ? -2.659 -13.173 -8.021 1.00 0.00 35 LYS A C 16
ATOM 21046 O O . LYS A 1 35 ? -2.333 -13.777 -9.041 1.00 0.00 35 LYS A O 16
ATOM 21065 N N . THR A 1 36 ? -2.695 -11.840 -7.967 1.00 0.00 36 THR A N 16
ATOM 21066 C CA . THR A 1 36 ? -2.420 -11.018 -9.142 1.00 0.00 36 THR A CA 16
ATOM 21067 C C . THR A 1 36 ? -0.927 -10.886 -9.471 1.00 0.00 36 THR A C 16
ATOM 21068 O O . THR A 1 36 ? -0.583 -10.544 -10.603 1.00 0.00 36 THR A O 16
ATOM 21079 N N . SER A 1 37 ? -0.020 -11.079 -8.511 1.00 0.00 37 SER A N 16
ATOM 21080 C CA . SER A 1 37 ? 1.418 -11.003 -8.730 1.00 0.00 37 SER A CA 16
ATOM 21081 C C . SER A 1 37 ? 2.143 -11.992 -7.817 1.00 0.00 37 SER A C 16
ATOM 21082 O O . SER A 1 37 ? 1.819 -12.108 -6.638 1.00 0.00 37 SER A O 16
ATOM 21090 N N . THR A 1 38 ? 3.152 -12.690 -8.342 1.00 0.00 38 THR A N 16
ATOM 21091 C CA . THR A 1 38 ? 3.909 -13.689 -7.606 1.00 0.00 38 THR A CA 16
ATOM 21092 C C . THR A 1 38 ? 4.848 -13.025 -6.593 1.00 0.00 38 THR A C 16
ATOM 21093 O O . THR A 1 38 ? 6.062 -13.006 -6.797 1.00 0.00 38 THR A O 16
ATOM 21104 N N . TRP A 1 39 ? 4.281 -12.466 -5.524 1.00 0.00 39 TRP A N 16
ATOM 21105 C CA . TRP A 1 39 ? 4.968 -11.822 -4.422 1.00 0.00 39 TRP A CA 16
ATOM 21106 C C . TRP A 1 39 ? 4.569 -12.557 -3.146 1.00 0.00 39 TRP A C 16
ATOM 21107 O O . TRP A 1 39 ? 3.416 -12.962 -3.007 1.00 0.00 39 TRP A O 16
ATOM 21128 N N . SER A 1 40 ? 5.512 -12.764 -2.224 1.00 0.00 40 SER A N 16
ATOM 21129 C CA . SER A 1 40 ? 5.218 -13.494 -1.001 1.00 0.00 40 SER A CA 16
ATOM 21130 C C . SER A 1 40 ? 4.433 -12.610 -0.026 1.00 0.00 40 SER A C 16
ATOM 21131 O O . SER A 1 40 ? 4.460 -11.383 -0.158 1.00 0.00 40 SER A O 16
ATOM 21139 N N . PRO A 1 41 ? 3.771 -13.200 0.984 1.00 0.00 41 PRO A N 16
ATOM 21140 C CA . PRO A 1 41 ? 3.144 -12.438 2.051 1.00 0.00 41 PRO A CA 16
ATOM 21141 C C . PRO A 1 41 ? 4.146 -11.438 2.630 1.00 0.00 41 PRO A C 16
ATOM 21142 O O . PRO A 1 41 ? 3.815 -10.274 2.825 1.00 0.00 41 PRO A O 16
ATOM 21153 N N . LYS A 1 42 ? 5.388 -11.882 2.860 1.00 0.00 42 LYS A N 16
ATOM 21154 C CA . LYS A 1 42 ? 6.449 -11.027 3.369 1.00 0.00 42 LYS A CA 16
ATOM 21155 C C . LYS A 1 42 ? 6.730 -9.880 2.393 1.00 0.00 42 LYS A C 16
ATOM 21156 O O . LYS A 1 42 ? 6.891 -8.737 2.819 1.00 0.00 42 LYS A O 16
ATOM 21175 N N . THR A 1 43 ? 6.800 -10.166 1.088 1.00 0.00 43 THR A N 16
ATOM 21176 C CA . THR A 1 43 ? 7.010 -9.127 0.082 1.00 0.00 43 THR A CA 16
ATOM 21177 C C . THR A 1 43 ? 5.918 -8.061 0.226 1.00 0.00 43 THR A C 16
ATOM 21178 O O . THR A 1 43 ? 6.204 -6.870 0.351 1.00 0.00 43 THR A O 16
ATOM 21189 N N . ILE A 1 44 ? 4.659 -8.503 0.235 1.00 0.00 44 ILE A N 16
ATOM 21190 C CA . ILE A 1 44 ? 3.507 -7.616 0.334 1.00 0.00 44 ILE A CA 16
ATOM 21191 C C . ILE A 1 44 ? 3.582 -6.811 1.640 1.00 0.00 44 ILE A C 16
ATOM 21192 O O . ILE A 1 44 ? 3.395 -5.595 1.631 1.00 0.00 44 ILE A O 16
ATOM 21208 N N . GLN A 1 45 ? 3.896 -7.469 2.759 1.00 0.00 45 GLN A N 16
ATOM 21209 C CA . GLN A 1 45 ? 4.086 -6.809 4.045 1.00 0.00 45 GLN A CA 16
ATOM 21210 C C . GLN A 1 45 ? 5.172 -5.736 3.935 1.00 0.00 45 GLN A C 16
ATOM 21211 O O . GLN A 1 45 ? 5.001 -4.638 4.457 1.00 0.00 45 GLN A O 16
ATOM 21225 N N . THR A 1 46 ? 6.282 -6.036 3.256 1.00 0.00 46 THR A N 16
ATOM 21226 C CA . THR A 1 46 ? 7.365 -5.078 3.067 1.00 0.00 46 THR A CA 16
ATOM 21227 C C . THR A 1 46 ? 6.856 -3.860 2.285 1.00 0.00 46 THR A C 16
ATOM 21228 O O . THR A 1 46 ? 7.123 -2.722 2.671 1.00 0.00 46 THR A O 16
ATOM 21239 N N . MET A 1 47 ? 6.117 -4.087 1.192 1.00 0.00 47 MET A N 16
ATOM 21240 C CA . MET A 1 47 ? 5.545 -2.997 0.406 1.00 0.00 47 MET A CA 16
ATOM 21241 C C . MET A 1 47 ? 4.650 -2.131 1.300 1.00 0.00 47 MET A C 16
ATOM 21242 O O . MET A 1 47 ? 4.821 -0.914 1.366 1.00 0.00 47 MET A O 16
ATOM 21256 N N . LEU A 1 48 ? 3.706 -2.761 2.006 1.00 0.00 48 LEU A N 16
ATOM 21257 C CA . LEU A 1 48 ? 2.811 -2.067 2.924 1.00 0.00 48 LEU A CA 16
ATOM 21258 C C . LEU A 1 48 ? 3.617 -1.235 3.923 1.00 0.00 48 LEU A C 16
ATOM 21259 O O . LEU A 1 48 ? 3.370 -0.043 4.085 1.00 0.00 48 LEU A O 16
ATOM 21275 N N . LEU A 1 49 ? 4.581 -1.868 4.591 1.00 0.00 49 LEU A N 16
ATOM 21276 C CA . LEU A 1 49 ? 5.460 -1.227 5.557 1.00 0.00 49 LEU A CA 16
ATOM 21277 C C . LEU A 1 49 ? 6.104 0.020 4.944 1.00 0.00 49 LEU A C 16
ATOM 21278 O O . LEU A 1 49 ? 6.056 1.093 5.546 1.00 0.00 49 LEU A O 16
ATOM 21294 N N . ARG A 1 50 ? 6.697 -0.110 3.752 1.00 0.00 50 ARG A N 16
ATOM 21295 C CA . ARG A 1 50 ? 7.321 1.006 3.058 1.00 0.00 50 ARG A CA 16
ATOM 21296 C C . ARG A 1 50 ? 6.316 2.146 2.882 1.00 0.00 50 ARG A C 16
ATOM 21297 O O . ARG A 1 50 ? 6.549 3.254 3.360 1.00 0.00 50 ARG A O 16
ATOM 21318 N N . LEU A 1 51 ? 5.195 1.880 2.209 1.00 0.00 51 LEU A N 16
ATOM 21319 C CA . LEU A 1 51 ? 4.117 2.825 2.003 1.00 0.00 51 LEU A CA 16
ATOM 21320 C C . LEU A 1 51 ? 3.688 3.501 3.305 1.00 0.00 51 LEU A C 16
ATOM 21321 O O . LEU A 1 51 ? 3.513 4.718 3.331 1.00 0.00 51 LEU A O 16
ATOM 21337 N N . ILE A 1 52 ? 3.525 2.743 4.388 1.00 0.00 52 ILE A N 16
ATOM 21338 C CA . ILE A 1 52 ? 3.166 3.313 5.678 1.00 0.00 52 ILE A CA 16
ATOM 21339 C C . ILE A 1 52 ? 4.260 4.292 6.116 1.00 0.00 52 ILE A C 16
ATOM 21340 O O . ILE A 1 52 ? 3.969 5.458 6.374 1.00 0.00 52 ILE A O 16
ATOM 21356 N N . LYS A 1 53 ? 5.521 3.848 6.164 1.00 0.00 53 LYS A N 16
ATOM 21357 C CA . LYS A 1 53 ? 6.630 4.704 6.576 1.00 0.00 53 LYS A CA 16
ATOM 21358 C C . LYS A 1 53 ? 6.742 5.969 5.717 1.00 0.00 53 LYS A C 16
ATOM 21359 O O . LYS A 1 53 ? 7.070 7.032 6.246 1.00 0.00 53 LYS A O 16
ATOM 21378 N N . LYS A 1 54 ? 6.480 5.871 4.411 1.00 0.00 54 LYS A N 16
ATOM 21379 C CA . LYS A 1 54 ? 6.503 6.987 3.481 1.00 0.00 54 LYS A CA 16
ATOM 21380 C C . LYS A 1 54 ? 5.301 7.926 3.674 1.00 0.00 54 LYS A C 16
ATOM 21381 O O . LYS A 1 54 ? 5.295 9.029 3.130 1.00 0.00 54 LYS A O 16
ATOM 21400 N N . GLY A 1 55 ? 4.278 7.500 4.425 1.00 0.00 55 GLY A N 16
ATOM 21401 C CA . GLY A 1 55 ? 3.059 8.270 4.623 1.00 0.00 55 GLY A CA 16
ATOM 21402 C C . GLY A 1 55 ? 2.165 8.201 3.385 1.00 0.00 55 GLY A C 16
ATOM 21403 O O . GLY A 1 55 ? 1.419 9.137 3.103 1.00 0.00 55 GLY A O 16
ATOM 21407 N N . ALA A 1 56 ? 2.242 7.094 2.643 1.00 0.00 56 ALA A N 16
ATOM 21408 C CA . ALA A 1 56 ? 1.462 6.855 1.439 1.00 0.00 56 ALA A CA 16
ATOM 21409 C C . ALA A 1 56 ? 0.073 6.322 1.797 1.00 0.00 56 ALA A C 16
ATOM 21410 O O . ALA A 1 56 ? -0.930 6.705 1.196 1.00 0.00 56 ALA A O 16
ATOM 21417 N N . LEU A 1 57 ? 0.015 5.419 2.777 1.00 0.00 57 LEU A N 16
ATOM 21418 C CA . LEU A 1 57 ? -1.219 4.806 3.237 1.00 0.00 57 LEU A CA 16
ATOM 21419 C C . LEU A 1 57 ? -1.261 4.865 4.760 1.00 0.00 57 LEU A C 16
ATOM 21420 O O . LEU A 1 57 ? -0.265 4.554 5.411 1.00 0.00 57 LEU A O 16
ATOM 21436 N N . ASN A 1 58 ? -2.397 5.281 5.318 1.00 0.00 58 ASN A N 16
ATOM 21437 C CA . ASN A 1 58 ? -2.646 5.248 6.752 1.00 0.00 58 ASN A CA 16
ATOM 21438 C C . ASN A 1 58 ? -3.293 3.890 7.025 1.00 0.00 58 ASN A C 16
ATOM 21439 O O . ASN A 1 58 ? -3.879 3.321 6.103 1.00 0.00 58 ASN A O 16
ATOM 21450 N N . HIS A 1 59 ? -3.189 3.339 8.237 1.00 0.00 59 HIS A N 16
ATOM 21451 C CA . HIS A 1 59 ? -3.826 2.066 8.552 1.00 0.00 59 HIS A CA 16
ATOM 21452 C C . HIS A 1 59 ? -4.527 2.110 9.905 1.00 0.00 59 HIS A C 16
ATOM 21453 O O . HIS A 1 59 ? -4.221 2.966 10.735 1.00 0.00 59 HIS A O 16
ATOM 21467 N N . HIS A 1 60 ? -5.483 1.198 10.097 1.00 0.00 60 HIS A N 16
ATOM 21468 C CA . HIS A 1 60 ? -6.229 1.003 11.331 1.00 0.00 60 HIS A CA 16
ATOM 21469 C C . HIS A 1 60 ? -5.996 -0.433 11.801 1.00 0.00 60 HIS A C 16
ATOM 21470 O O . HIS A 1 60 ? -6.013 -1.365 10.996 1.00 0.00 60 HIS A O 16
ATOM 21484 N N . LYS A 1 61 ? -5.772 -0.613 13.103 1.00 0.00 61 LYS A N 16
ATOM 21485 C CA . LYS A 1 61 ? -5.504 -1.913 13.693 1.00 0.00 61 LYS A CA 16
ATOM 21486 C C . LYS A 1 61 ? -6.808 -2.604 14.104 1.00 0.00 61 LYS A C 16
ATOM 21487 O O . LYS A 1 61 ? -7.304 -2.401 15.210 1.00 0.00 61 LYS A O 16
ATOM 21506 N N . GLU A 1 62 ? -7.354 -3.428 13.208 1.00 0.00 62 GLU A N 16
ATOM 21507 C CA . GLU A 1 62 ? -8.509 -4.276 13.467 1.00 0.00 62 GLU A CA 16
ATOM 21508 C C . GLU A 1 62 ? -7.964 -5.577 14.070 1.00 0.00 62 GLU A C 16
ATOM 21509 O O . GLU A 1 62 ? -6.913 -6.061 13.651 1.00 0.00 62 GLU A O 16
ATOM 21521 N N . GLY A 1 63 ? -8.641 -6.109 15.093 1.00 0.00 63 GLY A N 16
ATOM 21522 C CA . GLY A 1 63 ? -8.227 -7.284 15.855 1.00 0.00 63 GLY A CA 16
ATOM 21523 C C . GLY A 1 63 ? -8.243 -8.620 15.099 1.00 0.00 63 GLY A C 16
ATOM 21524 O O . GLY A 1 63 ? -8.886 -9.568 15.542 1.00 0.00 63 GLY A O 16
ATOM 21528 N N . ARG A 1 64 ? -7.503 -8.706 13.993 1.00 0.00 64 ARG A N 16
ATOM 21529 C CA . ARG A 1 64 ? -7.271 -9.903 13.193 1.00 0.00 64 ARG A CA 16
ATOM 21530 C C . ARG A 1 64 ? -6.208 -9.557 12.154 1.00 0.00 64 ARG A C 16
ATOM 21531 O O . ARG A 1 64 ? -5.151 -10.180 12.112 1.00 0.00 64 ARG A O 16
ATOM 21552 N N . VAL A 1 65 ? -6.495 -8.551 11.325 1.00 0.00 65 VAL A N 16
ATOM 21553 C CA . VAL A 1 65 ? -5.621 -8.064 10.271 1.00 0.00 65 VAL A CA 16
ATOM 21554 C C . VAL A 1 65 ? -5.840 -6.555 10.196 1.00 0.00 65 VAL A C 16
ATOM 21555 O O . VAL A 1 65 ? -6.937 -6.093 10.491 1.00 0.00 65 VAL A O 16
ATOM 21568 N N . PHE A 1 66 ? -4.823 -5.771 9.830 1.00 0.00 66 PHE A N 16
ATOM 21569 C CA . PHE A 1 66 ? -4.948 -4.319 9.837 1.00 0.00 66 PHE A CA 16
ATOM 21570 C C . PHE A 1 66 ? -5.527 -3.828 8.510 1.00 0.00 66 PHE A C 16
ATOM 21571 O O . PHE A 1 66 ? -5.327 -4.450 7.466 1.00 0.00 66 PHE A O 16
ATOM 21588 N N . VAL A 1 67 ? -6.311 -2.748 8.581 1.00 0.00 67 VAL A N 16
ATOM 21589 C CA . VAL A 1 67 ? -7.054 -2.163 7.476 1.00 0.00 67 VAL A CA 16
ATOM 21590 C C . VAL A 1 67 ? -6.264 -1.001 6.882 1.00 0.00 67 VAL A C 16
ATOM 21591 O O . VAL A 1 67 ? -5.766 -0.181 7.648 1.00 0.00 67 VAL A O 16
ATOM 21604 N N . TYR A 1 68 ? -6.161 -0.911 5.548 1.00 0.00 68 TYR A N 16
ATOM 21605 C CA . TYR A 1 68 ? -5.398 0.139 4.865 1.00 0.00 68 TYR A CA 16
ATOM 21606 C C . TYR A 1 68 ? -6.303 1.200 4.246 1.00 0.00 68 TYR A C 16
ATOM 21607 O O . TYR A 1 68 ? -7.153 0.896 3.405 1.00 0.00 68 TYR A O 16
ATOM 21625 N N . THR A 1 69 ? -6.072 2.452 4.641 1.00 0.00 69 THR A N 16
ATOM 21626 C CA . THR A 1 69 ? -6.793 3.629 4.196 1.00 0.00 69 THR A CA 16
ATOM 21627 C C . THR A 1 69 ? -5.858 4.540 3.378 1.00 0.00 69 THR A C 16
ATOM 21628 O O . THR A 1 69 ? -4.865 5.023 3.927 1.00 0.00 69 THR A O 16
ATOM 21639 N N . PRO A 1 70 ? -6.152 4.764 2.086 1.00 0.00 70 PRO A N 16
ATOM 21640 C CA . PRO A 1 70 ? -5.426 5.648 1.187 1.00 0.00 70 PRO A CA 16
ATOM 21641 C C . PRO A 1 70 ? -5.121 7.001 1.842 1.00 0.00 70 PRO A C 16
ATOM 21642 O O . PRO A 1 70 ? -6.054 7.714 2.204 1.00 0.00 70 PRO A O 16
ATOM 21653 N N . ASN A 1 71 ? -3.840 7.361 2.012 1.00 0.00 71 ASN A N 16
ATOM 21654 C CA . ASN A 1 71 ? -3.480 8.636 2.637 1.00 0.00 71 ASN A CA 16
ATOM 21655 C C . ASN A 1 71 ? -3.438 9.746 1.594 1.00 0.00 71 ASN A C 16
ATOM 21656 O O . ASN A 1 71 ? -3.842 10.877 1.845 1.00 0.00 71 ASN A O 16
ATOM 21667 N N . ILE A 1 72 ? -2.900 9.399 0.426 1.00 0.00 72 ILE A N 16
ATOM 21668 C CA . ILE A 1 72 ? -2.719 10.272 -0.719 1.00 0.00 72 ILE A CA 16
ATOM 21669 C C . ILE A 1 72 ? -3.644 9.820 -1.853 1.00 0.00 72 ILE A C 16
ATOM 21670 O O . ILE A 1 72 ? -4.123 8.684 -1.865 1.00 0.00 72 ILE A O 16
ATOM 21686 N N . ASP A 1 73 ? -3.890 10.715 -2.812 1.00 0.00 73 ASP A N 16
ATOM 21687 C CA . ASP A 1 73 ? -4.656 10.431 -4.018 1.00 0.00 73 ASP A CA 16
ATOM 21688 C C . ASP A 1 73 ? -3.674 10.039 -5.123 1.00 0.00 73 ASP A C 16
ATOM 21689 O O . ASP A 1 73 ? -2.502 10.405 -5.055 1.00 0.00 73 ASP A O 16
ATOM 21698 N N . GLU A 1 74 ? -4.157 9.340 -6.155 1.00 0.00 74 GLU A N 16
ATOM 21699 C CA . GLU A 1 74 ? -3.367 8.936 -7.313 1.00 0.00 74 GLU A CA 16
ATOM 21700 C C . GLU A 1 74 ? -2.510 10.094 -7.835 1.00 0.00 74 GLU A C 16
ATOM 21701 O O . GLU A 1 74 ? -1.318 9.935 -8.083 1.00 0.00 74 GLU A O 16
ATOM 21713 N N . SER A 1 75 ? -3.119 11.275 -7.962 1.00 0.00 75 SER A N 16
ATOM 21714 C CA . SER A 1 75 ? -2.464 12.479 -8.462 1.00 0.00 75 SER A CA 16
ATOM 21715 C C . SER A 1 75 ? -1.209 12.874 -7.679 1.00 0.00 75 SER A C 16
ATOM 21716 O O . SER A 1 75 ? -0.380 13.611 -8.203 1.00 0.00 75 SER A O 16
ATOM 21724 N N . ASP A 1 76 ? -1.063 12.418 -6.431 1.00 0.00 76 ASP A N 16
ATOM 21725 C CA . ASP A 1 76 ? 0.118 12.709 -5.632 1.00 0.00 76 ASP A CA 16
ATOM 21726 C C . ASP A 1 76 ? 1.336 11.930 -6.137 1.00 0.00 76 ASP A C 16
ATOM 21727 O O . ASP A 1 76 ? 2.462 12.270 -5.779 1.00 0.00 76 ASP A O 16
ATOM 21736 N N . TYR A 1 77 ? 1.137 10.888 -6.955 1.00 0.00 77 TYR A N 16
ATOM 21737 C CA . TYR A 1 77 ? 2.209 10.033 -7.451 1.00 0.00 77 TYR A CA 16
ATOM 21738 C C . TYR A 1 77 ? 3.064 10.711 -8.534 1.00 0.00 77 TYR A C 16
ATOM 21739 O O . TYR A 1 77 ? 3.173 10.228 -9.659 1.00 0.00 77 TYR A O 16
ATOM 21757 N N . ILE A 1 78 ? 3.693 11.832 -8.185 1.00 0.00 78 ILE A N 16
ATOM 21758 C CA . ILE A 1 78 ? 4.644 12.552 -9.014 1.00 0.00 78 ILE A CA 16
ATOM 21759 C C . ILE A 1 78 ? 5.971 12.462 -8.258 1.00 0.00 78 ILE A C 16
ATOM 21760 O O . ILE A 1 78 ? 6.236 13.258 -7.360 1.00 0.00 78 ILE A O 16
ATOM 21776 N N . GLU A 1 79 ? 6.805 11.475 -8.597 1.00 0.00 79 GLU A N 16
ATOM 21777 C CA . GLU A 1 79 ? 8.056 11.246 -7.895 1.00 0.00 79 GLU A CA 16
ATOM 21778 C C . GLU A 1 79 ? 9.076 12.320 -8.284 1.00 0.00 79 GLU A C 16
ATOM 21779 O O . GLU A 1 79 ? 9.715 12.221 -9.329 1.00 0.00 79 GLU A O 16
ATOM 21791 N N . VAL A 1 80 ? 9.224 13.335 -7.431 1.00 0.00 80 VAL A N 16
ATOM 21792 C CA . VAL A 1 80 ? 10.153 14.440 -7.584 1.00 0.00 80 VAL A CA 16
ATOM 21793 C C . VAL A 1 80 ? 11.262 14.324 -6.536 1.00 0.00 80 VAL A C 16
ATOM 21794 O O . VAL A 1 80 ? 11.027 13.819 -5.440 1.00 0.00 80 VAL A O 16
ATOM 21807 N N . LYS A 1 81 ? 12.464 14.798 -6.881 1.00 0.00 81 LYS A N 16
ATOM 21808 C CA . LYS A 1 81 ? 13.633 14.779 -6.013 1.00 0.00 81 LYS A CA 16
ATOM 21809 C C . LYS A 1 81 ? 13.970 13.334 -5.607 1.00 0.00 81 LYS A C 16
ATOM 21810 O O . LYS A 1 81 ? 13.995 12.450 -6.461 1.00 0.00 81 LYS A O 16
ATOM 21829 N N . SER A 1 82 ? 14.262 13.098 -4.329 1.00 0.00 82 SER A N 16
ATOM 21830 C CA . SER A 1 82 ? 14.604 11.841 -3.695 1.00 0.00 82 SER A CA 16
ATOM 21831 C C . SER A 1 82 ? 14.548 12.145 -2.197 1.00 0.00 82 SER A C 16
ATOM 21832 O O . SER A 1 82 ? 14.387 13.347 -1.874 1.00 0.00 82 SER A O 16
ATOM 21841 N N . MET A 1 1 ? 4.876 18.218 -4.217 1.00 0.00 1 MET A N 17
ATOM 21842 C CA . MET A 1 1 ? 3.730 19.132 -4.044 1.00 0.00 1 MET A CA 17
ATOM 21843 C C . MET A 1 1 ? 2.368 18.451 -4.279 1.00 0.00 1 MET A C 17
ATOM 21844 O O . MET A 1 1 ? 1.469 19.079 -4.830 1.00 0.00 1 MET A O 17
ATOM 21860 N N . LYS A 1 2 ? 2.204 17.179 -3.890 1.00 0.00 2 LYS A N 17
ATOM 21861 C CA . LYS A 1 2 ? 0.948 16.441 -4.004 1.00 0.00 2 LYS A CA 17
ATOM 21862 C C . LYS A 1 2 ? 0.911 15.355 -2.926 1.00 0.00 2 LYS A C 17
ATOM 21863 O O . LYS A 1 2 ? 1.954 14.900 -2.457 1.00 0.00 2 LYS A O 17
ATOM 21882 N N . LYS A 1 3 ? -0.296 14.931 -2.543 1.00 0.00 3 LYS A N 17
ATOM 21883 C CA . LYS A 1 3 ? -0.517 13.921 -1.517 1.00 0.00 3 LYS A CA 17
ATOM 21884 C C . LYS A 1 3 ? -0.268 12.505 -2.054 1.00 0.00 3 LYS A C 17
ATOM 21885 O O . LYS A 1 3 ? -1.175 11.678 -2.098 1.00 0.00 3 LYS A O 17
ATOM 21904 N N . ILE A 1 4 ? 0.973 12.220 -2.456 1.00 0.00 4 ILE A N 17
ATOM 21905 C CA . ILE A 1 4 ? 1.402 10.913 -2.951 1.00 0.00 4 ILE A CA 17
ATOM 21906 C C . ILE A 1 4 ? 2.825 10.711 -2.399 1.00 0.00 4 ILE A C 17
ATOM 21907 O O . ILE A 1 4 ? 3.551 11.701 -2.347 1.00 0.00 4 ILE A O 17
ATOM 21923 N N . PRO A 1 5 ? 3.268 9.528 -1.933 1.00 0.00 5 PRO A N 17
ATOM 21924 C CA . PRO A 1 5 ? 4.561 9.398 -1.277 1.00 0.00 5 PRO A CA 17
ATOM 21925 C C . PRO A 1 5 ? 5.688 9.124 -2.273 1.00 0.00 5 PRO A C 17
ATOM 21926 O O . PRO A 1 5 ? 5.461 8.508 -3.311 1.00 0.00 5 PRO A O 17
ATOM 21937 N N . GLN A 1 6 ? 6.908 9.549 -1.933 1.00 0.00 6 GLN A N 17
ATOM 21938 C CA . GLN A 1 6 ? 8.111 9.248 -2.703 1.00 0.00 6 GLN A CA 17
ATOM 21939 C C . GLN A 1 6 ? 8.328 7.739 -2.530 1.00 0.00 6 GLN A C 17
ATOM 21940 O O . GLN A 1 6 ? 8.652 7.286 -1.434 1.00 0.00 6 GLN A O 17
ATOM 21954 N N . ILE A 1 7 ? 8.066 6.965 -3.587 1.00 0.00 7 ILE A N 17
ATOM 21955 C CA . ILE A 1 7 ? 7.885 5.516 -3.528 1.00 0.00 7 ILE A CA 17
ATOM 21956 C C . ILE A 1 7 ? 8.829 4.704 -4.409 1.00 0.00 7 ILE A C 17
ATOM 21957 O O . ILE A 1 7 ? 9.375 5.203 -5.390 1.00 0.00 7 ILE A O 17
ATOM 21973 N N . SER A 1 8 ? 8.985 3.428 -4.047 1.00 0.00 8 SER A N 17
ATOM 21974 C CA . SER A 1 8 ? 9.738 2.437 -4.796 1.00 0.00 8 SER A CA 17
ATOM 21975 C C . SER A 1 8 ? 8.807 1.801 -5.829 1.00 0.00 8 SER A C 17
ATOM 21976 O O . SER A 1 8 ? 7.627 1.571 -5.555 1.00 0.00 8 SER A O 17
ATOM 21984 N N . ASP A 1 9 ? 9.331 1.500 -7.016 1.00 0.00 9 ASP A N 17
ATOM 21985 C CA . ASP A 1 9 ? 8.595 0.930 -8.126 1.00 0.00 9 ASP A CA 17
ATOM 21986 C C . ASP A 1 9 ? 7.713 -0.255 -7.710 1.00 0.00 9 ASP A C 17
ATOM 21987 O O . ASP A 1 9 ? 6.544 -0.314 -8.080 1.00 0.00 9 ASP A O 17
ATOM 21996 N N . ALA A 1 10 ? 8.254 -1.188 -6.922 1.00 0.00 10 ALA A N 17
ATOM 21997 C CA . ALA A 1 10 ? 7.497 -2.343 -6.457 1.00 0.00 10 ALA A CA 17
ATOM 21998 C C . ALA A 1 10 ? 6.330 -1.903 -5.573 1.00 0.00 10 ALA A C 17
ATOM 21999 O O . ALA A 1 10 ? 5.182 -2.256 -5.835 1.00 0.00 10 ALA A O 17
ATOM 22006 N N . GLU A 1 11 ? 6.624 -1.116 -4.533 1.00 0.00 11 GLU A N 17
ATOM 22007 C CA . GLU A 1 11 ? 5.613 -0.606 -3.617 1.00 0.00 11 GLU A CA 17
ATOM 22008 C C . GLU A 1 11 ? 4.482 0.072 -4.395 1.00 0.00 11 GLU A C 17
ATOM 22009 O O . GLU A 1 11 ? 3.309 -0.094 -4.060 1.00 0.00 11 GLU A O 17
ATOM 22021 N N . LEU A 1 12 ? 4.825 0.835 -5.438 1.00 0.00 12 LEU A N 17
ATOM 22022 C CA . LEU A 1 12 ? 3.826 1.531 -6.235 1.00 0.00 12 LEU A CA 17
ATOM 22023 C C . LEU A 1 12 ? 2.696 0.607 -6.685 1.00 0.00 12 LEU A C 17
ATOM 22024 O O . LEU A 1 12 ? 1.543 1.030 -6.697 1.00 0.00 12 LEU A O 17
ATOM 22040 N N . GLU A 1 13 ? 3.003 -0.645 -7.047 1.00 0.00 13 GLU A N 17
ATOM 22041 C CA . GLU A 1 13 ? 1.972 -1.586 -7.459 1.00 0.00 13 GLU A CA 17
ATOM 22042 C C . GLU A 1 13 ? 0.891 -1.693 -6.383 1.00 0.00 13 GLU A C 17
ATOM 22043 O O . GLU A 1 13 ? -0.306 -1.612 -6.666 1.00 0.00 13 GLU A O 17
ATOM 22055 N N . VAL A 1 14 ? 1.327 -1.853 -5.133 1.00 0.00 14 VAL A N 17
ATOM 22056 C CA . VAL A 1 14 ? 0.410 -2.003 -4.022 1.00 0.00 14 VAL A CA 17
ATOM 22057 C C . VAL A 1 14 ? -0.330 -0.688 -3.806 1.00 0.00 14 VAL A C 17
ATOM 22058 O O . VAL A 1 14 ? -1.546 -0.689 -3.621 1.00 0.00 14 VAL A O 17
ATOM 22071 N N . MET A 1 15 ? 0.391 0.438 -3.875 1.00 0.00 15 MET A N 17
ATOM 22072 C CA . MET A 1 15 ? -0.237 1.740 -3.714 1.00 0.00 15 MET A CA 17
ATOM 22073 C C . MET A 1 15 ? -1.377 1.930 -4.708 1.00 0.00 15 MET A C 17
ATOM 22074 O O . MET A 1 15 ? -2.474 2.331 -4.334 1.00 0.00 15 MET A O 17
ATOM 22088 N N . LYS A 1 16 ? -1.107 1.654 -5.982 1.00 0.00 16 LYS A N 17
ATOM 22089 C CA . LYS A 1 16 ? -2.089 1.785 -7.040 1.00 0.00 16 LYS A CA 17
ATOM 22090 C C . LYS A 1 16 ? -3.258 0.830 -6.806 1.00 0.00 16 LYS A C 17
ATOM 22091 O O . LYS A 1 16 ? -4.406 1.248 -6.943 1.00 0.00 16 LYS A O 17
ATOM 22110 N N . VAL A 1 17 ? -3.005 -0.428 -6.422 1.00 0.00 17 VAL A N 17
ATOM 22111 C CA . VAL A 1 17 ? -4.093 -1.338 -6.097 1.00 0.00 17 VAL A CA 17
ATOM 22112 C C . VAL A 1 17 ? -4.962 -0.729 -4.986 1.00 0.00 17 VAL A C 17
ATOM 22113 O O . VAL A 1 17 ? -6.186 -0.756 -5.081 1.00 0.00 17 VAL A O 17
ATOM 22126 N N . ILE A 1 18 ? -4.345 -0.170 -3.940 1.00 0.00 18 ILE A N 17
ATOM 22127 C CA . ILE A 1 18 ? -5.088 0.478 -2.866 1.00 0.00 18 ILE A CA 17
ATOM 22128 C C . ILE A 1 18 ? -5.911 1.640 -3.442 1.00 0.00 18 ILE A C 17
ATOM 22129 O O . ILE A 1 18 ? -7.130 1.656 -3.299 1.00 0.00 18 ILE A O 17
ATOM 22145 N N . TRP A 1 19 ? -5.255 2.593 -4.113 1.00 0.00 19 TRP A N 17
ATOM 22146 C CA . TRP A 1 19 ? -5.886 3.772 -4.701 1.00 0.00 19 TRP A CA 17
ATOM 22147 C C . TRP A 1 19 ? -7.008 3.429 -5.686 1.00 0.00 19 TRP A C 17
ATOM 22148 O O . TRP A 1 19 ? -7.935 4.218 -5.851 1.00 0.00 19 TRP A O 17
ATOM 22169 N N . LYS A 1 20 ? -6.929 2.281 -6.363 1.00 0.00 20 LYS A N 17
ATOM 22170 C CA . LYS A 1 20 ? -7.982 1.842 -7.269 1.00 0.00 20 LYS A CA 17
ATOM 22171 C C . LYS A 1 20 ? -9.299 1.619 -6.507 1.00 0.00 20 LYS A C 17
ATOM 22172 O O . LYS A 1 20 ? -10.372 1.710 -7.102 1.00 0.00 20 LYS A O 17
ATOM 22191 N N . HIS A 1 21 ? -9.223 1.305 -5.209 1.00 0.00 21 HIS A N 17
ATOM 22192 C CA . HIS A 1 21 ? -10.363 1.067 -4.333 1.00 0.00 21 HIS A CA 17
ATOM 22193 C C . HIS A 1 21 ? -10.514 2.266 -3.378 1.00 0.00 21 HIS A C 17
ATOM 22194 O O . HIS A 1 21 ? -9.720 3.203 -3.415 1.00 0.00 21 HIS A O 17
ATOM 22208 N N . SER A 1 22 ? -11.544 2.267 -2.529 1.00 0.00 22 SER A N 17
ATOM 22209 C CA . SER A 1 22 ? -11.780 3.333 -1.557 1.00 0.00 22 SER A CA 17
ATOM 22210 C C . SER A 1 22 ? -10.696 3.228 -0.484 1.00 0.00 22 SER A C 17
ATOM 22211 O O . SER A 1 22 ? -9.932 4.156 -0.224 1.00 0.00 22 SER A O 17
ATOM 22219 N N . SER A 1 23 ? -10.669 2.086 0.191 1.00 0.00 23 SER A N 17
ATOM 22220 C CA . SER A 1 23 ? -9.497 1.592 0.885 1.00 0.00 23 SER A CA 17
ATOM 22221 C C . SER A 1 23 ? -9.410 0.134 0.423 1.00 0.00 23 SER A C 17
ATOM 22222 O O . SER A 1 23 ? -10.069 -0.200 -0.557 1.00 0.00 23 SER A O 17
ATOM 22230 N N . ILE A 1 24 ? -8.756 -0.785 1.133 1.00 0.00 24 ILE A N 17
ATOM 22231 C CA . ILE A 1 24 ? -8.795 -2.189 0.721 1.00 0.00 24 ILE A CA 17
ATOM 22232 C C . ILE A 1 24 ? -8.609 -3.107 1.923 1.00 0.00 24 ILE A C 17
ATOM 22233 O O . ILE A 1 24 ? -7.713 -2.829 2.721 1.00 0.00 24 ILE A O 17
ATOM 22249 N N . ASN A 1 25 ? -9.412 -4.173 2.067 1.00 0.00 25 ASN A N 17
ATOM 22250 C CA . ASN A 1 25 ? -9.198 -5.147 3.137 1.00 0.00 25 ASN A CA 17
ATOM 22251 C C . ASN A 1 25 ? -7.975 -5.995 2.814 1.00 0.00 25 ASN A C 17
ATOM 22252 O O . ASN A 1 25 ? -7.659 -6.245 1.650 1.00 0.00 25 ASN A O 17
ATOM 22263 N N . THR A 1 26 ? -7.311 -6.462 3.869 1.00 0.00 26 THR A N 17
ATOM 22264 C CA . THR A 1 26 ? -6.098 -7.248 3.740 1.00 0.00 26 THR A CA 17
ATOM 22265 C C . THR A 1 26 ? -6.260 -8.447 2.805 1.00 0.00 26 THR A C 17
ATOM 22266 O O . THR A 1 26 ? -5.373 -8.686 1.995 1.00 0.00 26 THR A O 17
ATOM 22277 N N . ASN A 1 27 ? -7.363 -9.199 2.871 1.00 0.00 27 ASN A N 17
ATOM 22278 C CA . ASN A 1 27 ? -7.532 -10.338 1.969 1.00 0.00 27 ASN A CA 17
ATOM 22279 C C . ASN A 1 27 ? -7.408 -9.892 0.511 1.00 0.00 27 ASN A C 17
ATOM 22280 O O . ASN A 1 27 ? -6.577 -10.422 -0.225 1.00 0.00 27 ASN A O 17
ATOM 22291 N N . GLU A 1 28 ? -8.217 -8.911 0.097 1.00 0.00 28 GLU A N 17
ATOM 22292 C CA . GLU A 1 28 ? -8.159 -8.388 -1.254 1.00 0.00 28 GLU A CA 17
ATOM 22293 C C . GLU A 1 28 ? -6.749 -7.891 -1.563 1.00 0.00 28 GLU A C 17
ATOM 22294 O O . GLU A 1 28 ? -6.257 -8.123 -2.663 1.00 0.00 28 GLU A O 17
ATOM 22306 N N . VAL A 1 29 ? -6.101 -7.222 -0.604 1.00 0.00 29 VAL A N 17
ATOM 22307 C CA . VAL A 1 29 ? -4.745 -6.733 -0.807 1.00 0.00 29 VAL A CA 17
ATOM 22308 C C . VAL A 1 29 ? -3.794 -7.893 -1.125 1.00 0.00 29 VAL A C 17
ATOM 22309 O O . VAL A 1 29 ? -3.181 -7.902 -2.189 1.00 0.00 29 VAL A O 17
ATOM 22322 N N . ILE A 1 30 ? -3.683 -8.891 -0.243 1.00 0.00 30 ILE A N 17
ATOM 22323 C CA . ILE A 1 30 ? -2.796 -10.023 -0.459 1.00 0.00 30 ILE A CA 17
ATOM 22324 C C . ILE A 1 30 ? -3.120 -10.698 -1.793 1.00 0.00 30 ILE A C 17
ATOM 22325 O O . ILE A 1 30 ? -2.216 -10.910 -2.604 1.00 0.00 30 ILE A O 17
ATOM 22341 N N . LYS A 1 31 ? -4.396 -11.010 -2.037 1.00 0.00 31 LYS A N 17
ATOM 22342 C CA . LYS A 1 31 ? -4.803 -11.655 -3.276 1.00 0.00 31 LYS A CA 17
ATOM 22343 C C . LYS A 1 31 ? -4.380 -10.827 -4.495 1.00 0.00 31 LYS A C 17
ATOM 22344 O O . LYS A 1 31 ? -3.596 -11.299 -5.315 1.00 0.00 31 LYS A O 17
ATOM 22363 N N . GLU A 1 32 ? -4.867 -9.589 -4.612 1.00 0.00 32 GLU A N 17
ATOM 22364 C CA . GLU A 1 32 ? -4.595 -8.743 -5.761 1.00 0.00 32 GLU A CA 17
ATOM 22365 C C . GLU A 1 32 ? -3.092 -8.549 -5.964 1.00 0.00 32 GLU A C 17
ATOM 22366 O O . GLU A 1 32 ? -2.591 -8.724 -7.074 1.00 0.00 32 GLU A O 17
ATOM 22378 N N . LEU A 1 33 ? -2.364 -8.187 -4.904 1.00 0.00 33 LEU A N 17
ATOM 22379 C CA . LEU A 1 33 ? -0.928 -7.978 -5.011 1.00 0.00 33 LEU A CA 17
ATOM 22380 C C . LEU A 1 33 ? -0.252 -9.261 -5.498 1.00 0.00 33 LEU A C 17
ATOM 22381 O O . LEU A 1 33 ? 0.448 -9.221 -6.505 1.00 0.00 33 LEU A O 17
ATOM 22397 N N . SER A 1 34 ? -0.474 -10.396 -4.824 1.00 0.00 34 SER A N 17
ATOM 22398 C CA . SER A 1 34 ? 0.159 -11.653 -5.220 1.00 0.00 34 SER A CA 17
ATOM 22399 C C . SER A 1 34 ? -0.161 -12.024 -6.674 1.00 0.00 34 SER A C 17
ATOM 22400 O O . SER A 1 34 ? 0.710 -12.502 -7.398 1.00 0.00 34 SER A O 17
ATOM 22408 N N . LYS A 1 35 ? -1.408 -11.809 -7.108 1.00 0.00 35 LYS A N 17
ATOM 22409 C CA . LYS A 1 35 ? -1.818 -12.088 -8.479 1.00 0.00 35 LYS A CA 17
ATOM 22410 C C . LYS A 1 35 ? -1.080 -11.181 -9.467 1.00 0.00 35 LYS A C 17
ATOM 22411 O O . LYS A 1 35 ? -0.543 -11.655 -10.465 1.00 0.00 35 LYS A O 17
ATOM 22430 N N . THR A 1 36 ? -1.068 -9.873 -9.205 1.00 0.00 36 THR A N 17
ATOM 22431 C CA . THR A 1 36 ? -0.453 -8.904 -10.106 1.00 0.00 36 THR A CA 17
ATOM 22432 C C . THR A 1 36 ? 1.075 -9.005 -10.111 1.00 0.00 36 THR A C 17
ATOM 22433 O O . THR A 1 36 ? 1.715 -8.674 -11.108 1.00 0.00 36 THR A O 17
ATOM 22444 N N . SER A 1 37 ? 1.688 -9.400 -8.996 1.00 0.00 37 SER A N 17
ATOM 22445 C CA . SER A 1 37 ? 3.123 -9.597 -8.885 1.00 0.00 37 SER A CA 17
ATOM 22446 C C . SER A 1 37 ? 3.371 -10.748 -7.912 1.00 0.00 37 SER A C 17
ATOM 22447 O O . SER A 1 37 ? 2.939 -10.679 -6.766 1.00 0.00 37 SER A O 17
ATOM 22455 N N . THR A 1 38 ? 4.068 -11.794 -8.362 1.00 0.00 38 THR A N 17
ATOM 22456 C CA . THR A 1 38 ? 4.327 -13.012 -7.609 1.00 0.00 38 THR A CA 17
ATOM 22457 C C . THR A 1 38 ? 5.152 -12.746 -6.346 1.00 0.00 38 THR A C 17
ATOM 22458 O O . THR A 1 38 ? 6.363 -12.967 -6.334 1.00 0.00 38 THR A O 17
ATOM 22469 N N . TRP A 1 39 ? 4.481 -12.279 -5.295 1.00 0.00 39 TRP A N 17
ATOM 22470 C CA . TRP A 1 39 ? 5.012 -11.968 -3.984 1.00 0.00 39 TRP A CA 17
ATOM 22471 C C . TRP A 1 39 ? 4.232 -12.796 -2.960 1.00 0.00 39 TRP A C 17
ATOM 22472 O O . TRP A 1 39 ? 3.016 -12.950 -3.089 1.00 0.00 39 TRP A O 17
ATOM 22493 N N . SER A 1 40 ? 4.921 -13.357 -1.960 1.00 0.00 40 SER A N 17
ATOM 22494 C CA . SER A 1 40 ? 4.281 -14.213 -0.967 1.00 0.00 40 SER A CA 17
ATOM 22495 C C . SER A 1 40 ? 3.544 -13.363 0.073 1.00 0.00 40 SER A C 17
ATOM 22496 O O . SER A 1 40 ? 3.851 -12.179 0.203 1.00 0.00 4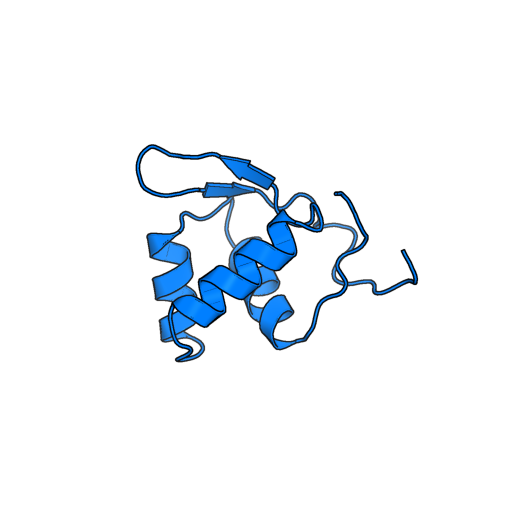0 SER A O 17
ATOM 22504 N N . PRO A 1 41 ? 2.615 -13.936 0.858 1.00 0.00 41 PRO A N 17
ATOM 22505 C CA . PRO A 1 41 ? 1.959 -13.217 1.941 1.00 0.00 41 PRO A CA 17
ATOM 22506 C C . PRO A 1 41 ? 2.970 -12.543 2.874 1.00 0.00 41 PRO A C 17
ATOM 22507 O O . PRO A 1 41 ? 2.704 -11.466 3.404 1.00 0.00 41 PRO A O 17
ATOM 22518 N N . LYS A 1 42 ? 4.126 -13.177 3.101 1.00 0.00 42 LYS A N 17
ATOM 22519 C CA . LYS A 1 42 ? 5.190 -12.610 3.918 1.00 0.00 42 LYS A CA 17
ATOM 22520 C C . LYS A 1 42 ? 5.682 -11.324 3.252 1.00 0.00 42 LYS A C 17
ATOM 22521 O O . LYS A 1 42 ? 5.780 -10.275 3.887 1.00 0.00 42 LYS A O 17
ATOM 22540 N N . THR A 1 43 ? 5.981 -11.412 1.953 1.00 0.00 43 THR A N 17
ATOM 22541 C CA . THR A 1 43 ? 6.419 -10.285 1.150 1.00 0.00 43 THR A CA 17
ATOM 22542 C C . THR A 1 43 ? 5.387 -9.156 1.241 1.00 0.00 43 THR A C 17
ATOM 22543 O O . THR A 1 43 ? 5.745 -8.011 1.511 1.00 0.00 43 THR A O 17
ATOM 22554 N N . ILE A 1 44 ? 4.103 -9.478 1.043 1.00 0.00 44 ILE A N 17
ATOM 22555 C CA . ILE A 1 44 ? 3.042 -8.483 1.118 1.00 0.00 44 ILE A CA 17
ATOM 22556 C C . ILE A 1 44 ? 3.039 -7.821 2.494 1.00 0.00 44 ILE A C 17
ATOM 22557 O O . ILE A 1 44 ? 3.065 -6.596 2.587 1.00 0.00 44 ILE A O 17
ATOM 22573 N N . GLN A 1 45 ? 3.016 -8.618 3.565 1.00 0.00 45 GLN A N 17
ATOM 22574 C CA . GLN A 1 45 ? 3.047 -8.087 4.920 1.00 0.00 45 GLN A CA 17
ATOM 22575 C C . GLN A 1 45 ? 4.261 -7.173 5.109 1.00 0.00 45 GLN A C 17
ATOM 22576 O O . GLN A 1 45 ? 4.140 -6.111 5.714 1.00 0.00 45 GLN A O 17
ATOM 22590 N N . THR A 1 46 ? 5.418 -7.554 4.562 1.00 0.00 46 THR A N 17
ATOM 22591 C CA . THR A 1 46 ? 6.615 -6.726 4.629 1.00 0.00 46 THR A CA 17
ATOM 22592 C C . THR A 1 46 ? 6.366 -5.384 3.924 1.00 0.00 46 THR A C 17
ATOM 22593 O O . THR A 1 46 ? 6.639 -4.329 4.495 1.00 0.00 46 THR A O 17
ATOM 22604 N N . MET A 1 47 ? 5.843 -5.402 2.692 1.00 0.00 47 MET A N 17
ATOM 22605 C CA . MET A 1 47 ? 5.545 -4.178 1.947 1.00 0.00 47 MET A CA 17
ATOM 22606 C C . MET A 1 47 ? 4.575 -3.286 2.731 1.00 0.00 47 MET A C 17
ATOM 22607 O O . MET A 1 47 ? 4.808 -2.085 2.878 1.00 0.00 47 MET A O 17
ATOM 22621 N N . LEU A 1 48 ? 3.490 -3.873 3.242 1.00 0.00 48 LEU A N 17
ATOM 22622 C CA . LEU A 1 48 ? 2.521 -3.150 4.053 1.00 0.00 48 LEU A CA 17
ATOM 22623 C C . LEU A 1 48 ? 3.242 -2.513 5.242 1.00 0.00 48 LEU A C 17
ATOM 22624 O O . LEU A 1 48 ? 3.115 -1.312 5.466 1.00 0.00 48 LEU A O 17
ATOM 22640 N N . LEU A 1 49 ? 4.020 -3.305 5.986 1.00 0.00 49 LEU A N 17
ATOM 22641 C CA . LEU A 1 49 ? 4.785 -2.832 7.131 1.00 0.00 49 LEU A CA 17
ATOM 22642 C C . LEU A 1 49 ? 5.647 -1.634 6.726 1.00 0.00 49 LEU A C 17
ATOM 22643 O O . LEU A 1 49 ? 5.617 -0.611 7.407 1.00 0.00 49 LEU A O 17
ATOM 22659 N N . ARG A 1 50 ? 6.391 -1.734 5.617 1.00 0.00 50 ARG A N 17
ATOM 22660 C CA . ARG A 1 50 ? 7.206 -0.633 5.117 1.00 0.00 50 ARG A CA 17
ATOM 22661 C C . ARG A 1 50 ? 6.357 0.627 4.953 1.00 0.00 50 ARG A C 17
ATOM 22662 O O . ARG A 1 50 ? 6.660 1.664 5.538 1.00 0.00 50 ARG A O 17
ATOM 22683 N N . LEU A 1 51 ? 5.287 0.537 4.162 1.00 0.00 51 LEU A N 17
ATOM 22684 C CA . LEU A 1 51 ? 4.426 1.683 3.890 1.00 0.00 51 LEU A CA 17
ATOM 22685 C C . LEU A 1 51 ? 3.789 2.262 5.159 1.00 0.00 51 LEU A C 17
ATOM 22686 O O . LEU A 1 51 ? 3.642 3.481 5.273 1.00 0.00 51 LEU A O 17
ATOM 22702 N N . ILE A 1 52 ? 3.407 1.410 6.112 1.00 0.00 52 ILE A N 17
ATOM 22703 C CA . ILE A 1 52 ? 2.862 1.854 7.387 1.00 0.00 52 ILE A CA 17
ATOM 22704 C C . ILE A 1 52 ? 3.952 2.602 8.161 1.00 0.00 52 ILE A C 17
ATOM 22705 O O . ILE A 1 52 ? 3.716 3.713 8.625 1.00 0.00 52 ILE A O 17
ATOM 22721 N N . LYS A 1 53 ? 5.157 2.031 8.277 1.00 0.00 53 LYS A N 17
ATOM 22722 C CA . LYS A 1 53 ? 6.279 2.680 8.954 1.00 0.00 53 LYS A CA 17
ATOM 22723 C C . LYS A 1 53 ? 6.585 4.030 8.293 1.00 0.00 53 LYS A C 17
ATOM 22724 O O . LYS A 1 53 ? 6.887 5.009 8.970 1.00 0.00 53 LYS A O 17
ATOM 22743 N N . LYS A 1 54 ? 6.476 4.080 6.964 1.00 0.00 54 LYS A N 17
ATOM 22744 C CA . LYS A 1 54 ? 6.692 5.272 6.155 1.00 0.00 54 LYS A CA 17
ATOM 22745 C C . LYS A 1 54 ? 5.540 6.276 6.339 1.00 0.00 54 LYS A C 17
ATOM 22746 O O . LYS A 1 54 ? 5.635 7.410 5.877 1.00 0.00 54 LYS A O 17
ATOM 22765 N N . GLY A 1 55 ? 4.442 5.873 6.991 1.00 0.00 55 GLY A N 17
ATOM 22766 C CA . GLY A 1 55 ? 3.271 6.706 7.216 1.00 0.00 55 GLY A CA 17
ATOM 22767 C C . GLY A 1 55 ? 2.481 6.946 5.930 1.00 0.00 55 GLY A C 17
ATOM 22768 O O . GLY A 1 55 ? 1.595 7.798 5.914 1.00 0.00 55 GLY A O 17
ATOM 22772 N N . ALA A 1 56 ? 2.774 6.180 4.871 1.00 0.00 56 ALA A N 17
ATOM 22773 C CA . ALA A 1 56 ? 2.135 6.312 3.568 1.00 0.00 56 ALA A CA 17
ATOM 22774 C C . ALA A 1 56 ? 0.718 5.745 3.595 1.00 0.00 56 ALA A C 17
ATOM 22775 O O . ALA A 1 56 ? -0.144 6.172 2.827 1.00 0.00 56 ALA A O 17
ATOM 22782 N N . LEU A 1 57 ? 0.494 4.743 4.449 1.00 0.00 57 LEU A N 17
ATOM 22783 C CA . LEU A 1 57 ? -0.793 4.108 4.656 1.00 0.00 57 LEU A CA 17
ATOM 22784 C C . LEU A 1 57 ? -1.001 3.971 6.164 1.00 0.00 57 LEU A C 17
ATOM 22785 O O . LEU A 1 57 ? -0.039 4.035 6.929 1.00 0.00 57 LEU A O 17
ATOM 22801 N N . ASN A 1 58 ? -2.247 3.760 6.583 1.00 0.00 58 ASN A N 17
ATOM 22802 C CA . ASN A 1 58 ? -2.643 3.542 7.968 1.00 0.00 58 ASN A CA 17
ATOM 22803 C C . ASN A 1 58 ? -3.655 2.393 7.971 1.00 0.00 58 ASN A C 17
ATOM 22804 O O . ASN A 1 58 ? -4.275 2.140 6.941 1.00 0.00 58 ASN A O 17
ATOM 22815 N N . HIS A 1 59 ? -3.787 1.663 9.083 1.00 0.00 59 HIS A N 17
ATOM 22816 C CA . HIS A 1 59 ? -4.637 0.478 9.200 1.00 0.00 59 HIS A CA 17
ATOM 22817 C C . HIS A 1 59 ? -5.845 0.764 10.080 1.00 0.00 59 HIS A C 17
ATOM 22818 O O . HIS A 1 59 ? -5.735 1.492 11.066 1.00 0.00 59 HIS A O 17
ATOM 22832 N N . HIS A 1 60 ? -6.989 0.195 9.692 1.00 0.00 60 HIS A N 17
ATOM 22833 C CA . HIS A 1 60 ? -8.254 0.303 10.416 1.00 0.00 60 HIS A CA 17
ATOM 22834 C C . HIS A 1 60 ? -8.970 -1.044 10.391 1.00 0.00 60 HIS A C 17
ATOM 22835 O O . HIS A 1 60 ? -9.136 -1.624 9.319 1.00 0.00 60 HIS A O 17
ATOM 22849 N N . LYS A 1 61 ? -9.405 -1.544 11.554 1.00 0.00 61 LYS A N 17
ATOM 22850 C CA . LYS A 1 61 ? -10.132 -2.802 11.648 1.00 0.00 61 LYS A CA 17
ATOM 22851 C C . LYS A 1 61 ? -11.612 -2.544 11.378 1.00 0.00 61 LYS A C 17
ATOM 22852 O O . LYS A 1 61 ? -12.344 -2.115 12.269 1.00 0.00 61 LYS A O 17
ATOM 22871 N N . GLU A 1 62 ? -12.079 -2.857 10.167 1.00 0.00 62 GLU A N 17
ATOM 22872 C CA . GLU A 1 62 ? -13.470 -2.622 9.818 1.00 0.00 62 GLU A CA 17
ATOM 22873 C C . GLU A 1 62 ? -14.290 -3.825 10.274 1.00 0.00 62 GLU A C 17
ATOM 22874 O O . GLU A 1 62 ? -14.654 -4.697 9.483 1.00 0.00 62 GLU A O 17
ATOM 22886 N N . GLY A 1 63 ? -14.567 -3.856 11.580 1.00 0.00 63 GLY A N 17
ATOM 22887 C CA . GLY A 1 63 ? -15.381 -4.868 12.236 1.00 0.00 63 GLY A CA 17
ATOM 22888 C C . GLY A 1 63 ? -14.685 -6.225 12.323 1.00 0.00 63 GLY A C 17
ATOM 22889 O O . GLY A 1 63 ? -14.453 -6.733 13.419 1.00 0.00 63 GLY A O 17
ATOM 22893 N N . ARG A 1 64 ? -14.388 -6.827 11.170 1.00 0.00 64 ARG A N 17
ATOM 22894 C CA . ARG A 1 64 ? -13.759 -8.136 11.054 1.00 0.00 64 ARG A CA 17
ATOM 22895 C C . ARG A 1 64 ? -12.539 -8.091 10.135 1.00 0.00 64 ARG A C 17
ATOM 22896 O O . ARG A 1 64 ? -11.518 -8.692 10.463 1.00 0.00 64 ARG A O 17
ATOM 22917 N N . VAL A 1 65 ? -12.607 -7.353 9.022 1.00 0.00 65 VAL A N 17
ATOM 22918 C CA . VAL A 1 65 ? -11.511 -7.275 8.069 1.00 0.00 65 VAL A CA 17
ATOM 22919 C C . VAL A 1 65 ? -10.801 -5.947 8.284 1.00 0.00 65 VAL A C 17
ATOM 22920 O O . VAL A 1 65 ? -11.449 -4.911 8.420 1.00 0.00 65 VAL A O 17
ATOM 22933 N N . PHE A 1 66 ? -9.470 -5.969 8.362 1.00 0.00 66 PHE A N 17
ATOM 22934 C CA . PHE A 1 66 ? -8.708 -4.747 8.517 1.00 0.00 66 PHE A CA 17
ATOM 22935 C C . PHE A 1 66 ? -8.270 -4.240 7.151 1.00 0.00 66 PHE A C 17
ATOM 22936 O O . PHE A 1 66 ? -7.756 -5.003 6.324 1.00 0.00 66 PHE A O 17
ATOM 22953 N N . VAL A 1 67 ? -8.546 -2.953 6.928 1.00 0.00 67 VAL A N 17
ATOM 22954 C CA . VAL A 1 67 ? -8.385 -2.214 5.712 1.00 0.00 67 VAL A CA 17
ATOM 22955 C C . VAL A 1 67 ? -7.263 -1.190 5.805 1.00 0.00 67 VAL A C 17
ATOM 22956 O O . VAL A 1 67 ? -7.059 -0.593 6.864 1.00 0.00 67 VAL A O 17
ATOM 22969 N N . TYR A 1 68 ? -6.519 -1.026 4.708 1.00 0.00 68 TYR A N 17
ATOM 22970 C CA . TYR A 1 68 ? -5.452 -0.040 4.643 1.00 0.00 68 TYR A CA 17
ATOM 22971 C C . TYR A 1 68 ? -6.000 1.222 3.987 1.00 0.00 68 TYR A C 17
ATOM 22972 O O . TYR A 1 68 ? -6.463 1.183 2.847 1.00 0.00 68 TYR A O 17
ATOM 22990 N N . THR A 1 69 ? -5.943 2.332 4.721 1.00 0.00 69 THR A N 17
ATOM 22991 C CA . THR A 1 69 ? -6.367 3.651 4.298 1.00 0.00 69 THR A CA 17
ATOM 22992 C C . THR A 1 69 ? -5.099 4.414 3.903 1.00 0.00 69 THR A C 17
ATOM 22993 O O . THR A 1 69 ? -4.210 4.538 4.751 1.00 0.00 69 THR A O 17
ATOM 23004 N N . PRO A 1 70 ? -4.960 4.903 2.664 1.00 0.00 70 PRO A N 17
ATOM 23005 C CA . PRO A 1 70 ? -3.781 5.652 2.266 1.00 0.00 70 PRO A CA 17
ATOM 23006 C C . PRO A 1 70 ? -3.759 7.012 2.977 1.00 0.00 70 PRO A C 17
ATOM 23007 O O . PRO A 1 70 ? -4.817 7.551 3.299 1.00 0.00 70 PRO A O 17
ATOM 23018 N N . ASN A 1 71 ? -2.570 7.571 3.238 1.00 0.00 71 ASN A N 17
ATOM 23019 C CA . ASN A 1 71 ? -2.413 8.851 3.910 1.00 0.00 71 ASN A CA 17
ATOM 23020 C C . ASN A 1 71 ? -1.047 9.429 3.614 1.00 0.00 71 ASN A C 17
ATOM 23021 O O . ASN A 1 71 ? -0.013 8.840 3.903 1.00 0.00 71 ASN A O 17
ATOM 23032 N N . ILE A 1 72 ? -1.096 10.577 2.965 1.00 0.00 72 ILE A N 17
ATOM 23033 C CA . ILE A 1 72 ? 0.048 11.319 2.489 1.00 0.00 72 ILE A CA 17
ATOM 23034 C C . ILE A 1 72 ? -0.251 12.810 2.362 1.00 0.00 72 ILE A C 17
ATOM 23035 O O . ILE A 1 72 ? -1.413 13.207 2.317 1.00 0.00 72 ILE A O 17
ATOM 23051 N N . ASP A 1 73 ? 0.809 13.622 2.288 1.00 0.00 73 ASP A N 17
ATOM 23052 C CA . ASP A 1 73 ? 0.759 15.053 2.065 1.00 0.00 73 ASP A CA 17
ATOM 23053 C C . ASP A 1 73 ? 2.100 15.500 1.472 1.00 0.00 73 ASP A C 17
ATOM 23054 O O . ASP A 1 73 ? 3.073 14.746 1.519 1.00 0.00 73 ASP A O 17
ATOM 23063 N N . GLU A 1 74 ? 2.139 16.721 0.932 1.00 0.00 74 GLU A N 17
ATOM 23064 C CA . GLU A 1 74 ? 3.304 17.413 0.391 1.00 0.00 74 GLU A CA 17
ATOM 23065 C C . GLU A 1 74 ? 4.064 16.703 -0.740 1.00 0.00 74 GLU A C 17
ATOM 23066 O O . GLU A 1 74 ? 4.047 17.187 -1.871 1.00 0.00 74 GLU A O 17
ATOM 23078 N N . SER A 1 75 ? 4.778 15.619 -0.433 1.00 0.00 75 SER A N 17
ATOM 23079 C CA . SER A 1 75 ? 5.669 14.867 -1.303 1.00 0.00 75 SER A CA 17
ATOM 23080 C C . SER A 1 75 ? 5.387 14.948 -2.810 1.00 0.00 75 SER A C 17
ATOM 23081 O O . SER A 1 75 ? 5.880 15.864 -3.471 1.00 0.00 75 SER A O 17
ATOM 23089 N N . ASP A 1 76 ? 4.594 14.012 -3.329 1.00 0.00 76 ASP A N 17
ATOM 23090 C CA . ASP A 1 76 ? 4.286 13.697 -4.721 1.00 0.00 76 ASP A CA 17
ATOM 23091 C C . ASP A 1 76 ? 5.050 12.404 -5.022 1.00 0.00 76 ASP A C 17
ATOM 23092 O O . ASP A 1 76 ? 6.092 12.147 -4.414 1.00 0.00 76 ASP A O 17
ATOM 23101 N N . TYR A 1 77 ? 4.543 11.572 -5.934 1.00 0.00 77 TYR A N 17
ATOM 23102 C CA . TYR A 1 77 ? 5.164 10.287 -6.185 1.00 0.00 77 TYR A CA 17
ATOM 23103 C C . TYR A 1 77 ? 6.446 10.411 -7.012 1.00 0.00 77 TYR A C 17
ATOM 23104 O O . TYR A 1 77 ? 6.454 10.245 -8.230 1.00 0.00 77 TYR A O 17
ATOM 23122 N N . ILE A 1 78 ? 7.546 10.679 -6.308 1.00 0.00 78 ILE A N 17
ATOM 23123 C CA . ILE A 1 78 ? 8.888 10.610 -6.866 1.00 0.00 78 ILE A CA 17
ATOM 23124 C C . ILE A 1 78 ? 9.311 9.134 -6.806 1.00 0.00 78 ILE A C 17
ATOM 23125 O O . ILE A 1 78 ? 9.039 8.455 -5.812 1.00 0.00 78 ILE A O 17
ATOM 23141 N N . GLU A 1 79 ? 9.956 8.625 -7.861 1.00 0.00 79 GLU A N 17
ATOM 23142 C CA . GLU A 1 79 ? 10.409 7.241 -7.912 1.00 0.00 79 GLU A CA 17
ATOM 23143 C C . GLU A 1 79 ? 11.739 7.120 -7.161 1.00 0.00 79 GLU A C 17
ATOM 23144 O O . GLU A 1 79 ? 12.784 7.463 -7.711 1.00 0.00 79 GLU A O 17
ATOM 23156 N N . VAL A 1 80 ? 11.701 6.664 -5.909 1.00 0.00 80 VAL A N 17
ATOM 23157 C CA . VAL A 1 80 ? 12.882 6.369 -5.109 1.00 0.00 80 VAL A CA 17
ATOM 23158 C C . VAL A 1 80 ? 12.883 4.867 -4.814 1.00 0.00 80 VAL A C 17
ATOM 23159 O O . VAL A 1 80 ? 12.084 4.395 -4.008 1.00 0.00 80 VAL A O 17
ATOM 23172 N N . LYS A 1 81 ? 13.775 4.104 -5.452 1.00 0.00 81 LYS A N 17
ATOM 23173 C CA . LYS A 1 81 ? 13.854 2.672 -5.203 1.00 0.00 81 LYS A CA 17
ATOM 23174 C C . LYS A 1 81 ? 14.288 2.442 -3.754 1.00 0.00 81 LYS A C 17
ATOM 23175 O O . LYS A 1 81 ? 15.283 3.017 -3.312 1.00 0.00 81 LYS A O 17
ATOM 23194 N N . SER A 1 82 ? 13.530 1.640 -3.008 1.00 0.00 82 SER A N 17
ATOM 23195 C CA . SER A 1 82 ? 13.771 1.302 -1.616 1.00 0.00 82 SER A CA 17
ATOM 23196 C C . SER A 1 82 ? 12.940 0.067 -1.275 1.00 0.00 82 SER A C 17
ATOM 23197 O O . SER A 1 82 ? 13.238 -0.545 -0.231 1.00 0.00 82 SER A O 17
ATOM 23206 N N . MET A 1 1 ? 3.057 14.898 -0.063 1.00 0.00 1 MET A N 18
ATOM 23207 C CA . MET A 1 1 ? 2.503 15.735 1.011 1.00 0.00 1 MET A CA 18
ATOM 23208 C C . MET A 1 1 ? 3.702 16.320 1.749 1.00 0.00 1 MET A C 18
ATOM 23209 O O . MET A 1 1 ? 4.688 16.579 1.062 1.00 0.00 1 MET A O 18
ATOM 23225 N N . LYS A 1 2 ? 3.666 16.495 3.077 1.00 0.00 2 LYS A N 18
ATOM 23226 C CA . LYS A 1 2 ? 4.850 16.922 3.821 1.00 0.00 2 LYS A CA 18
ATOM 23227 C C . LYS A 1 2 ? 5.981 15.941 3.486 1.00 0.00 2 LYS A C 18
ATOM 23228 O O . LYS A 1 2 ? 7.078 16.338 3.107 1.00 0.00 2 LYS A O 18
ATOM 23247 N N . LYS A 1 3 ? 5.666 14.648 3.596 1.00 0.00 3 LYS A N 18
ATOM 23248 C CA . LYS A 1 3 ? 6.516 13.561 3.148 1.00 0.00 3 LYS A CA 18
ATOM 23249 C C . LYS A 1 3 ? 6.081 13.231 1.712 1.00 0.00 3 LYS A C 18
ATOM 23250 O O . LYS A 1 3 ? 4.909 13.405 1.357 1.00 0.00 3 LYS A O 18
ATOM 23269 N N . ILE A 1 4 ? 7.020 12.785 0.876 1.00 0.00 4 ILE A N 18
ATOM 23270 C CA . ILE A 1 4 ? 6.785 12.468 -0.528 1.00 0.00 4 ILE A CA 18
ATOM 23271 C C . ILE A 1 4 ? 7.273 11.035 -0.772 1.00 0.00 4 ILE A C 18
ATOM 23272 O O . ILE A 1 4 ? 8.476 10.831 -0.928 1.00 0.00 4 ILE A O 18
ATOM 23288 N N . PRO A 1 5 ? 6.380 10.032 -0.766 1.00 0.00 5 PRO A N 18
ATOM 23289 C CA . PRO A 1 5 ? 6.761 8.645 -0.977 1.00 0.00 5 PRO A CA 18
ATOM 23290 C C . PRO A 1 5 ? 7.462 8.430 -2.328 1.00 0.00 5 PRO A C 18
ATOM 23291 O O . PRO A 1 5 ? 6.851 8.575 -3.387 1.00 0.00 5 PRO A O 18
ATOM 23302 N N . GLN A 1 6 ? 8.738 8.031 -2.303 1.00 0.00 6 GLN A N 18
ATOM 23303 C CA . GLN A 1 6 ? 9.499 7.720 -3.507 1.00 0.00 6 GLN A CA 18
ATOM 23304 C C . GLN A 1 6 ? 9.091 6.309 -3.946 1.00 0.00 6 GLN A C 18
ATOM 23305 O O . GLN A 1 6 ? 9.807 5.335 -3.729 1.00 0.00 6 GLN A O 18
ATOM 23319 N N . ILE A 1 7 ? 7.900 6.212 -4.532 1.00 0.00 7 ILE A N 18
ATOM 23320 C CA . ILE A 1 7 ? 7.250 4.963 -4.902 1.00 0.00 7 ILE A CA 18
ATOM 23321 C C . ILE A 1 7 ? 7.794 4.390 -6.217 1.00 0.00 7 ILE A C 18
ATOM 23322 O O . ILE A 1 7 ? 7.679 5.013 -7.270 1.00 0.00 7 ILE A O 18
ATOM 23338 N N . SER A 1 8 ? 8.358 3.179 -6.160 1.00 0.00 8 SER A N 18
ATOM 23339 C CA . SER A 1 8 ? 8.800 2.456 -7.347 1.00 0.00 8 SER A CA 18
ATOM 23340 C C . SER A 1 8 ? 7.591 1.796 -8.028 1.00 0.00 8 SER A C 18
ATOM 23341 O O . SER A 1 8 ? 6.464 1.883 -7.545 1.00 0.00 8 SER A O 18
ATOM 23349 N N . ASP A 1 9 ? 7.835 1.089 -9.133 1.00 0.00 9 ASP A N 18
ATOM 23350 C CA . ASP A 1 9 ? 6.795 0.442 -9.927 1.00 0.00 9 ASP A CA 18
ATOM 23351 C C . ASP A 1 9 ? 5.996 -0.576 -9.108 1.00 0.00 9 ASP A C 18
ATOM 23352 O O . ASP A 1 9 ? 4.789 -0.426 -8.933 1.00 0.00 9 ASP A O 18
ATOM 23361 N N . ALA A 1 10 ? 6.673 -1.614 -8.605 1.00 0.00 10 ALA A N 18
ATOM 23362 C CA . ALA A 1 10 ? 6.036 -2.678 -7.833 1.00 0.00 10 ALA A CA 18
ATOM 23363 C C . ALA A 1 10 ? 5.183 -2.093 -6.707 1.00 0.00 10 ALA A C 18
ATOM 23364 O O . ALA A 1 10 ? 4.046 -2.506 -6.497 1.00 0.00 10 ALA A O 18
ATOM 23371 N N . GLU A 1 11 ? 5.743 -1.117 -5.991 1.00 0.00 11 GLU A N 18
ATOM 23372 C CA . GLU A 1 11 ? 5.046 -0.404 -4.936 1.00 0.00 11 GLU A CA 18
ATOM 23373 C C . GLU A 1 11 ? 3.788 0.261 -5.498 1.00 0.00 11 GLU A C 18
ATOM 23374 O O . GLU A 1 11 ? 2.689 0.057 -4.984 1.00 0.00 11 GLU A O 18
ATOM 23386 N N . LEU A 1 12 ? 3.951 1.064 -6.552 1.00 0.00 12 LEU A N 18
ATOM 23387 C CA . LEU A 1 12 ? 2.854 1.788 -7.169 1.00 0.00 12 LEU A CA 18
ATOM 23388 C C . LEU A 1 12 ? 1.698 0.851 -7.501 1.00 0.00 12 LEU A C 18
ATOM 23389 O O . LEU A 1 12 ? 0.548 1.224 -7.286 1.00 0.00 12 LEU A O 18
ATOM 23405 N N . GLU A 1 13 ? 1.977 -0.356 -8.005 1.00 0.00 13 GLU A N 18
ATOM 23406 C CA . GLU A 1 13 ? 0.916 -1.312 -8.282 1.00 0.00 13 GLU A CA 18
ATOM 23407 C C . GLU A 1 13 ? 0.047 -1.531 -7.040 1.00 0.00 13 GLU A C 18
ATOM 23408 O O . GLU A 1 13 ? -1.177 -1.459 -7.131 1.00 0.00 13 GLU A O 18
ATOM 23420 N N . VAL A 1 14 ? 0.658 -1.780 -5.877 1.00 0.00 14 VAL A N 18
ATOM 23421 C CA . VAL A 1 14 ? -0.118 -2.025 -4.665 1.00 0.00 14 VAL A CA 18
ATOM 23422 C C . VAL A 1 14 ? -0.912 -0.776 -4.296 1.00 0.00 14 VAL A C 18
ATOM 23423 O O . VAL A 1 14 ? -2.100 -0.872 -3.997 1.00 0.00 14 VAL A O 18
ATOM 23436 N N . MET A 1 15 ? -0.271 0.396 -4.342 1.00 0.00 15 MET A N 18
ATOM 23437 C CA . MET A 1 15 ? -0.933 1.649 -4.029 1.00 0.00 15 MET A CA 18
ATOM 23438 C C . MET A 1 15 ? -2.174 1.829 -4.903 1.00 0.00 15 MET A C 18
ATOM 23439 O O . MET A 1 15 ? -3.267 2.056 -4.392 1.00 0.00 15 MET A O 18
ATOM 23453 N N . LYS A 1 16 ? -2.005 1.714 -6.222 1.00 0.00 16 LYS A N 18
ATOM 23454 C CA . LYS A 1 16 ? -3.086 1.825 -7.185 1.00 0.00 16 LYS A CA 18
ATOM 23455 C C . LYS A 1 16 ? -4.158 0.778 -6.911 1.00 0.00 16 LYS A C 18
ATOM 23456 O O . LYS A 1 16 ? -5.334 1.127 -6.925 1.00 0.00 16 LYS A O 18
ATOM 23475 N N . VAL A 1 17 ? -3.791 -0.480 -6.647 1.00 0.00 17 VAL A N 18
ATOM 23476 C CA . VAL A 1 17 ? -4.782 -1.497 -6.319 1.00 0.00 17 VAL A CA 18
ATOM 23477 C C . VAL A 1 17 ? -5.603 -1.030 -5.110 1.00 0.00 17 VAL A C 18
ATOM 23478 O O . VAL A 1 17 ? -6.828 -0.951 -5.200 1.00 0.00 17 VAL A O 18
ATOM 23491 N N . ILE A 1 18 ? -4.939 -0.679 -4.002 1.00 0.00 18 ILE A N 18
ATOM 23492 C CA . ILE A 1 18 ? -5.613 -0.193 -2.800 1.00 0.00 18 ILE A CA 18
ATOM 23493 C C . ILE A 1 18 ? -6.551 0.960 -3.172 1.00 0.00 18 ILE A C 18
ATOM 23494 O O . ILE A 1 18 ? -7.728 0.928 -2.826 1.00 0.00 18 ILE A O 18
ATOM 23510 N N . TRP A 1 19 ? -6.036 1.957 -3.898 1.00 0.00 19 TRP A N 18
ATOM 23511 C CA . TRP A 1 19 ? -6.736 3.146 -4.327 1.00 0.00 19 TRP A CA 18
ATOM 23512 C C . TRP A 1 19 ? -8.027 2.867 -5.114 1.00 0.00 19 TRP A C 18
ATOM 23513 O O . TRP A 1 19 ? -8.856 3.769 -5.216 1.00 0.00 19 TRP A O 18
ATOM 23534 N N . LYS A 1 20 ? -8.233 1.666 -5.676 1.00 0.00 20 LYS A N 18
ATOM 23535 C CA . LYS A 1 20 ? -9.507 1.354 -6.328 1.00 0.00 20 LYS A CA 18
ATOM 23536 C C . LYS A 1 20 ? -10.593 1.081 -5.282 1.00 0.00 20 LYS A C 18
ATOM 23537 O O . LYS A 1 20 ? -11.773 1.304 -5.545 1.00 0.00 20 LYS A O 18
ATOM 23556 N N . HIS A 1 21 ? -10.202 0.568 -4.113 1.00 0.00 21 HIS A N 18
ATOM 23557 C CA . HIS A 1 21 ? -11.101 0.268 -3.010 1.00 0.00 21 HIS A CA 18
ATOM 23558 C C . HIS A 1 21 ? -11.146 1.475 -2.064 1.00 0.00 21 HIS A C 18
ATOM 23559 O O . HIS A 1 21 ? -10.342 2.396 -2.196 1.00 0.00 21 HIS A O 18
ATOM 23573 N N . SER A 1 22 ? -12.085 1.505 -1.110 1.00 0.00 22 SER A N 18
ATOM 23574 C CA . SER A 1 22 ? -12.159 2.594 -0.143 1.00 0.00 22 SER A CA 18
ATOM 23575 C C . SER A 1 22 ? -10.933 2.472 0.760 1.00 0.00 22 SER A C 18
ATOM 23576 O O . SER A 1 22 ? -10.132 3.394 0.903 1.00 0.00 22 SER A O 18
ATOM 23584 N N . SER A 1 23 ? -10.822 1.335 1.440 1.00 0.00 23 SER A N 18
ATOM 23585 C CA . SER A 1 23 ? -9.554 0.882 1.982 1.00 0.00 23 SER A CA 18
ATOM 23586 C C . SER A 1 23 ? -9.453 -0.590 1.566 1.00 0.00 23 SER A C 18
ATOM 23587 O O . SER A 1 23 ? -10.213 -0.998 0.691 1.00 0.00 23 SER A O 18
ATOM 23595 N N . ILE A 1 24 ? -8.660 -1.436 2.226 1.00 0.00 24 ILE A N 18
ATOM 23596 C CA . ILE A 1 24 ? -8.677 -2.872 1.939 1.00 0.00 24 ILE A CA 18
ATOM 23597 C C . ILE A 1 24 ? -8.264 -3.665 3.181 1.00 0.00 24 ILE A C 18
ATOM 23598 O O . ILE A 1 24 ? -7.395 -3.185 3.909 1.00 0.00 24 ILE A O 18
ATOM 23614 N N . ASN A 1 25 ? -8.836 -4.852 3.434 1.00 0.00 25 ASN A N 18
ATOM 23615 C CA . ASN A 1 25 ? -8.451 -5.670 4.590 1.00 0.00 25 ASN A CA 18
ATOM 23616 C C . ASN A 1 25 ? -7.228 -6.514 4.223 1.00 0.00 25 ASN A C 18
ATOM 23617 O O . ASN A 1 25 ? -7.041 -6.835 3.052 1.00 0.00 25 ASN A O 18
ATOM 23628 N N . THR A 1 26 ? -6.404 -6.909 5.198 1.00 0.00 26 THR A N 18
ATOM 23629 C CA . THR A 1 26 ? -5.187 -7.677 4.951 1.00 0.00 26 THR A CA 18
ATOM 23630 C C . THR A 1 26 ? -5.404 -8.856 3.997 1.00 0.00 26 THR A C 18
ATOM 23631 O O . THR A 1 26 ? -4.751 -8.951 2.960 1.00 0.00 26 THR A O 18
ATOM 23642 N N . ASN A 1 27 ? -6.337 -9.750 4.331 1.00 0.00 27 ASN A N 18
ATOM 23643 C CA . ASN A 1 27 ? -6.617 -10.921 3.505 1.00 0.00 27 ASN A CA 18
ATOM 23644 C C . ASN A 1 27 ? -6.938 -10.506 2.066 1.00 0.00 27 ASN A C 18
ATOM 23645 O O . ASN A 1 27 ? -6.522 -11.175 1.120 1.00 0.00 27 ASN A O 18
ATOM 23656 N N . GLU A 1 28 ? -7.691 -9.415 1.908 1.00 0.00 28 GLU A N 18
ATOM 23657 C CA . GLU A 1 28 ? -8.085 -8.916 0.606 1.00 0.00 28 GLU A CA 18
ATOM 23658 C C . GLU A 1 28 ? -6.846 -8.411 -0.130 1.00 0.00 28 GLU A C 18
ATOM 23659 O O . GLU A 1 28 ? -6.649 -8.759 -1.289 1.00 0.00 28 GLU A O 18
ATOM 23671 N N . VAL A 1 29 ? -6.007 -7.609 0.535 1.00 0.00 29 VAL A N 18
ATOM 23672 C CA . VAL A 1 29 ? -4.815 -7.051 -0.089 1.00 0.00 29 VAL A CA 18
ATOM 23673 C C . VAL A 1 29 ? -3.895 -8.172 -0.572 1.00 0.00 29 VAL A C 18
ATOM 23674 O O . VAL A 1 29 ? -3.490 -8.174 -1.734 1.00 0.00 29 VAL A O 18
ATOM 23687 N N . ILE A 1 30 ? -3.586 -9.138 0.302 1.00 0.00 30 ILE A N 18
ATOM 23688 C CA . ILE A 1 30 ? -2.707 -10.236 -0.069 1.00 0.00 30 ILE A CA 18
ATOM 23689 C C . ILE A 1 30 ? -3.289 -10.990 -1.264 1.00 0.00 30 ILE A C 18
ATOM 23690 O O . ILE A 1 30 ? -2.572 -11.200 -2.239 1.00 0.00 30 ILE A O 18
ATOM 23706 N N . LYS A 1 31 ? -4.568 -11.379 -1.228 1.00 0.00 31 LYS A N 18
ATOM 23707 C CA . LYS A 1 31 ? -5.162 -12.082 -2.360 1.00 0.00 31 LYS A CA 18
ATOM 23708 C C . LYS A 1 31 ? -5.110 -11.234 -3.637 1.00 0.00 31 LYS A C 18
ATOM 23709 O O . LYS A 1 31 ? -4.643 -11.710 -4.672 1.00 0.00 31 LYS A O 18
ATOM 23728 N N . GLU A 1 32 ? -5.581 -9.987 -3.567 1.00 0.00 32 GLU A N 18
ATOM 23729 C CA . GLU A 1 32 ? -5.622 -9.070 -4.698 1.00 0.00 32 GLU A CA 18
ATOM 23730 C C . GLU A 1 32 ? -4.241 -8.966 -5.351 1.00 0.00 32 GLU A C 18
ATOM 23731 O O . GLU A 1 32 ? -4.104 -9.134 -6.567 1.00 0.00 32 GLU A O 18
ATOM 23743 N N . LEU A 1 33 ? -3.207 -8.695 -4.547 1.00 0.00 33 LEU A N 18
ATOM 23744 C CA . LEU A 1 33 ? -1.867 -8.617 -5.099 1.00 0.00 33 LEU A CA 18
ATOM 23745 C C . LEU A 1 33 ? -1.426 -9.981 -5.613 1.00 0.00 33 LEU A C 18
ATOM 23746 O O . LEU A 1 33 ? -0.918 -10.051 -6.723 1.00 0.00 33 LEU A O 18
ATOM 23762 N N . SER A 1 34 ? -1.652 -11.070 -4.875 1.00 0.00 34 SER A N 18
ATOM 23763 C CA . SER A 1 34 ? -1.254 -12.392 -5.345 1.00 0.00 34 SER A CA 18
ATOM 23764 C C . SER A 1 34 ? -1.803 -12.679 -6.749 1.00 0.00 34 SER A C 18
ATOM 23765 O O . SER A 1 34 ? -1.096 -13.231 -7.591 1.00 0.00 34 SER A O 18
ATOM 23773 N N . LYS A 1 35 ? -3.065 -12.313 -6.995 1.00 0.00 35 LYS A N 18
ATOM 23774 C CA . LYS A 1 35 ? -3.693 -12.497 -8.295 1.00 0.00 35 LYS A CA 18
ATOM 23775 C C . LYS A 1 35 ? -3.046 -11.610 -9.366 1.00 0.00 35 LYS A C 18
ATOM 23776 O O . LYS A 1 35 ? -2.728 -12.089 -10.451 1.00 0.00 35 LYS A O 18
ATOM 23795 N N . THR A 1 36 ? -2.879 -10.316 -9.082 1.00 0.00 36 THR A N 18
ATOM 23796 C CA . THR A 1 36 ? -2.379 -9.363 -10.072 1.00 0.00 36 THR A CA 18
ATOM 23797 C C . THR A 1 36 ? -0.876 -9.516 -10.346 1.00 0.00 36 THR A C 18
ATOM 23798 O O . THR A 1 36 ? -0.437 -9.431 -11.492 1.00 0.00 36 THR A O 18
ATOM 23809 N N . SER A 1 37 ? -0.060 -9.668 -9.307 1.00 0.00 37 SER A N 18
ATOM 23810 C CA . SER A 1 37 ? 1.369 -9.927 -9.399 1.00 0.00 37 SER A CA 18
ATOM 23811 C C . SER A 1 37 ? 1.747 -10.820 -8.217 1.00 0.00 37 SER A C 18
ATOM 23812 O O . SER A 1 37 ? 1.865 -10.345 -7.089 1.00 0.00 37 SER A O 18
ATOM 23820 N N . THR A 1 38 ? 1.993 -12.102 -8.492 1.00 0.00 38 THR A N 18
ATOM 23821 C CA . THR A 1 38 ? 2.204 -13.146 -7.503 1.00 0.00 38 THR A CA 18
ATOM 23822 C C . THR A 1 38 ? 3.523 -13.070 -6.724 1.00 0.00 38 THR A C 18
ATOM 23823 O O . THR A 1 38 ? 4.339 -13.988 -6.778 1.00 0.00 38 THR A O 18
ATOM 23834 N N . TRP A 1 39 ? 3.727 -11.987 -5.975 1.00 0.00 39 TRP A N 18
ATOM 23835 C CA . TRP A 1 39 ? 4.833 -11.866 -5.044 1.00 0.00 39 TRP A CA 18
ATOM 23836 C C . TRP A 1 39 ? 4.461 -12.671 -3.791 1.00 0.00 39 TRP A C 18
ATOM 23837 O O . TRP A 1 39 ? 3.278 -12.904 -3.537 1.00 0.00 39 TRP A O 18
ATOM 23858 N N . SER A 1 40 ? 5.441 -13.120 -3.001 1.00 0.00 40 SER A N 18
ATOM 23859 C CA . SER A 1 40 ? 5.124 -13.931 -1.828 1.00 0.00 40 SER A CA 18
ATOM 23860 C C . SER A 1 40 ? 4.383 -13.096 -0.775 1.00 0.00 40 SER A C 18
ATOM 23861 O O . SER A 1 40 ? 4.611 -11.888 -0.705 1.00 0.00 40 SER A O 18
ATOM 23869 N N . PRO A 1 41 ? 3.542 -13.700 0.081 1.00 0.00 41 PRO A N 18
ATOM 23870 C CA . PRO A 1 41 ? 2.906 -12.993 1.184 1.00 0.00 41 PRO A CA 18
ATOM 23871 C C . PRO A 1 41 ? 3.932 -12.227 2.029 1.00 0.00 41 PRO A C 18
ATOM 23872 O O . PRO A 1 41 ? 3.637 -11.148 2.542 1.00 0.00 41 PRO A O 18
ATOM 23883 N N . LYS A 1 42 ? 5.134 -12.791 2.201 1.00 0.00 42 LYS A N 18
ATOM 23884 C CA . LYS A 1 42 ? 6.217 -12.130 2.912 1.00 0.00 42 LYS A CA 18
ATOM 23885 C C . LYS A 1 42 ? 6.572 -10.841 2.166 1.00 0.00 42 LYS A C 18
ATOM 23886 O O . LYS A 1 42 ? 6.646 -9.776 2.776 1.00 0.00 42 LYS A O 18
ATOM 23905 N N . THR A 1 43 ? 6.784 -10.930 0.849 1.00 0.00 43 THR A N 18
ATOM 23906 C CA . THR A 1 43 ? 7.063 -9.768 0.019 1.00 0.00 43 THR A CA 18
ATOM 23907 C C . THR A 1 43 ? 5.950 -8.729 0.191 1.00 0.00 43 THR A C 18
ATOM 23908 O O . THR A 1 43 ? 6.242 -7.566 0.459 1.00 0.00 43 THR A O 18
ATOM 23919 N N . ILE A 1 44 ? 4.683 -9.142 0.065 1.00 0.00 44 ILE A N 18
ATOM 23920 C CA . ILE A 1 44 ? 3.541 -8.244 0.221 1.00 0.00 44 ILE A CA 18
ATOM 23921 C C . ILE A 1 44 ? 3.626 -7.510 1.564 1.00 0.00 44 ILE A C 18
ATOM 23922 O O . ILE A 1 44 ? 3.592 -6.280 1.609 1.00 0.00 44 ILE A O 18
ATOM 23938 N N . GLN A 1 45 ? 3.754 -8.261 2.659 1.00 0.00 45 GLN A N 18
ATOM 23939 C CA . GLN A 1 45 ? 3.873 -7.690 3.994 1.00 0.00 45 GLN A CA 18
ATOM 23940 C C . GLN A 1 45 ? 5.055 -6.718 4.075 1.00 0.00 45 GLN A C 18
ATOM 23941 O O . GLN A 1 45 ? 4.919 -5.628 4.628 1.00 0.00 45 GLN A O 18
ATOM 23955 N N . THR A 1 46 ? 6.206 -7.095 3.513 1.00 0.00 46 THR A N 18
ATOM 23956 C CA . THR A 1 46 ? 7.387 -6.240 3.501 1.00 0.00 46 THR A CA 18
ATOM 23957 C C . THR A 1 46 ? 7.072 -4.921 2.787 1.00 0.00 46 THR A C 18
ATOM 23958 O O . THR A 1 46 ? 7.384 -3.848 3.303 1.00 0.00 46 THR A O 18
ATOM 23969 N N . MET A 1 47 ? 6.451 -4.991 1.605 1.00 0.00 47 MET A N 18
ATOM 23970 C CA . MET A 1 47 ? 6.072 -3.808 0.845 1.00 0.00 47 MET A CA 18
ATOM 23971 C C . MET A 1 47 ? 5.146 -2.934 1.695 1.00 0.00 47 MET A C 18
ATOM 23972 O O . MET A 1 47 ? 5.423 -1.755 1.890 1.00 0.00 47 MET A O 18
ATOM 23986 N N . LEU A 1 48 ? 4.062 -3.511 2.220 1.00 0.00 48 LEU A N 18
ATOM 23987 C CA . LEU A 1 48 ? 3.115 -2.794 3.070 1.00 0.00 48 LEU A CA 18
ATOM 23988 C C . LEU A 1 48 ? 3.848 -2.073 4.205 1.00 0.00 48 LEU A C 18
ATOM 23989 O O . LEU A 1 48 ? 3.690 -0.866 4.384 1.00 0.00 48 LEU A O 18
ATOM 24005 N N . LEU A 1 49 ? 4.667 -2.811 4.957 1.00 0.00 49 LEU A N 18
ATOM 24006 C CA . LEU A 1 49 ? 5.464 -2.273 6.053 1.00 0.00 49 LEU A CA 18
ATOM 24007 C C . LEU A 1 49 ? 6.299 -1.082 5.567 1.00 0.00 49 LEU A C 18
ATOM 24008 O O . LEU A 1 49 ? 6.249 -0.001 6.158 1.00 0.00 49 LEU A O 18
ATOM 24024 N N . ARG A 1 50 ? 7.058 -1.272 4.483 1.00 0.00 50 ARG A N 18
ATOM 24025 C CA . ARG A 1 50 ? 7.892 -0.226 3.906 1.00 0.00 50 ARG A CA 18
ATOM 24026 C C . ARG A 1 50 ? 7.063 1.016 3.586 1.00 0.00 50 ARG A C 18
ATOM 24027 O O . ARG A 1 50 ? 7.416 2.116 4.001 1.00 0.00 50 ARG A O 18
ATOM 24048 N N . LEU A 1 51 ? 5.959 0.857 2.854 1.00 0.00 51 LEU A N 18
ATOM 24049 C CA . LEU A 1 51 ? 5.088 1.930 2.469 1.00 0.00 51 LEU A CA 18
ATOM 24050 C C . LEU A 1 51 ? 4.567 2.666 3.705 1.00 0.00 51 LEU A C 18
ATOM 24051 O O . LEU A 1 51 ? 4.580 3.896 3.735 1.00 0.00 51 LEU A O 18
ATOM 24067 N N . ILE A 1 52 ? 4.127 1.935 4.732 1.00 0.00 52 ILE A N 18
ATOM 24068 C CA . ILE A 1 52 ? 3.674 2.549 5.975 1.00 0.00 52 ILE A CA 18
ATOM 24069 C C . ILE A 1 52 ? 4.805 3.406 6.551 1.00 0.00 52 ILE A C 18
ATOM 24070 O O . ILE A 1 52 ? 4.587 4.578 6.853 1.00 0.00 52 ILE A O 18
ATOM 24086 N N . LYS A 1 53 ? 6.020 2.858 6.673 1.00 0.00 53 LYS A N 18
ATOM 24087 C CA . LYS A 1 53 ? 7.155 3.635 7.167 1.00 0.00 53 LYS A CA 18
ATOM 24088 C C . LYS A 1 53 ? 7.411 4.864 6.284 1.00 0.00 53 LYS A C 18
ATOM 24089 O O . LYS A 1 53 ? 7.727 5.936 6.795 1.00 0.00 53 LYS A O 18
ATOM 24108 N N . LYS A 1 54 ? 7.241 4.735 4.965 1.00 0.00 54 LYS A N 18
ATOM 24109 C CA . LYS A 1 54 ? 7.379 5.845 4.026 1.00 0.00 54 LYS A CA 18
ATOM 24110 C C . LYS A 1 54 ? 6.186 6.818 4.099 1.00 0.00 54 LYS A C 18
ATOM 24111 O O . LYS A 1 54 ? 6.130 7.768 3.322 1.00 0.00 54 LYS A O 18
ATOM 24130 N N . GLY A 1 55 ? 5.236 6.608 5.018 1.00 0.00 55 GLY A N 18
ATOM 24131 C CA . GLY A 1 55 ? 4.082 7.471 5.213 1.00 0.00 55 GLY A CA 18
ATOM 24132 C C . GLY A 1 55 ? 3.060 7.355 4.086 1.00 0.00 55 GLY A C 18
ATOM 24133 O O . GLY A 1 55 ? 2.230 8.247 3.926 1.00 0.00 55 GLY A O 18
ATOM 24137 N N . ALA A 1 56 ? 3.050 6.238 3.360 1.00 0.00 56 ALA A N 18
ATOM 24138 C CA . ALA A 1 56 ? 2.165 6.012 2.226 1.00 0.00 56 ALA A CA 18
ATOM 24139 C C . ALA A 1 56 ? 0.733 5.643 2.639 1.00 0.00 56 ALA A C 18
ATOM 24140 O O . ALA A 1 56 ? -0.241 6.077 2.021 1.00 0.00 56 ALA A O 18
ATOM 24147 N N . LEU A 1 57 ? 0.612 4.804 3.669 1.00 0.00 57 LEU A N 18
ATOM 24148 C CA . LEU A 1 57 ? -0.616 4.194 4.138 1.00 0.00 57 LEU A CA 18
ATOM 24149 C C . LEU A 1 57 ? -0.587 4.135 5.669 1.00 0.00 57 LEU A C 18
ATOM 24150 O O . LEU A 1 57 ? 0.476 4.313 6.269 1.00 0.00 57 LEU A O 18
ATOM 24166 N N . ASN A 1 58 ? -1.739 3.877 6.290 1.00 0.00 58 ASN A N 18
ATOM 24167 C CA . ASN A 1 58 ? -1.905 3.685 7.720 1.00 0.00 58 ASN A CA 18
ATOM 24168 C C . ASN A 1 58 ? -2.779 2.452 7.928 1.00 0.00 58 ASN A C 18
ATOM 24169 O O . ASN A 1 58 ? -3.838 2.343 7.307 1.00 0.00 58 ASN A O 18
ATOM 24180 N N . HIS A 1 59 ? -2.339 1.519 8.773 1.00 0.00 59 HIS A N 18
ATOM 24181 C CA . HIS A 1 59 ? -3.039 0.277 9.049 1.00 0.00 59 HIS A CA 18
ATOM 24182 C C . HIS A 1 59 ? -3.838 0.363 10.349 1.00 0.00 59 HIS A C 18
ATOM 24183 O O . HIS A 1 59 ? -3.279 0.599 11.418 1.00 0.00 59 HIS A O 18
ATOM 24197 N N . HIS A 1 60 ? -5.152 0.144 10.255 1.00 0.00 60 HIS A N 18
ATOM 24198 C CA . HIS A 1 60 ? -6.077 0.136 11.381 1.00 0.00 60 HIS A CA 18
ATOM 24199 C C . HIS A 1 60 ? -6.459 -1.317 11.677 1.00 0.00 60 HIS A C 18
ATOM 24200 O O . HIS A 1 60 ? -6.546 -2.131 10.762 1.00 0.00 60 HIS A O 18
ATOM 24214 N N . LYS A 1 61 ? -6.657 -1.659 12.950 1.00 0.00 61 LYS A N 18
ATOM 24215 C CA . LYS A 1 61 ? -6.954 -3.013 13.397 1.00 0.00 61 LYS A CA 18
ATOM 24216 C C . LYS A 1 61 ? -8.464 -3.272 13.356 1.00 0.00 61 LYS A C 18
ATOM 24217 O O . LYS A 1 61 ? -9.181 -2.990 14.315 1.00 0.00 61 LYS A O 18
ATOM 24236 N N . GLU A 1 62 ? -8.957 -3.829 12.248 1.00 0.00 62 GLU A N 18
ATOM 24237 C CA . GLU A 1 62 ? -10.367 -4.150 12.086 1.00 0.00 62 GLU A CA 18
ATOM 24238 C C . GLU A 1 62 ? -10.634 -5.546 12.656 1.00 0.00 62 GLU A C 18
ATOM 24239 O O . GLU A 1 62 ? -10.838 -6.525 11.934 1.00 0.00 62 GLU A O 18
ATOM 24251 N N . GLY A 1 63 ? -10.698 -5.579 13.990 1.00 0.00 63 GLY A N 18
ATOM 24252 C CA . GLY A 1 63 ? -11.018 -6.731 14.820 1.00 0.00 63 GLY A CA 18
ATOM 24253 C C . GLY A 1 63 ? -10.184 -7.982 14.538 1.00 0.00 63 GLY A C 18
ATOM 24254 O O . GLY A 1 63 ? -9.280 -8.313 15.299 1.00 0.00 63 GLY A O 18
ATOM 24258 N N . ARG A 1 64 ? -10.528 -8.699 13.467 1.00 0.00 64 ARG A N 18
ATOM 24259 C CA . ARG A 1 64 ? -9.906 -9.959 13.084 1.00 0.00 64 ARG A CA 18
ATOM 24260 C C . ARG A 1 64 ? -8.759 -9.760 12.094 1.00 0.00 64 ARG A C 18
ATOM 24261 O O . ARG A 1 64 ? -7.856 -10.590 12.036 1.00 0.00 64 ARG A O 18
ATOM 24282 N N . VAL A 1 65 ? -8.807 -8.692 11.294 1.00 0.00 65 VAL A N 18
ATOM 24283 C CA . VAL A 1 65 ? -7.801 -8.386 10.286 1.00 0.00 65 VAL A CA 18
ATOM 24284 C C . VAL A 1 65 ? -7.435 -6.913 10.424 1.00 0.00 65 VAL A C 18
ATOM 24285 O O . VAL A 1 65 ? -8.071 -6.187 11.185 1.00 0.00 65 VAL A O 18
ATOM 24298 N N . PHE A 1 66 ? -6.405 -6.457 9.712 1.00 0.00 66 PHE A N 18
ATOM 24299 C CA . PHE A 1 66 ? -6.019 -5.056 9.725 1.00 0.00 66 PHE A CA 18
ATOM 24300 C C . PHE A 1 66 ? -6.257 -4.464 8.341 1.00 0.00 66 PHE A C 18
ATOM 24301 O O . PHE A 1 66 ? -5.901 -5.066 7.328 1.00 0.00 66 PHE A O 18
ATOM 24318 N N . VAL A 1 67 ? -6.929 -3.316 8.307 1.00 0.00 67 VAL A N 18
ATOM 24319 C CA . VAL A 1 67 ? -7.323 -2.627 7.097 1.00 0.00 67 VAL A CA 18
ATOM 24320 C C . VAL A 1 67 ? -6.327 -1.517 6.803 1.00 0.00 67 VAL A C 18
ATOM 24321 O O . VAL A 1 67 ? -5.988 -0.735 7.691 1.00 0.00 67 VAL A O 18
ATOM 24334 N N . TYR A 1 68 ? -5.880 -1.440 5.548 1.00 0.00 68 TYR A N 18
ATOM 24335 C CA . TYR A 1 68 ? -4.908 -0.457 5.108 1.00 0.00 68 TYR A CA 18
ATOM 24336 C C . TYR A 1 68 ? -5.667 0.701 4.484 1.00 0.00 68 TYR A C 18
ATOM 24337 O O . TYR A 1 68 ? -6.395 0.513 3.507 1.00 0.00 68 TYR A O 18
ATOM 24355 N N . THR A 1 69 ? -5.480 1.888 5.057 1.00 0.00 69 THR A N 18
ATOM 24356 C CA . THR A 1 69 ? -6.104 3.124 4.630 1.00 0.00 69 THR A CA 18
ATOM 24357 C C . THR A 1 69 ? -5.021 3.990 3.972 1.00 0.00 69 THR A C 18
ATOM 24358 O O . THR A 1 69 ? -3.953 4.164 4.561 1.00 0.00 69 THR A O 18
ATOM 24369 N N . PRO A 1 70 ? -5.218 4.479 2.739 1.00 0.00 70 PRO A N 18
ATOM 24370 C CA . PRO A 1 70 ? -4.234 5.329 2.092 1.00 0.00 70 PRO A CA 18
ATOM 24371 C C . PRO A 1 70 ? -4.031 6.648 2.837 1.00 0.00 70 PRO A C 18
ATOM 24372 O O . PRO A 1 70 ? -5.003 7.296 3.216 1.00 0.00 70 PRO A O 18
ATOM 24383 N N . ASN A 1 71 ? -2.774 7.059 3.020 1.00 0.00 71 ASN A N 18
ATOM 24384 C CA . ASN A 1 71 ? -2.453 8.345 3.636 1.00 0.00 71 ASN A CA 18
ATOM 24385 C C . ASN A 1 71 ? -2.526 9.420 2.562 1.00 0.00 71 ASN A C 18
ATOM 24386 O O . ASN A 1 71 ? -2.964 10.542 2.800 1.00 0.00 71 ASN A O 18
ATOM 24397 N N . ILE A 1 72 ? -2.043 9.047 1.378 1.00 0.00 72 ILE A N 18
ATOM 24398 C CA . ILE A 1 72 ? -1.914 9.878 0.203 1.00 0.00 72 ILE A CA 18
ATOM 24399 C C . ILE A 1 72 ? -2.871 9.402 -0.899 1.00 0.00 72 ILE A C 18
ATOM 24400 O O . ILE A 1 72 ? -3.368 8.275 -0.857 1.00 0.00 72 ILE A O 18
ATOM 24416 N N . ASP A 1 73 ? -3.137 10.276 -1.874 1.00 0.00 73 ASP A N 18
ATOM 24417 C CA . ASP A 1 73 ? -3.975 10.022 -3.044 1.00 0.00 73 ASP A CA 18
ATOM 24418 C C . ASP A 1 73 ? -3.074 9.791 -4.261 1.00 0.00 73 ASP A C 18
ATOM 24419 O O . ASP A 1 73 ? -1.909 10.179 -4.230 1.00 0.00 73 ASP A O 18
ATOM 24428 N N . GLU A 1 74 ? -3.616 9.214 -5.342 1.00 0.00 74 GLU A N 18
ATOM 24429 C CA . GLU A 1 74 ? -2.899 8.991 -6.594 1.00 0.00 74 GLU A CA 18
ATOM 24430 C C . GLU A 1 74 ? -2.108 10.236 -7.017 1.00 0.00 74 GLU A C 18
ATOM 24431 O O . GLU A 1 74 ? -0.928 10.149 -7.349 1.00 0.00 74 GLU A O 18
ATOM 24443 N N . SER A 1 75 ? -2.751 11.405 -6.975 1.00 0.00 75 SER A N 18
ATOM 24444 C CA . SER A 1 75 ? -2.149 12.675 -7.366 1.00 0.00 75 SER A CA 18
ATOM 24445 C C . SER A 1 75 ? -0.882 13.019 -6.582 1.00 0.00 75 SER A C 18
ATOM 24446 O O . SER A 1 75 ? -0.073 13.815 -7.051 1.00 0.00 75 SER A O 18
ATOM 24454 N N . ASP A 1 76 ? -0.703 12.440 -5.393 1.00 0.00 76 ASP A N 18
ATOM 24455 C CA . ASP A 1 76 ? 0.485 12.668 -4.590 1.00 0.00 76 ASP A CA 18
ATOM 24456 C C . ASP A 1 76 ? 1.697 11.934 -5.171 1.00 0.00 76 ASP A C 18
ATOM 24457 O O . ASP A 1 76 ? 2.806 12.143 -4.684 1.00 0.00 76 ASP A O 18
ATOM 24466 N N . TYR A 1 77 ? 1.518 11.080 -6.191 1.00 0.00 77 TYR A N 18
ATOM 24467 C CA . TYR A 1 77 ? 2.592 10.300 -6.794 1.00 0.00 77 TYR A CA 18
ATOM 24468 C C . TYR A 1 77 ? 3.523 11.142 -7.685 1.00 0.00 77 TYR A C 18
ATOM 24469 O O . TYR A 1 77 ? 3.751 10.839 -8.853 1.00 0.00 77 TYR A O 18
ATOM 24487 N N . ILE A 1 78 ? 4.083 12.204 -7.112 1.00 0.00 78 ILE A N 18
ATOM 24488 C CA . ILE A 1 78 ? 5.107 13.050 -7.697 1.00 0.00 78 ILE A CA 18
ATOM 24489 C C . ILE A 1 78 ? 6.331 12.772 -6.827 1.00 0.00 78 ILE A C 18
ATOM 24490 O O . ILE A 1 78 ? 6.462 13.335 -5.745 1.00 0.00 78 ILE A O 18
ATOM 24506 N N . GLU A 1 79 ? 7.220 11.881 -7.273 1.00 0.00 79 GLU A N 18
ATOM 24507 C CA . GLU A 1 79 ? 8.325 11.424 -6.448 1.00 0.00 79 GLU A CA 18
ATOM 24508 C C . GLU A 1 79 ? 9.405 12.490 -6.288 1.00 0.00 79 GLU A C 18
ATOM 24509 O O . GLU A 1 79 ? 9.770 13.165 -7.249 1.00 0.00 79 GLU A O 18
ATOM 24521 N N . VAL A 1 80 ? 9.950 12.595 -5.074 1.00 0.00 80 VAL A N 18
ATOM 24522 C CA . VAL A 1 80 ? 11.066 13.480 -4.794 1.00 0.00 80 VAL A CA 18
ATOM 24523 C C . VAL A 1 80 ? 12.314 12.843 -5.410 1.00 0.00 80 VAL A C 18
ATOM 24524 O O . VAL A 1 80 ? 12.522 11.635 -5.281 1.00 0.00 80 VAL A O 18
ATOM 24537 N N . LYS A 1 81 ? 13.115 13.642 -6.117 1.00 0.00 81 LYS A N 18
ATOM 24538 C CA . LYS A 1 81 ? 14.332 13.188 -6.768 1.00 0.00 81 LYS A CA 18
ATOM 24539 C C . LYS A 1 81 ? 15.506 13.469 -5.831 1.00 0.00 81 LYS A C 18
ATOM 24540 O O . LYS A 1 81 ? 16.173 14.497 -5.946 1.00 0.00 81 LYS A O 18
ATOM 24559 N N . SER A 1 82 ? 15.726 12.582 -4.864 1.00 0.00 82 SER A N 18
ATOM 24560 C CA . SER A 1 82 ? 16.789 12.644 -3.878 1.00 0.00 82 SER A CA 18
ATOM 24561 C C . SER A 1 82 ? 16.941 11.230 -3.326 1.00 0.00 82 SER A C 18
ATOM 24562 O O . SER A 1 82 ? 17.837 11.040 -2.479 1.00 0.00 82 SER A O 18
ATOM 24571 N N . MET A 1 1 ? 9.445 11.222 2.447 1.00 0.00 1 MET A N 19
ATOM 24572 C CA . MET A 1 1 ? 9.535 11.044 3.902 1.00 0.00 1 MET A CA 19
ATOM 24573 C C . MET A 1 1 ? 9.102 12.327 4.611 1.00 0.00 1 MET A C 19
ATOM 24574 O O . MET A 1 1 ? 8.212 12.304 5.455 1.00 0.00 1 MET A O 19
ATOM 24590 N N . LYS A 1 2 ? 9.732 13.447 4.249 1.00 0.00 2 LYS A N 19
ATOM 24591 C CA . LYS A 1 2 ? 9.444 14.763 4.785 1.00 0.00 2 LYS A CA 19
ATOM 24592 C C . LYS A 1 2 ? 8.020 15.181 4.416 1.00 0.00 2 LYS A C 19
ATOM 24593 O O . LYS A 1 2 ? 7.336 15.782 5.242 1.00 0.00 2 LYS A O 19
ATOM 24612 N N . LYS A 1 3 ? 7.587 14.904 3.177 1.00 0.00 3 LYS A N 19
ATOM 24613 C CA . LYS A 1 3 ? 6.263 15.287 2.705 1.00 0.00 3 LYS A CA 19
ATOM 24614 C C . LYS A 1 3 ? 5.505 14.113 2.090 1.00 0.00 3 LYS A C 19
ATOM 24615 O O . LYS A 1 3 ? 4.337 13.926 2.421 1.00 0.00 3 LYS A O 19
ATOM 24634 N N . ILE A 1 4 ? 6.132 13.340 1.192 1.00 0.00 4 ILE A N 19
ATOM 24635 C CA . ILE A 1 4 ? 5.422 12.283 0.463 1.00 0.00 4 ILE A CA 19
ATOM 24636 C C . ILE A 1 4 ? 6.209 10.969 0.427 1.00 0.00 4 ILE A C 19
ATOM 24637 O O . ILE A 1 4 ? 7.365 10.955 0.847 1.00 0.00 4 ILE A O 19
ATOM 24653 N N . PRO A 1 5 ? 5.624 9.863 -0.071 1.00 0.00 5 PRO A N 19
ATOM 24654 C CA . PRO A 1 5 ? 6.322 8.594 -0.210 1.00 0.00 5 PRO A CA 19
ATOM 24655 C C . PRO A 1 5 ? 7.153 8.582 -1.505 1.00 0.00 5 PRO A C 19
ATOM 24656 O O . PRO A 1 5 ? 6.586 8.624 -2.597 1.00 0.00 5 PRO A O 19
ATOM 24667 N N . GLN A 1 6 ? 8.486 8.488 -1.421 1.00 0.00 6 GLN A N 19
ATOM 24668 C CA . GLN A 1 6 ? 9.344 8.359 -2.602 1.00 0.00 6 GLN A CA 19
ATOM 24669 C C . GLN A 1 6 ? 9.249 6.909 -3.094 1.00 0.00 6 GLN A C 19
ATOM 24670 O O . GLN A 1 6 ? 10.160 6.106 -2.912 1.00 0.00 6 GLN A O 19
ATOM 24684 N N . ILE A 1 7 ? 8.102 6.589 -3.687 1.00 0.00 7 ILE A N 19
ATOM 24685 C CA . ILE A 1 7 ? 7.709 5.263 -4.138 1.00 0.00 7 ILE A CA 19
ATOM 24686 C C . ILE A 1 7 ? 8.165 4.950 -5.565 1.00 0.00 7 ILE A C 19
ATOM 24687 O O . ILE A 1 7 ? 8.410 5.849 -6.368 1.00 0.00 7 ILE A O 19
ATOM 24703 N N . SER A 1 8 ? 8.252 3.652 -5.875 1.00 0.00 8 SER A N 19
ATOM 24704 C CA . SER A 1 8 ? 8.561 3.106 -7.190 1.00 0.00 8 SER A CA 19
ATOM 24705 C C . SER A 1 8 ? 7.342 2.327 -7.704 1.00 0.00 8 SER A C 19
ATOM 24706 O O . SER A 1 8 ? 6.460 1.968 -6.924 1.00 0.00 8 SER A O 19
ATOM 24714 N N . ASP A 1 9 ? 7.296 2.030 -9.008 1.00 0.00 9 ASP A N 19
ATOM 24715 C CA . ASP A 1 9 ? 6.185 1.317 -9.640 1.00 0.00 9 ASP A CA 19
ATOM 24716 C C . ASP A 1 9 ? 5.755 0.068 -8.858 1.00 0.00 9 ASP A C 19
ATOM 24717 O O . ASP A 1 9 ? 4.571 -0.130 -8.588 1.00 0.00 9 ASP A O 19
ATOM 24726 N N . ALA A 1 10 ? 6.726 -0.765 -8.475 1.00 0.00 10 ALA A N 19
ATOM 24727 C CA . ALA A 1 10 ? 6.462 -1.992 -7.734 1.00 0.00 10 ALA A CA 19
ATOM 24728 C C . ALA A 1 10 ? 5.811 -1.720 -6.378 1.00 0.00 10 ALA A C 19
ATOM 24729 O O . ALA A 1 10 ? 5.086 -2.562 -5.863 1.00 0.00 10 ALA A O 19
ATOM 24736 N N . GLU A 1 11 ? 6.070 -0.560 -5.777 1.00 0.00 11 GLU A N 19
ATOM 24737 C CA . GLU A 1 11 ? 5.432 -0.182 -4.527 1.00 0.00 11 GLU A CA 19
ATOM 24738 C C . GLU A 1 11 ? 4.066 0.453 -4.833 1.00 0.00 11 GLU A C 19
ATOM 24739 O O . GLU A 1 11 ? 3.134 0.323 -4.048 1.00 0.00 11 GLU A O 19
ATOM 24751 N N . LEU A 1 12 ? 3.936 1.134 -5.974 1.00 0.00 12 LEU A N 19
ATOM 24752 C CA . LEU A 1 12 ? 2.720 1.819 -6.399 1.00 0.00 12 LEU A CA 19
ATOM 24753 C C . LEU A 1 12 ? 1.605 0.860 -6.826 1.00 0.00 12 LEU A C 19
ATOM 24754 O O . LEU A 1 12 ? 0.449 1.129 -6.507 1.00 0.00 12 LEU A O 19
ATOM 24770 N N . GLU A 1 13 ? 1.898 -0.237 -7.541 1.00 0.00 13 GLU A N 19
ATOM 24771 C CA . GLU A 1 13 ? 0.852 -1.173 -7.992 1.00 0.00 13 GLU A CA 19
ATOM 24772 C C . GLU A 1 13 ? -0.116 -1.556 -6.870 1.00 0.00 13 GLU A C 19
ATOM 24773 O O . GLU A 1 13 ? -1.329 -1.686 -7.030 1.00 0.00 13 GLU A O 19
ATOM 24785 N N . VAL A 1 14 ? 0.487 -1.731 -5.710 1.00 0.00 14 VAL A N 19
ATOM 24786 C CA . VAL A 1 14 ? -0.121 -2.097 -4.459 1.00 0.00 14 VAL A CA 19
ATOM 24787 C C . VAL A 1 14 ? -1.121 -1.017 -4.053 1.00 0.00 14 VAL A C 19
ATOM 24788 O O . VAL A 1 14 ? -2.269 -1.296 -3.706 1.00 0.00 14 VAL A O 19
ATOM 24801 N N . MET A 1 15 ? -0.683 0.235 -4.145 1.00 0.00 15 MET A N 19
ATOM 24802 C CA . MET A 1 15 ? -1.497 1.392 -3.843 1.00 0.00 15 MET A CA 19
ATOM 24803 C C . MET A 1 15 ? -2.657 1.471 -4.824 1.00 0.00 15 MET A C 19
ATOM 24804 O O . MET A 1 15 ? -3.785 1.734 -4.425 1.00 0.00 15 MET A O 19
ATOM 24818 N N . LYS A 1 16 ? -2.380 1.226 -6.105 1.00 0.00 16 LYS A N 19
ATOM 24819 C CA . LYS A 1 16 ? -3.408 1.175 -7.135 1.00 0.00 16 LYS A CA 19
ATOM 24820 C C . LYS A 1 16 ? -4.517 0.201 -6.713 1.00 0.00 16 LYS A C 19
ATOM 24821 O O . LYS A 1 16 ? -5.688 0.571 -6.737 1.00 0.00 16 LYS A O 19
ATOM 24840 N N . VAL A 1 17 ? -4.170 -1.027 -6.303 1.00 0.00 17 VAL A N 19
ATOM 24841 C CA . VAL A 1 17 ? -5.156 -1.980 -5.807 1.00 0.00 17 VAL A CA 19
ATOM 24842 C C . VAL A 1 17 ? -5.915 -1.365 -4.622 1.00 0.00 17 VAL A C 19
ATOM 24843 O O . VAL A 1 17 ? -7.145 -1.323 -4.624 1.00 0.00 17 VAL A O 19
ATOM 24856 N N . ILE A 1 18 ? -5.187 -0.872 -3.615 1.00 0.00 18 ILE A N 19
ATOM 24857 C CA . ILE A 1 18 ? -5.797 -0.281 -2.427 1.00 0.00 18 ILE A CA 19
ATOM 24858 C C . ILE A 1 18 ? -6.811 0.815 -2.804 1.00 0.00 18 ILE A C 19
ATOM 24859 O O . ILE A 1 18 ? -7.891 0.862 -2.223 1.00 0.00 18 ILE A O 19
ATOM 24875 N N . TRP A 1 19 ? -6.467 1.685 -3.760 1.00 0.00 19 TRP A N 19
ATOM 24876 C CA . TRP A 1 19 ? -7.324 2.763 -4.242 1.00 0.00 19 TRP A CA 19
ATOM 24877 C C . TRP A 1 19 ? -8.455 2.246 -5.136 1.00 0.00 19 TRP A C 19
ATOM 24878 O O . TRP A 1 19 ? -9.493 2.895 -5.232 1.00 0.00 19 TRP A O 19
ATOM 24899 N N . LYS A 1 20 ? -8.251 1.130 -5.845 1.00 0.00 20 LYS A N 19
ATOM 24900 C CA . LYS A 1 20 ? -9.296 0.540 -6.671 1.00 0.00 20 LYS A CA 19
ATOM 24901 C C . LYS A 1 20 ? -10.447 0.114 -5.760 1.00 0.00 20 LYS A C 19
ATOM 24902 O O . LYS A 1 20 ? -11.611 0.389 -6.049 1.00 0.00 20 LYS A O 19
ATOM 24921 N N . HIS A 1 21 ? -10.114 -0.575 -4.668 1.00 0.00 21 HIS A N 19
ATOM 24922 C CA . HIS A 1 21 ? -11.084 -0.958 -3.651 1.00 0.00 21 HIS A CA 19
ATOM 24923 C C . HIS A 1 21 ? -11.406 0.290 -2.805 1.00 0.00 21 HIS A C 19
ATOM 24924 O O . HIS A 1 21 ? -10.769 1.327 -2.967 1.00 0.00 21 HIS A O 19
ATOM 24938 N N . SER A 1 22 ? -12.397 0.236 -1.906 1.00 0.00 22 SER A N 19
ATOM 24939 C CA . SER A 1 22 ? -12.713 1.381 -1.052 1.00 0.00 22 SER A CA 19
ATOM 24940 C C . SER A 1 22 ? -11.529 1.587 -0.106 1.00 0.00 22 SER A C 19
ATOM 24941 O O . SER A 1 22 ? -10.936 2.660 -0.017 1.00 0.00 22 SER A O 19
ATOM 24949 N N . SER A 1 23 ? -11.244 0.559 0.684 1.00 0.00 23 SER A N 19
ATOM 24950 C CA . SER A 1 23 ? -9.940 0.367 1.288 1.00 0.00 23 SER A CA 19
ATOM 24951 C C . SER A 1 23 ? -9.625 -1.105 0.999 1.00 0.00 23 SER A C 19
ATOM 24952 O O . SER A 1 23 ? -10.298 -1.684 0.149 1.00 0.00 23 SER A O 19
ATOM 24960 N N . ILE A 1 24 ? -8.742 -1.783 1.738 1.00 0.00 24 ILE A N 19
ATOM 24961 C CA . ILE A 1 24 ? -8.579 -3.225 1.556 1.00 0.00 24 ILE A CA 19
ATOM 24962 C C . ILE A 1 24 ? -8.090 -3.895 2.841 1.00 0.00 24 ILE A C 19
ATOM 24963 O O . ILE A 1 24 ? -7.378 -3.251 3.612 1.00 0.00 24 ILE A O 19
ATOM 24979 N N . ASN A 1 25 ? -8.442 -5.168 3.060 1.00 0.00 25 ASN A N 19
ATOM 24980 C CA . ASN A 1 25 ? -7.933 -5.976 4.170 1.00 0.00 25 ASN A CA 19
ATOM 24981 C C . ASN A 1 25 ? -6.735 -6.793 3.696 1.00 0.00 25 ASN A C 19
ATOM 24982 O O . ASN A 1 25 ? -6.604 -7.093 2.510 1.00 0.00 25 ASN A O 19
ATOM 24993 N N . THR A 1 26 ? -5.901 -7.204 4.650 1.00 0.00 26 THR A N 19
ATOM 24994 C CA . THR A 1 26 ? -4.724 -8.026 4.452 1.00 0.00 26 THR A CA 19
ATOM 24995 C C . THR A 1 26 ? -4.982 -9.233 3.547 1.00 0.00 26 THR A C 19
ATOM 24996 O O . THR A 1 26 ? -4.218 -9.484 2.619 1.00 0.00 26 THR A O 19
ATOM 25007 N N . ASN A 1 27 ? -6.055 -9.989 3.798 1.00 0.00 27 ASN A N 19
ATOM 25008 C CA . ASN A 1 27 ? -6.330 -11.174 2.999 1.00 0.00 27 ASN A CA 19
ATOM 25009 C C . ASN A 1 27 ? -6.484 -10.821 1.520 1.00 0.00 27 ASN A C 19
ATOM 25010 O O . ASN A 1 27 ? -5.831 -11.432 0.679 1.00 0.00 27 ASN A O 19
ATOM 25021 N N . GLU A 1 28 ? -7.306 -9.819 1.201 1.00 0.00 28 GLU A N 19
ATOM 25022 C CA . GLU A 1 28 ? -7.574 -9.421 -0.167 1.00 0.00 28 GLU A CA 19
ATOM 25023 C C . GLU A 1 28 ? -6.367 -8.731 -0.789 1.00 0.00 28 GLU A C 19
ATOM 25024 O O . GLU A 1 28 ? -6.100 -8.927 -1.971 1.00 0.00 28 GLU A O 19
ATOM 25036 N N . VAL A 1 29 ? -5.631 -7.927 -0.017 1.00 0.00 29 VAL A N 19
ATOM 25037 C CA . VAL A 1 29 ? -4.439 -7.278 -0.542 1.00 0.00 29 VAL A CA 19
ATOM 25038 C C . VAL A 1 29 ? -3.447 -8.362 -0.968 1.00 0.00 29 VAL A C 19
ATOM 25039 O O . VAL A 1 29 ? -2.939 -8.332 -2.091 1.00 0.00 29 VAL A O 19
ATOM 25052 N N . ILE A 1 30 ? -3.222 -9.353 -0.096 1.00 0.00 30 ILE A N 19
ATOM 25053 C CA . ILE A 1 30 ? -2.354 -10.472 -0.417 1.00 0.00 30 ILE A CA 19
ATOM 25054 C C . ILE A 1 30 ? -2.924 -11.196 -1.637 1.00 0.00 30 ILE A C 19
ATOM 25055 O O . ILE A 1 30 ? -2.181 -11.441 -2.583 1.00 0.00 30 ILE A O 19
ATOM 25071 N N . LYS A 1 31 ? -4.226 -11.501 -1.642 1.00 0.00 31 LYS A N 19
ATOM 25072 C CA . LYS A 1 31 ? -4.886 -12.177 -2.753 1.00 0.00 31 LYS A CA 19
ATOM 25073 C C . LYS A 1 31 ? -4.566 -11.481 -4.082 1.00 0.00 31 LYS A C 19
ATOM 25074 O O . LYS A 1 31 ? -3.959 -12.080 -4.969 1.00 0.00 31 LYS A O 19
ATOM 25093 N N . GLU A 1 32 ? -4.946 -10.205 -4.200 1.00 0.00 32 GLU A N 19
ATOM 25094 C CA . GLU A 1 32 ? -4.774 -9.416 -5.409 1.00 0.00 32 GLU A CA 19
ATOM 25095 C C . GLU A 1 32 ? -3.316 -9.405 -5.851 1.00 0.00 32 GLU A C 19
ATOM 25096 O O . GLU A 1 32 ? -3.003 -9.840 -6.958 1.00 0.00 32 GLU A O 19
ATOM 25108 N N . LEU A 1 33 ? -2.414 -8.906 -5.004 1.00 0.00 33 LEU A N 19
ATOM 25109 C CA . LEU A 1 33 ? -1.045 -8.763 -5.388 1.00 0.00 33 LEU A CA 19
ATOM 25110 C C . LEU A 1 33 ? -0.392 -10.114 -5.685 1.00 0.00 33 LEU A C 19
ATOM 25111 O O . LEU A 1 33 ? 0.410 -10.193 -6.609 1.00 0.00 33 LEU A O 19
ATOM 25127 N N . SER A 1 34 ? -0.742 -11.183 -4.962 1.00 0.00 34 SER A N 19
ATOM 25128 C CA . SER A 1 34 ? -0.206 -12.507 -5.264 1.00 0.00 34 SER A CA 19
ATOM 25129 C C . SER A 1 34 ? -0.729 -13.000 -6.618 1.00 0.00 34 SER A C 19
ATOM 25130 O O . SER A 1 34 ? -0.005 -13.663 -7.357 1.00 0.00 34 SER A O 19
ATOM 25138 N N . LYS A 1 35 ? -1.997 -12.715 -6.942 1.00 0.00 35 LYS A N 19
ATOM 25139 C CA . LYS A 1 35 ? -2.569 -13.101 -8.226 1.00 0.00 35 LYS A CA 19
ATOM 25140 C C . LYS A 1 35 ? -1.856 -12.375 -9.368 1.00 0.00 35 LYS A C 19
ATOM 25141 O O . LYS A 1 35 ? -1.475 -13.000 -10.354 1.00 0.00 35 LYS A O 19
ATOM 25160 N N . THR A 1 36 ? -1.698 -11.054 -9.258 1.00 0.00 36 THR A N 19
ATOM 25161 C CA . THR A 1 36 ? -1.091 -10.272 -10.325 1.00 0.00 36 THR A CA 19
ATOM 25162 C C . THR A 1 36 ? 0.413 -10.507 -10.436 1.00 0.00 36 THR A C 19
ATOM 25163 O O . THR A 1 36 ? 0.951 -10.597 -11.539 1.00 0.00 36 THR A O 19
ATOM 25174 N N . SER A 1 37 ? 1.084 -10.564 -9.286 1.00 0.00 37 SER A N 19
ATOM 25175 C CA . SER A 1 37 ? 2.529 -10.537 -9.180 1.00 0.00 37 SER A CA 19
ATOM 25176 C C . SER A 1 37 ? 3.031 -11.749 -8.398 1.00 0.00 37 SER A C 19
ATOM 25177 O O . SER A 1 37 ? 2.537 -12.038 -7.311 1.00 0.00 37 SER A O 19
ATOM 25185 N N . THR A 1 38 ? 4.031 -12.456 -8.930 1.00 0.00 38 THR A N 19
ATOM 25186 C CA . THR A 1 38 ? 4.604 -13.641 -8.311 1.00 0.00 38 THR A CA 19
ATOM 25187 C C . THR A 1 38 ? 5.439 -13.243 -7.089 1.00 0.00 38 THR A C 19
ATOM 25188 O O . THR A 1 38 ? 6.668 -13.270 -7.142 1.00 0.00 38 THR A O 19
ATOM 25199 N N . TRP A 1 39 ? 4.760 -12.844 -6.015 1.00 0.00 39 TRP A N 19
ATOM 25200 C CA . TRP A 1 39 ? 5.312 -12.415 -4.742 1.00 0.00 39 TRP A CA 19
ATOM 25201 C C . TRP A 1 39 ? 4.761 -13.327 -3.640 1.00 0.00 39 TRP A C 19
ATOM 25202 O O . TRP A 1 39 ? 3.767 -14.017 -3.861 1.00 0.00 39 TRP A O 19
ATOM 25223 N N . SER A 1 40 ? 5.394 -13.344 -2.461 1.00 0.00 40 SER A N 19
ATOM 25224 C CA . SER A 1 40 ? 4.948 -14.175 -1.343 1.00 0.00 40 SER A CA 19
ATOM 25225 C C . SER A 1 40 ? 4.194 -13.320 -0.319 1.00 0.00 40 SER A C 19
ATOM 25226 O O . SER A 1 40 ? 4.376 -12.103 -0.303 1.00 0.00 40 SER A O 19
ATOM 25234 N N . PRO A 1 41 ? 3.390 -13.915 0.578 1.00 0.00 41 PRO A N 19
ATOM 25235 C CA . PRO A 1 41 ? 2.760 -13.180 1.666 1.00 0.00 41 PRO A CA 19
ATOM 25236 C C . PRO A 1 41 ? 3.787 -12.361 2.456 1.00 0.00 41 PRO A C 19
ATOM 25237 O O . PRO A 1 41 ? 3.481 -11.268 2.930 1.00 0.00 41 PRO A O 19
ATOM 25248 N N . LYS A 1 42 ? 5.007 -12.887 2.622 1.00 0.00 42 LYS A N 19
ATOM 25249 C CA . LYS A 1 42 ? 6.083 -12.165 3.284 1.00 0.00 42 LYS A CA 19
ATOM 25250 C C . LYS A 1 42 ? 6.397 -10.904 2.475 1.00 0.00 42 LYS A C 19
ATOM 25251 O O . LYS A 1 42 ? 6.479 -9.815 3.041 1.00 0.00 42 LYS A O 19
ATOM 25270 N N . THR A 1 43 ? 6.562 -11.045 1.154 1.00 0.00 43 THR A N 19
ATOM 25271 C CA . THR A 1 43 ? 6.794 -9.920 0.258 1.00 0.00 43 THR A CA 19
ATOM 25272 C C . THR A 1 43 ? 5.703 -8.865 0.469 1.00 0.00 43 THR A C 19
ATOM 25273 O O . THR A 1 43 ? 6.009 -7.697 0.705 1.00 0.00 43 THR A O 19
ATOM 25284 N N . ILE A 1 44 ? 4.433 -9.284 0.407 1.00 0.00 44 ILE A N 19
ATOM 25285 C CA . ILE A 1 44 ? 3.307 -8.371 0.571 1.00 0.00 44 ILE A CA 19
ATOM 25286 C C . ILE A 1 44 ? 3.405 -7.631 1.900 1.00 0.00 44 ILE A C 19
ATOM 25287 O O . ILE A 1 44 ? 3.325 -6.406 1.940 1.00 0.00 44 ILE A O 19
ATOM 25303 N N . GLN A 1 45 ? 3.563 -8.372 2.994 1.00 0.00 45 GLN A N 19
ATOM 25304 C CA . GLN A 1 45 ? 3.632 -7.782 4.319 1.00 0.00 45 GLN A CA 19
ATOM 25305 C C . GLN A 1 45 ? 4.819 -6.821 4.432 1.00 0.00 45 GLN A C 19
ATOM 25306 O O . GLN A 1 45 ? 4.693 -5.752 5.030 1.00 0.00 45 GLN A O 19
ATOM 25320 N N . THR A 1 46 ? 5.955 -7.164 3.819 1.00 0.00 46 THR A N 19
ATOM 25321 C CA . THR A 1 46 ? 7.106 -6.272 3.784 1.00 0.00 46 THR A CA 19
ATOM 25322 C C . THR A 1 46 ? 6.711 -4.980 3.059 1.00 0.00 46 THR A C 19
ATOM 25323 O O . THR A 1 46 ? 6.936 -3.887 3.574 1.00 0.00 46 THR A O 19
ATOM 25334 N N . MET A 1 47 ? 6.106 -5.090 1.871 1.00 0.00 47 MET A N 19
ATOM 25335 C CA . MET A 1 47 ? 5.670 -3.928 1.107 1.00 0.00 47 MET A CA 19
ATOM 25336 C C . MET A 1 47 ? 4.712 -3.069 1.936 1.00 0.00 47 MET A C 19
ATOM 25337 O O . MET A 1 47 ? 4.921 -1.863 2.050 1.00 0.00 47 MET A O 19
ATOM 25351 N N . LEU A 1 48 ? 3.684 -3.679 2.536 1.00 0.00 48 LEU A N 19
ATOM 25352 C CA . LEU A 1 48 ? 2.747 -2.978 3.408 1.00 0.00 48 LEU A CA 19
ATOM 25353 C C . LEU A 1 48 ? 3.526 -2.188 4.460 1.00 0.00 48 LEU A C 19
ATOM 25354 O O . LEU A 1 48 ? 3.346 -0.977 4.583 1.00 0.00 48 LEU A O 19
ATOM 25370 N N . LEU A 1 49 ? 4.397 -2.876 5.205 1.00 0.00 49 LEU A N 19
ATOM 25371 C CA . LEU A 1 49 ? 5.211 -2.258 6.242 1.00 0.00 49 LEU A CA 19
ATOM 25372 C C . LEU A 1 49 ? 5.964 -1.054 5.673 1.00 0.00 49 LEU A C 19
ATOM 25373 O O . LEU A 1 49 ? 5.904 0.033 6.242 1.00 0.00 49 LEU A O 19
ATOM 25389 N N . ARG A 1 50 ? 6.657 -1.225 4.544 1.00 0.00 50 ARG A N 19
ATOM 25390 C CA . ARG A 1 50 ? 7.407 -0.148 3.921 1.00 0.00 50 ARG A CA 19
ATOM 25391 C C . ARG A 1 50 ? 6.508 1.035 3.551 1.00 0.00 50 ARG A C 19
ATOM 25392 O O . ARG A 1 50 ? 6.860 2.178 3.834 1.00 0.00 50 ARG A O 19
ATOM 25413 N N . LEU A 1 51 ? 5.364 0.810 2.902 1.00 0.00 51 LEU A N 19
ATOM 25414 C CA . LEU A 1 51 ? 4.460 1.869 2.542 1.00 0.00 51 LEU A CA 19
ATOM 25415 C C . LEU A 1 51 ? 4.003 2.606 3.806 1.00 0.00 51 LEU A C 19
ATOM 25416 O O . LEU A 1 51 ? 4.048 3.834 3.854 1.00 0.00 51 LEU A O 19
ATOM 25432 N N . ILE A 1 52 ? 3.587 1.866 4.839 1.00 0.00 52 ILE A N 19
ATOM 25433 C CA . ILE A 1 52 ? 3.185 2.452 6.114 1.00 0.00 52 ILE A CA 19
ATOM 25434 C C . ILE A 1 52 ? 4.333 3.321 6.651 1.00 0.00 52 ILE A C 19
ATOM 25435 O O . ILE A 1 52 ? 4.122 4.481 6.998 1.00 0.00 52 ILE A O 19
ATOM 25451 N N . LYS A 1 53 ? 5.554 2.778 6.682 1.00 0.00 53 LYS A N 19
ATOM 25452 C CA . LYS A 1 53 ? 6.747 3.485 7.135 1.00 0.00 53 LYS A CA 19
ATOM 25453 C C . LYS A 1 53 ? 6.928 4.798 6.364 1.00 0.00 53 LYS A C 19
ATOM 25454 O O . LYS A 1 53 ? 7.250 5.823 6.960 1.00 0.00 53 LYS A O 19
ATOM 25473 N N . LYS A 1 54 ? 6.711 4.781 5.045 1.00 0.00 54 LYS A N 19
ATOM 25474 C CA . LYS A 1 54 ? 6.807 5.976 4.211 1.00 0.00 54 LYS A CA 19
ATOM 25475 C C . LYS A 1 54 ? 5.557 6.873 4.309 1.00 0.00 54 LYS A C 19
ATOM 25476 O O . LYS A 1 54 ? 5.411 7.794 3.508 1.00 0.00 54 LYS A O 19
ATOM 25495 N N . GLY A 1 55 ? 4.658 6.630 5.270 1.00 0.00 55 GLY A N 19
ATOM 25496 C CA . GLY A 1 55 ? 3.456 7.427 5.478 1.00 0.00 55 GLY A CA 19
ATOM 25497 C C . GLY A 1 55 ? 2.460 7.300 4.326 1.00 0.00 55 GLY A C 19
ATOM 25498 O O . GLY A 1 55 ? 1.643 8.196 4.109 1.00 0.00 55 GLY A O 19
ATOM 25502 N N . ALA A 1 56 ? 2.505 6.184 3.593 1.00 0.00 56 ALA A N 19
ATOM 25503 C CA . ALA A 1 56 ? 1.628 5.955 2.459 1.00 0.00 56 ALA A CA 19
ATOM 25504 C C . ALA A 1 56 ? 0.224 5.568 2.922 1.00 0.00 56 ALA A C 19
ATOM 25505 O O . ALA A 1 56 ? -0.775 6.109 2.447 1.00 0.00 56 ALA A O 19
ATOM 25512 N N . LEU A 1 57 ? 0.149 4.599 3.837 1.00 0.00 57 LEU A N 19
ATOM 25513 C CA . LEU A 1 57 ? -1.100 4.015 4.294 1.00 0.00 57 LEU A CA 19
ATOM 25514 C C . LEU A 1 57 ? -1.186 4.051 5.817 1.00 0.00 57 LEU A C 19
ATOM 25515 O O . LEU A 1 57 ? -0.175 3.898 6.498 1.00 0.00 57 LEU A O 19
ATOM 25531 N N . ASN A 1 58 ? -2.402 4.233 6.334 1.00 0.00 58 ASN A N 19
ATOM 25532 C CA . ASN A 1 58 ? -2.741 4.196 7.746 1.00 0.00 58 ASN A CA 19
ATOM 25533 C C . ASN A 1 58 ? -3.595 2.946 7.934 1.00 0.00 58 ASN A C 19
ATOM 25534 O O . ASN A 1 58 ? -4.656 2.854 7.315 1.00 0.00 58 ASN A O 19
ATOM 25545 N N . HIS A 1 59 ? -3.156 1.990 8.755 1.00 0.00 59 HIS A N 19
ATOM 25546 C CA . HIS A 1 59 ? -3.895 0.750 8.969 1.00 0.00 59 HIS A CA 19
ATOM 25547 C C . HIS A 1 59 ? -4.758 0.779 10.226 1.00 0.00 59 HIS A C 19
ATOM 25548 O O . HIS A 1 59 ? -4.527 1.569 11.139 1.00 0.00 59 HIS A O 19
ATOM 25562 N N . HIS A 1 60 ? -5.758 -0.103 10.237 1.00 0.00 60 HIS A N 19
ATOM 25563 C CA . HIS A 1 60 ? -6.708 -0.314 11.321 1.00 0.00 60 HIS A CA 19
ATOM 25564 C C . HIS A 1 60 ? -6.768 -1.818 11.563 1.00 0.00 60 HIS A C 19
ATOM 25565 O O . HIS A 1 60 ? -7.003 -2.562 10.614 1.00 0.00 60 HIS A O 19
ATOM 25579 N N . LYS A 1 61 ? -6.568 -2.292 12.795 1.00 0.00 61 LYS A N 19
ATOM 25580 C CA . LYS A 1 61 ? -6.609 -3.721 13.085 1.00 0.00 61 LYS A CA 19
ATOM 25581 C C . LYS A 1 61 ? -8.065 -4.134 13.302 1.00 0.00 61 LYS A C 19
ATOM 25582 O O . LYS A 1 61 ? -8.717 -3.611 14.202 1.00 0.00 61 LYS A O 19
ATOM 25601 N N . GLU A 1 62 ? -8.577 -5.052 12.472 1.00 0.00 62 GLU A N 19
ATOM 25602 C CA . GLU A 1 62 ? -9.965 -5.486 12.503 1.00 0.00 62 GLU A CA 19
ATOM 25603 C C . GLU A 1 62 ? -10.070 -6.998 12.721 1.00 0.00 62 GLU A C 19
ATOM 25604 O O . GLU A 1 62 ? -10.331 -7.766 11.793 1.00 0.00 62 GLU A O 19
ATOM 25616 N N . GLY A 1 63 ? -9.902 -7.407 13.981 1.00 0.00 63 GLY A N 19
ATOM 25617 C CA . GLY A 1 63 ? -10.079 -8.773 14.455 1.00 0.00 63 GLY A CA 19
ATOM 25618 C C . GLY A 1 63 ? -9.073 -9.782 13.902 1.00 0.00 63 GLY A C 19
ATOM 25619 O O . GLY A 1 63 ? -8.267 -10.321 14.660 1.00 0.00 63 GLY A O 19
ATOM 25623 N N . ARG A 1 64 ? -9.174 -10.090 12.607 1.00 0.00 64 ARG A N 19
ATOM 25624 C CA . ARG A 1 64 ? -8.347 -11.075 11.915 1.00 0.00 64 ARG A CA 19
ATOM 25625 C C . ARG A 1 64 ? -7.375 -10.392 10.958 1.00 0.00 64 ARG A C 19
ATOM 25626 O O . ARG A 1 64 ? -6.187 -10.705 10.958 1.00 0.00 64 ARG A O 19
ATOM 25647 N N . VAL A 1 65 ? -7.874 -9.468 10.135 1.00 0.00 65 VAL A N 19
ATOM 25648 C CA . VAL A 1 65 ? -7.070 -8.730 9.181 1.00 0.00 65 VAL A CA 19
ATOM 25649 C C . VAL A 1 65 ? -6.847 -7.323 9.723 1.00 0.00 65 VAL A C 19
ATOM 25650 O O . VAL A 1 65 ? -7.463 -6.922 10.713 1.00 0.00 65 VAL A O 19
ATOM 25663 N N . PHE A 1 66 ? -5.977 -6.562 9.063 1.00 0.00 66 PHE A N 19
ATOM 25664 C CA . PHE A 1 66 ? -5.797 -5.154 9.345 1.00 0.00 66 PHE A CA 19
ATOM 25665 C C . PHE A 1 66 ? -6.064 -4.429 8.029 1.00 0.00 66 PHE A C 19
ATOM 25666 O O . PHE A 1 66 ? -5.489 -4.771 6.997 1.00 0.00 66 PHE A O 19
ATOM 25683 N N . VAL A 1 67 ? -7.035 -3.516 8.047 1.00 0.00 67 VAL A N 19
ATOM 25684 C CA . VAL A 1 67 ? -7.507 -2.801 6.876 1.00 0.00 67 VAL A CA 19
ATOM 25685 C C . VAL A 1 67 ? -6.620 -1.590 6.653 1.00 0.00 67 VAL A C 19
ATOM 25686 O O . VAL A 1 67 ? -6.341 -0.865 7.605 1.00 0.00 67 VAL A O 19
ATOM 25699 N N . TYR A 1 68 ? -6.179 -1.375 5.411 1.00 0.00 68 TYR A N 19
ATOM 25700 C CA . TYR A 1 68 ? -5.333 -0.244 5.067 1.00 0.00 68 TYR A CA 19
ATOM 25701 C C . TYR A 1 68 ? -6.191 0.854 4.466 1.00 0.00 68 TYR A C 19
ATOM 25702 O O . TYR A 1 68 ? -6.795 0.645 3.415 1.00 0.00 68 TYR A O 19
ATOM 25720 N N . THR A 1 69 ? -6.206 2.027 5.098 1.00 0.00 69 THR A N 19
ATOM 25721 C CA . THR A 1 69 ? -6.826 3.210 4.532 1.00 0.00 69 THR A CA 19
ATOM 25722 C C . THR A 1 69 ? -5.657 4.021 3.982 1.00 0.00 69 THR A C 19
ATOM 25723 O O . THR A 1 69 ? -4.724 4.307 4.735 1.00 0.00 69 THR A O 19
ATOM 25734 N N . PRO A 1 70 ? -5.648 4.360 2.691 1.00 0.00 70 PRO A N 19
ATOM 25735 C CA . PRO A 1 70 ? -4.531 5.055 2.096 1.00 0.00 70 PRO A CA 19
ATOM 25736 C C . PRO A 1 70 ? -4.490 6.498 2.606 1.00 0.00 70 PRO A C 19
ATOM 25737 O O . PRO A 1 70 ? -5.488 7.211 2.540 1.00 0.00 70 PRO A O 19
ATOM 25748 N N . ASN A 1 71 ? -3.342 6.909 3.151 1.00 0.00 71 ASN A N 19
ATOM 25749 C CA . ASN A 1 71 ? -3.135 8.249 3.688 1.00 0.00 71 ASN A CA 19
ATOM 25750 C C . ASN A 1 71 ? -2.925 9.240 2.544 1.00 0.00 71 ASN A C 19
ATOM 25751 O O . ASN A 1 71 ? -3.247 10.417 2.679 1.00 0.00 71 ASN A O 19
ATOM 25762 N N . ILE A 1 72 ? -2.403 8.757 1.411 1.00 0.00 72 ILE A N 19
ATOM 25763 C CA . ILE A 1 72 ? -2.141 9.558 0.225 1.00 0.00 72 ILE A CA 19
ATOM 25764 C C . ILE A 1 72 ? -3.093 9.153 -0.910 1.00 0.00 72 ILE A C 19
ATOM 25765 O O . ILE A 1 72 ? -3.740 8.104 -0.860 1.00 0.00 72 ILE A O 19
ATOM 25781 N N . ASP A 1 73 ? -3.219 10.026 -1.912 1.00 0.00 73 ASP A N 19
ATOM 25782 C CA . ASP A 1 73 ? -4.033 9.829 -3.106 1.00 0.00 73 ASP A CA 19
ATOM 25783 C C . ASP A 1 73 ? -3.093 9.749 -4.306 1.00 0.00 73 ASP A C 19
ATOM 25784 O O . ASP A 1 73 ? -1.967 10.232 -4.224 1.00 0.00 73 ASP A O 19
ATOM 25793 N N . GLU A 1 74 ? -3.564 9.176 -5.416 1.00 0.00 74 GLU A N 19
ATOM 25794 C CA . GLU A 1 74 ? -2.840 9.069 -6.679 1.00 0.00 74 GLU A CA 19
ATOM 25795 C C . GLU A 1 74 ? -2.077 10.363 -6.984 1.00 0.00 74 GLU A C 19
ATOM 25796 O O . GLU A 1 74 ? -0.873 10.350 -7.226 1.00 0.00 74 GLU A O 19
ATOM 25808 N N . SER A 1 75 ? -2.794 11.487 -6.938 1.00 0.00 75 SER A N 19
ATOM 25809 C CA . SER A 1 75 ? -2.276 12.819 -7.224 1.00 0.00 75 SER A CA 19
ATOM 25810 C C . SER A 1 75 ? -1.049 13.201 -6.393 1.00 0.00 75 SER A C 19
ATOM 25811 O O . SER A 1 75 ? -0.274 14.056 -6.812 1.00 0.00 75 SER A O 19
ATOM 25819 N N . ASP A 1 76 ? -0.878 12.606 -5.210 1.00 0.00 76 ASP A N 19
ATOM 25820 C CA . ASP A 1 76 ? 0.266 12.873 -4.353 1.00 0.00 76 ASP A CA 19
ATOM 25821 C C . ASP A 1 76 ? 1.543 12.257 -4.931 1.00 0.00 76 ASP A C 19
ATOM 25822 O O . ASP A 1 76 ? 2.641 12.689 -4.583 1.00 0.00 76 ASP A O 19
ATOM 25831 N N . TYR A 1 77 ? 1.425 11.250 -5.807 1.00 0.00 77 TYR A N 19
ATOM 25832 C CA . TYR A 1 77 ? 2.570 10.544 -6.362 1.00 0.00 77 TYR A CA 19
ATOM 25833 C C . TYR A 1 77 ? 3.300 11.346 -7.449 1.00 0.00 77 TYR A C 19
ATOM 25834 O O . TYR A 1 77 ? 3.363 10.944 -8.608 1.00 0.00 77 TYR A O 19
ATOM 25852 N N . ILE A 1 78 ? 3.864 12.487 -7.057 1.00 0.00 78 ILE A N 19
ATOM 25853 C CA . ILE A 1 78 ? 4.744 13.321 -7.860 1.00 0.00 78 ILE A CA 19
ATOM 25854 C C . ILE A 1 78 ? 6.087 13.204 -7.144 1.00 0.00 78 ILE A C 19
ATOM 25855 O O . ILE A 1 78 ? 6.284 13.830 -6.107 1.00 0.00 78 ILE A O 19
ATOM 25871 N N . GLU A 1 79 ? 7.017 12.404 -7.668 1.00 0.00 79 GLU A N 19
ATOM 25872 C CA . GLU A 1 79 ? 8.211 12.046 -6.932 1.00 0.00 79 GLU A CA 19
ATOM 25873 C C . GLU A 1 79 ? 9.203 13.207 -6.818 1.00 0.00 79 GLU A C 19
ATOM 25874 O O . GLU A 1 79 ? 10.015 13.442 -7.709 1.00 0.00 79 GLU A O 19
ATOM 25886 N N . VAL A 1 80 ? 9.155 13.886 -5.671 1.00 0.00 80 VAL A N 19
ATOM 25887 C CA . VAL A 1 80 ? 10.047 14.946 -5.249 1.00 0.00 80 VAL A CA 19
ATOM 25888 C C . VAL A 1 80 ? 10.823 14.460 -4.020 1.00 0.00 80 VAL A C 19
ATOM 25889 O O . VAL A 1 80 ? 10.325 13.635 -3.249 1.00 0.00 80 VAL A O 19
ATOM 25902 N N . LYS A 1 81 ? 12.058 14.942 -3.857 1.00 0.00 81 LYS A N 19
ATOM 25903 C CA . LYS A 1 81 ? 12.905 14.606 -2.722 1.00 0.00 81 LYS A CA 19
ATOM 25904 C C . LYS A 1 81 ? 12.365 15.274 -1.450 1.00 0.00 81 LYS A C 19
ATOM 25905 O O . LYS A 1 81 ? 12.850 16.326 -1.031 1.00 0.00 81 LYS A O 19
ATOM 25924 N N . SER A 1 82 ? 11.328 14.688 -0.856 1.00 0.00 82 SER A N 19
ATOM 25925 C CA . SER A 1 82 ? 10.707 15.182 0.360 1.00 0.00 82 SER A CA 19
ATOM 25926 C C . SER A 1 82 ? 10.117 14.007 1.138 1.00 0.00 82 SER A C 19
ATOM 25927 O O . SER A 1 82 ? 10.896 13.348 1.859 1.00 0.00 82 SER A O 19
#

CATH classification: 1.10.10.10

Foldseek 3Di:
DVQAQLDDPLLVVLVVVCVVDQGDWLVVSQVVCVVVDVDHSVRSVVSVVSCVVRVQWDWDDDPPTIITDGRDDPVRPPRDPD

Secondary structure (DSSP, 8-state):
--------HHHHHHHHHHHTSSSEEHHHHHHHHHHHS---HHHHHHHHHHHHHTTSEEEEEETTEEEEEES-SSSTT-----

Sequence (82 aa):
MKKIPQISDAELEVMKVIWKHSSINTNEVIKELSKTSTWSPKTIQTMLLRLIKKGALNHHKEGRVFVYTPNIDESDYIEVKSMKKIPQISDAELEVMKVIWKHSSINTNEVIKELSKTSTWSPKTIQTMLLRLIKKGALNHHKEGRVFVYTPNIDESDYIEVKSMKKIPQISDAELEVMKVIWKHSSINTNEVIKELSKTSTWSPKTIQTMLLRLIKKGALNHHKEGRVFVYTPNIDESDYIEVKSMKKIPQISDAELEVMKVIWKHSSINTNEVIKELSKTSTWSPKTIQTMLLRLIKKGALNHHKEGRVFVYTPNIDESDYIEVKSMKKIPQISDAELEVMKVIWKHSSINTNEVIKELSKTSTWSPKTIQTMLLRLIKKGALNHHKEGRVFVYTPNIDESDYIEVKSMKKIPQISDAELEVMKVIWKHSSINTNEVIKELSKTSTWSPKTIQTMLLRLIKKGALNHHKEGRVFVYTPNIDESDYIEVKSMKKIPQISDAELEVMKVIWKHSSINTNEVIKELSKTSTWSPKTIQTMLLRLIKKGALNHHKEGRVFVYTPNIDESDYIEVKSMKKIPQISDAELEVMKVIWKHSSINTNEVIKELSKTSTWSPKTIQTMLLRLIKKGALNHHKEGRVFVYTPNIDESDYIEVKSMKKIPQISDAELEVMKVIWKHSSINTNEVIKELSKTSTWSPKTIQTMLLRLIKKGALNHHKEGRVFVYTPNIDESDYIEVKSMKKIPQISDAELEVMKVIWKHSSINTNEVIKELSKTSTWSPKTIQTMLLRLIKKGALNHHKEGRVFVYTPNIDESDYIEVKSMKKIPQISDAELEVMKVIWKHSSINTNEVIKELSKTSTWSPKTIQTMLLRLIKKGALNHHKEGRVFVYTPNIDESDYIEVKSMKKIPQISDAELEVMKVIWKHSSINTNEVIKELSKTSTWSPKTIQTMLLRLIKKGALNHHKEGRVFVYTPNIDESDYIEVKSMKKIPQISDAELEVMKVIWKHSSINTNEVIKELSKTSTWSPKTIQTMLLRLIKKGALNHHKEGRVFVYTPNIDESDYIEVKSMKKIPQISDAELEVMKVIWKHSSINTNEVIKELSKTSTWSPKTIQTMLLRLIKKGALNHHKEGRVFVYTPNIDESDYIEVKSMKKIPQISDAELEVMKVIWKHSSINTNEVIKELSKTSTWSPKTIQTMLLRLIKKGALNHHKEGRVFVYTPNIDESDYIEVKSMKKIPQISDAELEVMKVIWKHSSINTNEVIKELSKTSTWSPKTIQTMLLRLIKKGALNHHKEGRVFVYTPNIDESDYIEVKSMKKIPQISDAELEVMKVIWKHSSINTNEVIKELSKTSTWSPKTIQTMLLRLIKKGALNHHKEGRVFVYTPNIDESDYIEVKSMKKIPQISDAELEVMKVIWKHSSINTNEVIKELSKTSTWSPKTIQTMLLRLIKKGALNHHKEGRVFVYTPNIDESDYIEVKSMKKIPQISDAELEVMKVIWKHSSINTNEVIKELSKTSTWSPKTIQTMLLRLIKKGALNHHKEGRVFVYTPNIDESDYIEVKS

Organism: Bacillus licheniformis (NCBI:txid1402)

Radius of gyration: 11.89 Å; Cα contacts (8 Å, |Δi|>4): 99; chains: 1; bounding box: 25×30×26 Å

InterPro domains:
  IPR005650 BlaI transcriptional regulatory family [PF03965] (7-121)
  IPR005650 BlaI transcriptional regulatory family [PIRSF019455] (2-126)
  IPR036388 Winged helix-like DNA-binding domain superfamily [G3DSA:1.10.10.10] (8-71)
  IPR036390 Winged helix DNA-binding domain superfamily [SSF46785] (5-123)

Nearest PDB structures (foldseek):
  1p6r-assembly1_A  TM=9.119E-01  e=2.307E-11  Bacillus licheniformis
  2p7c-assembly1_B  TM=8.601E-01  e=6.383E-11  Bacillus licheniformis
  1sd4-assembly1_B  TM=9.177E-01  e=6.377E-06  Staphylococcus aureus
  1okr-assembly1_A  TM=9.151E-01  e=9.953E-06  Staphylococcus aureus
  2mh2-assembly1_A  TM=8.477E-01  e=1.719E-03  Mus musculus